Protein AF-0000000080887377 (afdb_homodimer)

InterPro domains:
  IPR000209 Peptidase S8/S53 domain [PF00082] (670-890)
  IPR015500 Peptidase S8, subtilisin-related [PR00723] (668-687)
  IPR015500 Peptidase S8, subtilisin-related [PR00723] (713-726)
  IPR015500 Peptidase S8, subtilisin-related [PR00723] (873-889)
  IPR023827 Peptidase S8, subtilisin, Asp-active site [PS00136] (673-684)
  IPR036770 Ankyrin repeat-containing domain superfamily [G3DSA:1.25.40.20] (44-281)
  IPR036852 Peptidase S8/S53 domain superfamily [G3DSA:3.40.50.200] (640-908)
  IPR036852 Peptidase S8/S53 domain superfamily [SSF52743] (664-892)

Radius of gyration: 54.35 Å; Cα contacts (8 Å, |Δi|>4): 3312; chains: 2; bounding box: 123×146×119 Å

pLDDT: mean 74.95, std 21.51, range [20.33, 96.75]

Sequence (2004 aa):
MAERRRDSLVPMEATALAKAEEMKQWKLDVSQLETGAEEDEDEIGSDKARKAFLKMIKKTPKEEIHNAQEYQEFANEHYAEVKTHRKADKKNQYKHGTLLHSLANQRDETDQWKLWAKLILDVAEIEKIAILTARTRNDGYGSTCLHVAIRADEVDFVKFICHMVEDPRSAIAATNSYMQTCVHVAIEQIQTVGRSSFQLVDYLVEKADSGVLKMQRNKITDGDIGTKNTCLHDLVHIKLCKSLDRQCRVDGCVKCRNEKKEPRNESYLYAADYLRILDTMAKKCPEALITKNDAAQSPFLFHTYTRSQNEKTSAWGRLELSPVDENDLFTSAPPVDIGPKDRTKDEIIDPIIGEDKLSSKSKPKQTHTKPSSEFSQALATHVSRKLMEHCLSLNGYLNVCESLFGKGYPSSELMFKAAPLTERTTDIHQALSLSPILACVELGLNNTASSGHNSTHSSQSDAKRTAERARETRERLVTSFFQWLRERGVKKIIKLVVSDHPQRPCRDASIAQALLGFDIRHLDWDKEDLCMESLARQCITPNLQEVWLSWSGRNSTLLGWSNREHGLSTLQKLETVYISTGTEWENDSTNRTNLSRFKTRLNPEGVTRKIAVETADDDSADLTFDTNFMGHETQGALKQGNNWLEAVHAFRTALTRKVSAKQREEIKGKIVVAIIDDGVDLEDLQAPQYVAGGWHPDKKAPDRRTMNAWYYSEKKHGTEMAKLIQLICPFVSLYVAKLDTRRLVYKSVAESAAKAIREAVAQGASVISMSWTIYQLTDNKKGIGELKDAIQYAGKEMKGANGEICNTLMFCASEDSGFTAYRQPYPATDCDTNVIKRVGAAGIYGERSEYVNPNKIDYLFPGEIVSTRDVCSGSSASTALAAGLSALILWCAALQSAKAGSLSNGVEMKTQPGAPLKRVTSMHSKAALDTNTADTTTSQQRINFQTHRRMYGLFDKLKSSQENPFVNIIGILREAAEDNDPPAKLIELCKLEVPGLFKDPQMAERRRDSLVPMEATALAKAEEMKQWKLDVSQLETGAEEDEDEIGSDKARKAFLKMIKKTPKEEIHNAQEYQEFANEHYAEVKTHRKADKKNQYKHGTLLHSLANQRDETDQWKLWAKLILDVAEIEKIAILTARTRNDGYGSTCLHVAIRADEVDFVKFICHMVEDPRSAIAATNSYMQTCVHVAIEQIQTVGRSSFQLVDYLVEKADSGVLKMQRNKITDGDIGTKNTCLHDLVHIKLCKSLDRQCRVDGCVKCRNEKKEPRNESYLYAADYLRILDTMAKKCPEALITKNDAAQSPFLFHTYTRSQNEKTSAWGRLELSPVDENDLFTSAPPVDIGPKDRTKDEIIDPIIGEDKLSSKSKPKQTHTKPSSEFSQALATHVSRKLMEHCLSLNGYLNVCESLFGKGYPSSELMFKAAPLTERTTDIHQALSLSPILACVELGLNNTASSGHNSTHSSQSDAKRTAERARETRERLVTSFFQWLRERGVKKIIKLVVSDHPQRPCRDASIAQALLGFDIRHLDWDKEDLCMESLARQCITPNLQEVWLSWSGRNSTLLGWSNREHGLSTLQKLETVYISTGTEWENDSTNRTNLSRFKTRLNPEGVTRKIAVETADDDSADLTFDTNFMGHETQGALKQGNNWLEAVHAFRTALTRKVSAKQREEIKGKIVVAIIDDGVDLEDLQAPQYVAGGWHPDKKAPDRRTMNAWYYSEKKHGTEMAKLIQLICPFVSLYVAKLDTRRLVYKSVAESAAKAIREAVAQGASVISMSWTIYQLTDNKKGIGELKDAIQYAGKEMKGANGEICNTLMFCASEDSGFTAYRQPYPATDCDTNVIKRVGAAGIYGERSEYVNPNKIDYLFPGEIVSTRDVCSGSSASTALAAGLSALILWCAALQSAKAGSLSNGVEMKTQPGAPLKRVTSMHSKAALDTNTADTTTSQQRINFQTHRRMYGLFDKLKSSQENPFVNIIGILREAAEDNDPPAKLIELCKLEVPGLFKDPQ

Structure (mmCIF, N/CA/C/O backbone):
data_AF-0000000080887377-model_v1
#
loop_
_entity.id
_entity.type
_entity.pdbx_description
1 polymer 'Peptidase S8/S53 domain-containing protein'
#
loop_
_atom_site.group_PDB
_atom_site.id
_atom_site.type_symbol
_atom_site.label_atom_id
_atom_site.label_alt_id
_atom_site.label_comp_id
_atom_site.label_asym_id
_atom_site.label_entity_id
_atom_site.label_seq_id
_atom_site.pdbx_PDB_ins_code
_atom_site.Cartn_x
_atom_site.Cartn_y
_atom_site.Cartn_z
_atom_site.occupancy
_atom_site.B_iso_or_equiv
_atom_site.auth_seq_id
_atom_site.auth_comp_id
_atom_site.auth_asym_id
_atom_site.auth_atom_id
_atom_site.pdbx_PDB_model_num
ATOM 1 N N . MET A 1 1 ? 32.781 20.484 0.875 1 20.48 1 MET A N 1
ATOM 2 C CA . MET A 1 1 ? 33.312 21.734 0.311 1 20.48 1 MET A CA 1
ATOM 3 C C . MET A 1 1 ? 33.594 22.75 1.408 1 20.48 1 MET A C 1
ATOM 5 O O . MET A 1 1 ? 34.438 23.641 1.233 1 20.48 1 MET A O 1
ATOM 9 N N . ALA A 1 2 ? 32.75 22.609 2.492 1 22.06 2 ALA A N 1
ATOM 10 C CA . ALA A 1 2 ? 32.75 23.641 3.527 1 22.06 2 ALA A CA 1
ATOM 11 C C . ALA A 1 2 ? 34 23.516 4.402 1 22.06 2 ALA A C 1
ATOM 13 O O . ALA A 1 2 ? 34.406 24.484 5.055 1 22.06 2 ALA A O 1
ATOM 14 N N . GLU A 1 3 ? 34.562 22.312 4.414 1 22.3 3 GLU A N 1
ATOM 15 C CA . GLU A 1 3 ? 35.594 22.109 5.441 1 22.3 3 GLU A CA 1
ATOM 16 C C . GLU A 1 3 ? 36.906 22.75 5.043 1 22.3 3 GLU A C 1
ATOM 18 O O . GLU A 1 3 ? 37.75 23.016 5.898 1 22.3 3 GLU A O 1
ATOM 23 N N . ARG A 1 4 ? 37.125 22.922 3.699 1 23.42 4 ARG A N 1
ATOM 24 C CA . ARG A 1 4 ? 38.5 23.281 3.336 1 23.42 4 ARG A CA 1
ATOM 25 C C . ARG A 1 4 ? 38.75 24.766 3.508 1 23.42 4 ARG A C 1
ATOM 27 O O . ARG A 1 4 ? 39.844 25.266 3.213 1 23.42 4 ARG A O 1
ATOM 34 N N . ARG A 1 5 ? 37.531 25.484 3.662 1 23.7 5 ARG A N 1
ATOM 35 C CA . ARG A 1 5 ? 37.625 26.922 3.482 1 23.7 5 ARG A CA 1
ATOM 36 C C . ARG A 1 5 ? 38.281 27.578 4.699 1 23.7 5 ARG A C 1
ATOM 38 O O . ARG A 1 5 ? 38.312 28.812 4.789 1 23.7 5 ARG A O 1
ATOM 45 N N . ARG A 1 6 ? 38.438 26.703 5.68 1 27.41 6 ARG A N 1
ATOM 46 C CA . ARG A 1 6 ? 38.781 27.328 6.945 1 27.41 6 ARG A CA 1
ATOM 47 C C . ARG A 1 6 ? 40.156 28 6.855 1 27.41 6 ARG A C 1
ATOM 49 O O . ARG A 1 6 ? 40.625 28.625 7.812 1 27.41 6 ARG A O 1
ATOM 56 N N . ASP A 1 7 ? 40.875 27.562 5.781 1 25.73 7 ASP A N 1
ATOM 57 C CA . ASP A 1 7 ? 42.312 27.75 5.984 1 25.73 7 ASP A CA 1
ATOM 58 C C . ASP A 1 7 ? 42.719 29.188 5.68 1 25.73 7 ASP A C 1
ATOM 60 O O . ASP A 1 7 ? 43.906 29.547 5.809 1 25.73 7 ASP A O 1
ATOM 64 N N . SER A 1 8 ? 41.875 29.906 4.848 1 27.11 8 SER A N 1
ATOM 65 C CA . SER A 1 8 ? 42.562 31.062 4.27 1 27.11 8 SER A CA 1
ATOM 66 C C . SER A 1 8 ? 42.625 32.219 5.262 1 27.11 8 SER A C 1
ATOM 68 O O . SER A 1 8 ? 42.938 33.344 4.887 1 27.11 8 SER A O 1
ATOM 70 N N . LEU A 1 9 ? 41.969 32.156 6.379 1 28.64 9 LEU A N 1
ATOM 71 C CA . LEU A 1 9 ? 42.031 33.375 7.195 1 28.64 9 LEU A CA 1
ATOM 72 C C . LEU A 1 9 ? 43.469 33.719 7.516 1 28.64 9 LEU A C 1
ATOM 74 O O . LEU A 1 9 ? 44.312 32.812 7.68 1 28.64 9 LEU A O 1
ATOM 78 N N . VAL A 1 10 ? 44 34.938 7.449 1 30.94 10 VAL A N 1
ATOM 79 C CA . VAL A 1 10 ? 45.25 35.688 7.477 1 30.94 10 VAL A CA 1
ATOM 80 C C . VAL A 1 10 ? 46.062 35.25 8.688 1 30.94 10 VAL A C 1
ATOM 82 O O . VAL A 1 10 ? 45.531 35.062 9.781 1 30.94 10 VAL A O 1
ATOM 85 N N . PRO A 1 11 ? 47.375 34.844 8.586 1 35.06 11 PRO A N 1
ATOM 86 C CA . PRO A 1 11 ? 48.406 34.375 9.5 1 35.06 11 PRO A CA 1
ATOM 87 C C . PRO A 1 11 ? 48.625 35.312 10.695 1 35.06 11 PRO A C 1
ATOM 89 O O . PRO A 1 11 ? 49.469 35.031 11.555 1 35.06 11 PRO A O 1
ATOM 92 N N . MET A 1 12 ? 48.281 36.531 10.555 1 33.06 12 MET A N 1
ATOM 93 C CA . MET A 1 12 ? 48.688 37.438 11.641 1 33.06 12 MET A CA 1
ATOM 94 C C . MET A 1 12 ? 48.125 36.969 12.969 1 33.06 12 MET A C 1
ATOM 96 O O . MET A 1 12 ? 48.469 37.5 14.023 1 33.06 12 MET A O 1
ATOM 100 N N . GLU A 1 13 ? 47.062 36.281 12.984 1 42 13 GLU A N 1
ATOM 101 C CA . GLU A 1 13 ? 46.25 35.812 14.086 1 42 13 GLU A CA 1
ATOM 102 C C . GLU A 1 13 ? 47 34.812 14.961 1 42 13 GLU A C 1
ATOM 104 O O . GLU A 1 13 ? 46.656 34.625 16.125 1 42 13 GLU A O 1
ATOM 109 N N . ALA A 1 14 ? 48.125 34.344 14.484 1 46.41 14 ALA A N 1
ATOM 110 C CA . ALA A 1 14 ? 48.906 33.219 14.992 1 46.41 14 ALA A CA 1
ATOM 111 C C . ALA A 1 14 ? 49.844 33.656 16.109 1 46.41 14 ALA A C 1
ATOM 113 O O . ALA A 1 14 ? 50.125 32.906 17.031 1 46.41 14 ALA A O 1
ATOM 114 N N . THR A 1 15 ? 50.062 34.938 16.156 1 55.28 15 THR A N 1
ATOM 115 C CA . THR A 1 15 ? 51.219 35.312 17 1 55.28 15 THR A CA 1
ATOM 116 C C . THR A 1 15 ? 50.812 35.406 18.469 1 55.28 15 THR A C 1
ATOM 118 O O . THR A 1 15 ? 51.5 34.875 19.344 1 55.28 15 THR A O 1
ATOM 121 N N . ALA A 1 16 ? 49.688 36.156 18.719 1 60.66 16 ALA A N 1
ATOM 122 C CA . ALA A 1 16 ? 49.312 36.312 20.125 1 60.66 16 ALA A CA 1
ATOM 123 C C . ALA A 1 16 ? 48.938 34.969 20.75 1 60.66 16 ALA A C 1
ATOM 125 O O . ALA A 1 16 ? 49.312 34.688 21.875 1 60.66 16 ALA A O 1
ATOM 126 N N . LEU A 1 17 ? 48.281 34.188 19.906 1 70 17 LEU A N 1
ATOM 127 C CA . LEU A 1 17 ? 47.812 32.906 20.406 1 70 17 LEU A CA 1
ATOM 128 C C . LEU A 1 17 ? 48.969 31.906 20.531 1 70 17 LEU A C 1
ATOM 130 O O . LEU A 1 17 ? 49 31.109 21.469 1 70 17 LEU A O 1
ATOM 134 N N . ALA A 1 18 ? 49.938 32.125 19.594 1 71.69 18 ALA A N 1
ATOM 135 C CA . ALA A 1 18 ? 51.094 31.234 19.656 1 71.69 18 ALA A CA 1
ATOM 136 C C . ALA A 1 18 ? 51.906 31.516 20.906 1 71.69 18 ALA A C 1
ATOM 138 O O . ALA A 1 18 ? 52.344 30.578 21.594 1 71.69 18 ALA A O 1
ATOM 139 N N . LYS A 1 19 ? 52.031 32.781 21.234 1 73.81 19 LYS A N 1
ATOM 140 C CA . LYS A 1 19 ? 52.781 33.156 22.438 1 73.81 19 LYS A CA 1
ATOM 141 C C . LYS A 1 19 ? 52 32.75 23.703 1 73.81 19 LYS A C 1
ATOM 143 O O . LYS A 1 19 ? 52.594 32.312 24.688 1 73.81 19 LYS A O 1
ATOM 148 N N . ALA A 1 20 ? 50.688 32.906 23.625 1 75.06 20 ALA A N 1
ATOM 149 C CA . ALA A 1 20 ? 49.875 32.531 24.75 1 75.06 20 ALA A CA 1
ATOM 150 C C . ALA A 1 20 ? 49.969 31.047 25.062 1 75.06 20 ALA A C 1
ATOM 152 O O . ALA A 1 20 ? 50.062 30.656 26.219 1 75.06 20 ALA A O 1
ATOM 153 N N . GLU A 1 21 ? 50.156 30.297 24.062 1 79.88 21 GLU A N 1
ATOM 154 C CA . GLU A 1 21 ? 50.281 28.844 24.234 1 79.88 21 GLU A CA 1
ATOM 155 C C . GLU A 1 21 ? 51.625 28.469 24.875 1 79.88 21 GLU A C 1
ATOM 157 O O . GLU A 1 21 ? 51.656 27.578 25.719 1 79.88 21 GLU A O 1
ATOM 162 N N . GLU A 1 22 ? 52.531 29.188 24.484 1 77.06 22 GLU A N 1
ATOM 163 C CA . GLU A 1 22 ? 53.844 28.969 25.062 1 77.06 22 GLU A CA 1
ATOM 164 C C . GLU A 1 22 ? 53.906 29.391 26.531 1 77.06 22 GLU A C 1
ATOM 166 O O . GLU A 1 22 ? 54.375 28.656 27.375 1 77.06 22 GLU A O 1
ATOM 171 N N . MET A 1 23 ? 53.312 30.453 26.828 1 83.31 23 MET A N 1
ATOM 172 C CA . MET A 1 23 ? 53.406 31.031 28.156 1 83.31 23 MET A CA 1
ATOM 173 C C . MET A 1 23 ? 52.5 30.281 29.141 1 83.31 23 MET A C 1
ATOM 175 O O . MET A 1 23 ? 52.781 30.25 30.344 1 83.31 23 MET A O 1
ATOM 179 N N . LYS A 1 24 ? 51.406 29.703 28.609 1 83.06 24 LYS A N 1
ATOM 180 C CA . LYS A 1 24 ? 50.469 28.984 29.438 1 83.06 24 LYS A CA 1
ATOM 181 C C . LYS A 1 24 ? 51.125 27.797 30.141 1 83.06 24 LYS A C 1
ATOM 183 O O . LYS A 1 24 ? 50.688 27.391 31.219 1 83.06 24 LYS A O 1
ATOM 188 N N . GLN A 1 25 ? 52.312 27.453 29.688 1 80.44 25 GLN A N 1
ATOM 189 C CA . GLN A 1 25 ? 53 26.281 30.219 1 80.44 25 GLN A CA 1
ATOM 190 C C . GLN A 1 25 ? 53.969 26.688 31.328 1 80.44 25 GLN A C 1
ATOM 192 O O . GLN A 1 25 ? 54.438 25.828 32.062 1 80.44 25 GLN A O 1
ATOM 197 N N . TRP A 1 26 ? 54.219 27.969 31.469 1 83.25 26 TRP A N 1
ATOM 198 C CA . TRP A 1 26 ? 55.156 28.422 32.469 1 83.25 26 TRP A CA 1
ATOM 199 C C . TRP A 1 26 ? 54.5 28.484 33.844 1 83.25 26 TRP A C 1
ATOM 201 O O . TRP A 1 26 ? 53.75 29.406 34.156 1 83.25 26 TRP A O 1
ATOM 211 N N . LYS A 1 27 ? 54.594 27.422 34.75 1 81.5 27 LYS A N 1
ATOM 212 C CA . LYS A 1 27 ? 54 27.375 36.062 1 81.5 27 LYS A CA 1
ATOM 213 C C . LYS A 1 27 ? 54.906 28.031 37.094 1 81.5 27 LYS A C 1
ATOM 215 O O . LYS A 1 27 ? 56.125 27.891 37.031 1 81.5 27 LYS A O 1
ATOM 220 N N . LEU A 1 28 ? 54.406 28.938 37.844 1 82.06 28 LEU A N 1
ATOM 221 C CA . LEU A 1 28 ? 55.156 29.641 38.875 1 82.06 28 LEU A CA 1
ATOM 222 C C . LEU A 1 28 ? 55.312 28.781 40.156 1 82.06 28 LEU A C 1
ATOM 224 O O . LEU A 1 28 ? 54.312 28.172 40.594 1 82.06 28 LEU A O 1
ATOM 228 N N . ASP A 1 29 ? 56.469 28.578 40.656 1 77.75 29 ASP A N 1
ATOM 229 C CA . ASP A 1 29 ? 56.719 27.938 41.938 1 77.75 29 ASP A CA 1
ATOM 230 C C . ASP A 1 29 ? 56.5 28.906 43.094 1 77.75 29 ASP A C 1
ATOM 232 O O . ASP A 1 29 ? 57.312 29.781 43.344 1 77.75 29 ASP A O 1
ATOM 236 N N . VAL A 1 30 ? 55.312 28.844 43.688 1 81.75 30 VAL A N 1
ATOM 237 C CA . VAL A 1 30 ? 54.844 29.75 44.719 1 81.75 30 VAL A CA 1
ATOM 238 C C . VAL A 1 30 ? 55.812 29.75 45.906 1 81.75 30 VAL A C 1
ATOM 240 O O . VAL A 1 30 ? 55.938 30.75 46.625 1 81.75 30 VAL A O 1
ATOM 243 N N . SER A 1 31 ? 56.531 28.609 46.188 1 77.25 31 SER A N 1
ATOM 244 C CA . SER A 1 31 ? 57.406 28.453 47.344 1 77.25 31 SER A CA 1
ATOM 245 C C . SER A 1 31 ? 58.625 29.375 47.25 1 77.25 31 SER A C 1
ATOM 247 O O . SER A 1 31 ? 59.25 29.719 48.25 1 77.25 31 SER A O 1
ATOM 249 N N . GLN A 1 32 ? 59 29.891 46.094 1 74.06 32 GLN A N 1
ATOM 250 C CA . GLN A 1 32 ? 60.188 30.703 45.875 1 74.06 32 GLN A CA 1
ATOM 251 C C . GLN A 1 32 ? 59.844 32.188 45.906 1 74.06 32 GLN A C 1
ATOM 253 O O . GLN A 1 32 ? 60.75 33.031 45.875 1 74.06 32 GLN A O 1
ATOM 258 N N . LEU A 1 33 ? 58.531 32.375 45.906 1 73.69 33 LEU A N 1
ATOM 259 C CA . LEU A 1 33 ? 58.156 33.781 45.781 1 73.69 33 LEU A CA 1
ATOM 260 C C . LEU A 1 33 ? 58.344 34.5 47.125 1 73.69 33 LEU A C 1
ATOM 262 O O . LEU A 1 33 ? 57.969 33.969 48.188 1 73.69 33 LEU A O 1
ATOM 266 N N . GLU A 1 34 ? 59.344 35.25 47.375 1 63.09 34 GLU A N 1
ATOM 267 C CA . GLU A 1 34 ? 59.688 35.969 48.594 1 63.09 34 GLU A CA 1
ATOM 268 C C . GLU A 1 34 ? 58.594 36.969 48.938 1 63.09 34 GLU A C 1
ATOM 270 O O . GLU A 1 34 ? 58.125 37.719 48.094 1 63.09 34 GLU A O 1
ATOM 275 N N . THR A 1 35 ? 57.812 36.688 50 1 57.34 35 THR A N 1
ATOM 276 C CA . THR A 1 35 ? 56.812 37.625 50.5 1 57.34 35 THR A CA 1
ATOM 277 C C . THR A 1 35 ? 57.469 38.906 51.031 1 57.34 35 THR A C 1
ATOM 279 O O . THR A 1 35 ? 58.219 38.875 52.031 1 57.34 35 THR A O 1
ATOM 282 N N . GLY A 1 36 ? 58.219 39.594 50.344 1 48.12 36 GLY A N 1
ATOM 283 C CA . GLY A 1 36 ? 58.938 40.75 50.875 1 48.12 36 GLY A CA 1
ATOM 284 C C . GLY A 1 36 ? 58.094 41.562 51.844 1 48.12 36 GLY A C 1
ATOM 285 O O . GLY A 1 36 ? 56.875 41.344 51.969 1 48.12 36 GLY A O 1
ATOM 286 N N . ALA A 1 37 ? 58.812 42.469 52.75 1 46 37 ALA A N 1
ATOM 287 C CA . ALA A 1 37 ? 58.344 43.344 53.812 1 46 37 ALA A CA 1
ATOM 288 C C . ALA A 1 37 ? 57.125 44.156 53.344 1 46 37 ALA A C 1
ATOM 290 O O . ALA A 1 37 ? 57.031 44.562 52.188 1 46 37 ALA A O 1
ATOM 291 N N . GLU A 1 38 ? 55.906 44 54 1 45.22 38 GLU A N 1
ATOM 292 C CA . GLU A 1 38 ? 54.688 44.812 53.906 1 45.22 38 GLU A CA 1
ATOM 293 C C . GLU A 1 38 ? 55.031 46.312 53.781 1 45.22 38 GLU A C 1
ATOM 295 O O . GLU A 1 38 ? 55.469 46.938 54.75 1 45.22 38 GLU A O 1
ATOM 300 N N . GLU A 1 39 ? 55.75 46.781 52.844 1 45.06 39 GLU A N 1
ATOM 301 C CA . GLU A 1 39 ? 55.938 48.25 52.781 1 45.06 39 GLU A CA 1
ATOM 302 C C . GLU A 1 39 ? 54.625 48.969 53 1 45.06 39 GLU A C 1
ATOM 304 O O . GLU A 1 39 ? 53.531 48.406 52.844 1 45.06 39 GLU A O 1
ATOM 309 N N . ASP A 1 40 ? 54.594 50.312 53.406 1 44.5 40 ASP A N 1
ATOM 310 C CA . ASP A 1 40 ? 53.531 51.219 53.875 1 44.5 40 ASP A CA 1
ATOM 311 C C . ASP A 1 40 ? 52.375 51.281 52.844 1 44.5 40 ASP A C 1
ATOM 313 O O . ASP A 1 40 ? 52.594 51.688 51.688 1 44.5 40 ASP A O 1
ATOM 317 N N . GLU A 1 41 ? 51.375 50.562 52.906 1 46.91 41 GLU A N 1
ATOM 318 C CA . GLU A 1 41 ? 50.094 50.344 52.219 1 46.91 41 GLU A CA 1
ATOM 319 C C . GLU A 1 41 ? 49.5 51.656 51.719 1 46.91 41 GLU A C 1
ATOM 321 O O . GLU A 1 41 ? 48.719 51.656 50.75 1 46.91 41 GLU A O 1
ATOM 326 N N . ASP A 1 42 ? 49.688 52.75 52.406 1 48.81 42 ASP A N 1
ATOM 327 C CA . ASP A 1 42 ? 48.938 53.969 52.156 1 48.81 42 ASP A CA 1
ATOM 328 C C . ASP A 1 42 ? 49.375 54.625 50.844 1 48.81 42 ASP A C 1
ATOM 330 O O . ASP A 1 42 ? 48.562 55.281 50.188 1 48.81 42 ASP A O 1
ATOM 334 N N . GLU A 1 43 ? 50.625 54.719 50.406 1 51.09 43 GLU A N 1
ATOM 335 C CA . GLU A 1 43 ? 51.125 55.5 49.281 1 51.09 43 GLU A CA 1
ATOM 336 C C . GLU A 1 43 ? 50.906 54.75 47.969 1 51.09 43 GLU A C 1
ATOM 338 O O . GLU A 1 43 ? 50.781 55.406 46.906 1 51.09 43 GLU A O 1
ATOM 343 N N . ILE A 1 44 ? 50.875 53.562 47.844 1 53.03 44 ILE A N 1
ATOM 344 C CA . ILE A 1 44 ? 50.844 52.812 46.594 1 53.03 44 ILE A CA 1
ATOM 345 C C . ILE A 1 44 ? 49.438 52.719 46.031 1 53.03 44 ILE A C 1
ATOM 347 O O . ILE A 1 44 ? 49.219 52.438 44.844 1 53.03 44 ILE A O 1
ATOM 351 N N . GLY A 1 45 ? 48.5 52.906 46.812 1 54.66 45 GLY A N 1
ATOM 352 C CA . GLY A 1 45 ? 47.125 52.906 46.344 1 54.66 45 GLY A CA 1
ATOM 353 C C . GLY A 1 45 ? 46.75 54.188 45.594 1 54.66 45 GLY A C 1
ATOM 354 O O . GLY A 1 45 ? 45.625 54.344 45.156 1 54.66 45 GLY A O 1
ATOM 355 N N . SER A 1 46 ? 47.719 55.031 45.438 1 61.84 46 SER A N 1
ATOM 356 C CA . SER A 1 46 ? 47.438 56.312 44.812 1 61.84 46 SER A CA 1
ATOM 357 C C . SER A 1 46 ? 47.562 56.25 43.312 1 61.84 46 SER A C 1
ATOM 359 O O . SER A 1 46 ? 48.219 55.375 42.781 1 61.84 46 SER A O 1
ATOM 361 N N . ASP A 1 47 ? 46.844 57.062 42.5 1 71.06 47 ASP A N 1
ATOM 362 C CA . ASP A 1 47 ? 46.875 57.25 41.062 1 71.06 47 ASP A CA 1
ATOM 363 C C . ASP A 1 47 ? 48.312 57.469 40.594 1 71.06 47 ASP A C 1
ATOM 365 O O . ASP A 1 47 ? 48.688 57 39.5 1 71.06 47 ASP A O 1
ATOM 369 N N . LYS A 1 48 ? 49.125 58.031 41.5 1 75.25 48 LYS A N 1
ATOM 370 C CA . LYS A 1 48 ? 50.531 58.312 41.125 1 75.25 48 LYS A CA 1
ATOM 371 C C . LYS A 1 48 ? 51.375 57.062 41.094 1 75.25 48 LYS A C 1
ATOM 373 O O . LYS A 1 48 ? 52.156 56.844 40.188 1 75.25 48 LYS A O 1
ATOM 378 N N . ALA A 1 49 ? 51.156 56.188 42.094 1 76.12 49 ALA A N 1
ATOM 379 C CA . ALA A 1 49 ? 51.906 54.938 42.156 1 76.12 49 ALA A CA 1
ATOM 380 C C . ALA A 1 49 ? 51.562 54 41 1 76.12 49 ALA A C 1
ATOM 382 O O . ALA A 1 49 ? 52.438 53.344 40.438 1 76.12 49 ALA A O 1
ATOM 383 N N . ARG A 1 50 ? 50.312 54.031 40.562 1 81.88 50 ARG A N 1
ATOM 384 C CA . ARG A 1 50 ? 49.844 53.219 39.438 1 81.88 50 ARG A CA 1
ATOM 385 C C . ARG A 1 50 ? 50.469 53.719 38.125 1 81.88 50 ARG A C 1
ATOM 387 O O . ARG A 1 50 ? 50.938 52.906 37.312 1 81.88 50 ARG A O 1
ATOM 394 N N . LYS A 1 51 ? 50.562 55 38 1 80.56 51 LYS A N 1
ATOM 395 C CA . LYS A 1 51 ? 51.156 55.594 36.781 1 80.56 51 LYS A CA 1
ATOM 396 C C . LYS A 1 51 ? 52.656 55.281 36.719 1 80.56 51 LYS A C 1
ATOM 398 O O . LYS A 1 51 ? 53.188 55.031 35.656 1 80.56 51 LYS A O 1
ATOM 403 N N . ALA A 1 52 ? 53.219 55.344 37.906 1 78.94 52 ALA A N 1
ATOM 404 C CA . ALA A 1 52 ? 54.625 55.031 37.969 1 78.94 52 ALA A CA 1
ATOM 405 C C . ALA A 1 52 ? 54.906 53.594 37.625 1 78.94 52 ALA A C 1
ATOM 407 O O . ALA A 1 52 ? 55.844 53.281 36.906 1 78.94 52 ALA A O 1
ATOM 408 N N . PHE A 1 53 ? 53.938 52.75 38.062 1 81.88 53 PHE A N 1
ATOM 409 C CA . PHE A 1 53 ? 54.062 51.312 37.781 1 81.88 53 PHE A CA 1
ATOM 410 C C . PHE A 1 53 ? 53.875 51.031 36.312 1 81.88 53 PHE A C 1
ATOM 412 O O . PHE A 1 53 ? 54.625 50.281 35.688 1 81.88 53 PHE A O 1
ATOM 419 N N . LEU A 1 54 ? 52.969 51.688 35.688 1 81.25 54 LEU A N 1
ATOM 420 C CA . LEU A 1 54 ? 52.656 51.5 34.25 1 81.25 54 LEU A CA 1
ATOM 421 C C . LEU A 1 54 ? 53.812 52.031 33.406 1 81.25 54 LEU A C 1
ATOM 423 O O . LEU A 1 54 ? 54.125 51.469 32.344 1 81.25 54 LEU A O 1
ATOM 427 N N . LYS A 1 55 ? 54.406 53.094 33.906 1 78.88 55 LYS A N 1
ATOM 428 C CA . LYS A 1 55 ? 55.594 53.594 33.25 1 78.88 55 LYS A CA 1
ATOM 429 C C . LYS A 1 55 ? 56.75 52.594 33.312 1 78.88 55 LYS A C 1
ATOM 431 O O . LYS A 1 55 ? 57.5 52.438 32.344 1 78.88 55 LYS A O 1
ATOM 436 N N . MET A 1 56 ? 56.812 51.969 34.469 1 77.5 56 MET A N 1
ATOM 437 C CA . MET A 1 56 ? 57.844 50.969 34.656 1 77.5 56 MET A CA 1
ATOM 438 C C . MET A 1 56 ? 57.625 49.781 33.719 1 77.5 56 MET A C 1
ATOM 440 O O . MET A 1 56 ? 58.562 49.25 33.156 1 77.5 56 MET A O 1
ATOM 444 N N . ILE A 1 57 ? 56.312 49.375 33.5 1 77.56 57 ILE A N 1
ATOM 445 C CA . ILE A 1 57 ? 55.969 48.312 32.594 1 77.56 57 ILE A CA 1
ATOM 446 C C . ILE A 1 57 ? 56.438 48.656 31.172 1 77.56 57 ILE A C 1
ATOM 448 O O . ILE A 1 57 ? 57 47.781 30.469 1 77.56 57 ILE A O 1
ATOM 452 N N . LYS A 1 58 ? 56.344 49.875 30.812 1 74.81 58 LYS A N 1
ATOM 453 C CA . LYS A 1 58 ? 56.719 50.344 29.469 1 74.81 58 LYS A CA 1
ATOM 454 C C . LYS A 1 58 ? 58.25 50.344 29.312 1 74.81 58 LYS A C 1
ATOM 456 O O . LYS A 1 58 ? 58.75 50.156 28.203 1 74.81 58 LYS A O 1
ATOM 461 N N . LYS A 1 59 ? 58.906 50.5 30.438 1 69.5 59 LYS A N 1
ATOM 462 C CA . LYS A 1 59 ? 60.344 50.594 30.375 1 69.5 59 LYS A CA 1
ATOM 463 C C . LYS A 1 59 ? 61 49.25 30.547 1 69.5 59 LYS A C 1
ATOM 465 O O . LYS A 1 59 ? 62.219 49.094 30.375 1 69.5 59 LYS A O 1
ATOM 470 N N . THR A 1 60 ? 60.219 48.281 30.969 1 68.25 60 THR A N 1
ATOM 471 C CA . THR A 1 60 ? 60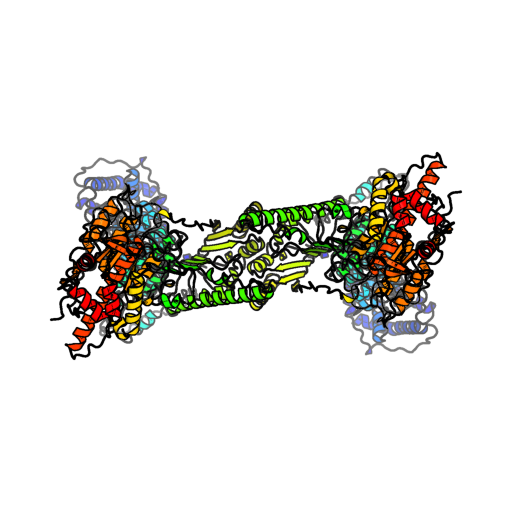.812 46.969 31.156 1 68.25 60 THR A CA 1
ATOM 472 C C . THR A 1 60 ? 61.469 46.469 29.875 1 68.25 60 THR A C 1
ATOM 474 O O . THR A 1 60 ? 60.875 46.531 28.797 1 68.25 60 THR A O 1
ATOM 477 N N . PRO A 1 61 ? 62.844 46.375 29.906 1 60.41 61 PRO A N 1
ATOM 478 C CA . PRO A 1 61 ? 63.625 46 28.719 1 60.41 61 PRO A CA 1
ATOM 479 C C . PRO A 1 61 ? 63.031 44.812 27.984 1 60.41 61 PRO A C 1
ATOM 481 O O . PRO A 1 61 ? 62.438 43.938 28.609 1 60.41 61 PRO A O 1
ATOM 484 N N . LYS A 1 62 ? 62.969 44.906 26.672 1 56.34 62 LYS A N 1
ATOM 485 C CA . LYS A 1 62 ? 62.5 43.906 25.719 1 56.34 62 LYS A CA 1
ATOM 486 C C . LYS A 1 62 ? 63.156 42.531 25.969 1 56.34 62 LYS A C 1
ATOM 488 O O . LYS A 1 62 ? 63.219 41.688 25.078 1 56.34 62 LYS A O 1
ATOM 493 N N . GLU A 1 63 ? 63.812 42.344 27.016 1 55.44 63 GLU A N 1
ATOM 494 C CA . GLU A 1 63 ? 64.5 41.062 27.125 1 55.44 63 GLU A CA 1
ATOM 495 C C . GLU A 1 63 ? 63.469 39.906 27.094 1 55.44 63 GLU A C 1
ATOM 497 O O . GLU A 1 63 ? 62.5 39.938 27.844 1 55.44 63 GLU A O 1
ATOM 502 N N . GLU A 1 64 ? 63.438 39.125 26 1 61.31 64 GLU A N 1
ATOM 503 C CA . GLU A 1 64 ? 62.594 38.031 25.578 1 61.31 64 GLU A CA 1
ATOM 504 C C . GLU A 1 64 ? 62.625 36.875 26.594 1 61.31 64 GLU A C 1
ATOM 506 O O . GLU A 1 64 ? 63.688 36.312 26.859 1 61.31 64 GLU A O 1
ATOM 511 N N . ILE A 1 65 ? 61.781 36.812 27.547 1 74.44 65 ILE A N 1
ATOM 512 C CA . ILE A 1 65 ? 61.594 35.656 28.422 1 74.44 65 ILE A CA 1
ATOM 513 C C . ILE A 1 65 ? 61.062 34.469 27.609 1 74.44 65 ILE A C 1
ATOM 515 O O . ILE A 1 65 ? 60 34.562 26.984 1 74.44 65 ILE A O 1
ATOM 519 N N . HIS A 1 66 ? 62 33.5 27.547 1 73.56 66 HIS A N 1
ATOM 520 C CA . HIS A 1 66 ? 61.688 32.406 26.609 1 73.56 66 HIS A CA 1
ATOM 521 C C . HIS A 1 66 ? 61.375 31.125 27.359 1 73.56 66 HIS A C 1
ATOM 523 O O . HIS A 1 66 ? 60.969 30.141 26.734 1 73.56 66 HIS A O 1
ATOM 529 N N . ASN A 1 67 ? 61.688 31.062 28.719 1 79 67 ASN A N 1
ATOM 530 C CA . ASN A 1 67 ? 61.438 29.812 29.422 1 79 67 ASN A CA 1
ATOM 531 C C . ASN A 1 67 ? 60.906 30.031 30.828 1 79 67 ASN A C 1
ATOM 533 O O . ASN A 1 67 ? 60.812 31.188 31.281 1 79 67 ASN A O 1
ATOM 537 N N . ALA A 1 68 ? 60.5 28.922 31.438 1 85.69 68 ALA A N 1
ATOM 538 C CA . ALA A 1 68 ? 59.812 28.922 32.75 1 85.69 68 ALA A CA 1
ATOM 539 C C . ALA A 1 68 ? 60.75 29.453 33.844 1 85.69 68 ALA A C 1
ATOM 541 O O . ALA A 1 68 ? 60.281 30.156 34.75 1 85.69 68 ALA A O 1
ATOM 542 N N . GLN A 1 69 ? 62.062 29.25 33.625 1 82.81 69 GLN A N 1
ATOM 543 C CA . GLN A 1 69 ? 63 29.688 34.625 1 82.81 69 GLN A CA 1
ATOM 544 C C . GLN A 1 69 ? 63.219 31.188 34.594 1 82.81 69 GLN A C 1
ATOM 546 O O . GLN A 1 69 ? 63.25 31.844 35.656 1 82.81 69 GLN A O 1
ATOM 551 N N . GLU A 1 70 ? 63.219 31.656 33.438 1 85.19 70 GLU A N 1
ATOM 552 C CA . GLU A 1 70 ? 63.375 33.094 33.312 1 85.19 70 GLU A CA 1
ATOM 553 C C . GLU A 1 70 ? 62.094 33.812 33.781 1 85.19 70 GLU A C 1
ATOM 555 O O . GLU A 1 70 ? 62.188 34.906 34.344 1 85.19 70 GLU A O 1
ATOM 560 N N . TYR A 1 71 ? 60.969 33.094 33.531 1 89.62 71 TYR A N 1
ATOM 561 C CA . TYR A 1 71 ? 59.719 33.656 34 1 89.62 71 TYR A CA 1
ATOM 562 C C . TYR A 1 71 ? 59.688 33.656 35.531 1 89.62 71 TYR A C 1
ATOM 564 O O . TYR A 1 71 ? 59.188 34.625 36.125 1 89.62 71 TYR A O 1
ATOM 572 N N . GLN A 1 72 ? 60.281 32.625 36.188 1 88.38 72 GLN A N 1
ATOM 573 C CA . GLN A 1 72 ? 60.344 32.531 37.625 1 88.38 72 GLN A CA 1
ATOM 574 C C . GLN A 1 72 ? 61.188 33.656 38.219 1 88.38 72 GLN A C 1
ATOM 576 O O . GLN A 1 72 ? 60.844 34.25 39.25 1 88.38 72 GLN A O 1
ATOM 581 N N . GLU A 1 73 ? 62.25 33.969 37.531 1 85.56 73 GLU A N 1
ATOM 582 C CA . GLU A 1 73 ? 63.125 35.031 37.969 1 85.56 73 GLU A CA 1
ATOM 583 C C . GLU A 1 73 ? 62.469 36.406 37.844 1 85.56 73 GLU A C 1
ATOM 585 O O . GLU A 1 73 ? 62.562 37.25 38.719 1 85.56 73 GLU A O 1
ATOM 590 N N . PHE A 1 74 ? 61.75 36.438 36.75 1 87.38 74 PHE A N 1
ATOM 591 C CA . PHE A 1 74 ? 61 37.656 36.531 1 87.38 74 PHE A CA 1
ATOM 592 C C . PHE A 1 74 ? 59.906 37.812 37.562 1 87.38 74 PHE A C 1
ATOM 594 O O . PHE A 1 74 ? 59.719 38.906 38.125 1 87.38 74 PHE A O 1
ATOM 601 N N . ALA A 1 75 ? 59.25 36.812 37.906 1 88.75 75 ALA A N 1
ATOM 602 C CA . ALA A 1 75 ? 58.156 36.812 38.875 1 88.75 75 ALA A CA 1
ATOM 603 C C . ALA A 1 75 ? 58.688 37.094 40.281 1 88.75 75 ALA A C 1
ATOM 605 O O . ALA A 1 75 ? 58.031 37.812 41.062 1 88.75 75 ALA A O 1
ATOM 606 N N . ASN A 1 76 ? 59.844 36.625 40.562 1 84.94 76 ASN A N 1
ATOM 607 C CA . ASN A 1 76 ? 60.438 36.844 41.875 1 84.94 76 ASN A CA 1
ATOM 608 C C . ASN A 1 76 ? 60.75 38.312 42.094 1 84.94 76 ASN A C 1
ATOM 610 O O . ASN A 1 76 ? 60.625 38.812 43.219 1 84.94 76 ASN A O 1
ATOM 614 N N . GLU A 1 77 ? 61.094 38.906 41 1 83.75 77 GLU A N 1
ATOM 615 C CA . GLU A 1 77 ? 61.5 40.312 41.094 1 83.75 77 GLU A CA 1
ATOM 616 C C . GLU A 1 77 ? 60.281 41.219 41.219 1 83.75 77 GLU A C 1
ATOM 618 O O . GLU A 1 77 ? 60.344 42.281 41.844 1 83.75 77 GLU A O 1
ATOM 623 N N . HIS A 1 78 ? 59.156 40.781 40.625 1 86.44 78 HIS A N 1
ATOM 624 C CA . HIS A 1 78 ? 58.094 41.75 40.469 1 86.44 78 HIS A CA 1
ATOM 625 C C . HIS A 1 78 ? 56.844 41.312 41.188 1 86.44 78 HIS A C 1
ATOM 627 O O . HIS A 1 78 ? 55.844 42.031 41.219 1 86.44 78 HIS A O 1
ATOM 633 N N . TYR A 1 79 ? 56.781 40.188 41.844 1 88.12 79 TYR A N 1
ATOM 634 C CA . TYR A 1 79 ? 55.625 39.625 42.531 1 88.12 79 TYR A CA 1
ATOM 635 C C . TYR A 1 79 ? 55.125 40.531 43.625 1 88.12 79 TYR A C 1
ATOM 637 O O . TYR A 1 79 ? 53.906 40.781 43.75 1 88.12 79 TYR A O 1
ATOM 645 N N . ALA A 1 80 ? 56.031 41.094 44.375 1 82.38 80 ALA A N 1
ATOM 646 C CA . ALA A 1 80 ? 55.656 41.906 45.531 1 82.38 80 ALA A CA 1
ATOM 647 C C . ALA A 1 80 ? 55 43.188 45.062 1 82.38 80 ALA A C 1
ATOM 649 O O . ALA A 1 80 ? 54.031 43.656 45.719 1 82.38 80 ALA A O 1
ATOM 650 N N . GLU A 1 81 ? 55.469 43.688 44 1 82.88 81 GLU A N 1
ATOM 651 C CA . GLU A 1 81 ? 54.906 44.938 43.5 1 82.88 81 GLU A CA 1
ATOM 652 C C . GLU A 1 81 ? 53.5 44.719 42.938 1 82.88 81 GLU A C 1
ATOM 654 O O . GLU A 1 81 ? 52.594 45.5 43.219 1 82.88 81 GLU A O 1
ATOM 659 N N . VAL A 1 82 ? 53.312 43.656 42.188 1 88.19 82 VAL A N 1
ATOM 660 C CA . VAL A 1 82 ? 52 43.344 41.594 1 88.19 82 VAL A CA 1
ATOM 661 C C . VAL A 1 82 ? 51 43.062 42.719 1 88.19 82 VAL A C 1
ATOM 663 O O . VAL A 1 82 ? 49.875 43.5 42.656 1 88.19 82 VAL A O 1
ATOM 666 N N . LYS A 1 83 ? 51.5 42.406 43.75 1 85.81 83 LYS A N 1
ATOM 667 C CA . LYS A 1 83 ? 50.625 42.062 44.906 1 85.81 83 LYS A CA 1
ATOM 668 C C . LYS A 1 83 ? 50.219 43.312 45.625 1 85.81 83 LYS A C 1
ATOM 670 O O . LYS A 1 83 ? 49.062 43.438 46.094 1 85.81 83 LYS A O 1
ATOM 675 N N . THR A 1 84 ? 51.094 44.25 45.688 1 83.69 84 THR A N 1
ATOM 676 C CA . THR A 1 84 ? 50.812 45.5 46.375 1 83.69 84 THR A CA 1
ATOM 677 C C . THR A 1 84 ? 49.75 46.281 45.625 1 83.69 84 THR A C 1
ATOM 679 O O . THR A 1 84 ? 48.812 46.844 46.25 1 83.69 84 THR A O 1
ATOM 682 N N . HIS A 1 85 ? 49.844 46.344 44.344 1 85.06 85 HIS A N 1
ATOM 683 C CA . HIS A 1 85 ? 48.875 47.031 43.531 1 85.06 85 HIS A CA 1
ATOM 684 C C . HIS A 1 85 ? 47.5 46.344 43.594 1 85.06 85 HIS A C 1
ATOM 686 O O . HIS A 1 85 ? 46.469 47 43.656 1 85.06 85 HIS A O 1
ATOM 692 N N . ARG A 1 86 ? 47.469 45.125 43.625 1 82.06 86 ARG A N 1
ATOM 693 C CA . ARG A 1 86 ? 46.25 44.344 43.719 1 82.06 86 ARG A CA 1
ATOM 694 C C . ARG A 1 86 ? 45.531 44.625 45.031 1 82.06 86 ARG A C 1
ATOM 696 O O . ARG A 1 86 ? 44.312 44.781 45.062 1 82.06 86 ARG A O 1
ATOM 703 N N . LYS A 1 87 ? 46.312 44.625 46.062 1 81.56 87 LYS A N 1
ATOM 704 C CA . LYS A 1 87 ? 45.75 44.906 47.375 1 81.56 87 LYS A CA 1
ATOM 705 C C . LYS A 1 87 ? 45.156 46.312 47.438 1 81.56 87 LYS A C 1
ATOM 707 O O . LYS A 1 87 ? 44.125 46.531 48.031 1 81.56 87 LYS A O 1
ATOM 712 N N . ALA A 1 88 ? 45.844 47.156 46.719 1 80.88 88 ALA A N 1
ATOM 713 C CA . ALA A 1 88 ? 45.375 48.531 46.656 1 80.88 88 ALA A CA 1
ATOM 714 C C . ALA A 1 88 ? 44.062 48.594 45.875 1 80.88 88 ALA A C 1
ATOM 716 O O . ALA A 1 88 ? 43.156 49.375 46.219 1 80.88 88 ALA A O 1
ATOM 717 N N . ASP A 1 89 ? 43.875 47.812 44.812 1 83.19 89 ASP A N 1
ATOM 718 C CA . ASP A 1 89 ? 42.656 47.75 44 1 83.19 89 ASP A CA 1
ATOM 719 C C . ASP A 1 89 ? 41.469 47.312 44.875 1 83.19 89 ASP A C 1
ATOM 721 O O . ASP A 1 89 ? 40.406 47.906 44.781 1 83.19 89 ASP A O 1
ATOM 725 N N . LYS A 1 90 ? 41.656 46.344 45.656 1 81.12 90 LYS A N 1
ATOM 726 C CA . LYS A 1 90 ? 40.594 45.812 46.531 1 81.12 90 LYS A CA 1
ATOM 727 C C . LYS A 1 90 ? 40.219 46.844 47.594 1 81.12 90 LYS A C 1
ATOM 729 O O . LYS A 1 90 ? 39.031 47.031 47.906 1 81.12 90 LYS A O 1
ATOM 734 N N . LYS A 1 91 ? 41.25 47.469 48.094 1 78.31 91 LYS A N 1
ATOM 735 C CA . LYS A 1 91 ? 41.031 48.438 49.125 1 78.31 91 LYS A CA 1
ATOM 736 C C . LYS A 1 91 ? 40.25 49.625 48.625 1 78.31 91 LYS A C 1
ATOM 738 O O . LYS A 1 91 ? 39.375 50.156 49.312 1 78.31 91 LYS A O 1
ATOM 743 N N . ASN A 1 92 ? 40.562 50.031 47.406 1 76.56 92 ASN A N 1
ATOM 744 C CA . ASN A 1 92 ? 39.844 51.188 46.844 1 76.56 92 ASN A CA 1
ATOM 745 C C . ASN A 1 92 ? 38.594 50.75 46.094 1 76.56 92 ASN A C 1
ATOM 747 O O . ASN A 1 92 ? 38.062 51.5 45.312 1 76.56 92 ASN A O 1
ATOM 751 N N . GLN A 1 93 ? 38.188 49.531 46.344 1 74.06 93 GLN A N 1
ATOM 752 C CA . GLN A 1 93 ? 37 48.938 45.781 1 74.06 93 GLN A CA 1
ATOM 753 C C . GLN A 1 93 ? 36.969 49.062 44.25 1 74.06 93 GLN A C 1
ATOM 755 O O . GLN A 1 93 ? 35.938 49.406 43.688 1 74.06 93 GLN A O 1
ATOM 760 N N . TYR A 1 94 ? 38.188 49 43.625 1 77.62 94 TYR A N 1
ATOM 761 C CA . TYR A 1 94 ? 38.375 48.938 42.188 1 77.62 94 TYR A CA 1
ATOM 762 C C . TYR A 1 94 ? 37.969 50.25 41.531 1 77.62 94 TYR A C 1
ATOM 764 O O . TYR A 1 94 ? 37.438 50.25 40.406 1 77.62 94 TYR A O 1
ATOM 772 N N . LYS A 1 95 ? 38.094 51.344 42.188 1 79.56 95 LYS A N 1
ATOM 773 C CA . LYS A 1 95 ? 37.75 52.688 41.656 1 79.56 95 LYS A CA 1
ATOM 774 C C . LYS A 1 95 ? 38.469 52.938 40.312 1 79.56 95 LYS A C 1
ATOM 776 O O . LYS A 1 95 ? 37.844 53.375 39.344 1 79.56 95 LYS A O 1
ATOM 781 N N . HIS A 1 96 ? 39.719 52.594 40.25 1 76.44 96 HIS A N 1
ATOM 782 C CA . HIS A 1 96 ? 40.5 52.812 39.031 1 76.44 96 HIS A CA 1
ATOM 783 C C . HIS A 1 96 ? 40.688 51.531 38.25 1 76.44 96 HIS A C 1
ATOM 785 O O . HIS A 1 96 ? 41.562 51.438 37.375 1 76.44 96 HIS A O 1
ATOM 791 N N . GLY A 1 97 ? 39.875 50.531 38.625 1 85.88 97 GLY A N 1
ATOM 792 C CA . GLY A 1 97 ? 40 49.219 38 1 85.88 97 GLY A CA 1
ATOM 793 C C . GLY A 1 97 ? 41.188 48.406 38.5 1 85.88 97 GLY A C 1
ATOM 794 O O . GLY A 1 97 ? 41.812 48.781 39.469 1 85.88 97 GLY A O 1
ATOM 795 N N . THR A 1 98 ? 41.469 47.344 37.906 1 89.06 98 THR A N 1
ATOM 796 C CA . THR A 1 98 ? 42.594 46.469 38.219 1 89.06 98 THR A CA 1
ATOM 797 C C . THR A 1 98 ? 43.781 46.781 37.344 1 89.06 98 THR A C 1
ATOM 799 O O . THR A 1 98 ? 43.688 47.625 36.438 1 89.06 98 THR A O 1
ATOM 802 N N . LEU A 1 99 ? 44.844 46.125 37.625 1 86.25 99 LEU A N 1
ATOM 803 C CA . LEU A 1 99 ? 46.062 46.312 36.812 1 86.25 99 LEU A CA 1
ATOM 804 C C . LEU A 1 99 ? 45.781 45.875 35.375 1 86.25 99 LEU A C 1
ATOM 806 O O . LEU A 1 99 ? 46.344 46.438 34.438 1 86.25 99 LEU A O 1
ATOM 810 N N . LEU A 1 100 ? 44.844 44.906 35.25 1 89.25 100 LEU A N 1
ATOM 811 C CA . LEU A 1 100 ? 44.5 44.469 33.906 1 89.25 100 LEU A CA 1
ATOM 812 C C . LEU A 1 100 ? 43.688 45.531 33.156 1 89.25 100 LEU A C 1
ATOM 814 O O . LEU A 1 100 ? 43.812 45.656 31.938 1 89.25 100 LEU A O 1
ATOM 818 N N . HIS A 1 101 ? 42.875 46.25 33.812 1 89.69 101 HIS A N 1
ATOM 819 C CA . HIS A 1 101 ? 42.156 47.375 33.219 1 89.69 101 HIS A CA 1
ATOM 820 C C . HIS A 1 101 ? 43.125 48.375 32.625 1 89.69 101 HIS A C 1
ATOM 822 O O . HIS A 1 101 ? 42.938 48.844 31.5 1 89.69 101 HIS A O 1
ATOM 828 N N . SER A 1 102 ? 44.156 48.688 33.406 1 85.69 102 SER A N 1
ATOM 829 C CA . SER A 1 102 ? 45.125 49.656 33 1 85.69 102 SER A CA 1
ATOM 830 C C . SER A 1 102 ? 45.969 49.156 31.812 1 85.69 102 SER A C 1
ATOM 832 O O . SER A 1 102 ? 46.281 49.938 30.906 1 85.69 102 SER A O 1
ATOM 834 N N . LEU A 1 103 ? 46.188 47.875 31.859 1 84.62 103 LEU A N 1
ATOM 835 C CA . LEU A 1 103 ? 46.938 47.281 30.734 1 84.62 103 LEU A CA 1
ATOM 836 C C . LEU A 1 103 ? 46.094 47.281 29.469 1 84.62 103 LEU A C 1
ATOM 838 O O . LEU A 1 103 ? 46.594 47.469 28.375 1 84.62 103 LEU A O 1
ATOM 842 N N . ALA A 1 104 ? 44.844 47.031 29.672 1 86.88 104 ALA A N 1
ATOM 843 C CA . ALA A 1 104 ? 43.906 46.969 28.531 1 86.88 104 ALA A CA 1
ATOM 844 C C . ALA A 1 104 ? 43.781 48.312 27.859 1 86.88 104 ALA A C 1
ATOM 846 O O . ALA A 1 104 ? 43.625 48.406 26.641 1 86.88 104 ALA A O 1
ATOM 847 N N . ASN A 1 105 ? 43.781 49.406 28.609 1 77.62 105 ASN A N 1
ATOM 848 C CA . ASN A 1 105 ? 43.594 50.781 28.109 1 77.62 105 ASN A CA 1
ATOM 849 C C . ASN A 1 105 ? 44.844 51.312 27.469 1 77.62 105 ASN A C 1
ATOM 851 O O . ASN A 1 105 ? 44.812 52.219 26.656 1 77.62 105 ASN A O 1
ATOM 855 N N . GLN A 1 106 ? 46.031 50.906 27.891 1 68.5 106 GLN A N 1
ATOM 856 C CA . GLN A 1 106 ? 47.281 51.562 27.5 1 68.5 106 GLN A CA 1
ATOM 857 C C . GLN A 1 106 ? 47.875 50.906 26.25 1 68.5 106 GLN A C 1
ATOM 859 O O . GLN A 1 106 ? 47.969 49.688 26.156 1 68.5 106 GLN A O 1
ATOM 864 N N . ARG A 1 107 ? 47.594 51.531 24.953 1 57.12 107 ARG A N 1
ATOM 865 C CA . ARG A 1 107 ? 48 51.219 23.578 1 57.12 107 ARG A CA 1
ATOM 866 C C . ARG A 1 107 ? 49.5 51.062 23.469 1 57.12 107 ARG A C 1
ATOM 868 O O . ARG A 1 107 ? 50.25 52.031 23.328 1 57.12 107 ARG A O 1
ATOM 875 N N . ASP A 1 108 ? 50.188 50.5 24.344 1 53.94 108 ASP A N 1
ATOM 876 C CA . ASP A 1 108 ? 51.594 50.562 23.906 1 53.94 108 ASP A CA 1
ATOM 877 C C . ASP A 1 108 ? 51.906 49.438 22.906 1 53.94 108 ASP A C 1
ATOM 879 O O . ASP A 1 108 ? 51.312 48.375 22.969 1 53.94 108 ASP A O 1
ATOM 883 N N . GLU A 1 109 ? 52.406 49.844 21.766 1 54.56 109 GLU A N 1
ATOM 884 C CA . GLU A 1 109 ? 52.906 49.125 20.594 1 54.56 109 GLU A CA 1
ATOM 885 C C . GLU A 1 109 ? 53.875 48 21.016 1 54.56 109 GLU A C 1
ATOM 887 O O . GLU A 1 109 ? 54.281 47.188 20.188 1 54.56 109 GLU A O 1
ATOM 892 N N . THR A 1 110 ? 54.156 47.844 22.297 1 59.53 110 THR A N 1
ATOM 893 C CA . THR A 1 110 ? 55.188 46.844 22.609 1 59.53 110 THR A CA 1
ATOM 894 C C . THR A 1 110 ? 54.594 45.562 23.156 1 59.53 110 THR A C 1
ATOM 896 O O . THR A 1 110 ? 53.5 45.594 23.75 1 59.53 110 THR A O 1
ATOM 899 N N . ASP A 1 111 ? 55.031 44.344 22.844 1 68.69 111 ASP A N 1
ATOM 900 C CA . ASP A 1 111 ? 54.625 43 23.203 1 68.69 111 ASP A CA 1
ATOM 901 C C . ASP A 1 111 ? 54.938 42.688 24.672 1 68.69 111 ASP A C 1
ATOM 903 O O . ASP A 1 111 ? 54.688 41.562 25.141 1 68.69 111 ASP A O 1
ATOM 907 N N . GLN A 1 112 ? 55.312 43.656 25.453 1 75.12 112 GLN A N 1
ATOM 908 C CA . GLN A 1 112 ? 55.75 43.406 26.828 1 75.12 112 GLN A CA 1
ATOM 909 C C . GLN A 1 112 ? 54.531 43.25 27.75 1 75.12 112 GLN A C 1
ATOM 911 O O . GLN A 1 112 ? 54.625 42.656 28.812 1 75.12 112 GLN A O 1
ATOM 916 N N . TRP A 1 113 ? 53.438 43.75 27.25 1 82.44 113 TRP A N 1
ATOM 917 C CA . TRP A 1 113 ? 52.25 43.688 28.094 1 82.44 113 TRP A CA 1
ATOM 918 C C . TRP A 1 113 ? 51.812 42.219 28.312 1 82.44 113 TRP A C 1
ATOM 920 O O . TRP A 1 113 ? 51.219 41.906 29.344 1 82.44 113 TRP A O 1
ATOM 930 N N . LYS A 1 114 ? 52.188 41.281 27.531 1 84.81 114 LYS A N 1
ATOM 931 C CA . LYS A 1 114 ? 51.812 39.875 27.625 1 84.81 114 LYS A CA 1
ATOM 932 C C . LYS A 1 114 ? 52.438 39.219 28.859 1 84.81 114 LYS A C 1
ATOM 934 O O . LYS A 1 114 ? 51.781 38.469 29.578 1 84.81 114 LYS A O 1
ATOM 939 N N . LEU A 1 115 ? 53.688 39.625 29.016 1 83.56 115 LEU A N 1
ATOM 940 C CA . LEU A 1 115 ? 54.406 39.062 30.156 1 83.56 115 LEU A CA 1
ATOM 941 C C . LEU A 1 115 ? 53.812 39.562 31.469 1 83.56 115 LEU A C 1
ATOM 943 O O . LEU A 1 115 ? 53.656 38.781 32.406 1 83.56 115 LEU A O 1
ATOM 947 N N . TRP A 1 116 ? 53.594 40.75 31.469 1 85.81 116 TRP A N 1
ATOM 948 C CA . TRP A 1 116 ? 53 41.375 32.688 1 85.81 116 TRP A CA 1
ATOM 949 C C . TRP A 1 116 ? 51.594 40.844 32.906 1 85.81 116 TRP A C 1
ATOM 951 O O . TRP A 1 116 ? 51.219 40.594 34.062 1 85.81 116 TRP A O 1
ATOM 961 N N . ALA A 1 117 ? 50.781 40.75 31.797 1 88.75 117 ALA A N 1
ATOM 962 C CA . ALA A 1 117 ? 49.438 40.219 31.922 1 88.75 117 ALA A CA 1
ATOM 963 C C . ALA A 1 117 ? 49.469 38.781 32.5 1 88.75 117 ALA A C 1
ATOM 965 O O . ALA A 1 117 ? 48.656 38.438 33.344 1 88.75 117 ALA A O 1
ATOM 966 N N . LYS A 1 118 ? 50.406 38 32.062 1 90.12 118 LYS A N 1
ATOM 967 C CA . LYS A 1 118 ? 50.531 36.656 32.594 1 90.12 118 LYS A CA 1
ATOM 968 C C . LYS A 1 118 ? 50.844 36.688 34.094 1 90.12 118 LYS A C 1
ATOM 970 O O . LYS A 1 118 ? 50.25 35.906 34.875 1 90.12 118 LYS A O 1
ATOM 975 N N . LEU A 1 119 ? 51.781 37.5 34.438 1 87.62 119 LEU A N 1
ATOM 976 C CA . LEU A 1 119 ? 52.156 37.594 35.844 1 87.62 119 LEU A CA 1
ATOM 977 C C . LEU A 1 119 ? 50.969 38.031 36.688 1 87.62 119 LEU A C 1
ATOM 979 O O . LEU A 1 119 ? 50.719 37.469 37.781 1 87.62 119 LEU A O 1
ATOM 983 N N . ILE A 1 120 ? 50.281 39 36.188 1 90 120 ILE A N 1
ATOM 984 C CA . ILE A 1 120 ? 49.125 39.531 36.938 1 90 120 ILE A CA 1
ATOM 985 C C . ILE A 1 120 ? 48.094 38.406 37.094 1 90 120 ILE A C 1
ATOM 987 O O . ILE A 1 120 ? 47.5 38.25 38.188 1 90 120 ILE A O 1
ATOM 991 N N . LEU A 1 121 ? 47.812 37.625 36.094 1 90.56 121 LEU A N 1
ATOM 992 C CA . LEU A 1 121 ? 46.844 36.531 36.094 1 90.56 121 LEU A CA 1
ATOM 993 C C . LEU A 1 121 ? 47.312 35.438 37.062 1 90.56 121 LEU A C 1
ATOM 995 O O . LEU A 1 121 ? 46.5 34.875 37.812 1 90.56 121 LEU A O 1
ATOM 999 N N . ASP A 1 122 ? 48.562 35.219 37.031 1 88.88 122 ASP A N 1
ATOM 1000 C CA . ASP A 1 122 ? 49.125 34.188 37.938 1 88.88 122 ASP A CA 1
ATOM 1001 C C . ASP A 1 122 ? 48.969 34.625 39.406 1 88.88 122 ASP A C 1
ATOM 1003 O O . ASP A 1 122 ? 48.656 33.812 40.25 1 88.88 122 ASP A O 1
ATOM 1007 N N . VAL A 1 123 ? 49.281 35.844 39.594 1 87.06 123 VAL A N 1
ATOM 1008 C CA . VAL A 1 123 ? 49.156 36.375 40.938 1 87.06 123 VAL A CA 1
ATOM 1009 C C . VAL A 1 123 ? 47.688 36.281 41.406 1 87.06 123 VAL A C 1
ATOM 1011 O O . VAL A 1 123 ? 47.406 35.906 42.531 1 87.06 123 VAL A O 1
ATOM 1014 N N . ALA A 1 124 ? 46.812 36.656 40.562 1 88.56 124 ALA A N 1
ATOM 1015 C CA . ALA A 1 124 ? 45.375 36.594 40.875 1 88.56 124 ALA A CA 1
ATOM 1016 C C . ALA A 1 124 ? 44.938 35.188 41.156 1 88.56 124 ALA A C 1
ATOM 1018 O O . ALA A 1 124 ? 44.125 34.938 42.062 1 88.56 124 ALA A O 1
ATOM 1019 N N . GLU A 1 125 ? 45.438 34.25 40.5 1 87.56 125 GLU A N 1
ATOM 1020 C CA . GLU A 1 125 ? 45.125 32.844 40.719 1 87.56 125 GLU A CA 1
ATOM 1021 C C . GLU A 1 125 ? 45.625 32.375 42.062 1 87.56 125 GLU A C 1
ATOM 1023 O O . GLU A 1 125 ? 44.938 31.625 42.781 1 87.56 125 GLU A O 1
ATOM 1028 N N . ILE A 1 126 ? 46.781 32.75 42.344 1 84.5 126 ILE A N 1
ATOM 1029 C CA . ILE A 1 126 ? 47.406 32.344 43.594 1 84.5 126 ILE A CA 1
ATOM 1030 C C . ILE A 1 126 ? 46.594 32.875 44.781 1 84.5 126 ILE A C 1
ATOM 1032 O O . ILE A 1 126 ? 46.375 32.188 45.75 1 84.5 126 ILE A O 1
ATOM 1036 N N . GLU A 1 127 ? 46.156 34.031 44.562 1 85.94 127 GLU A N 1
ATOM 1037 C CA . GLU A 1 127 ? 45.438 34.688 45.656 1 85.94 127 GLU A CA 1
ATOM 1038 C C . GLU A 1 127 ? 43.938 34.406 45.562 1 85.94 127 GLU A C 1
ATOM 1040 O O . GLU A 1 127 ? 43.156 34.875 46.375 1 85.94 127 GLU A O 1
ATOM 1045 N N . LYS A 1 128 ? 43.438 33.75 44.531 1 86.12 128 LYS A N 1
ATOM 1046 C CA . LYS A 1 128 ? 42.062 33.344 44.281 1 86.12 128 LYS A CA 1
ATOM 1047 C C . LYS A 1 128 ? 41.125 34.531 44.125 1 86.12 128 LYS A C 1
ATOM 1049 O O . LYS A 1 128 ? 40.094 34.625 44.75 1 86.12 128 LYS A O 1
ATOM 1054 N N . ILE A 1 129 ? 41.688 35.469 43.344 1 85.5 129 ILE A N 1
ATOM 1055 C CA . ILE A 1 129 ? 40.906 36.656 43.062 1 85.5 129 ILE A CA 1
ATOM 1056 C C . ILE A 1 129 ? 40.312 36.531 41.656 1 85.5 129 ILE A C 1
ATOM 1058 O O . ILE A 1 129 ? 41.031 36.156 40.719 1 85.5 129 ILE A O 1
ATOM 1062 N N . ALA A 1 130 ? 39.031 36.906 41.531 1 86.31 130 ALA A N 1
ATOM 1063 C CA . ALA A 1 130 ? 38.375 36.906 40.219 1 86.31 130 ALA A CA 1
ATOM 1064 C C . ALA A 1 130 ? 38.656 38.219 39.469 1 86.31 130 ALA A C 1
ATOM 1066 O O . ALA A 1 130 ? 37.75 39.031 39.312 1 86.31 130 ALA A O 1
ATOM 1067 N N . ILE A 1 131 ? 39.844 38.375 38.969 1 87.44 131 ILE A N 1
ATOM 1068 C CA . ILE A 1 131 ? 40.344 39.625 38.406 1 87.44 131 ILE A CA 1
ATOM 1069 C C . ILE A 1 131 ? 39.625 39.938 37.094 1 87.44 131 ILE A C 1
ATOM 1071 O O . ILE A 1 131 ? 39.438 41.094 36.75 1 87.44 131 ILE A O 1
ATOM 1075 N N . LEU A 1 132 ? 39.125 38.875 36.406 1 91.12 132 LEU A N 1
ATOM 1076 C CA . LEU A 1 132 ? 38.531 39.062 35.094 1 91.12 132 LEU A CA 1
ATOM 1077 C C . LEU A 1 132 ? 37.094 39.531 35.219 1 91.12 132 LEU A C 1
ATOM 1079 O O . LEU A 1 132 ? 36.5 40.031 34.281 1 91.12 132 LEU A O 1
ATOM 1083 N N . THR A 1 133 ? 36.438 39.375 36.312 1 91 133 THR A N 1
ATOM 1084 C CA . THR A 1 133 ? 35.031 39.781 36.531 1 91 133 THR A CA 1
ATOM 1085 C C . THR A 1 133 ? 34.938 41.062 37.344 1 91 133 THR A C 1
ATOM 1087 O O . THR A 1 133 ? 33.844 41.562 37.594 1 91 133 THR A O 1
ATOM 1090 N N . ALA A 1 134 ? 36.156 41.562 37.719 1 89.31 134 ALA A N 1
ATOM 1091 C CA . ALA A 1 134 ? 36.188 42.812 38.5 1 89.31 134 ALA A CA 1
ATOM 1092 C C . ALA A 1 134 ? 35.812 44 37.656 1 89.31 134 ALA A C 1
ATOM 1094 O O . ALA A 1 134 ? 36.281 44.125 36.5 1 89.31 134 ALA A O 1
ATOM 1095 N N . ARG A 1 135 ? 35 44.938 38.188 1 90.75 135 ARG A N 1
ATOM 1096 C CA . ARG A 1 135 ? 34.469 46.094 37.438 1 90.75 135 ARG A CA 1
ATOM 1097 C C . ARG A 1 135 ? 35.125 47.406 37.938 1 90.75 135 ARG A C 1
ATOM 1099 O O . ARG A 1 135 ? 35.344 47.562 39.125 1 90.75 135 ARG A O 1
ATOM 1106 N N . THR A 1 136 ? 35.375 48.219 36.969 1 89.25 136 THR A N 1
ATOM 1107 C CA . THR A 1 136 ? 35.844 49.531 37.375 1 89.25 136 THR A CA 1
ATOM 1108 C C . THR A 1 136 ? 34.688 50.438 37.719 1 89.25 136 THR A C 1
ATOM 1110 O O . THR A 1 136 ? 33.625 50.344 37.125 1 89.25 136 THR A O 1
ATOM 1113 N N . ARG A 1 137 ? 34.781 51.312 38.625 1 82.88 137 ARG A N 1
ATOM 1114 C CA . ARG A 1 137 ? 33.719 52.188 39.062 1 82.88 137 ARG A CA 1
ATOM 1115 C C . ARG A 1 137 ? 33.875 53.594 38.469 1 82.88 137 ARG A C 1
ATOM 1117 O O . ARG A 1 137 ? 33 54.438 38.625 1 82.88 137 ARG A O 1
ATOM 1124 N N . ASN A 1 138 ? 34.938 53.812 37.719 1 76.56 138 ASN A N 1
ATOM 1125 C CA . ASN A 1 138 ? 35.25 55.156 37.281 1 76.56 138 ASN A CA 1
ATOM 1126 C C . ASN A 1 138 ? 34.781 55.406 35.844 1 76.56 138 ASN A C 1
ATOM 1128 O O . ASN A 1 138 ? 34.812 56.531 35.344 1 76.56 138 ASN A O 1
ATOM 1132 N N . ASP A 1 139 ? 34.469 54.406 35.062 1 77.62 139 ASP A N 1
ATOM 1133 C CA . ASP A 1 139 ? 34.188 54.656 33.656 1 77.62 139 ASP A CA 1
ATOM 1134 C C . ASP A 1 139 ? 32.688 54.812 33.406 1 77.62 139 ASP A C 1
ATOM 1136 O O . ASP A 1 139 ? 32.281 55.031 32.25 1 77.62 139 ASP A O 1
ATOM 1140 N N . GLY A 1 140 ? 31.938 54.844 34.406 1 76.5 140 GLY A N 1
ATOM 1141 C CA . GLY A 1 140 ? 30.5 55.031 34.25 1 76.5 140 GLY A CA 1
ATOM 1142 C C . GLY A 1 140 ? 29.766 53.812 33.781 1 76.5 140 GLY A C 1
ATOM 1143 O O . GLY A 1 140 ? 28.547 53.688 33.969 1 76.5 140 GLY A O 1
ATOM 1144 N N . TYR A 1 141 ? 30.453 52.812 33.188 1 84.5 141 TYR A N 1
ATOM 1145 C CA . TYR A 1 141 ? 29.828 51.625 32.625 1 84.5 141 TYR A CA 1
ATOM 1146 C C . TYR A 1 141 ? 30.016 50.438 33.562 1 84.5 141 TYR A C 1
ATOM 1148 O O . TYR A 1 141 ? 29.281 49.438 33.469 1 84.5 141 TYR A O 1
ATOM 1156 N N . GLY A 1 142 ? 30.953 50.562 34.562 1 88.94 142 GLY A N 1
ATOM 1157 C CA . GLY A 1 142 ? 31.312 49.375 35.344 1 88.94 142 GLY A CA 1
ATOM 1158 C C . GLY A 1 142 ? 31.922 48.281 34.5 1 88.94 142 GLY A C 1
ATOM 1159 O O . GLY A 1 142 ? 31.484 47.125 34.562 1 88.94 142 GLY A O 1
ATOM 1160 N N . SER A 1 143 ? 32.906 48.594 33.719 1 92.12 143 SER A N 1
ATOM 1161 C CA . SER A 1 143 ? 33.469 47.719 32.719 1 92.12 143 SER A CA 1
ATOM 1162 C C . SER A 1 143 ? 34.5 46.75 33.344 1 92.12 143 SER A C 1
ATOM 1164 O O . SER A 1 143 ? 35.188 47.125 34.312 1 92.12 143 SER A O 1
ATOM 1166 N N . THR A 1 144 ? 34.562 45.594 32.844 1 93.38 144 THR A N 1
ATOM 1167 C CA . THR A 1 144 ? 35.656 44.688 33.125 1 93.38 144 THR A CA 1
ATOM 1168 C C . THR A 1 144 ? 36.875 45.031 32.281 1 93.38 144 THR A C 1
ATOM 1170 O O . THR A 1 144 ? 36.812 45.906 31.422 1 93.38 144 THR A O 1
ATOM 1173 N N . CYS A 1 145 ? 37.969 44.344 32.562 1 91.12 145 CYS A N 1
ATOM 1174 C CA . CYS A 1 145 ? 39.156 44.594 31.781 1 91.12 145 CYS A CA 1
ATOM 1175 C C . CYS A 1 145 ? 38.938 44.219 30.328 1 91.12 145 CYS A C 1
ATOM 1177 O O . CYS A 1 145 ? 39.438 44.906 29.422 1 91.12 145 CYS A O 1
ATOM 1179 N N . LEU A 1 146 ? 38.125 43.156 30.094 1 92.75 146 LEU A N 1
ATOM 1180 C CA . LEU A 1 146 ? 37.844 42.75 28.719 1 92.75 146 LEU A CA 1
ATOM 1181 C C . LEU A 1 146 ? 36.938 43.781 28.031 1 92.75 146 LEU A C 1
ATOM 1183 O O . LEU A 1 146 ? 37.094 44.062 26.844 1 92.75 146 LEU A O 1
ATOM 1187 N N . HIS A 1 147 ? 35.938 44.312 28.719 1 93.38 147 HIS A N 1
ATOM 1188 C CA . HIS A 1 147 ? 35.094 45.344 28.156 1 93.38 147 HIS A CA 1
ATOM 1189 C C . HIS A 1 147 ? 35.938 46.531 27.656 1 93.38 147 HIS A C 1
ATOM 1191 O O . HIS A 1 147 ? 35.719 47.031 26.547 1 93.38 147 HIS A O 1
ATOM 1197 N N . VAL A 1 148 ? 36.875 46.938 28.5 1 90.62 148 VAL A N 1
ATOM 1198 C CA . VAL A 1 148 ? 37.719 48.062 28.188 1 90.62 148 VAL A CA 1
ATOM 1199 C C . VAL A 1 148 ? 38.562 47.75 26.953 1 90.62 148 VAL A C 1
ATOM 1201 O O . VAL A 1 148 ? 38.688 48.594 26.047 1 90.62 148 VAL A O 1
ATOM 1204 N N . ALA A 1 149 ? 39.062 46.531 26.984 1 89.69 149 ALA A N 1
ATOM 1205 C CA . ALA A 1 149 ? 39.906 46.125 25.859 1 89.69 149 ALA A CA 1
ATOM 1206 C C . ALA A 1 149 ? 39.094 46.094 24.562 1 89.69 149 ALA A C 1
ATOM 1208 O O . ALA A 1 149 ? 39.594 46.5 23.5 1 89.69 149 ALA A O 1
ATOM 1209 N N . ILE A 1 150 ? 37.875 45.656 24.594 1 91.12 150 ILE A N 1
ATOM 1210 C CA . ILE A 1 150 ? 37.031 45.594 23.422 1 91.12 150 ILE A CA 1
ATOM 1211 C C . ILE A 1 150 ? 36.688 47 22.922 1 91.12 150 ILE A C 1
ATOM 1213 O O . ILE A 1 150 ? 36.781 47.25 21.719 1 91.12 150 ILE A O 1
ATOM 1217 N N . ARG A 1 151 ? 36.375 47.875 23.75 1 86.62 151 ARG A N 1
ATOM 1218 C CA . ARG A 1 151 ? 36.062 49.25 23.359 1 86.62 151 ARG A CA 1
ATOM 1219 C C . ARG A 1 151 ? 37.281 49.938 22.766 1 86.62 151 ARG A C 1
ATOM 1221 O O . ARG A 1 151 ? 37.125 50.812 21.891 1 86.62 151 ARG A O 1
ATOM 1228 N N . ALA A 1 152 ? 38.469 49.5 23.266 1 82.56 152 ALA A N 1
ATOM 1229 C CA . ALA A 1 152 ? 39.719 50.062 22.75 1 82.56 152 ALA A CA 1
ATOM 1230 C C . ALA A 1 152 ? 40.156 49.344 21.484 1 82.56 152 ALA A C 1
ATOM 1232 O O . ALA A 1 152 ? 41.219 49.688 20.906 1 82.56 152 ALA A O 1
ATOM 1233 N N . ASP A 1 153 ? 39.406 48.312 21.031 1 82.12 153 ASP A N 1
ATOM 1234 C CA . ASP A 1 153 ? 39.688 47.531 19.828 1 82.12 153 ASP A CA 1
ATOM 1235 C C . ASP A 1 153 ? 41 46.781 19.953 1 82.12 153 ASP A C 1
ATOM 1237 O O . ASP A 1 153 ? 41.781 46.719 18.984 1 82.12 153 ASP A O 1
ATOM 1241 N N . GLU A 1 154 ? 41.25 46.344 21.156 1 82.31 154 GLU A N 1
ATOM 1242 C CA . GLU A 1 154 ? 42.469 45.562 21.391 1 82.31 154 GLU A CA 1
ATOM 1243 C C . GLU A 1 154 ? 42.188 44.062 21.281 1 82.31 154 GLU A C 1
ATOM 1245 O O . GLU A 1 154 ? 42.156 43.375 22.281 1 82.31 154 GLU A O 1
ATOM 1250 N N . VAL A 1 155 ? 42.125 43.562 20.094 1 84 155 VAL A N 1
ATOM 1251 C CA . VAL A 1 155 ? 41.75 42.188 19.766 1 84 155 VAL A CA 1
ATOM 1252 C C . VAL A 1 155 ? 42.75 41.219 20.328 1 84 155 VAL A C 1
ATOM 1254 O O . VAL A 1 155 ? 42.406 40.156 20.859 1 84 155 VAL A O 1
ATOM 1257 N N . ASP A 1 156 ? 43.969 41.656 20.25 1 82.06 156 ASP A N 1
ATOM 1258 C CA . ASP A 1 156 ? 45.031 40.75 20.688 1 82.06 156 ASP A CA 1
ATOM 1259 C C . ASP A 1 156 ? 45 40.562 22.203 1 82.06 156 ASP A C 1
ATOM 1261 O O . ASP A 1 156 ? 45.25 39.438 22.703 1 82.06 156 ASP A O 1
ATOM 1265 N N . PHE A 1 157 ? 44.75 41.594 22.828 1 85.81 157 PHE A N 1
ATOM 1266 C CA . PHE A 1 157 ? 44.656 41.531 24.281 1 85.81 157 PHE A CA 1
ATOM 1267 C C . PHE A 1 157 ? 43.531 40.594 24.703 1 85.81 157 PHE A C 1
ATOM 1269 O O . PHE A 1 157 ? 43.719 39.75 25.578 1 85.81 157 PHE A O 1
ATOM 1276 N N . VAL A 1 158 ? 42.406 40.719 24.062 1 89.94 158 VAL A N 1
ATOM 1277 C CA . VAL A 1 158 ? 41.219 39.906 24.406 1 89.94 158 VAL A CA 1
ATOM 1278 C C . VAL A 1 158 ? 41.531 38.438 24.125 1 89.94 158 VAL A C 1
ATOM 1280 O O . VAL A 1 158 ? 41.281 37.562 24.984 1 89.94 158 VAL A O 1
ATOM 1283 N N . LYS A 1 159 ? 42.062 38.156 23 1 88.94 159 LYS A N 1
ATOM 1284 C CA . LYS A 1 159 ? 42.375 36.781 22.609 1 88.94 159 LYS A CA 1
ATOM 1285 C C . LYS A 1 159 ? 43.406 36.156 23.547 1 88.94 159 LYS A C 1
ATOM 1287 O O . LYS A 1 159 ? 43.312 35 23.906 1 88.94 159 LYS A O 1
ATOM 1292 N N . PHE A 1 160 ? 44.375 36.969 23.906 1 86.12 160 PHE A N 1
ATOM 1293 C CA . PHE A 1 160 ? 45.438 36.5 24.781 1 86.12 160 PHE A CA 1
ATOM 1294 C C . PHE A 1 160 ? 44.906 36.125 26.156 1 86.12 160 PHE A C 1
ATOM 1296 O O . PHE A 1 160 ? 45.156 35.031 26.656 1 86.12 160 PHE A O 1
ATOM 1303 N N . ILE A 1 161 ? 44.125 37.031 26.672 1 89.81 161 ILE A N 1
ATOM 1304 C CA . ILE A 1 161 ? 43.594 36.812 28.016 1 89.81 161 ILE A CA 1
ATOM 1305 C C . ILE A 1 161 ? 42.656 35.594 28.016 1 89.81 161 ILE A C 1
ATOM 1307 O O . ILE A 1 161 ? 42.75 34.75 28.922 1 89.81 161 ILE A O 1
ATOM 1311 N N . CYS A 1 162 ? 41.812 35.438 27 1 89.44 162 CYS A N 1
ATOM 1312 C CA . CYS A 1 162 ? 40.875 34.344 26.922 1 89.44 162 CYS A CA 1
ATOM 1313 C C . CYS A 1 162 ? 41.594 33 26.781 1 89.44 162 CYS A C 1
ATOM 1315 O O . CYS A 1 162 ? 41.156 31.984 27.297 1 89.44 162 CYS A O 1
ATOM 1317 N N . HIS A 1 163 ? 42.688 33.062 26.156 1 88.19 163 HIS A N 1
ATOM 1318 C CA . HIS A 1 163 ? 43.438 31.844 25.953 1 88.19 163 HIS A CA 1
ATOM 1319 C C . HIS A 1 163 ? 44.219 31.453 27.219 1 88.19 163 HIS A C 1
ATOM 1321 O O . HIS A 1 163 ? 44.5 30.281 27.438 1 88.19 163 HIS A O 1
ATOM 1327 N N . MET A 1 164 ? 44.562 32.344 28.062 1 86.12 164 MET A N 1
ATOM 1328 C CA . MET A 1 164 ? 45.375 32.125 29.25 1 86.12 164 MET A CA 1
ATOM 1329 C C . MET A 1 164 ? 44.562 31.5 30.375 1 86.12 164 MET A C 1
ATOM 1331 O O . MET A 1 164 ? 45.125 30.875 31.281 1 86.12 164 MET A O 1
ATOM 1335 N N . VAL A 1 165 ? 43.344 31.734 30.234 1 85.06 165 VAL A N 1
ATOM 1336 C CA . VAL A 1 165 ? 42.5 31.281 31.344 1 85.06 165 VAL A CA 1
ATOM 1337 C C . VAL A 1 165 ? 41.875 29.922 31 1 85.06 165 VAL A C 1
ATOM 1339 O O . VAL A 1 165 ? 41.688 29.609 29.828 1 85.06 165 VAL A O 1
ATOM 1342 N N . GLU A 1 166 ? 41.531 29.125 32 1 78.62 166 GLU A N 1
ATOM 1343 C CA . GLU A 1 166 ? 40.969 27.781 31.812 1 78.62 166 GLU A CA 1
ATOM 1344 C C . GLU A 1 166 ? 39.531 27.844 31.297 1 78.62 166 GLU A C 1
ATOM 1346 O O . GLU A 1 166 ? 39.156 27.062 30.422 1 78.62 166 GLU A O 1
ATOM 1351 N N . ASP A 1 167 ? 38.75 28.781 31.812 1 84.12 167 ASP A N 1
ATOM 1352 C CA . ASP A 1 167 ? 37.375 28.922 31.391 1 84.12 167 ASP A CA 1
ATOM 1353 C C . ASP A 1 167 ? 37.062 30.344 30.953 1 84.12 167 ASP A C 1
ATOM 1355 O O . ASP A 1 167 ? 36.594 31.156 31.766 1 84.12 167 ASP A O 1
ATOM 1359 N N . PRO A 1 168 ? 37.375 30.609 29.703 1 89 168 PRO A N 1
ATOM 1360 C CA . PRO A 1 168 ? 37.125 31.969 29.234 1 89 168 PRO A CA 1
ATOM 1361 C C . PRO A 1 168 ? 35.656 32.344 29.219 1 89 168 PRO A C 1
ATOM 1363 O O . PRO A 1 168 ? 35.312 33.531 29.125 1 89 168 PRO A O 1
ATOM 1366 N N . ARG A 1 169 ? 34.719 31.406 29.328 1 88.12 169 ARG A N 1
ATOM 1367 C CA . ARG A 1 169 ? 33.281 31.641 29.25 1 88.12 169 ARG A CA 1
ATOM 1368 C C . ARG A 1 169 ? 32.844 32.594 30.344 1 88.12 169 ARG A C 1
ATOM 1370 O O . ARG A 1 169 ? 32 33.469 30.109 1 88.12 169 ARG A O 1
ATOM 1377 N N . SER A 1 170 ? 33.375 32.375 31.516 1 89.69 170 SER A N 1
ATOM 1378 C CA . SER A 1 170 ? 32.969 33.188 32.656 1 89.69 170 SER A CA 1
ATOM 1379 C C . SER A 1 170 ? 33.406 34.656 32.469 1 89.69 170 SER A C 1
ATOM 1381 O O . SER A 1 170 ? 32.656 35.562 32.875 1 89.69 170 SER A O 1
ATOM 1383 N N . ALA A 1 171 ? 34.562 34.812 31.953 1 92.31 171 ALA A N 1
ATOM 1384 C CA . ALA A 1 171 ? 35.062 36.156 31.688 1 92.31 171 ALA A CA 1
ATOM 1385 C C . ALA A 1 171 ? 34.25 36.844 30.609 1 92.31 171 ALA A C 1
ATOM 1387 O O . ALA A 1 171 ? 33.938 38.062 30.703 1 92.31 171 ALA A O 1
ATOM 1388 N N . ILE A 1 172 ? 33.844 36.031 29.641 1 94.25 172 ILE A N 1
ATOM 1389 C CA . ILE A 1 172 ? 33.062 36.531 28.531 1 94.25 172 ILE A CA 1
ATOM 1390 C C . ILE A 1 172 ? 31.641 36.844 29 1 94.25 172 ILE A C 1
ATOM 1392 O O . ILE A 1 172 ? 31.016 37.812 28.531 1 94.25 172 ILE A O 1
ATOM 1396 N N . ALA A 1 173 ? 31.125 36.125 30 1 94.56 173 ALA A N 1
ATOM 1397 C CA . ALA A 1 173 ? 29.766 36.25 30.516 1 94.56 173 ALA A CA 1
ATOM 1398 C C . ALA A 1 173 ? 29.656 37.406 31.516 1 94.56 173 ALA A C 1
ATOM 1400 O O . ALA A 1 173 ? 28.562 37.875 31.828 1 94.56 173 ALA A O 1
ATOM 1401 N N . ALA A 1 174 ? 30.797 37.875 32 1 93.5 174 ALA A N 1
ATOM 1402 C CA . ALA A 1 174 ? 30.781 38.969 32.969 1 93.5 174 ALA A CA 1
ATOM 1403 C C . ALA A 1 174 ? 30.109 40.219 32.375 1 93.5 174 ALA A C 1
ATOM 1405 O O . ALA A 1 174 ? 30.328 40.531 31.219 1 93.5 174 ALA A O 1
ATOM 1406 N N . THR A 1 175 ? 29.266 40.875 33.156 1 93.44 175 THR A N 1
ATOM 1407 C CA . THR A 1 175 ? 28.469 41.969 32.625 1 93.44 175 THR A CA 1
ATOM 1408 C C . THR A 1 175 ? 28.906 43.312 33.281 1 93.44 175 THR A C 1
ATOM 1410 O O . THR A 1 175 ? 29.516 43.312 34.344 1 93.44 175 THR A O 1
ATOM 1413 N N . ASN A 1 176 ? 28.703 44.344 32.625 1 92.44 176 ASN A N 1
ATOM 1414 C CA . ASN A 1 176 ? 28.859 45.688 33.188 1 92.44 176 ASN A CA 1
ATOM 1415 C C . ASN A 1 176 ? 27.609 46.125 33.938 1 92.44 176 ASN A C 1
ATOM 1417 O O . ASN A 1 176 ? 26.734 45.312 34.25 1 92.44 176 ASN A O 1
ATOM 1421 N N . SER A 1 177 ? 27.516 47.438 34.219 1 88.12 177 SER A N 1
ATOM 1422 C CA . SER A 1 177 ? 26.406 47.969 34.969 1 88.12 177 SER A CA 1
ATOM 1423 C C . SER A 1 177 ? 25.094 47.875 34.188 1 88.12 177 SER A C 1
ATOM 1425 O O . SER A 1 177 ? 24.016 47.875 34.781 1 88.12 177 SER A O 1
ATOM 1427 N N . TYR A 1 178 ? 25.172 47.812 32.875 1 90.31 178 TYR A N 1
ATOM 1428 C CA . TYR A 1 178 ? 24 47.688 32 1 90.31 178 TYR A CA 1
ATOM 1429 C C . TYR A 1 178 ? 23.75 46.219 31.625 1 90.31 178 TYR A C 1
ATOM 1431 O O . TYR A 1 178 ? 23.016 45.969 30.672 1 90.31 178 TYR A O 1
ATOM 1439 N N . MET A 1 179 ? 24.469 45.312 32.25 1 92.69 179 MET A N 1
ATOM 1440 C CA . MET A 1 179 ? 24.344 43.875 32.062 1 92.69 179 MET A CA 1
ATOM 1441 C C . MET A 1 179 ? 24.797 43.5 30.672 1 92.69 179 MET A C 1
ATOM 1443 O O . MET A 1 179 ? 24.25 42.531 30.078 1 92.69 179 MET A O 1
ATOM 1447 N N . GLN A 1 180 ? 25.672 44.188 30.062 1 93.5 180 GLN A N 1
ATOM 1448 C CA . GLN A 1 180 ? 26.25 43.812 28.781 1 93.5 180 GLN A CA 1
ATOM 1449 C C . GLN A 1 180 ? 27.359 42.781 28.953 1 93.5 180 GLN A C 1
ATOM 1451 O O . GLN A 1 180 ? 28.266 42.969 29.766 1 93.5 180 GLN A O 1
ATOM 1456 N N . THR A 1 181 ? 27.266 41.812 28.234 1 94.75 181 THR A N 1
ATOM 1457 C CA . THR A 1 181 ? 28.391 40.875 28.172 1 94.75 181 THR A CA 1
ATOM 1458 C C . THR A 1 181 ? 29.469 41.375 27.219 1 94.75 181 THR A C 1
ATOM 1460 O O . THR A 1 181 ? 29.312 42.438 26.609 1 94.75 181 THR A O 1
ATOM 1463 N N . CYS A 1 182 ? 30.594 40.562 27.125 1 94.38 182 CYS A N 1
ATOM 1464 C CA . CYS A 1 182 ? 31.641 40.969 26.203 1 94.38 182 CYS A CA 1
ATOM 1465 C C . CYS A 1 182 ? 31.141 40.938 24.766 1 94.38 182 CYS A C 1
ATOM 1467 O O . CYS A 1 182 ? 31.562 41.75 23.938 1 94.38 182 CYS A O 1
ATOM 1469 N N . VAL A 1 183 ? 30.156 40.031 24.469 1 94.31 183 VAL A N 1
ATOM 1470 C CA . VAL A 1 183 ? 29.625 39.906 23.109 1 94.31 183 VAL A CA 1
ATOM 1471 C C . VAL A 1 183 ? 28.766 41.156 22.797 1 94.31 183 VAL A C 1
ATOM 1473 O O . VAL A 1 183 ? 28.859 41.719 21.703 1 94.31 183 VAL A O 1
ATOM 1476 N N . HIS A 1 184 ? 27.984 41.594 23.75 1 93.25 184 HIS A N 1
ATOM 1477 C CA . HIS A 1 184 ? 27.188 42.781 23.562 1 93.25 184 HIS A CA 1
ATOM 1478 C C . HIS A 1 184 ? 28.062 44 23.203 1 93.25 184 HIS A C 1
ATOM 1480 O O . HIS A 1 184 ? 27.766 44.719 22.25 1 93.25 184 HIS A O 1
ATOM 1486 N N . VAL A 1 185 ? 29.109 44.125 23.984 1 92 185 VAL A N 1
ATOM 1487 C CA . VAL A 1 185 ? 30 45.281 23.812 1 92 185 VAL A CA 1
ATOM 1488 C C . VAL A 1 185 ? 30.719 45.188 22.469 1 92 185 VAL A C 1
ATOM 1490 O O . VAL A 1 185 ? 30.891 46.219 21.797 1 92 185 VAL A O 1
ATOM 1493 N N . ALA A 1 186 ? 31.094 44.031 22.188 1 92.69 186 ALA A N 1
ATOM 1494 C CA . ALA A 1 186 ? 31.766 43.844 20.906 1 92.69 186 ALA A CA 1
ATOM 1495 C C . ALA A 1 186 ? 30.844 44.219 19.734 1 92.69 186 ALA A C 1
ATOM 1497 O O . ALA A 1 186 ? 31.297 44.812 18.75 1 92.69 186 ALA A O 1
ATOM 1498 N N . ILE A 1 187 ? 29.578 43.875 19.766 1 92.5 187 ILE A N 1
ATOM 1499 C CA . ILE A 1 187 ? 28.609 44.188 18.719 1 92.5 187 ILE A CA 1
ATOM 1500 C C . ILE A 1 187 ? 28.391 45.688 18.672 1 92.5 187 ILE A C 1
ATOM 1502 O O . ILE A 1 187 ? 28.266 46.281 17.594 1 92.5 187 ILE A O 1
ATOM 1506 N N . GLU A 1 188 ? 28.344 46.25 19.781 1 88.12 188 GLU A N 1
ATOM 1507 C CA . GLU A 1 188 ? 28.203 47.719 19.844 1 88.12 188 GLU A CA 1
ATOM 1508 C C . GLU A 1 188 ? 29.359 48.406 19.109 1 88.12 188 GLU A C 1
ATOM 1510 O O . GLU A 1 188 ? 29.156 49.438 18.484 1 88.12 188 GLU A O 1
ATOM 1515 N N . GLN A 1 189 ? 30.531 47.781 19.172 1 87.19 189 GLN A N 1
ATOM 1516 C CA . GLN A 1 189 ? 31.734 48.344 18.578 1 87.19 189 GLN A CA 1
ATOM 1517 C C . GLN A 1 189 ? 31.703 48.25 17.047 1 87.19 189 GLN A C 1
ATOM 1519 O O . GLN A 1 189 ? 32.406 48.969 16.359 1 87.19 189 GLN A O 1
ATOM 1524 N N . ILE A 1 190 ? 30.891 47.406 16.531 1 86.5 190 ILE A N 1
ATOM 1525 C CA . ILE A 1 190 ? 30.781 47.281 15.078 1 86.5 190 ILE A CA 1
ATOM 1526 C C . ILE A 1 190 ? 30.312 48.625 14.477 1 86.5 190 ILE A C 1
ATOM 1528 O O . ILE A 1 190 ? 30.75 49 13.383 1 86.5 190 ILE A O 1
ATOM 1532 N N . GLN A 1 191 ? 29.516 49.25 15.195 1 75.38 191 GLN A N 1
ATOM 1533 C CA . GLN A 1 191 ? 29 50.531 14.703 1 75.38 191 GLN A CA 1
ATOM 1534 C C . GLN A 1 191 ? 30.125 51.562 14.555 1 75.38 191 GLN A C 1
ATOM 1536 O O . GLN A 1 191 ? 30.109 52.344 13.617 1 75.38 191 GLN A O 1
ATOM 1541 N N . THR A 1 192 ? 31.094 51.406 15.461 1 70.94 192 THR A N 1
ATOM 1542 C CA . THR A 1 192 ? 32.094 52.469 15.539 1 70.94 192 THR A CA 1
ATOM 1543 C C . THR A 1 192 ? 33.344 52.094 14.719 1 70.94 192 THR A C 1
ATOM 1545 O O . THR A 1 192 ? 33.906 52.938 14.008 1 70.94 192 THR A O 1
ATOM 1548 N N . VAL A 1 193 ? 33.844 50.875 14.812 1 67.06 193 VAL A N 1
ATOM 1549 C CA . VAL A 1 193 ? 35.125 50.5 14.273 1 67.06 193 VAL A CA 1
ATOM 1550 C C . VAL A 1 193 ? 34.969 49.875 12.898 1 67.06 193 VAL A C 1
ATOM 1552 O O . VAL A 1 193 ? 35.781 50.062 12.008 1 67.06 193 VAL A O 1
ATOM 1555 N N . GLY A 1 194 ? 33.875 49.219 12.625 1 67.88 194 GLY A N 1
ATOM 1556 C CA . GLY A 1 194 ? 33.656 48.625 11.312 1 67.88 194 GLY A CA 1
ATOM 1557 C C . GLY A 1 194 ? 33.969 47.156 11.25 1 67.88 194 GLY A C 1
ATOM 1558 O O . GLY A 1 194 ? 33.656 46.406 12.18 1 67.88 194 GLY A O 1
ATOM 1559 N N . ARG A 1 195 ? 34.625 46.625 10.242 1 73.5 195 ARG A N 1
ATOM 1560 C CA . ARG A 1 195 ? 34.75 45.219 9.867 1 73.5 195 ARG A CA 1
ATOM 1561 C C . ARG A 1 195 ? 35.688 44.469 10.836 1 73.5 195 ARG A C 1
ATOM 1563 O O . ARG A 1 195 ? 35.469 43.312 11.109 1 73.5 195 ARG A O 1
ATOM 1570 N N . SER A 1 196 ? 36.688 45.188 11.375 1 72.94 196 SER A N 1
ATOM 1571 C CA . SER A 1 196 ? 37.625 44.531 12.25 1 72.94 196 SER A CA 1
ATOM 1572 C C . SER A 1 196 ? 36.969 43.969 13.508 1 72.94 196 SER A C 1
ATOM 1574 O O . SER A 1 196 ? 37.406 43 14.094 1 72.94 196 SER A O 1
ATOM 1576 N N . SER A 1 197 ? 35.875 44.562 13.805 1 80.19 197 SER A N 1
ATOM 1577 C CA . SER A 1 197 ? 35.156 44.156 15.016 1 80.19 197 SER A CA 1
ATOM 1578 C C . SER A 1 197 ? 34.438 42.844 14.82 1 80.19 197 SER A C 1
ATOM 1580 O O . SER A 1 197 ? 34.188 42.125 15.789 1 80.19 197 SER A O 1
ATOM 1582 N N . PHE A 1 198 ? 34.25 42.438 13.562 1 87.06 198 PHE A N 1
ATOM 1583 C CA . PHE A 1 198 ? 33.562 41.188 13.305 1 87.06 198 PHE A CA 1
ATOM 1584 C C . PHE A 1 198 ? 34.438 40 13.688 1 87.06 198 PHE A C 1
ATOM 1586 O O . PHE A 1 198 ? 33.969 38.969 14.125 1 87.06 198 PHE A O 1
ATOM 1593 N N . GLN A 1 199 ? 35.688 40.25 13.562 1 82.94 199 GLN A N 1
ATOM 1594 C CA . GLN A 1 199 ? 36.625 39.156 13.938 1 82.94 199 GLN A CA 1
ATOM 1595 C C . GLN A 1 199 ? 36.562 38.875 15.43 1 82.94 199 GLN A C 1
ATOM 1597 O O . GLN A 1 199 ? 36.594 37.719 15.852 1 82.94 199 GLN A O 1
ATOM 1602 N N . LEU A 1 200 ? 36.531 39.969 16.062 1 88.75 200 LEU A N 1
ATOM 1603 C CA . LEU A 1 200 ? 36.438 39.844 17.516 1 88.75 200 LEU A CA 1
ATOM 1604 C C . LEU A 1 200 ? 35.125 39.188 17.922 1 88.75 200 LEU A C 1
ATOM 1606 O O . LEU A 1 200 ? 35.125 38.312 18.797 1 88.75 200 LEU A O 1
ATOM 1610 N N . VAL A 1 201 ? 34.031 39.594 17.328 1 92.38 201 VAL A N 1
ATOM 1611 C CA . VAL A 1 201 ? 32.719 39 17.641 1 92.38 201 VAL A CA 1
ATOM 1612 C C . VAL A 1 201 ? 32.75 37.5 17.328 1 92.38 201 VAL A C 1
ATOM 1614 O O . VAL A 1 201 ? 32.25 36.719 18.109 1 92.38 201 VAL A O 1
ATOM 1617 N N . ASP A 1 202 ? 33.281 37.188 16.219 1 90.06 202 ASP A N 1
ATOM 1618 C CA . ASP A 1 202 ? 33.344 35.781 15.805 1 90.06 202 ASP A CA 1
ATOM 1619 C C . ASP A 1 202 ? 34.094 34.938 16.844 1 90.06 202 ASP A C 1
ATOM 1621 O O . ASP A 1 202 ? 33.625 33.844 17.203 1 90.06 202 ASP A O 1
ATOM 1625 N N . TYR A 1 203 ? 35.156 35.469 17.281 1 88.62 203 TYR A N 1
ATOM 1626 C CA . TYR A 1 203 ? 35.969 34.781 18.297 1 88.62 203 TYR A CA 1
ATOM 1627 C C . TYR A 1 203 ? 35.188 34.625 19.594 1 88.62 203 TYR A C 1
ATOM 1629 O O . TYR A 1 203 ? 35.188 33.531 20.188 1 88.62 203 TYR A O 1
ATOM 1637 N N . LEU A 1 204 ? 34.594 35.688 20.031 1 93.25 204 LEU A N 1
ATOM 1638 C CA . LEU A 1 204 ? 33.844 35.656 21.281 1 93.25 204 LEU A CA 1
ATOM 1639 C C . LEU A 1 204 ? 32.688 34.688 21.203 1 93.25 204 LEU A C 1
ATOM 1641 O O . LEU A 1 204 ? 32.375 34 22.172 1 93.25 204 LEU A O 1
ATOM 1645 N N . VAL A 1 205 ? 31.953 34.656 20.078 1 93.12 205 VAL A N 1
ATOM 1646 C CA . VAL A 1 205 ? 30.812 33.75 19.891 1 93.12 205 VAL A CA 1
ATOM 1647 C C . VAL A 1 205 ? 31.297 32.312 19.906 1 93.12 205 VAL A C 1
ATOM 1649 O O . VAL A 1 205 ? 30.609 31.422 20.438 1 93.12 205 VAL A O 1
ATOM 1652 N N . GLU A 1 206 ? 32.375 32.062 19.312 1 90.06 206 GLU A N 1
ATOM 1653 C CA . GLU A 1 206 ? 32.938 30.734 19.297 1 90.06 206 GLU A CA 1
ATOM 1654 C C . GLU A 1 206 ? 33.219 30.234 20.719 1 90.06 206 GLU A C 1
ATOM 1656 O O . GLU A 1 206 ? 32.969 29.062 21.016 1 90.06 206 GLU A O 1
ATOM 1661 N N . LYS A 1 207 ? 33.688 31.125 21.531 1 90.5 207 LYS A N 1
ATOM 1662 C CA . LYS A 1 207 ? 34.062 30.719 22.891 1 90.5 207 LYS A CA 1
ATOM 1663 C C . LYS A 1 207 ? 32.875 30.797 23.844 1 90.5 207 LYS A C 1
ATOM 1665 O O . LYS A 1 207 ? 32.906 30.172 24.906 1 90.5 207 LYS A O 1
ATOM 1670 N N . ALA A 1 208 ? 31.906 31.5 23.453 1 91.44 208 ALA A N 1
ATOM 1671 C CA . ALA A 1 208 ? 30.719 31.641 24.297 1 91.44 208 ALA A CA 1
ATOM 1672 C C . ALA A 1 208 ? 29.828 30.406 24.219 1 91.44 208 ALA A C 1
ATOM 1674 O O . ALA A 1 208 ? 29.891 29.656 23.234 1 91.44 208 ALA A O 1
ATOM 1675 N N . ASP A 1 209 ? 29.078 30.078 25.297 1 89.25 209 ASP A N 1
ATOM 1676 C CA . ASP A 1 209 ? 28.094 29.016 25.234 1 89.25 209 ASP A CA 1
ATOM 1677 C C . ASP A 1 209 ? 26.688 29.578 25.047 1 89.25 209 ASP A C 1
ATOM 1679 O O . ASP A 1 209 ? 26.5 30.781 24.984 1 89.25 209 ASP A O 1
ATOM 1683 N N . SER A 1 210 ? 25.734 28.766 24.891 1 90.75 210 SER A N 1
ATOM 1684 C CA . SER A 1 210 ? 24.344 29.156 24.641 1 90.75 210 SER A CA 1
ATOM 1685 C C . SER A 1 210 ? 23.797 29.984 25.781 1 90.75 210 SER A C 1
ATOM 1687 O O . SER A 1 210 ? 22.969 30.891 25.578 1 90.75 210 SER A O 1
ATOM 1689 N N . GLY A 1 211 ? 24.281 29.703 26.938 1 90.88 211 GLY A N 1
ATOM 1690 C CA . GLY A 1 211 ? 23.844 30.469 28.094 1 90.88 211 GLY A CA 1
ATOM 1691 C C . GLY A 1 211 ? 24.219 31.938 28.016 1 90.88 211 GLY A C 1
ATOM 1692 O O . GLY A 1 211 ? 23.422 32.812 28.359 1 90.88 211 GLY A O 1
ATOM 1693 N N . VAL A 1 212 ? 25.438 32.281 27.516 1 93 212 VAL A N 1
ATOM 1694 C CA . VAL A 1 212 ? 25.938 33.656 27.375 1 93 212 VAL A CA 1
ATOM 1695 C C . VAL A 1 212 ? 25.172 34.375 26.266 1 93 212 VAL A C 1
ATOM 1697 O O . VAL A 1 212 ? 24.812 35.531 26.422 1 93 212 VAL A O 1
ATOM 1700 N N . LEU A 1 213 ? 24.891 33.625 25.25 1 93.56 213 LEU A N 1
ATOM 1701 C CA . LEU A 1 213 ? 24.25 34.219 24.078 1 93.56 213 LEU A CA 1
ATOM 1702 C C . LEU A 1 213 ? 22.781 34.531 24.375 1 93.56 213 LEU A C 1
ATOM 1704 O O . LEU A 1 213 ? 22.172 35.344 23.672 1 93.56 213 LEU A O 1
ATOM 1708 N N . LYS A 1 214 ? 22.234 34.031 25.469 1 93.44 214 LYS A N 1
ATOM 1709 C CA . LYS A 1 214 ? 20.828 34.25 25.828 1 93.44 214 LYS A CA 1
ATOM 1710 C C . LYS A 1 214 ? 20.719 35.375 26.859 1 93.44 214 LYS A C 1
ATOM 1712 O O . LYS A 1 214 ? 19.609 35.812 27.188 1 93.44 214 LYS A O 1
ATOM 1717 N N . MET A 1 215 ? 21.828 35.812 27.312 1 94.25 215 MET A N 1
ATOM 1718 C CA . MET A 1 215 ? 21.781 36.844 28.344 1 94.25 215 MET A CA 1
ATOM 1719 C C . MET A 1 215 ? 21.25 38.156 27.766 1 94.25 215 MET A C 1
ATOM 1721 O O . MET A 1 215 ? 21.531 38.469 26.609 1 94.25 215 MET A O 1
ATOM 1725 N N . GLN A 1 216 ? 20.531 38.875 28.578 1 94.75 216 GLN A N 1
ATOM 1726 C CA . GLN A 1 216 ? 19.844 40.094 28.141 1 94.75 216 GLN A CA 1
ATOM 1727 C C . GLN A 1 216 ? 20.406 41.312 28.844 1 94.75 216 GLN A C 1
ATOM 1729 O O . GLN A 1 216 ? 20.766 41.25 30.016 1 94.75 216 GLN A O 1
ATOM 1734 N N . ARG A 1 217 ? 20.516 42.375 28.156 1 93.12 217 ARG A N 1
ATOM 1735 C CA . ARG A 1 217 ? 21.078 43.594 28.719 1 93.12 217 ARG A CA 1
ATOM 1736 C C . ARG A 1 217 ? 19.984 44.625 28.984 1 93.12 217 ARG A C 1
ATOM 1738 O O . ARG A 1 217 ? 18.891 44.531 28.422 1 93.12 217 ARG A O 1
ATOM 1745 N N . ASN A 1 218 ? 20.422 45.531 29.828 1 89.94 218 ASN A N 1
ATOM 1746 C CA . ASN A 1 218 ? 19.531 46.656 30.125 1 89.94 218 ASN A CA 1
ATOM 1747 C C . ASN A 1 218 ? 19.734 47.812 29.156 1 89.94 218 ASN A C 1
ATOM 1749 O O . ASN A 1 218 ? 20.625 47.75 28.297 1 89.94 218 ASN A O 1
ATOM 1753 N N . LYS A 1 219 ? 18.891 48.812 29.219 1 86.25 219 LYS A N 1
ATOM 1754 C CA . LYS A 1 219 ? 18.984 50 28.375 1 86.25 219 LYS A CA 1
ATOM 1755 C C . LYS A 1 219 ? 20.266 50.781 28.672 1 86.25 219 LYS A C 1
ATOM 1757 O O . LYS A 1 219 ? 20.609 51 29.828 1 86.25 219 LYS A O 1
ATOM 1762 N N . ILE A 1 220 ? 21.125 51.156 27.781 1 75.56 220 ILE A N 1
ATOM 1763 C CA . ILE A 1 220 ? 22.406 51.812 27.953 1 75.56 220 ILE A CA 1
ATOM 1764 C C . ILE A 1 220 ? 22.188 53.344 27.922 1 75.56 220 ILE A C 1
ATOM 1766 O O . ILE A 1 220 ? 22.734 54.062 28.766 1 75.56 220 ILE A O 1
ATOM 1770 N N . THR A 1 221 ? 21.797 53.969 26.844 1 65.19 221 THR A N 1
ATOM 1771 C CA . THR A 1 221 ? 21.594 55.406 26.75 1 65.19 221 THR A CA 1
ATOM 1772 C C . THR A 1 221 ? 20.188 55.719 26.266 1 65.19 221 THR A C 1
ATOM 1774 O O . THR A 1 221 ? 19.484 54.844 25.734 1 65.19 221 THR A O 1
ATOM 1777 N N . ASP A 1 222 ? 19.969 57.031 26.5 1 57.56 222 ASP A N 1
ATOM 1778 C CA . ASP A 1 222 ? 18.688 57.562 26.047 1 57.56 222 ASP A CA 1
ATOM 1779 C C . ASP A 1 222 ? 18.562 57.531 24.531 1 57.56 222 ASP A C 1
ATOM 1781 O O . ASP A 1 222 ? 19.469 57.938 23.812 1 57.56 222 ASP A O 1
ATOM 1785 N N . GLY A 1 223 ? 17.797 56.656 23.906 1 56.34 223 GLY A N 1
ATOM 1786 C CA . GLY A 1 223 ? 17.578 56.5 22.469 1 56.34 223 GLY A CA 1
ATOM 1787 C C . GLY A 1 223 ? 17.797 55.062 21.984 1 56.34 223 GLY A C 1
ATOM 1788 O O . GLY A 1 223 ? 17.484 54.75 20.844 1 56.34 223 GLY A O 1
ATOM 1789 N N . ASP A 1 224 ? 18.594 54.531 22.891 1 62.81 224 ASP A N 1
ATOM 1790 C CA . ASP A 1 224 ? 18.875 53.125 22.5 1 62.81 224 ASP A CA 1
ATOM 1791 C C . ASP A 1 224 ? 17.578 52.312 22.438 1 62.81 224 ASP A C 1
ATOM 1793 O O . ASP A 1 224 ? 16.766 52.375 23.359 1 62.81 224 ASP A O 1
ATOM 1797 N N . ILE A 1 225 ? 17.453 51.75 21.203 1 65.88 225 ILE A N 1
ATOM 1798 C CA . ILE A 1 225 ? 16.203 51.062 20.984 1 65.88 225 ILE A CA 1
ATOM 1799 C C . ILE A 1 225 ? 16.312 49.625 21.531 1 65.88 225 ILE A C 1
ATOM 1801 O O . ILE A 1 225 ? 17.219 48.906 21.156 1 65.88 225 ILE A O 1
ATOM 1805 N N . GLY A 1 226 ? 15.648 49.344 22.641 1 75.25 226 GLY A N 1
ATOM 1806 C CA . GLY A 1 226 ? 15.352 48 23.125 1 75.25 226 GLY A CA 1
ATOM 1807 C C . GLY A 1 226 ? 15.875 47.75 24.531 1 75.25 226 GLY A C 1
ATOM 1808 O O . GLY A 1 226 ? 16.922 48.281 24.906 1 75.25 226 GLY A O 1
ATOM 1809 N N . THR A 1 227 ? 15.195 47.281 25.328 1 87.62 227 THR A N 1
ATOM 1810 C CA . THR A 1 227 ? 15.555 46.812 26.672 1 87.62 227 THR A CA 1
ATOM 1811 C C . THR A 1 227 ? 15.391 45.312 26.781 1 87.62 227 THR A C 1
ATOM 1813 O O . THR A 1 227 ? 14.523 44.719 26.125 1 87.62 227 THR A O 1
ATOM 1816 N N . LYS A 1 228 ? 16.406 44.688 27.469 1 93.69 228 LYS A N 1
ATOM 1817 C CA . LYS A 1 228 ? 16.469 43.25 27.625 1 93.69 228 LYS A CA 1
ATOM 1818 C C . LYS A 1 228 ? 16.766 42.562 26.281 1 93.69 228 LYS A C 1
ATOM 1820 O O . LYS A 1 228 ? 16.125 41.562 25.938 1 93.69 228 LYS A O 1
ATOM 1825 N N . ASN A 1 229 ? 17.578 43.188 25.5 1 94.75 229 ASN A N 1
ATOM 1826 C CA . ASN A 1 229 ? 18.047 42.625 24.25 1 94.75 229 ASN A CA 1
ATOM 1827 C C . ASN A 1 229 ? 19.094 41.531 24.484 1 94.75 229 ASN A C 1
ATOM 1829 O O . ASN A 1 229 ? 19.953 41.656 25.359 1 94.75 229 ASN A O 1
ATOM 1833 N N . THR A 1 230 ? 18.953 40.469 23.812 1 95.44 230 THR A N 1
ATOM 1834 C CA . THR A 1 230 ? 20.094 39.562 23.703 1 95.44 230 THR A CA 1
ATOM 1835 C C . THR A 1 230 ? 21.141 40.094 22.734 1 95.44 230 THR A C 1
ATOM 1837 O O . THR A 1 230 ? 20.922 41.125 22.094 1 95.44 230 THR A O 1
ATOM 1840 N N . CYS A 1 231 ? 22.297 39.375 22.641 1 94.5 231 CYS A N 1
ATOM 1841 C CA . CYS A 1 231 ? 23.312 39.781 21.688 1 94.5 231 CYS A CA 1
ATOM 1842 C C . CYS A 1 231 ? 22.797 39.688 20.266 1 94.5 231 CYS A C 1
ATOM 1844 O O . CYS A 1 231 ? 23.172 40.5 19.406 1 94.5 231 CYS A O 1
ATOM 1846 N N . LEU A 1 232 ? 21.906 38.75 20.047 1 95.81 232 LEU A N 1
ATOM 1847 C CA . LEU A 1 232 ? 21.344 38.625 18.703 1 95.81 232 LEU A CA 1
ATOM 1848 C C . LEU A 1 232 ? 20.422 39.781 18.359 1 95.81 232 LEU A C 1
ATOM 1850 O O . LEU A 1 232 ? 20.422 40.25 17.219 1 95.81 232 LEU A O 1
ATOM 1854 N N . HIS A 1 233 ? 19.641 40.25 19.312 1 95.69 233 HIS A N 1
ATOM 1855 C CA . HIS A 1 233 ? 18.828 41.469 19.109 1 95.69 233 HIS A CA 1
ATOM 1856 C C . HIS A 1 233 ? 19.703 42.625 18.656 1 95.69 233 HIS A C 1
ATOM 1858 O O . HIS A 1 233 ? 19.375 43.312 17.672 1 95.69 233 HIS A O 1
ATOM 1864 N N . ASP A 1 234 ? 20.781 42.75 19.328 1 93.62 234 ASP A N 1
ATOM 1865 C CA . ASP A 1 234 ? 21.656 43.906 19.047 1 93.62 234 ASP A CA 1
ATOM 1866 C C . ASP A 1 234 ? 22.328 43.75 17.688 1 93.62 234 ASP A C 1
ATOM 1868 O O . ASP A 1 234 ? 22.562 44.75 16.984 1 93.62 234 ASP A O 1
ATOM 1872 N N . LEU A 1 235 ? 22.672 42.562 17.422 1 94.25 235 LEU A N 1
ATOM 1873 C CA . LEU A 1 235 ? 23.328 42.312 16.141 1 94.25 235 LEU A CA 1
ATOM 1874 C C . LEU A 1 235 ? 22.422 42.656 14.969 1 94.25 235 LEU A C 1
ATOM 1876 O O . LEU A 1 235 ? 22.875 43.156 13.945 1 94.25 235 LEU A O 1
ATOM 1880 N N . VAL A 1 236 ? 21.125 42.438 15.133 1 95.81 236 VAL A N 1
ATOM 1881 C CA . VAL A 1 236 ? 20.25 42.531 13.969 1 95.81 236 VAL A CA 1
ATOM 1882 C C . VAL A 1 236 ? 19.609 43.938 13.93 1 95.81 236 VAL A C 1
ATOM 1884 O O . VAL A 1 236 ? 18.703 44.188 13.133 1 95.81 236 VAL A O 1
ATOM 1887 N N . HIS A 1 237 ? 19.984 44.781 14.805 1 92.75 237 HIS A N 1
ATOM 1888 C CA . HIS A 1 237 ? 19.516 46.156 14.703 1 92.75 237 HIS A CA 1
ATOM 1889 C C . HIS A 1 237 ? 19.797 46.75 13.32 1 92.75 237 HIS A C 1
ATOM 1891 O O . HIS A 1 237 ? 20.875 46.531 12.766 1 92.75 237 HIS A O 1
ATOM 1897 N N . ILE A 1 238 ? 18.891 47.469 12.742 1 92.81 238 ILE A N 1
ATOM 1898 C CA . ILE A 1 238 ? 18.922 47.906 11.352 1 92.81 238 ILE A CA 1
ATOM 1899 C C . ILE A 1 238 ? 20.109 48.844 11.141 1 92.81 238 ILE A C 1
ATOM 1901 O O . ILE A 1 238 ? 20.625 48.969 10.023 1 92.81 238 ILE A O 1
ATOM 1905 N N . LYS A 1 239 ? 20.641 49.438 12.164 1 88.25 239 LYS A N 1
ATOM 1906 C CA . LYS A 1 239 ? 21.75 50.406 12.078 1 88.25 239 LYS A CA 1
ATOM 1907 C C . LYS A 1 239 ? 23.031 49.688 11.656 1 88.25 239 LYS A C 1
ATOM 1909 O O . LYS A 1 239 ? 23.969 50.344 11.172 1 88.25 239 LYS A O 1
ATOM 1914 N N . LEU A 1 240 ? 23.062 48.375 11.891 1 90.69 240 LEU A N 1
ATOM 1915 C CA . LEU A 1 240 ? 24.266 47.625 11.547 1 90.69 240 LEU A CA 1
ATOM 1916 C C . LEU A 1 240 ? 24.234 47.188 10.086 1 90.69 240 LEU A C 1
ATOM 1918 O O . LEU A 1 240 ? 25.234 46.688 9.562 1 90.69 240 LEU A O 1
ATOM 1922 N N . CYS A 1 241 ? 23.109 47.375 9.438 1 90.94 241 CYS A N 1
ATOM 1923 C CA . CYS A 1 241 ? 23.031 47.062 8.016 1 90.94 241 CYS A CA 1
ATOM 1924 C C . CYS A 1 241 ? 23.5 48.25 7.18 1 90.94 241 CYS A C 1
ATOM 1926 O O . CYS A 1 241 ? 22.672 48.969 6.594 1 90.94 241 CYS A O 1
ATOM 1928 N N . LYS A 1 242 ? 24.797 48.312 7.039 1 85.06 242 LYS A N 1
ATOM 1929 C CA . LYS A 1 242 ? 25.375 49.5 6.379 1 85.06 242 LYS A CA 1
ATOM 1930 C C . LYS A 1 242 ? 26.219 49.094 5.18 1 85.06 242 LYS A C 1
ATOM 1932 O O . LYS A 1 242 ? 26.609 47.938 5.051 1 85.06 242 LYS A O 1
ATOM 1937 N N . SER A 1 243 ? 26.234 50.031 4.266 1 78.38 243 SER A N 1
ATOM 1938 C CA . SER A 1 243 ? 27.172 49.938 3.15 1 78.38 243 SER A CA 1
ATOM 1939 C C . SER A 1 243 ? 28.391 50.812 3.383 1 78.38 243 SER A C 1
ATOM 1941 O O . SER A 1 243 ? 28.281 51.938 3.861 1 78.38 243 SER A O 1
ATOM 1943 N N . LEU A 1 244 ? 29.547 50.219 3.303 1 70.88 244 LEU A N 1
ATOM 1944 C CA . LEU A 1 244 ? 30.781 50.969 3.521 1 70.88 244 LEU A CA 1
ATOM 1945 C C . LEU A 1 244 ? 31.328 51.531 2.207 1 70.88 244 LEU A C 1
ATOM 1947 O O . LEU A 1 244 ? 32.531 51.844 2.096 1 70.88 244 LEU A O 1
ATOM 1951 N N . ASP A 1 245 ? 30.312 51.625 1.253 1 61.28 245 ASP A N 1
ATOM 1952 C CA . ASP A 1 245 ? 30.766 52.156 -0.037 1 61.28 245 ASP A CA 1
ATOM 1953 C C . ASP A 1 245 ? 31.156 53.625 0.062 1 61.28 245 ASP A C 1
ATOM 1955 O O . ASP A 1 245 ? 30.531 54.375 0.805 1 61.28 245 ASP A O 1
ATOM 1959 N N . ARG A 1 246 ? 32.312 53.969 -0.294 1 54.62 246 ARG A N 1
ATOM 1960 C CA . ARG A 1 246 ? 32.781 55.344 -0.317 1 54.62 246 ARG A CA 1
ATOM 1961 C C . ARG A 1 246 ? 32.031 56.156 -1.375 1 54.62 246 ARG A C 1
ATOM 1963 O O . ARG A 1 246 ? 31.797 55.688 -2.482 1 54.62 246 ARG A O 1
ATOM 1970 N N . GLN A 1 247 ? 31.109 57.062 -0.991 1 50.66 247 GLN A N 1
ATOM 1971 C CA . GLN A 1 247 ? 30.453 57.938 -1.954 1 50.66 247 GLN A CA 1
ATOM 1972 C C . GLN A 1 247 ? 31.453 58.906 -2.615 1 50.66 247 GLN A C 1
ATOM 1974 O O . GLN A 1 247 ? 32.219 59.562 -1.93 1 50.66 247 GLN A O 1
ATOM 1979 N N . CYS A 1 248 ? 31.875 58.625 -3.734 1 51.31 248 CYS A N 1
ATOM 1980 C CA . CYS A 1 248 ? 32.719 59.5 -4.5 1 51.31 248 CYS A CA 1
ATOM 1981 C C . CYS A 1 248 ? 31.938 60.688 -5.047 1 51.31 248 CYS A C 1
ATOM 1983 O O . CYS A 1 248 ? 30.891 60.5 -5.668 1 51.31 248 CYS A O 1
ATOM 1985 N N . ARG A 1 249 ? 32 61.781 -4.461 1 46.94 249 ARG A N 1
ATOM 1986 C CA . ARG A 1 249 ? 31.344 63 -4.934 1 46.94 249 ARG A CA 1
ATOM 1987 C C . ARG A 1 249 ? 31.734 63.312 -6.375 1 46.94 249 ARG A C 1
ATOM 1989 O O . ARG A 1 249 ? 31.203 64.25 -6.98 1 46.94 249 ARG A O 1
ATOM 1996 N N . VAL A 1 250 ? 32.969 62.844 -6.855 1 46.5 250 VAL A N 1
ATOM 1997 C CA . VAL A 1 250 ? 33.344 63.25 -8.203 1 46.5 250 VAL A CA 1
ATOM 1998 C C . VAL A 1 250 ? 32.656 62.375 -9.227 1 46.5 250 VAL A C 1
ATOM 2000 O O . VAL A 1 250 ? 32.75 61.125 -9.164 1 46.5 250 VAL A O 1
ATOM 2003 N N . ASP A 1 251 ? 31.719 62.906 -9.883 1 48.84 251 ASP A N 1
ATOM 2004 C CA . ASP A 1 251 ? 31.062 62.281 -11.031 1 48.84 251 ASP A CA 1
ATOM 2005 C C . ASP A 1 251 ? 32.094 61.719 -12.016 1 48.84 251 ASP A C 1
ATOM 2007 O O . ASP A 1 251 ? 33 62.438 -12.461 1 48.84 251 ASP A O 1
ATOM 2011 N N . GLY A 1 252 ? 32.156 60.469 -12.414 1 52.22 252 GLY A N 1
ATOM 2012 C CA . GLY A 1 252 ? 33.062 59.875 -13.359 1 52.22 252 GLY A CA 1
ATOM 2013 C C . GLY A 1 252 ? 34.344 59.344 -12.719 1 52.22 252 GLY A C 1
ATOM 2014 O O . GLY A 1 252 ? 35.375 59.188 -13.391 1 52.22 252 GLY A O 1
ATOM 2015 N N . CYS A 1 253 ? 34.344 59.375 -11.438 1 51.44 253 CYS A N 1
ATOM 2016 C CA . CYS A 1 253 ? 35.625 59 -10.805 1 51.44 253 CYS A CA 1
ATOM 2017 C C . CYS A 1 253 ? 35.969 57.531 -11.102 1 51.44 253 CYS A C 1
ATOM 2019 O O . CYS A 1 253 ? 35.219 56.625 -10.75 1 51.44 253 CYS A O 1
ATOM 2021 N N . VAL A 1 254 ? 36.781 57.219 -11.953 1 53.47 254 VAL A N 1
ATOM 2022 C CA . VAL A 1 254 ? 37.25 55.938 -12.461 1 53.47 254 VAL A CA 1
ATOM 2023 C C . VAL A 1 254 ? 37.688 55.062 -11.297 1 53.47 254 VAL A C 1
ATOM 2025 O O . VAL A 1 254 ? 37.438 53.844 -11.312 1 53.47 254 VAL A O 1
ATOM 2028 N N . LYS A 1 255 ? 38.219 55.625 -10.234 1 50.81 255 LYS A N 1
ATOM 2029 C CA . LYS A 1 255 ? 38.75 54.781 -9.148 1 50.81 255 LYS A CA 1
ATOM 2030 C C . LYS A 1 255 ? 37.594 54.156 -8.352 1 50.81 255 LYS A C 1
ATOM 2032 O O . LYS A 1 255 ? 37.656 52.938 -8.055 1 50.81 255 LYS A O 1
ATOM 2037 N N . CYS A 1 256 ? 36.625 55 -8.102 1 53.03 256 CYS A N 1
ATOM 2038 C CA . CYS A 1 256 ? 35.5 54.469 -7.34 1 53.03 256 CYS A CA 1
ATOM 2039 C C . CYS A 1 256 ? 34.688 53.469 -8.18 1 53.03 256 CYS A C 1
ATOM 2041 O O . CYS A 1 256 ? 34.188 52.469 -7.648 1 53.03 256 CYS A O 1
ATOM 2043 N N . ARG A 1 257 ? 34.562 53.688 -9.406 1 50.53 257 ARG A N 1
ATOM 2044 C CA . ARG A 1 257 ? 33.906 52.75 -10.312 1 50.53 257 ARG A CA 1
ATOM 2045 C C . ARG A 1 257 ? 34.656 51.406 -10.344 1 50.53 257 ARG A C 1
ATOM 2047 O O . ARG A 1 257 ? 34.031 50.344 -10.367 1 50.53 257 ARG A O 1
ATOM 2054 N N . ASN A 1 258 ? 35.938 51.469 -10.492 1 50.88 258 ASN A N 1
ATOM 2055 C CA . ASN A 1 258 ? 36.719 50.25 -10.516 1 50.88 258 ASN A CA 1
ATOM 2056 C C . ASN A 1 258 ? 36.719 49.562 -9.156 1 50.88 258 ASN A C 1
ATOM 2058 O O . ASN A 1 258 ? 36.75 48.344 -9.086 1 50.88 258 ASN A O 1
ATOM 2062 N N . GLU A 1 259 ? 36.688 50.25 -8.086 1 50.47 259 GLU A N 1
ATOM 2063 C CA . GLU A 1 259 ? 36.688 49.625 -6.766 1 50.47 259 GLU A CA 1
ATOM 2064 C C . GLU A 1 259 ? 35.344 49 -6.441 1 50.47 259 GLU A C 1
ATOM 2066 O O . GLU A 1 259 ? 35.281 48 -5.75 1 50.47 259 GLU A O 1
ATOM 2071 N N . LYS A 1 260 ? 34.281 49.562 -6.969 1 48.91 260 LYS A N 1
ATOM 2072 C CA . LYS A 1 260 ? 32.969 49 -6.773 1 48.91 260 LYS A CA 1
ATOM 2073 C C . LYS A 1 260 ? 32.844 47.625 -7.445 1 48.91 260 LYS A C 1
ATOM 2075 O O . LYS A 1 260 ? 32.062 46.781 -7.02 1 48.91 260 LYS A O 1
ATOM 2080 N N . LYS A 1 261 ? 33.375 47.5 -8.594 1 42.69 261 LYS A N 1
ATOM 2081 C CA . LYS A 1 261 ? 33.281 46.219 -9.32 1 42.69 261 LYS A CA 1
ATOM 2082 C C . LYS A 1 261 ? 34.219 45.188 -8.711 1 42.69 261 LYS A C 1
ATOM 2084 O O . LYS A 1 261 ? 34.219 44.031 -9.133 1 42.69 261 LYS A O 1
ATOM 2089 N N . GLU A 1 262 ? 35.25 45.438 -7.996 1 44.53 262 GLU A N 1
ATOM 2090 C CA . GLU A 1 262 ? 36.094 44.375 -7.449 1 44.53 262 GLU A CA 1
ATOM 2091 C C . GLU A 1 262 ? 35.406 43.688 -6.293 1 44.53 262 GLU A C 1
ATOM 2093 O O . GLU A 1 262 ? 34.906 44.312 -5.371 1 44.53 262 GLU A O 1
ATOM 2098 N N . PRO A 1 263 ? 34.906 42.438 -6.414 1 46.12 263 PRO A N 1
ATOM 2099 C CA . PRO A 1 263 ? 34.281 41.562 -5.43 1 46.12 263 PRO A CA 1
ATOM 2100 C C . PRO A 1 263 ? 34.719 41.875 -3.998 1 46.12 263 PRO A C 1
ATOM 2102 O O . PRO A 1 263 ? 34.281 41.188 -3.059 1 46.12 263 PRO A O 1
ATOM 2105 N N . ARG A 1 264 ? 35.969 42.438 -3.693 1 50.19 264 ARG A N 1
ATOM 2106 C CA . ARG A 1 264 ? 36.719 42.656 -2.477 1 50.19 264 ARG A CA 1
ATOM 2107 C C . ARG A 1 264 ? 36.281 43.906 -1.751 1 50.19 264 ARG A C 1
ATOM 2109 O O . ARG A 1 264 ? 37.031 44.469 -0.941 1 50.19 264 ARG A O 1
ATOM 2116 N N . ASN A 1 265 ? 35.281 44.562 -2.188 1 62.12 265 ASN A N 1
ATOM 2117 C CA . ASN A 1 265 ? 34.906 45.844 -1.62 1 62.12 265 ASN A CA 1
ATOM 2118 C C . ASN A 1 265 ? 34.5 45.719 -0.154 1 62.12 265 ASN A C 1
ATOM 2120 O O . ASN A 1 265 ? 34.125 44.625 0.3 1 62.12 265 ASN A O 1
ATOM 2124 N N . GLU A 1 266 ? 34.938 46.594 0.563 1 69.62 266 GLU A N 1
ATOM 2125 C CA . GLU A 1 266 ? 34.75 46.656 2.012 1 69.62 266 GLU A CA 1
ATOM 2126 C C . GLU A 1 266 ? 33.281 46.406 2.395 1 69.62 266 GLU A C 1
ATOM 2128 O O . GLU A 1 266 ? 33 45.781 3.418 1 69.62 266 GLU A O 1
ATOM 2133 N N . SER A 1 267 ? 32.406 46.688 1.379 1 74.94 267 SER A N 1
ATOM 2134 C CA . SER A 1 267 ? 31 46.469 1.658 1 74.94 267 SER A CA 1
ATOM 2135 C C . SER A 1 267 ? 30.641 45 1.545 1 74.94 267 SER A C 1
ATOM 2137 O O . SER A 1 267 ? 29.844 44.5 2.338 1 74.94 267 SER A O 1
ATOM 2139 N N . TYR A 1 268 ? 31.25 44.438 0.542 1 77.38 268 TYR A N 1
ATOM 2140 C CA . TYR A 1 268 ? 30.984 43 0.361 1 77.38 268 TYR A CA 1
ATOM 2141 C C . TYR A 1 268 ? 31.562 42.188 1.517 1 77.38 268 TYR A C 1
ATOM 2143 O O . TYR A 1 268 ? 30.906 41.281 2.033 1 77.38 268 TYR A O 1
ATOM 2151 N N . LEU A 1 269 ? 32.719 42.531 1.91 1 78.38 269 LEU A N 1
ATOM 2152 C CA . LEU A 1 269 ? 33.375 41.781 2.996 1 78.38 269 LEU A CA 1
ATOM 2153 C C . LEU A 1 269 ? 32.625 42 4.309 1 78.38 269 LEU A C 1
ATOM 2155 O O . LEU A 1 269 ? 32.5 41.062 5.113 1 78.38 269 LEU A O 1
ATOM 2159 N N . TYR A 1 270 ? 32.156 43.219 4.5 1 84 270 TYR A N 1
ATOM 2160 C CA . TYR A 1 270 ? 31.359 43.5 5.68 1 84 270 TYR A CA 1
ATOM 2161 C C . TYR A 1 270 ? 30.109 42.656 5.727 1 84 270 TYR A C 1
ATOM 2163 O O . TYR A 1 270 ? 29.797 42.031 6.754 1 84 270 TYR A O 1
ATOM 2171 N N . ALA A 1 271 ? 29.469 42.625 4.582 1 86.38 271 ALA A N 1
ATOM 2172 C CA . ALA A 1 271 ? 28.219 41.875 4.5 1 86.38 271 ALA A CA 1
ATOM 2173 C C . ALA A 1 271 ? 28.469 40.375 4.711 1 86.38 271 ALA A C 1
ATOM 2175 O O . ALA A 1 271 ? 27.688 39.688 5.395 1 86.38 271 ALA A O 1
ATOM 2176 N N . ALA A 1 272 ? 29.453 39.875 4.129 1 85.25 272 ALA A N 1
ATOM 2177 C CA . ALA A 1 272 ? 29.781 38.469 4.246 1 85.25 272 ALA A CA 1
ATOM 2178 C C . ALA A 1 272 ? 30.078 38.062 5.699 1 85.25 272 ALA A C 1
ATOM 2180 O O . ALA A 1 272 ? 29.594 37.062 6.188 1 85.25 272 ALA A O 1
ATOM 2181 N N . ASP A 1 273 ? 30.906 38.938 6.363 1 87.25 273 ASP A N 1
ATOM 2182 C CA . ASP A 1 273 ? 31.219 38.688 7.766 1 87.25 273 ASP A CA 1
ATOM 2183 C C . ASP A 1 273 ? 29.969 38.75 8.633 1 87.25 273 ASP A C 1
ATOM 2185 O O . ASP A 1 273 ? 29.766 37.938 9.531 1 87.25 273 ASP A O 1
ATOM 2189 N N . TYR A 1 274 ? 29.172 39.781 8.312 1 91.25 274 TYR A N 1
ATOM 2190 C CA . TYR A 1 274 ? 27.922 39.969 9.047 1 91.25 274 TYR A CA 1
ATOM 2191 C C . TYR A 1 274 ? 27.031 38.75 8.969 1 91.25 274 TYR A C 1
ATOM 2193 O O . TYR A 1 274 ? 26.578 38.219 9.992 1 91.25 274 TYR A O 1
ATOM 2201 N N . LEU A 1 275 ? 26.828 38.25 7.812 1 92.19 275 LEU A N 1
ATOM 2202 C CA . LEU A 1 275 ? 25.922 37.156 7.59 1 92.19 275 LEU A CA 1
ATOM 2203 C C . LEU A 1 275 ? 26.484 35.844 8.172 1 92.19 275 LEU A C 1
ATOM 2205 O O . LEU A 1 275 ? 25.75 35.031 8.672 1 92.19 275 LEU A O 1
ATOM 2209 N N . ARG A 1 276 ? 27.688 35.688 8.094 1 90.62 276 ARG A N 1
ATOM 2210 C CA . ARG A 1 276 ? 28.328 34.531 8.68 1 90.62 276 ARG A CA 1
ATOM 2211 C C . ARG A 1 276 ? 28.125 34.5 10.188 1 90.62 276 ARG A C 1
ATOM 2213 O O . ARG A 1 276 ? 27.797 33.438 10.758 1 90.62 276 ARG A O 1
ATOM 2220 N N . ILE A 1 277 ? 28.375 35.625 10.812 1 92.44 277 ILE A N 1
ATOM 2221 C CA . ILE A 1 277 ? 28.234 35.719 12.258 1 92.44 277 ILE A CA 1
ATOM 2222 C C . ILE A 1 277 ? 26.781 35.469 12.656 1 92.44 277 ILE A C 1
ATOM 2224 O O . ILE A 1 277 ? 26.5 34.781 13.648 1 92.44 277 ILE A O 1
ATOM 2228 N N . LEU A 1 278 ? 25.906 36.062 11.891 1 94.5 278 LEU A N 1
ATOM 2229 C CA . LEU A 1 278 ? 24.484 35.844 12.141 1 94.5 278 LEU A CA 1
ATOM 2230 C C . LEU A 1 278 ? 24.141 34.375 12.094 1 94.5 278 LEU A C 1
ATOM 2232 O O . LEU A 1 278 ? 23.484 33.844 12.984 1 94.5 278 LEU A O 1
ATOM 2236 N N . ASP A 1 279 ? 24.641 33.75 11.125 1 93.75 279 ASP A N 1
ATOM 2237 C CA . ASP A 1 279 ? 24.406 32.312 10.945 1 93.75 279 ASP A CA 1
ATOM 2238 C C . ASP A 1 279 ? 24.984 31.5 12.102 1 93.75 279 ASP A C 1
ATOM 2240 O O . ASP A 1 279 ? 24.328 30.625 12.641 1 93.75 279 ASP A O 1
ATOM 2244 N N . THR A 1 280 ? 26.125 31.812 12.453 1 93 280 THR A N 1
ATOM 2245 C CA . THR A 1 280 ? 26.812 31.094 13.516 1 93 280 THR A CA 1
ATOM 2246 C C . THR A 1 280 ? 26.094 31.281 14.852 1 93 280 THR A C 1
ATOM 2248 O O . THR A 1 280 ? 25.906 30.312 15.594 1 93 280 THR A O 1
ATOM 2251 N N . MET A 1 281 ? 25.703 32.469 15.133 1 94.06 281 MET A N 1
ATOM 2252 C CA . MET A 1 281 ? 25.031 32.75 16.391 1 94.06 281 MET A CA 1
ATOM 2253 C C . MET A 1 281 ? 23.688 32.031 16.453 1 94.06 281 MET A C 1
ATOM 2255 O O . MET A 1 281 ? 23.344 31.438 17.484 1 94.06 281 MET A O 1
ATOM 2259 N N . ALA A 1 282 ? 22.969 32.094 15.344 1 93.88 282 ALA A N 1
ATOM 2260 C CA . ALA A 1 282 ? 21.641 31.469 15.297 1 93.88 282 ALA A CA 1
ATOM 2261 C C . ALA A 1 282 ? 21.734 29.953 15.43 1 93.88 282 ALA A C 1
ATOM 2263 O O . ALA A 1 282 ? 20.922 29.328 16.094 1 93.88 282 ALA A O 1
ATOM 2264 N N . LYS A 1 283 ? 22.719 29.375 14.805 1 90.75 283 LYS A N 1
ATOM 2265 C CA . LYS A 1 283 ? 22.891 27.922 14.836 1 90.75 283 LYS A CA 1
ATOM 2266 C C . LYS A 1 283 ? 23.375 27.453 16.203 1 90.75 283 LYS A C 1
ATOM 2268 O O . LYS A 1 283 ? 22.953 26.406 16.688 1 90.75 283 LYS A O 1
ATOM 2273 N N . LYS A 1 284 ? 24.219 28.219 16.797 1 91.94 284 LYS A N 1
ATOM 2274 C CA . LYS A 1 284 ? 24.812 27.844 18.094 1 91.94 284 LYS A CA 1
ATOM 2275 C C . LYS A 1 284 ? 23.766 27.938 19.203 1 91.94 284 LYS A C 1
ATOM 2277 O O . LYS A 1 284 ? 23.797 27.156 20.156 1 91.94 284 LYS A O 1
ATOM 2282 N N . CYS A 1 285 ? 22.906 28.938 19.094 1 93.5 285 CYS A N 1
ATOM 2283 C CA . CYS A 1 285 ? 21.891 29.109 20.125 1 93.5 285 CYS A CA 1
ATOM 2284 C C . CYS A 1 285 ? 20.531 29.406 19.5 1 93.5 285 CYS A C 1
ATOM 2286 O O . CYS A 1 285 ? 20.062 30.547 19.562 1 93.5 285 CYS A O 1
ATOM 2288 N N . PRO A 1 286 ? 19.828 28.391 19.094 1 91.81 286 PRO A N 1
ATOM 2289 C CA . PRO A 1 286 ? 18.5 28.594 18.5 1 91.81 286 PRO A CA 1
ATOM 2290 C C . PRO A 1 286 ? 17.5 29.188 19.484 1 91.81 286 PRO A C 1
ATOM 2292 O O . PRO A 1 286 ? 16.562 29.891 19.078 1 91.81 286 PRO A O 1
ATOM 2295 N N . GLU A 1 287 ? 17.719 29 20.734 1 91.81 287 GLU A N 1
ATOM 2296 C CA . GLU A 1 287 ? 16.812 29.516 21.75 1 91.81 287 GLU A CA 1
ATOM 2297 C C . GLU A 1 287 ? 16.812 31.047 21.781 1 91.81 287 GLU A C 1
ATOM 2299 O O . GLU A 1 287 ? 15.844 31.672 22.219 1 91.81 287 GLU A O 1
ATOM 2304 N N . ALA A 1 288 ? 17.922 31.625 21.312 1 94.31 288 ALA A N 1
ATOM 2305 C CA . ALA A 1 288 ? 18.016 33.062 21.266 1 94.31 288 ALA A CA 1
ATOM 2306 C C . ALA A 1 288 ? 17.016 33.656 20.297 1 94.31 288 ALA A C 1
ATOM 2308 O O . ALA A 1 288 ? 16.594 34.812 20.438 1 94.31 288 ALA A O 1
ATOM 2309 N N . LEU A 1 289 ? 16.578 32.875 19.375 1 94.31 289 LEU A N 1
ATOM 2310 C CA . LEU A 1 289 ? 15.633 33.344 18.359 1 94.31 289 LEU A CA 1
ATOM 2311 C C . LEU A 1 289 ? 14.227 33.469 18.953 1 94.31 289 LEU A C 1
ATOM 2313 O O . LEU A 1 289 ? 13.383 34.156 18.391 1 94.31 289 LEU A O 1
ATOM 2317 N N . ILE A 1 290 ? 13.984 32.781 20.094 1 91.94 290 ILE A N 1
ATOM 2318 C CA . ILE A 1 290 ? 12.648 32.812 20.688 1 91.94 290 ILE A CA 1
ATOM 2319 C C . ILE A 1 290 ? 12.68 33.625 21.984 1 91.94 290 ILE A C 1
ATOM 2321 O O . ILE A 1 290 ? 11.648 33.812 22.641 1 91.94 290 ILE A O 1
ATOM 2325 N N . THR A 1 291 ? 13.859 34.062 22.359 1 93.56 291 THR A N 1
ATOM 2326 C CA . THR A 1 291 ? 13.953 34.906 23.547 1 93.56 291 THR A CA 1
ATOM 2327 C C . THR A 1 291 ? 13.43 36.312 23.266 1 93.56 291 THR A C 1
ATOM 2329 O O . THR A 1 291 ? 13.867 36.969 22.328 1 93.56 291 THR A O 1
ATOM 2332 N N . LYS A 1 292 ? 12.508 36.812 24.109 1 92.62 292 LYS A N 1
ATOM 2333 C CA . LYS A 1 292 ? 11.852 38.094 23.875 1 92.62 292 LYS A CA 1
ATOM 2334 C C . LYS A 1 292 ? 12.484 39.219 24.719 1 92.62 292 LYS A C 1
ATOM 2336 O O . LYS A 1 292 ? 12.938 38.969 25.844 1 92.62 292 LYS A O 1
ATOM 2341 N N . ASN A 1 293 ? 12.602 40.312 24.109 1 93.38 293 ASN A N 1
ATOM 2342 C CA . ASN A 1 293 ? 13.047 41.469 24.875 1 93.38 293 ASN A CA 1
ATOM 2343 C C . ASN A 1 293 ? 11.898 42.062 25.688 1 93.38 293 ASN A C 1
ATOM 2345 O O . ASN A 1 293 ? 10.844 41.438 25.844 1 93.38 293 ASN A O 1
ATOM 2349 N N . ASP A 1 294 ? 12.086 43.188 26.188 1 89.62 294 ASP A N 1
ATOM 2350 C CA . ASP A 1 294 ? 11.109 43.812 27.078 1 89.62 294 ASP A CA 1
ATOM 2351 C C . ASP A 1 294 ? 9.828 44.156 26.328 1 89.62 294 ASP A C 1
ATOM 2353 O O . ASP A 1 294 ? 8.742 44.156 26.906 1 89.62 294 ASP A O 1
ATOM 2357 N N . ALA A 1 295 ? 9.961 44.438 25.047 1 87.19 295 ALA A N 1
ATOM 2358 C CA . ALA A 1 295 ? 8.805 44.75 24.203 1 87.19 295 ALA A CA 1
ATOM 2359 C C . ALA A 1 295 ? 8.195 43.5 23.625 1 87.19 295 ALA A C 1
ATOM 2361 O O . ALA A 1 295 ? 7.371 43.562 22.703 1 87.19 295 ALA A O 1
ATOM 2362 N N . ALA A 1 296 ? 8.641 42.312 24.141 1 88.5 296 ALA A N 1
ATOM 2363 C CA . ALA A 1 296 ? 8.156 41 23.719 1 88.5 296 ALA A CA 1
ATOM 2364 C C . ALA A 1 296 ? 8.461 40.75 22.25 1 88.5 296 ALA A C 1
ATOM 2366 O O . ALA A 1 296 ? 7.633 40.188 21.531 1 88.5 296 ALA A O 1
ATOM 2367 N N . GLN A 1 297 ? 9.562 41.25 21.844 1 92.12 297 GLN A N 1
ATOM 2368 C CA . GLN A 1 297 ? 9.992 41.062 20.469 1 92.12 297 GLN A CA 1
ATOM 2369 C C . GLN A 1 297 ? 11.102 40 20.375 1 92.12 297 GLN A C 1
ATOM 2371 O O . GLN A 1 297 ? 12.07 40.062 21.141 1 92.12 297 GLN A O 1
ATOM 2376 N N . SER A 1 298 ? 10.906 39.125 19.453 1 94.5 298 SER A N 1
ATOM 2377 C CA . SER A 1 298 ? 12.023 38.281 19.078 1 94.5 298 SER A CA 1
ATOM 2378 C C . SER A 1 298 ? 13.055 39.031 18.25 1 94.5 298 SER A C 1
ATOM 2380 O O . SER A 1 298 ? 12.789 40.156 17.812 1 94.5 298 SER A O 1
ATOM 2382 N N . PRO A 1 299 ? 14.258 38.406 18.031 1 95.75 299 PRO A N 1
ATOM 2383 C CA . PRO A 1 299 ? 15.234 39.125 17.203 1 95.75 299 PRO A CA 1
ATOM 2384 C C . PRO A 1 299 ? 14.703 39.438 15.805 1 95.75 299 PRO A C 1
ATOM 2386 O O . PRO A 1 299 ? 14.992 40.5 15.258 1 95.75 299 PRO A O 1
ATOM 2389 N N . PHE A 1 300 ? 13.93 38.625 15.242 1 95.75 300 PHE A N 1
ATOM 2390 C CA . PHE A 1 300 ? 13.32 38.875 13.938 1 95.75 300 PHE A CA 1
ATOM 2391 C C . PHE A 1 300 ? 12.359 40.062 14.016 1 95.75 300 PHE A C 1
ATOM 2393 O O . PHE A 1 300 ? 12.422 40.969 13.188 1 95.75 300 PHE A O 1
ATOM 2400 N N . LEU A 1 301 ? 11.461 40 14.984 1 93.44 301 LEU A N 1
ATOM 2401 C CA . LEU A 1 301 ? 10.484 41.062 15.156 1 93.44 301 LEU A CA 1
ATOM 2402 C C . LEU A 1 301 ? 11.172 42.375 15.508 1 93.44 301 LEU A C 1
ATOM 2404 O O . LEU A 1 301 ? 10.734 43.438 15.07 1 93.44 301 LEU A O 1
ATOM 2408 N N . PHE A 1 302 ? 12.258 42.25 16.297 1 94.44 302 PHE A N 1
ATOM 2409 C CA . PHE A 1 302 ? 13.023 43.438 16.656 1 94.44 302 PHE A CA 1
ATOM 2410 C C . PHE A 1 302 ? 13.664 44.062 15.414 1 94.44 302 PHE A C 1
ATOM 2412 O O . PHE A 1 302 ? 13.672 45.281 15.258 1 94.44 302 PHE A O 1
ATOM 2419 N N . HIS A 1 303 ? 14.203 43.25 14.555 1 94.88 303 HIS A N 1
ATOM 2420 C CA . HIS A 1 303 ? 14.797 43.719 13.305 1 94.88 303 HIS A CA 1
ATOM 2421 C C . HIS A 1 303 ? 13.758 44.438 12.445 1 94.88 303 HIS A C 1
ATOM 2423 O O . HIS A 1 303 ? 14.047 45.5 11.891 1 94.88 303 HIS A O 1
ATOM 2429 N N . THR A 1 304 ? 12.594 43.875 12.359 1 92 304 THR A N 1
ATOM 2430 C CA . THR A 1 304 ? 11.516 44.469 11.594 1 92 304 THR A CA 1
ATOM 2431 C C . THR A 1 304 ? 11.078 45.781 12.227 1 92 304 THR A C 1
ATOM 2433 O O . THR A 1 304 ? 10.797 46.75 11.523 1 92 304 THR A O 1
ATOM 2436 N N . TYR A 1 305 ? 11.016 45.719 13.508 1 90.56 305 TYR A N 1
ATOM 2437 C CA . TYR A 1 305 ? 10.609 46.906 14.242 1 90.56 305 TYR A CA 1
ATOM 2438 C C . TYR A 1 305 ? 11.594 48.062 14.039 1 90.56 305 TYR A C 1
ATOM 2440 O O . TYR A 1 305 ? 11.195 49.188 13.75 1 90.56 305 TYR A O 1
ATOM 2448 N N . THR A 1 306 ? 12.922 47.812 14.156 1 92.12 306 THR A N 1
ATOM 2449 C CA . THR A 1 306 ? 13.938 48.844 14.016 1 92.12 306 THR A CA 1
ATOM 2450 C C . THR A 1 306 ? 13.953 49.375 12.594 1 92.12 306 THR A C 1
ATOM 2452 O O . THR A 1 306 ? 14.227 50.562 12.383 1 92.12 306 THR A O 1
ATOM 2455 N N . ARG A 1 307 ? 13.664 48.562 11.711 1 91.19 307 ARG A N 1
ATOM 2456 C CA . ARG A 1 307 ? 13.57 49 10.32 1 91.19 307 ARG A CA 1
ATOM 2457 C C . ARG A 1 307 ? 12.383 49.938 10.125 1 91.19 307 ARG A C 1
ATOM 2459 O O . ARG A 1 307 ? 12.516 50.969 9.461 1 91.19 307 ARG A O 1
ATOM 2466 N N . SER A 1 308 ? 11.281 49.688 10.727 1 88.5 308 SER A N 1
ATOM 2467 C CA . SER A 1 308 ? 10.062 50.469 10.555 1 88.5 308 SER A CA 1
ATOM 2468 C C . SER A 1 308 ? 10.141 51.812 11.312 1 88.5 308 SER A C 1
ATOM 2470 O O . SER A 1 308 ? 9.516 52.781 10.914 1 88.5 308 SER A O 1
ATOM 2472 N N . GLN A 1 309 ? 10.891 51.781 12.352 1 86 309 GLN A N 1
ATOM 2473 C CA . GLN A 1 309 ? 10.953 52.969 13.203 1 86 309 GLN A CA 1
ATOM 2474 C C . GLN A 1 309 ? 11.953 54 12.648 1 86 309 GLN A C 1
ATOM 2476 O O . GLN A 1 309 ? 11.867 55.188 12.969 1 86 309 GLN A O 1
ATOM 2481 N N . ASN A 1 310 ? 12.82 53.469 11.812 1 85.81 310 ASN A N 1
ATOM 2482 C CA . ASN A 1 310 ? 13.812 54.375 11.242 1 85.81 310 ASN A CA 1
ATOM 2483 C C . ASN A 1 310 ? 13.273 55.094 10.008 1 85.81 310 ASN A C 1
ATOM 2485 O O . ASN A 1 310 ? 12.734 54.469 9.102 1 85.81 310 ASN A O 1
ATOM 2489 N N . GLU A 1 311 ? 13.352 56.375 9.906 1 85.44 311 GLU A N 1
ATOM 2490 C CA . GLU A 1 311 ? 12.797 57.219 8.844 1 85.44 311 GLU A CA 1
ATOM 2491 C C . GLU A 1 311 ? 13.391 56.844 7.488 1 85.44 311 GLU A C 1
ATOM 2493 O O . GLU A 1 311 ? 12.703 56.875 6.469 1 85.44 311 GLU A O 1
ATOM 2498 N N . LYS A 1 312 ? 14.609 56.438 7.492 1 85.88 312 LYS A N 1
ATOM 2499 C CA . LYS A 1 312 ? 15.297 56.156 6.234 1 85.88 312 LYS A CA 1
ATOM 2500 C C . LYS A 1 312 ? 14.93 54.75 5.699 1 85.88 312 LYS A C 1
ATOM 2502 O O . LYS A 1 312 ? 15.055 54.5 4.5 1 85.88 312 LYS A O 1
ATOM 2507 N N . THR A 1 313 ? 14.508 53.938 6.633 1 89.12 313 THR A N 1
ATOM 2508 C CA . THR A 1 313 ? 14.305 52.562 6.207 1 89.12 313 THR A CA 1
ATOM 2509 C C . THR A 1 313 ? 12.836 52.156 6.336 1 89.12 313 THR A C 1
ATOM 2511 O O . THR A 1 313 ? 12.445 51.062 5.926 1 89.12 313 THR A O 1
ATOM 2514 N N . SER A 1 314 ? 11.977 52.969 6.809 1 87.38 314 SER A N 1
ATOM 2515 C CA . SER A 1 314 ? 10.578 52.656 7.074 1 87.38 314 SER A CA 1
ATOM 2516 C C . SER A 1 314 ? 9.836 52.312 5.785 1 87.38 314 SER A C 1
ATOM 2518 O O . SER A 1 314 ? 8.891 51.5 5.805 1 87.38 314 SER A O 1
ATOM 2520 N N . ALA A 1 315 ? 10.336 52.75 4.703 1 85.31 315 ALA A N 1
ATOM 2521 C CA . ALA A 1 315 ? 9.633 52.594 3.436 1 85.31 315 ALA A CA 1
ATOM 2522 C C . ALA A 1 315 ? 10 51.281 2.775 1 85.31 315 ALA A C 1
ATOM 2524 O O . ALA A 1 315 ? 9.359 50.844 1.809 1 85.31 315 ALA A O 1
ATOM 2525 N N . TRP A 1 316 ? 11.016 50.562 3.355 1 86.25 316 TRP A N 1
ATOM 2526 C CA . TRP A 1 316 ? 11.523 49.375 2.699 1 86.25 316 TRP A CA 1
ATOM 2527 C C . TRP A 1 316 ? 10.523 48.219 2.805 1 86.25 316 TRP A C 1
ATOM 2529 O O . TRP A 1 316 ? 10.586 47.25 2.033 1 86.25 316 TRP A O 1
ATOM 2539 N N . GLY A 1 317 ? 9.523 48.281 3.719 1 81.31 317 GLY A N 1
ATOM 2540 C CA . GLY A 1 317 ? 8.5 47.25 3.846 1 81.31 317 GLY A CA 1
ATOM 2541 C C . GLY A 1 317 ? 9.062 45.906 4.285 1 81.31 317 GLY A C 1
ATOM 2542 O O . GLY A 1 317 ? 10 45.844 5.078 1 81.31 317 GLY A O 1
ATOM 2543 N N . ARG A 1 318 ? 8.406 44.75 3.814 1 82.25 318 ARG A N 1
ATOM 2544 C CA . ARG A 1 318 ? 8.773 43.375 4.223 1 82.25 318 ARG A CA 1
ATOM 2545 C C . ARG A 1 318 ? 9.859 42.812 3.314 1 82.25 318 ARG A C 1
ATOM 2547 O O . ARG A 1 318 ? 9.555 42.125 2.348 1 82.25 318 ARG A O 1
ATOM 2554 N N . LEU A 1 319 ? 11.039 42.969 3.709 1 84.56 319 LEU A N 1
ATOM 2555 C CA . LEU A 1 319 ? 12.195 42.594 2.895 1 84.56 319 LEU A CA 1
ATOM 2556 C C . LEU A 1 319 ? 12.367 41.062 2.852 1 84.56 319 LEU A C 1
ATOM 2558 O O . LEU A 1 319 ? 12.922 40.531 1.89 1 84.56 319 LEU A O 1
ATOM 2562 N N . GLU A 1 320 ? 11.852 40.406 3.881 1 86 320 GLU A N 1
ATOM 2563 C CA . GLU A 1 320 ? 12.039 38.969 3.973 1 86 320 GLU A CA 1
ATOM 2564 C C . GLU A 1 320 ? 11.258 38.25 2.889 1 86 320 GLU A C 1
ATOM 2566 O O . GLU A 1 320 ? 11.523 37.062 2.6 1 86 320 GLU A O 1
ATOM 2571 N N . LEU A 1 321 ? 10.297 38.906 2.258 1 84.06 321 LEU A N 1
ATOM 2572 C CA . LEU A 1 321 ? 9.453 38.281 1.255 1 84.06 321 LEU A CA 1
ATOM 2573 C C . LEU A 1 321 ? 9.758 38.812 -0.136 1 84.06 321 LEU A C 1
ATOM 2575 O O . LEU A 1 321 ? 9.109 38.438 -1.113 1 84.06 321 LEU A O 1
ATOM 2579 N N . SER A 1 322 ? 10.781 39.688 -0.211 1 79.69 322 SER A N 1
ATOM 2580 C CA . SER A 1 322 ? 11.133 40.25 -1.502 1 79.69 322 SER A CA 1
ATOM 2581 C C . SER A 1 322 ? 11.898 39.25 -2.367 1 79.69 322 SER A C 1
ATOM 2583 O O . SER A 1 322 ? 12.594 38.375 -1.85 1 79.69 322 SER A O 1
ATOM 2585 N N . PRO A 1 323 ? 11.578 39.25 -3.656 1 71 323 PRO A N 1
ATOM 2586 C CA . PRO A 1 323 ? 12.273 38.312 -4.555 1 71 323 PRO A CA 1
ATOM 2587 C C . PRO A 1 323 ? 13.789 38.5 -4.539 1 71 323 PRO A C 1
ATOM 2589 O O . PRO A 1 323 ? 14.281 39.594 -4.258 1 71 323 PRO A O 1
ATOM 2592 N N . VAL A 1 324 ? 14.453 37.375 -4.637 1 58.91 324 VAL A N 1
ATOM 2593 C CA . VAL A 1 324 ? 15.914 37.375 -4.645 1 58.91 324 VAL A CA 1
ATOM 2594 C C . VAL A 1 324 ? 16.422 38.094 -5.902 1 58.91 324 VAL A C 1
ATOM 2596 O O . VAL A 1 324 ? 15.992 37.781 -7.016 1 58.91 324 VAL A O 1
ATOM 2599 N N . ASP A 1 325 ? 16.953 39.156 -5.727 1 56.84 325 ASP A N 1
ATOM 2600 C CA . ASP A 1 325 ? 17.641 39.75 -6.871 1 56.84 325 ASP A CA 1
ATOM 2601 C C . ASP A 1 325 ? 18.875 38.938 -7.242 1 56.84 325 ASP A C 1
ATOM 2603 O O . ASP A 1 325 ? 19.844 38.844 -6.465 1 56.84 325 ASP A O 1
ATOM 2607 N N . GLU A 1 326 ? 18.75 38.031 -8.266 1 53.12 326 GLU A N 1
ATOM 2608 C CA . GLU A 1 326 ? 19.859 37.188 -8.75 1 53.12 326 GLU A CA 1
ATOM 2609 C C . GLU A 1 326 ? 21.125 38.031 -8.898 1 53.12 326 GLU A C 1
ATOM 2611 O O . GLU A 1 326 ? 22.234 37.5 -8.82 1 53.12 326 GLU A O 1
ATOM 2616 N N . ASN A 1 327 ? 20.969 39.25 -9.133 1 50.47 327 ASN A N 1
ATOM 2617 C CA . ASN A 1 327 ? 22.125 40.094 -9.359 1 50.47 327 ASN A CA 1
ATOM 2618 C C . ASN A 1 327 ? 22.703 40.625 -8.047 1 50.47 327 ASN A C 1
ATOM 2620 O O . ASN A 1 327 ? 23.578 41.469 -8.047 1 50.47 327 ASN A O 1
ATOM 2624 N N . ASP A 1 328 ? 22.109 40.125 -7.09 1 54.22 328 ASP A N 1
ATOM 2625 C CA . ASP A 1 328 ? 22.516 40.656 -5.785 1 54.22 328 ASP A CA 1
ATOM 2626 C C . ASP A 1 328 ? 23.859 40.062 -5.371 1 54.22 328 ASP A C 1
ATOM 2628 O O . ASP A 1 328 ? 24.141 38.875 -5.617 1 54.22 328 ASP A O 1
ATOM 2632 N N . LEU A 1 329 ? 24.719 40.844 -5.094 1 52.72 329 LEU A N 1
ATOM 2633 C CA . LEU A 1 329 ? 26.141 40.625 -4.832 1 52.72 329 LEU A CA 1
ATOM 2634 C C . LEU A 1 329 ? 26.328 39.469 -3.855 1 52.72 329 LEU A C 1
ATOM 2636 O O . LEU A 1 329 ? 27.375 38.812 -3.875 1 52.72 329 LEU A O 1
ATOM 2640 N N . PHE A 1 330 ? 25.328 39.281 -3.014 1 54.78 330 PHE A N 1
ATOM 2641 C CA . PHE A 1 330 ? 25.562 38.375 -1.904 1 54.78 330 PHE A CA 1
ATOM 2642 C C . PHE A 1 330 ? 25.188 36.938 -2.285 1 54.78 330 PHE A C 1
ATOM 2644 O O . PHE A 1 330 ? 25.375 36.031 -1.506 1 54.78 330 PHE A O 1
ATOM 2651 N N . THR A 1 331 ? 24.406 36.812 -3.398 1 49 331 THR A N 1
ATOM 2652 C CA . THR A 1 331 ? 24.016 35.469 -3.842 1 49 331 THR A CA 1
ATOM 2653 C C . THR A 1 331 ? 25.188 34.75 -4.488 1 49 331 THR A C 1
ATOM 2655 O O . THR A 1 331 ? 25.109 33.531 -4.742 1 49 331 THR A O 1
ATOM 2658 N N . SER A 1 332 ? 26.062 35.406 -5.203 1 39.06 332 SER A N 1
ATOM 2659 C CA . SER A 1 332 ? 27.078 34.75 -6.016 1 39.06 332 SER A CA 1
ATOM 2660 C C . SER A 1 332 ? 28.172 34.125 -5.145 1 39.06 332 SER A C 1
ATOM 2662 O O . SER A 1 332 ? 28.516 34.688 -4.098 1 39.06 332 SER A O 1
ATOM 2664 N N . ALA A 1 333 ? 28.406 32.844 -5.25 1 40.22 333 ALA A N 1
ATOM 2665 C CA . ALA A 1 333 ? 29.531 32.156 -4.66 1 40.22 333 ALA A CA 1
ATOM 2666 C C . ALA A 1 333 ? 30.797 33 -4.719 1 40.22 333 ALA A C 1
ATOM 2668 O O . ALA A 1 333 ? 31.031 33.719 -5.688 1 40.22 333 ALA A O 1
ATOM 2669 N N . PRO A 1 334 ? 31.328 33.125 -3.607 1 35.88 334 PRO A N 1
ATOM 2670 C CA . PRO A 1 334 ? 32.594 33.844 -3.723 1 35.88 334 PRO A CA 1
ATOM 2671 C C . PRO A 1 334 ? 33.438 33.375 -4.887 1 35.88 334 PRO A C 1
ATOM 2673 O O . PRO A 1 334 ? 33.406 32.188 -5.25 1 35.88 334 PRO A O 1
ATOM 2676 N N . PRO A 1 335 ? 33.719 34.125 -5.922 1 31.22 335 PRO A N 1
ATOM 2677 C CA . PRO A 1 335 ? 34.656 33.594 -6.914 1 31.22 335 PRO A CA 1
ATOM 2678 C C . PRO A 1 335 ? 35.812 32.812 -6.293 1 31.22 335 PRO A C 1
ATOM 2680 O O . PRO A 1 335 ? 36.188 33.031 -5.145 1 31.22 335 PRO A O 1
ATOM 2683 N N . VAL A 1 336 ? 35.875 31.516 -6.699 1 31.25 336 VAL A N 1
ATOM 2684 C CA . VAL A 1 336 ? 37.031 30.656 -6.383 1 31.25 336 VAL A CA 1
ATOM 2685 C C . VAL A 1 336 ? 38.312 31.469 -6.414 1 31.25 336 VAL A C 1
ATOM 2687 O O . VAL A 1 336 ? 38.531 32.25 -7.344 1 31.25 336 VAL A O 1
ATOM 2690 N N . ASP A 1 337 ? 38.875 31.703 -5.309 1 29.64 337 ASP A N 1
ATOM 2691 C CA . ASP A 1 337 ? 40.219 32.25 -5.199 1 29.64 337 ASP A CA 1
ATOM 2692 C C . ASP A 1 337 ? 41.156 31.562 -6.199 1 29.64 337 ASP A C 1
ATOM 2694 O O . ASP A 1 337 ? 41.406 30.359 -6.105 1 29.64 337 ASP A O 1
ATOM 2698 N N . ILE A 1 338 ? 41.125 31.875 -7.559 1 31.45 338 ILE A N 1
ATOM 2699 C CA . ILE A 1 338 ? 42.219 31.5 -8.43 1 31.45 338 ILE A CA 1
ATOM 2700 C C . ILE A 1 338 ? 43.562 31.75 -7.723 1 31.45 338 ILE A C 1
ATOM 2702 O O . ILE A 1 338 ? 43.781 32.844 -7.168 1 31.45 338 ILE A O 1
ATOM 2706 N N . GLY A 1 339 ? 44.156 30.672 -7.23 1 28.28 339 GLY A N 1
ATOM 2707 C CA . GLY A 1 339 ? 45.5 30.688 -6.633 1 28.28 339 GLY A CA 1
ATOM 2708 C C . GLY A 1 339 ? 46.406 31.734 -7.238 1 28.28 339 GLY A C 1
ATOM 2709 O O . GLY A 1 339 ? 46.188 32.188 -8.367 1 28.28 339 GLY A O 1
ATOM 2710 N N . PRO A 1 340 ? 47.062 32.375 -6.449 1 28.59 340 PRO A N 1
ATOM 2711 C CA . PRO A 1 340 ? 48.031 33.344 -6.992 1 28.59 340 PRO A CA 1
ATOM 2712 C C . PRO A 1 340 ? 48.844 32.781 -8.133 1 28.59 340 PRO A C 1
ATOM 2714 O O . PRO A 1 340 ? 49.219 31.609 -8.102 1 28.59 340 PRO A O 1
ATOM 2717 N N . LYS A 1 341 ? 48.594 33.062 -9.328 1 28 341 LYS A N 1
ATOM 2718 C CA . LYS A 1 341 ? 49.594 32.75 -10.328 1 28 341 LYS A CA 1
ATOM 2719 C C . LYS A 1 341 ? 51 33 -9.781 1 28 341 LYS A C 1
ATOM 2721 O O . LYS A 1 341 ? 51.219 33.969 -9.031 1 28 341 LYS A O 1
ATOM 2726 N N . ASP A 1 342 ? 51.844 31.938 -9.734 1 25.72 342 ASP A N 1
ATOM 2727 C CA . ASP A 1 342 ? 53.281 32.031 -9.469 1 25.72 342 ASP A CA 1
ATOM 2728 C C . ASP A 1 342 ? 53.906 33.188 -10.266 1 25.72 342 ASP A C 1
ATOM 2730 O O . ASP A 1 342 ? 54 33.125 -11.492 1 25.72 342 ASP A O 1
ATOM 2734 N N . ARG A 1 343 ? 53.594 34.438 -9.859 1 26.38 343 ARG A N 1
ATOM 2735 C CA . ARG A 1 343 ? 54.375 35.531 -10.43 1 26.38 343 ARG A CA 1
ATOM 2736 C C . ARG A 1 343 ? 55.875 35.219 -10.336 1 26.38 343 ARG A C 1
ATOM 2738 O O . ARG A 1 343 ? 56.375 34.938 -9.258 1 26.38 343 ARG A O 1
ATOM 2745 N N . THR A 1 344 ? 56.469 34.562 -11.344 1 24.5 344 THR A N 1
ATOM 2746 C CA . THR A 1 344 ? 57.906 34.562 -11.562 1 24.5 344 THR A CA 1
ATOM 2747 C C . THR A 1 344 ? 58.531 35.875 -11.172 1 24.5 344 THR A C 1
ATOM 2749 O O . THR A 1 344 ? 57.844 36.906 -11.18 1 24.5 344 THR A O 1
ATOM 2752 N N . LYS A 1 345 ? 59.688 35.844 -10.539 1 23.61 345 LYS A N 1
ATOM 2753 C CA . LYS A 1 345 ? 60.625 36.781 -9.898 1 23.61 345 LYS A CA 1
ATOM 2754 C C . LYS A 1 345 ? 60.781 38.031 -10.719 1 23.61 345 LYS A C 1
ATOM 2756 O O . LYS A 1 345 ? 61.031 39.125 -10.164 1 23.61 345 LYS A O 1
ATOM 2761 N N . ASP A 1 346 ? 60.969 37.875 -12.016 1 22.41 346 ASP A N 1
ATOM 2762 C CA . ASP A 1 346 ? 61.938 38.75 -12.68 1 22.41 346 ASP A CA 1
ATOM 2763 C C . ASP A 1 346 ? 61.406 40.156 -12.805 1 22.41 346 ASP A C 1
ATOM 2765 O O . ASP A 1 346 ? 62.188 41.094 -13 1 22.41 346 ASP A O 1
ATOM 2769 N N . GLU A 1 347 ? 60.188 40.406 -13.203 1 23.28 347 GLU A N 1
ATOM 2770 C CA . GLU A 1 347 ? 60.219 41.719 -13.789 1 23.28 347 GLU A CA 1
ATOM 2771 C C . GLU A 1 347 ? 60.25 42.812 -12.711 1 23.28 347 GLU A C 1
ATOM 2773 O O . GLU A 1 347 ? 59.219 43.094 -12.094 1 23.28 347 GLU A O 1
ATOM 2778 N N . ILE A 1 348 ? 61.438 42.75 -11.875 1 24.67 348 ILE A N 1
ATOM 2779 C CA . ILE A 1 348 ? 61.906 43.844 -11.023 1 24.67 348 ILE A CA 1
ATOM 2780 C C . ILE A 1 348 ? 61.812 45.156 -11.773 1 24.67 348 ILE A C 1
ATOM 2782 O O . ILE A 1 348 ? 62.531 45.375 -12.758 1 24.67 348 ILE A O 1
ATOM 2786 N N . ILE A 1 349 ? 60.562 45.5 -12.211 1 22.61 349 ILE A N 1
ATOM 2787 C CA . ILE A 1 349 ? 60.656 46.812 -12.859 1 22.61 349 ILE A CA 1
ATOM 2788 C C . ILE A 1 349 ? 61.406 47.781 -11.969 1 22.61 349 ILE A C 1
ATOM 2790 O O . ILE A 1 349 ? 61.031 48 -10.805 1 22.61 349 ILE A O 1
ATOM 2794 N N . ASP A 1 350 ? 62.656 47.906 -12.219 1 23.02 350 ASP A N 1
ATOM 2795 C CA . ASP A 1 350 ? 63.625 48.875 -11.711 1 23.02 350 ASP A CA 1
ATOM 2796 C C . ASP A 1 350 ? 63 50.281 -11.602 1 23.02 350 ASP A C 1
ATOM 2798 O O . ASP A 1 350 ? 62.375 50.75 -12.539 1 23.02 350 ASP A O 1
ATOM 2802 N N . PRO A 1 351 ? 62.688 50.594 -10.281 1 24.22 351 PRO A N 1
ATOM 2803 C CA . PRO A 1 351 ? 62.281 52 -10.047 1 24.22 351 PRO A CA 1
ATOM 2804 C C . PRO A 1 351 ? 63.188 52.969 -10.773 1 24.22 351 PRO A C 1
ATOM 2806 O O . PRO A 1 351 ? 64.375 53.031 -10.516 1 24.22 351 PRO A O 1
ATOM 2809 N N . ILE A 1 352 ? 63.219 52.875 -12.117 1 24.3 352 ILE A N 1
ATOM 2810 C CA . ILE A 1 352 ? 64.125 53.906 -12.641 1 24.3 352 ILE A CA 1
ATOM 2811 C C . ILE A 1 352 ? 63.75 55.25 -11.992 1 24.3 352 ILE A C 1
ATOM 2813 O O . ILE A 1 352 ? 62.594 55.719 -12.102 1 24.3 352 ILE A O 1
ATOM 2817 N N . ILE A 1 353 ? 64.438 55.5 -10.898 1 23.39 353 ILE A N 1
ATOM 2818 C CA . ILE A 1 353 ? 64.625 56.688 -10.094 1 23.39 353 ILE A CA 1
ATOM 2819 C C . ILE A 1 353 ? 64.875 57.906 -11 1 23.39 353 ILE A C 1
ATOM 2821 O O . ILE A 1 353 ? 65.5 58.875 -10.594 1 23.39 353 ILE A O 1
ATOM 2825 N N . GLY A 1 354 ? 64.312 57.844 -12.32 1 22.27 354 GLY A N 1
ATOM 2826 C CA . GLY A 1 354 ? 64.938 59.031 -12.914 1 22.27 354 GLY A CA 1
ATOM 2827 C C . GLY A 1 354 ? 64.562 60.281 -12.164 1 22.27 354 GLY A C 1
ATOM 2828 O O . GLY A 1 354 ? 63.562 60.344 -11.438 1 22.27 354 GLY A O 1
ATOM 2829 N N . GLU A 1 355 ? 65.438 61.188 -11.906 1 23.89 355 GLU A N 1
ATOM 2830 C CA . GLU A 1 355 ? 65.75 62.438 -11.242 1 23.89 355 GLU A CA 1
ATOM 2831 C C . GLU A 1 355 ? 64.688 63.5 -11.57 1 23.89 355 GLU A C 1
ATOM 2833 O O . GLU A 1 355 ? 64.812 64.688 -11.148 1 23.89 355 GLU A O 1
ATOM 2838 N N . ASP A 1 356 ? 63.719 63.281 -12.516 1 24.78 356 ASP A N 1
ATOM 2839 C CA . ASP A 1 356 ? 63.344 64.625 -13.031 1 24.78 356 ASP A CA 1
ATOM 2840 C C . ASP A 1 356 ? 62.688 65.438 -11.938 1 24.78 356 ASP A C 1
ATOM 2842 O O . ASP A 1 356 ? 62.062 64.938 -11.016 1 24.78 356 ASP A O 1
ATOM 2846 N N . LYS A 1 357 ? 62.719 66.938 -12.008 1 28.11 357 LYS A N 1
ATOM 2847 C CA . LYS A 1 357 ? 62.656 68.25 -11.43 1 28.11 357 LYS A CA 1
ATOM 2848 C C . LYS A 1 357 ? 61.281 68.5 -10.812 1 28.11 357 LYS A C 1
ATOM 2850 O O . LYS A 1 357 ? 60.281 68 -11.305 1 28.11 357 LYS A O 1
ATOM 2855 N N . LEU A 1 358 ? 61.125 69.25 -9.664 1 24.64 358 LEU A N 1
ATOM 2856 C CA . LEU A 1 358 ? 60.656 69.5 -8.305 1 24.64 358 LEU A CA 1
ATOM 2857 C C . LEU A 1 358 ? 59.281 70.125 -8.312 1 24.64 358 LEU A C 1
ATOM 2859 O O . LEU A 1 358 ? 58.469 69.875 -7.402 1 24.64 358 LEU A O 1
ATOM 2863 N N . SER A 1 359 ? 58.906 71.125 -9.156 1 25.66 359 SER A N 1
ATOM 2864 C CA . SER A 1 359 ? 58.094 72.25 -8.664 1 25.66 359 SER A CA 1
ATOM 2865 C C . SER A 1 359 ? 56.594 71.938 -8.719 1 25.66 359 SER A C 1
ATOM 2867 O O . SER A 1 359 ? 55.781 72.875 -8.633 1 25.66 359 SER A O 1
ATOM 2869 N N . SER A 1 360 ? 56.156 70.812 -9 1 26.91 360 SER A N 1
ATOM 2870 C CA . SER A 1 360 ? 54.812 70.625 -9.539 1 26.91 360 SER A CA 1
ATOM 2871 C C . SER A 1 360 ? 53.75 71.062 -8.5 1 26.91 360 SER A C 1
ATOM 2873 O O . SER A 1 360 ? 53.844 70.625 -7.344 1 26.91 360 SER A O 1
ATOM 2875 N N . LYS A 1 361 ? 52.906 72.125 -8.695 1 31.66 361 LYS A N 1
ATOM 2876 C CA . LYS A 1 361 ? 51.719 72.812 -8.094 1 31.66 361 LYS A CA 1
ATOM 2877 C C . LYS A 1 361 ? 50.656 71.75 -7.719 1 31.66 361 LYS A C 1
ATOM 2879 O O . LYS A 1 361 ? 50.281 70.938 -8.547 1 31.66 361 LYS A O 1
ATOM 2884 N N . SER A 1 362 ? 50.562 71.375 -6.391 1 26.94 362 SER A N 1
ATOM 2885 C CA . SER A 1 362 ? 49.844 70.438 -5.574 1 26.94 362 SER A CA 1
ATOM 2886 C C . SER A 1 362 ? 48.375 70.438 -5.91 1 26.94 362 SER A C 1
ATOM 2888 O O . SER A 1 362 ? 47.656 71.438 -5.727 1 26.94 362 SER A O 1
ATOM 2890 N N . LYS A 1 363 ? 47.906 69.812 -7.059 1 34.34 363 LYS A N 1
ATOM 2891 C CA . LYS A 1 363 ? 46.469 69.75 -7.332 1 34.34 363 LYS A CA 1
ATOM 2892 C C . LYS A 1 363 ? 45.688 69.438 -6.066 1 34.34 363 LYS A C 1
ATOM 2894 O O . LYS A 1 363 ? 46.125 68.625 -5.246 1 34.34 363 LYS A O 1
ATOM 2899 N N . PRO A 1 364 ? 44.75 70.375 -5.711 1 30.75 364 PRO A N 1
ATOM 2900 C CA . PRO A 1 364 ? 44 70.188 -4.473 1 30.75 364 PRO A CA 1
ATOM 2901 C C . PRO A 1 364 ? 43.5 68.812 -4.254 1 30.75 364 PRO A C 1
ATOM 2903 O O . PRO A 1 364 ? 43.094 68.125 -5.211 1 30.75 364 PRO A O 1
ATOM 2906 N N . LYS A 1 365 ? 44.031 68.062 -3.256 1 34.44 365 LYS A N 1
ATOM 2907 C CA . LYS A 1 365 ? 43.656 66.75 -2.725 1 34.44 365 LYS A CA 1
ATOM 2908 C C . LYS A 1 365 ? 42.156 66.625 -2.609 1 34.44 365 LYS A C 1
ATOM 2910 O O . LYS A 1 365 ? 41.5 67.375 -1.863 1 34.44 365 LYS A O 1
ATOM 2915 N N . GLN A 1 366 ? 41.5 66.438 -3.779 1 34.78 366 GLN A N 1
ATOM 2916 C CA . GLN A 1 366 ? 40.062 66.125 -3.703 1 34.78 366 GLN A CA 1
ATOM 2917 C C . GLN A 1 366 ? 39.812 65.062 -2.607 1 34.78 366 GLN A C 1
ATOM 2919 O O . GLN A 1 366 ? 40.344 63.969 -2.645 1 34.78 366 GLN A O 1
ATOM 2924 N N . THR A 1 367 ? 39.781 65.5 -1.3 1 34.75 367 THR A N 1
ATOM 2925 C CA . THR A 1 367 ? 39.5 64.75 -0.083 1 34.75 367 THR A CA 1
ATOM 2926 C C . THR A 1 367 ? 38.281 63.844 -0.268 1 34.75 367 THR A C 1
ATOM 2928 O O . THR A 1 367 ? 37.219 64.312 -0.692 1 34.75 367 THR A O 1
ATOM 2931 N N . HIS A 1 368 ? 38.438 62.625 -0.814 1 40.03 368 HIS A N 1
ATOM 2932 C CA . HIS A 1 368 ? 37.438 61.562 -0.772 1 40.03 368 HIS A CA 1
ATOM 2933 C C . HIS A 1 368 ? 36.781 61.5 0.603 1 40.03 368 HIS A C 1
ATOM 2935 O O . HIS A 1 368 ? 37.469 61.469 1.623 1 40.03 368 HIS A O 1
ATOM 2941 N N . THR A 1 369 ? 35.844 62.344 0.875 1 40.81 369 THR A N 1
ATOM 2942 C CA . THR A 1 369 ? 35.125 62.406 2.146 1 40.81 369 THR A CA 1
ATOM 2943 C C . THR A 1 369 ? 34.844 61.031 2.684 1 40.81 369 THR A C 1
ATOM 2945 O O . THR A 1 369 ? 34.75 60.062 1.914 1 40.81 369 THR A O 1
ATOM 2948 N N . LYS A 1 370 ? 34.906 60.812 4.02 1 45.56 370 LYS A N 1
ATOM 2949 C CA . LYS A 1 370 ? 34.656 59.656 4.875 1 45.56 370 LYS A CA 1
ATOM 2950 C C . LYS A 1 370 ? 33.375 58.938 4.441 1 45.56 370 LYS A C 1
ATOM 2952 O O . LYS A 1 370 ? 32.406 59.531 4 1 45.56 370 LYS A O 1
ATOM 2957 N N . PRO A 1 371 ? 33.375 57.656 4.176 1 45.06 371 PRO A N 1
ATOM 2958 C CA . PRO A 1 371 ? 32.25 56.812 3.791 1 45.06 371 PRO A CA 1
ATOM 2959 C C . PRO A 1 371 ? 31 57.094 4.641 1 45.06 371 PRO A C 1
ATOM 2961 O O . PRO A 1 371 ? 31.109 57.219 5.859 1 45.06 371 PRO A O 1
ATOM 2964 N N . SER A 1 372 ? 30.156 57.906 4.27 1 46.88 372 SER A N 1
ATOM 2965 C CA . SER A 1 372 ? 28.906 58 5.012 1 46.88 372 SER A CA 1
ATOM 2966 C C . SER A 1 372 ? 28.219 56.656 5.133 1 46.88 372 SER A C 1
ATOM 2968 O O . SER A 1 372 ? 28.125 55.906 4.156 1 46.88 372 SER A O 1
ATOM 2970 N N . SER A 1 373 ? 28.219 56.062 6.305 1 58.25 373 SER A N 1
ATOM 2971 C CA . SER A 1 373 ? 27.578 54.812 6.664 1 58.25 373 SER A CA 1
ATOM 2972 C C . SER A 1 373 ? 26.094 54.844 6.293 1 58.25 373 SER A C 1
ATOM 2974 O O . SER A 1 373 ? 25.266 55.375 7.039 1 58.25 373 SER A O 1
ATOM 2976 N N . GLU A 1 374 ? 25.75 54.656 4.969 1 75.81 374 GLU A N 1
ATOM 2977 C CA . GLU A 1 374 ? 24.359 54.562 4.547 1 75.81 374 GLU A CA 1
ATOM 2978 C C . GLU A 1 374 ? 23.812 53.156 4.738 1 75.81 374 GLU A C 1
ATOM 2980 O O . GLU A 1 374 ? 24.562 52.188 4.738 1 75.81 374 GLU A O 1
ATOM 2985 N N . PHE A 1 375 ? 22.562 53.219 5.117 1 87.31 375 PHE A N 1
ATOM 2986 C CA . PHE A 1 375 ? 21.875 51.938 5.273 1 87.31 375 PHE A CA 1
ATOM 2987 C C . PHE A 1 375 ? 21.891 51.156 3.969 1 87.31 375 PHE A C 1
ATOM 2989 O O . PHE A 1 375 ? 21.734 51.719 2.889 1 87.31 375 PHE A O 1
ATOM 2996 N N . SER A 1 376 ? 22.203 49.969 3.957 1 87.31 376 SER A N 1
ATOM 2997 C CA . SER A 1 376 ? 22.172 49.062 2.799 1 87.31 376 SER A CA 1
ATOM 2998 C C . SER A 1 376 ? 20.891 48.25 2.76 1 87.31 376 SER A C 1
ATOM 3000 O O . SER A 1 376 ? 20.719 47.312 3.555 1 87.31 376 SER A O 1
ATOM 3002 N N . GLN A 1 377 ? 20.094 48.531 1.835 1 88.19 377 GLN A N 1
ATOM 3003 C CA . GLN A 1 377 ? 18.859 47.781 1.687 1 88.19 377 GLN A CA 1
ATOM 3004 C C . GLN A 1 377 ? 19.125 46.312 1.29 1 88.19 377 GLN A C 1
ATOM 3006 O O . GLN A 1 377 ? 18.422 45.406 1.707 1 88.19 377 GLN A O 1
ATOM 3011 N N . ALA A 1 378 ? 20.141 46.156 0.493 1 85.06 378 ALA A N 1
ATOM 3012 C CA . ALA A 1 378 ? 20.516 44.812 0.06 1 85.06 378 ALA A CA 1
ATOM 3013 C C . ALA A 1 378 ? 20.938 43.938 1.247 1 85.06 378 ALA A C 1
ATOM 3015 O O . ALA A 1 378 ? 20.5 42.781 1.375 1 85.06 378 ALA A O 1
ATOM 3016 N N . LEU A 1 379 ? 21.781 44.5 2.08 1 88.19 379 LEU A N 1
ATOM 3017 C CA . LEU A 1 379 ? 22.219 43.75 3.248 1 88.19 379 LEU A CA 1
ATOM 3018 C C . LEU A 1 379 ? 21.047 43.469 4.188 1 88.19 379 LEU A C 1
ATOM 3020 O O . LEU A 1 379 ? 20.906 42.344 4.703 1 88.19 379 LEU A O 1
ATOM 3024 N N . ALA A 1 380 ? 20.219 44.531 4.387 1 91.81 380 ALA A N 1
ATOM 3025 C CA . ALA A 1 380 ? 19.047 44.375 5.25 1 91.81 380 ALA A CA 1
ATOM 3026 C C . ALA A 1 380 ? 18.141 43.25 4.734 1 91.81 380 ALA A C 1
ATOM 3028 O O . ALA A 1 380 ? 17.547 42.5 5.523 1 91.81 380 ALA A O 1
ATOM 3029 N N . THR A 1 381 ? 18 43.125 3.424 1 91.12 381 THR A N 1
ATOM 3030 C CA . THR A 1 381 ? 17.188 42.094 2.814 1 91.12 381 THR A CA 1
ATOM 3031 C C . THR A 1 381 ? 17.75 40.719 3.127 1 91.12 381 THR A C 1
ATOM 3033 O O . THR A 1 381 ? 17.016 39.812 3.527 1 91.12 381 THR A O 1
ATOM 3036 N N . HIS A 1 382 ? 19.016 40.562 2.977 1 90.5 382 HIS A N 1
ATOM 3037 C CA . HIS A 1 382 ? 19.656 39.281 3.242 1 90.5 382 HIS A CA 1
ATOM 3038 C C . HIS A 1 382 ? 19.562 38.938 4.723 1 90.5 382 HIS A C 1
ATOM 3040 O O . HIS A 1 382 ? 19.391 37.75 5.074 1 90.5 382 HIS A O 1
ATOM 3046 N N . VAL A 1 383 ? 19.719 39.906 5.559 1 93.12 383 VAL A N 1
ATOM 3047 C CA . VAL A 1 383 ? 19.625 39.688 6.996 1 93.12 383 VAL A CA 1
ATOM 3048 C C . VAL A 1 383 ? 18.203 39.219 7.352 1 93.12 383 VAL A C 1
ATOM 3050 O O . VAL A 1 383 ? 18.031 38.25 8.086 1 93.12 383 VAL A O 1
ATOM 3053 N N . SER A 1 384 ? 17.25 39.938 6.77 1 93.62 384 SER A N 1
ATOM 3054 C CA . SER A 1 384 ? 15.844 39.594 7.031 1 93.62 384 SER A CA 1
ATOM 3055 C C . SER A 1 384 ? 15.516 38.188 6.574 1 93.62 384 SER A C 1
ATOM 3057 O O . SER A 1 384 ? 14.852 37.438 7.293 1 93.62 384 SER A O 1
ATOM 3059 N N . ARG A 1 385 ? 15.992 37.812 5.473 1 92.12 385 ARG A N 1
ATOM 3060 C CA . ARG A 1 385 ? 15.719 36.5 4.918 1 92.12 385 ARG A CA 1
ATOM 3061 C C . ARG A 1 385 ? 16.406 35.406 5.742 1 92.12 385 ARG A C 1
ATOM 3063 O O . ARG A 1 385 ? 15.797 34.375 6.031 1 92.12 385 ARG A O 1
ATOM 3070 N N . LYS A 1 386 ? 17.625 35.656 6.051 1 92.56 386 LYS A N 1
ATOM 3071 C CA . LYS A 1 386 ? 18.375 34.688 6.832 1 92.56 386 LYS A CA 1
ATOM 3072 C C . LYS A 1 386 ? 17.766 34.5 8.219 1 92.56 386 LYS A C 1
ATOM 3074 O O . LYS A 1 386 ? 17.672 33.375 8.711 1 92.56 386 LYS A O 1
ATOM 3079 N N . LEU A 1 387 ? 17.406 35.594 8.773 1 94.38 387 LEU A N 1
ATOM 3080 C CA . LEU A 1 387 ? 16.781 35.531 10.086 1 94.38 387 LEU A CA 1
ATOM 3081 C C . LEU A 1 387 ? 15.461 34.75 10.023 1 94.38 387 LEU A C 1
ATOM 3083 O O . LEU A 1 387 ? 15.188 33.938 10.883 1 94.38 387 LEU A O 1
ATOM 3087 N N . MET A 1 388 ? 14.672 35 9.047 1 94 388 MET A N 1
ATOM 3088 C CA . MET A 1 388 ? 13.406 34.281 8.883 1 94 388 MET A CA 1
ATOM 3089 C C . MET A 1 388 ? 13.648 32.781 8.703 1 94 388 MET A C 1
ATOM 3091 O O . MET A 1 388 ? 12.945 31.969 9.297 1 94 388 MET A O 1
ATOM 3095 N N . GLU A 1 389 ? 14.633 32.5 7.898 1 93 389 GLU A N 1
ATOM 3096 C CA . GLU A 1 389 ? 14.938 31.094 7.656 1 93 389 GLU A CA 1
ATOM 3097 C C . GLU A 1 389 ? 15.328 30.375 8.945 1 93 389 GLU A C 1
ATOM 3099 O O . GLU A 1 389 ? 14.938 29.234 9.18 1 93 389 GLU A O 1
ATOM 3104 N N . HIS A 1 390 ? 16.109 31.047 9.719 1 94.25 390 HIS A N 1
ATOM 3105 C CA . HIS A 1 390 ? 16.469 30.453 10.992 1 94.25 390 HIS A CA 1
ATOM 3106 C C . HIS A 1 390 ? 15.258 30.266 11.898 1 94.25 390 HIS A C 1
ATOM 3108 O O . HIS A 1 390 ? 15.164 29.281 12.625 1 94.25 390 HIS A O 1
ATOM 3114 N N . CYS A 1 391 ? 14.375 31.219 11.844 1 94.69 391 CYS A N 1
ATOM 3115 C CA . CYS A 1 391 ? 13.148 31.094 12.617 1 94.69 391 CYS A CA 1
ATOM 3116 C C . CYS A 1 391 ? 12.305 29.922 12.125 1 94.69 391 CYS A C 1
ATOM 3118 O O . CYS A 1 391 ? 11.805 29.125 12.922 1 94.69 391 CYS A O 1
ATOM 3120 N N . LEU A 1 392 ? 12.195 29.812 10.828 1 93.5 392 LEU A N 1
ATOM 3121 C CA . LEU A 1 392 ? 11.391 28.75 10.219 1 93.5 392 LEU A CA 1
ATOM 3122 C C . LEU A 1 392 ? 12 27.391 10.484 1 93.5 392 LEU A C 1
ATOM 3124 O O . LEU A 1 392 ? 11.312 26.359 10.398 1 93.5 392 LEU A O 1
ATOM 3128 N N . SER A 1 393 ? 13.281 27.375 10.781 1 90.81 393 SER A N 1
ATOM 3129 C CA . SER A 1 393 ? 13.992 26.109 10.953 1 90.81 393 SER A CA 1
ATOM 3130 C C . SER A 1 393 ? 14.023 25.688 12.422 1 90.81 393 SER A C 1
ATOM 3132 O O . SER A 1 393 ? 14.695 24.719 12.773 1 90.81 393 SER A O 1
ATOM 3134 N N . LEU A 1 394 ? 13.359 26.422 13.227 1 90.25 394 LEU A N 1
ATOM 3135 C CA . LEU A 1 394 ? 13.297 26.062 14.633 1 90.25 394 LEU A CA 1
ATOM 3136 C C . LEU A 1 394 ? 12.492 24.781 14.836 1 90.25 394 LEU A C 1
ATOM 3138 O O . LEU A 1 394 ? 11.594 24.469 14.047 1 90.25 394 LEU A O 1
ATOM 3142 N N . ASN A 1 395 ? 12.844 24.078 15.906 1 82.31 395 ASN A N 1
ATOM 3143 C CA . ASN A 1 395 ? 12.094 22.875 16.234 1 82.31 395 ASN A CA 1
ATOM 3144 C C . ASN A 1 395 ? 10.773 23.203 16.922 1 82.31 395 ASN A C 1
ATOM 3146 O O . ASN A 1 395 ? 10.742 23.969 17.891 1 82.31 395 ASN A O 1
ATOM 3150 N N . GLY A 1 396 ? 9.805 22.703 16.297 1 78.06 396 GLY A N 1
ATOM 3151 C CA . GLY A 1 396 ? 8.508 22.875 16.906 1 78.06 396 GLY A CA 1
ATOM 3152 C C . GLY A 1 396 ? 7.691 23.984 16.266 1 78.06 396 GLY A C 1
ATOM 3153 O O . GLY A 1 396 ? 8.195 25.094 16.062 1 78.06 396 GLY A O 1
ATOM 3154 N N . TYR A 1 397 ? 6.523 23.781 16.016 1 84.75 397 TYR A N 1
ATOM 3155 C CA . TYR A 1 397 ? 5.598 24.719 15.359 1 84.75 397 TYR A CA 1
ATOM 3156 C C . TYR A 1 397 ? 5.414 25.969 16.203 1 84.75 397 TYR A C 1
ATOM 3158 O O . TYR A 1 397 ? 5.434 27.094 15.672 1 84.75 397 TYR A O 1
ATOM 3166 N N . LEU A 1 398 ? 5.258 25.859 17.5 1 80.94 398 LEU A N 1
ATOM 3167 C CA . LEU A 1 398 ? 5.004 27 18.391 1 80.94 398 LEU A CA 1
ATOM 3168 C C . LEU A 1 398 ? 6.219 27.922 18.453 1 80.94 398 LEU A C 1
ATOM 3170 O O . LEU A 1 398 ? 6.074 29.141 18.547 1 80.94 398 LEU A O 1
ATOM 3174 N N . ASN A 1 399 ? 7.391 27.266 18.453 1 85.69 399 ASN A N 1
ATOM 3175 C CA . ASN A 1 399 ? 8.617 28.062 18.453 1 85.69 399 ASN A CA 1
ATOM 3176 C C . ASN A 1 399 ? 8.727 28.922 17.203 1 85.69 399 ASN A C 1
ATOM 3178 O O . ASN A 1 399 ? 9.148 30.062 17.266 1 85.69 399 ASN A O 1
ATOM 3182 N N . VAL A 1 400 ? 8.305 28.359 16.109 1 89.94 400 VAL A N 1
ATOM 3183 C CA . VAL A 1 400 ? 8.32 29.094 14.852 1 89.94 400 VAL A CA 1
ATOM 3184 C C . VAL A 1 400 ? 7.344 30.266 14.914 1 89.94 400 VAL A C 1
ATOM 3186 O O . VAL A 1 400 ? 7.691 31.391 14.562 1 89.94 400 VAL A O 1
ATOM 3189 N N . CYS A 1 401 ? 6.137 30.016 15.414 1 86.88 401 CYS A N 1
ATOM 3190 C CA . CYS A 1 401 ? 5.109 31.047 15.484 1 86.88 401 CYS A CA 1
ATOM 3191 C C . CYS A 1 401 ? 5.516 32.156 16.438 1 86.88 401 CYS A C 1
ATOM 3193 O O . CYS A 1 401 ? 5.34 33.344 16.141 1 86.88 401 CYS A O 1
ATOM 3195 N N . GLU A 1 402 ? 6.141 31.75 17.531 1 85.56 402 GLU A N 1
ATOM 3196 C CA . GLU A 1 402 ? 6.57 32.75 18.516 1 85.56 402 GLU A CA 1
ATOM 3197 C C . GLU A 1 402 ? 7.688 33.625 17.969 1 85.56 402 GLU A C 1
ATOM 3199 O O . GLU A 1 402 ? 7.734 34.812 18.266 1 85.56 402 GLU A O 1
ATOM 3204 N N . SER A 1 403 ? 8.531 33.031 17.281 1 92.12 403 SER A N 1
ATOM 3205 C CA . SER A 1 403 ? 9.68 33.781 16.766 1 92.12 403 SER A CA 1
ATOM 3206 C C . SER A 1 403 ? 9.266 34.688 15.625 1 92.12 403 SER A C 1
ATOM 3208 O O . SER A 1 403 ? 9.758 35.844 15.523 1 92.12 403 SER A O 1
ATOM 3210 N N . LEU A 1 404 ? 8.344 34.312 14.82 1 91.06 404 LEU A N 1
ATOM 3211 C CA . LEU A 1 404 ? 8 35.031 13.617 1 91.06 404 LEU A CA 1
ATOM 3212 C C . LEU A 1 404 ? 6.883 36.031 13.891 1 91.06 404 LEU A C 1
ATOM 3214 O O . LEU A 1 404 ? 6.855 37.125 13.305 1 91.06 404 LEU A O 1
ATOM 3218 N N . PHE A 1 405 ? 5.91 35.625 14.758 1 87.19 405 PHE A N 1
ATOM 3219 C CA . PHE A 1 405 ? 4.699 36.406 14.867 1 87.19 405 PHE A CA 1
ATOM 3220 C C . PHE A 1 405 ? 4.594 37.062 16.25 1 87.19 405 PHE A C 1
ATOM 3222 O O . PHE A 1 405 ? 3.895 38.062 16.422 1 87.19 405 PHE A O 1
ATOM 3229 N N . GLY A 1 406 ? 5.184 36.438 17.266 1 79.38 406 GLY A N 1
ATOM 3230 C CA . GLY A 1 406 ? 5.137 37 18.609 1 79.38 406 GLY A CA 1
ATOM 3231 C C . GLY A 1 406 ? 3.725 37.156 19.141 1 79.38 406 GLY A C 1
ATOM 3232 O O . GLY A 1 406 ? 2.92 36.219 19.078 1 79.38 406 GLY A O 1
ATOM 3233 N N . LYS A 1 407 ? 3.361 38.406 19.469 1 69.12 407 LYS A N 1
ATOM 3234 C CA . LYS A 1 407 ? 2.066 38.719 20.078 1 69.12 407 LYS A CA 1
ATOM 3235 C C . LYS A 1 407 ? 0.955 38.688 19.031 1 69.12 407 LYS A C 1
ATOM 3237 O O . LYS A 1 407 ? -0.224 38.562 19.375 1 69.12 407 LYS A O 1
ATOM 3242 N N . GLY A 1 408 ? 1.411 38.719 17.875 1 66.69 408 GLY A N 1
ATOM 3243 C CA . GLY A 1 408 ? 0.422 38.688 16.812 1 66.69 408 GLY A CA 1
ATOM 3244 C C . GLY A 1 408 ? -0.181 37.312 16.594 1 66.69 408 GLY A C 1
ATOM 3245 O O . GLY A 1 408 ? -1.206 37.188 15.922 1 66.69 408 GLY A O 1
ATOM 3246 N N . TYR A 1 409 ? 0.366 36.312 17.234 1 73.44 409 TYR A N 1
ATOM 3247 C CA . TYR A 1 409 ? -0.145 34.938 17.109 1 73.44 409 TYR A CA 1
ATOM 3248 C C . TYR A 1 409 ? -0.792 34.469 18.406 1 73.44 409 TYR A C 1
ATOM 3250 O O . TYR A 1 409 ? -0.258 34.719 19.484 1 73.44 409 TYR A O 1
ATOM 3258 N N . PRO A 1 410 ? -2.061 33.938 18.266 1 69.94 410 PRO A N 1
ATOM 3259 C CA . PRO A 1 410 ? -2.789 33.625 17.031 1 69.94 410 PRO A CA 1
ATOM 3260 C C . PRO A 1 410 ? -3.688 34.75 16.562 1 69.94 410 PRO A C 1
ATOM 3262 O O . PRO A 1 410 ? -4.129 35.594 17.359 1 69.94 410 PRO A O 1
ATOM 3265 N N . SER A 1 411 ? -3.779 34.906 15.273 1 72.88 411 SER A N 1
ATOM 3266 C CA . SER A 1 411 ? -4.688 35.875 14.656 1 72.88 411 SER A CA 1
ATOM 3267 C C . SER A 1 411 ? -5.371 35.281 13.43 1 72.88 411 SER A C 1
ATOM 3269 O O . SER A 1 411 ? -4.879 34.312 12.844 1 72.88 411 SER A O 1
ATOM 3271 N N . SER A 1 412 ? -6.5 35.781 13.047 1 73.06 412 SER A N 1
ATOM 3272 C CA . SER A 1 412 ? -7.258 35.281 11.898 1 73.06 412 SER A CA 1
ATOM 3273 C C . SER A 1 412 ? -6.512 35.562 10.594 1 73.06 412 SER A C 1
ATOM 3275 O O . SER A 1 412 ? -6.801 34.938 9.57 1 73.06 412 SER A O 1
ATOM 3277 N N . GLU A 1 413 ? -5.59 36.5 10.688 1 81.44 413 GLU A N 1
ATOM 3278 C CA . GLU A 1 413 ? -4.801 36.781 9.492 1 81.44 413 GLU A CA 1
ATOM 3279 C C . GLU A 1 413 ? -3.756 35.688 9.234 1 81.44 413 GLU A C 1
ATOM 3281 O O . GLU A 1 413 ? -3.221 35.594 8.133 1 81.44 413 GLU A O 1
ATOM 3286 N N . LEU A 1 414 ? -3.484 34.938 10.289 1 85.75 414 LEU A N 1
ATOM 3287 C CA . LEU A 1 414 ? -2.389 34 10.211 1 85.75 414 LEU A CA 1
ATOM 3288 C C . LEU A 1 414 ? -2.918 32.562 10.094 1 85.75 414 LEU A C 1
ATOM 3290 O O . LEU A 1 414 ? -2.168 31.641 9.766 1 85.75 414 LEU A O 1
ATOM 3294 N N . MET A 1 415 ? -4.172 32.406 10.328 1 84.12 415 MET A N 1
ATOM 3295 C CA . MET A 1 415 ? -4.738 31.062 10.344 1 84.12 415 MET A CA 1
ATOM 3296 C C . MET A 1 415 ? -5.973 30.969 9.453 1 84.12 415 MET A C 1
ATOM 3298 O O . MET A 1 415 ? -6.758 31.922 9.383 1 84.12 415 MET A O 1
ATOM 3302 N N . PHE A 1 416 ? -6.129 29.844 8.812 1 88.19 416 PHE A N 1
ATOM 3303 C CA . PHE A 1 416 ? -7.301 29.609 7.98 1 88.19 416 PHE A CA 1
ATOM 3304 C C . PHE A 1 416 ? -7.812 28.188 8.156 1 88.19 416 PHE A C 1
ATOM 3306 O O . PHE A 1 416 ? -7.047 27.219 8.047 1 88.19 416 PHE A O 1
ATOM 3313 N N . LYS A 1 417 ? -9.094 28.047 8.438 1 86.06 417 LYS A N 1
ATOM 3314 C CA . LYS A 1 417 ? -9.711 26.734 8.586 1 86.06 417 LYS A CA 1
ATOM 3315 C C . LYS A 1 417 ? -10.984 26.625 7.758 1 86.06 417 LYS A C 1
ATOM 3317 O O . LYS A 1 417 ? -11.797 27.547 7.742 1 86.06 417 LYS A O 1
ATOM 3322 N N . ALA A 1 418 ? -11.055 25.641 6.949 1 86.5 418 ALA A N 1
ATOM 3323 C CA . ALA A 1 418 ? -12.273 25.266 6.234 1 86.5 418 ALA A CA 1
ATOM 3324 C C . ALA A 1 418 ? -12.516 23.766 6.297 1 86.5 418 ALA A C 1
ATOM 3326 O O . ALA A 1 418 ? -11.914 23 5.535 1 86.5 418 ALA A O 1
ATOM 3327 N N . ALA A 1 419 ? -13.406 23.359 7.168 1 81.75 419 ALA A N 1
ATOM 3328 C CA . ALA A 1 419 ? -13.719 21.953 7.344 1 81.75 419 ALA A CA 1
ATOM 3329 C C . ALA A 1 419 ? -15.219 21.734 7.516 1 81.75 419 ALA A C 1
ATOM 3331 O O . ALA A 1 419 ? -15.719 21.703 8.641 1 81.75 419 ALA A O 1
ATOM 3332 N N . PRO A 1 420 ? -15.93 21.594 6.422 1 84.5 420 PRO A N 1
ATOM 3333 C CA . PRO A 1 420 ? -15.43 21.125 5.125 1 84.5 420 PRO A CA 1
ATOM 3334 C C . PRO A 1 420 ? -15.133 22.266 4.164 1 84.5 420 PRO A C 1
ATOM 3336 O O . PRO A 1 420 ? -15.656 23.375 4.332 1 84.5 420 PRO A O 1
ATOM 3339 N N . LEU A 1 421 ? -14.289 21.969 3.242 1 89.75 421 LEU A N 1
ATOM 3340 C CA . LEU A 1 421 ? -14.078 22.844 2.102 1 89.75 421 LEU A CA 1
ATOM 3341 C C . LEU A 1 421 ? -15.25 22.766 1.128 1 89.75 421 LEU A C 1
ATOM 3343 O O . LEU A 1 421 ? -15.68 21.656 0.76 1 89.75 421 LEU A O 1
ATOM 3347 N N . THR A 1 422 ? -15.82 23.891 0.806 1 87.75 422 THR A N 1
ATOM 3348 C CA . THR A 1 422 ? -16.984 23.906 -0.068 1 87.75 422 THR A CA 1
ATOM 3349 C C . THR A 1 422 ? -16.781 24.875 -1.229 1 87.75 422 THR A C 1
ATOM 3351 O O . THR A 1 422 ? -15.75 25.562 -1.292 1 87.75 422 THR A O 1
ATOM 3354 N N . GLU A 1 423 ? -17.719 24.938 -2.139 1 85.56 423 GLU A N 1
ATOM 3355 C CA . GLU A 1 423 ? -17.656 25.828 -3.295 1 85.56 423 GLU A CA 1
ATOM 3356 C C . GLU A 1 423 ? -17.797 27.297 -2.873 1 85.56 423 GLU A C 1
ATOM 3358 O O . GLU A 1 423 ? -17.344 28.188 -3.582 1 85.56 423 GLU A O 1
ATOM 3363 N N . ARG A 1 424 ? -18.234 27.531 -1.706 1 85.5 424 ARG A N 1
ATOM 3364 C CA . ARG A 1 424 ? -18.516 28.875 -1.229 1 85.5 424 ARG A CA 1
ATOM 3365 C C . ARG A 1 424 ? -17.344 29.406 -0.402 1 85.5 424 ARG A C 1
ATOM 3367 O O . ARG A 1 424 ? -17.266 30.609 -0.126 1 85.5 424 ARG A O 1
ATOM 3374 N N . THR A 1 425 ? -16.391 28.547 -0.046 1 88.88 425 THR A N 1
ATOM 3375 C CA . THR A 1 425 ? -15.359 28.875 0.926 1 88.88 425 THR A CA 1
ATOM 3376 C C . THR A 1 425 ? -14.57 30.109 0.471 1 88.88 425 THR A C 1
ATOM 3378 O O . THR A 1 425 ? -14.398 31.062 1.231 1 88.88 425 THR A O 1
ATOM 3381 N N . THR A 1 426 ? -14.102 30.188 -0.753 1 89.38 426 THR A N 1
ATOM 3382 C CA . THR A 1 426 ? -13.242 31.266 -1.232 1 89.38 426 THR A CA 1
ATOM 3383 C C . THR A 1 426 ? -14.023 32.562 -1.348 1 89.38 426 THR A C 1
ATOM 3385 O O . THR A 1 426 ? -13.516 33.625 -1.004 1 89.38 426 THR A O 1
ATOM 3388 N N . ASP A 1 427 ? -15.312 32.469 -1.661 1 85.19 427 ASP A N 1
ATOM 3389 C CA . ASP A 1 427 ? -16.141 33.656 -1.822 1 85.19 427 ASP A CA 1
ATOM 3390 C C . ASP A 1 427 ? -16.484 34.25 -0.467 1 85.19 427 ASP A C 1
ATOM 3392 O O . ASP A 1 427 ? -16.453 35.469 -0.3 1 85.19 427 ASP A O 1
ATOM 3396 N N . ILE A 1 428 ? -16.797 33.469 0.42 1 83.5 428 ILE A N 1
ATOM 3397 C CA . ILE A 1 428 ? -17.266 33.906 1.73 1 83.5 428 ILE A CA 1
ATOM 3398 C C . ILE A 1 428 ? -16.094 34.531 2.494 1 83.5 428 ILE A C 1
ATOM 3400 O O . ILE A 1 428 ? -16.297 35.5 3.258 1 83.5 428 ILE A O 1
ATOM 3404 N N . HIS A 1 429 ? -14.891 34.031 2.244 1 85.19 429 HIS A N 1
ATOM 3405 C CA . HIS A 1 429 ? -13.75 34.5 3.029 1 85.19 429 HIS A CA 1
ATOM 3406 C C . HIS A 1 429 ? -12.914 35.5 2.24 1 85.19 429 HIS A C 1
ATOM 3408 O O . HIS A 1 429 ? -11.781 35.812 2.619 1 85.19 429 HIS A O 1
ATOM 3414 N N . GLN A 1 430 ? -13.406 36 1.242 1 82.06 430 GLN A N 1
ATOM 3415 C CA . GLN A 1 430 ? -12.688 36.938 0.385 1 82.06 430 GLN A CA 1
ATOM 3416 C C . GLN A 1 430 ? -12.32 38.219 1.147 1 82.06 430 GLN A C 1
ATOM 3418 O O . GLN A 1 430 ? -11.289 38.844 0.866 1 82.06 430 GLN A O 1
ATOM 3423 N N . ALA A 1 431 ? -13.133 38.562 2.178 1 75.44 431 ALA A N 1
ATOM 3424 C CA . ALA A 1 431 ? -12.922 39.812 2.895 1 75.44 431 ALA A CA 1
ATOM 3425 C C . ALA A 1 431 ? -11.859 39.656 3.977 1 75.44 431 ALA A C 1
ATOM 3427 O O . ALA A 1 431 ? -11.367 40.656 4.523 1 75.44 431 ALA A O 1
ATOM 3428 N N . LEU A 1 432 ? -11.453 38.438 4.23 1 79.44 432 LEU A N 1
ATOM 3429 C CA . LEU A 1 432 ? -10.445 38.219 5.258 1 79.44 432 LEU A CA 1
ATOM 3430 C C . LEU A 1 432 ? -9.062 38.656 4.777 1 79.44 432 LEU A C 1
ATOM 3432 O O . LEU A 1 432 ? -8.703 38.438 3.621 1 79.44 432 LEU A O 1
ATOM 3436 N N . SER A 1 433 ? -8.414 39.375 5.629 1 81.44 433 SER A N 1
ATOM 3437 C CA . SER A 1 433 ? -7.027 39.719 5.328 1 81.44 433 SER A CA 1
ATOM 3438 C C . SER A 1 433 ? -6.09 38.562 5.68 1 81.44 433 SER A C 1
ATOM 3440 O O . SER A 1 433 ? -6.066 38.094 6.82 1 81.44 433 SER A O 1
ATOM 3442 N N . LEU A 1 434 ? -5.379 38.094 4.664 1 87.75 434 LEU A N 1
ATOM 3443 C CA . LEU A 1 434 ? -4.453 37 4.883 1 87.75 434 LEU A CA 1
ATOM 3444 C C . LEU A 1 434 ? -3.008 37.469 4.785 1 87.75 434 LEU A C 1
ATOM 3446 O O . LEU A 1 434 ? -2.668 38.25 3.891 1 87.75 434 LEU A O 1
ATOM 3450 N N . SER A 1 435 ? -2.246 37.031 5.742 1 88.56 435 SER A N 1
ATOM 3451 C CA . SER A 1 435 ? -0.811 37.312 5.699 1 88.56 435 SER A CA 1
ATOM 3452 C C . SER A 1 435 ? -0.131 36.5 4.609 1 88.56 435 SER A C 1
ATOM 3454 O O . SER A 1 435 ? -0.609 35.406 4.25 1 88.56 435 SER A O 1
ATOM 3456 N N . PRO A 1 436 ? 0.965 37 4.051 1 91.94 436 PRO A N 1
ATOM 3457 C CA . PRO A 1 436 ? 1.715 36.219 3.074 1 91.94 436 PRO A CA 1
ATOM 3458 C C . PRO A 1 436 ? 2.314 34.938 3.678 1 91.94 436 PRO A C 1
ATOM 3460 O O . PRO A 1 436 ? 2.684 34.031 2.945 1 91.94 436 PRO A O 1
ATOM 3463 N N . ILE A 1 437 ? 2.502 35 5.008 1 93 437 ILE A N 1
ATOM 3464 C CA . ILE A 1 437 ? 2.92 33.812 5.734 1 93 437 ILE A CA 1
ATOM 3465 C C . ILE A 1 437 ? 1.801 33.375 6.672 1 93 437 ILE A C 1
ATOM 3467 O O . ILE A 1 437 ? 1.461 34.062 7.625 1 93 437 ILE A O 1
ATOM 3471 N N . LEU A 1 438 ? 1.239 32.219 6.367 1 92.19 438 LEU A N 1
ATOM 3472 C CA . LEU A 1 438 ? 0.191 31.672 7.227 1 92.19 438 LEU A CA 1
ATOM 3473 C C . LEU A 1 438 ? 0.768 30.688 8.234 1 92.19 438 LEU A C 1
ATOM 3475 O O . LEU A 1 438 ? 1.604 29.844 7.875 1 92.19 438 LEU A O 1
ATOM 3479 N N . ALA A 1 439 ? 0.365 30.875 9.445 1 89.75 439 ALA A N 1
ATOM 3480 C CA . ALA A 1 439 ? 0.824 29.953 10.5 1 89.75 439 ALA A CA 1
ATOM 3481 C C . ALA A 1 439 ? 0.244 28.562 10.305 1 89.75 439 ALA A C 1
ATOM 3483 O O . ALA A 1 439 ? 0.954 27.562 10.445 1 89.75 439 ALA A O 1
ATOM 3484 N N . CYS A 1 440 ? -1.077 28.516 9.992 1 89.88 440 CYS A N 1
ATOM 3485 C CA . CYS A 1 440 ? -1.714 27.203 9.875 1 89.88 440 CYS A CA 1
ATOM 3486 C C . CYS A 1 440 ? -2.891 27.266 8.906 1 89.88 440 CYS A C 1
ATOM 3488 O O . CYS A 1 440 ? -3.66 28.219 8.914 1 89.88 440 CYS A O 1
ATOM 3490 N N . VAL A 1 441 ? -2.975 26.312 8.062 1 92 441 VAL A N 1
ATOM 3491 C CA . VAL A 1 441 ? -4.133 26.078 7.203 1 92 441 VAL A CA 1
ATOM 3492 C C . VAL A 1 441 ? -4.695 24.672 7.465 1 92 441 VAL A C 1
ATOM 3494 O O . VAL A 1 441 ? -3.965 23.688 7.414 1 92 441 VAL A O 1
ATOM 3497 N N . GLU A 1 442 ? -5.926 24.578 7.828 1 89.94 442 GLU A N 1
ATOM 3498 C CA . GLU A 1 442 ? -6.586 23.297 8.078 1 89.94 442 GLU A CA 1
ATOM 3499 C C . GLU A 1 442 ? -7.793 23.109 7.164 1 89.94 442 GLU A C 1
ATOM 3501 O O . GLU A 1 442 ? -8.719 23.922 7.172 1 89.94 442 GLU A O 1
ATOM 3506 N N . LEU A 1 443 ? -7.773 22.047 6.41 1 91.31 443 LEU A N 1
ATOM 3507 C CA . LEU A 1 443 ? -8.844 21.766 5.457 1 91.31 443 LEU A CA 1
ATOM 3508 C C . LEU A 1 443 ? -9.461 20.391 5.711 1 91.31 443 LEU A C 1
ATOM 3510 O O . LEU A 1 443 ? -8.75 19.438 6.035 1 91.31 443 LEU A O 1
ATOM 3514 N N . GLY A 1 444 ? -10.789 20.297 5.66 1 89.19 444 GLY A N 1
ATOM 3515 C CA . GLY A 1 444 ? -11.531 19.047 5.594 1 89.19 444 GLY A CA 1
ATOM 3516 C C . GLY A 1 444 ? -12.211 18.828 4.258 1 89.19 444 GLY A C 1
ATOM 3517 O O . GLY A 1 444 ? -12.992 19.672 3.812 1 89.19 444 GLY A O 1
ATOM 3518 N N . LEU A 1 445 ? -11.891 17.719 3.586 1 90.25 445 LEU A N 1
ATOM 3519 C CA . LEU A 1 445 ? -12.414 17.5 2.244 1 90.25 445 LEU A CA 1
ATOM 3520 C C . LEU A 1 445 ? -13.641 16.578 2.283 1 90.25 445 LEU A C 1
ATOM 3522 O O . LEU A 1 445 ? -14.312 16.391 1.27 1 90.25 445 LEU A O 1
ATOM 3526 N N . ASN A 1 446 ? -13.938 15.875 3.361 1 76.31 446 ASN A N 1
ATOM 3527 C CA . ASN A 1 446 ? -15.086 14.977 3.451 1 76.31 446 ASN A CA 1
ATOM 3528 C C . ASN A 1 446 ? -16.375 15.742 3.713 1 76.31 446 ASN A C 1
ATOM 3530 O O . ASN A 1 446 ? -16.484 16.469 4.703 1 76.31 446 ASN A O 1
ATOM 3534 N N . ASN A 1 447 ? -17.203 15.969 2.609 1 61.22 447 ASN A N 1
ATOM 3535 C CA . ASN A 1 447 ? -18.5 16.609 2.805 1 61.22 447 ASN A CA 1
ATOM 3536 C C . ASN A 1 447 ? -19.578 15.57 3.145 1 61.22 447 ASN A C 1
ATOM 3538 O O . ASN A 1 447 ? -19.859 14.68 2.346 1 61.22 447 ASN A O 1
ATOM 3542 N N . THR A 1 448 ? -19.781 15.039 4.324 1 49.94 448 THR A N 1
ATOM 3543 C CA . THR A 1 448 ? -20.797 14.055 4.691 1 49.94 448 THR A CA 1
ATOM 3544 C C . THR A 1 448 ? -22.141 14.422 4.098 1 49.94 448 THR A C 1
ATOM 3546 O O . THR A 1 448 ? -23.109 13.656 4.215 1 49.94 448 THR A O 1
ATOM 3549 N N . ALA A 1 449 ? -22.609 15.539 3.711 1 41.31 449 ALA A N 1
ATOM 3550 C CA . ALA A 1 449 ? -24.016 15.82 3.42 1 41.31 449 ALA A CA 1
ATOM 3551 C C . ALA A 1 449 ? -24.5 15.023 2.209 1 41.31 449 ALA A C 1
ATOM 3553 O O . ALA A 1 449 ? -25.703 14.914 1.972 1 41.31 449 ALA A O 1
ATOM 3554 N N . SER A 1 450 ? -23.734 14.727 1.236 1 38.88 450 SER A N 1
ATOM 3555 C CA . SER A 1 450 ? -24.453 14.328 0.033 1 38.88 450 SER A CA 1
ATOM 3556 C C . SER A 1 450 ? -24.938 12.883 0.128 1 38.88 450 SER A C 1
ATOM 3558 O O . SER A 1 450 ? -25.328 12.281 -0.878 1 38.88 450 SER A O 1
ATOM 3560 N N . SER A 1 451 ? -24.625 12.234 1.146 1 37.78 451 SER A N 1
ATOM 3561 C CA . SER A 1 451 ? -25.016 10.828 1.061 1 37.78 451 SER A CA 1
ATOM 3562 C C . SER A 1 451 ? -26.531 10.672 1.021 1 37.78 451 SER A C 1
ATOM 3564 O O . SER A 1 451 ? -27.062 9.57 1.187 1 37.78 451 SER A O 1
ATOM 3566 N N . GLY A 1 452 ? -27.234 11.766 1.131 1 34.72 452 GLY A N 1
ATOM 3567 C CA . GLY A 1 452 ? -28.641 11.484 1.291 1 34.72 452 GLY A CA 1
ATOM 3568 C C . GLY A 1 452 ? -29.25 10.773 0.099 1 34.72 452 GLY A C 1
ATOM 3569 O O . GLY A 1 452 ? -30.469 10.578 0.037 1 34.72 452 GLY A O 1
ATOM 3570 N N . HIS A 1 453 ? -28.672 11.055 -1.079 1 33.97 453 HIS A N 1
ATOM 3571 C CA . HIS A 1 453 ? -29.641 10.461 -1.999 1 33.97 453 HIS A CA 1
ATOM 3572 C C . HIS A 1 453 ? -29.609 8.938 -1.927 1 33.97 453 HIS A C 1
ATOM 3574 O O . HIS A 1 453 ? -28.562 8.32 -2.16 1 33.97 453 HIS A O 1
ATOM 3580 N N . ASN A 1 454 ? -30.391 8.391 -1.072 1 35.78 454 ASN A N 1
ATOM 3581 C CA . ASN A 1 454 ? -30.891 7.016 -0.993 1 35.78 454 ASN A CA 1
ATOM 3582 C C . ASN A 1 454 ? -31 6.383 -2.375 1 35.78 454 ASN A C 1
ATOM 3584 O O . ASN A 1 454 ? -32.094 6.367 -2.963 1 35.78 454 ASN A O 1
ATOM 3588 N N . SER A 1 455 ? -30.359 6.762 -3.393 1 36.19 455 SER A N 1
ATOM 3589 C CA . SER A 1 455 ? -30.828 5.961 -4.52 1 36.19 455 SER A CA 1
ATOM 3590 C C . SER A 1 455 ? -30.625 4.473 -4.266 1 36.19 455 SER A C 1
ATOM 3592 O O . SER A 1 455 ? -29.5 4.035 -3.984 1 36.19 455 SER A O 1
ATOM 3594 N N . THR A 1 456 ? -31.578 3.711 -3.887 1 40.72 456 THR A N 1
ATOM 3595 C CA . THR A 1 456 ? -31.797 2.277 -3.732 1 40.72 456 THR A CA 1
ATOM 3596 C C . THR A 1 456 ? -30.812 1.483 -4.586 1 40.72 456 THR A C 1
ATOM 3598 O O . THR A 1 456 ? -30.156 0.571 -4.09 1 40.72 456 THR A O 1
ATOM 3601 N N . HIS A 1 457 ? -31.359 1.009 -5.883 1 41.31 457 HIS A N 1
ATOM 3602 C CA . HIS A 1 457 ? -31.062 -0.109 -6.773 1 41.31 457 HIS A CA 1
ATOM 3603 C C . HIS A 1 457 ? -29.859 0.193 -7.648 1 41.31 457 HIS A C 1
ATOM 3605 O O . HIS A 1 457 ? -29.797 -0.226 -8.812 1 41.31 457 HIS A O 1
ATOM 3611 N N . SER A 1 458 ? -29.031 1.109 -7.383 1 48.34 458 SER A N 1
ATOM 3612 C CA . SER A 1 458 ? -28.078 1.374 -8.453 1 48.34 458 SER A CA 1
ATOM 3613 C C . SER A 1 458 ? -26.984 0.312 -8.492 1 48.34 458 SER A C 1
ATOM 3615 O O . SER A 1 458 ? -26.594 -0.23 -7.457 1 48.34 458 SER A O 1
ATOM 3617 N N . SER A 1 459 ? -26.656 -0.306 -9.719 1 60.78 459 SER A N 1
ATOM 3618 C CA . SER A 1 459 ? -25.625 -1.281 -10.07 1 60.78 459 SER A CA 1
ATOM 3619 C C . SER A 1 459 ? -24.266 -0.86 -9.547 1 60.78 459 SER A C 1
ATOM 3621 O O . SER A 1 459 ? -24.031 0.318 -9.258 1 60.78 459 SER A O 1
ATOM 3623 N N . GLN A 1 460 ? -23.562 -1.701 -9.008 1 63.78 460 GLN A N 1
ATOM 3624 C CA . GLN A 1 460 ? -22.188 -1.527 -8.547 1 63.78 460 GLN A CA 1
ATOM 3625 C C . GLN A 1 460 ? -21.422 -0.56 -9.445 1 63.78 460 GLN A C 1
ATOM 3627 O O . GLN A 1 460 ? -20.641 0.262 -8.961 1 63.78 460 GLN A O 1
ATOM 3632 N N . SER A 1 461 ? -21.766 -0.531 -10.648 1 68.62 461 SER A N 1
ATOM 3633 C CA . SER A 1 461 ? -21.078 0.337 -11.602 1 68.62 461 SER A CA 1
ATOM 3634 C C . SER A 1 461 ? -21.516 1.791 -11.43 1 68.62 461 SER A C 1
ATOM 3636 O O . SER A 1 461 ? -20.688 2.701 -11.523 1 68.62 461 SER A O 1
ATOM 3638 N N . ASP A 1 462 ? -22.719 1.973 -11.086 1 68.12 462 ASP A N 1
ATOM 3639 C CA . ASP A 1 462 ? -23.219 3.336 -10.914 1 68.12 462 ASP A CA 1
ATOM 3640 C C . ASP A 1 462 ? -22.672 3.959 -9.625 1 68.12 462 ASP A C 1
ATOM 3642 O O . ASP A 1 462 ? -22.344 5.145 -9.602 1 68.12 462 ASP A O 1
ATOM 3646 N N . ALA A 1 463 ? -22.594 3.111 -8.734 1 72 463 ALA A N 1
ATOM 3647 C CA . ALA A 1 463 ? -22.047 3.58 -7.461 1 72 463 ALA A CA 1
ATOM 3648 C C . ALA A 1 463 ? -20.594 4 -7.605 1 72 463 ALA A C 1
ATOM 3650 O O . ALA A 1 463 ? -20.172 5.016 -7.051 1 72 463 ALA A O 1
ATOM 3651 N N . LYS A 1 464 ? -19.938 3.336 -8.461 1 78.62 464 LYS A N 1
ATOM 3652 C CA . LYS A 1 464 ? -18.531 3.65 -8.695 1 78.62 464 LYS A CA 1
ATOM 3653 C C . LYS A 1 464 ? -18.375 4.957 -9.469 1 78.62 464 LYS A C 1
ATOM 3655 O O . LYS A 1 464 ? -17.5 5.77 -9.164 1 78.62 464 LYS A O 1
ATOM 3660 N N . ARG A 1 465 ? -19.219 5.195 -10.312 1 80.19 465 ARG A N 1
ATOM 3661 C CA . ARG A 1 465 ? -19.156 6.418 -11.109 1 80.19 465 ARG A CA 1
ATOM 3662 C C . ARG A 1 465 ? -19.484 7.641 -10.258 1 80.19 465 ARG A C 1
ATOM 3664 O O . ARG A 1 465 ? -18.844 8.688 -10.398 1 80.19 465 ARG A O 1
ATOM 3671 N N . THR A 1 466 ? -20.375 7.473 -9.422 1 80.56 466 THR A N 1
ATOM 3672 C CA . THR A 1 466 ? -20.766 8.57 -8.531 1 80.56 466 THR A CA 1
ATOM 3673 C C . THR A 1 466 ? -19.641 8.898 -7.559 1 80.56 466 THR A C 1
ATOM 3675 O O . THR A 1 466 ? -19.359 10.07 -7.297 1 80.56 466 THR A O 1
ATOM 3678 N N . ALA A 1 467 ? -19.031 7.891 -7.082 1 83.69 467 ALA A N 1
ATOM 3679 C CA . ALA A 1 467 ? -17.922 8.086 -6.152 1 83.69 467 ALA A CA 1
ATOM 3680 C C . ALA A 1 467 ? -16.75 8.781 -6.84 1 83.69 467 ALA A C 1
ATOM 3682 O O . ALA A 1 467 ? -16.094 9.641 -6.242 1 83.69 467 ALA A O 1
ATOM 3683 N N . GLU A 1 468 ? -16.578 8.539 -8.078 1 87.75 468 GLU A N 1
ATOM 3684 C CA . GLU A 1 468 ? -15.484 9.148 -8.82 1 87.75 468 GLU A CA 1
ATOM 3685 C C . GLU A 1 468 ? -15.781 10.617 -9.125 1 87.75 468 GLU A C 1
ATOM 3687 O O . GLU A 1 468 ? -14.875 11.453 -9.102 1 87.75 468 GLU A O 1
ATOM 3692 N N . ARG A 1 469 ? -16.953 10.906 -9.344 1 87.5 469 ARG A N 1
ATOM 3693 C CA . ARG A 1 469 ? -17.344 12.297 -9.578 1 87.5 469 ARG A CA 1
ATOM 3694 C C . ARG A 1 469 ? -17.156 13.133 -8.32 1 87.5 469 ARG A C 1
ATOM 3696 O O . ARG A 1 469 ? -16.719 14.281 -8.383 1 87.5 469 ARG A O 1
ATOM 3703 N N . ALA A 1 470 ? -17.562 12.539 -7.23 1 87.69 470 ALA A N 1
ATOM 3704 C CA . ALA A 1 470 ? -17.375 13.227 -5.953 1 87.69 470 ALA A CA 1
ATOM 3705 C C . ALA A 1 470 ? -15.891 13.492 -5.688 1 87.69 470 ALA A C 1
ATOM 3707 O O . ALA A 1 470 ? -15.531 14.555 -5.172 1 87.69 470 ALA A O 1
ATOM 3708 N N . ARG A 1 471 ? -15.07 12.555 -6.027 1 91.5 471 ARG A N 1
ATOM 3709 C CA . ARG A 1 471 ? -13.625 12.727 -5.879 1 91.5 471 ARG A CA 1
ATOM 3710 C C . ARG A 1 471 ? -13.109 13.859 -6.758 1 91.5 471 ARG A C 1
ATOM 3712 O O . ARG A 1 471 ? -12.328 14.695 -6.309 1 91.5 471 ARG A O 1
ATOM 3719 N N . GLU A 1 472 ? -13.578 13.898 -7.93 1 91.38 472 GLU A N 1
ATOM 3720 C CA . GLU A 1 472 ? -13.164 14.945 -8.859 1 91.38 472 GLU A CA 1
ATOM 3721 C C . GLU A 1 472 ? -13.578 16.328 -8.352 1 91.38 472 GLU A C 1
ATOM 3723 O O . GLU A 1 472 ? -12.836 17.297 -8.516 1 91.38 472 GLU A O 1
ATOM 3728 N N . THR A 1 473 ? -14.688 16.391 -7.77 1 91.06 473 THR A N 1
ATOM 3729 C CA . THR A 1 473 ? -15.156 17.656 -7.207 1 91.06 473 THR A CA 1
ATOM 3730 C C . THR A 1 473 ? -14.258 18.094 -6.059 1 91.06 473 THR A C 1
ATOM 3732 O O . THR A 1 473 ? -13.883 19.266 -5.98 1 91.06 473 THR A O 1
ATOM 3735 N N . ARG A 1 474 ? -13.891 17.203 -5.203 1 93.12 474 ARG A N 1
ATOM 3736 C CA . ARG A 1 474 ? -13.008 17.547 -4.09 1 93.12 474 ARG A CA 1
ATOM 3737 C C . ARG A 1 474 ? -11.648 18.016 -4.598 1 93.12 474 ARG A C 1
ATOM 3739 O O . ARG A 1 474 ? -11.078 18.969 -4.07 1 93.12 474 ARG A O 1
ATOM 3746 N N . GLU A 1 475 ? -11.188 17.359 -5.625 1 94.62 475 GLU A N 1
ATOM 3747 C CA . GLU A 1 475 ? -9.898 17.703 -6.203 1 94.62 475 GLU A CA 1
ATOM 3748 C C . GLU A 1 475 ? -9.938 19.094 -6.84 1 94.62 475 GLU A C 1
ATOM 3750 O O . GLU A 1 475 ? -8.992 19.875 -6.719 1 94.62 475 GLU A O 1
ATOM 3755 N N . ARG A 1 476 ? -10.984 19.375 -7.43 1 93.69 476 ARG A N 1
ATOM 3756 C CA . ARG A 1 476 ? -11.156 20.703 -8.008 1 93.69 476 ARG A CA 1
ATOM 3757 C C . ARG A 1 476 ? -11.227 21.766 -6.914 1 93.69 476 ARG A C 1
ATOM 3759 O O . ARG A 1 476 ? -10.625 22.844 -7.039 1 93.69 476 ARG A O 1
ATOM 3766 N N . LEU A 1 477 ? -11.922 21.484 -5.895 1 93.44 477 LEU A N 1
ATOM 3767 C CA . LEU A 1 477 ? -12.094 22.422 -4.797 1 93.44 477 LEU A CA 1
ATOM 3768 C C . LEU A 1 477 ? -10.758 22.734 -4.133 1 93.44 477 LEU A C 1
ATOM 3770 O O . LEU A 1 477 ? -10.43 23.891 -3.871 1 93.44 477 LEU A O 1
ATOM 3774 N N . VAL A 1 478 ? -9.992 21.688 -3.838 1 95.75 478 VAL A N 1
ATOM 3775 C CA . VAL A 1 478 ? -8.742 21.891 -3.117 1 95.75 478 VAL A CA 1
ATOM 3776 C C . VAL A 1 478 ? -7.746 22.625 -4.008 1 95.75 478 VAL A C 1
ATOM 3778 O O . VAL A 1 478 ? -7.039 23.531 -3.551 1 95.75 478 VAL A O 1
ATOM 3781 N N . THR A 1 479 ? -7.66 22.281 -5.301 1 95.81 479 THR A N 1
ATOM 3782 C CA . THR A 1 479 ? -6.754 22.969 -6.219 1 95.81 479 THR A CA 1
ATOM 3783 C C . THR A 1 479 ? -7.164 24.422 -6.406 1 95.81 479 THR A C 1
ATOM 3785 O O . THR A 1 479 ? -6.312 25.312 -6.457 1 95.81 479 THR A O 1
ATOM 3788 N N . SER A 1 480 ? -8.445 24.625 -6.43 1 94.75 480 SER A N 1
ATOM 3789 C CA . SER A 1 480 ? -8.945 26 -6.559 1 94.75 480 SER A CA 1
ATOM 3790 C C . SER A 1 480 ? -8.68 26.797 -5.293 1 94.75 480 SER A C 1
ATOM 3792 O O . SER A 1 480 ? -8.383 28 -5.367 1 94.75 480 SER A O 1
ATOM 3794 N N . PHE A 1 481 ? -8.812 26.203 -4.223 1 95.5 481 PHE A N 1
ATOM 3795 C CA . PHE A 1 481 ? -8.555 26.875 -2.953 1 95.5 481 PHE A CA 1
ATOM 3796 C C . PHE A 1 481 ? -7.109 27.344 -2.875 1 95.5 481 PHE A C 1
ATOM 3798 O O . PHE A 1 481 ? -6.844 28.5 -2.521 1 95.5 481 PHE A O 1
ATOM 3805 N N . PHE A 1 482 ? -6.195 26.484 -3.176 1 96.75 482 PHE A N 1
ATOM 3806 C CA . PHE A 1 482 ? -4.785 26.844 -3.096 1 96.75 482 PHE A CA 1
ATOM 3807 C C . PHE A 1 482 ? -4.43 27.859 -4.176 1 96.75 482 PHE A C 1
ATOM 3809 O O . PHE A 1 482 ? -3.564 28.719 -3.973 1 96.75 482 PHE A O 1
ATOM 3816 N N . GLN A 1 483 ? -5.094 27.781 -5.281 1 95.25 483 GLN A N 1
ATOM 3817 C CA . GLN A 1 483 ? -4.941 28.844 -6.273 1 95.25 483 GLN A CA 1
ATOM 3818 C C . GLN A 1 483 ? -5.406 30.188 -5.723 1 95.25 483 GLN A C 1
ATOM 3820 O O . GLN A 1 483 ? -4.762 31.219 -5.957 1 95.25 483 GLN A O 1
ATOM 3825 N N . TRP A 1 484 ? -6.551 30.172 -5.035 1 95.31 484 TRP A N 1
ATOM 3826 C CA . TRP A 1 484 ? -7.066 31.375 -4.387 1 95.31 484 TRP A CA 1
ATOM 3827 C C . TRP A 1 484 ? -6.059 31.922 -3.387 1 95.31 484 TRP A C 1
ATOM 3829 O O . TRP A 1 484 ? -5.836 33.125 -3.326 1 95.31 484 TRP A O 1
ATOM 3839 N N . LEU A 1 485 ? -5.387 31.062 -2.604 1 95.25 485 LEU A N 1
ATOM 3840 C CA . LEU A 1 485 ? -4.375 31.5 -1.652 1 95.25 485 LEU A CA 1
ATOM 3841 C C . LEU A 1 485 ? -3.207 32.188 -2.373 1 95.25 485 LEU A C 1
ATOM 3843 O O . LEU A 1 485 ? -2.684 33.188 -1.908 1 95.25 485 LEU A O 1
ATOM 3847 N N . ARG A 1 486 ? -2.799 31.609 -3.516 1 94.5 486 ARG A N 1
ATOM 3848 C CA . ARG A 1 486 ? -1.717 32.188 -4.309 1 94.5 486 ARG A CA 1
ATOM 3849 C C . ARG A 1 486 ? -2.094 33.562 -4.816 1 94.5 486 ARG A C 1
ATOM 3851 O O . ARG A 1 486 ? -1.282 34.5 -4.766 1 94.5 486 ARG A O 1
ATOM 3858 N N . GLU A 1 487 ? -3.289 33.688 -5.223 1 93.12 487 GLU A N 1
ATOM 3859 C CA . GLU A 1 487 ? -3.771 34.969 -5.75 1 93.12 487 GLU A CA 1
ATOM 3860 C C . GLU A 1 487 ? -3.881 36.031 -4.648 1 93.12 487 GLU A C 1
ATOM 3862 O O . GLU A 1 487 ? -3.738 37.219 -4.91 1 93.12 487 GLU A O 1
ATOM 3867 N N . ARG A 1 488 ? -4.09 35.531 -3.5 1 92.75 488 ARG A N 1
ATOM 3868 C CA . ARG A 1 488 ? -4.199 36.438 -2.361 1 92.75 488 ARG A CA 1
ATOM 3869 C C . ARG A 1 488 ? -2.822 36.781 -1.808 1 92.75 488 ARG A C 1
ATOM 3871 O O . ARG A 1 488 ? -2.715 37.5 -0.802 1 92.75 488 ARG A O 1
ATOM 3878 N N . GLY A 1 489 ? -1.733 36.219 -2.41 1 90.5 489 GLY A N 1
ATOM 3879 C CA . GLY A 1 489 ? -0.374 36.625 -2.094 1 90.5 489 GLY A CA 1
ATOM 3880 C C . GLY A 1 489 ? 0.28 35.75 -1.038 1 90.5 489 GLY A C 1
ATOM 3881 O O . GLY A 1 489 ? 1.357 36.062 -0.536 1 90.5 489 GLY A O 1
ATOM 3882 N N . VAL A 1 490 ? -0.333 34.625 -0.634 1 94 490 VAL A N 1
ATOM 3883 C CA . VAL A 1 490 ? 0.263 33.719 0.344 1 94 490 VAL A CA 1
ATOM 3884 C C . VAL A 1 490 ? 1.44 33 -0.288 1 94 490 VAL A C 1
ATOM 3886 O O . VAL A 1 490 ? 1.317 32.438 -1.381 1 94 490 VAL A O 1
ATOM 3889 N N . LYS A 1 491 ? 2.559 32.969 0.416 1 92.12 491 LYS A N 1
ATOM 3890 C CA . LYS A 1 491 ? 3.764 32.344 -0.122 1 92.12 491 LYS A CA 1
ATOM 3891 C C . LYS A 1 491 ? 4.203 31.156 0.74 1 92.12 491 LYS A C 1
ATOM 3893 O O . LYS A 1 491 ? 4.742 30.172 0.228 1 92.12 491 LYS A O 1
ATOM 3898 N N . LYS A 1 492 ? 3.98 31.344 2.045 1 94.19 492 LYS A N 1
ATOM 3899 C CA . LYS A 1 492 ? 4.457 30.328 2.977 1 94.19 492 LYS A CA 1
ATOM 3900 C C . LYS A 1 492 ? 3.334 29.844 3.893 1 94.19 492 LYS A C 1
ATOM 3902 O O . LYS A 1 492 ? 2.496 30.641 4.32 1 94.19 492 LYS A O 1
ATOM 3907 N N . ILE A 1 493 ? 3.279 28.609 4.121 1 94.62 493 ILE A N 1
ATOM 3908 C CA . ILE A 1 493 ? 2.4 27.969 5.098 1 94.62 493 ILE A CA 1
ATOM 3909 C C . ILE A 1 493 ? 3.227 27.141 6.074 1 94.62 493 ILE A C 1
ATOM 3911 O O . ILE A 1 493 ? 3.824 26.125 5.691 1 94.62 493 ILE A O 1
ATOM 3915 N N . ILE A 1 494 ? 3.258 27.562 7.254 1 93.12 494 ILE A N 1
ATOM 3916 C CA . ILE A 1 494 ? 4.121 26.891 8.219 1 93.12 494 ILE A CA 1
ATOM 3917 C C . ILE A 1 494 ? 3.578 25.484 8.492 1 93.12 494 ILE A C 1
ATOM 3919 O O . ILE A 1 494 ? 4.316 24.5 8.414 1 93.12 494 ILE A O 1
ATOM 3923 N N . LYS A 1 495 ? 2.273 25.312 8.734 1 92.5 495 LYS A N 1
ATOM 3924 C CA . LYS A 1 495 ? 1.658 24.016 8.992 1 92.5 495 LYS A CA 1
ATOM 3925 C C . LYS A 1 495 ? 0.404 23.828 8.148 1 92.5 495 LYS A C 1
ATOM 3927 O O . LYS A 1 495 ? -0.512 24.656 8.188 1 92.5 495 LYS A O 1
ATOM 3932 N N . LEU A 1 496 ? 0.38 22.859 7.391 1 93.69 496 LEU A N 1
ATOM 3933 C CA . LEU A 1 496 ? -0.78 22.484 6.582 1 93.69 496 LEU A CA 1
ATOM 3934 C C . LEU A 1 496 ? -1.372 21.156 7.047 1 93.69 496 LEU A C 1
ATOM 3936 O O . LEU A 1 496 ? -0.673 20.141 7.094 1 93.69 496 LEU A O 1
ATOM 3940 N N . VAL A 1 497 ? -2.66 21.172 7.438 1 91.44 497 VAL A N 1
ATOM 3941 C CA . VAL A 1 497 ? -3.375 19.969 7.855 1 91.44 497 VAL A CA 1
ATOM 3942 C C . VAL A 1 497 ? -4.566 19.719 6.934 1 91.44 497 VAL A C 1
ATOM 3944 O O . VAL A 1 497 ? -5.461 20.578 6.828 1 91.44 497 VAL A O 1
ATOM 3947 N N . VAL A 1 498 ? -4.586 18.625 6.266 1 92.88 498 VAL A N 1
ATOM 3948 C CA . VAL A 1 498 ? -5.676 18.297 5.352 1 92.88 498 VAL A CA 1
ATOM 3949 C C . VAL A 1 498 ? -6.266 16.938 5.707 1 92.88 498 VAL A C 1
ATOM 3951 O O . VAL A 1 498 ? -5.566 15.93 5.688 1 92.88 498 VAL A O 1
ATOM 3954 N N . SER A 1 499 ? -7.52 16.891 6.055 1 90.38 499 SER A N 1
ATOM 3955 C CA . SER A 1 499 ? -8.258 15.641 6.219 1 90.38 499 SER A CA 1
ATOM 3956 C C . SER A 1 499 ? -8.914 15.211 4.91 1 90.38 499 SER A C 1
ATOM 3958 O O . SER A 1 499 ? -9.945 15.766 4.52 1 90.38 499 SER A O 1
ATOM 3960 N N . ASP A 1 500 ? -8.352 14.219 4.289 1 91.81 500 ASP A N 1
ATOM 3961 C CA . ASP A 1 500 ? -8.797 13.727 2.99 1 91.81 500 ASP A CA 1
ATOM 3962 C C . ASP A 1 500 ? -9.797 12.586 3.15 1 91.81 500 ASP A C 1
ATOM 3964 O O . ASP A 1 500 ? -10.062 12.141 4.266 1 91.81 500 ASP A O 1
ATOM 3968 N N . HIS A 1 501 ? -10.438 12.258 2.02 1 89.12 501 HIS A N 1
ATOM 3969 C CA . HIS A 1 501 ? -11.383 11.148 2.045 1 89.12 501 HIS A CA 1
ATOM 3970 C C . HIS A 1 501 ? -10.672 9.82 2.301 1 89.12 501 HIS A C 1
ATOM 3972 O O . HIS A 1 501 ? -9.656 9.523 1.669 1 89.12 501 HIS A O 1
ATOM 3978 N N . PRO A 1 502 ? -11.141 9.031 3.129 1 82.56 502 PRO A N 1
ATOM 3979 C CA . PRO A 1 502 ? -10.422 7.824 3.549 1 82.56 502 PRO A CA 1
ATOM 3980 C C . PRO A 1 502 ? -10.359 6.762 2.455 1 82.56 502 PRO A C 1
ATOM 3982 O O . PRO A 1 502 ? -9.352 6.07 2.312 1 82.56 502 PRO A O 1
ATOM 3985 N N . GLN A 1 503 ? -11.359 6.59 1.569 1 81.38 503 GLN A N 1
ATOM 3986 C CA . GLN A 1 503 ? -11.43 5.508 0.591 1 81.38 503 GLN A CA 1
ATOM 3987 C C . GLN A 1 503 ? -10.984 5.984 -0.789 1 81.38 503 GLN A C 1
ATOM 3989 O O . GLN A 1 503 ? -10.5 5.191 -1.598 1 81.38 503 GLN A O 1
ATOM 3994 N N . ARG A 1 504 ? -11.273 7.305 -0.997 1 89 504 ARG A N 1
ATOM 3995 C CA . ARG A 1 504 ? -10.922 7.883 -2.291 1 89 504 ARG A CA 1
ATOM 3996 C C . ARG A 1 504 ? -10.234 9.234 -2.117 1 89 504 ARG A C 1
ATOM 3998 O O . ARG A 1 504 ? -10.789 10.273 -2.475 1 89 504 ARG A O 1
ATOM 4005 N N . PRO A 1 505 ? -9.031 9.203 -1.589 1 92.12 505 PRO A N 1
ATOM 4006 C CA . PRO A 1 505 ? -8.328 10.461 -1.364 1 92.12 505 PRO A CA 1
ATOM 4007 C C . PRO A 1 505 ? -7.945 11.164 -2.666 1 92.12 505 PRO A C 1
ATOM 4009 O O . PRO A 1 505 ? -8.062 10.578 -3.744 1 92.12 505 PRO A O 1
ATOM 4012 N N . CYS A 1 506 ? -7.57 12.43 -2.547 1 94.06 506 CYS A N 1
ATOM 4013 C CA . CYS A 1 506 ? -7.07 13.164 -3.701 1 94.06 506 CYS A CA 1
ATOM 4014 C C . CYS A 1 506 ? -5.883 12.445 -4.336 1 94.06 506 CYS A C 1
ATOM 4016 O O . CYS A 1 506 ? -5.051 11.867 -3.629 1 94.06 506 CYS A O 1
ATOM 4018 N N . ARG A 1 507 ? -5.844 12.5 -5.66 1 93.31 507 ARG A N 1
ATOM 4019 C CA . ARG A 1 507 ? -4.762 11.859 -6.398 1 93.31 507 ARG A CA 1
ATOM 4020 C C . ARG A 1 507 ? -3.455 12.633 -6.242 1 93.31 507 ARG A C 1
ATOM 4022 O O . ARG A 1 507 ? -3.469 13.828 -5.953 1 93.31 507 ARG A O 1
ATOM 4029 N N . ASP A 1 508 ? -2.297 11.93 -6.375 1 89.69 508 ASP A N 1
ATOM 4030 C CA . ASP A 1 508 ? -0.978 12.516 -6.156 1 89.69 508 ASP A CA 1
ATOM 4031 C C . ASP A 1 508 ? -0.774 13.75 -7.023 1 89.69 508 ASP A C 1
ATOM 4033 O O . ASP A 1 508 ? -0.21 14.75 -6.57 1 89.69 508 ASP A O 1
ATOM 4037 N N . ALA A 1 509 ? -1.25 13.664 -8.211 1 88.25 509 ALA A N 1
ATOM 4038 C CA . ALA A 1 509 ? -1.088 14.781 -9.133 1 88.25 509 ALA A CA 1
ATOM 4039 C C . ALA A 1 509 ? -1.83 16.016 -8.625 1 88.25 509 ALA A C 1
ATOM 4041 O O . ALA A 1 509 ? -1.332 17.141 -8.75 1 88.25 509 ALA A O 1
ATOM 4042 N N . SER A 1 510 ? -3.043 15.781 -8.078 1 92.56 510 SER A N 1
ATOM 4043 C CA . SER A 1 510 ? -3.836 16.891 -7.555 1 92.56 510 SER A CA 1
ATOM 4044 C C . SER A 1 510 ? -3.199 17.484 -6.301 1 92.56 510 SER A C 1
ATOM 4046 O O . SER A 1 510 ? -3.215 18.688 -6.102 1 92.56 510 SER A O 1
ATOM 4048 N N . ILE A 1 511 ? -2.65 16.641 -5.441 1 93.69 511 ILE A N 1
ATOM 4049 C CA . ILE A 1 511 ? -1.969 17.109 -4.238 1 93.69 511 ILE A CA 1
ATOM 4050 C C . ILE A 1 511 ? -0.751 17.938 -4.617 1 93.69 511 ILE A C 1
ATOM 4052 O O . ILE A 1 511 ? -0.542 19.031 -4.074 1 93.69 511 ILE A O 1
ATOM 4056 N N . ALA A 1 512 ? -0.011 17.453 -5.566 1 91.12 512 ALA A N 1
ATOM 4057 C CA . ALA A 1 512 ? 1.17 18.172 -6.039 1 91.12 512 ALA A CA 1
ATOM 4058 C C . ALA A 1 512 ? 0.788 19.531 -6.621 1 91.12 512 ALA A C 1
ATOM 4060 O O . ALA A 1 512 ? 1.438 20.531 -6.34 1 91.12 512 ALA A O 1
ATOM 4061 N N . GLN A 1 513 ? -0.245 19.5 -7.371 1 92 513 GLN A N 1
ATOM 4062 C CA . GLN A 1 513 ? -0.705 20.75 -7.977 1 92 513 GLN A CA 1
ATOM 4063 C C . GLN A 1 513 ? -1.155 21.734 -6.914 1 92 513 GLN A C 1
ATOM 4065 O O . GLN A 1 513 ? -0.877 22.938 -7.02 1 92 513 GLN A O 1
ATOM 4070 N N . ALA A 1 514 ? -1.869 21.25 -5.957 1 95.12 514 ALA A N 1
ATOM 4071 C CA . ALA A 1 514 ? -2.352 22.109 -4.883 1 95.12 514 ALA A CA 1
ATOM 4072 C C . ALA A 1 514 ? -1.19 22.75 -4.125 1 95.12 514 ALA A C 1
ATOM 4074 O O . ALA A 1 514 ? -1.223 23.938 -3.812 1 95.12 514 ALA A O 1
ATOM 4075 N N . LEU A 1 515 ? -0.09 22.031 -3.902 1 94.75 515 LEU A N 1
ATOM 4076 C CA . LEU A 1 515 ? 0.972 22.484 -3.01 1 94.75 515 LEU A CA 1
ATOM 4077 C C . LEU A 1 515 ? 2.068 23.203 -3.791 1 94.75 515 LEU A C 1
ATOM 4079 O O . LEU A 1 515 ? 2.963 23.812 -3.197 1 94.75 515 LEU A O 1
ATOM 4083 N N . LEU A 1 516 ? 1.945 23.172 -5.109 1 92.19 516 LEU A N 1
ATOM 4084 C CA . LEU A 1 516 ? 2.969 23.781 -5.957 1 92.19 516 LEU A CA 1
ATOM 4085 C C . LEU A 1 516 ? 3.119 25.266 -5.656 1 92.19 516 LEU A C 1
ATOM 4087 O O . LEU A 1 516 ? 2.125 25.984 -5.586 1 92.19 516 LEU A O 1
ATOM 4091 N N . GLY A 1 517 ? 4.371 25.688 -5.367 1 88.94 517 GLY A N 1
ATOM 4092 C CA . GLY A 1 517 ? 4.66 27.109 -5.199 1 88.94 517 GLY A CA 1
ATOM 4093 C C . GLY A 1 517 ? 4.668 27.547 -3.75 1 88.94 517 GLY A C 1
ATOM 4094 O O . GLY A 1 517 ? 5.043 28.688 -3.441 1 88.94 517 GLY A O 1
ATOM 4095 N N . PHE A 1 518 ? 4.215 26.734 -2.824 1 93.44 518 PHE A N 1
ATOM 4096 C CA . PHE A 1 518 ? 4.191 27.109 -1.413 1 93.44 518 PHE A CA 1
ATOM 4097 C C . PHE A 1 518 ? 5.398 26.531 -0.681 1 93.44 518 PHE A C 1
ATOM 4099 O O . PHE A 1 518 ? 5.84 25.422 -0.982 1 93.44 518 PHE A O 1
ATOM 4106 N N . ASP A 1 519 ? 5.914 27.297 0.227 1 92.94 519 ASP A N 1
ATOM 4107 C CA . ASP A 1 519 ? 6.906 26.797 1.176 1 92.94 519 ASP A CA 1
ATOM 4108 C C . ASP A 1 519 ? 6.234 26.266 2.438 1 92.94 519 ASP A C 1
ATOM 4110 O O . ASP A 1 519 ? 5.77 27.031 3.279 1 92.94 519 ASP A O 1
ATOM 4114 N N . ILE A 1 520 ? 6.172 24.953 2.539 1 94.06 520 ILE A N 1
ATOM 4115 C CA . ILE A 1 520 ? 5.512 24.297 3.658 1 94.06 520 ILE A CA 1
ATOM 4116 C C . ILE A 1 520 ? 6.555 23.641 4.562 1 94.06 520 ILE A C 1
ATOM 4118 O O . ILE A 1 520 ? 7.434 22.922 4.086 1 94.06 520 ILE A O 1
ATOM 4122 N N . ARG A 1 521 ? 6.445 23.906 5.832 1 94.06 521 ARG A N 1
ATOM 4123 C CA . ARG A 1 521 ? 7.441 23.391 6.762 1 94.06 521 ARG A CA 1
ATOM 4124 C C . ARG A 1 521 ? 6.926 22.156 7.492 1 94.06 521 ARG A C 1
ATOM 4126 O O . ARG A 1 521 ? 7.695 21.25 7.82 1 94.06 521 ARG A O 1
ATOM 4133 N N . HIS A 1 522 ? 5.641 22.125 7.824 1 92.75 522 HIS A N 1
ATOM 4134 C CA . HIS A 1 522 ? 4.953 21.016 8.492 1 92.75 522 HIS A CA 1
ATOM 4135 C C . HIS A 1 522 ? 3.754 20.547 7.672 1 92.75 522 HIS A C 1
ATOM 4137 O O . HIS A 1 522 ? 2.803 21.312 7.465 1 92.75 522 HIS A O 1
ATOM 4143 N N . LEU A 1 523 ? 3.758 19.344 7.23 1 93.5 523 LEU A N 1
ATOM 4144 C CA . LEU A 1 523 ? 2.703 18.828 6.359 1 93.5 523 LEU A CA 1
ATOM 4145 C C . LEU A 1 523 ? 1.99 17.656 7 1 93.5 523 LEU A C 1
ATOM 4147 O O . LEU A 1 523 ? 2.629 16.656 7.363 1 93.5 523 LEU A O 1
ATOM 4151 N N . ASP A 1 524 ? 0.673 17.719 7.195 1 91.94 524 ASP A N 1
ATOM 4152 C CA . ASP A 1 524 ? -0.193 16.625 7.625 1 91.94 524 ASP A CA 1
ATOM 4153 C C . ASP A 1 524 ? -1.335 16.406 6.633 1 91.94 524 ASP A C 1
ATOM 4155 O O . ASP A 1 524 ? -2.426 16.953 6.809 1 91.94 524 ASP A O 1
ATOM 4159 N N . TRP A 1 525 ? -1.075 15.734 5.621 1 93.31 525 TRP A N 1
ATOM 4160 C CA . TRP A 1 525 ? -2.098 15.297 4.676 1 93.31 525 TRP A CA 1
ATOM 4161 C C . TRP A 1 525 ? -2.445 13.828 4.902 1 93.31 525 TRP A C 1
ATOM 4163 O O . TRP A 1 525 ? -1.64 12.938 4.613 1 93.31 525 TRP A O 1
ATOM 4173 N N . ASP A 1 526 ? -3.596 13.445 5.344 1 90.44 526 ASP A N 1
ATOM 4174 C CA . ASP A 1 526 ? -3.857 12.125 5.91 1 90.44 526 ASP A CA 1
ATOM 4175 C C . ASP A 1 526 ? -4.234 11.125 4.82 1 90.44 526 ASP A C 1
ATOM 4177 O O . ASP A 1 526 ? -5.008 10.195 5.066 1 90.44 526 ASP A O 1
ATOM 4181 N N . LYS A 1 527 ? -3.785 11.328 3.562 1 92.5 527 LYS A N 1
ATOM 4182 C CA . LYS A 1 527 ? -3.898 10.266 2.568 1 92.5 527 LYS A CA 1
ATOM 4183 C C . LYS A 1 527 ? -3.1 9.031 2.988 1 92.5 527 LYS A C 1
ATOM 4185 O O . LYS A 1 527 ? -1.896 9.125 3.236 1 92.5 527 LYS A O 1
ATOM 4190 N N . GLU A 1 528 ? -3.801 7.941 3.027 1 91.88 528 GLU A N 1
ATOM 4191 C CA . GLU A 1 528 ? -3.162 6.703 3.469 1 91.88 528 GLU A CA 1
ATOM 4192 C C . GLU A 1 528 ? -2.025 6.309 2.531 1 91.88 528 GLU A C 1
ATOM 4194 O O . GLU A 1 528 ? -2.188 6.316 1.309 1 91.88 528 GLU A O 1
ATOM 4199 N N . ASP A 1 529 ? -0.794 6.062 3.154 1 93.06 529 ASP A N 1
ATOM 4200 C CA . ASP A 1 529 ? 0.378 5.57 2.438 1 93.06 529 ASP A CA 1
ATOM 4201 C C . ASP A 1 529 ? 0.838 6.574 1.382 1 93.06 529 ASP A C 1
ATOM 4203 O O . ASP A 1 529 ? 1.248 6.184 0.286 1 93.06 529 ASP A O 1
ATOM 4207 N N . LEU A 1 530 ? 0.739 7.832 1.708 1 92.56 530 LEU A N 1
ATOM 4208 C CA . LEU A 1 530 ? 1.142 8.914 0.817 1 92.56 530 LEU A CA 1
ATOM 4209 C C . LEU A 1 530 ? 2.59 8.742 0.371 1 92.56 530 LEU A C 1
ATOM 4211 O O . LEU A 1 530 ? 3.467 8.469 1.191 1 92.56 530 LEU A O 1
ATOM 4215 N N . CYS A 1 531 ? 2.791 8.812 -0.971 1 89.56 531 CYS A N 1
ATOM 4216 C CA . CYS A 1 531 ? 4.137 8.711 -1.522 1 89.56 531 CYS A CA 1
ATOM 4217 C C . CYS A 1 531 ? 4.793 10.086 -1.612 1 89.56 531 CYS A C 1
ATOM 4219 O O . CYS A 1 531 ? 4.348 10.938 -2.379 1 89.56 531 CYS A O 1
ATOM 4221 N N . MET A 1 532 ? 5.852 10.242 -0.895 1 86.44 532 MET A N 1
ATOM 4222 C CA . MET A 1 532 ? 6.508 11.547 -0.818 1 86.44 532 MET A CA 1
ATOM 4223 C C . MET A 1 532 ? 7.379 11.789 -2.045 1 86.44 532 MET A C 1
ATOM 4225 O O . MET A 1 532 ? 7.766 12.93 -2.322 1 86.44 532 MET A O 1
ATOM 4229 N N . GLU A 1 533 ? 7.707 10.703 -2.771 1 84.56 533 GLU A N 1
ATOM 4230 C CA . GLU A 1 533 ? 8.531 10.836 -3.971 1 84.56 533 GLU A CA 1
ATOM 4231 C C . GLU A 1 533 ? 7.852 11.727 -5.008 1 84.56 533 GLU A C 1
ATOM 4233 O O . GLU A 1 533 ? 8.516 12.5 -5.703 1 84.56 533 GLU A O 1
ATOM 4238 N N . SER A 1 534 ? 6.586 11.578 -5.086 1 80.25 534 SER A N 1
ATOM 4239 C CA . SER A 1 534 ? 5.828 12.359 -6.055 1 80.25 534 SER A CA 1
ATOM 4240 C C . SER A 1 534 ? 5.934 13.852 -5.762 1 80.25 534 SER A C 1
ATOM 4242 O O . SER A 1 534 ? 5.945 14.68 -6.68 1 80.25 534 SER A O 1
ATOM 4244 N N . LEU A 1 535 ? 6.062 14.25 -4.527 1 82.19 535 LEU A N 1
ATOM 4245 C CA . LEU A 1 535 ? 6.199 15.641 -4.117 1 82.19 535 LEU A CA 1
ATOM 4246 C C . LEU A 1 535 ? 7.652 16.094 -4.211 1 82.19 535 LEU A C 1
ATOM 4248 O O . LEU A 1 535 ? 7.938 17.172 -4.742 1 82.19 535 LEU A O 1
ATOM 4252 N N . ALA A 1 536 ? 8.578 15.242 -3.82 1 82.88 536 ALA A N 1
ATOM 4253 C CA . ALA A 1 536 ? 10 15.57 -3.805 1 82.88 536 ALA A CA 1
ATOM 4254 C C . ALA A 1 536 ? 10.531 15.766 -5.223 1 82.88 536 ALA A C 1
ATOM 4256 O O . ALA A 1 536 ? 11.328 16.672 -5.477 1 82.88 536 ALA A O 1
ATOM 4257 N N . ARG A 1 537 ? 10.109 14.961 -6.113 1 77.94 537 ARG A N 1
ATOM 4258 C CA . ARG A 1 537 ? 10.586 15 -7.488 1 77.94 537 ARG A CA 1
ATOM 4259 C C . ARG A 1 537 ? 10.219 16.312 -8.164 1 77.94 537 ARG A C 1
ATOM 4261 O O . ARG A 1 537 ? 10.961 16.812 -9.008 1 77.94 537 ARG A O 1
ATOM 4268 N N . GLN A 1 538 ? 9.164 16.859 -7.777 1 77.75 538 GLN A N 1
ATOM 4269 C CA . GLN A 1 538 ? 8.703 18.109 -8.367 1 77.75 538 GLN A CA 1
ATOM 4270 C C . GLN A 1 538 ? 9.148 19.312 -7.531 1 77.75 538 GLN A C 1
ATOM 4272 O O . GLN A 1 538 ? 8.672 20.422 -7.738 1 77.75 538 GLN A O 1
ATOM 4277 N N . CYS A 1 539 ? 9.961 19.062 -6.559 1 78.25 539 CYS A N 1
ATOM 4278 C CA . CYS A 1 539 ? 10.5 20.094 -5.672 1 78.25 539 CYS A CA 1
ATOM 4279 C C . CYS A 1 539 ? 9.375 20.797 -4.922 1 78.25 539 CYS A C 1
ATOM 4281 O O . CYS A 1 539 ? 9.391 22.016 -4.789 1 78.25 539 CYS A O 1
ATOM 4283 N N . ILE A 1 540 ? 8.367 19.906 -4.738 1 82.06 540 ILE A N 1
ATOM 4284 C CA . ILE A 1 540 ? 7.281 20.422 -3.912 1 82.06 540 ILE A CA 1
ATOM 4285 C C . ILE A 1 540 ? 7.641 20.266 -2.436 1 82.06 540 ILE A C 1
ATOM 4287 O O . ILE A 1 540 ? 8.023 19.172 -1.994 1 82.06 540 ILE A O 1
ATOM 4291 N N . THR A 1 541 ? 7.773 21.234 -1.699 1 77.5 541 THR A N 1
ATOM 4292 C CA . THR A 1 541 ? 8.055 21.297 -0.268 1 77.5 541 THR A CA 1
ATOM 4293 C C . THR A 1 541 ? 9.508 20.922 0.017 1 77.5 541 THR A C 1
ATOM 4295 O O . THR A 1 541 ? 9.773 20.078 0.865 1 77.5 541 THR A O 1
ATOM 4298 N N . PRO A 1 542 ? 10.414 21.453 -0.659 1 84.31 542 PRO A N 1
ATOM 4299 C CA . PRO A 1 542 ? 11.82 21.109 -0.43 1 84.31 542 PRO A CA 1
ATOM 4300 C C . PRO A 1 542 ? 12.281 21.422 0.991 1 84.31 542 PRO A C 1
ATOM 4302 O O . PRO A 1 542 ? 13.273 20.859 1.462 1 84.31 542 PRO A O 1
ATOM 4305 N N . ASN A 1 543 ? 11.555 22.266 1.72 1 90.56 543 ASN A N 1
ATOM 4306 C CA . ASN A 1 543 ? 11.984 22.719 3.043 1 90.56 543 ASN A CA 1
ATOM 4307 C C . ASN A 1 543 ? 11.172 22.031 4.148 1 90.56 543 ASN A C 1
ATOM 4309 O O . ASN A 1 543 ? 11.156 22.5 5.289 1 90.56 543 ASN A O 1
ATOM 4313 N N . LEU A 1 544 ? 10.555 20.953 3.787 1 92.69 544 LEU A N 1
ATOM 4314 C CA . LEU A 1 544 ? 9.727 20.234 4.754 1 92.69 544 LEU A CA 1
ATOM 4315 C C . LEU A 1 544 ? 10.555 19.766 5.941 1 92.69 544 LEU A C 1
ATOM 4317 O O . LEU A 1 544 ? 11.609 19.141 5.766 1 92.69 544 LEU A O 1
ATOM 4321 N N . GLN A 1 545 ? 10.125 20.047 7.148 1 92.56 545 GLN A N 1
ATOM 4322 C CA . GLN A 1 545 ? 10.859 19.703 8.359 1 92.56 545 GLN A CA 1
ATOM 4323 C C . GLN A 1 545 ? 10.18 18.578 9.117 1 92.56 545 GLN A C 1
ATOM 4325 O O . GLN A 1 545 ? 10.844 17.719 9.703 1 92.56 545 GLN A O 1
ATOM 4330 N N . GLU A 1 546 ? 8.852 18.641 9.133 1 92.5 546 GLU A N 1
ATOM 4331 C CA . GLU A 1 546 ? 8.062 17.594 9.789 1 92.5 546 GLU A CA 1
ATOM 4332 C C . GLU A 1 546 ? 6.93 17.125 8.883 1 92.5 546 GLU A C 1
ATOM 4334 O O . GLU A 1 546 ? 6.34 17.906 8.148 1 92.5 546 GLU A O 1
ATOM 4339 N N . VAL A 1 547 ? 6.676 15.828 8.953 1 93 547 VAL A N 1
ATOM 4340 C CA . VAL A 1 547 ? 5.605 15.289 8.133 1 93 547 VAL A CA 1
ATOM 4341 C C . VAL A 1 547 ? 4.824 14.234 8.922 1 93 547 VAL A C 1
ATOM 4343 O O . VAL A 1 547 ? 5.41 13.469 9.688 1 93 547 VAL A O 1
ATOM 4346 N N . TRP A 1 548 ? 3.508 14.328 8.883 1 91.62 548 TRP A N 1
ATOM 4347 C CA . TRP A 1 548 ? 2.615 13.305 9.43 1 91.62 548 TRP A CA 1
ATOM 4348 C C . TRP A 1 548 ? 2.131 12.367 8.328 1 91.62 548 TRP A C 1
ATOM 4350 O O . TRP A 1 548 ? 1.519 12.805 7.355 1 91.62 548 TRP A O 1
ATOM 4360 N N . LEU A 1 549 ? 2.395 11.109 8.5 1 93.44 549 LEU A N 1
ATOM 4361 C CA . LEU A 1 549 ? 2.025 10.117 7.5 1 93.44 549 LEU A CA 1
ATOM 4362 C C . LEU A 1 549 ? 1.088 9.07 8.094 1 93.44 549 LEU A C 1
ATOM 4364 O O . LEU A 1 549 ? 1.316 8.586 9.203 1 93.44 549 LEU A O 1
ATOM 4368 N N . SER A 1 550 ? 0.003 8.797 7.332 1 92 550 SER A N 1
ATOM 4369 C CA . SER A 1 550 ? -0.9 7.707 7.688 1 92 550 SER A CA 1
ATOM 4370 C C . SER A 1 550 ? -0.476 6.402 7.023 1 92 550 SER A C 1
ATOM 4372 O O . SER A 1 550 ? -0.428 6.312 5.793 1 92 550 SER A O 1
ATOM 4374 N N . TRP A 1 551 ? -0.23 5.402 7.824 1 93.69 551 TRP A N 1
ATOM 4375 C CA . TRP A 1 551 ? 0.238 4.105 7.348 1 93.69 551 TRP A CA 1
ATOM 4376 C C . TRP A 1 551 ? -0.864 3.055 7.449 1 93.69 551 TRP A C 1
ATOM 4378 O O . TRP A 1 551 ? -1.437 2.85 8.523 1 93.69 551 TRP A O 1
ATOM 4388 N N . SER A 1 552 ? -1.177 2.41 6.34 1 89.56 552 SER A N 1
ATOM 4389 C CA . SER A 1 552 ? -2.248 1.42 6.285 1 89.56 552 SER A CA 1
ATOM 4390 C C . SER A 1 552 ? -1.853 0.138 7.012 1 89.56 552 SER A C 1
ATOM 4392 O O . SER A 1 552 ? -2.713 -0.67 7.367 1 89.56 552 SER A O 1
ATOM 4394 N N . GLY A 1 553 ? -0.608 -0.13 7.191 1 89.94 553 GLY A N 1
ATOM 4395 C CA . GLY A 1 553 ? -0.104 -1.386 7.723 1 89.94 553 GLY A CA 1
ATOM 4396 C C . GLY A 1 553 ? 0.649 -2.209 6.695 1 89.94 553 GLY A C 1
ATOM 4397 O O . GLY A 1 553 ? 1.254 -3.23 7.035 1 89.94 553 GLY A O 1
ATOM 4398 N N . ARG A 1 554 ? 0.642 -1.805 5.445 1 91.31 554 ARG A N 1
ATOM 4399 C CA . ARG A 1 554 ? 1.348 -2.504 4.375 1 91.31 554 ARG A CA 1
ATOM 4400 C C . ARG A 1 554 ? 2.855 -2.297 4.488 1 91.31 554 ARG A C 1
ATOM 4402 O O . ARG A 1 554 ? 3.35 -1.185 4.297 1 91.31 554 ARG A O 1
ATOM 4409 N N . ASN A 1 555 ? 3.553 -3.32 4.742 1 91.81 555 ASN A N 1
ATOM 4410 C CA . ASN A 1 555 ? 4.996 -3.209 4.938 1 91.81 555 ASN A CA 1
ATOM 4411 C C . ASN A 1 555 ? 5.695 -2.721 3.672 1 91.81 555 ASN A C 1
ATOM 4413 O O . ASN A 1 555 ? 6.793 -2.164 3.74 1 91.81 555 ASN A O 1
ATOM 4417 N N . SER A 1 556 ? 5.145 -2.914 2.547 1 91.06 556 SER A N 1
ATOM 4418 C CA . SER A 1 556 ? 5.707 -2.426 1.293 1 91.06 556 SER A CA 1
ATOM 4419 C C . SER A 1 556 ? 5.84 -0.906 1.302 1 91.06 556 SER A C 1
ATOM 4421 O O . SER A 1 556 ? 6.785 -0.356 0.732 1 91.06 556 SER A O 1
ATOM 4423 N N . THR A 1 557 ? 4.898 -0.25 1.988 1 93 557 THR A N 1
ATOM 4424 C CA . THR A 1 557 ? 4.934 1.204 2.098 1 93 557 THR A CA 1
ATOM 4425 C C . THR A 1 557 ? 6.129 1.655 2.93 1 93 557 THR A C 1
ATOM 4427 O O . THR A 1 557 ? 6.84 2.586 2.551 1 93 557 THR A O 1
ATOM 4430 N N . LEU A 1 558 ? 6.316 0.952 4.035 1 93.19 558 LEU A N 1
ATOM 4431 C CA . LEU A 1 558 ? 7.461 1.289 4.875 1 93.19 558 LEU A CA 1
ATOM 4432 C C . LEU A 1 558 ? 8.773 1.104 4.113 1 93.19 558 LEU A C 1
ATOM 4434 O O . LEU A 1 558 ? 9.703 1.891 4.277 1 93.19 558 LEU A O 1
ATOM 4438 N N . LEU A 1 559 ? 8.852 0.079 3.281 1 92.94 559 LEU A N 1
ATOM 4439 C CA . LEU A 1 559 ? 10.031 -0.144 2.445 1 92.94 559 LEU A CA 1
ATOM 4440 C C . LEU A 1 559 ? 10.211 0.997 1.45 1 92.94 559 LEU A C 1
ATOM 4442 O O . LEU A 1 559 ? 11.344 1.397 1.16 1 92.94 559 LEU A O 1
ATOM 4446 N N . GLY A 1 560 ? 9.086 1.438 0.955 1 92.88 560 GLY A N 1
ATOM 4447 C CA . GLY A 1 560 ? 9.148 2.561 0.032 1 92.88 560 GLY A CA 1
ATOM 4448 C C . GLY A 1 560 ? 9.617 3.848 0.687 1 92.88 560 GLY A C 1
ATOM 4449 O O . GLY A 1 560 ? 10.469 4.551 0.146 1 92.88 560 GLY A O 1
ATOM 4450 N N . TRP A 1 561 ? 9.031 4.172 1.901 1 93.94 561 TRP A N 1
ATOM 4451 C CA . TRP A 1 561 ? 9.383 5.383 2.631 1 93.94 561 TRP A CA 1
ATOM 4452 C C . TRP A 1 561 ? 10.859 5.367 3.027 1 93.94 561 TRP A C 1
ATOM 4454 O O . TRP A 1 561 ? 11.484 6.422 3.146 1 93.94 561 TRP A O 1
ATOM 4464 N N . SER A 1 562 ? 11.414 4.156 3.205 1 92.88 562 SER A N 1
ATOM 4465 C CA . SER A 1 562 ? 12.797 4.055 3.662 1 92.88 562 SER A CA 1
ATOM 4466 C C . SER A 1 562 ? 13.742 3.816 2.494 1 92.88 562 SER A C 1
ATOM 4468 O O . SER A 1 562 ? 14.898 3.432 2.693 1 92.88 562 SER A O 1
ATOM 4470 N N . ASN A 1 563 ? 13.227 3.885 1.28 1 91 563 ASN A N 1
ATOM 4471 C CA . ASN A 1 563 ? 14.102 3.814 0.115 1 91 563 ASN A CA 1
ATOM 4472 C C . ASN A 1 563 ? 15.156 4.914 0.14 1 91 563 ASN A C 1
ATOM 4474 O O . ASN A 1 563 ? 14.82 6.102 0.163 1 91 563 ASN A O 1
ATOM 4478 N N . ARG A 1 564 ? 16.375 4.672 0.106 1 87.06 564 ARG A N 1
ATOM 4479 C CA . ARG A 1 564 ? 17.453 5.621 0.325 1 87.06 564 ARG A CA 1
ATOM 4480 C C . ARG A 1 564 ? 17.578 6.586 -0.849 1 87.06 564 ARG A C 1
ATOM 4482 O O . ARG A 1 564 ? 17.969 7.738 -0.67 1 87.06 564 ARG A O 1
ATOM 4489 N N . GLU A 1 565 ? 17.219 6.164 -1.939 1 86.75 565 GLU A N 1
ATOM 4490 C CA . GLU A 1 565 ? 17.438 6.969 -3.141 1 86.75 565 GLU A CA 1
ATOM 4491 C C . GLU A 1 565 ? 16.203 7.789 -3.488 1 86.75 565 GLU A C 1
ATOM 4493 O O . GLU A 1 565 ? 16.297 8.82 -4.148 1 86.75 565 GLU A O 1
ATOM 4498 N N . HIS A 1 566 ? 15.039 7.336 -3.004 1 88.62 566 HIS A N 1
ATOM 4499 C CA . HIS A 1 566 ? 13.828 7.988 -3.484 1 88.62 566 HIS A CA 1
ATOM 4500 C C . HIS A 1 566 ? 12.828 8.203 -2.35 1 88.62 566 HIS A C 1
ATOM 4502 O O . HIS A 1 566 ? 11.758 8.773 -2.559 1 88.62 566 HIS A O 1
ATOM 4508 N N . GLY A 1 567 ? 13.148 7.754 -1.133 1 90.12 567 GLY A N 1
ATOM 4509 C CA . GLY A 1 567 ? 12.227 7.824 -0.013 1 90.12 567 GLY A CA 1
ATOM 4510 C C . GLY A 1 567 ? 12.383 9.094 0.809 1 90.12 567 GLY A C 1
ATOM 4511 O O . GLY A 1 567 ? 12.688 10.156 0.268 1 90.12 567 GLY A O 1
ATOM 4512 N N . LEU A 1 568 ? 12.109 9.078 2.09 1 91.75 568 LEU A N 1
ATOM 4513 C CA . LEU A 1 568 ? 12.062 10.211 3.01 1 91.75 568 LEU A CA 1
ATOM 4514 C C . LEU A 1 568 ? 13.453 10.797 3.217 1 91.75 568 LEU A C 1
ATOM 4516 O O . LEU A 1 568 ? 13.594 11.992 3.506 1 91.75 568 LEU A O 1
ATOM 4520 N N . SER A 1 569 ? 14.492 9.961 2.982 1 88.88 569 SER A N 1
ATOM 4521 C CA . SER A 1 569 ? 15.859 10.414 3.209 1 88.88 569 SER A CA 1
ATOM 4522 C C . SER A 1 569 ? 16.281 11.453 2.178 1 88.88 569 SER A C 1
ATOM 4524 O O . SER A 1 569 ? 17.266 12.18 2.377 1 88.88 569 SER A O 1
ATOM 4526 N N . THR A 1 570 ? 15.539 11.555 1.11 1 88.5 570 THR A N 1
ATOM 4527 C CA . THR A 1 570 ? 15.875 12.508 0.058 1 88.5 570 THR A CA 1
ATOM 4528 C C . THR A 1 570 ? 15.422 13.914 0.443 1 88.5 570 THR A C 1
ATOM 4530 O O . THR A 1 570 ? 15.852 14.898 -0.17 1 88.5 570 THR A O 1
ATOM 4533 N N . LEU A 1 571 ? 14.508 14.078 1.439 1 89.69 571 LEU A N 1
ATOM 4534 C CA . LEU A 1 571 ? 14.078 15.375 1.953 1 89.69 571 LEU A CA 1
ATOM 4535 C C . LEU A 1 571 ? 15.125 15.961 2.896 1 89.69 571 LEU A C 1
ATOM 4537 O O . LEU A 1 571 ? 15.18 15.602 4.074 1 89.69 571 LEU A O 1
ATOM 4541 N N . GLN A 1 572 ? 15.852 16.875 2.451 1 86.31 572 GLN A N 1
ATOM 4542 C CA . GLN A 1 572 ? 17.109 17.312 3.051 1 86.31 572 GLN A CA 1
ATOM 4543 C C . GLN A 1 572 ? 16.859 17.984 4.398 1 86.31 572 GLN A C 1
ATOM 4545 O O . GLN A 1 572 ? 17.719 17.938 5.285 1 86.31 572 GLN A O 1
ATOM 4550 N N . LYS A 1 573 ? 15.719 18.625 4.625 1 90.12 573 LYS A N 1
ATOM 4551 C CA . LYS A 1 573 ? 15.492 19.375 5.855 1 90.12 573 LYS A CA 1
ATOM 4552 C C . LYS A 1 573 ? 14.547 18.625 6.793 1 90.12 573 LYS A C 1
ATOM 4554 O O . LYS A 1 573 ? 14.156 19.141 7.84 1 90.12 573 LYS A O 1
ATOM 4559 N N . LEU A 1 574 ? 14.141 17.375 6.367 1 91.94 574 LEU A N 1
ATOM 4560 C CA . LEU A 1 574 ? 13.203 16.609 7.188 1 91.94 574 LEU A CA 1
ATOM 4561 C C . LEU A 1 574 ? 13.859 16.172 8.5 1 91.94 574 LEU A C 1
ATOM 4563 O O . LEU A 1 574 ? 14.945 15.586 8.492 1 91.94 574 LEU A O 1
ATOM 4567 N N . GLU A 1 575 ? 13.219 16.469 9.602 1 91.31 575 GLU A N 1
ATOM 4568 C CA . GLU A 1 575 ? 13.773 16.156 10.914 1 91.31 575 GLU A CA 1
ATOM 4569 C C . GLU A 1 575 ? 12.953 15.078 11.625 1 91.31 575 GLU A C 1
ATOM 4571 O O . GLU A 1 575 ? 13.508 14.227 12.32 1 91.31 575 GLU A O 1
ATOM 4576 N N . THR A 1 576 ? 11.672 15.164 11.438 1 92.69 576 THR A N 1
ATOM 4577 C CA . THR A 1 576 ? 10.812 14.242 12.172 1 92.69 576 THR A CA 1
ATOM 4578 C C . THR A 1 576 ? 9.672 13.742 11.289 1 92.69 576 THR A C 1
ATOM 4580 O O . THR A 1 576 ? 9.094 14.508 10.516 1 92.69 576 THR A O 1
ATOM 4583 N N . VAL A 1 577 ? 9.414 12.477 11.383 1 94.12 577 VAL A N 1
ATOM 4584 C CA . VAL A 1 577 ? 8.273 11.844 10.727 1 94.12 577 VAL A CA 1
ATOM 4585 C C . VAL A 1 577 ? 7.336 11.25 11.781 1 94.12 577 VAL A C 1
ATOM 4587 O O . VAL A 1 577 ? 7.773 10.5 12.656 1 94.12 577 VAL A O 1
ATOM 4590 N N . TYR A 1 578 ? 6.066 11.68 11.719 1 91.69 578 TYR A N 1
ATOM 4591 C CA . TYR A 1 578 ? 5.035 11.117 12.578 1 91.69 578 TYR A CA 1
ATOM 4592 C C . TYR A 1 578 ? 4.199 10.086 11.82 1 91.69 578 TYR A C 1
ATOM 4594 O O . TYR A 1 578 ? 3.672 10.383 10.742 1 91.69 578 TYR A O 1
ATOM 4602 N N . ILE A 1 579 ? 4.074 8.898 12.383 1 93.5 579 ILE A N 1
ATOM 4603 C CA . ILE A 1 579 ? 3.363 7.84 11.672 1 93.5 579 ILE A CA 1
ATOM 4604 C C . ILE A 1 579 ? 2.129 7.426 12.469 1 93.5 579 ILE A C 1
ATOM 4606 O O . ILE A 1 579 ? 2.232 7.07 13.648 1 93.5 579 ILE A O 1
ATOM 4610 N N . SER A 1 580 ? 0.949 7.582 11.836 1 90.06 580 SER A N 1
ATOM 4611 C CA . SER A 1 580 ? -0.279 6.98 12.352 1 90.06 580 SER A CA 1
ATOM 4612 C C . SER A 1 580 ? -0.503 5.594 11.758 1 90.06 580 SER A C 1
ATOM 4614 O O . SER A 1 580 ? -0.535 5.43 10.539 1 90.06 580 SER A O 1
ATOM 4616 N N . THR A 1 581 ? -0.762 4.527 12.547 1 89.56 581 THR A N 1
ATOM 4617 C CA . THR A 1 581 ? -0.799 3.141 12.102 1 89.56 581 THR A CA 1
ATOM 4618 C C . THR A 1 581 ? -2.238 2.65 11.977 1 89.56 581 THR A C 1
ATOM 4620 O O . THR A 1 581 ? -3.018 2.744 12.93 1 89.56 581 THR A O 1
ATOM 4623 N N . GLY A 1 582 ? -2.494 2.186 10.758 1 83 582 GLY A N 1
ATOM 4624 C CA . GLY A 1 582 ? -3.746 1.462 10.609 1 83 582 GLY A CA 1
ATOM 4625 C C . GLY A 1 582 ? -3.717 0.079 11.234 1 83 582 GLY A C 1
ATOM 4626 O O . GLY A 1 582 ? -2.674 -0.579 11.25 1 83 582 GLY A O 1
ATOM 4627 N N . THR A 1 583 ? -4.852 -0.428 11.711 1 76.25 583 THR A N 1
ATOM 4628 C CA . THR A 1 583 ? -4.844 -1.67 12.477 1 76.25 583 THR A CA 1
ATOM 4629 C C . THR A 1 583 ? -5.543 -2.785 11.703 1 76.25 583 THR A C 1
ATOM 4631 O O . THR A 1 583 ? -5.66 -3.91 12.195 1 76.25 583 THR A O 1
ATOM 4634 N N . GLU A 1 584 ? -5.875 -2.615 10.5 1 80.69 584 GLU A N 1
ATOM 4635 C CA . GLU A 1 584 ? -6.723 -3.598 9.836 1 80.69 584 GLU A CA 1
ATOM 4636 C C . GLU A 1 584 ? -5.906 -4.512 8.93 1 80.69 584 GLU A C 1
ATOM 4638 O O . GLU A 1 584 ? -6.305 -5.648 8.656 1 80.69 584 GLU A O 1
ATOM 4643 N N . TRP A 1 585 ? -4.789 -4.102 8.438 1 88.19 585 TRP A N 1
ATOM 4644 C CA . TRP A 1 585 ? -4.059 -4.844 7.418 1 88.19 585 TRP A CA 1
ATOM 4645 C C . TRP A 1 585 ? -3.182 -5.918 8.047 1 88.19 585 TRP A C 1
ATOM 4647 O O . TRP A 1 585 ? -3.086 -7.035 7.531 1 88.19 585 TRP A O 1
ATOM 4657 N N . GLU A 1 586 ? -2.479 -5.641 9.133 1 90.38 586 GLU A N 1
ATOM 4658 C CA . GLU A 1 586 ? -1.636 -6.539 9.922 1 90.38 586 GLU A CA 1
ATOM 4659 C C . GLU A 1 586 ? -1.955 -6.438 11.406 1 90.38 586 GLU A C 1
ATOM 4661 O O . GLU A 1 586 ? -2.67 -5.527 11.836 1 90.38 586 GLU A O 1
ATOM 4666 N N . ASN A 1 587 ? -1.446 -7.402 12.219 1 87.69 587 ASN A N 1
ATOM 4667 C CA . ASN A 1 587 ? -1.646 -7.312 13.656 1 87.69 587 ASN A CA 1
ATOM 4668 C C . ASN A 1 587 ? -0.688 -6.312 14.297 1 87.69 587 ASN A C 1
ATOM 4670 O O . ASN A 1 587 ? 0.277 -5.883 13.664 1 87.69 587 ASN A O 1
ATOM 4674 N N . ASP A 1 588 ? -1.003 -5.914 15.523 1 88.06 588 ASP A N 1
ATOM 4675 C CA . ASP A 1 588 ? -0.244 -4.887 16.234 1 88.06 588 ASP A CA 1
ATOM 4676 C C . ASP A 1 588 ? 1.207 -5.316 16.438 1 88.06 588 ASP A C 1
ATOM 4678 O O . ASP A 1 588 ? 2.125 -4.508 16.297 1 88.06 588 ASP A O 1
ATOM 4682 N N . SER A 1 589 ? 1.4 -6.543 16.672 1 88.31 589 SER A N 1
ATOM 4683 C CA . SER A 1 589 ? 2.756 -7.027 16.906 1 88.31 589 SER A CA 1
ATOM 4684 C C . SER A 1 589 ? 3.602 -6.949 15.648 1 88.31 589 SER A C 1
ATOM 4686 O O . SER A 1 589 ? 4.754 -6.512 15.688 1 88.31 589 SER A O 1
ATOM 4688 N N . THR A 1 590 ? 3.025 -7.391 14.555 1 89.75 590 THR A N 1
ATOM 4689 C CA . THR A 1 590 ? 3.723 -7.316 13.273 1 89.75 590 THR A CA 1
ATOM 4690 C C . THR A 1 590 ? 4.004 -5.867 12.891 1 89.75 590 THR A C 1
ATOM 4692 O O . THR A 1 590 ? 5.09 -5.547 12.406 1 89.75 590 THR A O 1
ATOM 4695 N N . ASN A 1 591 ? 3.088 -5.016 13.156 1 91.56 591 ASN A N 1
ATOM 4696 C CA . ASN A 1 591 ? 3.262 -3.6 12.844 1 91.56 591 ASN A CA 1
ATOM 4697 C C . ASN A 1 591 ? 4.398 -2.982 13.656 1 91.56 591 ASN A C 1
ATOM 4699 O O . ASN A 1 591 ? 5.191 -2.203 13.125 1 91.56 591 ASN A O 1
ATOM 4703 N N . ARG A 1 592 ? 4.441 -3.297 14.906 1 90.69 592 ARG A N 1
ATOM 4704 C CA . ARG A 1 592 ? 5.516 -2.785 15.75 1 90.69 592 ARG A CA 1
ATOM 4705 C C . ARG A 1 592 ? 6.879 -3.238 15.242 1 90.69 592 ARG A C 1
ATOM 4707 O O . ARG A 1 592 ? 7.82 -2.445 15.188 1 90.69 592 ARG A O 1
ATOM 4714 N N . THR A 1 593 ? 6.914 -4.488 14.828 1 91.5 593 THR A N 1
ATOM 4715 C CA . THR A 1 593 ? 8.156 -5.031 14.297 1 91.5 593 THR A CA 1
ATOM 4716 C C . THR A 1 593 ? 8.539 -4.34 12.992 1 91.5 593 THR A C 1
ATOM 4718 O O . THR A 1 593 ? 9.695 -3.965 12.797 1 91.5 593 THR A O 1
ATOM 4721 N N . ASN A 1 594 ? 7.605 -4.227 12.141 1 92.5 594 ASN A N 1
ATOM 4722 C CA . ASN A 1 594 ? 7.852 -3.574 10.859 1 92.5 594 ASN A CA 1
ATOM 4723 C C . ASN A 1 594 ? 8.297 -2.127 11.047 1 92.5 594 ASN A C 1
ATOM 4725 O O . ASN A 1 594 ? 9.203 -1.657 10.352 1 92.5 594 ASN A O 1
ATOM 4729 N N . LEU A 1 595 ? 7.676 -1.392 12.023 1 93.19 595 LEU A N 1
ATOM 4730 C CA . LEU A 1 595 ? 8.039 -0.006 12.297 1 93.19 595 LEU A CA 1
ATOM 4731 C C . LEU A 1 595 ? 9.461 0.083 12.844 1 93.19 595 LEU A C 1
ATOM 4733 O O . LEU A 1 595 ? 10.211 1.002 12.5 1 93.19 595 LEU A O 1
ATOM 4737 N N . SER A 1 596 ? 9.789 -0.857 13.688 1 93.56 596 SER A N 1
ATOM 4738 C CA . SER A 1 596 ? 11.148 -0.89 14.219 1 93.56 596 SER A CA 1
ATOM 4739 C C . SER A 1 596 ? 12.164 -1.079 13.102 1 93.56 596 SER A C 1
ATOM 4741 O O . SER A 1 596 ? 13.195 -0.401 13.07 1 93.56 596 SER A O 1
ATOM 4743 N N . ARG A 1 597 ? 11.922 -1.935 12.211 1 92.25 597 ARG A N 1
ATOM 4744 C CA . ARG A 1 597 ? 12.805 -2.168 11.078 1 92.25 597 ARG A CA 1
ATOM 4745 C C . ARG A 1 597 ? 12.875 -0.941 10.172 1 92.25 597 ARG A C 1
ATOM 4747 O O . ARG A 1 597 ? 13.938 -0.617 9.641 1 92.25 597 ARG A O 1
ATOM 4754 N N . PHE A 1 598 ? 11.828 -0.34 10.039 1 93.69 598 PHE A N 1
ATOM 4755 C CA . PHE A 1 598 ? 11.75 0.891 9.266 1 93.69 598 PHE A CA 1
ATOM 4756 C C . PHE A 1 598 ? 12.672 1.957 9.852 1 93.69 598 PHE A C 1
ATOM 4758 O O . PHE A 1 598 ? 13.438 2.594 9.117 1 93.69 598 PHE A O 1
ATOM 4765 N N . LYS A 1 599 ? 12.516 2.098 11.148 1 93.5 599 LYS A N 1
ATOM 4766 C CA . LYS A 1 599 ? 13.359 3.076 11.836 1 93.5 599 LYS A CA 1
ATOM 4767 C C . LYS A 1 599 ? 14.836 2.789 11.609 1 93.5 599 LYS A C 1
ATOM 4769 O O . LYS A 1 599 ? 15.625 3.707 11.352 1 93.5 599 LYS A O 1
ATOM 4774 N N . THR A 1 600 ? 15.188 1.532 11.555 1 92.62 600 THR A N 1
ATOM 4775 C CA . THR A 1 600 ? 16.578 1.123 11.352 1 92.62 600 THR A CA 1
ATOM 4776 C C . THR A 1 600 ? 17.016 1.383 9.914 1 92.62 600 THR A C 1
ATOM 4778 O O . THR A 1 600 ? 18.141 1.807 9.672 1 92.62 600 THR A O 1
ATOM 4781 N N . ARG A 1 601 ? 16.172 1.164 8.984 1 91.81 601 ARG A N 1
ATOM 4782 C CA . ARG A 1 601 ? 16.5 1.368 7.582 1 91.81 601 ARG A CA 1
ATOM 4783 C C . ARG A 1 601 ? 16.625 2.854 7.254 1 91.81 601 ARG A C 1
ATOM 4785 O O . ARG A 1 601 ? 17.453 3.252 6.434 1 91.81 601 ARG A O 1
ATOM 4792 N N . LEU A 1 602 ? 15.719 3.604 7.898 1 92.94 602 LEU A N 1
ATOM 4793 C CA . LEU A 1 602 ? 15.711 5.043 7.645 1 92.94 602 LEU A CA 1
ATOM 4794 C C . LEU A 1 602 ? 16.969 5.699 8.195 1 92.94 602 LEU A C 1
ATOM 4796 O O . LEU A 1 602 ? 17.469 6.668 7.617 1 92.94 602 LEU A O 1
ATOM 4800 N N . ASN A 1 603 ? 17.422 5.141 9.344 1 92.81 603 ASN A N 1
ATOM 4801 C CA . ASN A 1 603 ? 18.609 5.68 9.992 1 92.81 603 ASN A CA 1
ATOM 4802 C C . ASN A 1 603 ? 19.688 4.613 10.164 1 92.81 603 ASN A C 1
ATOM 4804 O O . ASN A 1 603 ? 19.953 4.18 11.289 1 92.81 603 ASN A O 1
ATOM 4808 N N . PRO A 1 604 ? 20.188 4.172 8.969 1 87.44 604 PRO A N 1
ATOM 4809 C CA . PRO A 1 604 ? 21.234 3.15 9.102 1 87.44 604 PRO A CA 1
ATOM 4810 C C . PRO A 1 604 ? 22.438 3.635 9.914 1 87.44 604 PRO A C 1
ATOM 4812 O O . PRO A 1 604 ? 22.578 4.84 10.148 1 87.44 604 PRO A O 1
ATOM 4815 N N . GLU A 1 605 ? 23.25 2.758 10.281 1 83.38 605 GLU A N 1
ATOM 4816 C CA . GLU A 1 605 ? 24.422 3.092 11.086 1 83.38 605 GLU A CA 1
ATOM 4817 C C . GLU A 1 605 ? 25.391 3.977 10.305 1 83.38 605 GLU A C 1
ATOM 4819 O O . GLU A 1 605 ? 25.625 3.744 9.117 1 83.38 605 GLU A O 1
ATOM 4824 N N . GLY A 1 606 ? 25.797 5.043 10.844 1 79.5 606 GLY A N 1
ATOM 4825 C CA . GLY A 1 606 ? 26.812 5.895 10.25 1 79.5 606 GLY A CA 1
ATOM 4826 C C . GLY A 1 606 ? 26.234 7.148 9.609 1 79.5 606 GLY A C 1
ATOM 4827 O O . GLY A 1 606 ? 26.984 8.008 9.148 1 79.5 606 GLY A O 1
ATOM 4828 N N . VAL A 1 607 ? 24.969 7.191 9.594 1 80.31 607 VAL A N 1
ATOM 4829 C CA . VAL A 1 607 ? 24.391 8.375 8.977 1 80.31 607 VAL A CA 1
ATOM 4830 C C . VAL A 1 607 ? 24.516 9.57 9.922 1 80.31 607 VAL A C 1
ATOM 4832 O O . VAL A 1 607 ? 24.344 9.422 11.133 1 80.31 607 VAL A O 1
ATOM 4835 N N . THR A 1 608 ? 24.859 10.711 9.383 1 79.56 608 THR A N 1
ATOM 4836 C CA . THR A 1 608 ? 25.094 11.922 10.172 1 79.56 608 THR A CA 1
ATOM 4837 C C . THR A 1 608 ? 23.781 12.594 10.531 1 79.56 608 THR A C 1
ATOM 4839 O O . THR A 1 608 ? 23.594 13.055 11.664 1 79.56 608 THR A O 1
ATOM 4842 N N . ARG A 1 609 ? 22.906 12.633 9.57 1 86 609 ARG A N 1
ATOM 4843 C CA . ARG A 1 609 ? 21.609 13.258 9.805 1 86 609 ARG A CA 1
ATOM 4844 C C . ARG A 1 609 ? 20.531 12.211 10.062 1 86 609 ARG A C 1
ATOM 4846 O O . ARG A 1 609 ? 20.172 11.461 9.156 1 86 609 ARG A O 1
ATOM 4853 N N . LYS A 1 610 ? 20.047 12.219 11.281 1 89 610 LYS A N 1
ATOM 4854 C CA . LYS A 1 610 ? 19.016 11.25 11.641 1 89 610 LYS A CA 1
ATOM 4855 C C . LYS A 1 610 ? 17.625 11.867 11.562 1 89 610 LYS A C 1
ATOM 4857 O O . LYS A 1 610 ? 17.453 13.047 11.883 1 89 610 LYS A O 1
ATOM 4862 N N . ILE A 1 611 ? 16.734 11.18 11.07 1 92.25 611 ILE A N 1
ATOM 4863 C CA . ILE A 1 611 ? 15.32 11.555 11.039 1 92.25 611 ILE A CA 1
ATOM 4864 C C . ILE A 1 611 ? 14.578 10.875 12.188 1 92.25 611 ILE A C 1
ATOM 4866 O O . ILE A 1 611 ? 14.586 9.641 12.289 1 92.25 611 ILE A O 1
ATOM 4870 N N . ALA A 1 612 ? 14 11.602 13.031 1 91.12 612 ALA A N 1
ATOM 4871 C CA . ALA A 1 612 ? 13.25 11.031 14.148 1 91.12 612 ALA A CA 1
ATOM 4872 C C . ALA A 1 612 ? 11.914 10.461 13.68 1 91.12 612 ALA A C 1
ATOM 4874 O O . ALA A 1 612 ? 11.25 11.047 12.828 1 91.12 612 ALA A O 1
ATOM 4875 N N . VAL A 1 613 ? 11.594 9.258 14.117 1 92.38 613 VAL A N 1
ATOM 4876 C CA . VAL A 1 613 ? 10.312 8.633 13.805 1 92.38 613 VAL A CA 1
ATOM 4877 C C . VAL A 1 613 ? 9.477 8.508 15.078 1 92.38 613 VAL A C 1
ATOM 4879 O O . VAL A 1 613 ? 9.875 7.836 16.031 1 92.38 613 VAL A O 1
ATOM 4882 N N . GLU A 1 614 ? 8.305 9.18 15.078 1 88 614 GLU A N 1
ATOM 4883 C CA . GLU A 1 614 ? 7.418 9.156 16.234 1 88 614 GLU A CA 1
ATOM 4884 C C . GLU A 1 614 ? 6.039 8.617 15.867 1 88 614 GLU A C 1
ATOM 4886 O O . GLU A 1 614 ? 5.656 8.625 14.695 1 88 614 GLU A O 1
ATOM 4891 N N . THR A 1 615 ? 5.348 7.965 16.797 1 84 615 THR A N 1
ATOM 4892 C CA . THR A 1 615 ? 3.982 7.492 16.578 1 84 615 THR A CA 1
ATOM 4893 C C . THR A 1 615 ? 2.98 8.625 16.781 1 84 615 THR A C 1
ATOM 4895 O O . THR A 1 615 ? 3.104 9.414 17.719 1 84 615 THR A O 1
ATOM 4898 N N . ALA A 1 616 ? 2.279 8.852 15.727 1 74.69 616 ALA A N 1
ATOM 4899 C CA . ALA A 1 616 ? 1.271 9.906 15.812 1 74.69 616 ALA A CA 1
ATOM 4900 C C . ALA A 1 616 ? 0.051 9.438 16.594 1 74.69 616 ALA A C 1
ATOM 4902 O O . ALA A 1 616 ? -0.416 8.312 16.406 1 74.69 616 ALA A O 1
ATOM 4903 N N . ASP A 1 617 ? -0.281 9.805 17.844 1 55.59 617 ASP A N 1
ATOM 4904 C CA . ASP A 1 617 ? -1.502 9.5 18.594 1 55.59 617 ASP A CA 1
ATOM 4905 C C . ASP A 1 617 ? -2.736 10.016 17.844 1 55.59 617 ASP A C 1
ATOM 4907 O O . ASP A 1 617 ? -2.676 11.039 17.172 1 55.59 617 ASP A O 1
ATOM 4911 N N . ASP A 1 618 ? -3.598 9.094 17.344 1 47.62 618 ASP A N 1
ATOM 4912 C CA . ASP A 1 618 ? -4.848 9.586 16.781 1 47.62 618 ASP A CA 1
ATOM 4913 C C . ASP A 1 618 ? -5.48 10.648 17.672 1 47.62 618 ASP A C 1
ATOM 4915 O O . ASP A 1 618 ? -6.145 10.32 18.656 1 47.62 618 ASP A O 1
ATOM 4919 N N . ASP A 1 619 ? -4.895 11.547 18.062 1 39.59 619 ASP A N 1
ATOM 4920 C CA . ASP A 1 619 ? -5.586 12.523 18.891 1 39.59 619 ASP A CA 1
ATOM 4921 C C . ASP A 1 619 ? -6.879 13 18.234 1 39.59 619 ASP A C 1
ATOM 4923 O O . ASP A 1 619 ? -7.004 14.164 17.859 1 39.59 619 ASP A O 1
ATOM 4927 N N . SER A 1 620 ? -7.316 12.328 17.266 1 37.34 620 SER A N 1
ATOM 4928 C CA . SER A 1 620 ? -8.672 12.852 17.109 1 37.34 620 SER A CA 1
ATOM 4929 C C . SER A 1 620 ? -9.367 12.984 18.453 1 37.34 620 SER A C 1
ATOM 4931 O O . SER A 1 620 ? -10.039 12.055 18.906 1 37.34 620 SER A O 1
ATOM 4933 N N . ALA A 1 621 ? -8.711 13.078 19.5 1 32.47 621 ALA A N 1
ATOM 4934 C CA . ALA A 1 621 ? -9.484 13.438 20.672 1 32.47 621 ALA A CA 1
ATOM 4935 C C . ALA A 1 621 ? -10.68 14.312 20.312 1 32.47 621 ALA A C 1
ATOM 4937 O O . ALA A 1 621 ? -10.516 15.352 19.656 1 32.47 621 ALA A O 1
ATOM 4938 N N . ASP A 1 622 ? -11.641 13.695 20.031 1 32.62 622 ASP A N 1
ATOM 4939 C CA . ASP A 1 622 ? -12.898 14.422 20.141 1 32.62 622 ASP A CA 1
ATOM 4940 C C . ASP A 1 622 ? -12.82 15.5 21.219 1 32.62 622 ASP A C 1
ATOM 4942 O O . ASP A 1 622 ? -12.641 15.195 22.406 1 32.62 622 ASP A O 1
ATOM 4946 N N . LEU A 1 623 ? -12.039 16.453 21.031 1 29.69 623 LEU A N 1
ATOM 4947 C CA . LEU A 1 623 ? -12.359 17.531 21.953 1 29.69 623 LEU A CA 1
ATOM 4948 C C . LEU A 1 623 ? -13.812 17.438 22.406 1 29.69 623 LEU A C 1
ATOM 4950 O O . LEU A 1 623 ? -14.727 17.703 21.625 1 29.69 623 LEU A O 1
ATOM 4954 N N . THR A 1 624 ? -14.094 16.328 23.062 1 27.97 624 THR A N 1
ATOM 4955 C CA . THR A 1 624 ? -15.383 16.312 23.75 1 27.97 624 THR A CA 1
ATOM 4956 C C . THR A 1 624 ? -15.633 17.641 24.453 1 27.97 624 THR A C 1
ATOM 4958 O O . THR A 1 624 ? -14.883 18.031 25.359 1 27.97 624 THR A O 1
ATOM 4961 N N . PHE A 1 625 ? -15.883 18.5 23.719 1 27.58 625 PHE A N 1
ATOM 4962 C CA . PHE A 1 625 ? -16.469 19.703 24.312 1 27.58 625 PHE A CA 1
ATOM 4963 C C . PHE A 1 625 ? -17.531 19.328 25.344 1 27.58 625 PHE A C 1
ATOM 4965 O O . PHE A 1 625 ? -18.297 18.391 25.125 1 27.58 625 PHE A O 1
ATOM 4972 N N . ASP A 1 626 ? -17.203 19.375 26.5 1 27.34 626 ASP A N 1
ATOM 4973 C CA . ASP A 1 626 ? -18.266 19.266 27.484 1 27.34 626 ASP A CA 1
ATOM 4974 C C . ASP A 1 626 ? -19.531 19.984 27.031 1 27.34 626 ASP A C 1
ATOM 4976 O O . ASP A 1 626 ? -19.516 21.188 26.766 1 27.34 626 ASP A O 1
ATOM 4980 N N . THR A 1 627 ? -20.359 19.328 26.484 1 30.67 627 THR A N 1
ATOM 4981 C CA . THR A 1 627 ? -21.688 19.766 26.062 1 30.67 627 THR A CA 1
ATOM 4982 C C . THR A 1 627 ? -22.375 20.531 27.188 1 30.67 627 THR A C 1
ATOM 4984 O O . THR A 1 627 ? -23.547 20.906 27.062 1 30.67 627 THR A O 1
ATOM 4987 N N . ASN A 1 628 ? -21.734 20.484 28.359 1 31.38 628 ASN A N 1
ATOM 4988 C CA . ASN A 1 628 ? -22.594 21.031 29.422 1 31.38 628 ASN A CA 1
ATOM 4989 C C . ASN A 1 628 ? -22.797 22.531 29.266 1 31.38 628 ASN A C 1
ATOM 4991 O O . ASN A 1 628 ? -23.438 23.172 30.094 1 31.38 628 ASN A O 1
ATOM 4995 N N . PHE A 1 629 ? -21.859 23.125 28.703 1 30.55 629 PHE A N 1
ATOM 4996 C CA . PHE A 1 629 ? -22.109 24.547 28.672 1 30.55 629 PHE A CA 1
ATOM 4997 C C . PHE A 1 629 ? -23.453 24.844 27.984 1 30.55 629 PHE A C 1
ATOM 4999 O O . PHE A 1 629 ? -24.047 25.906 28.219 1 30.55 629 PHE A O 1
ATOM 5006 N N . MET A 1 630 ? -23.656 24.094 26.766 1 34.25 630 MET A N 1
ATOM 5007 C CA . MET A 1 630 ? -24.734 24.484 25.844 1 34.25 630 MET A CA 1
ATOM 5008 C C . MET A 1 630 ? -26.031 23.766 26.188 1 34.25 630 MET A C 1
ATOM 5010 O O . MET A 1 630 ? -26.016 22.594 26.562 1 34.25 630 MET A O 1
ATOM 5014 N N . GLY A 1 631 ? -26.891 24.422 26.672 1 31.48 631 GLY A N 1
ATOM 5015 C CA . GLY A 1 631 ? -28.203 23.891 26.938 1 31.48 631 GLY A CA 1
ATOM 5016 C C . GLY A 1 631 ? -28.609 22.781 25.969 1 31.48 631 GLY A C 1
ATOM 5017 O O . GLY A 1 631 ? -28.016 22.641 24.906 1 31.48 631 GLY A O 1
ATOM 5018 N N . HIS A 1 632 ? -29.062 21.688 26.594 1 29.59 632 HIS A N 1
ATOM 5019 C CA . HIS A 1 632 ? -29.641 20.531 25.922 1 29.59 632 HIS A CA 1
ATOM 5020 C C . HIS A 1 632 ? -30.5 20.953 24.734 1 29.59 632 HIS A C 1
ATOM 5022 O O . HIS A 1 632 ? -31.469 21.703 24.891 1 29.59 632 HIS A O 1
ATOM 5028 N N . GLU A 1 633 ? -29.875 21.078 23.688 1 31.77 633 GLU A N 1
ATOM 5029 C CA . GLU A 1 633 ? -30.719 21.344 22.516 1 31.77 633 GLU A CA 1
ATOM 5030 C C . GLU A 1 633 ? -31.5 20.094 22.125 1 31.77 633 GLU A C 1
ATOM 5032 O O . GLU A 1 633 ? -30.906 19.031 21.891 1 31.77 633 GLU A O 1
ATOM 5037 N N . THR A 1 634 ? -32.562 19.859 22.812 1 28.78 634 THR A N 1
ATOM 5038 C CA . THR A 1 634 ? -33.438 18.781 22.328 1 28.78 634 THR A CA 1
ATOM 5039 C C . THR A 1 634 ? -33.938 19.094 20.922 1 28.78 634 THR A C 1
ATOM 5041 O O . THR A 1 634 ? -34.281 20.234 20.625 1 28.78 634 THR A O 1
ATOM 5044 N N . GLN A 1 635 ? -33.625 18.344 20.047 1 30.27 635 GLN A N 1
ATOM 5045 C CA . GLN A 1 635 ? -34.031 18.344 18.641 1 30.27 635 GLN A CA 1
ATOM 5046 C C . GLN A 1 635 ? -35.562 18.281 18.547 1 30.27 635 GLN A C 1
ATOM 5048 O O . GLN A 1 635 ? -36.156 17.219 18.719 1 30.27 635 GLN A O 1
ATOM 5053 N N . GLY A 1 636 ? -36.25 19.188 19.078 1 29.94 636 GLY A N 1
ATOM 5054 C CA . GLY A 1 636 ? -37.688 19.062 18.875 1 29.94 636 GLY A CA 1
ATOM 5055 C C . GLY A 1 636 ? -38.156 19.594 17.531 1 29.94 636 GLY A C 1
ATOM 5056 O O . GLY A 1 636 ? -37.438 20.359 16.875 1 29.94 636 GLY A O 1
ATOM 5057 N N . ALA A 1 637 ? -39.094 19.125 16.797 1 30.48 637 ALA A N 1
ATOM 5058 C CA . ALA A 1 637 ? -39.781 19.438 15.547 1 30.48 637 ALA A CA 1
ATOM 5059 C C . ALA A 1 637 ? -40.344 20.844 15.555 1 30.48 637 ALA A C 1
ATOM 5061 O O . ALA A 1 637 ? -40.812 21.328 16.594 1 30.48 637 ALA A O 1
ATOM 5062 N N . LEU A 1 638 ? -39.969 21.797 14.656 1 35.88 638 LEU A N 1
ATOM 5063 C CA . LEU A 1 638 ? -40.594 23.078 14.406 1 35.88 638 LEU A CA 1
ATOM 5064 C C . LEU A 1 638 ? -42.125 22.938 14.438 1 35.88 638 LEU A C 1
ATOM 5066 O O . LEU A 1 638 ? -42.688 22.188 13.641 1 35.88 638 LEU A O 1
ATOM 5070 N N . LYS A 1 639 ? -42.719 23.344 15.422 1 41.47 639 LYS A N 1
ATOM 5071 C CA . LYS A 1 639 ? -44.156 23.266 15.398 1 41.47 639 LYS A CA 1
ATOM 5072 C C . LYS A 1 639 ? -44.75 24.375 14.547 1 41.47 639 LYS A C 1
ATOM 5074 O O . LYS A 1 639 ? -44.406 25.547 14.695 1 41.47 639 LYS A O 1
ATOM 5079 N N . GLN A 1 640 ? -45.406 24.297 13.406 1 47.03 640 GLN A N 1
ATOM 5080 C CA . GLN A 1 640 ? -46.344 25.109 12.633 1 47.03 640 GLN A CA 1
ATOM 5081 C C . GLN A 1 640 ? -47.25 25.938 13.539 1 47.03 640 GLN A C 1
ATOM 5083 O O . GLN A 1 640 ? -47.656 25.469 14.609 1 47.03 640 GLN A O 1
ATOM 5088 N N . GLY A 1 641 ? -47.094 27.578 13.562 1 55.97 641 GLY A N 1
ATOM 5089 C CA . GLY A 1 641 ? -48.156 28.359 14.203 1 55.97 641 GLY A CA 1
ATOM 5090 C C . GLY A 1 641 ? -47.594 29.469 15.078 1 55.97 641 GLY A C 1
ATOM 5091 O O . GLY A 1 641 ? -48.344 30.078 15.859 1 55.97 641 GLY A O 1
ATOM 5092 N N . ASN A 1 642 ? -46.188 29.969 14.961 1 72.19 642 ASN A N 1
ATOM 5093 C CA . ASN A 1 642 ? -45.719 31.062 15.812 1 72.19 642 ASN A CA 1
ATOM 5094 C C . ASN A 1 642 ? -46 32.406 15.164 1 72.19 642 ASN A C 1
ATOM 5096 O O . ASN A 1 642 ? -45.312 32.812 14.219 1 72.19 642 ASN A O 1
ATOM 5100 N N . ASN A 1 643 ? -46.969 33.219 15.656 1 77.94 643 ASN A N 1
ATOM 5101 C CA . ASN A 1 643 ? -47.406 34.469 15.086 1 77.94 643 ASN A CA 1
ATOM 5102 C C . ASN A 1 643 ? -46.281 35.531 15.117 1 77.94 643 ASN A C 1
ATOM 5104 O O . ASN A 1 643 ? -46.219 36.375 14.242 1 77.94 643 ASN A O 1
ATOM 5108 N N . TRP A 1 644 ? -45.469 35.438 16.172 1 86.88 644 TRP A N 1
ATOM 5109 C CA . TRP A 1 644 ? -44.375 36.375 16.297 1 86.88 644 TRP A CA 1
ATOM 5110 C C . TRP A 1 644 ? -43.406 36.25 15.148 1 86.88 644 TRP A C 1
ATOM 5112 O O . TRP A 1 644 ? -43.031 37.219 14.5 1 86.88 644 TRP A O 1
ATOM 5122 N N . LEU A 1 645 ? -42.969 35.062 14.82 1 85.5 645 LEU A N 1
ATOM 5123 C CA . LEU A 1 645 ? -42.031 34.781 13.75 1 85.5 645 LEU A CA 1
ATOM 5124 C C . LEU A 1 645 ? -42.656 35.031 12.383 1 85.5 645 LEU A C 1
ATOM 5126 O O . LEU A 1 645 ? -41.969 35.469 11.453 1 85.5 645 LEU A O 1
ATOM 5130 N N . GLU A 1 646 ? -43.875 34.812 12.281 1 80.81 646 GLU A N 1
ATOM 5131 C CA . GLU A 1 646 ? -44.562 35.125 11.039 1 80.81 646 GLU A CA 1
ATOM 5132 C C . GLU A 1 646 ? -44.562 36.625 10.742 1 80.81 646 GLU A C 1
ATOM 5134 O O . GLU A 1 646 ? -44.438 37.031 9.594 1 80.81 646 GLU A O 1
ATOM 5139 N N . ALA A 1 647 ? -44.812 37.375 11.805 1 85.31 647 ALA A N 1
ATOM 5140 C CA . ALA A 1 647 ? -44.75 38.812 11.633 1 85.31 647 ALA A CA 1
ATOM 5141 C C . ALA A 1 647 ? -43.344 39.25 11.195 1 85.31 647 ALA A C 1
ATOM 5143 O O . ALA A 1 647 ? -43.219 40.156 10.344 1 85.31 647 ALA A O 1
ATOM 5144 N N . VAL A 1 648 ? -42.344 38.625 11.781 1 89.44 648 VAL A N 1
ATOM 5145 C CA . VAL A 1 648 ? -40.969 38.906 11.414 1 89.44 648 VAL A CA 1
ATOM 5146 C C . VAL A 1 648 ? -40.719 38.562 9.938 1 89.44 648 VAL A C 1
ATOM 5148 O O . VAL A 1 648 ? -40.125 39.344 9.203 1 89.44 648 VAL A O 1
ATOM 5151 N N . HIS A 1 649 ? -41.219 37.469 9.547 1 86.88 649 HIS A N 1
ATOM 5152 C CA . HIS A 1 649 ? -41.062 37.031 8.172 1 86.88 649 HIS A CA 1
ATOM 5153 C C . HIS A 1 649 ? -41.75 38 7.199 1 86.88 649 HIS A C 1
ATOM 5155 O O . HIS A 1 649 ? -41.188 38.281 6.133 1 86.88 649 HIS A O 1
ATOM 5161 N N . ALA A 1 650 ? -42.875 38.375 7.605 1 82.38 650 ALA A N 1
ATOM 5162 C CA . ALA A 1 650 ? -43.625 39.312 6.762 1 82.38 650 ALA A CA 1
ATOM 5163 C C . ALA A 1 650 ? -42.844 40.625 6.59 1 82.38 650 ALA A C 1
ATOM 5165 O O . ALA A 1 650 ? -42.75 41.125 5.477 1 82.38 650 ALA A O 1
ATOM 5166 N N . PHE A 1 651 ? -42.438 41.094 7.621 1 92.12 651 PHE A N 1
ATOM 5167 C CA . PHE A 1 651 ? -41.688 42.344 7.555 1 92.12 651 PHE A CA 1
ATOM 5168 C C . PHE A 1 651 ? -40.375 42.188 6.777 1 92.12 651 PHE A C 1
ATOM 5170 O O . PHE A 1 651 ? -40.031 43.031 5.977 1 92.12 651 PHE A O 1
ATOM 5177 N N . ARG A 1 652 ? -39.719 41.125 7.074 1 89.62 652 ARG A N 1
ATOM 5178 C CA . ARG A 1 652 ? -38.438 40.844 6.398 1 89.62 652 ARG A CA 1
ATOM 5179 C C . ARG A 1 652 ? -38.625 40.781 4.887 1 89.62 652 ARG A C 1
ATOM 5181 O O . ARG A 1 652 ? -37.812 41.312 4.137 1 89.62 652 ARG A O 1
ATOM 5188 N N . THR A 1 653 ? -39.594 40.156 4.508 1 87.69 653 THR A N 1
ATOM 5189 C CA . THR A 1 653 ? -39.906 40.062 3.084 1 87.69 653 THR A CA 1
ATOM 5190 C C . THR A 1 653 ? -40.156 41.438 2.482 1 87.69 653 THR A C 1
ATOM 5192 O O . THR A 1 653 ? -39.656 41.75 1.397 1 87.69 653 THR A O 1
ATOM 5195 N N . ALA A 1 654 ? -40.906 42.219 3.172 1 88.25 654 ALA A N 1
ATOM 5196 C CA . ALA A 1 654 ? -41.156 43.562 2.719 1 88.25 654 ALA A CA 1
ATOM 5197 C C . ALA A 1 654 ? -39.875 44.406 2.66 1 88.25 654 ALA A C 1
ATOM 5199 O O . ALA A 1 654 ? -39.688 45.156 1.718 1 88.25 654 ALA A O 1
ATOM 5200 N N . LEU A 1 655 ? -39.156 44.219 3.648 1 90.81 655 LEU A N 1
ATOM 5201 C CA . LEU A 1 655 ? -37.875 44.938 3.732 1 90.81 655 LEU A CA 1
ATOM 5202 C C . LEU A 1 655 ? -36.969 44.562 2.562 1 90.81 655 LEU A C 1
ATOM 5204 O O . LEU A 1 655 ? -36.406 45.469 1.927 1 90.81 655 LEU A O 1
ATOM 5208 N N . THR A 1 656 ? -36.781 43.281 2.283 1 88.06 656 THR A N 1
ATOM 5209 C CA . THR A 1 656 ? -35.906 42.781 1.231 1 88.06 656 THR A CA 1
ATOM 5210 C C . THR A 1 656 ? -36.406 43.25 -0.141 1 88.06 656 THR A C 1
ATOM 5212 O O . THR A 1 656 ? -35.594 43.531 -1.034 1 88.06 656 THR A O 1
ATOM 5215 N N . ARG A 1 657 ? -37.656 43.406 -0.255 1 85.31 657 ARG A N 1
ATOM 5216 C CA . ARG A 1 657 ? -38.25 43.781 -1.534 1 85.31 657 ARG A CA 1
ATOM 5217 C C . ARG A 1 657 ? -38.156 45.312 -1.761 1 85.31 657 ARG A C 1
ATOM 5219 O O . ARG A 1 657 ? -37.938 45.75 -2.889 1 85.31 657 ARG A O 1
ATOM 5226 N N . LYS A 1 658 ? -38.25 46.031 -0.755 1 88.38 658 LYS A N 1
ATOM 5227 C CA . LYS A 1 658 ? -38.5 47.469 -0.933 1 88.38 658 LYS A CA 1
ATOM 5228 C C . LYS A 1 658 ? -37.188 48.281 -0.704 1 88.38 658 LYS A C 1
ATOM 5230 O O . LYS A 1 658 ? -37.094 49.438 -1.113 1 88.38 658 LYS A O 1
ATOM 5235 N N . VAL A 1 659 ? -36.281 47.719 -0.033 1 90.19 659 VAL A N 1
ATOM 5236 C CA . VAL A 1 659 ? -35.031 48.406 0.208 1 90.19 659 VAL A CA 1
ATOM 5237 C C . VAL A 1 659 ? -34.031 48.094 -0.9 1 90.19 659 VAL A C 1
ATOM 5239 O O . VAL A 1 659 ? -33.781 46.906 -1.188 1 90.19 659 VAL A O 1
ATOM 5242 N N . SER A 1 660 ? -33.406 49.062 -1.52 1 87.19 660 SER A N 1
ATOM 5243 C CA . SER A 1 660 ? -32.5 48.875 -2.648 1 87.19 660 SER A CA 1
ATOM 5244 C C . SER A 1 660 ? -31.125 48.438 -2.182 1 87.19 660 SER A C 1
ATOM 5246 O O . SER A 1 660 ? -30.781 48.594 -1.011 1 87.19 660 SER A O 1
ATOM 5248 N N . ALA A 1 661 ? -30.406 47.938 -3.084 1 86.44 661 ALA A N 1
ATOM 5249 C CA . ALA A 1 661 ? -29.047 47.5 -2.818 1 86.44 661 ALA A CA 1
ATOM 5250 C C . ALA A 1 661 ? -28.156 48.656 -2.414 1 86.44 661 ALA A C 1
ATOM 5252 O O . ALA A 1 661 ? -27.281 48.531 -1.562 1 86.44 661 ALA A O 1
ATOM 5253 N N . LYS A 1 662 ? -28.422 49.719 -3.051 1 85.94 662 LYS A N 1
ATOM 5254 C CA . LYS A 1 662 ? -27.656 50.938 -2.748 1 85.94 662 LYS A CA 1
ATOM 5255 C C . LYS A 1 662 ? -27.875 51.375 -1.305 1 85.94 662 LYS A C 1
ATOM 5257 O O . LYS A 1 662 ? -26.938 51.75 -0.615 1 85.94 662 LYS A O 1
ATOM 5262 N N . GLN A 1 663 ? -29.172 51.375 -0.876 1 86.75 663 GLN A N 1
ATOM 5263 C CA . GLN A 1 663 ? -29.5 51.719 0.496 1 86.75 663 GLN A CA 1
ATOM 5264 C C . GLN A 1 663 ? -28.859 50.781 1.493 1 86.75 663 GLN A C 1
ATOM 5266 O O . GLN A 1 663 ? -28.375 51.188 2.541 1 86.75 663 GLN A O 1
ATOM 5271 N N . ARG A 1 664 ? -28.859 49.531 1.15 1 87.75 664 ARG A N 1
ATOM 5272 C CA . ARG A 1 664 ? -28.25 48.531 2.008 1 87.75 664 ARG A CA 1
ATOM 5273 C C . ARG A 1 664 ? -26.75 48.75 2.18 1 87.75 664 ARG A C 1
ATOM 5275 O O . ARG A 1 664 ? -26.219 48.656 3.285 1 87.75 664 ARG A O 1
ATOM 5282 N N . GLU A 1 665 ? -26.156 49.125 1.118 1 86.44 665 GLU A N 1
ATOM 5283 C CA . GLU A 1 665 ? -24.703 49.344 1.142 1 86.44 665 GLU A CA 1
ATOM 5284 C C . GLU A 1 665 ? -24.375 50.594 1.952 1 86.44 665 GLU A C 1
ATOM 5286 O O . GLU A 1 665 ? -23.344 50.656 2.627 1 86.44 665 GLU A O 1
ATOM 5291 N N . GLU A 1 666 ? -25.234 51.469 1.834 1 81.81 666 GLU A N 1
ATOM 5292 C CA . GLU A 1 666 ? -25.031 52.75 2.547 1 81.81 666 GLU A CA 1
ATOM 5293 C C . GLU A 1 666 ? -25.094 52.531 4.059 1 81.81 666 GLU A C 1
ATOM 5295 O O . GLU A 1 666 ? -24.422 53.25 4.812 1 81.81 666 GLU A O 1
ATOM 5300 N N . ILE A 1 667 ? -25.891 51.625 4.457 1 85.81 667 ILE A N 1
ATOM 5301 C CA . ILE A 1 667 ? -26.109 51.438 5.883 1 85.81 667 ILE A CA 1
ATOM 5302 C C . ILE A 1 667 ? -25.172 50.344 6.41 1 85.81 667 ILE A C 1
ATOM 5304 O O . ILE A 1 667 ? -24.953 50.25 7.617 1 85.81 667 ILE A O 1
ATOM 5308 N N . LYS A 1 668 ? -24.5 49.75 5.527 1 86.5 668 LYS A N 1
ATOM 5309 C CA . LYS A 1 668 ? -23.625 48.656 5.922 1 86.5 668 LYS A CA 1
ATOM 5310 C C . LYS A 1 668 ? -22.562 49.125 6.906 1 86.5 668 LYS A C 1
ATOM 5312 O O . LYS A 1 668 ? -21.906 50.156 6.676 1 86.5 668 LYS A O 1
ATOM 5317 N N . GLY A 1 669 ? -22.469 48.438 8.031 1 82.44 669 GLY A N 1
ATOM 5318 C CA . GLY A 1 669 ? -21.438 48.75 9.016 1 82.44 669 GLY A CA 1
ATOM 5319 C C . GLY A 1 669 ? -21.875 49.781 10.031 1 82.44 669 GLY A C 1
ATOM 5320 O O . GLY A 1 669 ? -21.203 49.969 11.055 1 82.44 669 GLY A O 1
ATOM 5321 N N . LYS A 1 670 ? -22.984 50.406 9.797 1 82.75 670 LYS A N 1
ATOM 5322 C CA . LYS A 1 670 ? -23.438 51.469 10.711 1 82.75 670 LYS A CA 1
ATOM 5323 C C . LYS A 1 670 ? -24.047 50.875 11.977 1 82.75 670 LYS A C 1
ATOM 5325 O O . LYS A 1 670 ? -23.984 51.469 13.047 1 82.75 670 LYS A O 1
ATOM 5330 N N . ILE A 1 671 ? -24.734 49.812 11.734 1 88.25 671 ILE A N 1
ATOM 5331 C CA . ILE A 1 671 ? -25.266 49.062 12.867 1 88.25 671 ILE A CA 1
ATOM 5332 C C . ILE A 1 671 ? -24.594 47.688 12.969 1 88.25 671 ILE A C 1
ATOM 5334 O O . ILE A 1 671 ? -24.703 46.875 12.07 1 88.25 671 ILE A O 1
ATOM 5338 N N . VAL A 1 672 ? -23.875 47.531 14.078 1 90.81 672 VAL A N 1
ATOM 5339 C CA . VAL A 1 672 ? -23.109 46.312 14.258 1 90.81 672 VAL A CA 1
ATOM 5340 C C . VAL A 1 672 ? -23.641 45.531 15.461 1 90.81 672 VAL A C 1
ATOM 5342 O O . VAL A 1 672 ? -23.828 46.094 16.547 1 90.81 672 VAL A O 1
ATOM 5345 N N . VAL A 1 673 ? -23.984 44.312 15.227 1 93.81 673 VAL A N 1
ATOM 5346 C CA . VAL A 1 673 ? -24.328 43.406 16.312 1 93.81 673 VAL A CA 1
ATOM 5347 C C . VAL A 1 673 ? -23.156 42.5 16.625 1 93.81 673 VAL A C 1
ATOM 5349 O O . VAL A 1 673 ? -22.688 41.781 15.758 1 93.81 673 VAL A O 1
ATOM 5352 N N . ALA A 1 674 ? -22.641 42.625 17.812 1 94.5 674 ALA A N 1
ATOM 5353 C CA . ALA A 1 674 ? -21.562 41.719 18.25 1 94.5 674 ALA A CA 1
ATOM 5354 C C . ALA A 1 674 ? -22.125 40.438 18.859 1 94.5 674 ALA A C 1
ATOM 5356 O O . ALA A 1 674 ? -22.953 40.5 19.781 1 94.5 674 ALA A O 1
ATOM 5357 N N . ILE A 1 675 ? -21.719 39.344 18.344 1 94.06 675 ILE A N 1
ATOM 5358 C CA . ILE A 1 675 ? -22.062 38.062 18.891 1 94.06 675 ILE A CA 1
ATOM 5359 C C . ILE A 1 675 ? -20.891 37.5 19.703 1 94.06 675 ILE A C 1
ATOM 5361 O O . ILE A 1 675 ? -19.828 37.219 19.141 1 94.06 675 ILE A O 1
ATOM 5365 N N . ILE A 1 676 ? -21.047 37.438 20.938 1 92.69 676 ILE A N 1
ATOM 5366 C CA . ILE A 1 676 ? -20.031 36.844 21.812 1 92.69 676 ILE A CA 1
ATOM 5367 C C . ILE A 1 676 ? -20.406 35.406 22.109 1 92.69 676 ILE A C 1
ATOM 5369 O O . ILE A 1 676 ? -21.297 35.156 22.922 1 92.69 676 ILE A O 1
ATOM 5373 N N . ASP A 1 677 ? -19.719 34.531 21.469 1 90.25 677 ASP A N 1
ATOM 5374 C CA . ASP A 1 677 ? -20.047 33.125 21.5 1 90.25 677 ASP A CA 1
ATOM 5375 C C . ASP A 1 677 ? -18.844 32.25 21.094 1 90.25 677 ASP A C 1
ATOM 5377 O O . ASP A 1 677 ? -17.703 32.688 21.266 1 90.25 677 ASP A O 1
ATOM 5381 N N . ASP A 1 678 ? -19.109 31 20.75 1 82.88 678 ASP A N 1
ATOM 5382 C CA . ASP A 1 678 ? -18.016 30.062 20.484 1 82.88 678 ASP A CA 1
ATOM 5383 C C . ASP A 1 678 ? -17.5 30.203 19.047 1 82.88 678 ASP A C 1
ATOM 5385 O O . ASP A 1 678 ? -16.828 29.312 18.547 1 82.88 678 ASP A O 1
ATOM 5389 N N . GLY A 1 679 ? -17.766 31.281 18.406 1 85.81 679 GLY A N 1
ATOM 5390 C CA . GLY A 1 679 ? -17.422 31.484 17 1 85.81 679 GLY A CA 1
ATOM 5391 C C . GLY A 1 679 ? -18.609 31.281 16.062 1 85.81 679 GLY A C 1
ATOM 5392 O O . GLY A 1 679 ? -19.688 30.875 16.5 1 85.81 679 GLY A O 1
ATOM 5393 N N . VAL A 1 680 ? -18.438 31.734 14.789 1 88.19 680 VAL A N 1
ATOM 5394 C CA . VAL A 1 680 ? -19.5 31.594 13.805 1 88.19 680 VAL A CA 1
ATOM 5395 C C . VAL A 1 680 ? -18.938 30.984 12.523 1 88.19 680 VAL A C 1
ATOM 5397 O O . VAL A 1 680 ? -17.953 31.484 11.969 1 88.19 680 VAL A O 1
ATOM 5400 N N . ASP A 1 681 ? -19.594 29.938 12.125 1 86.75 681 ASP A N 1
ATOM 5401 C CA . ASP A 1 681 ? -19.25 29.375 10.82 1 86.75 681 ASP A CA 1
ATOM 5402 C C . ASP A 1 681 ? -19.828 30.234 9.688 1 86.75 681 ASP A C 1
ATOM 5404 O O . ASP A 1 681 ? -21.016 30.125 9.375 1 86.75 681 ASP A O 1
ATOM 5408 N N . LEU A 1 682 ? -19.031 30.922 9.062 1 86.12 682 LEU A N 1
ATOM 5409 C CA . LEU A 1 682 ? -19.484 31.875 8.055 1 86.12 682 LEU A CA 1
ATOM 5410 C C . LEU A 1 682 ? -20.188 31.156 6.91 1 86.12 682 LEU A C 1
ATOM 5412 O O . LEU A 1 682 ? -21.141 31.688 6.328 1 86.12 682 LEU A O 1
ATOM 5416 N N . GLU A 1 683 ? -19.75 30.016 6.582 1 82.19 683 GLU A N 1
ATOM 5417 C CA . GLU A 1 683 ? -20.281 29.281 5.43 1 82.19 683 GLU A CA 1
ATOM 5418 C C . GLU A 1 683 ? -21.719 28.844 5.668 1 82.19 683 GLU A C 1
ATOM 5420 O O . GLU A 1 683 ? -22.469 28.594 4.715 1 82.19 683 GLU A O 1
ATOM 5425 N N . ASP A 1 684 ? -22.094 28.75 6.844 1 81.19 684 ASP A N 1
ATOM 5426 C CA . ASP A 1 684 ? -23.438 28.312 7.184 1 81.19 684 ASP A CA 1
ATOM 5427 C C . ASP A 1 684 ? -24.406 29.484 7.223 1 81.19 684 ASP A C 1
ATOM 5429 O O . ASP A 1 684 ? -25.625 29.281 7.355 1 81.19 684 ASP A O 1
ATOM 5433 N N . LEU A 1 685 ? -23.875 30.672 7.152 1 85.06 685 LEU A N 1
ATOM 5434 C CA . LEU A 1 685 ? -24.75 31.844 7.23 1 85.06 685 LEU A CA 1
ATOM 5435 C C . LEU A 1 685 ? -25.391 32.125 5.883 1 85.06 685 LEU A C 1
ATOM 5437 O O . LEU A 1 685 ? -24.812 31.844 4.836 1 85.06 685 LEU A O 1
ATOM 5441 N N . GLN A 1 686 ? -26.547 32.688 5.949 1 77.12 686 GLN A N 1
ATOM 5442 C CA . GLN A 1 686 ? -27.25 33.062 4.738 1 77.12 686 GLN A CA 1
ATOM 5443 C C . GLN A 1 686 ? -26.656 34.344 4.129 1 77.12 686 GLN A C 1
ATOM 5445 O O . GLN A 1 686 ? -26.609 34.469 2.908 1 77.12 686 GLN A O 1
ATOM 5450 N N . ALA A 1 687 ? -26.172 35.25 4.977 1 81.44 687 ALA A N 1
ATOM 5451 C CA . ALA A 1 687 ? -25.609 36.5 4.531 1 81.44 687 ALA A CA 1
ATOM 5452 C C . ALA A 1 687 ? -24.234 36.719 5.148 1 81.44 687 ALA A C 1
ATOM 5454 O O . ALA A 1 687 ? -24.031 37.688 5.906 1 81.44 687 ALA A O 1
ATOM 5455 N N . PRO A 1 688 ? -23.312 35.938 4.711 1 78.06 688 PRO A N 1
ATOM 5456 C CA . PRO A 1 688 ? -21.984 36.031 5.297 1 78.06 688 PRO A CA 1
ATOM 5457 C C . PRO A 1 688 ? -21.281 37.344 4.926 1 78.06 688 PRO A C 1
ATOM 5459 O O . PRO A 1 688 ? -20.328 37.75 5.605 1 78.06 688 PRO A O 1
ATOM 5462 N N . GLN A 1 689 ? -21.766 38.062 3.936 1 76.31 689 GLN A N 1
ATOM 5463 C CA . GLN A 1 689 ? -21.109 39.281 3.463 1 76.31 689 GLN A CA 1
ATOM 5464 C C . GLN A 1 689 ? -21.266 40.406 4.477 1 76.31 689 GLN A C 1
ATOM 5466 O O . GLN A 1 689 ? -20.531 41.406 4.422 1 76.31 689 GLN A O 1
ATOM 5471 N N . TYR A 1 690 ? -22.172 40.219 5.379 1 78 690 TYR A N 1
ATOM 5472 C CA . TYR A 1 690 ? -22.422 41.281 6.344 1 78 690 TYR A CA 1
ATOM 5473 C C . TYR A 1 690 ? -21.641 41.031 7.637 1 78 690 TYR A C 1
ATOM 5475 O O . TYR A 1 690 ? -21.766 41.812 8.594 1 78 690 TYR A O 1
ATOM 5483 N N . VAL A 1 691 ? -20.828 40.031 7.648 1 77.88 691 VAL A N 1
ATOM 5484 C CA . VAL A 1 691 ? -19.953 39.844 8.797 1 77.88 691 VAL A CA 1
ATOM 5485 C C . VAL A 1 691 ? -18.734 40.75 8.664 1 77.88 691 VAL A C 1
ATOM 5487 O O . VAL A 1 691 ? -17.969 40.656 7.703 1 77.88 691 VAL A O 1
ATOM 5490 N N . ALA A 1 692 ? -18.609 41.656 9.547 1 72.88 692 ALA A N 1
ATOM 5491 C CA . ALA A 1 692 ? -17.609 42.719 9.477 1 72.88 692 ALA A CA 1
ATOM 5492 C C . ALA A 1 692 ? -16.25 42.219 9.969 1 72.88 692 ALA A C 1
ATOM 5494 O O . ALA A 1 692 ? -15.211 42.781 9.609 1 72.88 692 ALA A O 1
ATOM 5495 N N . GLY A 1 693 ? -16.219 41.406 10.844 1 78.5 693 GLY A N 1
ATOM 5496 C CA . GLY A 1 693 ? -14.969 40.938 11.406 1 78.5 693 GLY A CA 1
ATOM 5497 C C . GLY A 1 693 ? -15.156 40.156 12.695 1 78.5 693 GLY A C 1
ATOM 5498 O O . GLY A 1 693 ? -16.281 39.812 13.062 1 78.5 693 GLY A O 1
ATOM 5499 N N . GLY A 1 694 ? -14.023 39.875 13.266 1 81.75 694 GLY A N 1
ATOM 5500 C CA . GLY A 1 694 ? -14.117 39.156 14.516 1 81.75 694 GLY A CA 1
ATOM 5501 C C . GLY A 1 694 ? -12.812 39.125 15.297 1 81.75 694 GLY A C 1
ATOM 5502 O O . GLY A 1 694 ? -11.82 39.719 14.875 1 81.75 694 GLY A O 1
ATOM 5503 N N . TRP A 1 695 ? -13.008 38.625 16.5 1 77.19 695 TRP A N 1
ATOM 5504 C CA . TRP A 1 695 ? -11.898 38.531 17.453 1 77.19 695 TRP A CA 1
ATOM 5505 C C . TRP A 1 695 ? -11.898 37.188 18.156 1 77.19 695 TRP A C 1
ATOM 5507 O O . TRP A 1 695 ? -12.953 36.594 18.391 1 77.19 695 TRP A O 1
ATOM 5517 N N . HIS A 1 696 ? -10.688 36.594 18.375 1 76.25 696 HIS A N 1
ATOM 5518 C CA . HIS A 1 696 ? -10.555 35.406 19.203 1 76.25 696 HIS A CA 1
ATOM 5519 C C . HIS A 1 696 ? -9.445 35.562 20.219 1 76.25 696 HIS A C 1
ATOM 5521 O O . HIS A 1 696 ? -8.477 36.281 20 1 76.25 696 HIS A O 1
ATOM 5527 N N . PRO A 1 697 ? -9.812 34.906 21.422 1 65.25 697 PRO A N 1
ATOM 5528 C CA . PRO A 1 697 ? -8.82 35.062 22.484 1 65.25 697 PRO A CA 1
ATOM 5529 C C . PRO A 1 697 ? -7.488 34.406 22.172 1 65.25 697 PRO A C 1
ATOM 5531 O O . PRO A 1 697 ? -7.441 33.438 21.391 1 65.25 697 PRO A O 1
ATOM 5534 N N . ASP A 1 698 ? -6.266 35.031 22.391 1 55.41 698 ASP A N 1
ATOM 5535 C CA . ASP A 1 698 ? -4.863 34.75 22.094 1 55.41 698 ASP A CA 1
ATOM 5536 C C . ASP A 1 698 ? -4.441 33.406 22.688 1 55.41 698 ASP A C 1
ATOM 5538 O O . ASP A 1 698 ? -3.346 33.281 23.234 1 55.41 698 ASP A O 1
ATOM 5542 N N . LYS A 1 699 ? -5.285 32.5 22.812 1 54.56 699 LYS A N 1
ATOM 5543 C CA . LYS A 1 699 ? -4.586 31.469 23.578 1 54.56 699 LYS A CA 1
ATOM 5544 C C . LYS A 1 699 ? -3.814 30.531 22.656 1 54.56 699 LYS A C 1
ATOM 5546 O O . LYS A 1 699 ? -4.102 30.453 21.453 1 54.56 699 LYS A O 1
ATOM 5551 N N . LYS A 1 700 ? -2.715 29.922 23.375 1 50.19 700 LYS A N 1
ATOM 5552 C CA . LYS A 1 700 ? -1.71 29 22.844 1 50.19 700 LYS A CA 1
ATOM 5553 C C . LYS A 1 700 ? -2.363 27.844 22.094 1 50.19 700 LYS A C 1
ATOM 5555 O O . LYS A 1 700 ? -3.295 27.219 22.594 1 50.19 700 LYS A O 1
ATOM 5560 N N . ALA A 1 701 ? -2.229 28 20.766 1 50.97 701 ALA A N 1
ATOM 5561 C CA . ALA A 1 701 ? -2.654 26.938 19.859 1 50.97 701 ALA A CA 1
ATOM 5562 C C . ALA A 1 701 ? -2.139 25.578 20.328 1 50.97 701 ALA A C 1
ATOM 5564 O O . ALA A 1 701 ? -1.035 25.484 20.875 1 50.97 701 ALA A O 1
ATOM 5565 N N . PRO A 1 702 ? -3.02 24.609 20.547 1 47.12 702 PRO A N 1
ATOM 5566 C CA . PRO A 1 702 ? -2.434 23.281 20.781 1 47.12 702 PRO A CA 1
ATOM 5567 C C . PRO A 1 702 ? -1.391 22.906 19.734 1 47.12 702 PRO A C 1
ATOM 5569 O O . PRO A 1 702 ? -1.351 23.516 18.656 1 47.12 702 PRO A O 1
ATOM 5572 N N . ASP A 1 703 ? -0.418 22.109 20.172 1 43.91 703 ASP A N 1
ATOM 5573 C CA . ASP A 1 703 ? 0.704 21.688 19.344 1 43.91 703 ASP A CA 1
ATOM 5574 C C . ASP A 1 703 ? 0.22 21.172 17.984 1 43.91 703 ASP A C 1
ATOM 5576 O O . ASP A 1 703 ? 0.876 21.391 16.969 1 43.91 703 ASP A O 1
ATOM 5580 N N . ARG A 1 704 ? -0.843 20.281 17.969 1 45.34 704 ARG A N 1
ATOM 5581 C CA . ARG A 1 704 ? -1.106 19.656 16.688 1 45.34 704 ARG A CA 1
ATOM 5582 C C . ARG A 1 704 ? -2.248 20.344 15.961 1 45.34 704 ARG A C 1
ATOM 5584 O O . ARG A 1 704 ? -2.26 20.422 14.727 1 45.34 704 ARG A O 1
ATOM 5591 N N . ARG A 1 705 ? -3.354 20.672 16.641 1 52.03 705 ARG A N 1
ATOM 5592 C CA . ARG A 1 705 ? -4.512 21.172 15.906 1 52.03 705 ARG A CA 1
ATOM 5593 C C . ARG A 1 705 ? -4.602 22.688 16 1 52.03 705 ARG A C 1
ATOM 5595 O O . ARG A 1 705 ? -3.92 23.312 16.828 1 52.03 705 ARG A O 1
ATOM 5602 N N . THR A 1 706 ? -5.086 23.328 14.859 1 57.5 706 THR A N 1
ATOM 5603 C CA . THR A 1 706 ? -5.234 24.766 14.648 1 57.5 706 THR A CA 1
ATOM 5604 C C . THR A 1 706 ? -6.32 25.344 15.562 1 57.5 706 THR A C 1
ATOM 5606 O O . THR A 1 706 ? -7.27 24.641 15.914 1 57.5 706 THR A O 1
ATOM 5609 N N . MET A 1 707 ? -5.93 26.266 16.266 1 63.69 707 MET A N 1
ATOM 5610 C CA . MET A 1 707 ? -6.949 27.078 16.922 1 63.69 707 MET A CA 1
ATOM 5611 C C . MET A 1 707 ? -7.969 27.594 15.914 1 63.69 707 MET A C 1
ATOM 5613 O O . MET A 1 707 ? -7.617 27.891 14.773 1 63.69 707 MET A O 1
ATOM 5617 N N . ASN A 1 708 ? -9.273 27.391 16.297 1 71.56 708 ASN A N 1
ATOM 5618 C CA . ASN A 1 708 ? -10.328 27.922 15.445 1 71.56 708 ASN A CA 1
ATOM 5619 C C . ASN A 1 708 ? -10.438 29.438 15.562 1 71.56 708 ASN A C 1
ATOM 5621 O O . ASN A 1 708 ? -10.523 29.969 16.672 1 71.56 708 ASN A O 1
ATOM 5625 N N . ALA A 1 709 ? -10.242 30.047 14.484 1 75.19 709 ALA A N 1
ATOM 5626 C CA . ALA A 1 709 ? -10.492 31.484 14.469 1 75.19 709 ALA A CA 1
ATOM 5627 C C . ALA A 1 709 ? -11.969 31.781 14.719 1 75.19 709 ALA A C 1
ATOM 5629 O O . ALA A 1 709 ? -12.781 30.875 14.836 1 75.19 709 ALA A O 1
ATOM 5630 N N . TRP A 1 710 ? -12.242 33.062 14.836 1 82.25 710 TRP A N 1
ATOM 5631 C CA . TRP A 1 710 ? -13.602 33.5 15.164 1 82.25 710 TRP A CA 1
ATOM 5632 C C . TRP A 1 710 ? -14.586 33.062 14.094 1 82.25 710 TRP A C 1
ATOM 5634 O O . TRP A 1 710 ? -15.781 32.906 14.367 1 82.25 710 TRP A O 1
ATOM 5644 N N . TYR A 1 711 ? -14.164 32.844 12.883 1 82 711 TYR A N 1
ATOM 5645 C CA . TYR A 1 711 ? -15.07 32.531 11.789 1 82 711 TYR A CA 1
ATOM 5646 C C . TYR A 1 711 ? -15.297 31.016 11.688 1 82 711 TYR A C 1
ATOM 5648 O O . TYR A 1 711 ? -15.766 30.516 10.656 1 82 711 TYR A O 1
ATOM 5656 N N . TYR A 1 712 ? -14.828 30.391 12.703 1 81.81 712 TYR A N 1
ATOM 5657 C CA . TYR A 1 712 ? -15.07 28.953 12.82 1 81.81 712 TYR A CA 1
ATOM 5658 C C . TYR A 1 712 ? -15.562 28.594 14.219 1 81.81 712 TYR A C 1
ATOM 5660 O O . TYR A 1 712 ? -14.859 28.812 15.211 1 81.81 712 TYR A O 1
ATOM 5668 N N . SER A 1 713 ? -16.844 28.094 14.273 1 81.31 713 SER A N 1
ATOM 5669 C CA . SER A 1 713 ? -17.5 27.797 15.547 1 81.31 713 SER A CA 1
ATOM 5670 C C . SER A 1 713 ? -17.016 26.453 16.109 1 81.31 713 SER A C 1
ATOM 5672 O O . SER A 1 713 ? -16.75 25.516 15.352 1 81.31 713 SER A O 1
ATOM 5674 N N . GLU A 1 714 ? -16.828 26.406 17.312 1 73.81 714 GLU A N 1
ATOM 5675 C CA . GLU A 1 714 ? -16.406 25.156 17.953 1 73.81 714 GLU A CA 1
ATOM 5676 C C . GLU A 1 714 ? -17.562 24.156 18.031 1 73.81 714 GLU A C 1
ATOM 5678 O O . GLU A 1 714 ? -17.375 22.969 17.781 1 73.81 714 GLU A O 1
ATOM 5683 N N . LYS A 1 715 ? -18.797 24.578 18.375 1 72.25 715 LYS A N 1
ATOM 5684 C CA . LYS A 1 715 ? -19.938 23.688 18.562 1 72.25 715 LYS A CA 1
ATOM 5685 C C . LYS A 1 715 ? -21.156 24.172 17.766 1 72.25 715 LYS A C 1
ATOM 5687 O O . LYS A 1 715 ? -22.297 23.859 18.109 1 72.25 715 LYS A O 1
ATOM 5692 N N . LYS A 1 716 ? -20.984 25.094 16.875 1 80.12 716 LYS A N 1
ATOM 5693 C CA . LYS A 1 716 ? -22 25.609 15.969 1 80.12 716 LYS A CA 1
ATOM 5694 C C . LYS A 1 716 ? -23.047 26.422 16.719 1 80.12 716 LYS A C 1
ATOM 5696 O O . LYS A 1 716 ? -24.047 26.828 16.156 1 80.12 716 LYS A O 1
ATOM 5701 N N . HIS A 1 717 ? -22.875 26.594 18 1 82.69 717 HIS A N 1
ATOM 5702 C CA . HIS A 1 717 ? -23.844 27.375 18.766 1 82.69 717 HIS A CA 1
ATOM 5703 C C . HIS A 1 717 ? -23.891 28.812 18.281 1 82.69 717 HIS A C 1
ATOM 5705 O O . HIS A 1 717 ? -24.969 29.344 18.016 1 82.69 717 HIS A O 1
ATOM 5711 N N . GLY A 1 718 ? -22.703 29.516 18.203 1 87.44 718 GLY A N 1
ATOM 5712 C CA . GLY A 1 718 ? -22.656 30.891 17.703 1 87.44 718 GLY A CA 1
ATOM 5713 C C . GLY A 1 718 ? -23.219 31.031 16.312 1 87.44 718 GLY A C 1
ATOM 5714 O O . GLY A 1 718 ? -23.797 32.062 15.969 1 87.44 718 GLY A O 1
ATOM 5715 N N . THR A 1 719 ? -22.984 30.031 15.555 1 87.75 719 THR A N 1
ATOM 5716 C CA . THR A 1 719 ? -23.531 30.031 14.203 1 87.75 719 THR A CA 1
ATOM 5717 C C . THR A 1 719 ? -25.047 30.094 14.227 1 87.75 719 THR A C 1
ATOM 5719 O O . THR A 1 719 ? -25.656 30.859 13.469 1 87.75 719 THR A O 1
ATOM 5722 N N . GLU A 1 720 ? -25.672 29.312 15.023 1 86.88 720 GLU A N 1
ATOM 5723 C CA . GLU A 1 720 ? -27.125 29.297 15.133 1 86.88 720 GLU A CA 1
ATOM 5724 C C . GLU A 1 720 ? -27.656 30.641 15.625 1 86.88 720 GLU A C 1
ATOM 5726 O O . GLU A 1 720 ? -28.703 31.109 15.172 1 86.88 720 GLU A O 1
ATOM 5731 N N . MET A 1 721 ? -26.938 31.203 16.578 1 90.44 721 MET A N 1
ATOM 5732 C CA . MET A 1 721 ? -27.344 32.531 17.062 1 90.44 721 MET A CA 1
ATOM 5733 C C . MET A 1 721 ? -27.25 33.562 15.961 1 90.44 721 MET A C 1
ATOM 5735 O O . MET A 1 721 ? -28.125 34.406 15.836 1 90.44 721 MET A O 1
ATOM 5739 N N . ALA A 1 722 ? -26.172 33.469 15.289 1 91.06 722 ALA A N 1
ATOM 5740 C CA . ALA A 1 722 ? -25.984 34.438 14.188 1 91.06 722 ALA A CA 1
ATOM 5741 C C . ALA A 1 722 ? -27.109 34.281 13.164 1 91.06 722 ALA A C 1
ATOM 5743 O O . ALA A 1 722 ? -27.609 35.312 12.648 1 91.06 722 ALA A O 1
ATOM 5744 N N . LYS A 1 723 ? -27.547 33.156 12.867 1 88.81 723 LYS A N 1
ATOM 5745 C CA . LYS A 1 723 ? -28.641 32.906 11.93 1 88.81 723 LYS A CA 1
ATOM 5746 C C . LYS A 1 723 ? -29.938 33.531 12.414 1 88.81 723 LYS A C 1
ATOM 5748 O O . LYS A 1 723 ? -30.688 34.125 11.625 1 88.81 723 LYS A O 1
ATOM 5753 N N . LEU A 1 724 ? -30.203 33.406 13.648 1 89.06 724 LEU A N 1
ATOM 5754 C CA . LEU A 1 724 ? -31.422 33.969 14.227 1 89.06 724 LEU A CA 1
ATOM 5755 C C . LEU A 1 724 ? -31.391 35.469 14.18 1 89.06 724 LEU A C 1
ATOM 5757 O O . LEU A 1 724 ? -32.406 36.094 13.93 1 89.06 724 LEU A O 1
ATOM 5761 N N . ILE A 1 725 ? -30.281 36.094 14.469 1 91.81 725 ILE A N 1
ATOM 5762 C CA . ILE A 1 725 ? -30.156 37.531 14.383 1 91.81 725 ILE A CA 1
ATOM 5763 C C . ILE A 1 725 ? -30.406 38 12.953 1 91.81 725 ILE A C 1
ATOM 5765 O O . ILE A 1 725 ? -31.156 38.938 12.719 1 91.81 725 ILE A O 1
ATOM 5769 N N . GLN A 1 726 ? -29.828 37.281 12.039 1 90.31 726 GLN A N 1
ATOM 5770 C CA . GLN A 1 726 ? -29.984 37.625 10.633 1 90.31 726 GLN A CA 1
ATOM 5771 C C . GLN A 1 726 ? -31.391 37.312 10.141 1 90.31 726 GLN A C 1
ATOM 5773 O O . GLN A 1 726 ? -31.859 37.906 9.156 1 90.31 726 GLN A O 1
ATOM 5778 N N . LEU A 1 727 ? -31.984 36.406 10.75 1 87.69 727 LEU A N 1
ATOM 5779 C CA . LEU A 1 727 ? -33.375 36.125 10.422 1 87.69 727 LEU A CA 1
ATOM 5780 C C . LEU A 1 727 ? -34.25 37.375 10.617 1 87.69 727 LEU A C 1
ATOM 5782 O O . LEU A 1 727 ? -35.125 37.656 9.812 1 87.69 727 LEU A O 1
ATOM 5786 N N . ILE A 1 728 ? -33.969 38.125 11.68 1 90.25 728 ILE A N 1
ATOM 5787 C CA . ILE A 1 728 ? -34.75 39.312 12.016 1 90.25 728 ILE A CA 1
ATOM 5788 C C . ILE A 1 728 ? -34.25 40.5 11.203 1 90.25 728 ILE A C 1
ATOM 5790 O O . ILE A 1 728 ? -35.031 41.219 10.609 1 90.25 728 ILE A O 1
ATOM 5794 N N . CYS A 1 729 ? -32.969 40.656 11.203 1 91.75 729 CYS A N 1
ATOM 5795 C CA . CYS A 1 729 ? -32.344 41.75 10.5 1 91.75 729 CYS A CA 1
ATOM 5796 C C . CYS A 1 729 ? -31.344 41.25 9.461 1 91.75 729 CYS A C 1
ATOM 5798 O O . CYS A 1 729 ? -30.141 41.188 9.719 1 91.75 729 CYS A O 1
ATOM 5800 N N . PRO A 1 730 ? -31.781 41 8.266 1 88.94 730 PRO A N 1
ATOM 5801 C CA . PRO A 1 730 ? -30.953 40.312 7.273 1 88.94 730 PRO A CA 1
ATOM 5802 C C . PRO A 1 730 ? -29.75 41.125 6.812 1 88.94 730 PRO A C 1
ATOM 5804 O O . PRO A 1 730 ? -28.75 40.562 6.359 1 88.94 730 PRO A O 1
ATOM 5807 N N . PHE A 1 731 ? -29.75 42.469 6.953 1 89.62 731 PHE A N 1
ATOM 5808 C CA . PHE A 1 731 ? -28.688 43.281 6.379 1 89.62 731 PHE A CA 1
ATOM 5809 C C . PHE A 1 731 ? -27.781 43.844 7.473 1 89.62 731 PHE A C 1
ATOM 5811 O O . PHE A 1 731 ? -26.969 44.75 7.215 1 89.62 731 PHE A O 1
ATOM 5818 N N . VAL A 1 732 ? -27.875 43.281 8.617 1 90.62 732 VAL A N 1
ATOM 5819 C CA . VAL A 1 732 ? -27.109 43.812 9.734 1 90.62 732 VAL A CA 1
ATOM 5820 C C . VAL A 1 732 ? -25.656 43.312 9.664 1 90.62 732 VAL A C 1
ATOM 5822 O O . VAL A 1 732 ? -25.406 42.188 9.258 1 90.62 732 VAL A O 1
ATOM 5825 N N . SER A 1 733 ? -24.781 44.219 10.039 1 90.38 733 SER A N 1
ATOM 5826 C CA . SER A 1 733 ? -23.375 43.812 10.156 1 90.38 733 SER A CA 1
ATOM 5827 C C . SER A 1 733 ? -23.125 43.062 11.469 1 90.38 733 SER A C 1
ATOM 5829 O O . SER A 1 733 ? -23.531 43.531 12.531 1 90.38 733 SER A O 1
ATOM 5831 N N . LEU A 1 734 ? -22.469 41.938 11.32 1 91.88 734 LEU A N 1
ATOM 5832 C CA . LEU A 1 734 ? -22.172 41.125 12.5 1 91.88 734 LEU A CA 1
ATOM 5833 C C . LEU A 1 734 ? -20.688 41.219 12.859 1 91.88 734 LEU A C 1
ATOM 5835 O O . LEU A 1 734 ? -19.828 41.281 11.969 1 91.88 734 LEU A O 1
ATOM 5839 N N . TYR A 1 735 ? -20.375 41.375 14.078 1 90.62 735 TYR A N 1
ATOM 5840 C CA . TYR A 1 735 ? -19.031 41.219 14.641 1 90.62 735 TYR A CA 1
ATOM 5841 C C . TYR A 1 735 ? -18.953 40.031 15.57 1 90.62 735 TYR A C 1
ATOM 5843 O O . TYR A 1 735 ? -19.688 39.938 16.562 1 90.62 735 TYR A O 1
ATOM 5851 N N . VAL A 1 736 ? -18.062 39.125 15.266 1 90.81 736 VAL A N 1
ATOM 5852 C CA . VAL A 1 736 ? -18 37.875 16.016 1 90.81 736 VAL A CA 1
ATOM 5853 C C . VAL A 1 736 ? -16.828 37.906 16.984 1 90.81 736 VAL A C 1
ATOM 5855 O O . VAL A 1 736 ? -15.672 37.969 16.578 1 90.81 736 VAL A O 1
ATOM 5858 N N . ALA A 1 737 ? -17.141 37.875 18.234 1 89.19 737 ALA A N 1
ATOM 5859 C CA . ALA A 1 737 ? -16.109 37.781 19.266 1 89.19 737 ALA A CA 1
ATOM 5860 C C . ALA A 1 737 ? -16.156 36.406 19.938 1 89.19 737 ALA A C 1
ATOM 5862 O O . ALA A 1 737 ? -17.078 36.125 20.703 1 89.19 737 ALA A O 1
ATOM 5863 N N . LYS A 1 738 ? -15.172 35.719 19.734 1 86.25 738 LYS A N 1
ATOM 5864 C CA . LYS A 1 738 ? -15.172 34.344 20.156 1 86.25 738 LYS A CA 1
ATOM 5865 C C . LYS A 1 738 ? -14.688 34.188 21.594 1 86.25 738 LYS A C 1
ATOM 5867 O O . LYS A 1 738 ? -13.734 34.875 22 1 86.25 738 LYS A O 1
ATOM 5872 N N . LEU A 1 739 ? -15.406 33.25 22.328 1 81.62 739 LEU A N 1
ATOM 5873 C CA . LEU A 1 739 ? -15.047 32.906 23.703 1 81.62 739 LEU A CA 1
ATOM 5874 C C . LEU A 1 739 ? -14.008 31.797 23.734 1 81.62 739 LEU A C 1
ATOM 5876 O O . LEU A 1 739 ? -13.914 31 22.797 1 81.62 739 LEU A O 1
ATOM 5880 N N . ASP A 1 740 ? -13.148 31.734 24.719 1 73.81 740 ASP A N 1
ATOM 5881 C CA . ASP A 1 740 ? -12.25 30.609 24.969 1 73.81 740 ASP A CA 1
ATOM 5882 C C . ASP A 1 740 ? -13.016 29.422 25.547 1 73.81 740 ASP A C 1
ATOM 5884 O O . ASP A 1 740 ? -13.18 29.328 26.766 1 73.81 740 ASP A O 1
ATOM 5888 N N . THR A 1 741 ? -13.492 28.531 24.719 1 62.53 741 THR A N 1
ATOM 5889 C CA . THR A 1 741 ? -14.328 27.438 25.188 1 62.53 741 THR A CA 1
ATOM 5890 C C . THR A 1 741 ? -13.508 26.156 25.359 1 62.53 741 THR A C 1
ATOM 5892 O O . THR A 1 741 ? -14.07 25.062 25.484 1 62.53 741 THR A O 1
ATOM 5895 N N . ARG A 1 742 ? -12.219 26 25.109 1 53.25 742 ARG A N 1
ATOM 5896 C CA . ARG A 1 742 ? -11.414 24.781 25.141 1 53.25 742 ARG A CA 1
ATOM 5897 C C . ARG A 1 742 ? -11.539 24.078 26.484 1 53.25 742 ARG A C 1
ATOM 5899 O O . ARG A 1 742 ? -11.453 22.844 26.562 1 53.25 742 ARG A O 1
ATOM 5906 N N . ARG A 1 743 ? -10.695 24.406 27.578 1 42.31 743 ARG A N 1
ATOM 5907 C CA . ARG A 1 743 ? -10.641 23.625 28.812 1 42.31 743 ARG A CA 1
ATOM 5908 C C . ARG A 1 743 ? -12 23.625 29.516 1 42.31 743 ARG A C 1
ATOM 5910 O O . ARG A 1 743 ? -12.773 24.578 29.375 1 42.31 743 ARG A O 1
ATOM 5917 N N . LEU A 1 744 ? -12.227 22.422 29.953 1 38.38 744 LEU A N 1
ATOM 5918 C CA . LEU A 1 744 ? -13.297 22.25 30.922 1 38.38 744 LEU A CA 1
ATOM 5919 C C . LEU A 1 744 ? -13.453 23.484 31.797 1 38.38 744 LEU A C 1
ATOM 5921 O O . LEU A 1 744 ? -14.414 23.609 32.562 1 38.38 744 LEU A O 1
ATOM 5925 N N . VAL A 1 745 ? -12.328 24.141 32 1 40.16 745 VAL A N 1
ATOM 5926 C CA . VAL A 1 745 ? -12.336 24.953 33.219 1 40.16 745 VAL A CA 1
ATOM 5927 C C . VAL A 1 745 ? -12.93 26.328 32.906 1 40.16 745 VAL A C 1
ATOM 5929 O O . VAL A 1 745 ? -12.492 27 31.984 1 40.16 745 VAL A O 1
ATOM 5932 N N . TYR A 1 746 ? -14.047 26.641 33.438 1 52.31 746 TYR A N 1
ATOM 5933 C CA . TYR A 1 746 ? -14.914 27.797 33.719 1 52.31 746 TYR A CA 1
ATOM 5934 C C . TYR A 1 746 ? -14.086 29 34.125 1 52.31 746 TYR A C 1
ATOM 5936 O O . TYR A 1 746 ? -14.586 30.141 34.094 1 52.31 746 TYR A O 1
ATOM 5944 N N . LYS A 1 747 ? -12.664 28.688 34.094 1 56.16 747 LYS A N 1
ATOM 5945 C CA . LYS A 1 747 ? -11.938 29.812 34.656 1 56.16 747 LYS A CA 1
ATOM 5946 C C . LYS A 1 747 ? -11.695 30.906 33.625 1 56.16 747 LYS A C 1
ATOM 5948 O O . LYS A 1 747 ? -11.789 32.094 33.938 1 56.16 747 LYS A O 1
ATOM 5953 N N . SER A 1 748 ? -11.531 30.516 32.281 1 68.44 748 SER A N 1
ATOM 5954 C CA . SER A 1 748 ? -11.078 31.531 31.328 1 68.44 748 SER A CA 1
ATOM 5955 C C . SER A 1 748 ? -12.242 32.094 30.516 1 68.44 748 SER A C 1
ATOM 5957 O O . SER A 1 748 ? -12.094 33.125 29.844 1 68.44 748 SER A O 1
ATOM 5959 N N . VAL A 1 749 ? -13.336 31.5 30.672 1 77.25 749 VAL A N 1
ATOM 5960 C CA . VAL A 1 749 ? -14.461 31.938 29.859 1 77.25 749 VAL A CA 1
ATOM 5961 C C . VAL A 1 749 ? -14.891 33.344 30.266 1 77.25 749 VAL A C 1
ATOM 5963 O O . VAL A 1 749 ? -15.141 34.188 29.422 1 77.25 749 VAL A O 1
ATOM 5966 N N . ALA A 1 750 ? -14.852 33.594 31.562 1 80.88 750 ALA A N 1
ATOM 5967 C CA . ALA A 1 750 ? -15.281 34.906 32.031 1 80.88 750 ALA A CA 1
ATOM 5968 C C . ALA A 1 750 ? -14.305 36 31.609 1 80.88 750 ALA A C 1
ATOM 5970 O O . ALA A 1 750 ? -14.727 37.062 31.203 1 80.88 750 ALA A O 1
ATOM 5971 N N . GLU A 1 751 ? -13.055 35.625 31.703 1 81.25 751 GLU A N 1
ATOM 5972 C CA . GLU A 1 751 ? -12.047 36.594 31.266 1 81.25 751 GLU A CA 1
ATOM 5973 C C . GLU A 1 751 ? -12.125 36.844 29.766 1 81.25 751 GLU A C 1
ATOM 5975 O O . GLU A 1 751 ? -11.969 38 29.312 1 81.25 751 GLU A O 1
ATOM 5980 N N . SER A 1 752 ? -12.266 35.844 29.047 1 84.94 752 SER A N 1
ATOM 5981 C CA . SER A 1 752 ? -12.375 36 27.609 1 84.94 752 SER A CA 1
ATOM 5982 C C . SER A 1 752 ? -13.625 36.812 27.219 1 84.94 752 SER A C 1
ATOM 5984 O O . SER A 1 752 ? -13.617 37.562 26.266 1 84.94 752 SER A O 1
ATOM 5986 N N . ALA A 1 753 ? -14.672 36.562 27.984 1 87.69 753 ALA A N 1
ATOM 5987 C CA . ALA A 1 753 ? -15.906 37.312 27.734 1 87.69 753 ALA A CA 1
ATOM 5988 C C . ALA A 1 753 ? -15.711 38.781 27.984 1 87.69 753 ALA A C 1
ATOM 5990 O O . ALA A 1 753 ? -16.203 39.625 27.234 1 87.69 753 ALA A O 1
ATOM 5991 N N . ALA A 1 754 ? -14.984 39.062 29.031 1 87.81 754 ALA A N 1
ATOM 5992 C CA . ALA A 1 754 ? -14.68 40.469 29.328 1 87.81 754 ALA A CA 1
ATOM 5993 C C . ALA A 1 754 ? -13.914 41.125 28.172 1 87.81 754 ALA A C 1
ATOM 5995 O O . ALA A 1 754 ? -14.25 42.219 27.734 1 87.81 754 ALA A O 1
ATOM 5996 N N . LYS A 1 755 ? -12.938 40.406 27.734 1 85.19 755 LYS A N 1
ATOM 5997 C CA . LYS A 1 755 ? -12.141 40.938 26.609 1 85.19 755 LYS A CA 1
ATOM 5998 C C . LYS A 1 755 ? -12.984 41.062 25.344 1 85.19 755 LYS A C 1
ATOM 6000 O O . LYS A 1 755 ? -12.836 42 24.578 1 85.19 755 LYS A O 1
ATOM 6005 N N . ALA A 1 756 ? -13.781 40.125 25.156 1 89.56 756 ALA A N 1
ATOM 6006 C CA . ALA A 1 756 ? -14.656 40.125 23.984 1 89.56 756 ALA A CA 1
ATOM 6007 C C . ALA A 1 756 ? -15.586 41.312 23.984 1 89.56 756 ALA A C 1
ATOM 6009 O O . ALA A 1 756 ? -15.82 41.938 22.938 1 89.56 756 ALA A O 1
ATOM 6010 N N . ILE A 1 757 ? -16.141 41.625 25.125 1 89.94 757 ILE A N 1
ATOM 6011 C CA . ILE A 1 757 ? -17.047 42.781 25.234 1 89.94 757 ILE A CA 1
ATOM 6012 C C . ILE A 1 757 ? -16.281 44.062 24.922 1 89.94 757 ILE A C 1
ATOM 6014 O O . ILE A 1 757 ? -16.766 44.906 24.172 1 89.94 757 ILE A O 1
ATOM 6018 N N . ARG A 1 758 ? -15.133 44.156 25.422 1 86.19 758 ARG A N 1
ATOM 6019 C CA . ARG A 1 758 ? -14.336 45.344 25.172 1 86.19 758 ARG A CA 1
ATOM 6020 C C . ARG A 1 758 ? -13.984 45.469 23.688 1 86.19 758 ARG A C 1
ATOM 6022 O O . ARG A 1 758 ? -14.008 46.562 23.125 1 86.19 758 ARG A O 1
ATOM 6029 N N . GLU A 1 759 ? -13.641 44.375 23.156 1 84.5 759 GLU A N 1
ATOM 6030 C CA . GLU A 1 759 ? -13.328 44.375 21.734 1 84.5 759 GLU A CA 1
ATOM 6031 C C . GLU A 1 759 ? -14.555 44.75 20.906 1 84.5 759 GLU A C 1
ATOM 6033 O O . GLU A 1 759 ? -14.438 45.438 19.891 1 84.5 759 GLU A O 1
ATOM 6038 N N . ALA A 1 760 ? -15.656 44.219 21.234 1 88.94 760 ALA A N 1
ATOM 6039 C CA . ALA A 1 760 ? -16.891 44.531 20.547 1 88.94 760 ALA A CA 1
ATOM 6040 C C . ALA A 1 760 ? -17.203 46 20.594 1 88.94 760 ALA A C 1
ATOM 6042 O O . ALA A 1 760 ? -17.578 46.625 19.578 1 88.94 760 ALA A O 1
ATOM 6043 N N . VAL A 1 761 ? -17.031 46.594 21.734 1 84.75 761 VAL A N 1
ATOM 6044 C CA . VAL A 1 761 ? -17.281 48.031 21.922 1 84.75 761 VAL A CA 1
ATOM 6045 C C . VAL A 1 761 ? -16.281 48.844 21.094 1 84.75 761 VAL A C 1
ATOM 6047 O O . VAL A 1 761 ? -16.656 49.812 20.438 1 84.75 761 VAL A O 1
ATOM 6050 N N . ALA A 1 762 ? -15.086 48.375 21.125 1 76.62 762 ALA A N 1
ATOM 6051 C CA . ALA A 1 762 ? -14.039 49.062 20.359 1 76.62 762 ALA A CA 1
ATOM 6052 C C . ALA A 1 762 ? -14.352 49.031 18.875 1 76.62 762 ALA A C 1
ATOM 6054 O O . ALA A 1 762 ? -13.992 49.938 18.141 1 76.62 762 ALA A O 1
ATOM 6055 N N . GLN A 1 763 ? -15.062 48.031 18.484 1 80.06 763 GLN A N 1
ATOM 6056 C CA . GLN A 1 763 ? -15.375 47.906 17.062 1 80.06 763 GLN A CA 1
ATOM 6057 C C . GLN A 1 763 ? -16.703 48.562 16.719 1 80.06 763 GLN A C 1
ATOM 6059 O O . GLN A 1 763 ? -17.203 48.438 15.609 1 80.06 763 GLN A O 1
ATOM 6064 N N . GLY A 1 764 ? -17.281 49.125 17.672 1 78.56 764 GLY A N 1
ATOM 6065 C CA . GLY A 1 764 ? -18.469 49.938 17.422 1 78.56 764 GLY A CA 1
ATOM 6066 C C . GLY A 1 764 ? -19.766 49.156 17.484 1 78.56 764 GLY A C 1
ATOM 6067 O O . GLY A 1 764 ? -20.734 49.5 16.812 1 78.56 764 GLY A O 1
ATOM 6068 N N . ALA A 1 765 ? -19.844 48.156 18.25 1 88.81 765 ALA A N 1
ATOM 6069 C CA . ALA A 1 765 ? -21.062 47.375 18.375 1 88.81 765 ALA A CA 1
ATOM 6070 C C . ALA A 1 765 ? -22.203 48.188 18.953 1 88.81 765 ALA A C 1
ATOM 6072 O O . ALA A 1 765 ? -22.047 48.844 20 1 88.81 765 ALA A O 1
ATOM 6073 N N . SER A 1 766 ? -23.328 48.156 18.203 1 87.69 766 SER A N 1
ATOM 6074 C CA . SER A 1 766 ? -24.531 48.781 18.703 1 87.69 766 SER A CA 1
ATOM 6075 C C . SER A 1 766 ? -25.281 47.875 19.656 1 87.69 766 SER A C 1
ATOM 6077 O O . SER A 1 766 ? -25.969 48.344 20.578 1 87.69 766 SER A O 1
ATOM 6079 N N . VAL A 1 767 ? -25.203 46.656 19.391 1 91.88 767 VAL A N 1
ATOM 6080 C CA . VAL A 1 767 ? -25.859 45.625 20.172 1 91.88 767 VAL A CA 1
ATOM 6081 C C . VAL A 1 767 ? -24.875 44.469 20.469 1 91.88 767 VAL A C 1
ATOM 6083 O O . VAL A 1 767 ? -24.062 44.125 19.625 1 91.88 767 VAL A O 1
ATOM 6086 N N . ILE A 1 768 ? -24.875 43.969 21.719 1 93.88 768 ILE A N 1
ATOM 6087 C CA . ILE A 1 768 ? -24.094 42.812 22.078 1 93.88 768 ILE A CA 1
ATOM 6088 C C . ILE A 1 768 ? -25.016 41.688 22.531 1 93.88 768 ILE A C 1
ATOM 6090 O O . ILE A 1 768 ? -25.844 41.875 23.422 1 93.88 768 ILE A O 1
ATOM 6094 N N . SER A 1 769 ? -24.906 40.562 21.859 1 94.94 769 SER A N 1
ATOM 6095 C CA . SER A 1 769 ? -25.688 39.406 22.188 1 94.94 769 SER A CA 1
ATOM 6096 C C . SER A 1 769 ? -24.859 38.344 22.906 1 94.94 769 SER A C 1
ATOM 6098 O O . SER A 1 769 ? -23.844 37.875 22.375 1 94.94 769 SER A O 1
ATOM 6100 N N . MET A 1 770 ? -25.234 37.969 24.094 1 92.56 770 MET A N 1
ATOM 6101 C CA . MET A 1 770 ? -24.562 36.938 24.891 1 92.56 770 MET A CA 1
ATOM 6102 C C . MET A 1 770 ? -25.516 35.812 25.25 1 92.56 770 MET A C 1
ATOM 6104 O O . MET A 1 770 ? -26.094 35.812 26.328 1 92.56 770 MET A O 1
ATOM 6108 N N . SER A 1 771 ? -25.578 34.781 24.359 1 90.12 771 SER A N 1
ATOM 6109 C CA . SER A 1 771 ? -26.547 33.719 24.484 1 90.12 771 SER A CA 1
ATOM 6110 C C . SER A 1 771 ? -25.984 32.562 25.297 1 90.12 771 SER A C 1
ATOM 6112 O O . SER A 1 771 ? -26.031 31.406 24.875 1 90.12 771 SER A O 1
ATOM 6114 N N . TRP A 1 772 ? -25.453 32.812 26.453 1 84.19 772 TRP A N 1
ATOM 6115 C CA . TRP A 1 772 ? -24.859 31.812 27.328 1 84.19 772 TRP A CA 1
ATOM 6116 C C . TRP A 1 772 ? -24.828 32.312 28.781 1 84.19 772 TRP A C 1
ATOM 6118 O O . TRP A 1 772 ? -25.078 33.469 29.047 1 84.19 772 TRP A O 1
ATOM 6128 N N . THR A 1 773 ? -24.656 31.391 29.672 1 78.69 773 THR A N 1
ATOM 6129 C CA . THR A 1 773 ? -24.5 31.688 31.094 1 78.69 773 THR A CA 1
ATOM 6130 C C . THR A 1 773 ? -23.25 31.016 31.656 1 78.69 773 THR A C 1
ATOM 6132 O O . THR A 1 773 ? -22.859 29.938 31.188 1 78.69 773 THR A O 1
ATOM 6135 N N . ILE A 1 774 ? -22.609 31.734 32.531 1 77.88 774 ILE A N 1
ATOM 6136 C CA . ILE A 1 774 ? -21.453 31.188 33.219 1 77.88 774 ILE A CA 1
ATOM 6137 C C . ILE A 1 774 ? -21.688 31.234 34.719 1 77.88 774 ILE A C 1
ATOM 6139 O O . ILE A 1 774 ? -22.469 32.062 35.219 1 77.88 774 ILE A O 1
ATOM 6143 N N . TYR A 1 775 ? -21.078 30.375 35.375 1 75 775 TYR A N 1
ATOM 6144 C CA . TYR A 1 775 ? -21.25 30.297 36.812 1 75 775 TYR A CA 1
ATOM 6145 C C . TYR A 1 775 ? -19.953 30.656 37.531 1 75 775 TYR A C 1
ATOM 6147 O O . TYR A 1 775 ? -18.859 30.422 37.031 1 75 775 TYR A O 1
ATOM 6155 N N . GLN A 1 776 ? -20.172 31.297 38.625 1 74.94 776 GLN A N 1
ATOM 6156 C CA . GLN A 1 776 ? -19 31.641 39.438 1 74.94 776 GLN A CA 1
ATOM 6157 C C . GLN A 1 776 ? -18.438 30.406 40.156 1 74.94 776 GLN A C 1
ATOM 6159 O O . GLN A 1 776 ? -19.203 29.656 40.75 1 74.94 776 GLN A O 1
ATOM 6164 N N . LEU A 1 777 ? -17.25 30.234 39.938 1 73 777 LEU A N 1
ATOM 6165 C CA . LEU A 1 777 ? -16.484 29.203 40.625 1 73 777 LEU A CA 1
ATOM 6166 C C . LEU A 1 777 ? -15.375 29.828 41.469 1 73 777 LEU A C 1
ATOM 6168 O O . LEU A 1 777 ? -15.156 31.047 41.406 1 73 777 LEU A O 1
ATOM 6172 N N . THR A 1 778 ? -14.742 29.016 42.312 1 67.94 778 THR A N 1
ATOM 6173 C CA . THR A 1 778 ? -13.68 29.516 43.188 1 67.94 778 THR A CA 1
ATOM 6174 C C . THR A 1 778 ? -12.531 30.078 42.344 1 67.94 778 THR A C 1
ATOM 6176 O O . THR A 1 778 ? -11.93 31.078 42.719 1 67.94 778 THR A O 1
ATOM 6179 N N . ASP A 1 779 ? -12.383 29.5 41.188 1 71.69 779 ASP A N 1
ATOM 6180 C CA . ASP A 1 779 ? -11.172 29.828 40.438 1 71.69 779 ASP A CA 1
ATOM 6181 C C . ASP A 1 779 ? -11.453 30.891 39.375 1 71.69 779 ASP A C 1
ATOM 6183 O O . ASP A 1 779 ? -10.539 31.344 38.688 1 71.69 779 ASP A O 1
ATOM 6187 N N . ASN A 1 780 ? -12.711 31.406 39.219 1 79 780 ASN A N 1
ATOM 6188 C CA . ASN A 1 780 ? -12.977 32.375 38.156 1 79 780 ASN A CA 1
ATOM 6189 C C . ASN A 1 780 ? -13.523 33.688 38.719 1 79 780 ASN A C 1
ATOM 6191 O O . ASN A 1 780 ? -14.172 34.438 38 1 79 780 ASN A O 1
ATOM 6195 N N . LYS A 1 781 ? -13.297 33.938 40 1 81.44 781 LYS A N 1
ATOM 6196 C CA . LYS A 1 781 ? -13.82 35.125 40.625 1 81.44 781 LYS A CA 1
ATOM 6197 C C . LYS A 1 781 ? -13.258 36.375 39.969 1 81.44 781 LYS A C 1
ATOM 6199 O O . LYS A 1 781 ? -13.992 37.344 39.75 1 81.44 781 LYS A O 1
ATOM 6204 N N . LYS A 1 782 ? -11.984 36.281 39.75 1 82.31 782 LYS A N 1
ATOM 6205 C CA . LYS A 1 782 ? -11.367 37.438 39.094 1 82.31 782 LYS A CA 1
ATOM 6206 C C . LYS A 1 782 ? -11.977 37.656 37.688 1 82.31 782 LYS A C 1
ATOM 6208 O O . LYS A 1 782 ? -12.234 38.812 37.312 1 82.31 782 LYS A O 1
ATOM 6213 N N . GLY A 1 783 ? -12.172 36.656 37 1 85.38 783 GLY A N 1
ATOM 6214 C CA . GLY A 1 783 ? -12.773 36.75 35.688 1 85.38 783 GLY A CA 1
ATOM 6215 C C . GLY A 1 783 ? -14.188 37.312 35.719 1 85.38 783 GLY A C 1
ATOM 6216 O O . GLY A 1 783 ? -14.555 38.094 34.844 1 85.38 783 GLY A O 1
ATOM 6217 N N . ILE A 1 784 ? -14.914 36.906 36.688 1 87.25 784 ILE A N 1
ATOM 6218 C CA . ILE A 1 784 ? -16.281 37.375 36.844 1 87.25 784 ILE A CA 1
ATOM 6219 C C . ILE A 1 784 ? -16.281 38.875 37.156 1 87.25 784 ILE A C 1
ATOM 6221 O O . ILE A 1 784 ? -17.109 39.625 36.625 1 87.25 784 ILE A O 1
ATOM 6225 N N . GLY A 1 785 ? -15.328 39.25 37.938 1 86.5 785 GLY A N 1
ATOM 6226 C CA . GLY A 1 785 ? -15.172 40.656 38.188 1 86.5 785 GLY A CA 1
ATOM 6227 C C . GLY A 1 785 ? -14.859 41.438 36.938 1 86.5 785 GLY A C 1
ATOM 6228 O O . GLY A 1 785 ? -15.438 42.531 36.719 1 86.5 785 GLY A O 1
ATOM 6229 N N . GLU A 1 786 ? -14.008 40.938 36.156 1 88.31 786 GLU A N 1
ATOM 6230 C CA . GLU A 1 786 ? -13.656 41.594 34.906 1 88.31 786 GLU A CA 1
ATOM 6231 C C . GLU A 1 786 ? -14.852 41.656 33.969 1 88.31 786 GLU A C 1
ATOM 6233 O O . GLU A 1 786 ? -15.023 42.625 33.219 1 88.31 786 GLU A O 1
ATOM 6238 N N . LEU A 1 787 ? -15.586 40.625 34 1 89.88 787 LEU A N 1
ATOM 6239 C CA . LEU A 1 787 ? -16.781 40.594 33.156 1 89.88 787 LEU A CA 1
ATOM 6240 C C . LEU A 1 787 ? -17.766 41.688 33.562 1 89.88 787 LEU A C 1
ATOM 6242 O O . LEU A 1 787 ? -18.297 42.406 32.719 1 89.88 787 LEU A O 1
ATOM 6246 N N . LYS A 1 788 ? -17.984 41.875 34.812 1 88.12 788 LYS A N 1
ATOM 6247 C CA . LYS A 1 788 ? -18.875 42.906 35.344 1 88.12 788 LYS A CA 1
ATOM 6248 C C . LYS A 1 788 ? -18.375 44.312 34.969 1 88.12 788 LYS A C 1
ATOM 6250 O O . LYS A 1 788 ? -19.156 45.156 34.562 1 88.12 788 LYS A O 1
ATOM 6255 N N . ASP A 1 789 ? -17.094 44.406 35.062 1 87.56 789 ASP A N 1
ATOM 6256 C CA . ASP A 1 789 ? -16.5 45.688 34.719 1 87.56 789 ASP A CA 1
ATOM 6257 C C . ASP A 1 789 ? -16.672 45.969 33.219 1 87.56 789 ASP A C 1
ATOM 6259 O O . ASP A 1 789 ? -16.938 47.125 32.844 1 87.56 789 ASP A O 1
ATOM 6263 N N . ALA A 1 790 ? -16.438 44.969 32.438 1 89.69 790 ALA A N 1
ATOM 6264 C CA . ALA A 1 790 ? -16.578 45.125 31 1 89.69 790 ALA A CA 1
ATOM 6265 C C . ALA A 1 790 ? -18.016 45.5 30.625 1 89.69 790 ALA A C 1
ATOM 6267 O O . ALA A 1 790 ? -18.234 46.312 29.734 1 89.69 790 ALA A O 1
ATOM 6268 N N . ILE A 1 791 ? -18.984 44.875 31.297 1 89.31 791 ILE A N 1
ATOM 6269 C CA . ILE A 1 791 ? -20.391 45.188 31.047 1 89.31 791 ILE A CA 1
ATOM 6270 C C . ILE A 1 791 ? -20.703 46.625 31.438 1 89.31 791 ILE A C 1
ATOM 6272 O O . ILE A 1 791 ? -21.359 47.344 30.688 1 89.31 791 ILE A O 1
ATOM 6276 N N . GLN A 1 792 ? -20.203 47 32.5 1 84.62 792 GLN A N 1
ATOM 6277 C CA . GLN A 1 792 ? -20.406 48.375 32.938 1 84.62 792 GLN A CA 1
ATOM 6278 C C . GLN A 1 792 ? -19.75 49.375 31.969 1 84.62 792 GLN A C 1
ATOM 6280 O O . GLN A 1 792 ? -20.328 50.438 31.672 1 84.62 792 GLN A O 1
ATOM 6285 N N . TYR A 1 793 ? -18.594 48.938 31.625 1 83.19 793 TYR A N 1
ATOM 6286 C CA . TYR A 1 793 ? -17.875 49.781 30.656 1 83.19 793 TYR A CA 1
ATOM 6287 C C . TYR A 1 793 ? -18.688 49.938 29.375 1 83.19 793 TYR A C 1
ATOM 6289 O O . TYR A 1 793 ? -18.797 51.031 28.844 1 83.19 793 TYR A O 1
ATOM 6297 N N . ALA A 1 794 ? -19.281 48.906 28.906 1 84.88 794 ALA A N 1
ATOM 6298 C CA . ALA A 1 794 ? -20.062 48.906 27.672 1 84.88 794 ALA A CA 1
ATOM 6299 C C . ALA A 1 794 ? -21.328 49.75 27.828 1 84.88 794 ALA A C 1
ATOM 6301 O O . ALA A 1 794 ? -21.812 50.344 26.859 1 84.88 794 ALA A O 1
ATOM 6302 N N . GLY A 1 795 ? -21.906 49.688 29.078 1 77 795 GLY A N 1
ATOM 6303 C CA . GLY A 1 795 ? -23.141 50.406 29.359 1 77 795 GLY A CA 1
ATOM 6304 C C . GLY A 1 795 ? -22.922 51.906 29.578 1 77 795 GLY A C 1
ATOM 6305 O O . GLY A 1 795 ? -23.875 52.688 29.516 1 77 795 GLY A O 1
ATOM 6306 N N . LYS A 1 796 ? -21.812 52.188 30.094 1 69.25 796 LYS A N 1
ATOM 6307 C CA . LYS A 1 796 ? -21.547 53.594 30.391 1 69.25 796 LYS A CA 1
ATOM 6308 C C . LYS A 1 796 ? -21.531 54.406 29.109 1 69.25 796 LYS A C 1
ATOM 6310 O O . LYS A 1 796 ? -21.156 53.938 28.047 1 69.25 796 LYS A O 1
ATOM 6315 N N . GLU A 1 797 ? -22.25 55.438 29.328 1 55.06 797 GLU A N 1
ATOM 6316 C CA . GLU A 1 797 ? -22.391 56.406 28.25 1 55.06 797 GLU A CA 1
ATOM 6317 C C . GLU A 1 797 ? -21.031 56.781 27.656 1 55.06 797 GLU A C 1
ATOM 6319 O O . GLU A 1 797 ? -20.172 57.344 28.344 1 55.06 797 GLU A O 1
ATOM 6324 N N . MET A 1 798 ? -20.531 55.844 26.906 1 48.94 798 MET A N 1
ATOM 6325 C CA . MET A 1 798 ? -19.266 56.188 26.25 1 48.94 798 MET A CA 1
ATOM 6326 C C . MET A 1 798 ? -19.484 57.25 25.172 1 48.94 798 MET A C 1
ATOM 6328 O O . MET A 1 798 ? -20.516 57.219 24.469 1 48.94 798 MET A O 1
ATOM 6332 N N . LYS A 1 799 ? -18.828 58.312 25.391 1 44.19 799 LYS A N 1
ATOM 6333 C CA . LYS A 1 799 ? -18.828 59.344 24.359 1 44.19 799 LYS A CA 1
ATOM 6334 C C . LYS A 1 799 ? -18.25 58.812 23.047 1 44.19 799 LYS A C 1
ATOM 6336 O O . LYS A 1 799 ? -17.156 58.25 23.031 1 44.19 799 LYS A O 1
ATOM 6341 N N . GLY A 1 800 ? -19.031 58.375 22.156 1 41 800 GLY A N 1
ATOM 6342 C CA . GLY A 1 800 ? -18.531 57.938 20.859 1 41 800 GLY A CA 1
ATOM 6343 C C . GLY A 1 800 ? -17.531 58.906 20.266 1 41 800 GLY A C 1
ATOM 6344 O O . GLY A 1 800 ? -17.25 59.969 20.844 1 41 800 GLY A O 1
ATOM 6345 N N . ALA A 1 801 ? -16.688 58.531 19.312 1 38.69 801 ALA A N 1
ATOM 6346 C CA . ALA A 1 801 ? -15.633 59.344 18.688 1 38.69 801 ALA A CA 1
ATOM 6347 C C . ALA A 1 801 ? -16.094 60.75 18.453 1 38.69 801 ALA A C 1
ATOM 6349 O O . ALA A 1 801 ? -15.281 61.688 18.453 1 38.69 801 ALA A O 1
ATOM 6350 N N . ASN A 1 802 ? -17.438 61.094 18.234 1 37.31 802 ASN A N 1
ATOM 6351 C CA . ASN A 1 802 ? -17.938 62.438 17.953 1 37.31 802 ASN A CA 1
ATOM 6352 C C . ASN A 1 802 ? -18.625 63.062 19.156 1 37.31 802 ASN A C 1
ATOM 6354 O O . ASN A 1 802 ? -19.438 63.969 19.031 1 37.31 802 ASN A O 1
ATOM 6358 N N . GLY A 1 803 ? -18.453 62.594 20.266 1 41.53 803 GLY A N 1
ATOM 6359 C CA . GLY A 1 803 ? -19.031 63.188 21.453 1 41.53 803 GLY A CA 1
ATOM 6360 C C . GLY A 1 803 ? -20.391 62.594 21.812 1 41.53 803 GLY A C 1
ATOM 6361 O O . GLY A 1 803 ? -21.047 63.062 22.75 1 41.53 803 GLY A O 1
ATOM 6362 N N . GLU A 1 804 ? -20.969 61.875 20.828 1 41.22 804 GLU A N 1
ATOM 6363 C CA . GLU A 1 804 ? -22.281 61.312 21.078 1 41.22 804 GLU A CA 1
ATOM 6364 C C . GLU A 1 804 ? -22.188 60.188 22.141 1 41.22 804 GLU A C 1
ATOM 6366 O O . GLU A 1 804 ? -21.156 59.531 22.266 1 41.22 804 GLU A O 1
ATOM 6371 N N . ILE A 1 805 ? -23.016 60.312 23.062 1 46.38 805 ILE A N 1
ATOM 6372 C CA . ILE A 1 805 ? -23.094 59.344 24.156 1 46.38 805 ILE A CA 1
ATOM 6373 C C . ILE A 1 805 ? -23.594 58 23.609 1 46.38 805 ILE A C 1
ATOM 6375 O O . ILE A 1 805 ? -24.703 57.906 23.094 1 46.38 805 ILE A O 1
ATOM 6379 N N . CYS A 1 806 ? -22.766 57.094 23.125 1 51.09 806 CYS A N 1
ATOM 6380 C CA . CYS A 1 806 ? -23.188 55.844 22.531 1 51.09 806 CYS A CA 1
ATOM 6381 C C . CYS A 1 806 ? -23.172 54.719 23.578 1 51.09 806 CYS A C 1
ATOM 6383 O O . CYS A 1 806 ? -22.172 54.5 24.25 1 51.09 806 CYS A O 1
ATOM 6385 N N . ASN A 1 807 ? -24.469 54.312 23.906 1 68 807 ASN A N 1
ATOM 6386 C CA . ASN A 1 807 ? -24.578 53.156 24.781 1 68 807 ASN A CA 1
ATOM 6387 C C . ASN A 1 807 ? -24.875 51.875 24 1 68 807 ASN A C 1
ATOM 6389 O O . ASN A 1 807 ? -25.688 51.875 23.078 1 68 807 ASN A O 1
ATOM 6393 N N . THR A 1 808 ? -24.016 50.812 24.172 1 84.31 808 THR A N 1
ATOM 6394 C CA . THR A 1 808 ? -24.234 49.5 23.547 1 84.31 808 THR A CA 1
ATOM 6395 C C . THR A 1 808 ? -25.344 48.75 24.266 1 84.31 808 THR A C 1
ATOM 6397 O O . THR A 1 808 ? -25.375 48.688 25.5 1 84.31 808 THR A O 1
ATOM 6400 N N . LEU A 1 809 ? -26.375 48.375 23.516 1 89.44 809 LEU A N 1
ATOM 6401 C CA . LEU A 1 809 ? -27.422 47.531 24.062 1 89.44 809 LEU A CA 1
ATOM 6402 C C . LEU A 1 809 ? -26.891 46.125 24.312 1 89.44 809 LEU A C 1
ATOM 6404 O O . LEU A 1 809 ? -26.141 45.562 23.5 1 89.44 809 LEU A O 1
ATOM 6408 N N . MET A 1 810 ? -27.188 45.594 25.484 1 92.31 810 MET A N 1
ATOM 6409 C CA . MET A 1 810 ? -26.672 44.25 25.812 1 92.31 810 MET A CA 1
ATOM 6410 C C . MET A 1 810 ? -27.797 43.344 26.281 1 92.31 810 MET A C 1
ATOM 6412 O O . MET A 1 810 ? -28.641 43.75 27.078 1 92.31 810 MET A O 1
ATOM 6416 N N . PHE A 1 811 ? -27.812 42.188 25.703 1 93.12 811 PHE A N 1
ATOM 6417 C CA . PHE A 1 811 ? -28.766 41.156 26.109 1 93.12 811 PHE A CA 1
ATOM 6418 C C . PHE A 1 811 ? -28.047 39.875 26.531 1 93.12 811 PHE A C 1
ATOM 6420 O O . PHE A 1 811 ? -27.047 39.5 25.922 1 93.12 811 PHE A O 1
ATOM 6427 N N . CYS A 1 812 ? -28.453 39.219 27.547 1 91.69 812 CYS A N 1
ATOM 6428 C CA . CYS A 1 812 ? -27.906 37.938 27.969 1 91.69 812 CYS A CA 1
ATOM 6429 C C . CYS A 1 812 ? -29.031 36.938 28.266 1 91.69 812 CYS A C 1
ATOM 6431 O O . CYS A 1 812 ? -30.156 37.344 28.578 1 91.69 812 CYS A O 1
ATOM 6433 N N . ALA A 1 813 ? -28.688 35.688 28.109 1 88.31 813 ALA A N 1
ATOM 6434 C CA . ALA A 1 813 ? -29.688 34.625 28.312 1 88.31 813 ALA A CA 1
ATOM 6435 C C . ALA A 1 813 ? -29.906 34.375 29.812 1 88.31 813 ALA A C 1
ATOM 6437 O O . ALA A 1 813 ? -28.953 34.406 30.594 1 88.31 813 ALA A O 1
ATOM 6438 N N . SER A 1 814 ? -31.125 34.094 30.094 1 81.62 814 SER A N 1
ATOM 6439 C CA . SER A 1 814 ? -31.453 33.594 31.438 1 81.62 814 SER A CA 1
ATOM 6440 C C . SER A 1 814 ? -31.109 32.125 31.609 1 81.62 814 SER A C 1
ATOM 6442 O O . SER A 1 814 ? -30.922 31.422 30.609 1 81.62 814 SER A O 1
ATOM 6444 N N . GLU A 1 815 ? -31 31.672 32.812 1 76.94 815 GLU A N 1
ATOM 6445 C CA . GLU A 1 815 ? -30.75 30.266 33.062 1 76.94 815 GLU A CA 1
ATOM 6446 C C . GLU A 1 815 ? -32 29.422 32.812 1 76.94 815 GLU A C 1
ATOM 6448 O O . GLU A 1 815 ? -33.094 29.781 33.281 1 76.94 815 GLU A O 1
ATOM 6453 N N . ASP A 1 816 ? -31.844 28.359 31.984 1 72.06 816 ASP A N 1
ATOM 6454 C CA . ASP A 1 816 ? -32.969 27.5 31.656 1 72.06 816 ASP A CA 1
ATOM 6455 C C . ASP A 1 816 ? -33.094 26.344 32.656 1 72.06 816 ASP A C 1
ATOM 6457 O O . ASP A 1 816 ? -33.031 25.172 32.281 1 72.06 816 ASP A O 1
ATOM 6461 N N . SER A 1 817 ? -33 26.594 33.812 1 65.25 817 SER A N 1
ATOM 6462 C CA . SER A 1 817 ? -33.156 25.562 34.844 1 65.25 817 SER A CA 1
ATOM 6463 C C . SER A 1 817 ? -34.438 25.75 35.656 1 65.25 817 SER A C 1
ATOM 6465 O O . SER A 1 817 ? -34.656 25.031 36.625 1 65.25 817 SER A O 1
ATOM 6467 N N . GLY A 1 818 ? -35.188 26.578 35.125 1 60.47 818 GLY A N 1
ATOM 6468 C CA . GLY A 1 818 ? -36.469 26.797 35.781 1 60.47 818 GLY A CA 1
ATOM 6469 C C . GLY A 1 818 ? -36.312 27.297 37.219 1 60.47 818 GLY A C 1
ATOM 6470 O O . GLY A 1 818 ? -35.594 28.266 37.469 1 60.47 818 GLY A O 1
ATOM 6471 N N . PHE A 1 819 ? -37.031 26.656 38.125 1 56 819 PHE A N 1
ATOM 6472 C CA . PHE A 1 819 ? -37.031 27.078 39.5 1 56 819 PHE A CA 1
ATOM 6473 C C . PHE A 1 819 ? -35.969 26.328 40.281 1 56 819 PHE A C 1
ATOM 6475 O O . PHE A 1 819 ? -35.75 26.562 41.5 1 56 819 PHE A O 1
ATOM 6482 N N . THR A 1 820 ? -35.25 25.453 39.562 1 56.91 820 THR A N 1
ATOM 6483 C CA . THR A 1 820 ? -34.281 24.609 40.25 1 56.91 820 THR A CA 1
ATOM 6484 C C . THR A 1 820 ? -32.906 25.219 40.156 1 56.91 820 THR A C 1
ATOM 6486 O O . THR A 1 820 ? -31.906 24.547 40.469 1 56.91 820 THR A O 1
ATOM 6489 N N . ALA A 1 821 ? -32.844 26.406 39.781 1 55.75 821 ALA A N 1
ATOM 6490 C CA . ALA A 1 821 ? -31.531 27.031 39.625 1 55.75 821 ALA A CA 1
ATOM 6491 C C . ALA A 1 821 ? -30.859 27.234 40.969 1 55.75 821 ALA A C 1
ATOM 6493 O O . ALA A 1 821 ? -31.469 27.797 41.906 1 55.75 821 ALA A O 1
ATOM 6494 N N . TYR A 1 822 ? -29.812 26.531 41.312 1 59.53 822 TYR A N 1
ATOM 6495 C CA . TYR A 1 822 ? -29.125 26.688 42.594 1 59.53 822 TYR A CA 1
ATOM 6496 C C . TYR A 1 822 ? -27.844 27.5 42.469 1 59.53 822 TYR A C 1
ATOM 6498 O O . TYR A 1 822 ? -27.25 27.922 43.469 1 59.53 822 TYR A O 1
ATOM 6506 N N . ARG A 1 823 ? -27.453 27.812 41.25 1 64.31 823 ARG A N 1
ATOM 6507 C CA . ARG A 1 823 ? -26.266 28.641 41.031 1 64.31 823 ARG A CA 1
ATOM 6508 C C . ARG A 1 823 ? -26.625 29.969 40.406 1 64.31 823 ARG A C 1
ATOM 6510 O O . ARG A 1 823 ? -27.672 30.094 39.75 1 64.31 823 ARG A O 1
ATOM 6517 N N . GLN A 1 824 ? -25.812 30.969 40.75 1 72.06 824 GLN A N 1
ATOM 6518 C CA . GLN A 1 824 ? -26.016 32.281 40.188 1 72.06 824 GLN A CA 1
ATOM 6519 C C . GLN A 1 824 ? -25.438 32.375 38.781 1 72.06 824 GLN A C 1
ATOM 6521 O O . GLN A 1 824 ? -24.234 32.281 38.594 1 72.06 824 GLN A O 1
ATOM 6526 N N . PRO A 1 825 ? -26.297 32.406 37.75 1 79 825 PRO A N 1
ATOM 6527 C CA . PRO A 1 825 ? -25.812 32.531 36.375 1 79 825 PRO A CA 1
ATOM 6528 C C . PRO A 1 825 ? -25.297 33.906 36.031 1 79 825 PRO A C 1
ATOM 6530 O O . PRO A 1 825 ? -25.906 34.906 36.375 1 79 825 PRO A O 1
ATOM 6533 N N . TYR A 1 826 ? -24.125 34.062 35.5 1 79 826 TYR A N 1
ATOM 6534 C CA . TYR A 1 826 ? -23.578 35.312 34.969 1 79 826 TYR A CA 1
ATOM 6535 C C . TYR A 1 826 ? -23.625 35.312 33.438 1 79 826 TYR A C 1
ATOM 6537 O O . TYR A 1 826 ? -23.484 34.281 32.812 1 79 826 TYR A O 1
ATOM 6545 N N . PRO A 1 827 ? -23.859 36.438 32.812 1 80.38 827 PRO A N 1
ATOM 6546 C CA . PRO A 1 827 ? -23.875 37.781 33.438 1 80.38 827 PRO A CA 1
ATOM 6547 C C . PRO A 1 827 ? -25.266 38.156 33.938 1 80.38 827 PRO A C 1
ATOM 6549 O O . PRO A 1 827 ? -25.469 39.312 34.375 1 80.38 827 PRO A O 1
ATOM 6552 N N . ALA A 1 828 ? -26.156 37.312 34 1 74.25 828 ALA A N 1
ATOM 6553 C CA . ALA A 1 828 ? -27.531 37.656 34.375 1 74.25 828 ALA A CA 1
ATOM 6554 C C . ALA A 1 828 ? -27.609 38.094 35.844 1 74.25 828 ALA A C 1
ATOM 6556 O O . ALA A 1 828 ? -28.5 38.844 36.219 1 74.25 828 ALA A O 1
ATOM 6557 N N . THR A 1 829 ? -26.672 37.594 36.625 1 75.44 829 THR A N 1
ATOM 6558 C CA . THR A 1 829 ? -26.703 37.875 38.031 1 75.44 829 THR A CA 1
ATOM 6559 C C . THR A 1 829 ? -25.891 39.125 38.344 1 75.44 829 THR A C 1
ATOM 6561 O O . THR A 1 829 ? -24.797 39.312 37.812 1 75.44 829 THR A O 1
ATOM 6564 N N . ASP A 1 830 ? -26.406 39.969 39.25 1 65.25 830 ASP A N 1
ATOM 6565 C CA . ASP A 1 830 ? -25.734 41.125 39.844 1 65.25 830 ASP A CA 1
ATOM 6566 C C . ASP A 1 830 ? -25.391 42.188 38.781 1 65.25 830 ASP A C 1
ATOM 6568 O O . ASP A 1 830 ? -24.375 42.875 38.906 1 65.25 830 ASP A O 1
ATOM 6572 N N . CYS A 1 831 ? -26 42.062 37.688 1 67.19 831 CYS A N 1
ATOM 6573 C CA . CYS A 1 831 ? -25.719 43.125 36.719 1 67.19 831 CYS A CA 1
ATOM 6574 C C . CYS A 1 831 ? -26.844 44.156 36.688 1 67.19 831 CYS A C 1
ATOM 6576 O O . CYS A 1 831 ? -27.984 43.844 37.062 1 67.19 831 CYS A O 1
ATOM 6578 N N . ASP A 1 832 ? -26.344 45.375 36.531 1 74 832 ASP A N 1
ATOM 6579 C CA . ASP A 1 832 ? -27.281 46.5 36.406 1 74 832 ASP A CA 1
ATOM 6580 C C . ASP A 1 832 ? -28.25 46.281 35.25 1 74 832 ASP A C 1
ATOM 6582 O O . ASP A 1 832 ? -27.828 46.281 34.094 1 74 832 ASP A O 1
ATOM 6586 N N . THR A 1 833 ? -29.531 46 35.594 1 77.12 833 THR A N 1
ATOM 6587 C CA . THR A 1 833 ? -30.531 45.719 34.562 1 77.12 833 THR A CA 1
ATOM 6588 C C . THR A 1 833 ? -30.734 46.906 33.656 1 77.12 833 THR A C 1
ATOM 6590 O O . THR A 1 833 ? -31.422 46.812 32.625 1 77.12 833 THR A O 1
ATOM 6593 N N . ASN A 1 834 ? -30.109 47.969 34.031 1 75.44 834 ASN A N 1
ATOM 6594 C CA . ASN A 1 834 ? -30.156 49.094 33.125 1 75.44 834 ASN A CA 1
ATOM 6595 C C . ASN A 1 834 ? -29.109 49 32.031 1 75.44 834 ASN A C 1
ATOM 6597 O O . ASN A 1 834 ? -29.203 49.688 31 1 75.44 834 ASN A O 1
ATOM 6601 N N . VAL A 1 835 ? -28.172 48.219 32.344 1 80.94 835 VAL A N 1
ATOM 6602 C CA . VAL A 1 835 ? -27.062 48.125 31.422 1 80.94 835 VAL A CA 1
ATOM 6603 C C . VAL A 1 835 ? -27.203 46.875 30.562 1 80.94 835 VAL A C 1
ATOM 6605 O O . VAL A 1 835 ? -26.812 46.844 29.391 1 80.94 835 VAL A O 1
ATOM 6608 N N . ILE A 1 836 ? -27.703 45.844 31.156 1 88.75 836 ILE A N 1
ATOM 6609 C CA . ILE A 1 836 ? -27.875 44.562 30.453 1 88.75 836 ILE A CA 1
ATOM 6610 C C . ILE A 1 836 ? -29.234 43.969 30.812 1 88.75 836 ILE A C 1
ATOM 6612 O O . ILE A 1 836 ? -29.688 44.062 31.953 1 88.75 836 ILE A O 1
ATOM 6616 N N . LYS A 1 837 ? -29.891 43.438 29.812 1 90.81 837 LYS A N 1
ATOM 6617 C CA . LYS A 1 837 ? -31.219 42.844 30.031 1 90.81 837 LYS A CA 1
ATOM 6618 C C . LYS A 1 837 ? -31.172 41.344 29.891 1 90.81 837 LYS A C 1
ATOM 6620 O O . LYS A 1 837 ? -30.531 40.812 29 1 90.81 837 LYS A O 1
ATOM 6625 N N . ARG A 1 838 ? -31.875 40.594 30.828 1 91.5 838 ARG A N 1
ATOM 6626 C CA . ARG A 1 838 ? -32 39.156 30.844 1 91.5 838 ARG A CA 1
ATOM 6627 C C . ARG A 1 838 ? -33.188 38.688 30.031 1 91.5 838 ARG A C 1
ATOM 6629 O O . ARG A 1 838 ? -34.344 39.094 30.297 1 91.5 838 ARG A O 1
ATOM 6636 N N . VAL A 1 839 ? -32.906 37.812 29.078 1 92.44 839 VAL A N 1
ATOM 6637 C CA . VAL A 1 839 ? -33.969 37.375 28.172 1 92.44 839 VAL A CA 1
ATOM 6638 C C . VAL A 1 839 ? -34.281 35.906 28.406 1 92.44 839 VAL A C 1
ATOM 6640 O O . VAL A 1 839 ? -33.344 35.094 28.5 1 92.44 839 VAL A O 1
ATOM 6643 N N . GLY A 1 840 ? -35.5 35.562 28.609 1 89.62 840 GLY A N 1
ATOM 6644 C CA . GLY A 1 840 ? -35.969 34.188 28.734 1 89.62 840 GLY A CA 1
ATOM 6645 C C . GLY A 1 840 ? -36.781 33.719 27.562 1 89.62 840 GLY A C 1
ATOM 6646 O O . GLY A 1 840 ? -37.188 34.5 26.719 1 89.62 840 GLY A O 1
ATOM 6647 N N . ALA A 1 841 ? -37.062 32.406 27.516 1 88.31 841 ALA A N 1
ATOM 6648 C CA . ALA A 1 841 ? -37.781 31.781 26.391 1 88.31 841 ALA A CA 1
ATOM 6649 C C . ALA A 1 841 ? -39.281 31.797 26.625 1 88.31 841 ALA A C 1
ATOM 6651 O O . ALA A 1 841 ? -39.75 31.594 27.734 1 88.31 841 ALA A O 1
ATOM 6652 N N . ALA A 1 842 ? -39.938 32.125 25.531 1 86 842 ALA A N 1
ATOM 6653 C CA . ALA A 1 842 ? -41.375 32 25.5 1 86 842 ALA A CA 1
ATOM 6654 C C . ALA A 1 842 ? -41.812 30.906 24.531 1 86 842 ALA A C 1
ATOM 6656 O O . ALA A 1 842 ? -41.125 30.625 23.547 1 86 842 ALA A O 1
ATOM 6657 N N . GLY A 1 843 ? -42.938 30.328 24.844 1 79.69 843 GLY A N 1
ATOM 6658 C CA . GLY A 1 843 ? -43.531 29.344 23.953 1 79.69 843 GLY A CA 1
ATOM 6659 C C . GLY A 1 843 ? -44.094 29.938 22.672 1 79.69 843 GLY A C 1
ATOM 6660 O O . GLY A 1 843 ? -43.938 31.125 22.422 1 79.69 843 GLY A O 1
ATOM 6661 N N . ILE A 1 844 ? -44.844 29.156 21.906 1 77.25 844 ILE A N 1
ATOM 6662 C CA . ILE A 1 844 ? -45.312 29.516 20.578 1 77.25 844 ILE A CA 1
ATOM 6663 C C . ILE A 1 844 ? -46.406 30.594 20.688 1 77.25 844 ILE A C 1
ATOM 6665 O O . ILE A 1 844 ? -46.625 31.375 19.766 1 77.25 844 ILE A O 1
ATOM 6669 N N . TYR A 1 845 ? -47 30.641 21.875 1 76.62 845 TYR A N 1
ATOM 6670 C CA . TYR A 1 845 ? -48.094 31.594 22.047 1 76.62 845 TYR A CA 1
ATOM 6671 C C . TYR A 1 845 ? -47.656 32.781 22.922 1 76.62 845 TYR A C 1
ATOM 6673 O O . TYR A 1 845 ? -48.469 33.594 23.328 1 76.62 845 TYR A O 1
ATOM 6681 N N . GLY A 1 846 ? -46.406 32.781 23.25 1 82.06 846 GLY A N 1
ATOM 6682 C CA . GLY A 1 846 ? -45.844 33.906 24 1 82.06 846 GLY A CA 1
ATOM 6683 C C . GLY A 1 846 ? -45.812 33.688 25.5 1 82.06 846 GLY A C 1
ATOM 6684 O O . GLY A 1 846 ? -45.375 34.531 26.266 1 82.06 846 GLY A O 1
ATOM 6685 N N . GLU A 1 847 ? -46.281 32.531 25.875 1 80.38 847 GLU A N 1
ATOM 6686 C CA . GLU A 1 847 ? -46.188 32.188 27.297 1 80.38 847 GLU A CA 1
ATOM 6687 C C . GLU A 1 847 ? -44.781 31.797 27.703 1 80.38 847 GLU A C 1
ATOM 6689 O O . GLU A 1 847 ? -44 31.281 26.891 1 80.38 847 GLU A O 1
ATOM 6694 N N . ARG A 1 848 ? -44.469 32.156 28.906 1 84.38 848 ARG A N 1
ATOM 6695 C CA . ARG A 1 848 ? -43.156 31.812 29.438 1 84.38 848 ARG A CA 1
ATOM 6696 C C . ARG A 1 848 ? -42.938 30.312 29.375 1 84.38 848 ARG A C 1
ATOM 6698 O O . ARG A 1 848 ? -43.812 29.531 29.75 1 84.38 848 ARG A O 1
ATOM 6705 N N . SER A 1 849 ? -41.812 29.875 28.875 1 81.75 849 SER A N 1
ATOM 6706 C CA . SER A 1 849 ? -41.469 28.453 28.875 1 81.75 849 SER A CA 1
ATOM 6707 C C . SER A 1 849 ? -41.25 27.938 30.297 1 81.75 849 SER A C 1
ATOM 6709 O O . SER A 1 849 ? -40.812 28.688 31.172 1 81.75 849 SER A O 1
ATOM 6711 N N . GLU A 1 850 ? -41.469 26.75 30.469 1 72.12 850 GLU A N 1
ATOM 6712 C CA . GLU A 1 850 ? -41.469 26.156 31.812 1 72.12 850 GLU A CA 1
ATOM 6713 C C . GLU A 1 850 ? -40.094 26.203 32.438 1 72.12 850 GLU A C 1
ATOM 6715 O O . GLU A 1 850 ? -39.938 26.297 33.656 1 72.12 850 GLU A O 1
ATOM 6720 N N . TYR A 1 851 ? -39.094 26.203 31.719 1 78.38 851 TYR A N 1
ATOM 6721 C CA . TYR A 1 851 ? -37.75 26.109 32.25 1 78.38 851 TYR A CA 1
ATOM 6722 C C . TYR A 1 851 ? -37.188 27.5 32.531 1 78.38 851 TYR A C 1
ATOM 6724 O O . TYR A 1 851 ? -36.062 27.625 33 1 78.38 851 TYR A O 1
ATOM 6732 N N . VAL A 1 852 ? -37.906 28.516 32.25 1 84.56 852 VAL A N 1
ATOM 6733 C CA . VAL A 1 852 ? -37.469 29.891 32.5 1 84.56 852 VAL A CA 1
ATOM 6734 C C . VAL A 1 852 ? -37.938 30.344 33.875 1 84.56 852 VAL A C 1
ATOM 6736 O O . VAL A 1 852 ? -39.094 30.156 34.25 1 84.56 852 VAL A O 1
ATOM 6739 N N . ASN A 1 853 ? -37.031 30.844 34.688 1 79.19 853 ASN A N 1
ATOM 6740 C CA . ASN A 1 853 ? -37.375 31.422 35.969 1 79.19 853 ASN A CA 1
ATOM 6741 C C . ASN A 1 853 ? -37.938 32.844 35.844 1 79.19 853 ASN A C 1
ATOM 6743 O O . ASN A 1 853 ? -37.219 33.75 35.406 1 79.19 853 ASN A O 1
ATOM 6747 N N . PRO A 1 854 ? -39.156 33.062 36.25 1 77.88 854 PRO A N 1
ATOM 6748 C CA . PRO A 1 854 ? -39.781 34.375 36.031 1 77.88 854 PRO A CA 1
ATOM 6749 C C . PRO A 1 854 ? -39.094 35.5 36.844 1 77.88 854 PRO A C 1
ATOM 6751 O O . PRO A 1 854 ? -39.219 36.656 36.5 1 77.88 854 PRO A O 1
ATOM 6754 N N . ASN A 1 855 ? -38.406 35.156 37.906 1 75.5 855 ASN A N 1
ATOM 6755 C CA . ASN A 1 855 ? -37.812 36.188 38.781 1 75.5 855 ASN A CA 1
ATOM 6756 C C . ASN A 1 855 ? -36.438 36.594 38.25 1 75.5 855 ASN A C 1
ATOM 6758 O O . ASN A 1 855 ? -35.812 37.531 38.781 1 75.5 855 ASN A O 1
ATOM 6762 N N . LYS A 1 856 ? -36.094 36.031 37.188 1 79.88 856 LYS A N 1
ATOM 6763 C CA . LYS A 1 856 ? -34.719 36.281 36.75 1 79.88 856 LYS A CA 1
ATOM 6764 C C . LYS A 1 856 ? -34.688 36.719 35.281 1 79.88 856 LYS A C 1
ATOM 6766 O O . LYS A 1 856 ? -33.688 36.5 34.594 1 79.88 856 LYS A O 1
ATOM 6771 N N . ILE A 1 857 ? -35.812 37.25 34.844 1 88.38 857 ILE A N 1
ATOM 6772 C CA . ILE A 1 857 ? -35.844 37.688 33.438 1 88.38 857 ILE A CA 1
ATOM 6773 C C . ILE A 1 857 ? -36.406 39.125 33.344 1 88.38 857 ILE A C 1
ATOM 6775 O O . ILE A 1 857 ? -37.156 39.531 34.219 1 88.38 857 ILE A O 1
ATOM 6779 N N . ASP A 1 858 ? -35.969 39.812 32.375 1 89.5 858 ASP A N 1
ATOM 6780 C CA . ASP A 1 858 ? -36.5 41.156 32.031 1 89.5 858 ASP A CA 1
ATOM 6781 C C . ASP A 1 858 ? -37.438 41.094 30.844 1 89.5 858 ASP A C 1
ATOM 6783 O O . ASP A 1 858 ? -38.406 41.844 30.781 1 89.5 858 ASP A O 1
ATOM 6787 N N . TYR A 1 859 ? -37.156 40.219 29.922 1 93.12 859 TYR A N 1
ATOM 6788 C CA . TYR A 1 859 ? -37.969 40.062 28.719 1 93.12 859 TYR A CA 1
ATOM 6789 C C . TYR A 1 859 ? -38.188 38.594 28.375 1 93.12 859 TYR A C 1
ATOM 6791 O O . TYR A 1 859 ? -37.375 37.75 28.734 1 93.12 859 TYR A O 1
ATOM 6799 N N . LEU A 1 860 ? -39.281 38.344 27.719 1 92.62 860 LEU A N 1
ATOM 6800 C CA . LEU A 1 860 ? -39.531 37.062 27.078 1 92.62 860 LEU A CA 1
ATOM 6801 C C . LEU A 1 860 ? -39.594 37.25 25.562 1 92.62 860 LEU A C 1
ATOM 6803 O O . LEU A 1 860 ? -40.188 38.188 25.062 1 92.62 860 LEU A O 1
ATOM 6807 N N . PHE A 1 861 ? -38.906 36.469 24.875 1 92.75 861 PHE A N 1
ATOM 6808 C CA . PHE A 1 861 ? -38.938 36.344 23.422 1 92.75 861 PHE A CA 1
ATOM 6809 C C . PHE A 1 861 ? -39.188 34.906 23 1 92.75 861 PHE A C 1
ATOM 6811 O O . PHE A 1 861 ? -39 33.969 23.797 1 92.75 861 PHE A O 1
ATOM 6818 N N . PRO A 1 862 ? -39.594 34.719 21.734 1 87.94 862 PRO A N 1
ATOM 6819 C CA . PRO A 1 862 ? -39.812 33.312 21.312 1 87.94 862 PRO A CA 1
ATOM 6820 C C . PRO A 1 862 ? -38.562 32.469 21.5 1 87.94 862 PRO A C 1
ATOM 6822 O O . PRO A 1 862 ? -37.469 32.875 21.109 1 87.94 862 PRO A O 1
ATOM 6825 N N . GLY A 1 863 ? -38.719 31.391 22.141 1 84.88 863 GLY A N 1
ATOM 6826 C CA . GLY A 1 863 ? -37.594 30.5 22.375 1 84.88 863 GLY A CA 1
ATOM 6827 C C . GLY A 1 863 ? -37.781 29.109 21.812 1 84.88 863 GLY A C 1
ATOM 6828 O O . GLY A 1 863 ? -36.844 28.312 21.75 1 84.88 863 GLY A O 1
ATOM 6829 N N . GLU A 1 864 ? -38.875 28.812 21.484 1 75.25 864 GLU A N 1
ATOM 6830 C CA . GLU A 1 864 ? -39.188 27.516 20.875 1 75.25 864 GLU A CA 1
ATOM 6831 C C . GLU A 1 864 ? -39.375 27.641 19.359 1 75.25 864 GLU A C 1
ATOM 6833 O O . GLU A 1 864 ? -40.5 27.656 18.875 1 75.25 864 GLU A O 1
ATOM 6838 N N . ILE A 1 865 ? -38.094 27.891 18.656 1 66.06 865 ILE A N 1
ATOM 6839 C CA . ILE A 1 865 ? -38.062 28.156 17.219 1 66.06 865 ILE A CA 1
ATOM 6840 C C . ILE A 1 865 ? -37.656 26.891 16.469 1 66.06 865 ILE A C 1
ATOM 6842 O O . ILE A 1 865 ? -36.625 26.281 16.781 1 66.06 865 ILE A O 1
ATOM 6846 N N . VAL A 1 866 ? -38.531 26.109 15.773 1 47.34 866 VAL A N 1
ATOM 6847 C CA . VAL A 1 866 ? -38.219 24.891 15.039 1 47.34 866 VAL A CA 1
ATOM 6848 C C . VAL A 1 866 ? -37.844 25.234 13.602 1 47.34 866 VAL A C 1
ATOM 6850 O O . VAL A 1 866 ? -38.594 25.922 12.898 1 47.34 866 VAL A O 1
ATOM 6853 N N . SER A 1 867 ? -36.625 25.391 13.312 1 48.62 867 SER A N 1
ATOM 6854 C CA . SER A 1 867 ? -36.375 25.453 11.875 1 48.62 867 SER A CA 1
ATOM 6855 C C . SER A 1 867 ? -36.125 24.078 11.297 1 48.62 867 SER A C 1
ATOM 6857 O O . SER A 1 867 ? -35.75 23.141 12.023 1 48.62 867 SER A O 1
ATOM 6859 N N . THR A 1 868 ? -36.562 23.75 10.078 1 42.97 868 THR A N 1
ATOM 6860 C CA . THR A 1 868 ? -36.531 22.469 9.383 1 42.97 868 THR A CA 1
ATOM 6861 C C . THR A 1 868 ? -35.344 21.625 9.812 1 42.97 868 THR A C 1
ATOM 6863 O O . THR A 1 868 ? -35.438 20.406 9.914 1 42.97 868 THR A O 1
ATOM 6866 N N . ARG A 1 869 ? -34.188 22.203 9.695 1 46.69 869 ARG A N 1
ATOM 6867 C CA . ARG A 1 869 ? -33.062 21.297 9.797 1 46.69 869 ARG A CA 1
ATOM 6868 C C . ARG A 1 869 ? -32.375 21.438 11.156 1 46.69 869 ARG A C 1
ATOM 6870 O O . ARG A 1 869 ? -31.625 20.547 11.578 1 46.69 869 ARG A O 1
ATOM 6877 N N . ASP A 1 870 ? -32.375 22.578 11.805 1 47.19 870 ASP A N 1
ATOM 6878 C CA . ASP A 1 870 ? -31.609 22.781 13.023 1 47.19 870 ASP A CA 1
ATOM 6879 C C . ASP A 1 870 ? -32.438 23.438 14.117 1 47.19 870 ASP A C 1
ATOM 6881 O O . ASP A 1 870 ? -33.094 24.453 13.883 1 47.19 870 ASP A O 1
ATOM 6885 N N . VAL A 1 871 ? -32.969 22.641 15.062 1 46.44 871 VAL A N 1
ATOM 6886 C CA . VAL A 1 871 ? -33.844 23.078 16.141 1 46.44 871 VAL A CA 1
ATOM 6887 C C . VAL A 1 871 ? -33.062 23.875 17.172 1 46.44 871 VAL A C 1
ATOM 6889 O O . VAL A 1 871 ? -32.094 23.359 17.75 1 46.44 871 VAL A O 1
ATOM 6892 N N . CYS A 1 872 ? -33.125 25.266 17.141 1 60.25 872 CYS A N 1
ATOM 6893 C CA . CYS A 1 872 ? -32.5 26.031 18.219 1 60.25 872 CYS A CA 1
ATOM 6894 C C . CYS A 1 872 ? -33.531 26.438 19.266 1 60.25 872 CYS A C 1
ATOM 6896 O O . CYS A 1 872 ? -34.562 27.047 18.953 1 60.25 872 CYS A O 1
ATOM 6898 N N . SER A 1 873 ? -33.625 25.75 20.5 1 63.19 873 SER A N 1
ATOM 6899 C CA . SER A 1 873 ? -34.594 26.094 21.531 1 63.19 873 SER A CA 1
ATOM 6900 C C . SER A 1 873 ? -33.875 26.578 22.797 1 63.19 873 SER A C 1
ATOM 6902 O O . SER A 1 873 ? -32.688 26.281 23 1 63.19 873 SER A O 1
ATOM 6904 N N . GLY A 1 874 ? -34.562 27.594 23.531 1 78.81 874 GLY A N 1
ATOM 6905 C CA . GLY A 1 874 ? -34.094 28.047 24.828 1 78.81 874 GLY A CA 1
ATOM 6906 C C . GLY A 1 874 ? -33.906 29.547 24.906 1 78.81 874 GLY A C 1
ATOM 6907 O O . GLY A 1 874 ? -34.219 30.266 23.953 1 78.81 874 GLY A O 1
ATOM 6908 N N . SER A 1 875 ? -33.5 30.016 26.062 1 83.06 875 SER A N 1
ATOM 6909 C CA . SER A 1 875 ? -33.25 31.438 26.297 1 83.06 875 SER A CA 1
ATOM 6910 C C . SER A 1 875 ? -32.125 31.969 25.422 1 83.06 875 SER A C 1
ATOM 6912 O O . SER A 1 875 ? -32.062 33.156 25.141 1 83.06 875 SER A O 1
ATOM 6914 N N . SER A 1 876 ? -31.109 31.391 25.125 1 87.75 876 SER A N 1
ATOM 6915 C CA . SER A 1 876 ? -30.031 31.766 24.203 1 87.75 876 SER A CA 1
ATOM 6916 C C . SER A 1 876 ? -30.594 32.344 22.906 1 87.75 876 SER A C 1
ATOM 6918 O O . SER A 1 876 ? -30.172 33.406 22.453 1 87.75 876 SER A O 1
ATOM 6920 N N . ALA A 1 877 ? -31.703 31.281 22.219 1 88.12 877 ALA A N 1
ATOM 6921 C CA . ALA A 1 877 ? -32.344 31.703 20.984 1 88.12 877 ALA A CA 1
ATOM 6922 C C . ALA A 1 877 ? -33.094 33.031 21.188 1 88.12 877 ALA A C 1
ATOM 6924 O O . ALA A 1 877 ? -33.062 33.906 20.328 1 88.12 877 ALA A O 1
ATOM 6925 N N . SER A 1 878 ? -33.781 33.062 22.312 1 90.44 878 SER A N 1
ATOM 6926 C CA . SER A 1 878 ? -34.562 34.281 22.641 1 90.44 878 SER A CA 1
ATOM 6927 C C . SER A 1 878 ? -33.656 35.5 22.719 1 90.44 878 SER A C 1
ATOM 6929 O O . SER A 1 878 ? -34.031 36.562 22.25 1 90.44 878 SER A O 1
ATOM 6931 N N . THR A 1 879 ? -32.531 35.281 23.281 1 91.81 879 THR A N 1
ATOM 6932 C CA . THR A 1 879 ? -31.578 36.375 23.406 1 91.81 879 THR A CA 1
ATOM 6933 C C . THR A 1 879 ? -31.125 36.844 22.016 1 91.81 879 THR A C 1
ATOM 6935 O O . THR A 1 879 ? -31.031 38.062 21.781 1 91.81 879 THR A O 1
ATOM 6938 N N . ALA A 1 880 ? -30.844 35.938 21.156 1 93.5 880 ALA A N 1
ATOM 6939 C CA . ALA A 1 880 ? -30.453 36.281 19.797 1 93.5 880 ALA A CA 1
ATOM 6940 C C . ALA A 1 880 ? -31.578 37.031 19.078 1 93.5 880 ALA A C 1
ATOM 6942 O O . ALA A 1 880 ? -31.312 38 18.344 1 93.5 880 ALA A O 1
ATOM 6943 N N . LEU A 1 881 ? -32.812 36.625 19.297 1 93 881 LEU A N 1
ATOM 6944 C CA . LEU A 1 881 ? -33.938 37.312 18.672 1 93 881 LEU A CA 1
ATOM 6945 C C . LEU A 1 881 ? -34.094 38.719 19.219 1 93 881 LEU A C 1
ATOM 6947 O O . LEU A 1 881 ? -34.438 39.656 18.469 1 93 881 LEU A O 1
ATOM 6951 N N . ALA A 1 882 ? -33.906 38.906 20.484 1 94 882 ALA A N 1
ATOM 6952 C CA . ALA A 1 882 ? -33.938 40.219 21.078 1 94 882 ALA A CA 1
ATOM 6953 C C . ALA A 1 882 ? -32.875 41.125 20.469 1 94 882 ALA A C 1
ATOM 6955 O O . ALA A 1 882 ? -33.156 42.281 20.141 1 94 882 ALA A O 1
ATOM 6956 N N . ALA A 1 883 ? -31.703 40.562 20.391 1 94.44 883 ALA A N 1
ATOM 6957 C CA . ALA A 1 883 ? -30.641 41.312 19.75 1 94.44 883 ALA A CA 1
ATOM 6958 C C . ALA A 1 883 ? -30.969 41.656 18.297 1 94.44 883 ALA A C 1
ATOM 6960 O O . ALA A 1 883 ? -30.75 42.781 17.844 1 94.44 883 ALA A O 1
ATOM 6961 N N . GLY A 1 884 ? -31.516 40.719 17.609 1 94.75 884 GLY A N 1
ATOM 6962 C CA . GLY A 1 884 ? -31.906 40.906 16.219 1 94.75 884 GLY A CA 1
ATOM 6963 C C . GLY A 1 884 ? -32.969 41.969 16.047 1 94.75 884 GLY A C 1
ATOM 6964 O O . GLY A 1 884 ? -32.906 42.812 15.125 1 94.75 884 GLY A O 1
ATOM 6965 N N . LEU A 1 885 ? -33.938 41.906 16.875 1 93.94 885 LEU A N 1
ATOM 6966 C CA . LEU A 1 885 ? -35.031 42.906 16.781 1 93.94 885 LEU A CA 1
ATOM 6967 C C . LEU A 1 885 ? -34.5 44.312 17.062 1 93.94 885 LEU A C 1
ATOM 6969 O O . LEU A 1 885 ? -34.875 45.25 16.375 1 93.94 885 LEU A O 1
ATOM 6973 N N . SER A 1 886 ? -33.656 44.406 18.078 1 93.19 886 SER A N 1
ATOM 6974 C CA . SER A 1 886 ? -33.031 45.719 18.359 1 93.19 886 SER A CA 1
ATOM 6975 C C . SER A 1 886 ? -32.25 46.219 17.156 1 93.19 886 SER A C 1
ATOM 6977 O O . SER A 1 886 ? -32.344 47.406 16.812 1 93.19 886 SER A O 1
ATOM 6979 N N . ALA A 1 887 ? -31.547 45.312 16.609 1 93.31 887 ALA A N 1
ATOM 6980 C CA . ALA A 1 887 ? -30.734 45.656 15.445 1 93.31 887 ALA A CA 1
ATOM 6981 C C . ALA A 1 887 ? -31.609 46.125 14.273 1 93.31 887 ALA A C 1
ATOM 6983 O O . ALA A 1 887 ? -31.266 47.062 13.555 1 93.31 887 ALA A O 1
ATOM 6984 N N . LEU A 1 888 ? -32.719 45.438 14.094 1 93.81 888 LEU A N 1
ATOM 6985 C CA . LEU A 1 888 ? -33.656 45.781 13.016 1 93.81 888 LEU A CA 1
ATOM 6986 C C . LEU A 1 888 ? -34.156 47.188 13.172 1 93.81 888 LEU A C 1
ATOM 6988 O O . LEU A 1 888 ? -34.188 47.969 12.211 1 93.81 888 LEU A O 1
ATOM 6992 N N . ILE A 1 889 ? -34.594 47.531 14.336 1 91.5 889 ILE A N 1
ATOM 6993 C CA . ILE A 1 889 ? -35.156 48.844 14.609 1 91.5 889 ILE A CA 1
ATOM 6994 C C . ILE A 1 889 ? -34.062 49.906 14.422 1 91.5 889 ILE A C 1
ATOM 6996 O O . ILE A 1 889 ? -34.312 50.938 13.789 1 91.5 889 ILE A O 1
ATOM 7000 N N . LEU A 1 890 ? -32.906 49.594 14.914 1 89.12 890 LEU A N 1
ATOM 7001 C CA . LEU A 1 890 ? -31.797 50.531 14.758 1 89.12 890 LEU A CA 1
ATOM 7002 C C . LEU A 1 890 ? -31.422 50.688 13.289 1 89.12 890 LEU A C 1
ATOM 7004 O O . LEU A 1 890 ? -31.109 51.812 12.844 1 89.12 890 LEU A O 1
ATOM 7008 N N . TRP A 1 891 ? -31.391 49.656 12.641 1 91.12 891 TRP A N 1
ATOM 7009 C CA . TRP A 1 891 ? -31.062 49.656 11.219 1 91.12 891 TRP A CA 1
ATOM 7010 C C . TRP A 1 891 ? -32.031 50.531 10.43 1 91.12 891 TRP A C 1
ATOM 7012 O O . TRP A 1 891 ? -31.625 51.344 9.602 1 91.12 891 TRP A O 1
ATOM 7022 N N . CYS A 1 892 ? -33.312 50.344 10.68 1 90.94 892 CYS A N 1
ATOM 7023 C CA . CYS A 1 892 ? -34.344 51.125 10.008 1 90.94 892 CYS A CA 1
ATOM 7024 C C . CYS A 1 892 ? -34.219 52.594 10.367 1 90.94 892 CYS A C 1
ATOM 7026 O O . CYS A 1 892 ? -34.469 53.469 9.523 1 90.94 892 CYS A O 1
ATOM 7028 N N . ALA A 1 893 ? -33.875 52.844 11.57 1 86.06 893 ALA A N 1
ATOM 7029 C CA . ALA A 1 893 ? -33.688 54.219 11.992 1 86.06 893 ALA A CA 1
ATOM 7030 C C . ALA A 1 893 ? -32.5 54.844 11.266 1 86.06 893 ALA A C 1
ATOM 7032 O O . ALA A 1 893 ? -32.594 56 10.852 1 86.06 893 ALA A O 1
ATOM 7033 N N . ALA A 1 894 ? -31.5 54.094 11.211 1 84.5 894 ALA A N 1
ATOM 7034 C CA . ALA A 1 894 ? -30.312 54.562 10.508 1 84.5 894 ALA A CA 1
ATOM 7035 C C . ALA A 1 894 ? -30.641 54.844 9.039 1 84.5 894 ALA A C 1
ATOM 7037 O O . ALA A 1 894 ? -30.125 55.812 8.461 1 84.5 894 ALA A O 1
ATOM 7038 N N . LEU A 1 895 ? -31.422 54.062 8.445 1 88.44 895 LEU A N 1
ATOM 7039 C CA . LEU A 1 895 ? -31.828 54.25 7.055 1 88.44 895 LEU A CA 1
ATOM 7040 C C . LEU A 1 895 ? -32.625 55.531 6.883 1 88.44 895 LEU A C 1
ATOM 7042 O O . LEU A 1 895 ? -32.438 56.281 5.914 1 88.44 895 LEU A O 1
ATOM 7046 N N . GLN A 1 896 ? -33.5 55.812 7.793 1 84.5 896 GLN A N 1
ATOM 7047 C CA . GLN A 1 896 ? -34.312 57 7.734 1 84.5 896 GLN A CA 1
ATOM 7048 C C . GLN A 1 896 ? -33.469 58.25 7.914 1 84.5 896 GLN A C 1
ATOM 7050 O O . GLN A 1 896 ? -33.688 59.281 7.262 1 84.5 896 GLN A O 1
ATOM 7055 N N . SER A 1 897 ? -32.562 58.094 8.805 1 79.62 897 SER A N 1
ATOM 7056 C CA . SER A 1 897 ? -31.641 59.219 9.016 1 79.62 897 SER A CA 1
ATOM 7057 C C . SER A 1 897 ? -30.812 59.5 7.766 1 79.62 897 SER A C 1
ATOM 7059 O O . SER A 1 897 ? -30.516 60.656 7.445 1 79.62 897 SER A O 1
ATOM 7061 N N . ALA A 1 898 ? -30.391 58.469 7.137 1 79.94 898 ALA A N 1
ATOM 7062 C CA . ALA A 1 898 ? -29.594 58.594 5.918 1 79.94 898 ALA A CA 1
ATOM 7063 C C . ALA A 1 898 ? -30.422 59.219 4.785 1 79.94 898 ALA A C 1
ATOM 7065 O O . ALA A 1 898 ? -29.906 60 3.98 1 79.94 898 ALA A O 1
ATOM 7066 N N . LYS A 1 899 ? -31.656 58.906 4.703 1 78.25 899 LYS A N 1
ATOM 7067 C CA . LYS A 1 899 ? -32.562 59.469 3.697 1 78.25 899 LYS A CA 1
ATOM 7068 C C . LYS A 1 899 ? -32.781 60.938 3.93 1 78.25 899 LYS A C 1
ATOM 7070 O O . LYS A 1 899 ? -32.844 61.719 2.977 1 78.25 899 LYS A O 1
ATOM 7075 N N . ALA A 1 900 ? -32.969 61.375 5.184 1 66.06 900 ALA A N 1
ATOM 7076 C CA . ALA A 1 900 ? -33.219 62.781 5.523 1 66.06 900 ALA A CA 1
ATOM 7077 C C . ALA A 1 900 ? -31.984 63.625 5.25 1 66.06 900 ALA A C 1
ATOM 7079 O O . ALA A 1 900 ? -32.125 64.812 4.816 1 66.06 900 ALA A O 1
ATOM 7080 N N . GLY A 1 901 ? -30.828 63.156 5.602 1 56.59 901 GLY A N 1
ATOM 7081 C CA . GLY A 1 901 ? -29.625 63.906 5.297 1 56.59 901 GLY A CA 1
ATOM 7082 C C . GLY A 1 901 ? -29.391 64.125 3.809 1 56.59 901 GLY A C 1
ATOM 7083 O O . GLY A 1 901 ? -28.906 65.125 3.371 1 56.59 901 GLY A O 1
ATOM 7084 N N . SER A 1 902 ? -29.703 63.094 3.047 1 51.38 902 SER A N 1
ATOM 7085 C CA . SER A 1 902 ? -29.578 63.25 1.603 1 51.38 902 SER A CA 1
ATOM 7086 C C . SER A 1 902 ? -30.562 64.25 1.067 1 51.38 902 SER A C 1
ATOM 7088 O O . SER A 1 902 ? -30.312 64.938 0.043 1 51.38 902 SER A O 1
ATOM 7090 N N . LEU A 1 903 ? -31.812 64.5 1.585 1 42.84 903 LEU A N 1
ATOM 7091 C CA . LEU A 1 903 ? -32.781 65.5 1.11 1 42.84 903 LEU A CA 1
ATOM 7092 C C . LEU A 1 903 ? -32.344 66.875 1.499 1 42.84 903 LEU A C 1
ATOM 7094 O O . LEU A 1 903 ? -32.688 67.875 0.801 1 42.84 903 LEU A O 1
ATOM 7098 N N . SER A 1 904 ? -31.875 67.125 2.65 1 37.59 904 SER A N 1
ATOM 7099 C CA . SER A 1 904 ? -31.5 68.5 2.934 1 37.59 904 SER A CA 1
ATOM 7100 C C . SER A 1 904 ? -30.281 68.938 2.104 1 37.59 904 SER A C 1
ATOM 7102 O O . SER A 1 904 ? -30.172 70.062 1.708 1 37.59 904 SER A O 1
ATOM 7104 N N . ASN A 1 905 ? -29.078 68.25 2.229 1 37.97 905 ASN A N 1
ATOM 7105 C CA . ASN A 1 905 ? -27.922 68.812 1.506 1 37.97 905 ASN A CA 1
ATOM 7106 C C . ASN A 1 905 ? -27.953 68.438 0.033 1 37.97 905 ASN A C 1
ATOM 7108 O O . ASN A 1 905 ? -28.125 67.25 -0.294 1 37.97 905 ASN A O 1
ATOM 7112 N N . GLY A 1 906 ? -28.547 69.062 -0.981 1 33.47 906 GLY A N 1
ATOM 7113 C CA . GLY A 1 906 ? -28.25 69.062 -2.408 1 33.47 906 GLY A CA 1
ATOM 7114 C C . GLY A 1 906 ? -26.922 68.438 -2.736 1 33.47 906 GLY A C 1
ATOM 7115 O O . GLY A 1 906 ? -26.438 68.5 -3.873 1 33.47 906 GLY A O 1
ATOM 7116 N N . VAL A 1 907 ? -25.891 68.75 -1.913 1 30.22 907 VAL A N 1
ATOM 7117 C CA . VAL A 1 907 ? -24.531 68.375 -2.307 1 30.22 907 VAL A CA 1
ATOM 7118 C C . VAL A 1 907 ? -24.422 66.875 -2.451 1 30.22 907 VAL A C 1
ATOM 7120 O O . VAL A 1 907 ? -24.922 66.125 -1.609 1 30.22 907 VAL A O 1
ATOM 7123 N N . GLU A 1 908 ? -24.219 66.5 -3.715 1 31.28 908 GLU A N 1
ATOM 7124 C CA . GLU A 1 908 ? -23.812 65.125 -4.172 1 31.28 908 GLU A CA 1
ATOM 7125 C C . GLU A 1 908 ? -22.781 64.562 -3.227 1 31.28 908 GLU A C 1
ATOM 7127 O O . GLU A 1 908 ? -21.656 65.062 -3.102 1 31.28 908 GLU A O 1
ATOM 7132 N N . MET A 1 909 ? -23.125 64.25 -2.096 1 25.22 909 MET A N 1
ATOM 7133 C CA . MET A 1 909 ? -22.109 63.531 -1.35 1 25.22 909 MET A CA 1
ATOM 7134 C C . MET A 1 909 ? -21.531 62.406 -2.186 1 25.22 909 MET A C 1
ATOM 7136 O O . MET A 1 909 ? -22.25 61.5 -2.631 1 25.22 909 MET A O 1
ATOM 7140 N N . LYS A 1 910 ? -20.516 62.688 -2.969 1 29.11 910 LYS A N 1
ATOM 7141 C CA . LYS A 1 910 ? -19.703 61.594 -3.504 1 29.11 910 LYS A CA 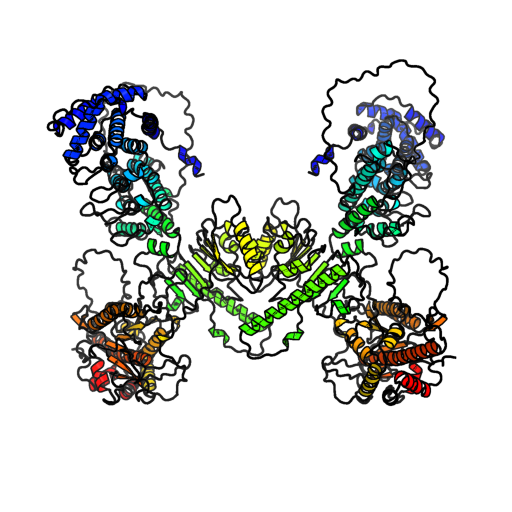1
ATOM 7142 C C . LYS A 1 910 ? -19.5 60.5 -2.463 1 29.11 910 LYS A C 1
ATOM 7144 O O . LYS A 1 910 ? -19 60.75 -1.369 1 29.11 910 LYS A O 1
ATOM 7149 N N . THR A 1 911 ? -20.438 59.531 -2.469 1 27.08 911 THR A N 1
ATOM 7150 C CA . THR A 1 911 ? -20.406 58.281 -1.719 1 27.08 911 THR A CA 1
ATOM 7151 C C . THR A 1 911 ? -18.984 57.719 -1.69 1 27.08 911 THR A C 1
ATOM 7153 O O . THR A 1 911 ? -18.484 57.25 -2.713 1 27.08 911 THR A O 1
ATOM 7156 N N . GLN A 1 912 ? -17.984 58.469 -1.194 1 25.44 912 GLN A N 1
ATOM 7157 C CA . GLN A 1 912 ? -16.797 57.656 -1.159 1 25.44 912 GLN A CA 1
ATOM 7158 C C . GLN A 1 912 ? -17.047 56.312 -0.445 1 25.44 912 GLN A C 1
ATOM 7160 O O . GLN A 1 912 ? -17.734 56.281 0.586 1 25.44 912 GLN A O 1
ATOM 7165 N N . PRO A 1 913 ? -17.047 55.281 -1.176 1 28.88 913 PRO A N 1
ATOM 7166 C CA . PRO A 1 913 ? -17.172 53.906 -0.605 1 28.88 913 PRO A CA 1
ATOM 7167 C C . PRO A 1 913 ? -16.469 53.781 0.75 1 28.88 913 PRO A C 1
ATOM 7169 O O . PRO A 1 913 ? -15.43 54.406 0.973 1 28.88 913 PRO A O 1
ATOM 7172 N N . GLY A 1 914 ? -17.266 53.812 1.854 1 26.45 914 GLY A N 1
ATOM 7173 C CA . GLY A 1 914 ? -16.781 53.531 3.199 1 26.45 914 GLY A CA 1
ATOM 7174 C C . GLY A 1 914 ? -15.578 52.594 3.225 1 26.45 914 GLY A C 1
ATOM 7175 O O . GLY A 1 914 ? -15.516 51.656 2.453 1 26.45 914 GLY A O 1
ATOM 7176 N N . ALA A 1 915 ? -14.391 53.219 3.432 1 27.03 915 ALA A N 1
ATOM 7177 C CA . ALA A 1 915 ? -13.172 52.438 3.588 1 27.03 915 ALA A CA 1
ATOM 7178 C C . ALA A 1 915 ? -13.414 51.188 4.453 1 27.03 915 ALA A C 1
ATOM 7180 O O . ALA A 1 915 ? -14.188 51.25 5.406 1 27.03 915 ALA A O 1
ATOM 7181 N N . PRO A 1 916 ? -13.281 50.094 3.896 1 28.55 916 PRO A N 1
ATOM 7182 C CA . PRO A 1 916 ? -13.359 48.875 4.723 1 28.55 916 PRO A CA 1
ATOM 7183 C C . PRO A 1 916 ? -12.742 49.062 6.105 1 28.55 916 PRO A C 1
ATOM 7185 O O . PRO A 1 916 ? -11.867 49.906 6.285 1 28.55 916 PRO A O 1
ATOM 7188 N N . LEU A 1 917 ? -13.469 48.656 7.168 1 26.05 917 LEU A N 1
ATOM 7189 C CA . LEU A 1 917 ? -12.945 48.594 8.531 1 26.05 917 LEU A CA 1
ATOM 7190 C C . LEU A 1 917 ? -11.445 48.344 8.523 1 26.05 917 LEU A C 1
ATOM 7192 O O . LEU A 1 917 ? -10.969 47.406 7.902 1 26.05 917 LEU A O 1
ATOM 7196 N N . LYS A 1 918 ? -10.648 49.375 8.602 1 27.31 918 LYS A N 1
ATOM 7197 C CA . LYS A 1 918 ? -9.195 49.312 8.75 1 27.31 918 LYS A CA 1
ATOM 7198 C C . LYS A 1 918 ? -8.789 48.25 9.758 1 27.31 918 LYS A C 1
ATOM 7200 O O . LYS A 1 918 ? -9.406 48.094 10.82 1 27.31 918 LYS A O 1
ATOM 7205 N N . ARG A 1 919 ? -7.898 47.469 9.281 1 27.66 919 ARG A N 1
ATOM 7206 C CA . ARG A 1 919 ? -7.094 46.438 9.953 1 27.66 919 ARG A CA 1
ATOM 7207 C C . ARG A 1 919 ? -6.387 47.031 11.172 1 27.66 919 ARG A C 1
ATOM 7209 O O . ARG A 1 919 ? -5.578 47.969 11.047 1 27.66 919 ARG A O 1
ATOM 7216 N N . VAL A 1 920 ? -7.031 47.344 12.328 1 22.56 920 VAL A N 1
ATOM 7217 C CA . VAL A 1 920 ? -6.16 47.688 13.445 1 22.56 920 VAL A CA 1
ATOM 7218 C C . VAL A 1 920 ? -4.98 46.719 13.5 1 22.56 920 VAL A C 1
ATOM 7220 O O . VAL A 1 920 ? -5.164 45.531 13.695 1 22.56 920 VAL A O 1
ATOM 7223 N N . THR A 1 921 ? -3.934 46.969 12.695 1 23.16 921 THR A N 1
ATOM 7224 C CA . THR A 1 921 ? -2.658 46.281 12.914 1 23.16 921 THR A CA 1
ATOM 7225 C C . THR A 1 921 ? -2.211 46.438 14.359 1 23.16 921 THR A C 1
ATOM 7227 O O . THR A 1 921 ? -2.193 47.531 14.906 1 23.16 921 THR A O 1
ATOM 7230 N N . SER A 1 922 ? -2.465 45.5 15.156 1 24.06 922 SER A N 1
ATOM 7231 C CA . SER A 1 922 ? -1.95 45.469 16.516 1 24.06 922 SER A CA 1
ATOM 7232 C C . SER A 1 922 ? -0.458 45.781 16.562 1 24.06 922 SER A C 1
ATOM 7234 O O . SER A 1 922 ? 0.365 44.875 16.719 1 24.06 922 SER A O 1
ATOM 7236 N N . MET A 1 923 ? 0.24 46.562 15.586 1 21.16 923 MET A N 1
ATOM 7237 C CA . MET A 1 923 ? 1.62 46.844 15.969 1 21.16 923 MET A CA 1
ATOM 7238 C C . MET A 1 923 ? 1.67 47.625 17.281 1 21.16 923 MET A C 1
ATOM 7240 O O . MET A 1 923 ? 1.031 48.688 17.422 1 21.16 923 MET A O 1
ATOM 7244 N N . HIS A 1 924 ? 2.066 47 18.391 1 22.73 924 HIS A N 1
ATOM 7245 C CA . HIS A 1 924 ? 2.402 47.531 19.703 1 22.73 924 HIS A CA 1
ATOM 7246 C C . HIS A 1 924 ? 3.359 48.719 19.578 1 22.73 924 HIS A C 1
ATOM 7248 O O . HIS A 1 924 ? 3.912 49.188 20.578 1 22.73 924 HIS A O 1
ATOM 7254 N N . SER A 1 925 ? 4.027 49.094 18.5 1 22.19 925 SER A N 1
ATOM 7255 C CA . SER A 1 925 ? 4.996 50.062 18.984 1 22.19 925 SER A CA 1
ATOM 7256 C C . SER A 1 925 ? 4.305 51.281 19.609 1 22.19 925 SER A C 1
ATOM 7258 O O . SER A 1 925 ? 3.232 51.688 19.156 1 22.19 925 SER A O 1
ATOM 7260 N N . LYS A 1 926 ? 4.727 51.656 20.875 1 24.97 926 LYS A N 1
ATOM 7261 C CA . LYS A 1 926 ? 4.512 52.781 21.781 1 24.97 926 LYS A CA 1
ATOM 7262 C C . LYS A 1 926 ? 4.637 54.125 21.062 1 24.97 926 LYS A C 1
ATOM 7264 O O . LYS A 1 926 ? 4.598 55.188 21.688 1 24.97 926 LYS A O 1
ATOM 7269 N N . ALA A 1 927 ? 5.152 54.25 19.859 1 23.19 927 ALA A N 1
ATOM 7270 C CA . ALA A 1 927 ? 5.488 55.656 19.797 1 23.19 927 ALA A CA 1
ATOM 7271 C C . ALA A 1 927 ? 4.266 56.531 20.078 1 23.19 927 ALA A C 1
ATOM 7273 O O . ALA A 1 927 ? 3.129 56.094 19.938 1 23.19 927 ALA A O 1
ATOM 7274 N N . ALA A 1 928 ? 4.578 57.875 20.422 1 21.58 928 ALA A N 1
ATOM 7275 C CA . ALA A 1 928 ? 3.857 59.062 20.844 1 21.58 928 ALA A CA 1
ATOM 7276 C C . ALA A 1 928 ? 2.773 59.438 19.828 1 21.58 928 ALA A C 1
ATOM 7278 O O . ALA A 1 928 ? 3.059 59.594 18.641 1 21.58 928 ALA A O 1
ATOM 7279 N N . LEU A 1 929 ? 1.612 58.875 19.859 1 21.56 929 LEU A N 1
ATOM 7280 C CA . LEU A 1 929 ? 0.496 59.562 19.188 1 21.56 929 LEU A CA 1
ATOM 7281 C C . LEU A 1 929 ? 0.593 61.062 19.344 1 21.56 929 LEU A C 1
ATOM 7283 O O . LEU A 1 929 ? 0.346 61.594 20.422 1 21.56 929 LEU A O 1
ATOM 7287 N N . ASP A 1 930 ? 1.729 61.625 18.781 1 20.33 930 ASP A N 1
ATOM 7288 C CA . ASP A 1 930 ? 1.435 63.031 18.594 1 20.33 930 ASP A CA 1
ATOM 7289 C C . ASP A 1 930 ? 0.125 63.219 17.828 1 20.33 930 ASP A C 1
ATOM 7291 O O . ASP A 1 930 ? -0.067 62.656 16.766 1 20.33 930 ASP A O 1
ATOM 7295 N N . THR A 1 931 ? -0.918 63.594 18.5 1 23.11 931 THR A N 1
ATOM 7296 C CA . THR A 1 931 ? -2.332 63.938 18.422 1 23.11 931 THR A CA 1
ATOM 7297 C C . THR A 1 931 ? -2.578 64.938 17.266 1 23.11 931 THR A C 1
ATOM 7299 O O . THR A 1 931 ? -3.691 65.438 17.109 1 23.11 931 THR A O 1
ATOM 7302 N N . ASN A 1 932 ? -1.5 65.438 16.531 1 22.47 932 ASN A N 1
ATOM 7303 C CA . ASN A 1 932 ? -2.068 66.5 15.781 1 22.47 932 ASN A CA 1
ATOM 7304 C C . ASN A 1 932 ? -2.865 66.062 14.578 1 22.47 932 ASN A C 1
ATOM 7306 O O . ASN A 1 932 ? -2.451 66.25 13.438 1 22.47 932 ASN A O 1
ATOM 7310 N N . THR A 1 933 ? -2.992 64.812 14.414 1 22.95 933 THR A N 1
ATOM 7311 C CA . THR A 1 933 ? -3.781 64.625 13.203 1 22.95 933 THR A CA 1
ATOM 7312 C C . THR A 1 933 ? -5 65.5 13.195 1 22.95 933 THR A C 1
ATOM 7314 O O . THR A 1 933 ? -5.711 65.625 14.203 1 22.95 933 THR A O 1
ATOM 7317 N N . ALA A 1 934 ? -4.922 66.5 12.398 1 23.42 934 ALA A N 1
ATOM 7318 C CA . ALA A 1 934 ? -6.035 67.375 12.016 1 23.42 934 ALA A CA 1
ATOM 7319 C C . ALA A 1 934 ? -7.32 66.562 11.836 1 23.42 934 ALA A C 1
ATOM 7321 O O . ALA A 1 934 ? -7.293 65.438 11.312 1 23.42 934 ALA A O 1
ATOM 7322 N N . ASP A 1 935 ? -8.281 66.875 12.641 1 23 935 ASP A N 1
ATOM 7323 C CA . ASP A 1 935 ? -9.672 66.625 12.992 1 23 935 ASP A CA 1
ATOM 7324 C C . ASP A 1 935 ? -10.531 66.438 11.742 1 23 935 ASP A C 1
ATOM 7326 O O . ASP A 1 935 ? -11.547 67.125 11.586 1 23 935 ASP A O 1
ATOM 7330 N N . THR A 1 936 ? -9.891 66.312 10.555 1 23.31 936 THR A N 1
ATOM 7331 C CA . THR A 1 936 ? -10.914 66.312 9.523 1 23.31 936 THR A CA 1
ATOM 7332 C C . THR A 1 936 ? -11.859 65.125 9.648 1 23.31 936 THR A C 1
ATOM 7334 O O . THR A 1 936 ? -11.547 64.062 9.188 1 23.31 936 THR A O 1
ATOM 7337 N N . THR A 1 937 ? -12.352 64.875 10.867 1 24.41 937 THR A N 1
ATOM 7338 C CA . THR A 1 937 ? -13.492 64.125 11.359 1 24.41 937 THR A CA 1
ATOM 7339 C C . THR A 1 937 ? -14.656 64.188 10.367 1 24.41 937 THR A C 1
ATOM 7341 O O . THR A 1 937 ? -15.328 65.25 10.273 1 24.41 937 THR A O 1
ATOM 7344 N N . THR A 1 938 ? -14.312 63.844 9.117 1 24.75 938 THR A N 1
ATOM 7345 C CA . THR A 1 938 ? -15.547 63.812 8.344 1 24.75 938 THR A CA 1
ATOM 7346 C C . THR A 1 938 ? -16.656 63.094 9.133 1 24.75 938 THR A C 1
ATOM 7348 O O . THR A 1 938 ? -16.484 61.969 9.562 1 24.75 938 THR A O 1
ATOM 7351 N N . SER A 1 939 ? -17.359 63.844 9.891 1 25.53 939 SER A N 1
ATOM 7352 C CA . SER A 1 939 ? -18.516 63.625 10.758 1 25.53 939 SER A CA 1
ATOM 7353 C C . SER A 1 939 ? -19.5 62.656 10.117 1 25.53 939 SER A C 1
ATOM 7355 O O . SER A 1 939 ? -20.234 63.031 9.203 1 25.53 939 SER A O 1
ATOM 7357 N N . GLN A 1 940 ? -18.922 61.594 9.578 1 28.78 940 GLN A N 1
ATOM 7358 C CA . GLN A 1 940 ? -20.031 60.719 9.219 1 28.78 940 GLN A CA 1
ATOM 7359 C C . GLN A 1 940 ? -21.078 60.688 10.336 1 28.78 940 GLN A C 1
ATOM 7361 O O . GLN A 1 940 ? -20.75 60.344 11.484 1 28.78 940 GLN A O 1
ATOM 7366 N N . GLN A 1 941 ? -21.969 61.531 10.25 1 28.69 941 GLN A N 1
ATOM 7367 C CA . GLN A 1 941 ? -23.094 61.75 11.164 1 28.69 941 GLN A CA 1
ATOM 7368 C C . GLN A 1 941 ? -23.719 60.438 11.586 1 28.69 941 GLN A C 1
ATOM 7370 O O . GLN A 1 941 ? -24.359 59.75 10.781 1 28.69 941 GLN A O 1
ATOM 7375 N N . ARG A 1 942 ? -22.828 59.625 12.266 1 34.31 942 ARG A N 1
ATOM 7376 C CA . ARG A 1 942 ? -23.5 58.469 12.898 1 34.31 942 ARG A CA 1
ATOM 7377 C C . ARG A 1 942 ? -24.781 58.938 13.594 1 34.31 942 ARG A C 1
ATOM 7379 O O . ARG A 1 942 ? -24.875 60.031 14.094 1 34.31 942 ARG A O 1
ATOM 7386 N N . ILE A 1 943 ? -25.891 58.594 13.086 1 34.75 943 ILE A N 1
ATOM 7387 C CA . ILE A 1 943 ? -27.156 58.969 13.719 1 34.75 943 ILE A CA 1
ATOM 7388 C C . ILE A 1 943 ? -27.031 58.812 15.234 1 34.75 943 ILE A C 1
ATOM 7390 O O . ILE A 1 943 ? -26.562 57.781 15.727 1 34.75 943 ILE A O 1
ATOM 7394 N N . ASN A 1 944 ? -26.797 60 15.914 1 34.78 944 ASN A N 1
ATOM 7395 C CA . ASN A 1 944 ? -26.812 60.125 17.375 1 34.78 944 ASN A CA 1
ATOM 7396 C C . ASN A 1 944 ? -28.016 59.406 17.969 1 34.78 944 ASN A C 1
ATOM 7398 O O . ASN A 1 944 ? -29.141 59.906 17.922 1 34.78 944 ASN A O 1
ATOM 7402 N N . PHE A 1 945 ? -28 58.25 17.906 1 35.16 945 PHE A N 1
ATOM 7403 C CA . PHE A 1 945 ? -29.062 57.531 18.578 1 35.16 945 PHE A CA 1
ATOM 7404 C C . PHE A 1 945 ? -29.031 57.781 20.094 1 35.16 945 PHE A C 1
ATOM 7406 O O . PHE A 1 945 ? -29.641 57.031 20.859 1 35.16 945 PHE A O 1
ATOM 7413 N N . GLN A 1 946 ? -28.266 58.656 20.625 1 35.31 946 GLN A N 1
ATOM 7414 C CA . GLN A 1 946 ? -27.953 58.906 22.031 1 35.31 946 GLN A CA 1
ATOM 7415 C C . GLN A 1 946 ? -29.219 59.031 22.875 1 35.31 946 GLN A C 1
ATOM 7417 O O . GLN A 1 946 ? -29.266 58.562 24.016 1 35.31 946 GLN A O 1
ATOM 7422 N N . THR A 1 947 ? -29.922 60.25 22.625 1 36.25 947 THR A N 1
ATOM 7423 C CA . THR A 1 947 ? -31.016 60.406 23.578 1 36.25 947 THR A CA 1
ATOM 7424 C C . THR A 1 947 ? -32 59.281 23.453 1 36.25 947 THR A C 1
ATOM 7426 O O . THR A 1 947 ? -33.219 59.5 23.453 1 36.25 947 THR A O 1
ATOM 7429 N N . HIS A 1 948 ? -31.828 58.406 22.703 1 39.69 948 HIS A N 1
ATOM 7430 C CA . HIS A 1 948 ? -32.719 57.281 22.453 1 39.69 948 HIS A CA 1
ATOM 7431 C C . HIS A 1 948 ? -33.312 56.75 23.766 1 39.69 948 HIS A C 1
ATOM 7433 O O . HIS A 1 948 ? -32.625 56.156 24.578 1 39.69 948 HIS A O 1
ATOM 7439 N N . ARG A 1 949 ? -33.906 57.406 24.406 1 43.34 949 ARG A N 1
ATOM 7440 C CA . ARG A 1 949 ? -34.969 57.031 25.328 1 43.34 949 ARG A CA 1
ATOM 7441 C C . ARG A 1 949 ? -35.5 55.625 25.031 1 43.34 949 ARG A C 1
ATOM 7443 O O . ARG A 1 949 ? -36.031 55.375 23.969 1 43.34 949 ARG A O 1
ATOM 7450 N N . ARG A 1 950 ? -34.625 54.312 25.406 1 56.5 950 ARG A N 1
ATOM 7451 C CA . ARG A 1 950 ? -33.781 53.125 25.188 1 56.5 950 ARG A CA 1
ATOM 7452 C C . ARG A 1 950 ? -34.656 51.969 24.703 1 56.5 950 ARG A C 1
ATOM 7454 O O . ARG A 1 950 ? -35.875 51.969 24.875 1 56.5 950 ARG A O 1
ATOM 7461 N N . MET A 1 951 ? -34.062 51.25 23.594 1 77.06 951 MET A N 1
ATOM 7462 C CA . MET A 1 951 ? -34.656 50 23.141 1 77.06 951 MET A CA 1
ATOM 7463 C C . MET A 1 951 ? -35.281 49.25 24.297 1 77.06 951 MET A C 1
ATOM 7465 O O . MET A 1 951 ? -36.344 48.656 24.156 1 77.06 951 MET A O 1
ATOM 7469 N N . TYR A 1 952 ? -34.688 49.594 25.391 1 84.25 952 TYR A N 1
ATOM 7470 C CA . TYR A 1 952 ? -35.25 48.906 26.562 1 84.25 952 TYR A CA 1
ATOM 7471 C C . TYR A 1 952 ? -36.594 49.5 26.969 1 84.25 952 TYR A C 1
ATOM 7473 O O . TYR A 1 952 ? -37.5 48.781 27.359 1 84.25 952 TYR A O 1
ATOM 7481 N N . GLY A 1 953 ? -36.656 50.844 26.844 1 81 953 GLY A N 1
ATOM 7482 C CA . GLY A 1 953 ? -37.938 51.5 27.094 1 81 953 GLY A CA 1
ATOM 7483 C C . GLY A 1 953 ? -39.031 51.031 26.156 1 81 953 GLY A C 1
ATOM 7484 O O . GLY A 1 953 ? -40.188 50.812 26.562 1 81 953 GLY A O 1
ATOM 7485 N N . LEU A 1 954 ? -38.688 50.938 24.906 1 86.69 954 LEU A N 1
ATOM 7486 C CA . LEU A 1 954 ? -39.656 50.438 23.922 1 86.69 954 LEU A CA 1
ATOM 7487 C C . LEU A 1 954 ? -40.094 49 24.266 1 86.69 954 LEU A C 1
ATOM 7489 O O . LEU A 1 954 ? -41.281 48.688 24.25 1 86.69 954 LEU A O 1
ATOM 7493 N N . PHE A 1 955 ? -39.125 48.094 24.578 1 91.12 955 PHE A N 1
ATOM 7494 C CA . PHE A 1 955 ? -39.469 46.719 24.922 1 91.12 955 PHE A CA 1
ATOM 7495 C C . PHE A 1 955 ? -40.281 46.656 26.188 1 91.12 955 PHE A C 1
ATOM 7497 O O . PHE A 1 955 ? -41.188 45.812 26.328 1 91.12 955 PHE A O 1
ATOM 7504 N N . ASP A 1 956 ? -39.938 47.594 27.109 1 87.31 956 ASP A N 1
ATOM 7505 C CA . ASP A 1 956 ? -40.75 47.656 28.344 1 87.31 956 ASP A CA 1
ATOM 7506 C C . ASP A 1 956 ? -42.188 48 28.047 1 87.31 956 ASP A C 1
ATOM 7508 O O . ASP A 1 956 ? -43.094 47.469 28.688 1 87.31 956 ASP A O 1
ATOM 7512 N N . LYS A 1 957 ? -42.406 48.844 27.078 1 85.62 957 LYS A N 1
ATOM 7513 C CA . LYS A 1 957 ? -43.75 49.25 26.703 1 85.62 957 LYS A CA 1
ATOM 7514 C C . LYS A 1 957 ? -44.469 48.156 25.938 1 85.62 957 LYS A C 1
ATOM 7516 O O . LYS A 1 957 ? -45.688 48.094 25.938 1 85.62 957 LYS A O 1
ATOM 7521 N N . LEU A 1 958 ? -43.75 47.312 25.297 1 89.38 958 LEU A N 1
ATOM 7522 C CA . LEU A 1 958 ? -44.312 46.312 24.422 1 89.38 958 LEU A CA 1
ATOM 7523 C C . LEU A 1 958 ? -44.562 45 25.188 1 89.38 958 LEU A C 1
ATOM 7525 O O . LEU A 1 958 ? -45.031 44.031 24.625 1 89.38 958 LEU A O 1
ATOM 7529 N N . LYS A 1 959 ? -44.25 45.062 26.453 1 89.5 959 LYS A N 1
ATOM 7530 C CA . LYS A 1 959 ? -44.5 43.875 27.266 1 89.5 959 LYS A CA 1
ATOM 7531 C C . LYS A 1 959 ? -46 43.531 27.297 1 89.5 959 LYS A C 1
ATOM 7533 O O . LYS A 1 959 ? -46.812 44.438 27.406 1 89.5 959 LYS A O 1
ATOM 7538 N N . SER A 1 960 ? -46.281 42.312 27.219 1 84.5 960 SER A N 1
ATOM 7539 C CA . SER A 1 960 ? -47.656 41.906 27.312 1 84.5 960 SER A CA 1
ATOM 7540 C C . SER A 1 960 ? -48.25 42.156 28.703 1 84.5 960 SER A C 1
ATOM 7542 O O . SER A 1 960 ? -49.406 42.562 28.844 1 84.5 960 SER A O 1
ATOM 7544 N N . SER A 1 961 ? -47.406 41.719 29.75 1 81 961 SER A N 1
ATOM 7545 C CA . SER A 1 961 ? -47.75 42.031 31.141 1 81 961 SER A CA 1
ATOM 7546 C C . SER A 1 961 ? -46.531 42.031 32.031 1 81 961 SER A C 1
ATOM 7548 O O . SER A 1 961 ? -45.438 41.656 31.594 1 81 961 SER A O 1
ATOM 7550 N N . GLN A 1 962 ? -46.781 42.5 33.156 1 78.88 962 GLN A N 1
ATOM 7551 C CA . GLN A 1 962 ? -45.656 42.5 34.094 1 78.88 962 GLN A CA 1
ATOM 7552 C C . GLN A 1 962 ? -45.312 41.062 34.5 1 78.88 962 GLN A C 1
ATOM 7554 O O . GLN A 1 962 ? -44.125 40.75 34.719 1 78.88 962 GLN A O 1
ATOM 7559 N N . GLU A 1 963 ? -46.312 40.156 34.5 1 77.06 963 GLU A N 1
ATOM 7560 C CA . GLU A 1 963 ? -46.094 38.75 34.906 1 77.06 963 GLU A CA 1
ATOM 7561 C C . GLU A 1 963 ? -45.562 37.938 33.719 1 77.06 963 GLU A C 1
ATOM 7563 O O . GLU A 1 963 ? -44.844 36.938 33.938 1 77.06 963 GLU A O 1
ATOM 7568 N N . ASN A 1 964 ? -45.906 38.406 32.625 1 86.19 964 ASN A N 1
ATOM 7569 C CA . ASN A 1 964 ? -45.438 37.781 31.391 1 86.19 964 ASN A CA 1
ATOM 7570 C C . ASN A 1 964 ? -44.812 38.812 30.453 1 86.19 964 ASN A C 1
ATOM 7572 O O . ASN A 1 964 ? -45.406 39.219 29.469 1 86.19 964 ASN A O 1
ATOM 7576 N N . PRO A 1 965 ? -43.531 39.094 30.719 1 90.69 965 PRO A N 1
ATOM 7577 C CA . PRO A 1 965 ? -42.906 40.188 29.953 1 90.69 965 PRO A CA 1
ATOM 7578 C C . PRO A 1 965 ? -42.531 39.781 28.531 1 90.69 965 PRO A C 1
ATOM 7580 O O . PRO A 1 965 ? -41.375 40 28.109 1 90.69 965 PRO A O 1
ATOM 7583 N N . PHE A 1 966 ? -43.469 39.219 27.812 1 91.69 966 PHE A N 1
ATOM 7584 C CA . PHE A 1 966 ? -43.344 38.875 26.406 1 91.69 966 PHE A CA 1
ATOM 7585 C C . PHE A 1 966 ? -43.375 40.156 25.547 1 91.69 966 PHE A C 1
ATOM 7587 O O . PHE A 1 966 ? -44.344 40.906 25.625 1 91.69 966 PHE A O 1
ATOM 7594 N N . VAL A 1 967 ? -42.312 40.406 24.844 1 92.44 967 VAL A N 1
ATOM 7595 C CA . VAL A 1 967 ? -42.281 41.594 23.984 1 92.44 967 VAL A CA 1
ATOM 7596 C C . VAL A 1 967 ? -43.094 41.344 22.719 1 92.44 967 VAL A C 1
ATOM 7598 O O . VAL A 1 967 ? -42.656 40.625 21.812 1 92.44 967 VAL A O 1
ATOM 7601 N N . ASN A 1 968 ? -44.281 41.906 22.688 1 90.12 968 ASN A N 1
ATOM 7602 C CA . ASN A 1 968 ? -45.219 41.688 21.609 1 90.12 968 ASN A CA 1
ATOM 7603 C C . ASN A 1 968 ? -45.094 42.781 20.547 1 90.12 968 ASN A C 1
ATOM 7605 O O . ASN A 1 968 ? -45.781 43.812 20.625 1 90.12 968 ASN A O 1
ATOM 7609 N N . ILE A 1 969 ? -44.375 42.5 19.516 1 91.06 969 ILE A N 1
ATOM 7610 C CA . ILE A 1 969 ? -44.125 43.469 18.453 1 91.06 969 ILE A CA 1
ATOM 7611 C C . ILE A 1 969 ? -44.906 43.062 17.203 1 91.06 969 ILE A C 1
ATOM 7613 O O . ILE A 1 969 ? -44.75 43.688 16.141 1 91.06 969 ILE A O 1
ATOM 7617 N N . ILE A 1 970 ? -45.812 42.125 17.25 1 86.31 970 ILE A N 1
ATOM 7618 C CA . ILE A 1 970 ? -46.5 41.5 16.141 1 86.31 970 ILE A CA 1
ATOM 7619 C C . ILE A 1 970 ? -47.312 42.562 15.367 1 86.31 970 ILE A C 1
ATOM 7621 O O . ILE A 1 970 ? -47.156 42.688 14.156 1 86.31 970 ILE A O 1
ATOM 7625 N N . GLY A 1 971 ? -48.094 43.344 16.047 1 83.25 971 GLY A N 1
ATOM 7626 C CA . GLY A 1 971 ? -48.938 44.344 15.414 1 83.25 971 GLY A CA 1
ATOM 7627 C C . GLY A 1 971 ? -48.125 45.406 14.672 1 83.25 971 GLY A C 1
ATOM 7628 O O . GLY A 1 971 ? -48.469 45.781 13.547 1 83.25 971 GLY A O 1
ATOM 7629 N N . ILE A 1 972 ? -47.031 45.844 15.266 1 88.69 972 ILE A N 1
ATOM 7630 C CA . ILE A 1 972 ? -46.219 46.906 14.695 1 88.69 972 ILE A CA 1
ATOM 7631 C C . ILE A 1 972 ? -45.531 46.375 13.414 1 88.69 972 ILE A C 1
ATOM 7633 O O . ILE A 1 972 ? -45.562 47.062 12.391 1 88.69 972 ILE A O 1
ATOM 7637 N N . LEU A 1 973 ? -45 45.156 13.453 1 91.62 973 LEU A N 1
ATOM 7638 C CA . LEU A 1 973 ? -44.312 44.594 12.312 1 91.62 973 LEU A CA 1
ATOM 7639 C C . LEU A 1 973 ? -45.25 44.312 11.156 1 91.62 973 LEU A C 1
ATOM 7641 O O . LEU A 1 973 ? -44.906 44.562 10 1 91.62 973 LEU A O 1
ATOM 7645 N N . ARG A 1 974 ? -46.438 43.875 11.461 1 85.12 974 ARG A N 1
ATOM 7646 C CA . ARG A 1 974 ? -47.406 43.562 10.414 1 85.12 974 ARG A CA 1
ATOM 7647 C C . ARG A 1 974 ? -47.906 44.844 9.742 1 85.12 974 ARG A C 1
ATOM 7649 O O . ARG A 1 974 ? -48.062 44.906 8.516 1 85.12 974 ARG A O 1
ATOM 7656 N N . GLU A 1 975 ? -48.188 45.812 10.57 1 85.62 975 GLU A N 1
ATOM 7657 C CA . GLU A 1 975 ? -48.594 47.094 10.016 1 85.62 975 GLU A CA 1
ATOM 7658 C C . GLU A 1 975 ? -47.5 47.719 9.188 1 85.62 975 GLU A C 1
ATOM 7660 O O . GLU A 1 975 ? -47.75 48.281 8.109 1 85.62 975 GLU A O 1
ATOM 7665 N N . ALA A 1 976 ? -46.375 47.688 9.664 1 92 976 ALA A N 1
ATOM 7666 C CA . ALA A 1 976 ? -45.25 48.281 8.945 1 92 976 ALA A CA 1
ATOM 7667 C C . ALA A 1 976 ? -44.969 47.562 7.641 1 92 976 ALA A C 1
ATOM 7669 O O . ALA A 1 976 ? -44.594 48.188 6.641 1 92 976 ALA A O 1
ATOM 7670 N N . ALA A 1 977 ? -45.156 46.281 7.59 1 90.19 977 ALA A N 1
ATOM 7671 C CA . ALA A 1 977 ? -44.906 45.438 6.418 1 90.19 977 ALA A CA 1
ATOM 7672 C C . ALA A 1 977 ? -45.844 45.812 5.266 1 90.19 977 ALA A C 1
ATOM 7674 O O . ALA A 1 977 ? -45.469 45.656 4.098 1 90.19 977 ALA A O 1
ATOM 7675 N N . GLU A 1 978 ? -46.938 46.312 5.555 1 85.38 978 GLU A N 1
ATOM 7676 C CA . GLU A 1 978 ? -47.938 46.625 4.551 1 85.38 978 GLU A CA 1
ATOM 7677 C C . GLU A 1 978 ? -47.75 48.031 3.98 1 85.38 978 GLU A C 1
ATOM 7679 O O . GLU A 1 978 ? -48.375 48.375 2.967 1 85.38 978 GLU A O 1
ATOM 7684 N N . ASP A 1 979 ? -46.938 48.75 4.523 1 87.31 979 ASP A N 1
ATOM 7685 C CA . ASP A 1 979 ? -46.719 50.125 4.109 1 87.31 979 ASP A CA 1
ATOM 7686 C C . ASP A 1 979 ? -45.812 50.188 2.873 1 87.31 979 ASP A C 1
ATOM 7688 O O . ASP A 1 979 ? -45.125 49.219 2.543 1 87.31 979 ASP A O 1
ATOM 7692 N N . ASN A 1 980 ? -45.844 51.312 2.146 1 85.88 980 ASN A N 1
ATOM 7693 C CA . ASN A 1 980 ? -45.031 51.531 0.968 1 85.88 980 ASN A CA 1
ATOM 7694 C C . ASN A 1 980 ? -43.562 51.719 1.343 1 85.88 980 ASN A C 1
ATOM 7696 O O . ASN A 1 980 ? -42.656 51.469 0.522 1 85.88 980 ASN A O 1
ATOM 7700 N N . ASP A 1 981 ? -43.375 52.188 2.486 1 91.12 981 ASP A N 1
ATOM 7701 C CA . ASP A 1 981 ? -42.062 52.281 3.061 1 91.12 981 ASP A CA 1
ATOM 7702 C C . ASP A 1 981 ? -42 51.656 4.441 1 91.12 981 ASP A C 1
ATOM 7704 O O . ASP A 1 981 ? -42 52.344 5.461 1 91.12 981 ASP A O 1
ATOM 7708 N N . PRO A 1 982 ? -41.719 50.375 4.445 1 91.88 982 PRO A N 1
ATOM 7709 C CA . PRO A 1 982 ? -41.812 49.625 5.691 1 91.88 982 PRO A CA 1
ATOM 7710 C C . PRO A 1 982 ? -40.844 50.125 6.766 1 91.88 982 PRO A C 1
ATOM 7712 O O . PRO A 1 982 ? -41.25 50.281 7.922 1 91.88 982 PRO A O 1
ATOM 7715 N N . PRO A 1 983 ? -39.594 50.406 6.469 1 93.06 983 PRO A N 1
ATOM 7716 C CA . PRO A 1 983 ? -38.719 50.875 7.523 1 93.06 983 PRO A CA 1
ATOM 7717 C C . PRO A 1 983 ? -39.188 52.188 8.148 1 93.06 983 PRO A C 1
ATOM 7719 O O . PRO A 1 983 ? -39.125 52.344 9.375 1 93.06 983 PRO A O 1
ATOM 7722 N N . ALA A 1 984 ? -39.656 53.094 7.344 1 90.69 984 ALA A N 1
ATOM 7723 C CA . ALA A 1 984 ? -40.156 54.344 7.867 1 90.69 984 ALA A CA 1
ATOM 7724 C C . ALA A 1 984 ? -41.375 54.156 8.766 1 90.69 984 ALA A C 1
ATOM 7726 O O . ALA A 1 984 ? -41.5 54.781 9.812 1 90.69 984 ALA A O 1
ATOM 7727 N N . LYS A 1 985 ? -42.281 53.312 8.273 1 90.69 985 LYS A N 1
ATOM 7728 C CA . LYS A 1 985 ? -43.5 53.031 9.039 1 90.69 985 LYS A CA 1
ATOM 7729 C C . LYS A 1 985 ? -43.156 52.344 10.367 1 90.69 985 LYS A C 1
ATOM 7731 O O . LYS A 1 985 ? -43.812 52.625 11.383 1 90.69 985 LYS A O 1
ATOM 7736 N N . LEU A 1 986 ? -42.219 51.438 10.367 1 93.81 986 LEU A N 1
ATOM 7737 C CA . LEU A 1 986 ? -41.781 50.781 11.602 1 93.81 986 LEU A CA 1
ATOM 7738 C C . LEU A 1 986 ? -41.312 51.781 12.641 1 93.81 986 LEU A C 1
ATOM 7740 O O . LEU A 1 986 ? -41.719 51.719 13.805 1 93.81 986 LEU A O 1
ATOM 7744 N N . ILE A 1 987 ? -40.5 52.75 12.188 1 90.25 987 ILE A N 1
ATOM 7745 C CA . ILE A 1 987 ? -39.969 53.75 13.102 1 90.25 987 ILE A CA 1
ATOM 7746 C C . ILE A 1 987 ? -41.094 54.656 13.594 1 90.25 987 ILE A C 1
ATOM 7748 O O . ILE A 1 987 ? -41.125 55.031 14.766 1 90.25 987 ILE A O 1
ATOM 7752 N N . GLU A 1 988 ? -41.938 54.969 12.688 1 88.56 988 GLU A N 1
ATOM 7753 C CA . GLU A 1 988 ? -43.094 55.781 13.062 1 88.56 988 GLU A CA 1
ATOM 7754 C C . GLU A 1 988 ? -43.938 55.094 14.156 1 88.56 988 GLU A C 1
ATOM 7756 O O . GLU A 1 988 ? -44.281 55.75 15.148 1 88.56 988 GLU A O 1
ATOM 7761 N N . LEU A 1 989 ? -44.219 53.875 13.969 1 89 989 LEU A N 1
ATOM 7762 C CA . LEU A 1 989 ? -45.031 53.125 14.922 1 89 989 LEU A CA 1
ATOM 7763 C C . LEU A 1 989 ? -44.281 52.969 16.25 1 89 989 LEU A C 1
ATOM 7765 O O . LEU A 1 989 ? -44.906 53 17.312 1 89 989 LEU A O 1
ATOM 7769 N N . CYS A 1 990 ? -43 52.75 16.234 1 89.25 990 CYS A N 1
ATOM 7770 C CA . CYS A 1 990 ? -42.219 52.625 17.453 1 89.25 990 CYS A CA 1
ATOM 7771 C C . CYS A 1 990 ? -42.188 53.969 18.219 1 89.25 990 CYS A C 1
ATOM 7773 O O . CYS A 1 990 ? -42.281 53.969 19.438 1 89.25 990 CYS A O 1
ATOM 7775 N N . LYS A 1 991 ? -42.156 55.062 17.484 1 85.19 991 LYS A N 1
ATOM 7776 C CA . LYS A 1 991 ? -42.188 56.375 18.109 1 85.19 991 LYS A CA 1
ATOM 7777 C C . LYS A 1 991 ? -43.531 56.656 18.766 1 85.19 991 LYS A C 1
ATOM 7779 O O . LYS A 1 991 ? -43.625 57.375 19.75 1 85.19 991 LYS A O 1
ATOM 7784 N N . LEU A 1 992 ? -44.531 56.125 18.203 1 82.5 992 LEU A N 1
ATOM 7785 C CA . LEU A 1 992 ? -45.875 56.312 18.781 1 82.5 992 LEU A CA 1
ATOM 7786 C C . LEU A 1 992 ? -45.969 55.594 20.141 1 82.5 992 LEU A C 1
ATOM 7788 O O . LEU A 1 992 ? -46.656 56.062 21.031 1 82.5 992 LEU A O 1
ATOM 7792 N N . GLU A 1 993 ? -45.312 54.5 20.25 1 81.75 993 GLU A N 1
ATOM 7793 C CA . GLU A 1 993 ? -45.281 53.75 21.516 1 81.75 993 GLU A CA 1
ATOM 7794 C C . GLU A 1 993 ? -44.406 54.469 22.547 1 81.75 993 GLU A C 1
ATOM 7796 O O . GLU A 1 993 ? -44.75 54.5 23.734 1 81.75 993 GLU A O 1
ATOM 7801 N N . VAL A 1 994 ? -43.25 54.906 22.141 1 82.38 994 VAL A N 1
ATOM 7802 C CA . VAL A 1 994 ? -42.344 55.656 23 1 82.38 994 VAL A CA 1
ATOM 7803 C C . VAL A 1 994 ? -41.938 56.969 22.312 1 82.38 994 VAL A C 1
ATOM 7805 O O . VAL A 1 994 ? -40.969 57 21.547 1 82.38 994 VAL A O 1
ATOM 7808 N N . PRO A 1 995 ? -42.719 58.031 22.781 1 74.56 995 PRO A N 1
ATOM 7809 C CA . PRO A 1 995 ? -42.406 59.312 22.172 1 74.56 995 PRO A CA 1
ATOM 7810 C C . PRO A 1 995 ? -40.969 59.781 22.438 1 74.56 995 PRO A C 1
ATOM 7812 O O . PRO A 1 995 ? -40.438 59.594 23.547 1 74.56 995 PRO A O 1
ATOM 7815 N N . GLY A 1 996 ? -40.219 60.25 21.531 1 64.25 996 GLY A N 1
ATOM 7816 C CA . GLY A 1 996 ? -38.875 60.719 21.688 1 64.25 996 GLY A CA 1
ATOM 7817 C C . GLY A 1 996 ? -37.812 59.656 21.5 1 64.25 996 GLY A C 1
ATOM 7818 O O . GLY A 1 996 ? -36.656 59.844 21.859 1 64.25 996 GLY A O 1
ATOM 7819 N N . LEU A 1 997 ? -38.312 58.438 21.078 1 71.19 997 LEU A N 1
ATOM 7820 C CA . LEU A 1 997 ? -37.406 57.281 20.891 1 71.19 997 LEU A CA 1
ATOM 7821 C C . LEU A 1 997 ? -36.25 57.656 20 1 71.19 997 LEU A C 1
ATOM 7823 O O . LEU A 1 997 ? -35.094 57.281 20.266 1 71.19 997 LEU A O 1
ATOM 7827 N N . PHE A 1 998 ? -36.469 58.375 18.875 1 69.44 998 PHE A N 1
ATOM 7828 C CA . PHE A 1 998 ? -35.406 58.812 17.984 1 69.44 998 PHE A CA 1
ATOM 7829 C C . PHE A 1 998 ? -35.5 60.312 17.719 1 69.44 998 PHE A C 1
ATOM 7831 O O . PHE A 1 998 ? -36.625 60.875 17.688 1 69.44 998 PHE A O 1
ATOM 7838 N N . LYS A 1 999 ? -34.469 61.125 17.953 1 56.03 999 LYS A N 1
ATOM 7839 C CA . LYS A 1 999 ? -34.5 62.562 17.688 1 56.03 999 LYS A CA 1
ATOM 7840 C C . LYS A 1 999 ? -34.812 62.844 16.219 1 56.03 999 LYS A C 1
ATOM 7842 O O . LYS A 1 999 ? -34.344 62.125 15.328 1 56.03 999 LYS A O 1
ATOM 7847 N N . ASP A 1 1000 ? -35.906 63.5 15.945 1 46.31 1000 ASP A N 1
ATOM 7848 C CA . ASP A 1 1000 ? -36.219 63.969 14.594 1 46.31 1000 ASP A CA 1
ATOM 7849 C C . ASP A 1 1000 ? -35.094 64.75 14.008 1 46.31 1000 ASP A C 1
ATOM 7851 O O . ASP A 1 1000 ? -34.375 65.5 14.734 1 46.31 1000 ASP A O 1
ATOM 7855 N N . PRO A 1 1001 ? -34.5 64.375 12.867 1 39.94 1001 PRO A N 1
ATOM 7856 C CA . PRO A 1 1001 ? -33.531 65.312 12.32 1 39.94 1001 PRO A CA 1
ATOM 7857 C C . PRO A 1 1001 ? -34 66.75 12.383 1 39.94 1001 PRO A C 1
ATOM 7859 O O . PRO A 1 1001 ? -35.156 67 12.078 1 39.94 1001 PRO A O 1
ATOM 7862 N N . GLN A 1 1002 ? -33.562 67.688 13.328 1 31.52 1002 GLN A N 1
ATOM 7863 C CA . GLN A 1 1002 ? -33.844 69.062 13.109 1 31.52 1002 GLN A CA 1
ATOM 7864 C C . GLN A 1 1002 ? -33.375 69.5 11.727 1 31.52 1002 GLN A C 1
ATOM 7866 O O . GLN A 1 1002 ? -32.281 69.188 11.297 1 31.52 1002 GLN A O 1
ATOM 7871 N N . MET B 1 1 ? 34.25 -14.75 -8.078 1 20.72 1 MET B N 1
ATOM 7872 C CA . MET B 1 1 ? 35.031 -15.922 -7.676 1 20.72 1 MET B CA 1
ATOM 7873 C C . MET B 1 1 ? 35.219 -16.875 -8.852 1 20.72 1 MET B C 1
ATOM 7875 O O . MET B 1 1 ? 36.188 -17.641 -8.875 1 20.72 1 MET B O 1
ATOM 7879 N N . ALA B 1 2 ? 34.156 -16.828 -9.766 1 22.88 2 ALA B N 1
ATOM 7880 C CA . ALA B 1 2 ? 34.125 -17.812 -10.836 1 22.88 2 ALA B CA 1
ATOM 7881 C C . ALA B 1 2 ? 35.156 -17.5 -11.906 1 22.88 2 ALA B C 1
ATOM 7883 O O . ALA B 1 2 ? 35.625 -18.406 -12.625 1 22.88 2 ALA B O 1
ATOM 7884 N N . GLU B 1 3 ? 35.5 -16.219 -11.969 1 22.72 3 GLU B N 1
ATOM 7885 C CA . GLU B 1 3 ? 36.281 -15.859 -13.156 1 22.72 3 GLU B CA 1
ATOM 7886 C C . GLU B 1 3 ? 37.75 -16.281 -13.008 1 22.72 3 GLU B C 1
ATOM 7888 O O . GLU B 1 3 ? 38.469 -16.422 -14 1 22.72 3 GLU B O 1
ATOM 7893 N N . ARG B 1 4 ? 38.219 -16.422 -11.727 1 23.39 4 ARG B N 1
ATOM 7894 C CA . ARG B 1 4 ? 39.656 -16.547 -11.617 1 23.39 4 ARG B CA 1
ATOM 7895 C C . ARG B 1 4 ? 40.094 -17.984 -11.859 1 23.39 4 ARG B C 1
ATOM 7897 O O . ARG B 1 4 ? 41.281 -18.297 -11.789 1 23.39 4 ARG B O 1
ATOM 7904 N N . ARG B 1 5 ? 39.031 -18.859 -11.789 1 23.48 5 ARG B N 1
ATOM 7905 C CA . ARG B 1 5 ? 39.375 -20.266 -11.656 1 23.48 5 ARG B CA 1
ATOM 7906 C C . ARG B 1 5 ? 39.844 -20.844 -12.984 1 23.48 5 ARG B C 1
ATOM 7908 O O . ARG B 1 5 ? 40.062 -22.047 -13.102 1 23.48 5 ARG B O 1
ATOM 7915 N N . ARG B 1 6 ? 39.688 -19.953 -13.953 1 27.67 6 ARG B N 1
ATOM 7916 C CA . ARG B 1 6 ? 39.875 -20.531 -15.281 1 27.67 6 ARG B CA 1
ATOM 7917 C C . ARG B 1 6 ? 41.312 -20.984 -15.469 1 27.67 6 ARG B C 1
ATOM 7919 O O . ARG B 1 6 ? 41.656 -21.562 -16.5 1 27.67 6 ARG B O 1
ATOM 7926 N N . ASP B 1 7 ? 42.156 -20.406 -14.562 1 25.92 7 ASP B N 1
ATOM 7927 C CA . ASP B 1 7 ? 43.531 -20.375 -15.039 1 25.92 7 ASP B CA 1
ATOM 7928 C C . ASP B 1 7 ? 44.219 -21.734 -14.844 1 25.92 7 ASP B C 1
ATOM 7930 O O . ASP B 1 7 ? 45.375 -21.922 -15.227 1 25.92 7 ASP B O 1
ATOM 7934 N N . SER B 1 8 ? 43.688 -22.547 -13.875 1 27.38 8 SER B N 1
ATOM 7935 C CA . SER B 1 8 ? 44.625 -23.594 -13.469 1 27.38 8 SER B CA 1
ATOM 7936 C C . SER B 1 8 ? 44.625 -24.734 -14.484 1 27.38 8 SER B C 1
ATOM 7938 O O . SER B 1 8 ? 45.156 -25.812 -14.195 1 27.38 8 SER B O 1
ATOM 7940 N N . LEU B 1 9 ? 43.781 -24.766 -15.469 1 29.52 9 LEU B N 1
ATOM 7941 C CA . LEU B 1 9 ? 43.844 -25.953 -16.312 1 29.52 9 LEU B CA 1
ATOM 7942 C C . LEU B 1 9 ? 45.25 -26.125 -16.891 1 29.52 9 LEU B C 1
ATOM 7944 O O . LEU B 1 9 ? 45.906 -25.141 -17.203 1 29.52 9 LEU B O 1
ATOM 7948 N N . VAL B 1 10 ? 45.906 -27.281 -16.922 1 31.16 10 VAL B N 1
ATOM 7949 C CA . VAL B 1 10 ? 47.188 -27.859 -17.188 1 31.16 10 VAL B CA 1
ATOM 7950 C C . VAL B 1 10 ? 47.719 -27.359 -18.531 1 31.16 10 VAL B C 1
ATOM 7952 O O . VAL B 1 10 ? 46.969 -27.297 -19.516 1 31.16 10 VAL B O 1
ATOM 7955 N N . PRO B 1 11 ? 48.969 -26.797 -18.703 1 34.88 11 PRO B N 1
ATOM 7956 C CA . PRO B 1 11 ? 49.719 -26.203 -19.812 1 34.88 11 PRO B CA 1
ATOM 7957 C C . PRO B 1 11 ? 49.781 -27.125 -21.031 1 34.88 11 PRO B C 1
ATOM 7959 O O . PRO B 1 11 ? 50.375 -26.75 -22.047 1 34.88 11 PRO B O 1
ATOM 7962 N N . MET B 1 12 ? 49.688 -28.359 -20.828 1 32.97 12 MET B N 1
ATOM 7963 C CA . MET B 1 12 ? 49.969 -29.219 -21.984 1 32.97 12 MET B CA 1
ATOM 7964 C C . MET B 1 12 ? 49.062 -28.844 -23.156 1 32.97 12 MET B C 1
ATOM 7966 O O . MET B 1 12 ? 49.25 -29.328 -24.281 1 32.97 12 MET B O 1
ATOM 7970 N N . GLU B 1 13 ? 47.969 -28.312 -22.953 1 41.59 13 GLU B N 1
ATOM 7971 C CA . GLU B 1 13 ? 46.875 -27.969 -23.844 1 41.59 13 GLU B CA 1
ATOM 7972 C C . GLU B 1 13 ? 47.281 -26.891 -24.844 1 41.59 13 GLU B C 1
ATOM 7974 O O . GLU B 1 13 ? 46.688 -26.781 -25.922 1 41.59 13 GLU B O 1
ATOM 7979 N N . ALA B 1 14 ? 48.406 -26.266 -24.609 1 46.78 14 ALA B N 1
ATOM 7980 C CA . ALA B 1 14 ? 48.906 -25.047 -25.234 1 46.78 14 ALA B CA 1
ATOM 7981 C C . ALA B 1 14 ? 49.656 -25.375 -26.516 1 46.78 14 ALA B C 1
ATOM 7983 O O . ALA B 1 14 ? 49.656 -24.594 -27.484 1 46.78 14 ALA B O 1
ATOM 7984 N N . THR B 1 15 ? 50.062 -26.594 -26.625 1 56.25 15 THR B N 1
ATOM 7985 C CA . THR B 1 15 ? 51.062 -26.797 -27.688 1 56.25 15 THR B CA 1
ATOM 7986 C C . THR B 1 15 ? 50.375 -26.984 -29.031 1 56.25 15 THR B C 1
ATOM 7988 O O . THR B 1 15 ? 50.812 -26.406 -30.031 1 56.25 15 THR B O 1
ATOM 7991 N N . ALA B 1 16 ? 49.344 -27.906 -29.062 1 61.19 16 ALA B N 1
ATOM 7992 C CA . ALA B 1 16 ? 48.75 -28.141 -30.375 1 61.19 16 ALA B CA 1
ATOM 7993 C C . ALA B 1 16 ? 48.031 -26.875 -30.875 1 61.19 16 ALA B C 1
ATOM 7995 O O . ALA B 1 16 ? 48.125 -26.547 -32.062 1 61.19 16 ALA B O 1
ATOM 7996 N N . LEU B 1 17 ? 47.469 -26.172 -29.906 1 71 17 LEU B N 1
ATOM 7997 C CA . LEU B 1 17 ? 46.719 -24.969 -30.281 1 71 17 LEU B CA 1
ATOM 7998 C C . LEU B 1 17 ? 47.688 -23.844 -30.641 1 71 17 LEU B C 1
ATOM 8000 O O . LEU B 1 17 ? 47.406 -23.062 -31.562 1 71 17 LEU B O 1
ATOM 8004 N N . ALA B 1 18 ? 48.812 -23.875 -29.906 1 72 18 ALA B N 1
ATOM 8005 C CA . ALA B 1 18 ? 49.812 -22.844 -30.203 1 72 18 ALA B CA 1
ATOM 8006 C C . ALA B 1 18 ? 50.375 -23.016 -31.609 1 72 18 ALA B C 1
ATOM 8008 O O . ALA B 1 18 ? 50.531 -22.031 -32.344 1 72 18 ALA B O 1
ATOM 8009 N N . LYS B 1 19 ? 50.594 -24.281 -31.953 1 74.06 19 LYS B N 1
ATOM 8010 C CA . LYS B 1 19 ? 51.125 -24.531 -33.281 1 74.06 19 LYS B CA 1
ATOM 8011 C C . LYS B 1 19 ? 50.094 -24.281 -34.375 1 74.06 19 LYS B C 1
ATOM 8013 O O . LYS B 1 19 ? 50.406 -23.781 -35.438 1 74.06 19 LYS B O 1
ATOM 8018 N N . ALA B 1 20 ? 48.844 -24.641 -34 1 75.12 20 ALA B N 1
ATOM 8019 C CA . ALA B 1 20 ? 47.75 -24.406 -34.938 1 75.12 20 ALA B CA 1
ATOM 8020 C C . ALA B 1 20 ? 47.594 -22.922 -35.25 1 75.12 20 ALA B C 1
ATOM 8022 O O . ALA B 1 20 ? 47.344 -22.547 -36.406 1 75.12 20 ALA B O 1
ATOM 8023 N N . GLU B 1 21 ? 47.844 -22.141 -34.312 1 80.44 21 GLU B N 1
ATOM 8024 C CA . GLU B 1 21 ? 47.719 -20.688 -34.469 1 80.44 21 GLU B CA 1
ATOM 8025 C C . GLU B 1 21 ? 48.812 -20.141 -35.375 1 80.44 21 GLU B C 1
ATOM 8027 O O . GLU B 1 21 ? 48.562 -19.266 -36.219 1 80.44 21 GLU B O 1
ATOM 8032 N N . GLU B 1 22 ? 49.875 -20.703 -35.219 1 77.62 22 GLU B N 1
ATOM 8033 C CA . GLU B 1 22 ? 51 -20.297 -36.062 1 77.62 22 GLU B CA 1
ATOM 8034 C C . GLU B 1 22 ? 50.812 -20.75 -37.5 1 77.62 22 GLU B C 1
ATOM 8036 O O . GLU B 1 22 ? 51 -19.953 -38.438 1 77.62 22 GLU B O 1
ATOM 8041 N N . MET B 1 23 ? 50.344 -21.875 -37.688 1 83.69 23 MET B N 1
ATOM 8042 C CA . MET B 1 23 ? 50.25 -22.469 -39 1 83.69 23 MET B CA 1
ATOM 8043 C C . MET B 1 23 ? 49.062 -21.891 -39.781 1 83.69 23 MET B C 1
ATOM 8045 O O . MET B 1 23 ? 49.062 -21.844 -41 1 83.69 23 MET B O 1
ATOM 8049 N N . LYS B 1 24 ? 48.031 -21.469 -39.031 1 83.88 24 LYS B N 1
ATOM 8050 C CA . LYS B 1 24 ? 46.812 -20.922 -39.625 1 83.88 24 LYS B CA 1
ATOM 8051 C C . LYS B 1 24 ? 47.125 -19.656 -40.438 1 83.88 24 LYS B C 1
ATOM 8053 O O . LYS B 1 24 ? 46.438 -19.359 -41.406 1 83.88 24 LYS B O 1
ATOM 8058 N N . GLN B 1 25 ? 48.312 -19.109 -40.219 1 80.81 25 GLN B N 1
ATOM 8059 C CA . GLN B 1 25 ? 48.719 -17.859 -40.875 1 80.81 25 GLN B CA 1
ATOM 8060 C C . GLN B 1 25 ? 49.469 -18.141 -42.156 1 80.81 25 GLN B C 1
ATOM 8062 O O . GLN B 1 25 ? 49.656 -17.234 -43 1 80.81 25 GLN B O 1
ATOM 8067 N N . TRP B 1 26 ? 49.875 -19.391 -42.375 1 83.56 26 TRP B N 1
ATOM 8068 C CA . TRP B 1 26 ? 50.656 -19.719 -43.562 1 83.56 26 TRP B CA 1
ATOM 8069 C C . TRP B 1 26 ? 49.75 -19.891 -44.781 1 83.56 26 TRP B C 1
ATOM 8071 O O . TRP B 1 26 ? 49.062 -20.922 -44.938 1 83.56 26 TRP B O 1
ATOM 8081 N N . LYS B 1 27 ? 49.469 -18.844 -45.625 1 81.19 27 LYS B N 1
ATOM 8082 C CA . LYS B 1 27 ? 48.625 -18.922 -46.812 1 81.19 27 LYS B CA 1
ATOM 8083 C C . LYS B 1 27 ? 49.406 -19.453 -48.031 1 81.19 27 LYS B C 1
ATOM 8085 O O . LYS B 1 27 ? 50.594 -19.109 -48.219 1 81.19 27 LYS B O 1
ATOM 8090 N N . LEU B 1 28 ? 48.906 -20.438 -48.656 1 82 28 LEU B N 1
ATOM 8091 C CA . LEU B 1 28 ? 49.5 -21.047 -49.844 1 82 28 LEU B CA 1
ATOM 8092 C C . LEU B 1 28 ? 49.25 -20.203 -51.094 1 82 28 LEU B C 1
ATOM 8094 O O . LEU B 1 28 ? 48.125 -19.766 -51.312 1 82 28 LEU B O 1
ATOM 8098 N N . ASP B 1 29 ? 50.25 -19.859 -51.812 1 77.75 29 ASP B N 1
ATOM 8099 C CA . ASP B 1 29 ? 50.125 -19.203 -53.125 1 77.75 29 ASP B CA 1
ATOM 8100 C C . ASP B 1 29 ? 49.812 -20.219 -54.219 1 77.75 29 ASP B C 1
ATOM 8102 O O . ASP B 1 29 ? 50.688 -20.969 -54.656 1 77.75 29 ASP B O 1
ATOM 8106 N N . VAL B 1 30 ? 48.562 -20.344 -54.594 1 81.81 30 VAL B N 1
ATOM 8107 C CA . VAL B 1 30 ? 48.031 -21.344 -55.5 1 81.81 30 VAL B CA 1
ATOM 8108 C C . VAL B 1 30 ? 48.719 -21.203 -56.875 1 81.81 30 VAL B C 1
ATOM 8110 O O . VAL B 1 30 ? 48.844 -22.188 -57.594 1 81.81 30 VAL B O 1
ATOM 8113 N N . SER B 1 31 ? 49.188 -19.984 -57.281 1 76.81 31 SER B N 1
ATOM 8114 C CA . SER B 1 31 ? 49.75 -19.703 -58.594 1 76.81 31 SER B CA 1
ATOM 8115 C C . SER B 1 31 ? 51.094 -20.438 -58.75 1 76.81 31 SER B C 1
ATOM 8117 O O . SER B 1 31 ? 51.5 -20.703 -59.875 1 76.81 31 SER B O 1
ATOM 8119 N N . GLN B 1 32 ? 51.781 -20.875 -57.719 1 73.88 32 GLN B N 1
ATOM 8120 C CA . GLN B 1 32 ? 53.094 -21.5 -57.781 1 73.88 32 GLN B CA 1
ATOM 8121 C C . GLN B 1 32 ? 53 -23.016 -57.75 1 73.88 32 GLN B C 1
ATOM 8123 O O . GLN B 1 32 ? 54 -23.719 -57.906 1 73.88 32 GLN B O 1
ATOM 8128 N N . LEU B 1 33 ? 51.75 -23.406 -57.438 1 73.75 33 LEU B N 1
ATOM 8129 C CA . LEU B 1 33 ? 51.594 -24.844 -57.281 1 73.75 33 LEU B CA 1
ATOM 8130 C C . LEU B 1 33 ? 51.625 -25.547 -58.625 1 73.75 33 LEU B C 1
ATOM 8132 O O . LEU B 1 33 ? 50.969 -25.109 -59.562 1 73.75 33 LEU B O 1
ATOM 8136 N N . GLU B 1 34 ? 52.656 -26.141 -59.094 1 62.78 34 GLU B N 1
ATOM 8137 C CA . GLU B 1 34 ? 52.844 -26.828 -60.375 1 62.78 34 GLU B CA 1
ATOM 8138 C C . GLU B 1 34 ? 51.844 -28 -60.5 1 62.78 34 GLU B C 1
ATOM 8140 O O . GLU B 1 34 ? 51.719 -28.781 -59.562 1 62.78 34 GLU B O 1
ATOM 8145 N N . THR B 1 35 ? 50.875 -27.859 -61.344 1 57.34 35 THR B N 1
ATOM 8146 C CA . THR B 1 35 ? 49.938 -28.922 -61.656 1 57.34 35 THR B CA 1
ATOM 8147 C C . THR B 1 35 ? 50.625 -30.109 -62.312 1 57.34 35 THR B C 1
ATOM 8149 O O . THR B 1 35 ? 51.094 -30 -63.438 1 57.34 35 THR B O 1
ATOM 8152 N N . GLY B 1 36 ? 51.625 -30.641 -61.781 1 48.38 36 GLY B N 1
ATOM 8153 C CA . GLY B 1 36 ? 52.344 -31.688 -62.469 1 48.38 36 GLY B CA 1
ATOM 8154 C C . GLY B 1 36 ? 51.469 -32.656 -63.25 1 48.38 36 GLY B C 1
ATOM 8155 O O . GLY B 1 36 ? 50.25 -32.594 -63.125 1 48.38 36 GLY B O 1
ATOM 8156 N N . ALA B 1 37 ? 52.125 -33.469 -64.312 1 46.09 37 ALA B N 1
ATOM 8157 C CA . ALA B 1 37 ? 51.562 -34.438 -65.25 1 46.09 37 ALA B CA 1
ATOM 8158 C C . ALA B 1 37 ? 50.594 -35.406 -64.562 1 46.09 37 ALA B C 1
ATOM 8160 O O . ALA B 1 37 ? 50.812 -35.781 -63.406 1 46.09 37 ALA B O 1
ATOM 8161 N N . GLU B 1 38 ? 49.25 -35.438 -64.875 1 45.38 38 GLU B N 1
ATOM 8162 C CA . GLU B 1 38 ? 48.219 -36.406 -64.562 1 45.38 38 GLU B CA 1
ATOM 8163 C C . GLU B 1 38 ? 48.812 -37.812 -64.562 1 45.38 38 GLU B C 1
ATOM 8165 O O . GLU B 1 38 ? 49.094 -38.406 -65.562 1 45.38 38 GLU B O 1
ATOM 8170 N N . GLU B 1 39 ? 49.75 -38.156 -63.781 1 45.06 39 GLU B N 1
ATOM 8171 C CA . GLU B 1 39 ? 50.188 -39.562 -63.781 1 45.06 39 GLU B CA 1
ATOM 8172 C C . GLU B 1 39 ? 48.969 -40.5 -63.75 1 45.06 39 GLU B C 1
ATOM 8174 O O . GLU B 1 39 ? 47.875 -40.094 -63.344 1 45.06 39 GLU B O 1
ATOM 8179 N N . ASP B 1 40 ? 49.062 -41.844 -64.188 1 45.09 40 ASP B N 1
ATOM 8180 C CA . ASP B 1 40 ? 48.094 -42.906 -64.375 1 45.09 40 ASP B CA 1
ATOM 8181 C C . ASP B 1 40 ? 47.188 -43.094 -63.156 1 45.09 40 ASP B C 1
ATOM 8183 O O . ASP B 1 40 ? 47.688 -43.438 -62.094 1 45.09 40 ASP B O 1
ATOM 8187 N N . GLU B 1 41 ? 46.094 -42.562 -63 1 47.28 41 GLU B N 1
ATOM 8188 C CA . GLU B 1 41 ? 44.969 -42.531 -62.031 1 47.28 41 GLU B CA 1
ATOM 8189 C C . GLU B 1 41 ? 44.719 -43.906 -61.438 1 47.28 41 GLU B C 1
ATOM 8191 O O . GLU B 1 41 ? 44.188 -44 -60.344 1 47.28 41 GLU B O 1
ATOM 8196 N N . ASP B 1 42 ? 44.906 -44.969 -62.188 1 49.03 42 ASP B N 1
ATOM 8197 C CA . ASP B 1 42 ? 44.406 -46.281 -61.812 1 49.03 42 ASP B CA 1
ATOM 8198 C C . ASP B 1 42 ? 45.188 -46.844 -60.625 1 49.03 42 ASP B C 1
ATOM 8200 O O . ASP B 1 42 ? 44.656 -47.594 -59.812 1 49.03 42 ASP B O 1
ATOM 8204 N N . GLU B 1 43 ? 46.531 -46.719 -60.438 1 51.25 43 GLU B N 1
ATOM 8205 C CA . GLU B 1 43 ? 47.344 -47.406 -59.438 1 51.25 43 GLU B CA 1
ATOM 8206 C C . GLU B 1 43 ? 47.312 -46.688 -58.094 1 51.25 43 GLU B C 1
ATOM 8208 O O . GLU B 1 43 ? 47.469 -47.312 -57.062 1 51.25 43 GLU B O 1
ATOM 8213 N N . ILE B 1 44 ? 47.094 -45.5 -57.969 1 53.69 44 ILE B N 1
ATOM 8214 C CA . ILE B 1 44 ? 47.25 -44.75 -56.719 1 53.69 44 ILE B CA 1
ATOM 8215 C C . ILE B 1 44 ? 45.969 -44.875 -55.906 1 53.69 44 ILE B C 1
ATOM 8217 O O . ILE B 1 44 ? 45.969 -44.594 -54.688 1 53.69 44 ILE B O 1
ATOM 8221 N N . GLY B 1 45 ? 44.938 -45.188 -56.469 1 55.03 45 GLY B N 1
ATOM 8222 C CA . GLY B 1 45 ? 43.719 -45.406 -55.719 1 55.03 45 GLY B CA 1
ATOM 8223 C C . GLY B 1 45 ? 43.719 -46.688 -54.938 1 55.03 45 GLY B C 1
ATOM 8224 O O . GLY B 1 45 ? 42.719 -47 -54.281 1 55.03 45 GLY B O 1
ATOM 8225 N N . SER B 1 46 ? 44.812 -47.375 -54.969 1 62.19 46 SER B N 1
ATOM 8226 C CA . SER B 1 46 ? 44.844 -48.688 -54.312 1 62.19 46 SER B CA 1
ATOM 8227 C C . SER B 1 46 ? 45.281 -48.562 -52.875 1 62.19 46 SER B C 1
ATOM 8229 O O . SER B 1 46 ? 45.875 -47.594 -52.469 1 62.19 46 SER B O 1
ATOM 8231 N N . ASP B 1 47 ? 44.875 -49.469 -51.969 1 71.62 47 ASP B N 1
ATOM 8232 C CA . ASP B 1 47 ? 45.219 -49.625 -50.562 1 71.62 47 ASP B CA 1
ATOM 8233 C C . ASP B 1 47 ? 46.75 -49.625 -50.375 1 71.62 47 ASP B C 1
ATOM 8235 O O . ASP B 1 47 ? 47.25 -49.062 -49.406 1 71.62 47 ASP B O 1
ATOM 8239 N N . LYS B 1 48 ? 47.438 -50.062 -51.406 1 76 48 LYS B N 1
ATOM 8240 C CA . LYS B 1 48 ? 48.906 -50.156 -51.344 1 76 48 LYS B CA 1
ATOM 8241 C C . LYS B 1 48 ? 49.531 -48.75 -51.5 1 76 48 LYS B C 1
ATOM 8243 O O . LYS B 1 48 ? 50.438 -48.406 -50.781 1 76 48 LYS B O 1
ATOM 8248 N N . ALA B 1 49 ? 48.969 -47.969 -52.406 1 76.38 49 ALA B N 1
ATOM 8249 C CA . ALA B 1 49 ? 49.5 -46.625 -52.625 1 76.38 49 ALA B CA 1
ATOM 8250 C C . ALA B 1 49 ? 49.281 -45.75 -51.406 1 76.38 49 ALA B C 1
ATOM 8252 O O . ALA B 1 49 ? 50.125 -44.938 -51.062 1 76.38 49 ALA B O 1
ATOM 8253 N N . ARG B 1 50 ? 48.125 -45.938 -50.75 1 82.12 50 ARG B N 1
ATOM 8254 C CA . ARG B 1 50 ? 47.812 -45.156 -49.531 1 82.12 50 ARG B CA 1
ATOM 8255 C C . ARG B 1 50 ? 48.75 -45.531 -48.406 1 82.12 50 ARG B C 1
ATOM 8257 O O . ARG B 1 50 ? 49.25 -44.656 -47.719 1 82.12 50 ARG B O 1
ATOM 8264 N N . LYS B 1 51 ? 49.062 -46.781 -48.281 1 81 51 LYS B N 1
ATOM 8265 C CA . LYS B 1 51 ? 49.969 -47.25 -47.219 1 81 51 LYS B CA 1
ATOM 8266 C C . LYS B 1 51 ? 51.375 -46.719 -47.469 1 81 51 LYS B C 1
ATOM 8268 O O . LYS B 1 51 ? 52.094 -46.344 -46.531 1 81 51 LYS B O 1
ATOM 8273 N N . ALA B 1 52 ? 51.688 -46.75 -48.75 1 79.44 52 ALA B N 1
ATOM 8274 C CA . ALA B 1 52 ? 53.031 -46.219 -49.094 1 79.44 52 ALA B CA 1
ATOM 8275 C C . ALA B 1 52 ? 53.125 -44.75 -48.812 1 79.44 52 ALA B C 1
ATOM 8277 O O . ALA B 1 52 ? 54.156 -44.281 -48.281 1 79.44 52 ALA B O 1
ATOM 8278 N N . PHE B 1 53 ? 52 -44.062 -49.062 1 82.12 53 PHE B N 1
ATOM 8279 C CA . PHE B 1 53 ? 51.969 -42.625 -48.781 1 82.12 53 PHE B CA 1
ATOM 8280 C C . PHE B 1 53 ? 52.031 -42.344 -47.281 1 82.12 53 PHE B C 1
ATOM 8282 O O . PHE B 1 53 ? 52.75 -41.469 -46.844 1 82.12 53 PHE B O 1
ATOM 8289 N N . LEU B 1 54 ? 51.344 -43.094 -46.5 1 81.69 54 LEU B N 1
ATOM 8290 C CA . LEU B 1 54 ? 51.344 -42.938 -45.062 1 81.69 54 LEU B CA 1
ATOM 8291 C C . LEU B 1 54 ? 52.688 -43.25 -44.438 1 81.69 54 LEU B C 1
ATOM 8293 O O . LEU B 1 54 ? 53.125 -42.625 -43.469 1 81.69 54 LEU B O 1
ATOM 8297 N N . LYS B 1 55 ? 53.344 -44.219 -45.062 1 79.38 55 LYS B N 1
ATOM 8298 C CA . LYS B 1 55 ? 54.688 -44.531 -44.656 1 79.38 55 LYS B CA 1
ATOM 8299 C C . LYS B 1 55 ? 55.656 -43.375 -44.969 1 79.38 55 LYS B C 1
ATOM 8301 O O . LYS B 1 55 ? 56.562 -43.094 -44.156 1 79.38 55 LYS B O 1
ATOM 8306 N N . MET B 1 56 ? 55.375 -42.781 -46.094 1 77.88 56 MET B N 1
ATOM 8307 C CA . MET B 1 56 ? 56.188 -41.625 -46.469 1 77.88 56 MET B CA 1
ATOM 8308 C C . MET B 1 56 ? 55.969 -40.469 -45.5 1 77.88 56 MET B C 1
ATOM 8310 O O . MET B 1 56 ? 56.938 -39.781 -45.156 1 77.88 56 MET B O 1
ATOM 8314 N N . ILE B 1 57 ? 54.688 -40.281 -45.031 1 78.38 57 ILE B N 1
ATOM 8315 C CA . ILE B 1 57 ? 54.375 -39.219 -44.062 1 78.38 57 ILE B CA 1
ATOM 8316 C C . ILE B 1 57 ? 55.156 -39.469 -42.75 1 78.38 57 ILE B C 1
ATOM 8318 O O . ILE B 1 57 ? 55.719 -38.531 -42.188 1 78.38 57 ILE B O 1
ATOM 8322 N N . LYS B 1 58 ? 55.344 -40.688 -42.406 1 75.56 58 LYS B N 1
ATOM 8323 C CA . LYS B 1 58 ? 56.031 -41.062 -41.188 1 75.56 58 LYS B CA 1
ATOM 8324 C C . LYS B 1 58 ? 57.562 -40.812 -41.312 1 75.56 58 LYS B C 1
ATOM 8326 O O . LYS B 1 58 ? 58.219 -40.562 -40.312 1 75.56 58 LYS B O 1
ATOM 8331 N N . LYS B 1 59 ? 57.969 -40.906 -42.562 1 70.44 59 LYS B N 1
ATOM 8332 C CA . LYS B 1 59 ? 59.438 -40.812 -42.781 1 70.44 59 LYS B CA 1
ATOM 8333 C C . LYS B 1 59 ? 59.812 -39.375 -43.062 1 70.44 59 LYS B C 1
ATOM 8335 O O . LYS B 1 59 ? 61 -39.062 -43.156 1 70.44 59 LYS B O 1
ATOM 8340 N N . THR B 1 60 ? 58.844 -38.562 -43.344 1 69.25 60 THR B N 1
ATOM 8341 C CA . THR B 1 60 ? 59.156 -37.156 -43.625 1 69.25 60 THR B CA 1
ATOM 8342 C C . THR B 1 60 ? 60 -36.562 -42.5 1 69.25 60 THR B C 1
ATOM 8344 O O . THR B 1 60 ? 59.656 -36.656 -41.344 1 69.25 60 THR B O 1
ATOM 8347 N N . PRO B 1 61 ? 61.281 -36.25 -42.812 1 60.69 61 PRO B N 1
ATOM 8348 C CA . PRO B 1 61 ? 62.219 -35.75 -41.781 1 60.69 61 PRO B CA 1
ATOM 8349 C C . PRO B 1 61 ? 61.625 -34.625 -40.938 1 60.69 61 PRO B C 1
ATOM 8351 O O . PRO B 1 61 ? 60.781 -33.875 -41.438 1 60.69 61 PRO B O 1
ATOM 8354 N N . LYS B 1 62 ? 61.875 -34.688 -39.656 1 56.84 62 LYS B N 1
ATOM 8355 C CA . LYS B 1 62 ? 61.438 -33.75 -38.625 1 56.84 62 LYS B CA 1
ATOM 8356 C C . LYS B 1 62 ? 61.844 -32.312 -39 1 56.84 62 LYS B C 1
ATOM 8358 O O . LYS B 1 62 ? 61.906 -31.438 -38.125 1 56.84 62 LYS B O 1
ATOM 8363 N N . GLU B 1 63 ? 62.25 -32.062 -40.156 1 55.59 63 GLU B N 1
ATOM 8364 C CA . GLU B 1 63 ? 62.688 -30.703 -40.375 1 55.59 63 GLU B CA 1
ATOM 8365 C C . GLU B 1 63 ? 61.562 -29.703 -40.156 1 55.59 63 GLU B C 1
ATOM 8367 O O . GLU B 1 63 ? 60.438 -29.875 -40.656 1 55.59 63 GLU B O 1
ATOM 8372 N N . GLU B 1 64 ? 61.625 -28.891 -39.094 1 61.62 64 GLU B N 1
ATOM 8373 C CA . GLU B 1 64 ? 60.75 -27.906 -38.469 1 61.62 64 GLU B CA 1
ATOM 8374 C C . GLU B 1 64 ? 60.375 -26.797 -39.469 1 61.62 64 GLU B C 1
ATOM 8376 O O . GLU B 1 64 ? 61.281 -26.094 -39.969 1 61.62 64 GLU B O 1
ATOM 8381 N N . ILE B 1 65 ? 59.344 -26.891 -40.219 1 74.75 65 ILE B N 1
ATOM 8382 C CA . ILE B 1 65 ? 58.781 -25.797 -41 1 74.75 65 ILE B CA 1
ATOM 8383 C C . ILE B 1 65 ? 58.281 -24.688 -40.094 1 74.75 65 ILE B C 1
ATOM 8385 O O . ILE B 1 65 ? 57.406 -24.922 -39.25 1 74.75 65 ILE B O 1
ATOM 8389 N N . HIS B 1 66 ? 59.031 -23.594 -40.219 1 73.88 66 HIS B N 1
ATOM 8390 C CA . HIS B 1 66 ? 58.781 -22.547 -39.25 1 73.88 66 HIS B CA 1
ATOM 8391 C C . HIS B 1 66 ? 58.125 -21.328 -39.875 1 73.88 66 HIS B C 1
ATOM 8393 O O . HIS B 1 66 ? 57.719 -20.406 -39.188 1 73.88 66 HIS B O 1
ATOM 8399 N N . ASN B 1 67 ? 58.156 -21.25 -41.281 1 79.25 67 ASN B N 1
ATOM 8400 C CA . ASN B 1 67 ? 57.562 -20.047 -41.906 1 79.25 67 ASN B CA 1
ATOM 8401 C C . ASN B 1 67 ? 56.781 -20.391 -43.188 1 79.25 67 ASN B C 1
ATOM 8403 O O . ASN B 1 67 ? 56.781 -21.547 -43.625 1 79.25 67 ASN B O 1
ATOM 8407 N N . ALA B 1 68 ? 56.094 -19.375 -43.688 1 85.62 68 ALA B N 1
ATOM 8408 C CA . ALA B 1 68 ? 55.188 -19.5 -44.812 1 85.62 68 ALA B CA 1
ATOM 8409 C C . ALA B 1 68 ? 55.938 -19.922 -46.062 1 85.62 68 ALA B C 1
ATOM 8411 O O . ALA B 1 68 ? 55.406 -20.688 -46.875 1 85.62 68 ALA B O 1
ATOM 8412 N N . GLN B 1 69 ? 57.25 -19.5 -46.156 1 83 69 GLN B N 1
ATOM 8413 C CA . GLN B 1 69 ? 58 -19.812 -47.344 1 83 69 GLN B CA 1
ATOM 8414 C C . GLN B 1 69 ? 58.438 -21.281 -47.375 1 83 69 GLN B C 1
ATOM 8416 O O . GLN B 1 69 ? 58.344 -21.938 -48.406 1 83 69 GLN B O 1
ATOM 8421 N N . GLU B 1 70 ? 58.75 -21.719 -46.219 1 85.38 70 GLU B N 1
ATOM 8422 C CA . GLU B 1 70 ? 59.125 -23.141 -46.125 1 85.38 70 GLU B CA 1
ATOM 8423 C C . GLU B 1 70 ? 57.906 -24.047 -46.344 1 85.38 70 GLU B C 1
ATOM 8425 O O . GLU B 1 70 ? 58.031 -25.109 -46.938 1 85.38 70 GLU B O 1
ATOM 8430 N N . TYR B 1 71 ? 56.781 -23.484 -45.875 1 89.62 71 TYR B N 1
ATOM 8431 C CA . TYR B 1 71 ? 55.562 -24.25 -46.062 1 89.62 71 TYR B CA 1
ATOM 8432 C C . TYR B 1 71 ? 55.188 -24.281 -47.562 1 89.62 71 TYR B C 1
ATOM 8434 O O . TYR B 1 71 ? 54.719 -25.312 -48.062 1 89.62 71 TYR B O 1
ATOM 8442 N N . GLN B 1 72 ? 55.469 -23.172 -48.312 1 88.44 72 GLN B N 1
ATOM 8443 C CA . GLN B 1 72 ? 55.219 -23.109 -49.75 1 88.44 72 GLN B CA 1
ATOM 8444 C C . GLN B 1 72 ? 56.094 -24.094 -50.5 1 88.44 72 GLN B C 1
ATOM 8446 O O . GLN B 1 72 ? 55.594 -24.766 -51.438 1 88.44 72 GLN B O 1
ATOM 8451 N N . GLU B 1 73 ? 57.312 -24.234 -50.031 1 85.62 73 GLU B N 1
ATOM 8452 C CA . GLU B 1 73 ? 58.219 -25.188 -50.688 1 85.62 73 GLU B CA 1
ATOM 8453 C C . GLU B 1 73 ? 57.812 -26.625 -50.406 1 85.62 73 GLU B C 1
ATOM 8455 O O . GLU B 1 73 ? 57.844 -27.453 -51.312 1 85.62 73 GLU B O 1
ATOM 8460 N N . PHE B 1 74 ? 57.344 -26.734 -49.219 1 87.5 74 PHE B N 1
ATOM 8461 C CA . PHE B 1 74 ? 56.844 -28.047 -48.844 1 87.5 74 PHE B CA 1
ATOM 8462 C C . PHE B 1 74 ? 55.594 -28.391 -49.625 1 87.5 74 PHE B C 1
ATOM 8464 O O . PHE B 1 74 ? 55.469 -29.5 -50.156 1 87.5 74 PHE B O 1
ATOM 8471 N N . ALA B 1 75 ? 54.719 -27.516 -49.812 1 88.88 75 ALA B N 1
ATOM 8472 C CA . ALA B 1 75 ? 53.469 -27.703 -50.531 1 88.88 75 ALA B CA 1
ATOM 8473 C C . ALA B 1 75 ? 53.719 -27.938 -52.031 1 88.88 75 ALA B C 1
ATOM 8475 O O . ALA B 1 75 ? 53.062 -28.766 -52.656 1 88.88 75 ALA B O 1
ATOM 8476 N N . ASN B 1 76 ? 54.75 -27.297 -52.531 1 85.31 76 ASN B N 1
ATOM 8477 C CA . ASN B 1 76 ? 55.094 -27.453 -53.938 1 85.31 76 ASN B CA 1
ATOM 8478 C C . ASN B 1 76 ? 55.562 -28.875 -54.25 1 85.31 76 ASN B C 1
ATOM 8480 O O . ASN B 1 76 ? 55.25 -29.422 -55.312 1 85.31 76 ASN B O 1
ATOM 8484 N N . GLU B 1 77 ? 56.188 -29.359 -53.25 1 84 77 GLU B N 1
ATOM 8485 C CA . GLU B 1 77 ? 56.781 -30.688 -53.438 1 84 77 GLU B CA 1
ATOM 8486 C C . GLU B 1 77 ? 55.719 -31.781 -53.312 1 84 77 GLU B C 1
ATOM 8488 O O . GLU B 1 77 ? 55.812 -32.812 -54 1 84 77 GLU B O 1
ATOM 8493 N N . HIS B 1 78 ? 54.688 -31.5 -52.531 1 86.62 78 HIS B N 1
ATOM 8494 C CA . HIS B 1 78 ? 53.844 -32.625 -52.156 1 86.62 78 HIS B CA 1
ATOM 8495 C C . HIS B 1 78 ? 52.406 -32.375 -52.594 1 86.62 78 HIS B C 1
ATOM 8497 O O . HIS B 1 78 ? 51.531 -33.25 -52.438 1 86.62 78 HIS B O 1
ATOM 8503 N N . TYR B 1 79 ? 52.062 -31.312 -53.219 1 88.25 79 TYR B N 1
ATOM 8504 C CA . TYR B 1 79 ? 50.719 -30.938 -53.625 1 88.25 79 TYR B CA 1
ATOM 8505 C C . TYR B 1 79 ? 50.125 -31.938 -54.594 1 88.25 79 TYR B C 1
ATOM 8507 O O . TYR B 1 79 ? 48.969 -32.375 -54.438 1 88.25 79 TYR B O 1
ATOM 8515 N N . ALA B 1 80 ? 50.938 -32.344 -55.531 1 82.44 80 ALA B N 1
ATOM 8516 C CA . ALA B 1 80 ? 50.469 -33.25 -56.562 1 82.44 80 ALA B CA 1
ATOM 8517 C C . ALA B 1 80 ? 50.094 -34.594 -56 1 82.44 80 ALA B C 1
ATOM 8519 O O . ALA B 1 80 ? 49.125 -35.219 -56.406 1 82.44 80 ALA B O 1
ATOM 8520 N N . GLU B 1 81 ? 50.875 -35 -55.094 1 82.94 81 GLU B N 1
ATOM 8521 C CA . GLU B 1 81 ? 50.625 -36.312 -54.469 1 82.94 81 GLU B CA 1
ATOM 8522 C C . GLU B 1 81 ? 49.344 -36.281 -53.656 1 82.94 81 GLU B C 1
ATOM 8524 O O . GLU B 1 81 ? 48.531 -37.188 -53.75 1 82.94 81 GLU B O 1
ATOM 8529 N N . VAL B 1 82 ? 49.156 -35.281 -52.844 1 88.31 82 VAL B N 1
ATOM 8530 C CA . VAL B 1 82 ? 47.969 -35.125 -52 1 88.31 82 VAL B CA 1
ATOM 8531 C C . VAL B 1 82 ? 46.719 -35.031 -52.875 1 88.31 82 VAL B C 1
ATOM 8533 O O . VAL B 1 82 ? 45.688 -35.625 -52.594 1 88.31 82 VAL B O 1
ATOM 8536 N N . LYS B 1 83 ? 46.875 -34.312 -53.969 1 86.19 83 LYS B N 1
ATOM 8537 C CA . LYS B 1 83 ? 45.75 -34.156 -54.906 1 86.19 83 LYS B CA 1
ATOM 8538 C C . LYS B 1 83 ? 45.375 -35.469 -55.562 1 86.19 83 LYS B C 1
ATOM 8540 O O . LYS B 1 83 ? 44.188 -35.75 -55.75 1 86.19 83 LYS B O 1
ATOM 8545 N N . THR B 1 84 ? 46.375 -36.25 -55.812 1 83.94 84 THR B N 1
ATOM 8546 C CA . THR B 1 84 ? 46.125 -37.531 -56.438 1 83.94 84 THR B CA 1
ATOM 8547 C C . THR B 1 84 ? 45.375 -38.469 -55.5 1 83.94 84 THR B C 1
ATOM 8549 O O . THR B 1 84 ? 44.438 -39.156 -55.906 1 83.94 84 THR B O 1
ATOM 8552 N N . HIS B 1 85 ? 45.75 -38.469 -54.25 1 85.25 85 HIS B N 1
ATOM 8553 C CA . HIS B 1 85 ? 45.062 -39.312 -53.281 1 85.25 85 HIS B CA 1
ATOM 8554 C C . HIS B 1 85 ? 43.656 -38.812 -53.062 1 85.25 85 HIS B C 1
ATOM 8556 O O . HIS B 1 85 ? 42.719 -39.625 -52.875 1 85.25 85 HIS B O 1
ATOM 8562 N N . ARG B 1 86 ? 43.438 -37.594 -53.031 1 82.25 86 ARG B N 1
ATOM 8563 C CA . ARG B 1 86 ? 42.094 -37.031 -52.875 1 82.25 86 ARG B CA 1
ATOM 8564 C C . ARG B 1 86 ? 41.188 -37.438 -54.031 1 82.25 86 ARG B C 1
ATOM 8566 O O . ARG B 1 86 ? 40.031 -37.781 -53.781 1 82.25 86 ARG B O 1
ATOM 8573 N N . LYS B 1 87 ? 41.719 -37.344 -55.188 1 81.81 87 LYS B N 1
ATOM 8574 C CA . LYS B 1 87 ? 40.938 -37.75 -56.344 1 81.81 87 LYS B CA 1
ATOM 8575 C C . LYS B 1 87 ? 40.562 -39.219 -56.281 1 81.81 87 LYS B C 1
ATOM 8577 O O . LYS B 1 87 ? 39.469 -39.594 -56.656 1 81.81 87 LYS B O 1
ATOM 8582 N N . ALA B 1 88 ? 41.531 -39.906 -55.781 1 80.94 88 ALA B N 1
ATOM 8583 C CA . ALA B 1 88 ? 41.281 -41.344 -55.625 1 80.94 88 ALA B CA 1
ATOM 8584 C C . ALA B 1 88 ? 40.188 -41.594 -54.594 1 80.94 88 ALA B C 1
ATOM 8586 O O . ALA B 1 88 ? 39.344 -42.5 -54.75 1 80.94 88 ALA B O 1
ATOM 8587 N N . ASP B 1 89 ? 40.125 -40.812 -53.5 1 83.25 89 ASP B N 1
ATOM 8588 C CA . ASP B 1 89 ? 39.094 -40.938 -52.469 1 83.25 89 ASP B CA 1
ATOM 8589 C C . ASP B 1 89 ? 37.688 -40.719 -53.031 1 83.25 89 ASP B C 1
ATOM 8591 O O . ASP B 1 89 ? 36.75 -41.469 -52.75 1 83.25 89 ASP B O 1
ATOM 8595 N N . LYS B 1 90 ? 37.562 -39.719 -53.844 1 81.19 90 LYS B N 1
ATOM 8596 C CA . LYS B 1 90 ? 36.281 -39.406 -54.469 1 81.19 90 LYS B CA 1
ATOM 8597 C C . LYS B 1 90 ? 35.844 -40.5 -55.438 1 81.19 90 LYS B C 1
ATOM 8599 O O . LYS B 1 90 ? 34.656 -40.875 -55.469 1 81.19 90 LYS B O 1
ATOM 8604 N N . LYS B 1 91 ? 36.844 -40.938 -56.125 1 78.12 91 LYS B N 1
ATOM 8605 C CA . LYS B 1 91 ? 36.562 -41.969 -57.125 1 78.12 91 LYS B CA 1
ATOM 8606 C C . LYS B 1 91 ? 36.094 -43.281 -56.469 1 78.12 91 LYS B C 1
ATOM 8608 O O . LYS B 1 91 ? 35.188 -43.938 -56.969 1 78.12 91 LYS B O 1
ATOM 8613 N N . ASN B 1 92 ? 36.688 -43.594 -55.344 1 76.69 92 ASN B N 1
ATOM 8614 C CA . ASN B 1 92 ? 36.312 -44.812 -54.656 1 76.69 92 ASN B CA 1
ATOM 8615 C C . ASN B 1 92 ? 35.156 -44.562 -53.688 1 76.69 92 ASN B C 1
ATOM 8617 O O . ASN B 1 92 ? 34.938 -45.375 -52.781 1 76.69 92 ASN B O 1
ATOM 8621 N N . GLN B 1 93 ? 34.562 -43.438 -53.812 1 74.75 93 GLN B N 1
ATOM 8622 C CA . GLN B 1 93 ? 33.406 -43.031 -53 1 74.75 93 GLN B CA 1
ATOM 8623 C C . GLN B 1 93 ? 33.719 -43.094 -51.531 1 74.75 93 GLN B C 1
ATOM 8625 O O . GLN B 1 93 ? 32.906 -43.562 -50.75 1 74.75 93 GLN B O 1
ATOM 8630 N N . TYR B 1 94 ? 35 -42.844 -51.156 1 77.69 94 TYR B N 1
ATOM 8631 C CA . TYR B 1 94 ? 35.5 -42.719 -49.781 1 77.69 94 TYR B CA 1
ATOM 8632 C C . TYR B 1 94 ? 35.438 -44.062 -49.062 1 77.69 94 TYR B C 1
ATOM 8634 O O . TYR B 1 94 ? 35.188 -44.125 -47.875 1 77.69 94 TYR B O 1
ATOM 8642 N N . LYS B 1 95 ? 35.594 -45.156 -49.75 1 79.75 95 LYS B N 1
ATOM 8643 C CA . LYS B 1 95 ? 35.594 -46.5 -49.156 1 79.75 95 LYS B CA 1
ATOM 8644 C C . LYS B 1 95 ? 36.562 -46.594 -48 1 79.75 95 LYS B C 1
ATOM 8646 O O . LYS B 1 95 ? 36.219 -47.094 -46.938 1 79.75 95 LYS B O 1
ATOM 8651 N N . HIS B 1 96 ? 37.75 -46.062 -48.188 1 76.5 96 HIS B N 1
ATOM 8652 C CA . HIS B 1 96 ? 38.781 -46.156 -47.156 1 76.5 96 HIS B CA 1
ATOM 8653 C C . HIS B 1 96 ? 38.938 -44.812 -46.438 1 76.5 96 HIS B C 1
ATOM 8655 O O . HIS B 1 96 ? 39.906 -44.594 -45.719 1 76.5 96 HIS B O 1
ATOM 8661 N N . GLY B 1 97 ? 37.906 -43.969 -46.625 1 86.12 97 GLY B N 1
ATOM 8662 C CA . GLY B 1 97 ? 37.969 -42.656 -46.031 1 86.12 97 GLY B CA 1
ATOM 8663 C C . GLY B 1 97 ? 38.875 -41.688 -46.75 1 86.12 97 GLY B C 1
ATOM 8664 O O . GLY B 1 97 ? 39.344 -41.969 -47.844 1 86.12 97 GLY B O 1
ATOM 8665 N N . THR B 1 98 ? 39.094 -40.531 -46.25 1 89.06 98 THR B N 1
ATOM 8666 C CA . THR B 1 98 ? 40 -39.531 -46.781 1 89.06 98 THR B CA 1
ATOM 8667 C C . THR B 1 98 ? 41.375 -39.656 -46.156 1 89.06 98 THR B C 1
ATOM 8669 O O . THR B 1 98 ? 41.594 -40.469 -45.281 1 89.06 98 THR B O 1
ATOM 8672 N N . LEU B 1 99 ? 42.281 -38.844 -46.656 1 86.38 99 LEU B N 1
ATOM 8673 C CA . LEU B 1 99 ? 43.625 -38.812 -46.094 1 86.38 99 LEU B CA 1
ATOM 8674 C C . LEU B 1 99 ? 43.594 -38.406 -44.625 1 86.38 99 LEU B C 1
ATOM 8676 O O . LEU B 1 99 ? 44.406 -38.875 -43.844 1 86.38 99 LEU B O 1
ATOM 8680 N N . LEU B 1 100 ? 42.594 -37.594 -44.312 1 89.38 100 LEU B N 1
ATOM 8681 C CA . LEU B 1 100 ? 42.469 -37.188 -42.906 1 89.38 100 LEU B CA 1
ATOM 8682 C C . LEU B 1 100 ? 42 -38.312 -42.031 1 89.38 100 LEU B C 1
ATOM 8684 O O . LEU B 1 100 ? 42.406 -38.406 -40.875 1 89.38 100 LEU B O 1
ATOM 8688 N N . HIS B 1 101 ? 41.125 -39.188 -42.5 1 89.75 101 HIS B N 1
ATOM 8689 C CA . HIS B 1 101 ? 40.75 -40.375 -41.781 1 89.75 101 HIS B CA 1
ATOM 8690 C C . HIS B 1 101 ? 41.969 -41.219 -41.406 1 89.75 101 HIS B C 1
ATOM 8692 O O . HIS B 1 101 ? 42.094 -41.688 -40.281 1 89.75 101 HIS B O 1
ATOM 8698 N N . SER B 1 102 ? 42.844 -41.406 -42.406 1 85.81 102 SER B N 1
ATOM 8699 C CA . SER B 1 102 ? 44.031 -42.219 -42.219 1 85.81 102 SER B CA 1
ATOM 8700 C C . SER B 1 102 ? 45 -41.562 -41.219 1 85.81 102 SER B C 1
ATOM 8702 O O . SER B 1 102 ? 45.625 -42.281 -40.406 1 85.81 102 SER B O 1
ATOM 8704 N N . LEU B 1 103 ? 45.031 -40.25 -41.312 1 84.56 103 LEU B N 1
ATOM 8705 C CA . LEU B 1 103 ? 45.906 -39.562 -40.375 1 84.56 103 LEU B CA 1
ATOM 8706 C C . LEU B 1 103 ? 45.344 -39.625 -38.938 1 84.56 103 LEU B C 1
ATOM 8708 O O . LEU B 1 103 ? 46.094 -39.719 -37.969 1 84.56 103 LEU B O 1
ATOM 8712 N N . ALA B 1 104 ? 44.031 -39.562 -38.875 1 87 104 ALA B N 1
ATOM 8713 C CA . ALA B 1 104 ? 43.375 -39.625 -37.562 1 87 104 ALA B CA 1
ATOM 8714 C C . ALA B 1 104 ? 43.594 -40.969 -36.906 1 87 104 ALA B C 1
ATOM 8716 O O . ALA B 1 104 ? 43.688 -41.062 -35.656 1 87 104 ALA B O 1
ATOM 8717 N N . ASN B 1 105 ? 43.594 -42.062 -37.625 1 77.75 105 ASN B N 1
ATOM 8718 C CA . ASN B 1 105 ? 43.719 -43.438 -37.094 1 77.75 105 ASN B CA 1
ATOM 8719 C C . ASN B 1 105 ? 45.188 -43.75 -36.75 1 77.75 105 ASN B C 1
ATOM 8721 O O . ASN B 1 105 ? 45.438 -44.688 -35.969 1 77.75 105 ASN B O 1
ATOM 8725 N N . GLN B 1 106 ? 46.156 -43.156 -37.344 1 68.56 106 GLN B N 1
ATOM 8726 C CA . GLN B 1 106 ? 47.531 -43.562 -37.219 1 68.56 106 GLN B CA 1
ATOM 8727 C C . GLN B 1 106 ? 48.219 -42.875 -36.031 1 68.56 106 GLN B C 1
ATOM 8729 O O . GLN B 1 106 ? 48.094 -41.656 -35.875 1 68.56 106 GLN B O 1
ATOM 8734 N N . ARG B 1 107 ? 48.375 -43.625 -34.781 1 57.31 107 ARG B N 1
ATOM 8735 C CA . ARG B 1 107 ? 49 -43.312 -33.5 1 57.31 107 ARG B CA 1
ATOM 8736 C C . ARG B 1 107 ? 50.406 -42.781 -33.688 1 57.31 107 ARG B C 1
ATOM 8738 O O . ARG B 1 107 ? 51.375 -43.531 -33.75 1 57.31 107 ARG B O 1
ATOM 8745 N N . ASP B 1 108 ? 50.719 -42.094 -34.625 1 54.12 108 ASP B N 1
ATOM 8746 C CA . ASP B 1 108 ? 52.188 -41.875 -34.562 1 54.12 108 ASP B CA 1
ATOM 8747 C C . ASP B 1 108 ? 52.531 -40.719 -33.625 1 54.12 108 ASP B C 1
ATOM 8749 O O . ASP B 1 108 ? 51.781 -39.75 -33.562 1 54.12 108 ASP B O 1
ATOM 8753 N N . GLU B 1 109 ? 53.312 -41 -32.656 1 54.81 109 GLU B N 1
ATOM 8754 C CA . GLU B 1 109 ? 53.969 -40.188 -31.641 1 54.81 109 GLU B CA 1
ATOM 8755 C C . GLU B 1 109 ? 54.656 -38.969 -32.25 1 54.81 109 GLU B C 1
ATOM 8757 O O . GLU B 1 109 ? 55.125 -38.094 -31.516 1 54.81 109 GLU B O 1
ATOM 8762 N N . THR B 1 110 ? 54.656 -38.812 -33.562 1 59.56 110 THR B N 1
ATOM 8763 C CA . THR B 1 110 ? 55.469 -37.688 -34.094 1 59.56 110 THR B CA 1
ATOM 8764 C C . THR B 1 110 ? 54.594 -36.531 -34.469 1 59.56 110 THR B C 1
ATOM 8766 O O . THR B 1 110 ? 53.406 -36.688 -34.812 1 59.56 110 THR B O 1
ATOM 8769 N N . ASP B 1 111 ? 54.906 -35.25 -34.281 1 68.5 111 ASP B N 1
ATOM 8770 C CA . ASP B 1 111 ? 54.219 -33.969 -34.531 1 68.5 111 ASP B CA 1
ATOM 8771 C C . ASP B 1 111 ? 54.188 -33.656 -36 1 68.5 111 ASP B C 1
ATOM 8773 O O . ASP B 1 111 ? 53.688 -32.594 -36.406 1 68.5 111 ASP B O 1
ATOM 8777 N N . GLN B 1 112 ? 54.562 -34.594 -36.875 1 75.19 112 GLN B N 1
ATOM 8778 C CA . GLN B 1 112 ? 54.625 -34.312 -38.312 1 75.19 112 GLN B CA 1
ATOM 8779 C C . GLN B 1 112 ? 53.25 -34.344 -38.969 1 75.19 112 GLN B C 1
ATOM 8781 O O . GLN B 1 112 ? 53.031 -33.75 -40.031 1 75.19 112 GLN B O 1
ATOM 8786 N N . TRP B 1 113 ? 52.375 -35.031 -38.281 1 82.38 113 TRP B N 1
ATOM 8787 C CA . TRP B 1 113 ? 51.031 -35.125 -38.812 1 82.38 113 TRP B CA 1
ATOM 8788 C C . TRP B 1 113 ? 50.344 -33.781 -38.938 1 82.38 113 TRP B C 1
ATOM 8790 O O . TRP B 1 113 ? 49.531 -33.562 -39.812 1 82.38 113 TRP B O 1
ATOM 8800 N N . LYS B 1 114 ? 50.719 -32.781 -38.25 1 84.94 114 LYS B N 1
ATOM 8801 C CA . LYS B 1 114 ? 50.125 -31.438 -38.25 1 84.94 114 LYS B CA 1
ATOM 8802 C C . LYS B 1 114 ? 50.375 -30.719 -39.562 1 84.94 114 LYS B C 1
ATOM 8804 O O . LYS B 1 114 ? 49.5 -30.094 -40.125 1 84.94 114 LYS B O 1
ATOM 8809 N N . LEU B 1 115 ? 51.625 -30.922 -39.969 1 83.56 115 LEU B N 1
ATOM 8810 C CA . LEU B 1 115 ? 52.031 -30.297 -41.25 1 83.56 115 LEU B CA 1
ATOM 8811 C C . LEU B 1 115 ? 51.25 -30.906 -42.406 1 83.56 115 LEU B C 1
ATOM 8813 O O . LEU B 1 115 ? 50.75 -30.188 -43.281 1 83.56 115 LEU B O 1
ATOM 8817 N N . TRP B 1 116 ? 51.188 -32.125 -42.375 1 85.88 116 TRP B N 1
ATOM 8818 C CA . TRP B 1 116 ? 50.469 -32.812 -43.438 1 85.88 116 TRP B CA 1
ATOM 8819 C C . TRP B 1 116 ? 48.969 -32.531 -43.375 1 85.88 116 TRP B C 1
ATOM 8821 O O . TRP B 1 116 ? 48.344 -32.344 -44.406 1 85.88 116 TRP B O 1
ATOM 8831 N N . ALA B 1 117 ? 48.406 -32.531 -42.125 1 88.81 117 ALA B N 1
ATOM 8832 C CA . ALA B 1 117 ? 47 -32.188 -41.969 1 88.81 117 ALA B CA 1
ATOM 8833 C C . ALA B 1 117 ? 46.688 -30.812 -42.531 1 88.81 117 ALA B C 1
ATOM 8835 O O . ALA B 1 117 ? 45.688 -30.609 -43.188 1 88.81 117 ALA B O 1
ATOM 8836 N N . LYS B 1 118 ? 47.562 -29.891 -42.281 1 90.25 118 LYS B N 1
ATOM 8837 C CA . LYS B 1 118 ? 47.406 -28.531 -42.812 1 90.25 118 LYS B CA 1
ATOM 8838 C C . LYS B 1 118 ? 47.406 -28.531 -44.344 1 90.25 118 LYS B C 1
ATOM 8840 O O . LYS B 1 118 ? 46.562 -27.891 -44.969 1 90.25 118 LYS B O 1
ATOM 8845 N N . LEU B 1 119 ? 48.344 -29.25 -44.875 1 87.75 119 LEU B N 1
ATOM 8846 C CA . LEU B 1 119 ? 48.438 -29.297 -46.344 1 87.75 119 LEU B CA 1
ATOM 8847 C C . LEU B 1 119 ? 47.156 -29.922 -46.938 1 87.75 119 LEU B C 1
ATOM 8849 O O . LEU B 1 119 ? 46.625 -29.422 -47.938 1 87.75 119 LEU B O 1
ATOM 8853 N N . ILE B 1 120 ? 46.75 -30.984 -46.312 1 90.12 120 ILE B N 1
ATOM 8854 C CA . ILE B 1 120 ? 45.562 -31.672 -46.781 1 90.12 120 ILE B CA 1
ATOM 8855 C C . ILE B 1 120 ? 44.344 -30.75 -46.719 1 90.12 120 ILE B C 1
ATOM 8857 O O . ILE B 1 120 ? 43.531 -30.688 -47.656 1 90.12 120 ILE B O 1
ATOM 8861 N N . LEU B 1 121 ? 44.188 -30 -45.656 1 90.62 121 LEU B N 1
ATOM 8862 C CA . LEU B 1 121 ? 43.062 -29.047 -45.469 1 90.62 121 LEU B CA 1
ATOM 8863 C C . LEU B 1 121 ? 43.156 -27.922 -46.5 1 90.62 121 LEU B C 1
ATOM 8865 O O . LEU B 1 121 ? 42.125 -27.516 -47.031 1 90.62 121 LEU B O 1
ATOM 8869 N N . ASP B 1 122 ? 44.344 -27.5 -46.75 1 89 122 ASP B N 1
ATOM 8870 C CA . ASP B 1 122 ? 44.531 -26.422 -47.719 1 89 122 ASP B CA 1
ATOM 8871 C C . ASP B 1 122 ? 44.188 -26.906 -49.125 1 89 122 ASP B C 1
ATOM 8873 O O . ASP B 1 122 ? 43.531 -26.172 -49.875 1 89 122 ASP B O 1
ATOM 8877 N N . VAL B 1 123 ? 44.594 -28.078 -49.375 1 87.31 123 VAL B N 1
ATOM 8878 C CA . VAL B 1 123 ? 44.281 -28.641 -50.688 1 87.31 123 VAL B CA 1
ATOM 8879 C C . VAL B 1 123 ? 42.75 -28.797 -50.844 1 87.31 123 VAL B C 1
ATOM 8881 O O . VAL B 1 123 ? 42.188 -28.484 -51.875 1 87.31 123 VAL B O 1
ATOM 8884 N N . ALA B 1 124 ? 42.125 -29.281 -49.844 1 88.75 124 ALA B N 1
ATOM 8885 C CA . ALA B 1 124 ? 40.688 -29.438 -49.844 1 88.75 124 ALA B CA 1
ATOM 8886 C C . ALA B 1 124 ? 39.969 -28.094 -50.031 1 88.75 124 ALA B C 1
ATOM 8888 O O . ALA B 1 124 ? 38.969 -28.016 -50.719 1 88.75 124 ALA B O 1
ATOM 8889 N N . GLU B 1 125 ? 40.469 -27.109 -49.469 1 87.56 125 GLU B N 1
ATOM 8890 C CA . GLU B 1 125 ? 39.875 -25.766 -49.594 1 87.56 125 GLU B CA 1
ATOM 8891 C C . GLU B 1 125 ? 40.031 -25.234 -51 1 87.56 125 GLU B C 1
ATOM 8893 O O . GLU B 1 125 ? 39.094 -24.641 -51.531 1 87.56 125 GLU B O 1
ATOM 8898 N N . ILE B 1 126 ? 41.156 -25.438 -51.531 1 84.69 126 ILE B N 1
ATOM 8899 C CA . ILE B 1 126 ? 41.438 -24.969 -52.875 1 84.69 126 ILE B CA 1
ATOM 8900 C C . ILE B 1 126 ? 40.5 -25.672 -53.875 1 84.69 126 ILE B C 1
ATOM 8902 O O . ILE B 1 126 ? 39.969 -25.031 -54.781 1 84.69 126 ILE B O 1
ATOM 8906 N N . GLU B 1 127 ? 40.281 -26.875 -53.594 1 86.19 127 GLU B N 1
ATOM 8907 C CA . GLU B 1 127 ? 39.438 -27.656 -54.5 1 86.19 127 GLU B CA 1
ATOM 8908 C C . GLU B 1 127 ? 37.969 -27.578 -54.094 1 86.19 127 GLU B C 1
ATOM 8910 O O . GLU B 1 127 ? 37.125 -28.188 -54.75 1 86.19 127 GLU B O 1
ATOM 8915 N N . LYS B 1 128 ? 37.594 -26.984 -52.969 1 86.38 128 LYS B N 1
ATOM 8916 C CA . LYS B 1 128 ? 36.25 -26.781 -52.438 1 86.38 128 LYS B CA 1
ATOM 8917 C C . LYS B 1 128 ? 35.594 -28.109 -52.094 1 86.38 128 LYS B C 1
ATOM 8919 O O . LYS B 1 128 ? 34.438 -28.344 -52.5 1 86.38 128 LYS B O 1
ATOM 8924 N N . ILE B 1 129 ? 36.406 -28.922 -51.469 1 85.62 129 ILE B N 1
ATOM 8925 C CA . ILE B 1 129 ? 35.906 -30.219 -51.031 1 85.62 129 ILE B CA 1
ATOM 8926 C C . ILE B 1 129 ? 35.625 -30.172 -49.531 1 85.62 129 ILE B C 1
ATOM 8928 O O . ILE B 1 129 ? 36.438 -29.656 -48.75 1 85.62 129 ILE B O 1
ATOM 8932 N N . ALA B 1 130 ? 34.438 -30.703 -49.156 1 86.38 130 ALA B N 1
ATOM 8933 C CA . ALA B 1 130 ? 34.094 -30.766 -47.719 1 86.38 130 ALA B CA 1
ATOM 8934 C C . ALA B 1 130 ? 34.688 -32 -47.062 1 86.38 130 ALA B C 1
ATOM 8936 O O . ALA B 1 130 ? 33.969 -32.938 -46.719 1 86.38 130 ALA B O 1
ATOM 8937 N N . ILE B 1 131 ? 35.969 -31.969 -46.812 1 87.62 131 ILE B N 1
ATOM 8938 C CA . ILE B 1 131 ? 36.75 -33.125 -46.406 1 87.62 131 ILE B CA 1
ATOM 8939 C C . ILE B 1 131 ? 36.375 -33.5 -44.969 1 87.62 131 ILE B C 1
ATOM 8941 O O . ILE B 1 131 ? 36.469 -34.688 -44.594 1 87.62 131 ILE B O 1
ATOM 8945 N N . LEU B 1 132 ? 35.906 -32.531 -44.188 1 91.25 132 LEU B N 1
ATOM 8946 C CA . LEU B 1 132 ? 35.625 -32.781 -42.781 1 91.25 132 LEU B CA 1
ATOM 8947 C C . LEU B 1 132 ? 34.25 -33.438 -42.594 1 91.25 132 LEU B C 1
ATOM 8949 O O . LEU B 1 132 ? 33.969 -34.031 -41.562 1 91.25 132 LEU B O 1
ATOM 8953 N N . THR B 1 133 ? 33.375 -33.438 -43.531 1 91.06 133 THR B N 1
ATOM 8954 C CA . THR B 1 133 ? 32.031 -34.031 -43.438 1 91.06 133 THR B CA 1
ATOM 8955 C C . THR B 1 133 ? 31.984 -35.312 -44.25 1 91.06 133 THR B C 1
ATOM 8957 O O . THR B 1 133 ? 30.938 -36 -44.281 1 91.06 133 THR B O 1
ATOM 8960 N N . ALA B 1 134 ? 33.125 -35.656 -44.875 1 89.44 134 ALA B N 1
ATOM 8961 C CA . ALA B 1 134 ? 33.188 -36.906 -45.656 1 89.44 134 ALA B CA 1
ATOM 8962 C C . ALA B 1 134 ? 33.188 -38.125 -44.75 1 89.44 134 ALA B C 1
ATOM 8964 O O . ALA B 1 134 ? 33.875 -38.156 -43.75 1 89.44 134 ALA B O 1
ATOM 8965 N N . ARG B 1 135 ? 32.438 -39.188 -45.125 1 90.94 135 ARG B N 1
ATOM 8966 C CA . ARG B 1 135 ? 32.25 -40.375 -44.281 1 90.94 135 ARG B CA 1
ATOM 8967 C C . ARG B 1 135 ? 32.969 -41.594 -44.906 1 90.94 135 ARG B C 1
ATOM 8969 O O . ARG B 1 135 ? 32.938 -41.75 -46.156 1 90.94 135 ARG B O 1
ATOM 8976 N N . THR B 1 136 ? 33.531 -42.312 -44.062 1 89.69 136 THR B N 1
ATOM 8977 C CA . THR B 1 136 ? 34.125 -43.562 -44.531 1 89.69 136 THR B CA 1
ATOM 8978 C C . THR B 1 136 ? 33.062 -44.656 -44.656 1 89.69 136 THR B C 1
ATOM 8980 O O . THR B 1 136 ? 32.125 -44.719 -43.875 1 89.69 136 THR B O 1
ATOM 8983 N N . ARG B 1 137 ? 33.125 -45.531 -45.594 1 83.06 137 ARG B N 1
ATOM 8984 C CA . ARG B 1 137 ? 32.125 -46.562 -45.812 1 83.06 137 ARG B CA 1
ATOM 8985 C C . ARG B 1 137 ? 32.625 -47.906 -45.281 1 83.06 137 ARG B C 1
ATOM 8987 O O . ARG B 1 137 ? 31.859 -48.875 -45.25 1 83.06 137 ARG B O 1
ATOM 8994 N N . ASN B 1 138 ? 33.812 -47.938 -44.75 1 76.81 138 ASN B N 1
ATOM 8995 C CA . ASN B 1 138 ? 34.406 -49.219 -44.375 1 76.81 138 ASN B CA 1
ATOM 8996 C C . ASN B 1 138 ? 34.312 -49.5 -42.875 1 76.81 138 ASN B C 1
ATOM 8998 O O . ASN B 1 138 ? 34.562 -50.594 -42.438 1 76.81 138 ASN B O 1
ATOM 9002 N N . ASP B 1 139 ? 33.969 -48.562 -42.062 1 77.81 139 ASP B N 1
ATOM 9003 C CA . ASP B 1 139 ? 34.062 -48.812 -40.625 1 77.81 139 ASP B CA 1
ATOM 9004 C C . ASP B 1 139 ? 32.688 -49.188 -40.062 1 77.81 139 ASP B C 1
ATOM 9006 O O . ASP B 1 139 ? 32.531 -49.406 -38.844 1 77.81 139 ASP B O 1
ATOM 9010 N N . GLY B 1 140 ? 31.734 -49.312 -40.875 1 76.69 140 GLY B N 1
ATOM 9011 C CA . GLY B 1 140 ? 30.422 -49.75 -40.438 1 76.69 140 GLY B CA 1
ATOM 9012 C C . GLY B 1 140 ? 29.609 -48.625 -39.812 1 76.69 140 GLY B C 1
ATOM 9013 O O . GLY B 1 140 ? 28.391 -48.688 -39.75 1 76.69 140 GLY B O 1
ATOM 9014 N N . TYR B 1 141 ? 30.25 -47.531 -39.375 1 84.88 141 TYR B N 1
ATOM 9015 C CA . TYR B 1 141 ? 29.594 -46.438 -38.688 1 84.88 141 TYR B CA 1
ATOM 9016 C C . TYR B 1 141 ? 29.391 -45.25 -39.625 1 84.88 141 TYR B C 1
ATOM 9018 O O . TYR B 1 141 ? 28.562 -44.375 -39.375 1 84.88 141 TYR B O 1
ATOM 9026 N N . GLY B 1 142 ? 30.125 -45.25 -40.812 1 89.06 142 GLY B N 1
ATOM 9027 C CA . GLY B 1 142 ? 30.141 -44.031 -41.625 1 89.06 142 GLY B CA 1
ATOM 9028 C C . GLY B 1 142 ? 30.734 -42.844 -40.906 1 89.06 142 GLY B C 1
ATOM 9029 O O . GLY B 1 142 ? 30.125 -41.75 -40.875 1 89.06 142 GLY B O 1
ATOM 9030 N N . SER B 1 143 ? 31.875 -43 -40.344 1 92.31 143 SER B N 1
ATOM 9031 C CA . SER B 1 143 ? 32.531 -42 -39.5 1 92.31 143 SER B CA 1
ATOM 9032 C C . SER B 1 143 ? 33.219 -40.938 -40.312 1 92.31 143 SER B C 1
ATOM 9034 O O . SER B 1 143 ? 33.75 -41.219 -41.406 1 92.31 143 SER B O 1
ATOM 9036 N N . THR B 1 144 ? 33.219 -39.75 -39.812 1 93.5 144 THR B N 1
ATOM 9037 C CA . THR B 1 144 ? 34.094 -38.719 -40.344 1 93.5 144 THR B CA 1
ATOM 9038 C C . THR B 1 144 ? 35.5 -38.844 -39.75 1 93.5 144 THR B C 1
ATOM 9040 O O . THR B 1 144 ? 35.719 -39.688 -38.906 1 93.5 144 THR B O 1
ATOM 9043 N N . CYS B 1 145 ? 36.375 -38 -40.25 1 91.31 145 CYS B N 1
ATOM 9044 C CA . CYS B 1 145 ? 37.719 -38.094 -39.75 1 91.31 145 CYS B CA 1
ATOM 9045 C C . CYS B 1 145 ? 37.781 -37.719 -38.25 1 91.31 145 CYS B C 1
ATOM 9047 O O . CYS B 1 145 ? 38.531 -38.312 -37.5 1 91.31 145 CYS B O 1
ATOM 9049 N N . LEU B 1 146 ? 36.875 -36.781 -37.844 1 92.88 146 LEU B N 1
ATOM 9050 C CA . LEU B 1 146 ? 36.812 -36.406 -36.438 1 92.88 146 LEU B CA 1
ATOM 9051 C C . LEU B 1 146 ? 36.25 -37.531 -35.594 1 92.88 146 LEU B C 1
ATOM 9053 O O . LEU B 1 146 ? 36.688 -37.75 -34.469 1 92.88 146 LEU B O 1
ATOM 9057 N N . HIS B 1 147 ? 35.219 -38.188 -36.062 1 93.5 147 HIS B N 1
ATOM 9058 C CA . HIS B 1 147 ? 34.688 -39.344 -35.344 1 93.5 147 HIS B CA 1
ATOM 9059 C C . HIS B 1 147 ? 35.781 -40.375 -35.031 1 93.5 147 HIS B C 1
ATOM 9061 O O . HIS B 1 147 ? 35.875 -40.875 -33.906 1 93.5 147 HIS B O 1
ATOM 9067 N N . VAL B 1 148 ? 36.562 -40.656 -36.062 1 90.69 148 VAL B N 1
ATOM 9068 C CA . VAL B 1 148 ? 37.625 -41.656 -35.969 1 90.69 148 VAL B CA 1
ATOM 9069 C C . VAL B 1 148 ? 38.656 -41.188 -34.938 1 90.69 148 VAL B C 1
ATOM 9071 O O . VAL B 1 148 ? 39.062 -41.969 -34.062 1 90.69 148 VAL B O 1
ATOM 9074 N N . ALA B 1 149 ? 38.969 -39.906 -35.062 1 89.81 149 ALA B N 1
ATOM 9075 C CA . ALA B 1 149 ? 39.938 -39.375 -34.125 1 89.81 149 ALA B CA 1
ATOM 9076 C C . ALA B 1 149 ? 39.438 -39.438 -32.688 1 89.81 149 ALA B C 1
ATOM 9078 O O . ALA B 1 149 ? 40.188 -39.719 -31.766 1 89.81 149 ALA B O 1
ATOM 9079 N N . ILE B 1 150 ? 38.156 -39.156 -32.438 1 91.25 150 ILE B N 1
ATOM 9080 C CA . ILE B 1 150 ? 37.562 -39.188 -31.125 1 91.25 150 ILE B CA 1
ATOM 9081 C C . ILE B 1 150 ? 37.562 -40.625 -30.578 1 91.25 150 ILE B C 1
ATOM 9083 O O . ILE B 1 150 ? 37.938 -40.844 -29.422 1 91.25 150 ILE B O 1
ATOM 9087 N N . ARG B 1 151 ? 37.219 -41.562 -31.344 1 86.62 151 ARG B N 1
ATOM 9088 C CA . ARG B 1 151 ? 37.188 -42.938 -30.906 1 86.62 151 ARG B CA 1
ATOM 9089 C C . ARG B 1 151 ? 38.594 -43.469 -30.578 1 86.62 151 ARG B C 1
ATOM 9091 O O . ARG B 1 151 ? 38.781 -44.312 -29.719 1 86.62 151 ARG B O 1
ATOM 9098 N N . ALA B 1 152 ? 39.594 -42.844 -31.312 1 82.69 152 ALA B N 1
ATOM 9099 C CA . ALA B 1 152 ? 40.969 -43.219 -31.078 1 82.69 152 ALA B CA 1
ATOM 9100 C C . ALA B 1 152 ? 41.562 -42.406 -29.922 1 82.69 152 ALA B C 1
ATOM 9102 O O . ALA B 1 152 ? 42.75 -42.594 -29.594 1 82.69 152 ALA B O 1
ATOM 9103 N N . ASP B 1 153 ? 40.781 -41.5 -29.328 1 82.19 153 ASP B N 1
ATOM 9104 C CA . ASP B 1 153 ? 41.188 -40.656 -28.203 1 82.19 153 ASP B CA 1
ATOM 9105 C C . ASP B 1 153 ? 42.312 -39.719 -28.578 1 82.19 153 ASP B C 1
ATOM 9107 O O . ASP B 1 153 ? 43.25 -39.5 -27.797 1 82.19 153 ASP B O 1
ATOM 9111 N N . GLU B 1 154 ? 42.25 -39.281 -29.812 1 82.44 154 GLU B N 1
ATOM 9112 C CA . GLU B 1 154 ? 43.25 -38.344 -30.281 1 82.44 154 GLU B CA 1
ATOM 9113 C C . GLU B 1 154 ? 42.781 -36.906 -30.094 1 82.44 154 GLU B C 1
ATOM 9115 O O . GLU B 1 154 ? 42.406 -36.219 -31.047 1 82.44 154 GLU B O 1
ATOM 9120 N N . VAL B 1 155 ? 42.906 -36.375 -28.922 1 84.19 155 VAL B N 1
ATOM 9121 C CA . VAL B 1 155 ? 42.375 -35.094 -28.5 1 84.19 155 VAL B CA 1
ATOM 9122 C C . VAL B 1 155 ? 43.125 -33.969 -29.25 1 84.19 155 VAL B C 1
ATOM 9124 O O . VAL B 1 155 ? 42.5 -33 -29.703 1 84.19 155 VAL B O 1
ATOM 9127 N N . ASP B 1 156 ? 44.375 -34.219 -29.438 1 82.06 156 ASP B N 1
ATOM 9128 C CA . ASP B 1 156 ? 45.156 -33.156 -30.078 1 82.06 156 ASP B CA 1
ATOM 9129 C C . ASP B 1 156 ? 44.781 -33 -31.547 1 82.06 156 ASP B C 1
ATOM 9131 O O . ASP B 1 156 ? 44.75 -31.891 -32.062 1 82.06 156 ASP B O 1
ATOM 9135 N N . PHE B 1 157 ? 44.562 -34.125 -32.125 1 85.94 157 PHE B N 1
ATOM 9136 C CA . PHE B 1 157 ? 44.156 -34.094 -33.5 1 85.94 157 PHE B CA 1
ATOM 9137 C C . PHE B 1 157 ? 42.844 -33.312 -33.688 1 85.94 157 PHE B C 1
ATOM 9139 O O . PHE B 1 157 ? 42.719 -32.469 -34.562 1 85.94 157 PHE B O 1
ATOM 9146 N N . VAL B 1 158 ? 41.906 -33.594 -32.812 1 90 158 VAL B N 1
ATOM 9147 C CA . VAL B 1 158 ? 40.594 -32.969 -32.906 1 90 158 VAL B CA 1
ATOM 9148 C C . VAL B 1 158 ? 40.719 -31.469 -32.656 1 90 158 VAL B C 1
ATOM 9150 O O . VAL B 1 158 ? 40.188 -30.688 -33.438 1 90 158 VAL B O 1
ATOM 9153 N N . LYS B 1 159 ? 41.406 -31.094 -31.672 1 89 159 LYS B N 1
ATOM 9154 C CA . LYS B 1 159 ? 41.594 -29.688 -31.344 1 89 159 LYS B CA 1
ATOM 9155 C C . LYS B 1 159 ? 42.312 -28.938 -32.469 1 89 159 LYS B C 1
ATOM 9157 O O . LYS B 1 159 ? 41.938 -27.812 -32.812 1 89 159 LYS B O 1
ATOM 9162 N N . PHE B 1 160 ? 43.281 -29.609 -33.031 1 86.19 160 PHE B N 1
ATOM 9163 C CA . PHE B 1 160 ? 44.062 -29 -34.125 1 86.19 160 PHE B CA 1
ATOM 9164 C C . PHE B 1 160 ? 43.188 -28.75 -35.344 1 86.19 160 PHE B C 1
ATOM 9166 O O . PHE B 1 160 ? 43.188 -27.641 -35.875 1 86.19 160 PHE B O 1
ATOM 9173 N N . ILE B 1 161 ? 42.469 -29.781 -35.688 1 90 161 ILE B N 1
ATOM 9174 C CA . ILE B 1 161 ? 41.625 -29.672 -36.906 1 90 161 ILE B CA 1
ATOM 9175 C C . ILE B 1 161 ? 40.562 -28.594 -36.688 1 90 161 ILE B C 1
ATOM 9177 O O . ILE B 1 161 ? 40.312 -27.781 -37.594 1 90 161 ILE B O 1
ATOM 9181 N N . CYS B 1 162 ? 39.906 -28.562 -35.5 1 89.56 162 CYS B N 1
ATOM 9182 C CA . CYS B 1 162 ? 38.844 -27.594 -35.219 1 89.56 162 CYS B CA 1
ATOM 9183 C C . CYS B 1 162 ? 39.406 -26.172 -35.219 1 89.56 162 CYS B C 1
ATOM 9185 O O . CYS B 1 162 ? 38.719 -25.234 -35.625 1 89.56 162 CYS B O 1
ATOM 9187 N N . HIS B 1 163 ? 40.594 -26.062 -34.844 1 88.31 163 HIS B N 1
ATOM 9188 C CA . HIS B 1 163 ? 41.188 -24.734 -34.781 1 88.31 163 HIS B CA 1
ATOM 9189 C C . HIS B 1 163 ? 41.594 -24.25 -36.156 1 88.31 163 HIS B C 1
ATOM 9191 O O . HIS B 1 163 ? 41.625 -23.047 -36.438 1 88.31 163 HIS B O 1
ATOM 9197 N N . MET B 1 164 ? 41.906 -25.109 -37.094 1 86.38 164 MET B N 1
ATOM 9198 C CA . MET B 1 164 ? 42.406 -24.781 -38.406 1 86.38 164 MET B CA 1
ATOM 9199 C C . MET B 1 164 ? 41.281 -24.312 -39.344 1 86.38 164 MET B C 1
ATOM 9201 O O . MET B 1 164 ? 41.531 -23.625 -40.344 1 86.38 164 MET B O 1
ATOM 9205 N N . VAL B 1 165 ? 40.156 -24.719 -38.938 1 85.19 165 VAL B N 1
ATOM 9206 C CA . VAL B 1 165 ? 39.062 -24.406 -39.844 1 85.19 165 VAL B CA 1
ATOM 9207 C C . VAL B 1 165 ? 38.344 -23.156 -39.375 1 85.19 165 VAL B C 1
ATOM 9209 O O . VAL B 1 165 ? 38.344 -22.844 -38.156 1 85.19 165 VAL B O 1
ATOM 9212 N N . GLU B 1 166 ? 37.656 -22.453 -40.281 1 78.69 166 GLU B N 1
ATOM 9213 C CA . GLU B 1 166 ? 36.969 -21.203 -39.969 1 78.69 166 GLU B CA 1
ATOM 9214 C C . GLU B 1 166 ? 35.688 -21.469 -39.156 1 78.69 166 GLU B C 1
ATOM 9216 O O . GLU B 1 166 ? 35.375 -20.75 -38.219 1 78.69 166 GLU B O 1
ATOM 9221 N N . ASP B 1 167 ? 34.969 -22.531 -39.531 1 84 167 ASP B N 1
ATOM 9222 C CA . ASP B 1 167 ? 33.719 -22.875 -38.844 1 84 167 ASP B CA 1
ATOM 9223 C C . ASP B 1 167 ? 33.75 -24.312 -38.344 1 84 167 ASP B C 1
ATOM 9225 O O . ASP B 1 167 ? 33.25 -25.219 -39.031 1 84 167 ASP B O 1
ATOM 9229 N N . PRO B 1 168 ? 34.312 -24.469 -37.188 1 89.44 168 PRO B N 1
ATOM 9230 C CA . PRO B 1 168 ? 34.406 -25.828 -36.656 1 89.44 168 PRO B CA 1
ATOM 9231 C C . PRO B 1 168 ? 33.031 -26.422 -36.344 1 89.44 168 PRO B C 1
ATOM 9233 O O . PRO B 1 168 ? 32.906 -27.641 -36.188 1 89.44 168 PRO B O 1
ATOM 9236 N N . ARG B 1 169 ? 31.969 -25.625 -36.25 1 88.81 169 ARG B N 1
ATOM 9237 C CA . ARG B 1 169 ? 30.625 -26.078 -35.844 1 88.81 169 ARG B CA 1
ATOM 9238 C C . ARG B 1 169 ? 30.094 -27.094 -36.844 1 88.81 169 ARG B C 1
ATOM 9240 O O . ARG B 1 169 ? 29.484 -28.094 -36.469 1 88.81 169 ARG B O 1
ATOM 9247 N N . SER B 1 170 ? 30.359 -26.828 -38.094 1 90 170 SER B N 1
ATOM 9248 C CA . SER B 1 170 ? 29.859 -27.719 -39.156 1 90 170 SER B CA 1
ATOM 9249 C C . SER B 1 170 ? 30.516 -29.094 -39.062 1 90 170 SER B C 1
ATOM 9251 O O . SER B 1 170 ? 29.859 -30.109 -39.312 1 90 170 SER B O 1
ATOM 9253 N N . ALA B 1 171 ? 31.797 -29.078 -38.812 1 92.38 171 ALA B N 1
ATOM 9254 C CA . ALA B 1 171 ? 32.531 -30.328 -38.688 1 92.38 171 ALA B CA 1
ATOM 9255 C C . ALA B 1 171 ? 32.062 -31.109 -37.469 1 92.38 171 ALA B C 1
ATOM 9257 O O . ALA B 1 171 ? 31.922 -32.344 -37.5 1 92.38 171 ALA B O 1
ATOM 9258 N N . ILE B 1 172 ? 31.75 -30.344 -36.406 1 94.38 172 ILE B N 1
ATOM 9259 C CA . ILE B 1 172 ? 31.312 -30.969 -35.188 1 94.38 172 ILE B CA 1
ATOM 9260 C C . ILE B 1 172 ? 29.891 -31.484 -35.344 1 94.38 172 ILE B C 1
ATOM 9262 O O . ILE B 1 172 ? 29.531 -32.531 -34.75 1 94.38 172 ILE B O 1
ATOM 9266 N N . ALA B 1 173 ? 29.078 -30.859 -36.188 1 94.69 173 ALA B N 1
ATOM 9267 C CA . ALA B 1 173 ? 27.672 -31.203 -36.406 1 94.69 173 ALA B CA 1
ATOM 9268 C C . ALA B 1 173 ? 27.531 -32.375 -37.375 1 94.69 173 ALA B C 1
ATOM 9270 O O . ALA B 1 173 ? 26.453 -33 -37.469 1 94.69 173 ALA B O 1
ATOM 9271 N N . ALA B 1 174 ? 28.609 -32.656 -38.094 1 93.62 174 ALA B N 1
ATOM 9272 C CA . ALA B 1 174 ? 28.531 -33.781 -39.062 1 93.62 174 ALA B CA 1
ATOM 9273 C C . ALA B 1 174 ? 28.203 -35.094 -38.375 1 93.62 174 ALA B C 1
ATOM 9275 O O . ALA B 1 174 ? 28.703 -35.375 -37.281 1 93.62 174 ALA B O 1
ATOM 9276 N N . THR B 1 175 ? 27.312 -35.875 -38.938 1 93.62 175 THR B N 1
ATOM 9277 C CA . THR B 1 175 ? 26.812 -37.094 -38.281 1 93.62 175 THR B CA 1
ATOM 9278 C C . THR B 1 175 ? 27.297 -38.344 -39.031 1 93.62 175 THR B C 1
ATOM 9280 O O . THR B 1 175 ? 27.641 -38.281 -40.219 1 93.62 175 THR B O 1
ATOM 9283 N N . ASN B 1 176 ? 27.406 -39.406 -38.344 1 92.69 176 ASN B N 1
ATOM 9284 C CA . ASN B 1 176 ? 27.641 -40.688 -38.969 1 92.69 176 ASN B CA 1
ATOM 9285 C C . ASN B 1 176 ? 26.344 -41.344 -39.406 1 92.69 176 ASN B C 1
ATOM 9287 O O . ASN B 1 176 ? 25.312 -40.688 -39.531 1 92.69 176 ASN B O 1
ATOM 9291 N N . SER B 1 177 ? 26.406 -42.656 -39.688 1 88.25 177 SER B N 1
ATOM 9292 C CA . SER B 1 177 ? 25.234 -43.375 -40.219 1 88.25 177 SER B CA 1
ATOM 9293 C C . SER B 1 177 ? 24.125 -43.469 -39.156 1 88.25 177 SER B C 1
ATOM 9295 O O . SER B 1 177 ? 22.953 -43.625 -39.5 1 88.25 177 SER B O 1
ATOM 9297 N N . TYR B 1 178 ? 24.453 -43.344 -37.906 1 90.31 178 TYR B N 1
ATOM 9298 C CA . TYR B 1 178 ? 23.5 -43.375 -36.781 1 90.31 178 TYR B CA 1
ATOM 9299 C C . TYR B 1 178 ? 23.125 -41.969 -36.344 1 90.31 178 TYR B C 1
ATOM 9301 O O . TYR B 1 178 ? 22.578 -41.781 -35.25 1 90.31 178 TYR B O 1
ATOM 9309 N N . MET B 1 179 ? 23.547 -40.969 -37.125 1 92.81 179 MET B N 1
ATOM 9310 C CA . MET B 1 179 ? 23.25 -39.562 -36.875 1 92.81 179 MET B CA 1
ATOM 9311 C C . MET B 1 179 ? 23.922 -39.062 -35.594 1 92.81 179 MET B C 1
ATOM 9313 O O . MET B 1 179 ? 23.375 -38.219 -34.906 1 92.81 179 MET B O 1
ATOM 9317 N N . GLN B 1 180 ? 24.984 -39.625 -35.188 1 93.56 180 GLN B N 1
ATOM 9318 C CA . GLN B 1 180 ? 25.766 -39.156 -34.062 1 93.56 180 GLN B CA 1
ATOM 9319 C C . GLN B 1 180 ? 26.641 -37.969 -34.469 1 93.56 180 GLN B C 1
ATOM 9321 O O . GLN B 1 180 ? 27.375 -38.031 -35.438 1 93.56 180 GLN B O 1
ATOM 9326 N N . THR B 1 181 ? 26.562 -37 -33.719 1 95 181 THR B N 1
ATOM 9327 C CA . THR B 1 181 ? 27.516 -35.906 -33.875 1 95 181 THR B CA 1
ATOM 9328 C C . THR B 1 181 ? 28.828 -36.219 -33.188 1 95 181 THR B C 1
ATOM 9330 O O . THR B 1 181 ? 28.969 -37.281 -32.562 1 95 181 THR B O 1
ATOM 9333 N N . CYS B 1 182 ? 29.812 -35.281 -33.312 1 94.5 182 CYS B N 1
ATOM 9334 C CA . CYS B 1 182 ? 31.094 -35.469 -32.656 1 94.5 182 CYS B CA 1
ATOM 9335 C C . CYS B 1 182 ? 30.906 -35.5 -31.141 1 94.5 182 CYS B C 1
ATOM 9337 O O . CYS B 1 182 ? 31.609 -36.25 -30.438 1 94.5 182 CYS B O 1
ATOM 9339 N N . VAL B 1 183 ? 29.875 -34.75 -30.625 1 94.44 183 VAL B N 1
ATOM 9340 C CA . VAL B 1 183 ? 29.625 -34.688 -29.188 1 94.44 183 VAL B CA 1
ATOM 9341 C C . VAL B 1 183 ? 29.047 -36.031 -28.719 1 94.44 183 VAL B C 1
ATOM 9343 O O . VAL B 1 183 ? 29.453 -36.531 -27.672 1 94.44 183 VAL B O 1
ATOM 9346 N N . HIS B 1 184 ? 28.156 -36.594 -29.484 1 93.31 184 HIS B N 1
ATOM 9347 C CA . HIS B 1 184 ? 27.609 -37.906 -29.156 1 93.31 184 HIS B CA 1
ATOM 9348 C C . HIS B 1 184 ? 28.703 -38.938 -29 1 93.31 184 HIS B C 1
ATOM 9350 O O . HIS B 1 184 ? 28.734 -39.688 -28.016 1 93.31 184 HIS B O 1
ATOM 9356 N N . VAL B 1 185 ? 29.578 -38.938 -29.984 1 92.19 185 VAL B N 1
ATOM 9357 C CA . VAL B 1 185 ? 30.641 -39.938 -30.016 1 92.19 185 VAL B CA 1
ATOM 9358 C C . VAL B 1 185 ? 31.609 -39.75 -28.859 1 92.19 185 VAL B C 1
ATOM 9360 O O . VAL B 1 185 ? 32.062 -40.688 -28.234 1 92.19 185 VAL B O 1
ATOM 9363 N N . ALA B 1 186 ? 31.859 -38.5 -28.641 1 92.75 186 ALA B N 1
ATOM 9364 C CA . ALA B 1 186 ? 32.75 -38.219 -27.531 1 92.75 186 ALA B CA 1
ATOM 9365 C C . ALA B 1 186 ? 32.156 -38.688 -26.203 1 92.75 186 ALA B C 1
ATOM 9367 O O . ALA B 1 186 ? 32.906 -39.188 -25.344 1 92.75 186 ALA B O 1
ATOM 9368 N N . ILE B 1 187 ? 30.891 -38.531 -25.953 1 92.5 187 ILE B N 1
ATOM 9369 C CA . ILE B 1 187 ? 30.219 -38.969 -24.734 1 92.5 187 ILE B CA 1
ATOM 9370 C C . ILE B 1 187 ? 30.25 -40.5 -24.656 1 92.5 187 ILE B C 1
ATOM 9372 O O . ILE B 1 187 ? 30.438 -41.062 -23.594 1 92.5 187 ILE B O 1
ATOM 9376 N N . GLU B 1 188 ? 30.047 -41.062 -25.734 1 88.12 188 GLU B N 1
ATOM 9377 C CA . GLU B 1 188 ? 30.125 -42.531 -25.797 1 88.12 188 GLU B CA 1
ATOM 9378 C C . GLU B 1 188 ? 31.484 -43.031 -25.328 1 88.12 188 GLU B C 1
ATOM 9380 O O . GLU B 1 188 ? 31.594 -44.062 -24.688 1 88.12 188 GLU B O 1
ATOM 9385 N N . GLN B 1 189 ? 32.5 -42.219 -25.625 1 87.12 189 GLN B N 1
ATOM 9386 C CA . GLN B 1 189 ? 33.875 -42.625 -25.312 1 87.12 189 GLN B CA 1
ATOM 9387 C C . GLN B 1 189 ? 34.156 -42.5 -23.812 1 87.12 189 GLN B C 1
ATOM 9389 O O . GLN B 1 189 ? 35.094 -43.094 -23.297 1 87.12 189 GLN B O 1
ATOM 9394 N N . ILE B 1 190 ? 33.375 -41.781 -23.109 1 86.69 190 ILE B N 1
ATOM 9395 C CA . ILE B 1 190 ? 33.562 -41.656 -21.672 1 86.69 190 ILE B CA 1
ATOM 9396 C C . ILE B 1 190 ? 33.438 -43 -21 1 86.69 190 ILE B C 1
ATOM 9398 O O . ILE B 1 190 ? 34.125 -43.281 -20.031 1 86.69 190 ILE B O 1
ATOM 9402 N N . GLN B 1 191 ? 32.562 -43.781 -21.531 1 75.56 191 GLN B N 1
ATOM 9403 C CA . GLN B 1 191 ? 32.375 -45.094 -20.969 1 75.56 191 GLN B CA 1
ATOM 9404 C C . GLN B 1 191 ? 33.625 -45.938 -21.062 1 75.56 191 GLN B C 1
ATOM 9406 O O . GLN B 1 191 ? 33.969 -46.719 -20.156 1 75.56 191 GLN B O 1
ATOM 9411 N N . THR B 1 192 ? 34.375 -45.688 -22.156 1 71.75 192 THR B N 1
ATOM 9412 C CA . THR B 1 192 ? 35.5 -46.594 -22.453 1 71.75 192 THR B CA 1
ATOM 9413 C C . THR B 1 192 ? 36.812 -46 -21.922 1 71.75 192 THR B C 1
ATOM 9415 O O . THR B 1 192 ? 37.625 -46.75 -21.344 1 71.75 192 THR B O 1
ATOM 9418 N N . VAL B 1 193 ? 37.094 -44.75 -22.109 1 67.38 193 VAL B N 1
ATOM 9419 C CA . VAL B 1 193 ? 38.375 -44.156 -21.859 1 67.38 193 VAL B CA 1
ATOM 9420 C C . VAL B 1 193 ? 38.406 -43.531 -20.469 1 67.38 193 VAL B C 1
ATOM 9422 O O . VAL B 1 193 ? 39.438 -43.562 -19.766 1 67.38 193 VAL B O 1
ATOM 9425 N N . GLY B 1 194 ? 37.344 -43.031 -19.969 1 68.31 194 GLY B N 1
ATOM 9426 C CA . GLY B 1 194 ? 37.312 -42.469 -18.625 1 68.31 194 GLY B CA 1
ATOM 9427 C C . GLY B 1 194 ? 37.406 -40.969 -18.609 1 68.31 194 GLY B C 1
ATOM 9428 O O . GLY B 1 194 ? 36.812 -40.281 -19.453 1 68.31 194 GLY B O 1
ATOM 9429 N N . ARG B 1 195 ? 38.156 -40.312 -17.766 1 73.81 195 ARG B N 1
ATOM 9430 C CA . ARG B 1 195 ? 38.188 -38.906 -17.406 1 73.81 195 ARG B CA 1
ATOM 9431 C C . ARG B 1 195 ? 38.75 -38.062 -18.531 1 73.81 195 ARG B C 1
ATOM 9433 O O . ARG B 1 195 ? 38.312 -36.906 -18.734 1 73.81 195 ARG B O 1
ATOM 9440 N N . SER B 1 196 ? 39.719 -38.625 -19.281 1 73.38 196 SER B N 1
ATOM 9441 C CA . SER B 1 196 ? 40.344 -37.812 -20.328 1 73.38 196 SER B CA 1
ATOM 9442 C C . SER B 1 196 ? 39.344 -37.406 -21.406 1 73.38 196 SER B C 1
ATOM 9444 O O . SER B 1 196 ? 39.531 -36.375 -22.047 1 73.38 196 SER B O 1
ATOM 9446 N N . SER B 1 197 ? 38.312 -38.188 -21.484 1 80.31 197 SER B N 1
ATOM 9447 C CA . SER B 1 197 ? 37.312 -37.906 -22.5 1 80.31 197 SER B CA 1
ATOM 9448 C C . SER B 1 197 ? 36.469 -36.688 -22.141 1 80.31 197 SER B C 1
ATOM 9450 O O . SER B 1 197 ? 35.906 -36.031 -23.031 1 80.31 197 SER B O 1
ATOM 9452 N N . PHE B 1 198 ? 36.5 -36.281 -20.875 1 87.25 198 PHE B N 1
ATOM 9453 C CA . PHE B 1 198 ? 35.719 -35.125 -20.469 1 87.25 198 PHE B CA 1
ATOM 9454 C C . PHE B 1 198 ? 36.312 -33.844 -21.016 1 87.25 198 PHE B C 1
ATOM 9456 O O . PHE B 1 198 ? 35.562 -32.906 -21.328 1 87.25 198 PHE B O 1
ATOM 9463 N N . GLN B 1 199 ? 37.562 -33.906 -21.156 1 83.06 199 GLN B N 1
ATOM 9464 C CA . GLN B 1 199 ? 38.219 -32.719 -21.703 1 83.06 199 GLN B CA 1
ATOM 9465 C C . GLN B 1 199 ? 37.812 -32.469 -23.156 1 83.06 199 GLN B C 1
ATOM 9467 O O . GLN B 1 199 ? 37.562 -31.344 -23.547 1 83.06 199 GLN B O 1
ATOM 9472 N N . LEU B 1 200 ? 37.812 -33.562 -23.781 1 88.81 200 LEU B N 1
ATOM 9473 C CA . LEU B 1 200 ? 37.406 -33.469 -25.172 1 88.81 200 LEU B CA 1
ATOM 9474 C C . LEU B 1 200 ? 35.938 -33.031 -25.281 1 88.81 200 LEU B C 1
ATOM 9476 O O . LEU B 1 200 ? 35.594 -32.188 -26.109 1 88.81 200 LEU B O 1
ATOM 9480 N N . VAL B 1 201 ? 35.062 -33.594 -24.469 1 92.56 201 VAL B N 1
ATOM 9481 C CA . VAL B 1 201 ? 33.656 -33.219 -24.484 1 92.56 201 VAL B CA 1
ATOM 9482 C C . VAL B 1 201 ? 33.5 -31.734 -24.172 1 92.56 201 VAL B C 1
ATOM 9484 O O . VAL B 1 201 ? 32.75 -31.016 -24.828 1 92.56 201 VAL B O 1
ATOM 9487 N N . ASP B 1 202 ? 34.188 -31.297 -23.203 1 90.25 202 ASP B N 1
ATOM 9488 C CA . ASP B 1 202 ? 34.156 -29.891 -22.797 1 90.25 202 ASP B CA 1
ATOM 9489 C C . ASP B 1 202 ? 34.531 -28.969 -23.969 1 90.25 202 ASP B C 1
ATOM 9491 O O . ASP B 1 202 ? 33.844 -27.984 -24.219 1 90.25 202 ASP B O 1
ATOM 9495 N N . TYR B 1 203 ? 35.562 -29.344 -24.625 1 88.75 203 TYR B N 1
ATOM 9496 C CA . TYR B 1 203 ? 36 -28.562 -25.766 1 88.75 203 TYR B CA 1
ATOM 9497 C C . TYR B 1 203 ? 34.938 -28.547 -26.875 1 88.75 203 TYR B C 1
ATOM 9499 O O . TYR B 1 203 ? 34.656 -27.5 -27.453 1 88.75 203 TYR B O 1
ATOM 9507 N N . LEU B 1 204 ? 34.469 -29.703 -27.188 1 93.38 204 LEU B N 1
ATOM 9508 C CA . LEU B 1 204 ? 33.469 -29.828 -28.266 1 93.38 204 LEU B CA 1
ATOM 9509 C C . LEU B 1 204 ? 32.219 -29.047 -27.922 1 93.38 204 LEU B C 1
ATOM 9511 O O . LEU B 1 204 ? 31.609 -28.406 -28.797 1 93.38 204 LEU B O 1
ATOM 9515 N N . VAL B 1 205 ? 31.734 -29.062 -26.672 1 93.19 205 VAL B N 1
ATOM 9516 C CA . VAL B 1 205 ? 30.531 -28.344 -26.234 1 93.19 205 VAL B CA 1
ATOM 9517 C C . VAL B 1 205 ? 30.766 -26.844 -26.328 1 93.19 205 VAL B C 1
ATOM 9519 O O . VAL B 1 205 ? 29.875 -26.094 -26.703 1 93.19 205 VAL B O 1
ATOM 9522 N N . GLU B 1 206 ? 31.906 -26.453 -25.984 1 90.25 206 GLU B N 1
ATOM 9523 C CA . GLU B 1 206 ? 32.25 -25.031 -26.062 1 90.25 206 GLU B CA 1
ATOM 9524 C C . GLU B 1 206 ? 32.156 -24.531 -27.5 1 90.25 206 GLU B C 1
ATOM 9526 O O . GLU B 1 206 ? 31.688 -23.406 -27.734 1 90.25 206 GLU B O 1
ATOM 9531 N N . LYS B 1 207 ? 32.562 -25.359 -28.406 1 90.75 207 LYS B N 1
ATOM 9532 C CA . LYS B 1 207 ? 32.594 -24.938 -29.812 1 90.75 207 LYS B CA 1
ATOM 9533 C C . LYS B 1 207 ? 31.234 -25.203 -30.5 1 90.75 207 LYS B C 1
ATOM 9535 O O . LYS B 1 207 ? 30.953 -24.625 -31.531 1 90.75 207 LYS B O 1
ATOM 9540 N N . ALA B 1 208 ? 30.484 -26.031 -29.906 1 91.69 208 ALA B N 1
ATOM 9541 C CA . ALA B 1 208 ? 29.188 -26.375 -30.484 1 91.69 208 ALA B CA 1
ATOM 9542 C C . ALA B 1 208 ? 28.156 -25.281 -30.203 1 91.69 208 ALA B C 1
ATOM 9544 O O . ALA B 1 208 ? 28.297 -24.531 -29.234 1 91.69 208 ALA B O 1
ATOM 9545 N N . ASP B 1 209 ? 27.172 -25.094 -31.078 1 89.38 209 ASP B N 1
ATOM 9546 C CA . ASP B 1 209 ? 26.062 -24.172 -30.812 1 89.38 209 ASP B CA 1
ATOM 9547 C C . ASP B 1 209 ? 24.828 -24.938 -30.344 1 89.38 209 ASP B C 1
ATOM 9549 O O . ASP B 1 209 ? 24.844 -26.172 -30.25 1 89.38 209 ASP B O 1
ATOM 9553 N N . SER B 1 210 ? 23.812 -24.297 -29.969 1 90.75 210 SER B N 1
ATOM 9554 C CA . SER B 1 210 ? 22.578 -24.875 -29.438 1 90.75 210 SER B CA 1
ATOM 9555 C C . SER B 1 210 ? 21.938 -25.812 -30.469 1 90.75 210 SER B C 1
ATOM 9557 O O . SER B 1 210 ? 21.328 -26.812 -30.094 1 90.75 210 SER B O 1
ATOM 9559 N N . GLY B 1 211 ? 22.125 -25.453 -31.688 1 90.88 211 GLY B N 1
ATOM 9560 C CA . GLY B 1 211 ? 21.578 -26.312 -32.719 1 90.88 211 GLY B CA 1
ATOM 9561 C C . GLY B 1 211 ? 22.188 -27.703 -32.75 1 90.88 211 GLY B C 1
ATOM 9562 O O . GLY B 1 211 ? 21.469 -28.688 -32.938 1 90.88 211 GLY B O 1
ATOM 9563 N N . VAL B 1 212 ? 23.516 -27.844 -32.531 1 93.12 212 VAL B N 1
ATOM 9564 C CA . VAL B 1 212 ? 24.234 -29.125 -32.5 1 93.12 212 VAL B CA 1
ATOM 9565 C C . VAL B 1 212 ? 23.828 -29.922 -31.266 1 93.12 212 VAL B C 1
ATOM 9567 O O . VAL B 1 212 ? 23.625 -31.141 -31.344 1 93.12 212 VAL B O 1
ATOM 9570 N N . LEU B 1 213 ? 23.656 -29.219 -30.203 1 93.81 213 LEU B N 1
ATOM 9571 C CA . LEU B 1 213 ? 23.375 -29.875 -28.938 1 93.81 213 LEU B CA 1
ATOM 9572 C C . LEU B 1 213 ? 21.953 -30.422 -28.906 1 93.81 213 LEU B C 1
ATOM 9574 O O . LEU B 1 213 ? 21.641 -31.297 -28.094 1 93.81 213 LEU B O 1
ATOM 9578 N N . LYS B 1 214 ? 21.109 -30.016 -29.844 1 93.62 214 LYS B N 1
ATOM 9579 C CA . LYS B 1 214 ? 19.719 -30.453 -29.906 1 93.62 214 LYS B CA 1
ATOM 9580 C C . LYS B 1 214 ? 19.547 -31.594 -30.906 1 93.62 214 LYS B C 1
ATOM 9582 O O . LYS B 1 214 ? 18.469 -32.188 -31 1 93.62 214 LYS B O 1
ATOM 9587 N N . MET B 1 215 ? 20.594 -31.859 -31.594 1 94.5 215 MET B N 1
ATOM 9588 C CA . MET B 1 215 ? 20.484 -32.906 -32.594 1 94.5 215 MET B CA 1
ATOM 9589 C C . MET B 1 215 ? 20.297 -34.281 -31.938 1 94.5 215 MET B C 1
ATOM 9591 O O . MET B 1 215 ? 20.859 -34.562 -30.875 1 94.5 215 MET B O 1
ATOM 9595 N N . GLN B 1 216 ? 19.516 -35.125 -32.594 1 94.75 216 GLN B N 1
ATOM 9596 C CA . GLN B 1 216 ? 19.141 -36.406 -32.031 1 94.75 216 GLN B CA 1
ATOM 9597 C C . GLN B 1 216 ? 19.719 -37.562 -32.875 1 94.75 216 GLN B C 1
ATOM 9599 O O . GLN B 1 216 ? 19.797 -37.469 -34.094 1 94.75 216 GLN B O 1
ATOM 9604 N N . ARG B 1 217 ? 20.141 -38.562 -32.25 1 93.12 217 ARG B N 1
ATOM 9605 C CA . ARG B 1 217 ? 20.75 -39.688 -32.938 1 93.12 217 ARG B CA 1
ATOM 9606 C C . ARG B 1 217 ? 19.781 -40.875 -33 1 93.12 217 ARG B C 1
ATOM 9608 O O . ARG B 1 217 ? 18.828 -40.938 -32.219 1 93.12 217 ARG B O 1
ATOM 9615 N N . ASN B 1 218 ? 20.156 -41.719 -33.906 1 89.88 218 ASN B N 1
ATOM 9616 C CA . ASN B 1 218 ? 19.406 -42.969 -34.031 1 89.88 218 ASN B CA 1
ATOM 9617 C C . ASN B 1 218 ? 19.953 -44.062 -33.156 1 89.88 218 ASN B C 1
ATOM 9619 O O . ASN B 1 218 ? 20.953 -43.844 -32.438 1 89.88 218 ASN B O 1
ATOM 9623 N N . LYS B 1 219 ? 19.281 -45.188 -33.094 1 85.88 219 LYS B N 1
ATOM 9624 C CA . LYS B 1 219 ? 19.703 -46.312 -32.281 1 85.88 219 LYS B CA 1
ATOM 9625 C C . LYS B 1 219 ? 21 -46.906 -32.812 1 85.88 219 LYS B C 1
ATOM 9627 O O . LYS B 1 219 ? 21.172 -47.094 -34.031 1 85.88 219 LYS B O 1
ATOM 9632 N N . ILE B 1 220 ? 22.062 -47.125 -32.125 1 74.69 220 ILE B N 1
ATOM 9633 C CA . ILE B 1 220 ? 23.375 -47.625 -32.562 1 74.69 220 ILE B CA 1
ATOM 9634 C C . ILE B 1 220 ? 23.406 -49.125 -32.438 1 74.69 220 ILE B C 1
ATOM 9636 O O . ILE B 1 220 ? 23.859 -49.844 -33.344 1 74.69 220 ILE B O 1
ATOM 9640 N N . THR B 1 221 ? 23.391 -49.781 -31.266 1 63.56 221 THR B N 1
ATOM 9641 C CA . THR B 1 221 ? 23.453 -51.25 -31.109 1 63.56 221 THR B CA 1
ATOM 9642 C C . THR B 1 221 ? 22.234 -51.75 -30.344 1 63.56 221 THR B C 1
ATOM 9644 O O . THR B 1 221 ? 21.531 -51 -29.688 1 63.56 221 THR B O 1
ATOM 9647 N N . ASP B 1 222 ? 22.156 -53.094 -30.562 1 55.22 222 ASP B N 1
ATOM 9648 C CA . ASP B 1 222 ? 21.125 -53.844 -29.844 1 55.22 222 ASP B CA 1
ATOM 9649 C C . ASP B 1 222 ? 21.312 -53.75 -28.344 1 55.22 222 ASP B C 1
ATOM 9651 O O . ASP B 1 222 ? 22.406 -54 -27.828 1 55.22 222 ASP B O 1
ATOM 9655 N N . GLY B 1 223 ? 20.641 -52.875 -27.594 1 55.03 223 GLY B N 1
ATOM 9656 C CA . GLY B 1 223 ? 20.672 -52.719 -26.141 1 55.03 223 GLY B CA 1
ATOM 9657 C C . GLY B 1 223 ? 20.75 -51.281 -25.703 1 55.03 223 GLY B C 1
ATOM 9658 O O . GLY B 1 223 ? 20.688 -51 -24.5 1 55.03 223 GLY B O 1
ATOM 9659 N N . ASP B 1 224 ? 21.141 -50.594 -26.75 1 61.16 224 ASP B N 1
ATOM 9660 C CA . ASP B 1 224 ? 21.266 -49.188 -26.391 1 61.16 224 ASP B CA 1
ATOM 9661 C C . ASP B 1 224 ? 19.906 -48.594 -26.016 1 61.16 224 ASP B C 1
ATOM 9663 O O . ASP B 1 224 ? 18.938 -48.781 -26.75 1 61.16 224 ASP B O 1
ATOM 9667 N N . ILE B 1 225 ? 19.953 -48.094 -24.766 1 67.19 225 ILE B N 1
ATOM 9668 C CA . ILE B 1 225 ? 18.672 -47.625 -24.234 1 67.19 225 ILE B CA 1
ATOM 9669 C C . ILE B 1 225 ? 18.391 -46.219 -24.75 1 67.19 225 ILE B C 1
ATOM 9671 O O . ILE B 1 225 ? 19.141 -45.281 -24.438 1 67.19 225 ILE B O 1
ATOM 9675 N N . GLY B 1 226 ? 17.672 -46.094 -25.906 1 75.69 226 GLY B N 1
ATOM 9676 C CA . GLY B 1 226 ? 17.031 -44.844 -26.297 1 75.69 226 GLY B CA 1
ATOM 9677 C C . GLY B 1 226 ? 17.219 -44.531 -27.766 1 75.69 226 GLY B C 1
ATOM 9678 O O . GLY B 1 226 ? 18.234 -44.875 -28.359 1 75.69 226 GLY B O 1
ATOM 9679 N N . THR B 1 227 ? 16.344 -44.156 -28.406 1 87.62 227 THR B N 1
ATOM 9680 C CA . THR B 1 227 ? 16.344 -43.688 -29.781 1 87.62 227 THR B CA 1
ATOM 9681 C C . THR B 1 227 ? 15.938 -42.219 -29.828 1 87.62 227 THR B C 1
ATOM 9683 O O . THR B 1 227 ? 15.164 -41.75 -28.984 1 87.62 227 THR B O 1
ATOM 9686 N N . LYS B 1 228 ? 16.672 -41.469 -30.703 1 93.62 228 LYS B N 1
ATOM 9687 C CA . LYS B 1 228 ? 16.469 -40.031 -30.859 1 93.62 228 LYS B CA 1
ATOM 9688 C C . LYS B 1 228 ? 16.922 -39.281 -29.609 1 93.62 228 LYS B C 1
ATOM 9690 O O . LYS B 1 228 ? 16.234 -38.406 -29.125 1 93.62 228 LYS B O 1
ATOM 9695 N N . ASN B 1 229 ? 17.984 -39.75 -29.016 1 94.69 229 ASN B N 1
ATOM 9696 C CA . ASN B 1 229 ? 18.625 -39.094 -27.891 1 94.69 229 ASN B CA 1
ATOM 9697 C C . ASN B 1 229 ? 19.422 -37.875 -28.328 1 94.69 229 ASN B C 1
ATOM 9699 O O . ASN B 1 229 ? 20.094 -37.906 -29.359 1 94.69 229 ASN B O 1
ATOM 9703 N N . THR B 1 230 ? 19.25 -36.812 -27.625 1 95.5 230 THR B N 1
ATOM 9704 C CA . THR B 1 230 ? 20.234 -35.75 -27.75 1 95.5 230 THR B CA 1
ATOM 9705 C C . THR B 1 230 ? 21.531 -36.125 -27.031 1 95.5 230 THR B C 1
ATOM 9707 O O . THR B 1 230 ? 21.609 -37.156 -26.359 1 95.5 230 THR B O 1
ATOM 9710 N N . CYS B 1 231 ? 22.562 -35.219 -27.188 1 94.5 231 CYS B N 1
ATOM 9711 C CA . CYS B 1 231 ? 23.812 -35.469 -26.484 1 94.5 231 CYS B CA 1
ATOM 9712 C C . CYS B 1 231 ? 23.609 -35.406 -24.969 1 94.5 231 CYS B C 1
ATOM 9714 O O . CYS B 1 231 ? 24.266 -36.156 -24.234 1 94.5 231 CYS B O 1
ATOM 9716 N N . LEU B 1 232 ? 22.641 -34.625 -24.531 1 95.81 232 LEU B N 1
ATOM 9717 C CA . LEU B 1 232 ? 22.359 -34.531 -23.109 1 95.81 232 LEU B CA 1
ATOM 9718 C C . LEU B 1 232 ? 21.719 -35.812 -22.594 1 95.81 232 LEU B C 1
ATOM 9720 O O . LEU B 1 232 ? 22.047 -36.281 -21.5 1 95.81 232 LEU B O 1
ATOM 9724 N N . HIS B 1 233 ? 20.844 -36.406 -23.359 1 95.69 233 HIS B N 1
ATOM 9725 C CA . HIS B 1 233 ? 20.281 -37.719 -23.016 1 95.69 233 HIS B CA 1
ATOM 9726 C C . HIS B 1 233 ? 21.391 -38.75 -22.781 1 95.69 233 HIS B C 1
ATOM 9728 O O . HIS B 1 233 ? 21.391 -39.438 -21.766 1 95.69 233 HIS B O 1
ATOM 9734 N N . ASP B 1 234 ? 22.312 -38.75 -23.656 1 93.5 234 ASP B N 1
ATOM 9735 C CA . ASP B 1 234 ? 23.375 -39.719 -23.594 1 93.5 234 ASP B CA 1
ATOM 9736 C C . ASP B 1 234 ? 24.297 -39.469 -22.406 1 93.5 234 ASP B C 1
ATOM 9738 O O . ASP B 1 234 ? 24.797 -40.375 -21.766 1 93.5 234 ASP B O 1
ATOM 9742 N N . LEU B 1 235 ? 24.5 -38.219 -22.188 1 94.31 235 LEU B N 1
ATOM 9743 C CA . LEU B 1 235 ? 25.391 -37.844 -21.078 1 94.31 235 LEU B CA 1
ATOM 9744 C C . LEU B 1 235 ? 24.797 -38.312 -19.75 1 94.31 235 LEU B C 1
ATOM 9746 O O . LEU B 1 235 ? 25.531 -38.75 -18.859 1 94.31 235 LEU B O 1
ATOM 9750 N N . VAL B 1 236 ? 23.484 -38.281 -19.625 1 95.81 236 VAL B N 1
ATOM 9751 C CA . VAL B 1 236 ? 22.906 -38.5 -18.297 1 95.81 236 VAL B CA 1
ATOM 9752 C C . VAL B 1 236 ? 22.5 -39.969 -18.156 1 95.81 236 VAL B C 1
ATOM 9754 O O . VAL B 1 236 ? 21.828 -40.344 -17.172 1 95.81 236 VAL B O 1
ATOM 9757 N N . HIS B 1 237 ? 22.797 -40.781 -19.094 1 92.69 237 HIS B N 1
ATOM 9758 C CA . HIS B 1 237 ? 22.578 -42.219 -18.906 1 92.69 237 HIS B CA 1
ATOM 9759 C C . HIS B 1 237 ? 23.234 -42.719 -17.625 1 92.69 237 HIS B C 1
ATOM 9761 O O . HIS B 1 237 ? 24.375 -42.344 -17.312 1 92.69 237 HIS B O 1
ATOM 9767 N N . ILE B 1 238 ? 22.562 -43.562 -16.875 1 92.69 238 ILE B N 1
ATOM 9768 C CA . ILE B 1 238 ? 22.969 -43.969 -15.531 1 92.69 238 ILE B CA 1
ATOM 9769 C C . ILE B 1 238 ? 24.297 -44.688 -15.594 1 92.69 238 ILE B C 1
ATOM 9771 O O . ILE B 1 238 ? 25.047 -44.719 -14.617 1 92.69 238 ILE B O 1
ATOM 9775 N N . LYS B 1 239 ? 24.688 -45.25 -16.719 1 88.25 239 LYS B N 1
ATOM 9776 C CA . LYS B 1 239 ? 25.922 -46 -16.875 1 88.25 239 LYS B CA 1
ATOM 9777 C C . LYS B 1 239 ? 27.156 -45.125 -16.719 1 88.25 239 LYS B C 1
ATOM 9779 O O . LYS B 1 239 ? 28.25 -45.594 -16.469 1 88.25 239 LYS B O 1
ATOM 9784 N N . LEU B 1 240 ? 26.922 -43.812 -16.938 1 90.69 240 LEU B N 1
ATOM 9785 C CA . LEU B 1 240 ? 28.062 -42.875 -16.859 1 90.69 240 LEU B CA 1
ATOM 9786 C C . LEU B 1 240 ? 28.266 -42.406 -15.414 1 90.69 240 LEU B C 1
ATOM 9788 O O . LEU B 1 240 ? 29.266 -41.781 -15.109 1 90.69 240 LEU B O 1
ATOM 9792 N N . CYS B 1 241 ? 27.328 -42.75 -14.547 1 91 241 CYS B N 1
ATOM 9793 C CA . CYS B 1 241 ? 27.5 -42.438 -13.125 1 91 241 CYS B CA 1
ATOM 9794 C C . CYS B 1 241 ? 28.312 -43.531 -12.422 1 91 241 CYS B C 1
ATOM 9796 O O . CYS B 1 241 ? 27.75 -44.344 -11.695 1 91 241 CYS B O 1
ATOM 9798 N N . LYS B 1 242 ? 29.594 -43.406 -12.562 1 85.12 242 LYS B N 1
ATOM 9799 C CA . LYS B 1 242 ? 30.453 -44.469 -12.047 1 85.12 242 LYS B CA 1
ATOM 9800 C C . LYS B 1 242 ? 31.484 -43.906 -11.055 1 85.12 242 LYS B C 1
ATOM 9802 O O . LYS B 1 242 ? 31.719 -42.719 -11.008 1 85.12 242 LYS B O 1
ATOM 9807 N N . SER B 1 243 ? 31.828 -44.812 -10.172 1 78.75 243 SER B N 1
ATOM 9808 C CA . SER B 1 243 ? 32.969 -44.562 -9.289 1 78.75 243 SER B CA 1
ATOM 9809 C C . SER B 1 243 ? 34.219 -45.25 -9.789 1 78.75 243 SER B C 1
ATOM 9811 O O . SER B 1 243 ? 34.188 -46.406 -10.242 1 78.75 243 SER B O 1
ATOM 9813 N N . LEU B 1 244 ? 35.25 -44.5 -9.938 1 71.5 244 LEU B N 1
ATOM 9814 C CA . LEU B 1 244 ? 36.531 -45.062 -10.422 1 71.5 244 LEU B CA 1
ATOM 9815 C C . LEU B 1 244 ? 37.406 -45.5 -9.258 1 71.5 244 LEU B C 1
ATOM 9817 O O . LEU B 1 244 ? 38.625 -45.625 -9.398 1 71.5 244 LEU B O 1
ATOM 9821 N N . ASP B 1 245 ? 36.656 -45.719 -8.094 1 61.88 245 ASP B N 1
ATOM 9822 C CA . ASP B 1 245 ? 37.406 -46.125 -6.934 1 61.88 245 ASP B CA 1
ATOM 9823 C C . ASP B 1 245 ? 38 -47.531 -7.121 1 61.88 245 ASP B C 1
ATOM 9825 O O . ASP B 1 245 ? 37.344 -48.375 -7.723 1 61.88 245 ASP B O 1
ATOM 9829 N N . ARG B 1 246 ? 39.219 -47.688 -6.996 1 56.19 246 ARG B N 1
ATOM 9830 C CA . ARG B 1 246 ? 39.906 -49 -7.074 1 56.19 246 ARG B CA 1
ATOM 9831 C C . ARG B 1 246 ? 39.531 -49.875 -5.895 1 56.19 246 ARG B C 1
ATOM 9833 O O . ARG B 1 246 ? 39.406 -49.406 -4.762 1 56.19 246 ARG B O 1
ATOM 9840 N N . GLN B 1 247 ? 38.688 -50.938 -6.102 1 51.44 247 GLN B N 1
ATOM 9841 C CA . GLN B 1 247 ? 38.375 -51.875 -5.027 1 51.44 247 GLN B CA 1
ATOM 9842 C C . GLN B 1 247 ? 39.625 -52.625 -4.562 1 51.44 247 GLN B C 1
ATOM 9844 O O . GLN B 1 247 ? 40.375 -53.156 -5.379 1 51.44 247 GLN B O 1
ATOM 9849 N N . CYS B 1 248 ? 40.188 -52.219 -3.541 1 52.03 248 CYS B N 1
ATOM 9850 C CA . CYS B 1 248 ? 41.312 -52.906 -2.941 1 52.03 248 CYS B CA 1
ATOM 9851 C C . CYS B 1 248 ? 40.844 -54.219 -2.285 1 52.03 248 CYS B C 1
ATOM 9853 O O . CYS B 1 248 ? 39.906 -54.219 -1.488 1 52.03 248 CYS B O 1
ATOM 9855 N N . ARG B 1 249 ? 41 -55.281 -2.881 1 47.81 249 ARG B N 1
ATOM 9856 C CA . ARG B 1 249 ? 40.656 -56.562 -2.309 1 47.81 249 ARG B CA 1
ATOM 9857 C C . ARG B 1 249 ? 41.375 -56.781 -0.98 1 47.81 249 ARG B C 1
ATOM 9859 O O . ARG B 1 249 ? 41.125 -57.781 -0.302 1 47.81 249 ARG B O 1
ATOM 9866 N N . VAL B 1 250 ? 42.531 -56.094 -0.735 1 47.75 250 VAL B N 1
ATOM 9867 C CA . VAL B 1 250 ? 43.25 -56.406 0.509 1 47.75 250 VAL B CA 1
ATOM 9868 C C . VAL B 1 250 ? 42.594 -55.625 1.659 1 47.75 250 VAL B C 1
ATOM 9870 O O . VAL B 1 250 ? 42.469 -54.406 1.59 1 47.75 250 VAL B O 1
ATOM 9873 N N . ASP B 1 251 ? 41.906 -56.281 2.488 1 49.81 251 ASP B N 1
ATOM 9874 C CA . ASP B 1 251 ? 41.375 -55.75 3.742 1 49.81 251 ASP B CA 1
ATOM 9875 C C . ASP B 1 251 ? 42.469 -55 4.52 1 49.81 251 ASP B C 1
ATOM 9877 O O . ASP B 1 251 ? 43.531 -55.531 4.773 1 49.81 251 ASP B O 1
ATOM 9881 N N . GLY B 1 252 ? 42.375 -53.719 4.895 1 53.19 252 GLY B N 1
ATOM 9882 C CA . GLY B 1 252 ? 43.344 -52.938 5.656 1 53.19 252 GLY B CA 1
ATOM 9883 C C . GLY B 1 252 ? 44.375 -52.25 4.789 1 53.19 252 GLY B C 1
ATOM 9884 O O . GLY B 1 252 ? 45.438 -51.875 5.262 1 53.19 252 GLY B O 1
ATOM 9885 N N . CYS B 1 253 ? 44.125 -52.281 3.525 1 52.44 253 CYS B N 1
ATOM 9886 C CA . CYS B 1 253 ? 45.156 -51.719 2.67 1 52.44 253 CYS B CA 1
ATOM 9887 C C . CYS B 1 253 ? 45.312 -50.219 2.914 1 52.44 253 CYS B C 1
ATOM 9889 O O . CYS B 1 253 ? 44.375 -49.438 2.705 1 52.44 253 CYS B O 1
ATOM 9891 N N . VAL B 1 254 ? 46.219 -49.75 3.623 1 54.72 254 VAL B N 1
ATOM 9892 C CA . VAL B 1 254 ? 46.531 -48.406 4.047 1 54.72 254 VAL B CA 1
ATOM 9893 C C . VAL B 1 254 ? 46.594 -47.5 2.828 1 54.72 254 VAL B C 1
ATOM 9895 O O . VAL B 1 254 ? 46.156 -46.344 2.891 1 54.72 254 VAL B O 1
ATOM 9898 N N . LYS B 1 255 ? 47 -47.969 1.674 1 51.62 255 LYS B N 1
ATOM 9899 C CA . LYS B 1 255 ? 47.188 -47.094 0.516 1 51.62 255 LYS B CA 1
ATOM 9900 C C . LYS B 1 255 ? 45.844 -46.688 -0.06 1 51.62 255 LYS B C 1
ATOM 9902 O O . LYS B 1 255 ? 45.625 -45.5 -0.357 1 51.62 255 LYS B O 1
ATOM 9907 N N . CYS B 1 256 ? 45 -47.688 -0.135 1 53.69 256 CYS B N 1
ATOM 9908 C CA . CYS B 1 256 ? 43.688 -47.344 -0.685 1 53.69 256 CYS B CA 1
ATOM 9909 C C . CYS B 1 256 ? 42.906 -46.469 0.272 1 53.69 256 CYS B C 1
ATOM 9911 O O . CYS B 1 256 ? 42.156 -45.594 -0.161 1 53.69 256 CYS B O 1
ATOM 9913 N N . ARG B 1 257 ? 43 -46.688 1.506 1 51.88 257 ARG B N 1
ATOM 9914 C CA . ARG B 1 257 ? 42.344 -45.844 2.508 1 51.88 257 ARG B CA 1
ATOM 9915 C C . ARG B 1 257 ? 42.844 -44.406 2.4 1 51.88 257 ARG B C 1
ATOM 9917 O O . ARG B 1 257 ? 42.062 -43.438 2.527 1 51.88 257 ARG B O 1
ATOM 9924 N N . ASN B 1 258 ? 44.125 -44.25 2.309 1 51.94 258 ASN B N 1
ATOM 9925 C CA . ASN B 1 258 ? 44.688 -42.906 2.189 1 51.94 258 ASN B CA 1
ATOM 9926 C C . ASN B 1 258 ? 44.312 -42.25 0.856 1 51.94 258 ASN B C 1
ATOM 9928 O O . ASN B 1 258 ? 44.094 -41.031 0.79 1 51.94 258 ASN B O 1
ATOM 9932 N N . GLU B 1 259 ? 44.188 -42.969 -0.209 1 51.59 259 GLU B N 1
ATOM 9933 C CA . GLU B 1 259 ? 43.875 -42.406 -1.519 1 51.59 259 GLU B CA 1
ATOM 9934 C C . GLU B 1 259 ? 42.406 -42.031 -1.611 1 51.59 259 GLU B C 1
ATOM 9936 O O . GLU B 1 259 ? 42.062 -41.062 -2.283 1 51.59 259 GLU B O 1
ATOM 9941 N N . LYS B 1 260 ? 41.562 -42.75 -0.925 1 50.09 260 LYS B N 1
ATOM 9942 C CA . LYS B 1 260 ? 40.125 -42.406 -0.914 1 50.09 260 LYS B CA 1
ATOM 9943 C C . LYS B 1 260 ? 39.906 -41.062 -0.248 1 50.09 260 LYS B C 1
ATOM 9945 O O . LYS B 1 260 ? 38.938 -40.375 -0.572 1 50.09 260 LYS B O 1
ATOM 9950 N N . LYS B 1 261 ? 40.562 -40.781 0.771 1 44.16 261 LYS B N 1
ATOM 9951 C CA . LYS B 1 261 ? 40.375 -39.531 1.5 1 44.16 261 LYS B CA 1
ATOM 9952 C C . LYS B 1 261 ? 40.969 -38.344 0.747 1 44.16 261 LYS B C 1
ATOM 9954 O O . LYS B 1 261 ? 40.781 -37.188 1.143 1 44.16 261 LYS B O 1
ATOM 9959 N N . GLU B 1 262 ? 41.875 -38.469 -0.171 1 45.84 262 GLU B N 1
ATOM 9960 C CA . GLU B 1 262 ? 42.469 -37.312 -0.823 1 45.84 262 GLU B CA 1
ATOM 9961 C C . GLU B 1 262 ? 41.5 -36.75 -1.871 1 45.84 262 GLU B C 1
ATOM 9963 O O . GLU B 1 262 ? 41 -37.469 -2.73 1 45.84 262 GLU B O 1
ATOM 9968 N N . PRO B 1 263 ? 40.844 -35.562 -1.714 1 47.84 263 PRO B N 1
ATOM 9969 C CA . PRO B 1 263 ? 40 -34.812 -2.654 1 47.84 263 PRO B CA 1
ATOM 9970 C C . PRO B 1 263 ? 40.406 -35.062 -4.109 1 47.84 263 PRO B C 1
ATOM 9972 O O . PRO B 1 263 ? 39.75 -34.531 -5.02 1 47.84 263 PRO B O 1
ATOM 9975 N N . ARG B 1 264 ? 41.594 -35.594 -4.441 1 51.16 264 ARG B N 1
ATOM 9976 C CA . ARG B 1 264 ? 42.344 -35.844 -5.66 1 51.16 264 ARG B CA 1
ATOM 9977 C C . ARG B 1 264 ? 42.031 -37.188 -6.27 1 51.16 264 ARG B C 1
ATOM 9979 O O . ARG B 1 264 ? 42.719 -37.656 -7.18 1 51.16 264 ARG B O 1
ATOM 9986 N N . ASN B 1 265 ? 41.156 -37.906 -5.676 1 63.59 265 ASN B N 1
ATOM 9987 C CA . ASN B 1 265 ? 40.906 -39.25 -6.188 1 63.59 265 ASN B CA 1
ATOM 9988 C C . ASN B 1 265 ? 40.188 -39.219 -7.527 1 63.59 265 ASN B C 1
ATOM 9990 O O . ASN B 1 265 ? 39.531 -38.219 -7.859 1 63.59 265 ASN B O 1
ATOM 9994 N N . GLU B 1 266 ? 40.531 -40.062 -8.328 1 70.19 266 GLU B N 1
ATOM 9995 C CA . GLU B 1 266 ? 40.062 -40.188 -9.711 1 70.19 266 GLU B CA 1
ATOM 9996 C C . GLU B 1 266 ? 38.531 -40.156 -9.773 1 70.19 266 GLU B C 1
ATOM 9998 O O . GLU B 1 266 ? 37.969 -39.594 -10.711 1 70.19 266 GLU B O 1
ATOM 10003 N N . SER B 1 267 ? 37.938 -40.562 -8.617 1 75 267 SER B N 1
ATOM 10004 C CA . SER B 1 267 ? 36.5 -40.562 -8.586 1 75 267 SER B CA 1
ATOM 10005 C C . SER B 1 267 ? 35.938 -39.156 -8.383 1 75 267 SER B C 1
ATOM 10007 O O . SER B 1 267 ? 34.938 -38.781 -8.984 1 75 267 SER B O 1
ATOM 10009 N N . TYR B 1 268 ? 36.625 -38.469 -7.535 1 77.5 268 TYR B N 1
ATOM 10010 C CA . TYR B 1 268 ? 36.219 -37.094 -7.285 1 77.5 268 TYR B CA 1
ATOM 10011 C C . TYR B 1 268 ? 36.406 -36.25 -8.523 1 77.5 268 TYR B C 1
ATOM 10013 O O . TYR B 1 268 ? 35.531 -35.469 -8.891 1 77.5 268 TYR B O 1
ATOM 10021 N N . LEU B 1 269 ? 37.5 -36.406 -9.156 1 78.5 269 LEU B N 1
ATOM 10022 C CA . LEU B 1 269 ? 37.781 -35.594 -10.344 1 78.5 269 LEU B CA 1
ATOM 10023 C C . LEU B 1 269 ? 36.812 -35.938 -11.469 1 78.5 269 LEU B C 1
ATOM 10025 O O . LEU B 1 269 ? 36.375 -35.062 -12.211 1 78.5 269 LEU B O 1
ATOM 10029 N N . TYR B 1 270 ? 36.5 -37.219 -11.578 1 84.12 270 TYR B N 1
ATOM 10030 C CA . TYR B 1 270 ? 35.531 -37.656 -12.57 1 84.12 270 TYR B CA 1
ATOM 10031 C C . TYR B 1 270 ? 34.188 -36.969 -12.336 1 84.12 270 TYR B C 1
ATOM 10033 O O . TYR B 1 270 ? 33.594 -36.438 -13.266 1 84.12 270 TYR B O 1
ATOM 10041 N N . ALA B 1 271 ? 33.781 -37.031 -11.078 1 86.56 271 ALA B N 1
ATOM 10042 C CA . ALA B 1 271 ? 32.5 -36.469 -10.727 1 86.56 271 ALA B CA 1
ATOM 10043 C C . ALA B 1 271 ? 32.469 -34.969 -10.969 1 86.56 271 ALA B C 1
ATOM 10045 O O . ALA B 1 271 ? 31.469 -34.406 -11.477 1 86.56 271 ALA B O 1
ATOM 10046 N N . ALA B 1 272 ? 33.469 -34.312 -10.609 1 85.38 272 ALA B N 1
ATOM 10047 C CA . ALA B 1 272 ? 33.562 -32.844 -10.773 1 85.38 272 ALA B CA 1
ATOM 10048 C C . ALA B 1 272 ? 33.469 -32.469 -12.242 1 85.38 272 ALA B C 1
ATOM 10050 O O . ALA B 1 272 ? 32.75 -31.547 -12.609 1 85.38 272 ALA B O 1
ATOM 10051 N N . ASP B 1 273 ? 34.25 -33.188 -13.078 1 87.44 273 ASP B N 1
ATOM 10052 C CA . ASP B 1 273 ? 34.219 -32.938 -14.516 1 87.44 273 ASP B CA 1
ATOM 10053 C C . ASP B 1 273 ? 32.844 -33.219 -15.102 1 87.44 273 ASP B C 1
ATOM 10055 O O . ASP B 1 273 ? 32.344 -32.438 -15.914 1 87.44 273 ASP B O 1
ATOM 10059 N N . TYR B 1 274 ? 32.281 -34.312 -14.633 1 91.38 274 TYR B N 1
ATOM 10060 C CA . TYR B 1 274 ? 30.969 -34.719 -15.086 1 91.38 274 TYR B CA 1
ATOM 10061 C C . TYR B 1 274 ? 29.938 -33.625 -14.805 1 91.38 274 TYR B C 1
ATOM 10063 O O . TYR B 1 274 ? 29.219 -33.219 -15.711 1 91.38 274 TYR B O 1
ATOM 10071 N N . LEU B 1 275 ? 29.906 -33.188 -13.633 1 92.38 275 LEU B N 1
ATOM 10072 C CA . LEU B 1 275 ? 28.906 -32.219 -13.203 1 92.38 275 LEU B CA 1
ATOM 10073 C C . LEU B 1 275 ? 29.141 -30.859 -13.875 1 92.38 275 LEU B C 1
ATOM 10075 O O . LEU B 1 275 ? 28.188 -30.156 -14.203 1 92.38 275 LEU B O 1
ATOM 10079 N N . ARG B 1 276 ? 30.297 -30.5 -14.039 1 90.75 276 ARG B N 1
ATOM 10080 C CA . ARG B 1 276 ? 30.609 -29.266 -14.734 1 90.75 276 ARG B CA 1
ATOM 10081 C C . ARG B 1 276 ? 30.094 -29.297 -16.172 1 90.75 276 ARG B C 1
ATOM 10083 O O . ARG B 1 276 ? 29.5 -28.312 -16.641 1 90.75 276 ARG B O 1
ATOM 10090 N N . ILE B 1 277 ? 30.375 -30.391 -16.859 1 92.62 277 ILE B N 1
ATOM 10091 C CA . ILE B 1 277 ? 29.938 -30.516 -18.25 1 92.62 277 ILE B CA 1
ATOM 10092 C C . ILE B 1 277 ? 28.422 -30.5 -18.312 1 92.62 277 ILE B C 1
ATOM 10094 O O . ILE B 1 277 ? 27.844 -29.891 -19.219 1 92.62 277 ILE B O 1
ATOM 10098 N N . LEU B 1 278 ? 27.828 -31.219 -17.391 1 94.5 278 LEU B N 1
ATOM 10099 C CA . LEU B 1 278 ? 26.359 -31.219 -17.328 1 94.5 278 LEU B CA 1
ATOM 10100 C C . LEU B 1 278 ? 25.828 -29.797 -17.188 1 94.5 278 LEU B C 1
ATOM 10102 O O . LEU B 1 278 ? 24.922 -29.406 -17.922 1 94.5 278 LEU B O 1
ATOM 10106 N N . ASP B 1 279 ? 26.422 -29.078 -16.359 1 93.75 279 ASP B N 1
ATOM 10107 C CA . ASP B 1 279 ? 26 -27.703 -16.109 1 93.75 279 ASP B CA 1
ATOM 10108 C C . ASP B 1 279 ? 26.203 -26.844 -17.359 1 93.75 279 ASP B C 1
ATOM 10110 O O . ASP B 1 279 ? 25.312 -26.094 -17.75 1 93.75 279 ASP B O 1
ATOM 10114 N N . THR B 1 280 ? 27.281 -27 -17.938 1 93.06 280 THR B N 1
ATOM 10115 C CA . THR B 1 280 ? 27.625 -26.203 -19.109 1 93.06 280 THR B CA 1
ATOM 10116 C C . THR B 1 280 ? 26.672 -26.516 -20.266 1 93.06 280 THR B C 1
ATOM 10118 O O . THR B 1 280 ? 26.172 -25.609 -20.938 1 93.06 280 THR B O 1
ATOM 10121 N N . MET B 1 281 ? 26.406 -27.75 -20.469 1 94.12 281 MET B N 1
ATOM 10122 C CA . MET B 1 281 ? 25.531 -28.156 -21.562 1 94.12 281 MET B CA 1
ATOM 10123 C C . MET B 1 281 ? 24.109 -27.656 -21.328 1 94.12 281 MET B C 1
ATOM 10125 O O . MET B 1 281 ? 23.469 -27.141 -22.25 1 94.12 281 MET B O 1
ATOM 10129 N N . ALA B 1 282 ? 23.656 -27.797 -20.094 1 93.94 282 ALA B N 1
ATOM 10130 C CA . ALA B 1 282 ? 22.297 -27.391 -19.766 1 93.94 282 ALA B CA 1
ATOM 10131 C C . ALA B 1 282 ? 22.125 -25.875 -19.891 1 93.94 282 ALA B C 1
ATOM 10133 O O . ALA B 1 282 ? 21.109 -25.391 -20.375 1 93.94 282 ALA B O 1
ATOM 10134 N N . LYS B 1 283 ? 23.125 -25.141 -19.469 1 90.94 283 LYS B N 1
ATOM 10135 C CA . LYS B 1 283 ? 23.062 -23.672 -19.516 1 90.94 283 LYS B CA 1
ATOM 10136 C C . LYS B 1 283 ? 23.172 -23.172 -20.953 1 90.94 283 LYS B C 1
ATOM 10138 O O . LYS B 1 283 ? 22.5 -22.203 -21.328 1 90.94 283 LYS B O 1
ATOM 10143 N N . LYS B 1 284 ? 23.984 -23.797 -21.734 1 92.06 284 LYS B N 1
ATOM 10144 C CA . LYS B 1 284 ? 24.219 -23.375 -23.109 1 92.06 284 LYS B CA 1
ATOM 10145 C C . LYS B 1 284 ? 23 -23.641 -23.984 1 92.06 284 LYS B C 1
ATOM 10147 O O . LYS B 1 284 ? 22.703 -22.875 -24.906 1 92.06 284 LYS B O 1
ATOM 10152 N N . CYS B 1 285 ? 22.344 -24.75 -23.703 1 93.62 285 CYS B N 1
ATOM 10153 C CA . CYS B 1 285 ? 21.172 -25.094 -24.5 1 93.62 285 CYS B CA 1
ATOM 10154 C C . CYS B 1 285 ? 20.031 -25.578 -23.609 1 93.62 285 CYS B C 1
ATOM 10156 O O . CYS B 1 285 ? 19.734 -26.781 -23.578 1 93.62 285 CYS B O 1
ATOM 10158 N N . PRO B 1 286 ? 19.281 -24.672 -23.047 1 92 286 PRO B N 1
ATOM 10159 C CA . PRO B 1 286 ? 18.172 -25.062 -22.188 1 92 286 PRO B CA 1
ATOM 10160 C C . PRO B 1 286 ? 17.078 -25.812 -22.938 1 92 286 PRO B C 1
ATOM 10162 O O . PRO B 1 286 ? 16.359 -26.625 -22.359 1 92 286 PRO B O 1
ATOM 10165 N N . GLU B 1 287 ? 17 -25.625 -24.203 1 92 287 GLU B N 1
ATOM 10166 C CA . GLU B 1 287 ? 15.984 -26.281 -25.016 1 92 287 GLU B CA 1
ATOM 10167 C C . GLU B 1 287 ? 16.203 -27.797 -25.062 1 92 287 GLU B C 1
ATOM 10169 O O . GLU B 1 287 ? 15.273 -28.562 -25.297 1 92 287 GLU B O 1
ATOM 10174 N N . ALA B 1 288 ? 17.469 -28.188 -24.859 1 94.44 288 ALA B N 1
ATOM 10175 C CA . ALA B 1 288 ? 17.781 -29.609 -24.844 1 94.44 288 ALA B CA 1
ATOM 10176 C C . ALA B 1 288 ? 17.094 -30.328 -23.688 1 94.44 288 ALA B C 1
ATOM 10178 O O . ALA B 1 288 ? 16.844 -31.531 -23.75 1 94.44 288 ALA B O 1
ATOM 10179 N N . LEU B 1 289 ? 16.766 -29.609 -22.688 1 94.44 289 LEU B N 1
ATOM 10180 C CA . LEU B 1 289 ? 16.125 -30.172 -21.5 1 94.44 289 LEU B CA 1
ATOM 10181 C C . LEU B 1 289 ? 14.664 -30.516 -21.781 1 94.44 289 LEU B C 1
ATOM 10183 O O . LEU B 1 289 ? 14.062 -31.312 -21.062 1 94.44 289 LEU B O 1
ATOM 10187 N N . ILE B 1 290 ? 14.078 -29.906 -22.844 1 92.19 290 ILE B N 1
ATOM 10188 C CA . ILE B 1 290 ? 12.672 -30.141 -23.156 1 92.19 290 ILE B CA 1
ATOM 10189 C C . ILE B 1 290 ? 12.547 -30.969 -24.438 1 92.19 290 ILE B C 1
ATOM 10191 O O . ILE B 1 290 ? 11.438 -31.281 -24.859 1 92.19 290 ILE B O 1
ATOM 10195 N N . THR B 1 291 ? 13.672 -31.234 -25.047 1 93.69 291 THR B N 1
ATOM 10196 C CA . THR B 1 291 ? 13.648 -32.062 -26.25 1 93.69 291 THR B CA 1
ATOM 10197 C C . THR B 1 291 ? 13.414 -33.531 -25.875 1 93.69 291 THR B C 1
ATOM 10199 O O . THR B 1 291 ? 14.133 -34.094 -25.047 1 93.69 291 THR B O 1
ATOM 10202 N N . LYS B 1 292 ? 12.414 -34.188 -26.5 1 92.69 292 LYS B N 1
ATOM 10203 C CA . LYS B 1 292 ? 12.023 -35.531 -26.141 1 92.69 292 LYS B CA 1
ATOM 10204 C C . LYS B 1 292 ? 12.617 -36.562 -27.125 1 92.69 292 LYS B C 1
ATOM 10206 O O . LYS B 1 292 ? 12.781 -36.281 -28.312 1 92.69 292 LYS B O 1
ATOM 10211 N N . ASN B 1 293 ? 13.039 -37.594 -26.562 1 93.44 293 ASN B N 1
ATOM 10212 C CA . ASN B 1 293 ? 13.477 -38.688 -27.422 1 93.44 293 ASN B CA 1
ATOM 10213 C C . ASN B 1 293 ? 12.289 -39.5 -27.969 1 93.44 293 ASN B C 1
ATOM 10215 O O . ASN B 1 293 ? 11.148 -39.031 -27.891 1 93.44 293 ASN B O 1
ATOM 10219 N N . ASP B 1 294 ? 12.531 -40.594 -28.5 1 89.56 294 ASP B N 1
ATOM 10220 C CA . ASP B 1 294 ? 11.492 -41.375 -29.172 1 89.56 294 ASP B CA 1
ATOM 10221 C C . ASP B 1 294 ? 10.461 -41.906 -28.188 1 89.56 294 ASP B C 1
ATOM 10223 O O . ASP B 1 294 ? 9.289 -42.062 -28.516 1 89.56 294 ASP B O 1
ATOM 10227 N N . ALA B 1 295 ? 10.914 -42.125 -26.969 1 87.19 295 ALA B N 1
ATOM 10228 C CA . ALA B 1 295 ? 10.023 -42.594 -25.906 1 87.19 295 ALA B CA 1
ATOM 10229 C C . ALA B 1 295 ? 9.367 -41.406 -25.203 1 87.19 295 ALA B C 1
ATOM 10231 O O . ALA B 1 295 ? 8.781 -41.562 -24.125 1 87.19 295 ALA B O 1
ATOM 10232 N N . ALA B 1 296 ? 9.508 -40.188 -25.781 1 88.62 296 ALA B N 1
ATOM 10233 C CA . ALA B 1 296 ? 8.93 -38.969 -25.25 1 88.62 296 ALA B CA 1
ATOM 10234 C C . ALA B 1 296 ? 9.492 -38.625 -23.875 1 88.62 296 ALA B C 1
ATOM 10236 O O . ALA B 1 296 ? 8.766 -38.188 -22.984 1 88.62 296 ALA B O 1
ATOM 10237 N N . GLN B 1 297 ? 10.727 -38.969 -23.719 1 92.19 297 GLN B N 1
ATOM 10238 C CA . GLN B 1 297 ? 11.398 -38.688 -22.453 1 92.19 297 GLN B CA 1
ATOM 10239 C C . GLN B 1 297 ? 12.336 -37.5 -22.594 1 92.19 297 GLN B C 1
ATOM 10241 O O . GLN B 1 297 ? 13.125 -37.406 -23.531 1 92.19 297 GLN B O 1
ATOM 10246 N N . SER B 1 298 ? 12.195 -36.594 -21.641 1 94.56 298 SER B N 1
ATOM 10247 C CA . SER B 1 298 ? 13.227 -35.594 -21.5 1 94.56 298 SER B CA 1
ATOM 10248 C C . SER B 1 298 ? 14.508 -36.188 -20.922 1 94.56 298 SER B C 1
ATOM 10250 O O . SER B 1 298 ? 14.516 -37.312 -20.453 1 94.56 298 SER B O 1
ATOM 10252 N N . PRO B 1 299 ? 15.633 -35.375 -20.953 1 95.75 299 PRO B N 1
ATOM 10253 C CA . PRO B 1 299 ? 16.859 -35.906 -20.344 1 95.75 299 PRO B CA 1
ATOM 10254 C C . PRO B 1 299 ? 16.688 -36.281 -18.875 1 95.75 299 PRO B C 1
ATOM 10256 O O . PRO B 1 299 ? 17.234 -37.281 -18.422 1 95.75 299 PRO B O 1
ATOM 10259 N N . PHE B 1 300 ? 15.938 -35.562 -18.156 1 95.75 300 PHE B N 1
ATOM 10260 C CA . PHE B 1 300 ? 15.664 -35.906 -16.766 1 95.75 300 PHE B CA 1
ATOM 10261 C C . PHE B 1 300 ? 14.898 -37.219 -16.641 1 95.75 300 PHE B C 1
ATOM 10263 O O . PHE B 1 300 ? 15.266 -38.094 -15.859 1 95.75 300 PHE B O 1
ATOM 10270 N N . LEU B 1 301 ? 13.812 -37.281 -17.406 1 93.25 301 LEU B N 1
ATOM 10271 C CA . LEU B 1 301 ? 12.992 -38.5 -17.375 1 93.25 301 LEU B CA 1
ATOM 10272 C C . LEU B 1 301 ? 13.773 -39.719 -17.875 1 93.25 301 LEU B C 1
ATOM 10274 O O . LEU B 1 301 ? 13.602 -40.812 -17.375 1 93.25 301 LEU B O 1
ATOM 10278 N N . PHE B 1 302 ? 14.641 -39.438 -18.875 1 94.44 302 PHE B N 1
ATOM 10279 C CA . PHE B 1 302 ? 15.484 -40.5 -19.406 1 94.44 302 PHE B CA 1
ATOM 10280 C C . PHE B 1 302 ? 16.453 -41 -18.344 1 94.44 302 PHE B C 1
ATOM 10282 O O . PHE B 1 302 ? 16.688 -42.219 -18.203 1 94.44 302 PHE B O 1
ATOM 10289 N N . HIS B 1 303 ? 17.047 -40.094 -17.609 1 94.81 303 HIS B N 1
ATOM 10290 C CA . HIS B 1 303 ? 17.938 -40.438 -16.516 1 94.81 303 HIS B CA 1
ATOM 10291 C C . HIS B 1 303 ? 17.234 -41.312 -15.469 1 94.81 303 HIS B C 1
ATOM 10293 O O . HIS B 1 303 ? 17.781 -42.312 -15 1 94.81 303 HIS B O 1
ATOM 10299 N N . THR B 1 304 ? 16.031 -40.906 -15.125 1 92 304 THR B N 1
ATOM 10300 C CA . THR B 1 304 ? 15.242 -41.656 -14.156 1 92 304 THR B CA 1
ATOM 10301 C C . THR B 1 304 ? 14.883 -43.031 -14.695 1 92 304 THR B C 1
ATOM 10303 O O . THR B 1 304 ? 14.922 -44.031 -13.961 1 92 304 THR B O 1
ATOM 10306 N N . TYR B 1 305 ? 14.547 -43 -15.93 1 90.44 305 TYR B N 1
ATOM 10307 C CA . TYR B 1 305 ? 14.172 -44.25 -16.578 1 90.44 305 TYR B CA 1
ATOM 10308 C C . TYR B 1 305 ? 15.336 -45.25 -16.594 1 90.44 305 TYR B C 1
ATOM 10310 O O . TYR B 1 305 ? 15.18 -46.406 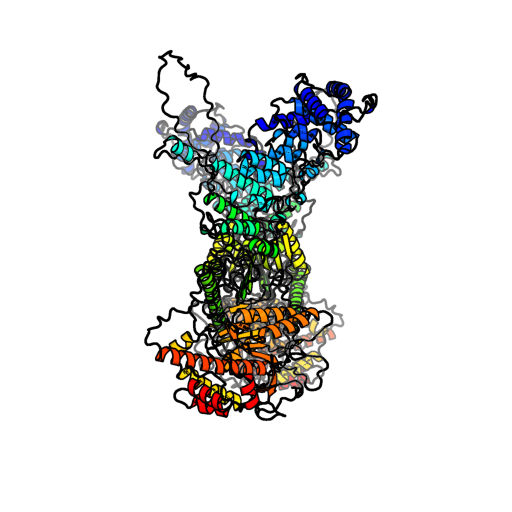-16.25 1 90.44 305 TYR B O 1
ATOM 10318 N N . THR B 1 306 ? 16.562 -44.781 -17 1 91.88 306 THR B N 1
ATOM 10319 C CA . THR B 1 306 ? 17.719 -45.656 -17.078 1 91.88 306 THR B CA 1
ATOM 10320 C C . THR B 1 306 ? 18.125 -46.156 -15.703 1 91.88 306 THR B C 1
ATOM 10322 O O . THR B 1 306 ? 18.594 -47.312 -15.57 1 91.88 306 THR B O 1
ATOM 10325 N N . ARG B 1 307 ? 17.906 -45.375 -14.766 1 91 307 ARG B N 1
ATOM 10326 C CA . ARG B 1 307 ? 18.172 -45.812 -13.398 1 91 307 ARG B CA 1
ATOM 10327 C C . ARG B 1 307 ? 17.203 -46.906 -12.969 1 91 307 ARG B C 1
ATOM 10329 O O . ARG B 1 307 ? 17.609 -47.906 -12.359 1 91 307 ARG B O 1
ATOM 10336 N N . SER B 1 308 ? 15.969 -46.844 -13.312 1 88.31 308 SER B N 1
ATOM 10337 C CA . SER B 1 308 ? 14.945 -47.781 -12.891 1 88.31 308 SER B CA 1
ATOM 10338 C C . SER B 1 308 ? 15.055 -49.094 -13.664 1 88.31 308 SER B C 1
ATOM 10340 O O . SER B 1 308 ? 14.68 -50.156 -13.164 1 88.31 308 SER B O 1
ATOM 10342 N N . GLN B 1 309 ? 15.555 -49 -14.844 1 86 309 GLN B N 1
ATOM 10343 C CA . GLN B 1 309 ? 15.609 -50.188 -15.711 1 86 309 GLN B CA 1
ATOM 10344 C C . GLN B 1 309 ? 16.844 -51.031 -15.398 1 86 309 GLN B C 1
ATOM 10346 O O . GLN B 1 309 ? 16.859 -52.219 -15.703 1 86 309 GLN B O 1
ATOM 10351 N N . ASN B 1 310 ? 17.781 -50.375 -14.75 1 85.62 310 ASN B N 1
ATOM 10352 C CA . ASN B 1 310 ? 18.984 -51.094 -14.422 1 85.62 310 ASN B CA 1
ATOM 10353 C C . ASN B 1 310 ? 18.844 -51.875 -13.109 1 85.62 310 ASN B C 1
ATOM 10355 O O . ASN B 1 310 ? 18.422 -51.312 -12.102 1 85.62 310 ASN B O 1
ATOM 10359 N N . GLU B 1 311 ? 19.125 -53.125 -13.031 1 85.19 311 GLU B N 1
ATOM 10360 C CA . GLU B 1 311 ? 18.953 -54 -11.883 1 85.19 311 GLU B CA 1
ATOM 10361 C C . GLU B 1 311 ? 19.75 -53.5 -10.68 1 85.19 311 GLU B C 1
ATOM 10363 O O . GLU B 1 311 ? 19.312 -53.625 -9.539 1 85.19 311 GLU B O 1
ATOM 10368 N N . LYS B 1 312 ? 20.859 -52.938 -10.945 1 85.75 312 LYS B N 1
ATOM 10369 C CA . LYS B 1 312 ? 21.766 -52.531 -9.867 1 85.75 312 LYS B CA 1
ATOM 10370 C C . LYS B 1 312 ? 21.312 -51.188 -9.25 1 85.75 312 LYS B C 1
ATOM 10372 O O . LYS B 1 312 ? 21.641 -50.906 -8.094 1 85.75 312 LYS B O 1
ATOM 10377 N N . THR B 1 313 ? 20.578 -50.469 -10.062 1 89.06 313 THR B N 1
ATOM 10378 C CA . THR B 1 313 ? 20.281 -49.125 -9.586 1 89.06 313 THR B CA 1
ATOM 10379 C C . THR B 1 313 ? 18.781 -48.969 -9.391 1 89.06 313 THR B C 1
ATOM 10381 O O . THR B 1 313 ? 18.328 -47.938 -8.891 1 89.06 313 THR B O 1
ATOM 10384 N N . SER B 1 314 ? 17.953 -49.906 -9.68 1 87.12 314 SER B N 1
ATOM 10385 C CA . SER B 1 314 ? 16.5 -49.781 -9.633 1 87.12 314 SER B CA 1
ATOM 10386 C C . SER B 1 314 ? 16 -49.531 -8.211 1 87.12 314 SER B C 1
ATOM 10388 O O . SER B 1 314 ? 14.984 -48.875 -8.008 1 87.12 314 SER B O 1
ATOM 10390 N N . ALA B 1 315 ? 16.797 -49.906 -7.27 1 85.19 315 ALA B N 1
ATOM 10391 C CA . ALA B 1 315 ? 16.359 -49.812 -5.875 1 85.19 315 ALA B CA 1
ATOM 10392 C C . ALA B 1 315 ? 16.656 -48.438 -5.293 1 85.19 315 ALA B C 1
ATOM 10394 O O . ALA B 1 315 ? 16.203 -48.125 -4.195 1 85.19 315 ALA B O 1
ATOM 10395 N N . TRP B 1 316 ? 17.422 -47.594 -6.062 1 86.06 316 TRP B N 1
ATOM 10396 C CA . TRP B 1 316 ? 17.859 -46.344 -5.512 1 86.06 316 TRP B CA 1
ATOM 10397 C C . TRP B 1 316 ? 16.703 -45.344 -5.391 1 86.06 316 TRP B C 1
ATOM 10399 O O . TRP B 1 316 ? 16.781 -44.375 -4.645 1 86.06 316 TRP B O 1
ATOM 10409 N N . GLY B 1 317 ? 15.547 -45.594 -6.07 1 81.19 317 GLY B N 1
ATOM 10410 C CA . GLY B 1 317 ? 14.383 -44.719 -5.969 1 81.19 317 GLY B CA 1
ATOM 10411 C C . GLY B 1 317 ? 14.633 -43.312 -6.504 1 81.19 317 GLY B C 1
ATOM 10412 O O . GLY B 1 317 ? 15.367 -43.156 -7.477 1 81.19 317 GLY B O 1
ATOM 10413 N N . ARG B 1 318 ? 13.922 -42.25 -5.891 1 82.38 318 ARG B N 1
ATOM 10414 C CA . ARG B 1 318 ? 13.992 -40.875 -6.352 1 82.38 318 ARG B CA 1
ATOM 10415 C C . ARG B 1 318 ? 15.148 -40.125 -5.688 1 82.38 318 ARG B C 1
ATOM 10417 O O . ARG B 1 318 ? 14.969 -39.469 -4.648 1 82.38 318 ARG B O 1
ATOM 10424 N N . LEU B 1 319 ? 16.219 -40.094 -6.332 1 84.75 319 LEU B N 1
ATOM 10425 C CA . LEU B 1 319 ? 17.453 -39.531 -5.777 1 84.75 319 LEU B CA 1
ATOM 10426 C C . LEU B 1 319 ? 17.406 -38 -5.75 1 84.75 319 LEU B C 1
ATOM 10428 O O . LEU B 1 319 ? 18.062 -37.375 -4.922 1 84.75 319 LEU B O 1
ATOM 10432 N N . GLU B 1 320 ? 16.578 -37.438 -6.645 1 86.12 320 GLU B N 1
ATOM 10433 C CA . GLU B 1 320 ? 16.531 -36 -6.758 1 86.12 320 GLU B CA 1
ATOM 10434 C C . GLU B 1 320 ? 15.898 -35.375 -5.523 1 86.12 320 GLU B C 1
ATOM 10436 O O . GLU B 1 320 ? 16.047 -34.156 -5.285 1 86.12 320 GLU B O 1
ATOM 10441 N N . LEU B 1 321 ? 15.211 -36.156 -4.715 1 84.12 321 LEU B N 1
ATOM 10442 C CA . LEU B 1 321 ? 14.516 -35.625 -3.545 1 84.12 321 LEU B CA 1
ATOM 10443 C C . LEU B 1 321 ? 15.18 -36.094 -2.258 1 84.12 321 LEU B C 1
ATOM 10445 O O . LEU B 1 321 ? 14.703 -35.812 -1.161 1 84.12 321 LEU B O 1
ATOM 10449 N N . SER B 1 322 ? 16.312 -36.781 -2.422 1 79.62 322 SER B N 1
ATOM 10450 C CA . SER B 1 322 ? 17.016 -37.281 -1.243 1 79.62 322 SER B CA 1
ATOM 10451 C C . SER B 1 322 ? 17.781 -36.188 -0.532 1 79.62 322 SER B C 1
ATOM 10453 O O . SER B 1 322 ? 18.203 -35.219 -1.163 1 79.62 322 SER B O 1
ATOM 10455 N N . PRO B 1 323 ? 17.734 -36.188 0.795 1 70.94 323 PRO B N 1
ATOM 10456 C CA . PRO B 1 323 ? 18.438 -35.156 1.55 1 70.94 323 PRO B CA 1
ATOM 10457 C C . PRO B 1 323 ? 19.938 -35.094 1.215 1 70.94 323 PRO B C 1
ATOM 10459 O O . PRO B 1 323 ? 20.516 -36.125 0.809 1 70.94 323 PRO B O 1
ATOM 10462 N N . VAL B 1 324 ? 20.438 -33.906 1.18 1 59.31 324 VAL B N 1
ATOM 10463 C CA . VAL B 1 324 ? 21.844 -33.688 0.885 1 59.31 324 VAL B CA 1
ATOM 10464 C C . VAL B 1 324 ? 22.703 -34.281 1.991 1 59.31 324 VAL B C 1
ATOM 10466 O O . VAL B 1 324 ? 22.469 -34.031 3.176 1 59.31 324 VAL B O 1
ATOM 10469 N N . ASP B 1 325 ? 23.344 -35.219 1.678 1 57.47 325 ASP B N 1
ATOM 10470 C CA . ASP B 1 325 ? 24.344 -35.688 2.635 1 57.47 325 ASP B CA 1
ATOM 10471 C C . ASP B 1 325 ? 25.5 -34.719 2.75 1 57.47 325 ASP B C 1
ATOM 10473 O O . ASP B 1 325 ? 26.25 -34.5 1.79 1 57.47 325 ASP B O 1
ATOM 10477 N N . GLU B 1 326 ? 25.453 -33.812 3.797 1 53.44 326 GLU B N 1
ATOM 10478 C CA . GLU B 1 326 ? 26.5 -32.812 4.051 1 53.44 326 GLU B CA 1
ATOM 10479 C C . GLU B 1 326 ? 27.891 -33.438 3.91 1 53.44 326 GLU B C 1
ATOM 10481 O O . GLU B 1 326 ? 28.859 -32.75 3.607 1 53.44 326 GLU B O 1
ATOM 10486 N N . ASN B 1 327 ? 27.969 -34.656 4.156 1 51.03 327 ASN B N 1
ATOM 10487 C CA . ASN B 1 327 ? 29.266 -35.344 4.113 1 51.03 327 ASN B CA 1
ATOM 10488 C C . ASN B 1 327 ? 29.609 -35.781 2.697 1 51.03 327 ASN B C 1
ATOM 10490 O O . ASN B 1 327 ? 30.594 -36.5 2.496 1 51.03 327 ASN B O 1
ATOM 10494 N N . ASP B 1 328 ? 28.75 -35.406 1.872 1 54.94 328 ASP B N 1
ATOM 10495 C CA . ASP B 1 328 ? 28.953 -35.875 0.5 1 54.94 328 ASP B CA 1
ATOM 10496 C C . ASP B 1 328 ? 30.078 -35.094 -0.18 1 54.94 328 ASP B C 1
ATOM 10498 O O . ASP B 1 328 ? 30.219 -33.875 0.018 1 54.94 328 ASP B O 1
ATOM 10502 N N . LEU B 1 329 ? 30.969 -35.75 -0.639 1 53.25 329 LEU B N 1
ATOM 10503 C CA . LEU B 1 329 ? 32.25 -35.344 -1.197 1 53.25 329 LEU B CA 1
ATOM 10504 C C . LEU B 1 329 ? 32.062 -34.188 -2.18 1 53.25 329 LEU B C 1
ATOM 10506 O O . LEU B 1 329 ? 32.938 -33.344 -2.357 1 53.25 329 LEU B O 1
ATOM 10510 N N . PHE B 1 330 ? 30.875 -34.156 -2.795 1 55.38 330 PHE B N 1
ATOM 10511 C CA . PHE B 1 330 ? 30.719 -33.25 -3.918 1 55.38 330 PHE B CA 1
ATOM 10512 C C . PHE B 1 330 ? 30.219 -31.891 -3.447 1 55.38 330 PHE B C 1
ATOM 10514 O O . PHE B 1 330 ? 30.109 -30.953 -4.238 1 55.38 330 PHE B O 1
ATOM 10521 N N . THR B 1 331 ? 29.656 -31.812 -2.211 1 49.5 331 THR B N 1
ATOM 10522 C CA . THR B 1 331 ? 29.156 -30.547 -1.685 1 49.5 331 THR B CA 1
ATOM 10523 C C . THR B 1 331 ? 30.312 -29.625 -1.298 1 49.5 331 THR B C 1
ATOM 10525 O O . THR B 1 331 ? 30.109 -28.438 -1.05 1 49.5 331 THR B O 1
ATOM 10528 N N . SER B 1 332 ? 31.422 -30.125 -0.81 1 39.5 332 SER B N 1
ATOM 10529 C CA . SER B 1 332 ? 32.469 -29.297 -0.236 1 39.5 332 SER B CA 1
ATOM 10530 C C . SER B 1 332 ? 33.219 -28.531 -1.319 1 39.5 332 SER B C 1
ATOM 10532 O O . SER B 1 332 ? 33.438 -29.047 -2.424 1 39.5 332 SER B O 1
ATOM 10534 N N . ALA B 1 333 ? 33.219 -27.203 -1.302 1 40.41 333 ALA B N 1
ATOM 10535 C CA . ALA B 1 333 ? 34.062 -26.344 -2.137 1 40.41 333 ALA B CA 1
ATOM 10536 C C . ALA B 1 333 ? 35.438 -26.969 -2.379 1 40.41 333 ALA B C 1
ATOM 10538 O O . ALA B 1 333 ? 36 -27.625 -1.49 1 40.41 333 ALA B O 1
ATOM 10539 N N . PRO B 1 334 ? 35.688 -27.094 -3.588 1 36.5 334 PRO B N 1
ATOM 10540 C CA . PRO B 1 334 ? 37.062 -27.625 -3.773 1 36.5 334 PRO B CA 1
ATOM 10541 C C . PRO B 1 334 ? 38.062 -26.953 -2.861 1 36.5 334 PRO B C 1
ATOM 10543 O O . PRO B 1 334 ? 37.906 -25.781 -2.506 1 36.5 334 PRO B O 1
ATOM 10546 N N . PRO B 1 335 ? 38.688 -27.609 -1.929 1 31.48 335 PRO B N 1
ATOM 10547 C CA . PRO B 1 335 ? 39.75 -26.906 -1.193 1 31.48 335 PRO B CA 1
ATOM 10548 C C . PRO B 1 335 ? 40.594 -25.969 -2.08 1 31.48 335 PRO B C 1
ATOM 10550 O O . PRO B 1 335 ? 40.719 -26.219 -3.281 1 31.48 335 PRO B O 1
ATOM 10553 N N . VAL B 1 336 ? 40.594 -24.688 -1.722 1 31.45 336 VAL B N 1
ATOM 10554 C CA . VAL B 1 336 ? 41.469 -23.688 -2.307 1 31.45 336 VAL B CA 1
ATOM 10555 C C . VAL B 1 336 ? 42.844 -24.312 -2.607 1 31.45 336 VAL B C 1
ATOM 10557 O O . VAL B 1 336 ? 43.406 -25.031 -1.776 1 31.45 336 VAL B O 1
ATOM 10560 N N . ASP B 1 337 ? 43.125 -24.484 -3.818 1 29.86 337 ASP B N 1
ATOM 10561 C CA . ASP B 1 337 ? 44.469 -24.812 -4.277 1 29.86 337 ASP B CA 1
ATOM 10562 C C . ASP B 1 337 ? 45.5 -24 -3.531 1 29.86 337 ASP B C 1
ATOM 10564 O O . ASP B 1 337 ? 45.562 -22.766 -3.668 1 29.86 337 ASP B O 1
ATOM 10568 N N . ILE B 1 338 ? 45.844 -24.297 -2.213 1 31.53 338 ILE B N 1
ATOM 10569 C CA . ILE 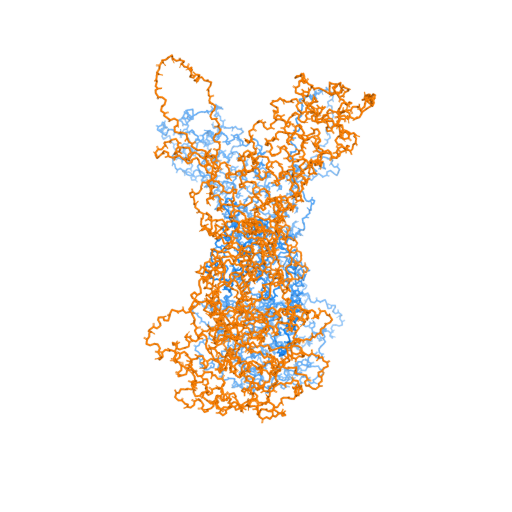B 1 338 ? 47.062 -23.75 -1.646 1 31.53 338 ILE B CA 1
ATOM 10570 C C . ILE B 1 338 ? 48.188 -23.844 -2.672 1 31.53 338 ILE B C 1
ATOM 10572 O O . ILE B 1 338 ? 48.438 -24.906 -3.254 1 31.53 338 ILE B O 1
ATOM 10576 N N . GLY B 1 339 ? 48.469 -22.719 -3.33 1 27.7 339 GLY B N 1
ATOM 10577 C CA . GLY B 1 339 ? 49.594 -22.547 -4.227 1 27.7 339 GLY B CA 1
ATOM 10578 C C . GLY B 1 339 ? 50.781 -23.391 -3.832 1 27.7 339 GLY B C 1
ATOM 10579 O O . GLY B 1 339 ? 50.906 -23.797 -2.676 1 27.7 339 GLY B O 1
ATOM 10580 N N . PRO B 1 340 ? 51.312 -24.078 -4.695 1 25.77 340 PRO B N 1
ATOM 10581 C CA . PRO B 1 340 ? 52.531 -24.828 -4.324 1 25.77 340 PRO B CA 1
ATOM 10582 C C . PRO B 1 340 ? 53.469 -24.016 -3.449 1 25.77 340 PRO B C 1
ATOM 10584 O O . PRO B 1 340 ? 53.594 -22.797 -3.639 1 25.77 340 PRO B O 1
ATOM 10587 N N . LYS B 1 341 ? 53.531 -24.234 -2.217 1 27.52 341 LYS B N 1
ATOM 10588 C CA . LYS B 1 341 ? 54.688 -23.688 -1.529 1 27.52 341 LYS B CA 1
ATOM 10589 C C . LYS B 1 341 ? 55.938 -23.734 -2.418 1 27.52 341 LYS B C 1
ATOM 10591 O O . LYS B 1 341 ? 56.094 -24.672 -3.201 1 27.52 341 LYS B O 1
ATOM 10596 N N . ASP B 1 342 ? 56.562 -22.5 -2.684 1 24.88 342 ASP B N 1
ATOM 10597 C CA . ASP B 1 342 ? 57.906 -22.406 -3.289 1 24.88 342 ASP B CA 1
ATOM 10598 C C . ASP B 1 342 ? 58.844 -23.484 -2.738 1 24.88 342 ASP B C 1
ATOM 10600 O O . ASP B 1 342 ? 59.188 -23.453 -1.557 1 24.88 342 ASP B O 1
ATOM 10604 N N . ARG B 1 343 ? 58.625 -24.703 -3.139 1 27.08 343 ARG B N 1
ATOM 10605 C CA . ARG B 1 343 ? 59.688 -25.672 -2.834 1 27.08 343 ARG B CA 1
ATOM 10606 C C . ARG B 1 343 ? 61.062 -25.094 -3.178 1 27.08 343 ARG B C 1
ATOM 10608 O O . ARG B 1 343 ? 61.281 -24.688 -4.316 1 27.08 343 ARG B O 1
ATOM 10615 N N . THR B 1 344 ? 61.656 -24.312 -2.25 1 24.52 344 THR B N 1
ATOM 10616 C CA . THR B 1 344 ? 63.094 -24.094 -2.328 1 24.52 344 THR B CA 1
ATOM 10617 C C . THR B 1 344 ? 63.812 -25.312 -2.895 1 24.52 344 THR B C 1
ATOM 10619 O O . THR B 1 344 ? 63.312 -26.438 -2.795 1 24.52 344 THR B O 1
ATOM 10622 N N . LYS B 1 345 ? 64.75 -25.047 -3.756 1 24.19 345 LYS B N 1
ATOM 10623 C CA . LYS B 1 345 ? 65.75 -25.797 -4.574 1 24.19 345 LYS B CA 1
ATOM 10624 C C . LYS B 1 345 ? 66.25 -27.016 -3.83 1 24.19 345 LYS B C 1
ATOM 10626 O O . LYS B 1 345 ? 66.625 -28 -4.449 1 24.19 345 LYS B O 1
ATOM 10631 N N . ASP B 1 346 ? 66.688 -26.812 -2.553 1 23.02 346 ASP B N 1
ATOM 10632 C CA . ASP B 1 346 ? 67.875 -27.531 -2.119 1 23.02 346 ASP B CA 1
ATOM 10633 C C . ASP B 1 346 ? 67.562 -29.031 -1.953 1 23.02 346 ASP B C 1
ATOM 10635 O O . ASP B 1 346 ? 68.5 -29.844 -1.97 1 23.02 346 ASP B O 1
ATOM 10639 N N . GLU B 1 347 ? 66.5 -29.422 -1.328 1 23.73 347 GLU B N 1
ATOM 10640 C CA . GLU B 1 347 ? 66.812 -30.75 -0.811 1 23.73 347 GLU B CA 1
ATOM 10641 C C . GLU B 1 347 ? 66.75 -31.797 -1.917 1 23.73 347 GLU B C 1
ATOM 10643 O O . GLU B 1 347 ? 65.688 -32.219 -2.326 1 23.73 347 GLU B O 1
ATOM 10648 N N . ILE B 1 348 ? 67.688 -31.562 -2.965 1 25.44 348 ILE B N 1
ATOM 10649 C CA . ILE B 1 348 ? 68.062 -32.594 -3.92 1 25.44 348 ILE B CA 1
ATOM 10650 C C . ILE B 1 348 ? 68.312 -33.906 -3.186 1 25.44 348 ILE B C 1
ATOM 10652 O O . ILE B 1 348 ? 69.312 -34.031 -2.42 1 25.44 348 ILE B O 1
ATOM 10656 N N . ILE B 1 349 ? 67.312 -34.406 -2.467 1 23.39 349 ILE B N 1
ATOM 10657 C CA . ILE B 1 349 ? 67.688 -35.688 -1.862 1 23.39 349 ILE B CA 1
ATOM 10658 C C . ILE B 1 349 ? 68.25 -36.594 -2.92 1 23.39 349 ILE B C 1
ATOM 10660 O O . ILE B 1 349 ? 67.625 -36.844 -3.959 1 23.39 349 ILE B O 1
ATOM 10664 N N . ASP B 1 350 ? 69.562 -36.562 -2.99 1 23.52 350 ASP B N 1
ATOM 10665 C CA . ASP B 1 350 ? 70.438 -37.438 -3.709 1 23.52 350 ASP B CA 1
ATOM 10666 C C . ASP B 1 350 ? 70 -38.875 -3.607 1 23.52 350 ASP B C 1
ATOM 10668 O O . ASP B 1 350 ? 69.688 -39.375 -2.514 1 23.52 350 ASP B O 1
ATOM 10672 N N . PRO B 1 351 ? 69.375 -39.312 -4.75 1 24.81 351 PRO B N 1
ATOM 10673 C CA . PRO B 1 351 ? 69 -40.75 -4.805 1 24.81 351 PRO B CA 1
ATOM 10674 C C . PRO B 1 351 ? 70.188 -41.625 -4.363 1 24.81 351 PRO B C 1
ATOM 10676 O O . PRO B 1 351 ? 71.25 -41.594 -4.965 1 24.81 351 PRO B O 1
ATOM 10679 N N . ILE B 1 352 ? 70.625 -41.438 -3.092 1 24.94 352 ILE B N 1
ATOM 10680 C CA . ILE B 1 352 ? 71.688 -42.406 -2.766 1 24.94 352 ILE B CA 1
ATOM 10681 C C . ILE B 1 352 ? 71.312 -43.781 -3.244 1 24.94 352 ILE B C 1
ATOM 10683 O O . ILE B 1 352 ? 70.25 -44.312 -2.848 1 24.94 352 ILE B O 1
ATOM 10687 N N . ILE B 1 353 ? 71.812 -44.094 -4.422 1 24.08 353 ILE B N 1
ATOM 10688 C CA . ILE B 1 353 ? 71.875 -45.312 -5.227 1 24.08 353 ILE B CA 1
ATOM 10689 C C . ILE B 1 353 ? 72.375 -46.469 -4.379 1 24.08 353 ILE B C 1
ATOM 10691 O O . ILE B 1 353 ? 72.875 -47.469 -4.91 1 24.08 353 ILE B O 1
ATOM 10695 N N . GLY B 1 354 ? 72.312 -46.375 -2.984 1 22.47 354 GLY B N 1
ATOM 10696 C CA . GLY B 1 354 ? 73.125 -47.469 -2.436 1 22.47 354 GLY B CA 1
ATOM 10697 C C . GLY B 1 354 ? 72.625 -48.812 -2.934 1 22.47 354 GLY B C 1
ATOM 10698 O O . GLY B 1 354 ? 71.5 -48.969 -3.359 1 22.47 354 GLY B O 1
ATOM 10699 N N . GLU B 1 355 ? 73.562 -49.625 -3.393 1 24.45 355 GLU B N 1
ATOM 10700 C CA . GLU B 1 355 ? 73.75 -50.938 -4 1 24.45 355 GLU B CA 1
ATOM 10701 C C . GLU B 1 355 ? 73.062 -52.031 -3.207 1 24.45 355 GLU B C 1
ATOM 10703 O O . GLU B 1 355 ? 73.125 -53.219 -3.566 1 24.45 355 GLU B O 1
ATOM 10708 N N . ASP B 1 356 ? 72.562 -51.812 -1.998 1 24.08 356 ASP B N 1
ATOM 10709 C CA . ASP B 1 356 ? 72.438 -53.094 -1.326 1 24.08 356 ASP B CA 1
ATOM 10710 C C . ASP B 1 356 ? 71.5 -54.031 -2.082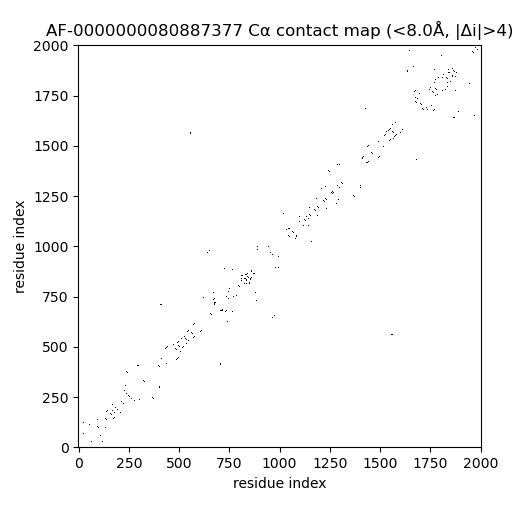 1 24.08 356 ASP B C 1
ATOM 10712 O O . ASP B 1 356 ? 70.5 -53.594 -2.572 1 24.08 356 ASP B O 1
ATOM 10716 N N . LYS B 1 357 ? 71.938 -55.25 -2.459 1 26.53 357 LYS B N 1
ATOM 10717 C CA . LYS B 1 357 ? 71.625 -56.531 -3.049 1 26.53 357 LYS B CA 1
ATOM 10718 C C . LYS B 1 357 ? 70.375 -57.156 -2.359 1 26.53 357 LYS B C 1
ATOM 10720 O O . LYS B 1 357 ? 70.5 -58.156 -1.674 1 26.53 357 LYS B O 1
ATOM 10725 N N . LEU B 1 358 ? 69.438 -56.344 -1.627 1 20.84 358 LEU B N 1
ATOM 10726 C CA . LEU B 1 358 ? 68.375 -57.031 -0.989 1 20.84 358 LEU B CA 1
ATOM 10727 C C . LEU B 1 358 ? 67.625 -57.906 -2.002 1 20.84 358 LEU B C 1
ATOM 10729 O O . LEU B 1 358 ? 67.188 -57.406 -3.043 1 20.84 358 LEU B O 1
ATOM 10733 N N . SER B 1 359 ? 67.938 -59.25 -2.195 1 26.91 359 SER B N 1
ATOM 10734 C CA . SER B 1 359 ? 67.25 -60.469 -2.678 1 26.91 359 SER B CA 1
ATOM 10735 C C . SER B 1 359 ? 65.812 -60.5 -2.279 1 26.91 359 SER B C 1
ATOM 10737 O O . SER B 1 359 ? 65.25 -61.594 -2.16 1 26.91 359 SER B O 1
ATOM 10739 N N . SER B 1 360 ? 65.188 -59.406 -1.775 1 26.56 360 SER B N 1
ATOM 10740 C CA . SER B 1 360 ? 63.875 -59.5 -1.185 1 26.56 360 SER B CA 1
ATOM 10741 C C . SER B 1 360 ? 62.875 -60.094 -2.166 1 26.56 360 SER B C 1
ATOM 10743 O O . SER B 1 360 ? 62.844 -59.688 -3.332 1 26.56 360 SER B O 1
ATOM 10745 N N . LYS B 1 361 ? 62.438 -61.375 -1.942 1 31.3 361 LYS B N 1
ATOM 10746 C CA . LYS B 1 361 ? 61.344 -62.25 -2.387 1 31.3 361 LYS B CA 1
ATOM 10747 C C . LYS B 1 361 ? 60.094 -61.406 -2.65 1 31.3 361 LYS B C 1
ATOM 10749 O O . LYS B 1 361 ? 59.688 -60.594 -1.821 1 31.3 361 LYS B O 1
ATOM 10754 N N . SER B 1 362 ? 59.812 -61.219 -3.924 1 27.19 362 SER B N 1
ATOM 10755 C CA . SER B 1 362 ? 58.812 -60.438 -4.66 1 27.19 362 SER B CA 1
ATOM 10756 C C . SER B 1 362 ? 57.438 -60.656 -4.082 1 27.19 362 SER B C 1
ATOM 10758 O O . SER B 1 362 ? 56.906 -61.75 -4.113 1 27.19 362 SER B O 1
ATOM 10760 N N . LYS B 1 363 ? 57.125 -60.156 -2.814 1 33.84 363 LYS B N 1
ATOM 10761 C CA . LYS B 1 363 ? 55.75 -60.312 -2.369 1 33.84 363 LYS B CA 1
ATOM 10762 C C . LYS B 1 363 ? 54.781 -60.156 -3.529 1 33.84 363 LYS B C 1
ATOM 10764 O O . LYS B 1 363 ? 55 -59.344 -4.418 1 33.84 363 LYS B O 1
ATOM 10769 N N . PRO B 1 364 ? 54 -61.281 -3.711 1 30.88 364 PRO B N 1
ATOM 10770 C CA . PRO B 1 364 ? 53.062 -61.281 -4.836 1 30.88 364 PRO B CA 1
ATOM 10771 C C . PRO B 1 364 ? 52.375 -59.906 -5.035 1 30.88 364 PRO B C 1
ATOM 10773 O O . PRO B 1 364 ? 52.062 -59.219 -4.059 1 30.88 364 PRO B O 1
ATOM 10776 N N . LYS B 1 365 ? 52.719 -59.219 -6.133 1 34.75 365 LYS B N 1
ATOM 10777 C CA . LYS B 1 365 ? 52.062 -58 -6.633 1 34.75 365 LYS B CA 1
ATOM 10778 C C . LYS B 1 365 ? 50.562 -58.094 -6.477 1 34.75 365 LYS B C 1
ATOM 10780 O O . LYS B 1 365 ? 49.906 -58.938 -7.086 1 34.75 365 LYS B O 1
ATOM 10785 N N . GLN B 1 366 ? 50.156 -58 -5.188 1 35.06 366 GLN B N 1
ATOM 10786 C CA . GLN B 1 366 ? 48.688 -57.875 -5.039 1 35.06 366 GLN B CA 1
ATOM 10787 C C . GLN B 1 366 ? 48.125 -56.938 -6.094 1 35.06 366 GLN B C 1
ATOM 10789 O O . GLN B 1 366 ? 48.5 -55.75 -6.152 1 35.06 366 GLN B O 1
ATOM 10794 N N . THR B 1 367 ? 48.062 -57.406 -7.383 1 35.09 367 THR B N 1
ATOM 10795 C CA . THR B 1 367 ? 47.469 -56.719 -8.531 1 35.09 367 THR B CA 1
ATOM 10796 C C . THR B 1 367 ? 46.188 -56.031 -8.141 1 35.09 367 THR B C 1
ATOM 10798 O O . THR B 1 367 ? 45.281 -56.656 -7.551 1 35.09 367 THR B O 1
ATOM 10801 N N . HIS B 1 368 ? 46.281 -54.812 -7.602 1 40.78 368 HIS B N 1
ATOM 10802 C CA . HIS B 1 368 ? 45.125 -53.938 -7.48 1 40.78 368 HIS B CA 1
ATOM 10803 C C . HIS B 1 368 ? 44.25 -54 -8.727 1 40.78 368 HIS B C 1
ATOM 10805 O O . HIS B 1 368 ? 44.75 -53.906 -9.852 1 40.78 368 HIS B O 1
ATOM 10811 N N . THR B 1 369 ? 43.5 -55.094 -8.836 1 41.25 369 THR B N 1
ATOM 10812 C CA . THR B 1 369 ? 42.625 -55.312 -9.977 1 41.25 369 THR B CA 1
ATOM 10813 C C . THR B 1 369 ? 42 -53.969 -10.445 1 41.25 369 THR B C 1
ATOM 10815 O O . THR B 1 369 ? 41.906 -53.031 -9.672 1 41.25 369 THR B O 1
ATOM 10818 N N . LYS B 1 370 ? 41.844 -53.844 -11.781 1 46.41 370 LYS B N 1
ATOM 10819 C CA . LYS B 1 370 ? 41.25 -52.75 -12.562 1 46.41 370 LYS B CA 1
ATOM 10820 C C . LYS B 1 370 ? 39.969 -52.25 -11.891 1 46.41 370 LYS B C 1
ATOM 10822 O O . LYS B 1 370 ? 39.219 -53 -11.273 1 46.41 370 LYS B O 1
ATOM 10827 N N . PRO B 1 371 ? 39.844 -50.969 -11.617 1 45.56 371 PRO B N 1
ATOM 10828 C CA . PRO B 1 371 ? 38.688 -50.312 -11.016 1 45.56 371 PRO B CA 1
ATOM 10829 C C . PRO B 1 371 ? 37.375 -50.844 -11.594 1 45.56 371 PRO B C 1
ATOM 10831 O O . PRO B 1 371 ? 37.25 -51.031 -12.805 1 45.56 371 PRO B O 1
ATOM 10834 N N . SER B 1 372 ? 36.812 -51.844 -11.055 1 47 372 SER B N 1
ATOM 10835 C CA . SER B 1 372 ? 35.469 -52.188 -11.508 1 47 372 SER B CA 1
ATOM 10836 C C . SER B 1 372 ? 34.531 -50.969 -11.492 1 47 372 SER B C 1
ATOM 10838 O O . SER B 1 372 ? 34.531 -50.219 -10.516 1 47 372 SER B O 1
ATOM 10840 N N . SER B 1 373 ? 34.219 -50.438 -12.664 1 58.22 373 SER B N 1
ATOM 10841 C CA . SER B 1 373 ? 33.312 -49.312 -12.883 1 58.22 373 SER B CA 1
ATOM 10842 C C . SER B 1 373 ? 31.969 -49.562 -12.211 1 58.22 373 SER B C 1
ATOM 10844 O O . SER B 1 373 ? 31.109 -50.25 -12.773 1 58.22 373 SER B O 1
ATOM 10846 N N . GLU B 1 374 ? 31.906 -49.438 -10.844 1 76.19 374 GLU B N 1
ATOM 10847 C CA . GLU B 1 374 ? 30.641 -49.562 -10.141 1 76.19 374 GLU B CA 1
ATOM 10848 C C . GLU B 1 374 ? 29.859 -48.281 -10.188 1 76.19 374 GLU B C 1
ATOM 10850 O O . GLU B 1 374 ? 30.438 -47.188 -10.32 1 76.19 374 GLU B O 1
ATOM 10855 N N . PHE B 1 375 ? 28.578 -48.531 -10.305 1 87.38 375 PHE B N 1
ATOM 10856 C CA . PHE B 1 375 ? 27.688 -47.375 -10.289 1 87.38 375 PHE B CA 1
ATOM 10857 C C . PHE B 1 375 ? 27.859 -46.562 -9.008 1 87.38 375 PHE B C 1
ATOM 10859 O O . PHE B 1 375 ? 28.031 -47.156 -7.926 1 87.38 375 PHE B O 1
ATOM 10866 N N . SER B 1 376 ? 28 -45.344 -9.039 1 87.44 376 SER B N 1
ATOM 10867 C CA . SER B 1 376 ? 28.094 -44.438 -7.891 1 87.44 376 SER B CA 1
ATOM 10868 C C . SER B 1 376 ? 26.734 -43.812 -7.566 1 87.44 376 SER B C 1
ATOM 10870 O O . SER B 1 376 ? 26.25 -42.969 -8.297 1 87.44 376 SER B O 1
ATOM 10872 N N . GLN B 1 377 ? 26.203 -44.188 -6.5 1 88.19 377 GLN B N 1
ATOM 10873 C CA . GLN B 1 377 ? 24.922 -43.625 -6.082 1 88.19 377 GLN B CA 1
ATOM 10874 C C . GLN B 1 377 ? 25.062 -42.156 -5.734 1 88.19 377 GLN B C 1
ATOM 10876 O O . GLN B 1 377 ? 24.156 -41.375 -5.984 1 88.19 377 GLN B O 1
ATOM 10881 N N . ALA B 1 378 ? 26.188 -41.812 -5.164 1 85.06 378 ALA B N 1
ATOM 10882 C CA . ALA B 1 378 ? 26.438 -40.438 -4.801 1 85.06 378 ALA B CA 1
ATOM 10883 C C . ALA B 1 378 ? 26.469 -39.531 -6.035 1 85.06 378 ALA B C 1
ATOM 10885 O O . ALA B 1 378 ? 25.828 -38.469 -6.055 1 85.06 378 ALA B O 1
ATOM 10886 N N . LEU B 1 379 ? 27.172 -40 -7.031 1 88.31 379 LEU B N 1
ATOM 10887 C CA . LEU B 1 379 ? 27.234 -39.188 -8.258 1 88.31 379 LEU B CA 1
ATOM 10888 C C . LEU B 1 379 ? 25.875 -39.125 -8.922 1 88.31 379 LEU B C 1
ATOM 10890 O O . LEU B 1 379 ? 25.453 -38.031 -9.367 1 88.31 379 LEU B O 1
ATOM 10894 N N . ALA B 1 380 ? 25.188 -40.281 -8.961 1 91.81 380 ALA B N 1
ATOM 10895 C CA . ALA B 1 380 ? 23.844 -40.312 -9.555 1 91.81 380 ALA B CA 1
ATOM 10896 C C . ALA B 1 380 ? 22.906 -39.344 -8.844 1 91.81 380 ALA B C 1
ATOM 10898 O O . ALA B 1 380 ? 22.078 -38.688 -9.477 1 91.81 380 ALA B O 1
ATOM 10899 N N . THR B 1 381 ? 23.047 -39.219 -7.535 1 91.19 381 THR B N 1
ATOM 10900 C CA . THR B 1 381 ? 22.234 -38.281 -6.754 1 91.19 381 THR B CA 1
ATOM 10901 C C . THR B 1 381 ? 22.5 -36.844 -7.16 1 91.19 381 THR B C 1
ATOM 10903 O O . THR B 1 381 ? 21.562 -36.094 -7.395 1 91.19 381 THR B O 1
ATOM 10906 N N . HIS B 1 382 ? 23.719 -36.5 -7.277 1 90.62 382 HIS B N 1
ATOM 10907 C CA . HIS B 1 382 ? 24.094 -35.156 -7.656 1 90.62 382 HIS B CA 1
ATOM 10908 C C . HIS B 1 382 ? 23.641 -34.844 -9.078 1 90.62 382 HIS B C 1
ATOM 10910 O O . HIS B 1 382 ? 23.219 -33.719 -9.375 1 90.62 382 HIS B O 1
ATOM 10916 N N . VAL B 1 383 ? 23.766 -35.812 -9.945 1 93.25 383 VAL B N 1
ATOM 10917 C CA . VAL B 1 383 ? 23.328 -35.625 -11.328 1 93.25 383 VAL B CA 1
ATOM 10918 C C . VAL B 1 383 ? 21.828 -35.406 -11.367 1 93.25 383 VAL B C 1
ATOM 10920 O O . VAL B 1 383 ? 21.344 -34.469 -12.031 1 93.25 383 VAL B O 1
ATOM 10923 N N . SER B 1 384 ? 21.109 -36.219 -10.602 1 93.75 384 SER B N 1
ATOM 10924 C CA . SER B 1 384 ? 19.656 -36.125 -10.555 1 93.75 384 SER B CA 1
ATOM 10925 C C . SER B 1 384 ? 19.219 -34.75 -10.023 1 93.75 384 SER B C 1
ATOM 10927 O O . SER B 1 384 ? 18.328 -34.125 -10.586 1 93.75 384 SER B O 1
ATOM 10929 N N . ARG B 1 385 ? 19.859 -34.281 -9.039 1 92.25 385 ARG B N 1
ATOM 10930 C CA . ARG B 1 385 ? 19.516 -33.031 -8.43 1 92.25 385 ARG B CA 1
ATOM 10931 C C . ARG B 1 385 ? 19.844 -31.859 -9.359 1 92.25 385 ARG B C 1
ATOM 10933 O O . ARG B 1 385 ? 19.031 -30.938 -9.516 1 92.25 385 ARG B O 1
ATOM 10940 N N . LYS B 1 386 ? 20.984 -31.922 -9.922 1 92.56 386 LYS B N 1
ATOM 10941 C CA . LYS B 1 386 ? 21.406 -30.859 -10.828 1 92.56 386 LYS B CA 1
ATOM 10942 C C . LYS B 1 386 ? 20.484 -30.797 -12.047 1 92.56 386 LYS B C 1
ATOM 10944 O O . LYS B 1 386 ? 20.109 -29.703 -12.492 1 92.56 386 LYS B O 1
ATOM 10949 N N . LEU B 1 387 ? 20.203 -31.953 -12.539 1 94.5 387 LEU B N 1
ATOM 10950 C CA . LEU B 1 387 ? 19.297 -32 -13.688 1 94.5 387 LEU B CA 1
ATOM 10951 C C . LEU B 1 387 ? 17.922 -31.438 -13.336 1 94.5 387 LEU B C 1
ATOM 10953 O O . LEU B 1 387 ? 17.359 -30.656 -14.102 1 94.5 387 LEU B O 1
ATOM 10957 N N . MET B 1 388 ? 17.406 -31.781 -12.219 1 94.12 388 MET B N 1
ATOM 10958 C CA . MET B 1 388 ? 16.109 -31.266 -11.773 1 94.12 388 MET B CA 1
ATOM 10959 C C . MET B 1 388 ? 16.156 -29.75 -11.633 1 94.12 388 MET B C 1
ATOM 10961 O O . MET B 1 388 ? 15.234 -29.047 -12.07 1 94.12 388 MET B O 1
ATOM 10965 N N . GLU B 1 389 ? 17.25 -29.281 -11.062 1 93.06 389 GLU B N 1
ATOM 10966 C CA . GLU B 1 389 ? 17.375 -27.844 -10.867 1 93.06 389 GLU B CA 1
ATOM 10967 C C . GLU B 1 389 ? 17.375 -27.109 -12.203 1 93.06 389 GLU B C 1
ATOM 10969 O O . GLU B 1 389 ? 16.766 -26.047 -12.336 1 93.06 389 GLU B O 1
ATOM 10974 N N . HIS B 1 390 ? 18.062 -27.672 -13.125 1 94.31 390 HIS B N 1
ATOM 10975 C CA . HIS B 1 390 ? 18.062 -27.047 -14.445 1 94.31 390 HIS B CA 1
ATOM 10976 C C . HIS B 1 390 ? 16.672 -27.078 -15.07 1 94.31 390 HIS B C 1
ATOM 10978 O O . HIS B 1 390 ? 16.266 -26.125 -15.742 1 94.31 390 HIS B O 1
ATOM 10984 N N . CYS B 1 391 ? 15.961 -28.125 -14.852 1 94.81 391 CYS B N 1
ATOM 10985 C CA . CYS B 1 391 ? 14.594 -28.203 -15.344 1 94.81 391 CYS B CA 1
ATOM 10986 C C . CYS B 1 391 ? 13.711 -27.156 -14.664 1 94.81 391 CYS B C 1
ATOM 10988 O O . CYS B 1 391 ? 12.938 -26.469 -15.328 1 94.81 391 CYS B O 1
ATOM 10990 N N . LEU B 1 392 ? 13.867 -27.047 -13.375 1 93.56 392 LEU B N 1
ATOM 10991 C CA . LEU B 1 392 ? 13.062 -26.125 -12.594 1 93.56 392 LEU B CA 1
ATOM 10992 C C . LEU B 1 392 ? 13.398 -24.672 -12.953 1 93.56 392 LEU B C 1
ATOM 10994 O O . LEU B 1 392 ? 12.602 -23.766 -12.703 1 93.56 392 LEU B O 1
ATOM 10998 N N . SER B 1 393 ? 14.57 -24.484 -13.516 1 91.06 393 SER B N 1
ATOM 10999 C CA . SER B 1 393 ? 15.031 -23.125 -13.82 1 91.06 393 SER B CA 1
ATOM 11000 C C . SER B 1 393 ? 14.695 -22.734 -15.25 1 91.06 393 SER B C 1
ATOM 11002 O O . SER B 1 393 ? 15.133 -21.688 -15.727 1 91.06 393 SER B O 1
ATOM 11004 N N . LEU B 1 394 ? 13.984 -23.562 -15.898 1 90.44 394 LEU B N 1
ATOM 11005 C CA . LEU B 1 394 ? 13.578 -23.25 -17.266 1 90.44 394 LEU B CA 1
ATOM 11006 C C . LEU B 1 394 ? 12.578 -22.094 -17.281 1 90.44 394 LEU B C 1
ATOM 11008 O O . LEU B 1 394 ? 11.82 -21.906 -16.312 1 90.44 394 LEU B O 1
ATOM 11012 N N . ASN B 1 395 ? 12.594 -21.391 -18.391 1 82.31 395 ASN B N 1
ATOM 11013 C CA . ASN B 1 395 ? 11.625 -20.312 -18.547 1 82.31 395 ASN B CA 1
ATOM 11014 C C . ASN B 1 395 ? 10.25 -20.859 -18.938 1 82.31 395 ASN B C 1
ATOM 11016 O O . ASN B 1 395 ? 10.133 -21.625 -19.891 1 82.31 395 ASN B O 1
ATOM 11020 N N . GLY B 1 396 ? 9.367 -20.484 -18.125 1 78.06 396 GLY B N 1
ATOM 11021 C CA . GLY B 1 396 ? 8.008 -20.875 -18.453 1 78.06 396 GLY B CA 1
ATOM 11022 C C . GLY B 1 396 ? 7.52 -22.078 -17.672 1 78.06 396 GLY B C 1
ATOM 11023 O O . GLY B 1 396 ? 8.211 -23.094 -17.594 1 78.06 396 GLY B O 1
ATOM 11024 N N . TYR B 1 397 ? 6.406 -22.031 -17.156 1 84.75 397 TYR B N 1
ATOM 11025 C CA . TYR B 1 397 ? 5.785 -23.062 -16.328 1 84.75 397 TYR B CA 1
ATOM 11026 C C . TYR B 1 397 ? 5.613 -24.359 -17.125 1 84.75 397 TYR B C 1
ATOM 11028 O O . TYR B 1 397 ? 5.906 -25.438 -16.625 1 84.75 397 TYR B O 1
ATOM 11036 N N . LEU B 1 398 ? 5.18 -24.297 -18.375 1 81.12 398 LEU B N 1
ATOM 11037 C CA . LEU B 1 398 ? 4.91 -25.469 -19.188 1 81.12 398 LEU B CA 1
ATOM 11038 C C . LEU B 1 398 ? 6.207 -26.203 -19.531 1 81.12 398 LEU B C 1
ATOM 11040 O O . LEU B 1 398 ? 6.23 -27.438 -19.578 1 81.12 398 LEU B O 1
ATOM 11044 N N . ASN B 1 399 ? 7.25 -25.375 -19.781 1 85.94 399 ASN B N 1
ATOM 11045 C CA . ASN B 1 399 ? 8.547 -25.984 -20.047 1 85.94 399 ASN B CA 1
ATOM 11046 C C . ASN B 1 399 ? 9.047 -26.797 -18.844 1 85.94 399 ASN B C 1
ATOM 11048 O O . ASN B 1 399 ? 9.609 -27.875 -19.016 1 85.94 399 ASN B O 1
ATOM 11052 N N . VAL B 1 400 ? 8.789 -26.297 -17.688 1 89.94 400 VAL B N 1
ATOM 11053 C CA . VAL B 1 400 ? 9.188 -26.984 -16.469 1 89.94 400 VAL B CA 1
ATOM 11054 C C . VAL B 1 400 ? 8.398 -28.297 -16.344 1 89.94 400 VAL B C 1
ATOM 11056 O O . VAL B 1 400 ? 8.984 -29.359 -16.094 1 89.94 400 VAL B O 1
ATOM 11059 N N . CYS B 1 401 ? 7.09 -28.234 -16.562 1 87.06 401 CYS B N 1
ATOM 11060 C CA . CYS B 1 401 ? 6.238 -29.406 -16.422 1 87.06 401 CYS B CA 1
ATOM 11061 C C . CYS B 1 401 ? 6.59 -30.469 -17.469 1 87.06 401 CYS B C 1
ATOM 11063 O O . CYS B 1 401 ? 6.664 -31.656 -17.156 1 87.06 401 CYS B O 1
ATOM 11065 N N . GLU B 1 402 ? 6.898 -30 -18.656 1 85.56 402 GLU B N 1
ATOM 11066 C CA . GLU B 1 402 ? 7.246 -30.922 -19.719 1 85.56 402 GLU B CA 1
ATOM 11067 C C . GLU B 1 402 ? 8.57 -31.625 -19.438 1 85.56 402 GLU B C 1
ATOM 11069 O O . GLU B 1 402 ? 8.734 -32.812 -19.75 1 85.56 402 GLU B O 1
ATOM 11074 N N . SER B 1 403 ? 9.453 -30.906 -18.953 1 92.25 403 SER B N 1
ATOM 11075 C CA . SER B 1 403 ? 10.781 -31.453 -18.703 1 92.25 403 SER B CA 1
ATOM 11076 C C . SER B 1 403 ? 10.758 -32.406 -17.516 1 92.25 403 SER B C 1
ATOM 11078 O O . SER B 1 403 ? 11.414 -33.469 -17.531 1 92.25 403 SER B O 1
ATOM 11080 N N . LEU B 1 404 ? 9.977 -32.125 -16.516 1 91.06 404 LEU B N 1
ATOM 11081 C CA . LEU B 1 404 ? 10.008 -32.906 -15.273 1 91.06 404 LEU B CA 1
ATOM 11082 C C . LEU B 1 404 ? 9.023 -34.062 -15.32 1 91.06 404 LEU B C 1
ATOM 11084 O O . LEU B 1 404 ? 9.297 -35.125 -14.773 1 91.06 404 LEU B O 1
ATOM 11088 N N . PHE B 1 405 ? 7.836 -33.812 -15.961 1 87.12 405 PHE B N 1
ATOM 11089 C CA . PHE B 1 405 ? 6.762 -34.781 -15.82 1 87.12 405 PHE B CA 1
ATOM 11090 C C . PHE B 1 405 ? 6.469 -35.438 -17.156 1 87.12 405 PHE B C 1
ATOM 11092 O O . PHE B 1 405 ? 5.887 -36.531 -17.203 1 87.12 405 PHE B O 1
ATOM 11099 N N . GLY B 1 406 ? 6.754 -34.781 -18.266 1 79.5 406 GLY B N 1
ATOM 11100 C CA . GLY B 1 406 ? 6.508 -35.344 -19.578 1 79.5 406 GLY B CA 1
ATOM 11101 C C . GLY B 1 406 ? 5.059 -35.719 -19.797 1 79.5 406 GLY B C 1
ATOM 11102 O O . GLY B 1 406 ? 4.156 -34.906 -19.578 1 79.5 406 GLY B O 1
ATOM 11103 N N . LYS B 1 407 ? 4.809 -37.031 -20.078 1 69.38 407 LYS B N 1
ATOM 11104 C CA . LYS B 1 407 ? 3.475 -37.531 -20.406 1 69.38 407 LYS B CA 1
ATOM 11105 C C . LYS B 1 407 ? 2.607 -37.625 -19.156 1 69.38 407 LYS B C 1
ATOM 11107 O O . LYS B 1 407 ? 1.381 -37.719 -19.25 1 69.38 407 LYS B O 1
ATOM 11112 N N . GLY B 1 408 ? 3.299 -37.625 -18.125 1 66.69 408 GLY B N 1
ATOM 11113 C CA . GLY B 1 408 ? 2.555 -37.719 -16.875 1 66.69 408 GLY B CA 1
ATOM 11114 C C . GLY B 1 408 ? 1.82 -36.438 -16.516 1 66.69 408 GLY B C 1
ATOM 11115 O O . GLY B 1 408 ? 0.942 -36.438 -15.648 1 66.69 408 GLY B O 1
ATOM 11116 N N . TYR B 1 409 ? 2.07 -35.344 -17.25 1 73.38 409 TYR B N 1
ATOM 11117 C CA . TYR B 1 409 ? 1.409 -34.062 -16.984 1 73.38 409 TYR B CA 1
ATOM 11118 C C . TYR B 1 409 ? 0.439 -33.719 -18.109 1 73.38 409 TYR B C 1
ATOM 11120 O O . TYR B 1 409 ? 0.759 -33.906 -19.297 1 73.38 409 TYR B O 1
ATOM 11128 N N . PRO B 1 410 ? -0.851 -33.375 -17.703 1 69.5 410 PRO B N 1
ATOM 11129 C CA . PRO B 1 410 ? -1.332 -33.125 -16.328 1 69.5 410 PRO B CA 1
ATOM 11130 C C . PRO B 1 410 ? -1.938 -34.375 -15.695 1 69.5 410 PRO B C 1
ATOM 11132 O O . PRO B 1 410 ? -2.424 -35.281 -16.406 1 69.5 410 PRO B O 1
ATOM 11135 N N . SER B 1 411 ? -1.722 -34.531 -14.438 1 72.81 411 SER B N 1
ATOM 11136 C CA . SER B 1 411 ? -2.334 -35.625 -13.664 1 72.81 411 SER B CA 1
ATOM 11137 C C . SER B 1 411 ? -2.826 -35.125 -12.312 1 72.81 411 SER B C 1
ATOM 11139 O O . SER B 1 411 ? -2.381 -34.062 -11.828 1 72.81 411 SER B O 1
ATOM 11141 N N . SER B 1 412 ? -3.771 -35.75 -11.703 1 72.69 412 SER B N 1
ATOM 11142 C CA . SER B 1 412 ? -4.336 -35.375 -10.414 1 72.69 412 SER B CA 1
ATOM 11143 C C . SER B 1 412 ? -3.303 -35.5 -9.305 1 72.69 412 SER B C 1
ATOM 11145 O O . SER B 1 412 ? -3.465 -34.938 -8.227 1 72.69 412 SER B O 1
ATOM 11147 N N . GLU B 1 413 ? -2.289 -36.281 -9.602 1 81.31 413 GLU B N 1
ATOM 11148 C CA . GLU B 1 413 ? -1.238 -36.438 -8.602 1 81.31 413 GLU B CA 1
ATOM 11149 C C . GLU B 1 413 ? -0.336 -35.219 -8.547 1 81.31 413 GLU B C 1
ATOM 11151 O O . GLU B 1 413 ? 0.4 -35.031 -7.582 1 81.31 413 GLU B O 1
ATOM 11156 N N . LEU B 1 414 ? -0.404 -34.438 -9.617 1 85.62 414 LEU B N 1
ATOM 11157 C CA . LEU B 1 414 ? 0.532 -33.344 -9.758 1 85.62 414 LEU B CA 1
ATOM 11158 C C . LEU B 1 414 ? -0.167 -32 -9.516 1 85.62 414 LEU B C 1
ATOM 11160 O O . LEU B 1 414 ? 0.491 -30.984 -9.328 1 85.62 414 LEU B O 1
ATOM 11164 N N . MET B 1 415 ? -1.456 -32.031 -9.469 1 84.12 415 MET B N 1
ATOM 11165 C CA . MET B 1 415 ? -2.203 -30.781 -9.352 1 84.12 415 MET B CA 1
ATOM 11166 C C . MET B 1 415 ? -3.223 -30.859 -8.219 1 84.12 415 MET B C 1
ATOM 11168 O O . MET B 1 415 ? -3.828 -31.906 -8 1 84.12 415 MET B O 1
ATOM 11172 N N . PHE B 1 416 ? -3.404 -29.75 -7.547 1 88.25 416 PHE B N 1
ATOM 11173 C CA . PHE B 1 416 ? -4.395 -29.688 -6.48 1 88.25 416 PHE B CA 1
ATOM 11174 C C . PHE B 1 416 ? -5.137 -28.344 -6.527 1 88.25 416 PHE B C 1
ATOM 11176 O O . PHE B 1 416 ? -4.516 -27.281 -6.57 1 88.25 416 PHE B O 1
ATOM 11183 N N . LYS B 1 417 ? -6.449 -28.406 -6.539 1 86 417 LYS B N 1
ATOM 11184 C CA . LYS B 1 417 ? -7.27 -27.188 -6.531 1 86 417 LYS B CA 1
ATOM 11185 C C . LYS B 1 417 ? -8.352 -27.266 -5.457 1 86 417 LYS B C 1
ATOM 11187 O O . LYS B 1 417 ? -9.008 -28.297 -5.301 1 86 417 LYS B O 1
ATOM 11192 N N . ALA B 1 418 ? -8.391 -26.297 -4.625 1 86.56 418 ALA B N 1
ATOM 11193 C CA . ALA B 1 418 ? -9.469 -26.109 -3.664 1 86.56 418 ALA B CA 1
ATOM 11194 C C . ALA B 1 418 ? -9.938 -24.656 -3.646 1 86.56 418 ALA B C 1
ATOM 11196 O O . ALA B 1 418 ? -9.297 -23.797 -3.035 1 86.56 418 ALA B O 1
ATOM 11197 N N . ALA B 1 419 ? -11.047 -24.406 -4.305 1 81.81 419 ALA B N 1
ATOM 11198 C CA . ALA B 1 419 ? -11.594 -23.047 -4.387 1 81.81 419 ALA B CA 1
ATOM 11199 C C . ALA B 1 419 ? -13.109 -23.062 -4.234 1 81.81 419 ALA B C 1
ATOM 11201 O O . ALA B 1 419 ? -13.844 -23.125 -5.227 1 81.81 419 ALA B O 1
ATOM 11202 N N . PRO B 1 420 ? -13.586 -23 -3.018 1 84.56 420 PRO B N 1
ATOM 11203 C CA . PRO B 1 420 ? -12.906 -22.453 -1.843 1 84.56 420 PRO B CA 1
ATOM 11204 C C . PRO B 1 420 ? -12.242 -23.531 -0.989 1 84.56 420 PRO B C 1
ATOM 11206 O O . PRO B 1 420 ? -12.617 -24.703 -1.063 1 84.56 420 PRO B O 1
ATOM 11209 N N . LEU B 1 421 ? -11.281 -23.094 -0.259 1 89.81 421 LEU B N 1
ATOM 11210 C CA . LEU B 1 421 ? -10.711 -23.922 0.798 1 89.81 421 LEU B CA 1
ATOM 11211 C C . LEU B 1 421 ? -11.648 -23.984 1.998 1 89.81 421 LEU B C 1
ATOM 11213 O O . LEU B 1 421 ? -12.148 -22.969 2.465 1 89.81 421 LEU B O 1
ATOM 11217 N N . THR B 1 422 ? -11.953 -25.172 2.416 1 87.75 422 THR B N 1
ATOM 11218 C CA . THR B 1 422 ? -12.898 -25.359 3.516 1 87.75 422 THR B CA 1
ATOM 11219 C C . THR B 1 422 ? -12.305 -26.266 4.59 1 87.75 422 THR B C 1
ATOM 11221 O O . THR B 1 422 ? -11.203 -26.797 4.43 1 87.75 422 THR B O 1
ATOM 11224 N N . GLU B 1 423 ? -13.008 -26.453 5.68 1 85.5 423 GLU B N 1
ATOM 11225 C CA . GLU B 1 423 ? -12.57 -27.312 6.781 1 85.5 423 GLU B CA 1
ATOM 11226 C C . GLU B 1 423 ? -12.578 -28.781 6.383 1 85.5 423 GLU B C 1
ATOM 11228 O O . GLU B 1 423 ? -11.867 -29.594 6.973 1 85.5 423 GLU B O 1
ATOM 11233 N N . ARG B 1 424 ? -13.227 -29.094 5.332 1 85.62 424 ARG B N 1
ATOM 11234 C CA . ARG B 1 424 ? -13.383 -30.484 4.902 1 85.62 424 ARG B CA 1
ATOM 11235 C C . ARG B 1 424 ? -12.352 -30.844 3.84 1 85.62 424 ARG B C 1
ATOM 11237 O O . ARG B 1 424 ? -12.172 -32.031 3.521 1 85.62 424 ARG B O 1
ATOM 11244 N N . THR B 1 425 ? -11.648 -29.844 3.301 1 89 425 THR B N 1
ATOM 11245 C CA . THR B 1 425 ? -10.797 -30.047 2.129 1 89 425 THR B CA 1
ATOM 11246 C C . THR B 1 425 ? -9.758 -31.125 2.389 1 89 425 THR B C 1
ATOM 11248 O O . THR B 1 425 ? -9.625 -32.062 1.603 1 89 425 THR B O 1
ATOM 11251 N N . THR B 1 426 ? -9.039 -31.125 3.498 1 89.31 426 THR B N 1
ATOM 11252 C CA . THR B 1 426 ? -7.949 -32.062 3.77 1 89.31 426 THR B CA 1
ATOM 11253 C C . THR B 1 426 ? -8.484 -33.469 4.023 1 89.31 426 THR B C 1
ATOM 11255 O O . THR B 1 426 ? -7.91 -34.438 3.562 1 89.31 426 THR B O 1
ATOM 11258 N N . ASP B 1 427 ? -9.68 -33.531 4.605 1 85.25 427 ASP B N 1
ATOM 11259 C CA . ASP B 1 427 ? -10.266 -34.812 4.914 1 85.25 427 ASP B CA 1
ATOM 11260 C C . ASP B 1 427 ? -10.805 -35.5 3.652 1 85.25 427 ASP B C 1
ATOM 11262 O O . ASP B 1 427 ? -10.617 -36.719 3.459 1 85.25 427 ASP B O 1
ATOM 11266 N N . ILE B 1 428 ? -11.414 -34.781 2.867 1 83.5 428 ILE B N 1
ATOM 11267 C CA . ILE B 1 428 ? -12.062 -35.281 1.676 1 83.5 428 ILE B CA 1
ATOM 11268 C C . ILE B 1 428 ? -11.008 -35.75 0.674 1 83.5 428 ILE B C 1
ATOM 11270 O O . ILE B 1 428 ? -11.219 -36.75 -0.04 1 83.5 428 ILE B O 1
ATOM 11274 N N . HIS B 1 429 ? -9.852 -35.094 0.656 1 85.19 429 HIS B N 1
ATOM 11275 C CA . HIS B 1 429 ? -8.852 -35.406 -0.36 1 85.19 429 HIS B CA 1
ATOM 11276 C C . HIS B 1 429 ? -7.727 -36.25 0.216 1 85.19 429 HIS B C 1
ATOM 11278 O O . HIS B 1 429 ? -6.668 -36.375 -0.399 1 85.19 429 HIS B O 1
ATOM 11284 N N . GLN B 1 430 ? -7.922 -36.812 1.293 1 82.06 430 GLN B N 1
ATOM 11285 C CA . GLN B 1 430 ? -6.91 -37.625 1.963 1 82.06 430 GLN B CA 1
ATOM 11286 C C . GLN B 1 430 ? -6.523 -38.812 1.118 1 82.06 430 GLN B C 1
ATOM 11288 O O . GLN B 1 430 ? -5.383 -39.281 1.166 1 82.06 430 GLN B O 1
ATOM 11293 N N . ALA B 1 431 ? -7.488 -39.312 0.271 1 75.62 431 ALA B N 1
ATOM 11294 C CA . ALA B 1 431 ? -7.25 -40.531 -0.493 1 75.62 431 ALA B CA 1
ATOM 11295 C C . ALA B 1 431 ? -6.477 -40.25 -1.772 1 75.62 431 ALA B C 1
ATOM 11297 O O . ALA B 1 431 ? -5.992 -41.156 -2.439 1 75.62 431 ALA B O 1
ATOM 11298 N N . LEU B 1 432 ? -6.324 -38.969 -2.082 1 79.56 432 LEU B N 1
ATOM 11299 C CA . LEU B 1 432 ? -5.602 -38.625 -3.295 1 79.56 432 LEU B CA 1
ATOM 11300 C C . LEU B 1 432 ? -4.102 -38.844 -3.127 1 79.56 432 LEU B C 1
ATOM 11302 O O . LEU B 1 432 ? -3.539 -38.531 -2.072 1 79.56 432 LEU B O 1
ATOM 11306 N N . SER B 1 433 ? -3.539 -39.469 -4.102 1 81.38 433 SER B N 1
ATOM 11307 C CA . SER B 1 433 ? -2.086 -39.594 -4.105 1 81.38 433 SER B CA 1
ATOM 11308 C C . SER B 1 433 ? -1.422 -38.312 -4.621 1 81.38 433 SER B C 1
ATOM 11310 O O . SER B 1 433 ? -1.715 -37.875 -5.73 1 81.38 433 SER B O 1
ATOM 11312 N N . LEU B 1 434 ? -0.599 -37.719 -3.785 1 87.75 434 LEU B N 1
ATOM 11313 C CA . LEU B 1 434 ? 0.091 -36.5 -4.176 1 87.75 434 LEU B CA 1
ATOM 11314 C C . LEU B 1 434 ? 1.579 -36.75 -4.387 1 87.75 434 LEU B C 1
ATOM 11316 O O . LEU B 1 434 ? 2.211 -37.469 -3.594 1 87.75 434 LEU B O 1
ATOM 11320 N N . SER B 1 435 ? 2.049 -36.25 -5.484 1 88.62 435 SER B N 1
ATOM 11321 C CA . SER B 1 435 ? 3.484 -36.312 -5.746 1 88.62 435 SER B CA 1
ATOM 11322 C C . SER B 1 435 ? 4.246 -35.375 -4.805 1 88.62 435 SER B C 1
ATOM 11324 O O . SER B 1 435 ? 3.711 -34.344 -4.355 1 88.62 435 SER B O 1
ATOM 11326 N N . PRO B 1 436 ? 5.504 -35.719 -4.5 1 92 436 PRO B N 1
ATOM 11327 C CA . PRO B 1 436 ? 6.316 -34.812 -3.691 1 92 436 PRO B CA 1
ATOM 11328 C C . PRO B 1 436 ? 6.586 -33.5 -4.383 1 92 436 PRO B C 1
ATOM 11330 O O . PRO B 1 436 ? 6.973 -32.531 -3.732 1 92 436 PRO B O 1
ATOM 11333 N N . ILE B 1 437 ? 6.5 -33.531 -5.723 1 93 437 ILE B N 1
ATOM 11334 C CA . ILE B 1 437 ? 6.574 -32.312 -6.5 1 93 437 ILE B CA 1
ATOM 11335 C C . ILE B 1 437 ? 5.23 -32.031 -7.176 1 93 437 ILE B C 1
ATOM 11337 O O . ILE B 1 437 ? 4.805 -32.812 -8.047 1 93 437 ILE B O 1
ATOM 11341 N N . LEU B 1 438 ? 4.578 -30.984 -6.738 1 92.25 438 LEU B N 1
ATOM 11342 C CA . LEU B 1 438 ? 3.305 -30.625 -7.352 1 92.25 438 LEU B CA 1
ATOM 11343 C C . LEU B 1 438 ? 3.506 -29.562 -8.438 1 92.25 438 LEU B C 1
ATOM 11345 O O . LEU B 1 438 ? 4.262 -28.609 -8.25 1 92.25 438 LEU B O 1
ATOM 11349 N N . ALA B 1 439 ? 2.895 -29.828 -9.539 1 89.81 439 ALA B N 1
ATOM 11350 C CA . ALA B 1 439 ? 2.984 -28.875 -10.648 1 89.81 439 ALA B CA 1
ATOM 11351 C C . ALA B 1 439 ? 2.26 -27.578 -10.312 1 89.81 439 ALA B C 1
ATOM 11353 O O . ALA B 1 439 ? 2.771 -26.484 -10.578 1 89.81 439 ALA B O 1
ATOM 11354 N N . CYS B 1 440 ? 1.041 -27.719 -9.734 1 89.88 440 CYS B N 1
ATOM 11355 C CA . CYS B 1 440 ? 0.258 -26.516 -9.461 1 89.88 440 CYS B CA 1
ATOM 11356 C C . CYS B 1 440 ? -0.67 -26.734 -8.273 1 89.88 440 CYS B C 1
ATOM 11358 O O . CYS B 1 440 ? -1.276 -27.797 -8.133 1 89.88 440 CYS B O 1
ATOM 11360 N N . VAL B 1 441 ? -0.71 -25.781 -7.402 1 92.06 441 VAL B N 1
ATOM 11361 C CA . VAL B 1 441 ? -1.682 -25.703 -6.316 1 92.06 441 VAL B CA 1
ATOM 11362 C C . VAL B 1 441 ? -2.488 -24.422 -6.43 1 92.06 441 VAL B C 1
ATOM 11364 O O . VAL B 1 441 ? -1.917 -23.328 -6.52 1 92.06 441 VAL B O 1
ATOM 11367 N N . GLU B 1 442 ? -3.771 -24.5 -6.539 1 89.94 442 GLU B N 1
ATOM 11368 C CA . GLU B 1 442 ? -4.652 -23.344 -6.629 1 89.94 442 GLU B CA 1
ATOM 11369 C C . GLU B 1 442 ? -5.656 -23.312 -5.477 1 89.94 442 GLU B C 1
ATOM 11371 O O . GLU B 1 442 ? -6.434 -24.25 -5.309 1 89.94 442 GLU B O 1
ATOM 11376 N N . LEU B 1 443 ? -5.633 -22.25 -4.719 1 91.38 443 LEU B N 1
ATOM 11377 C CA . LEU B 1 443 ? -6.508 -22.125 -3.559 1 91.38 443 LEU B CA 1
ATOM 11378 C C . LEU B 1 443 ? -7.363 -20.859 -3.654 1 91.38 443 LEU B C 1
ATOM 11380 O O . LEU B 1 443 ? -6.883 -19.812 -4.102 1 91.38 443 LEU B O 1
ATOM 11384 N N . GLY B 1 444 ? -8.641 -20.953 -3.322 1 89.19 444 GLY B N 1
ATOM 11385 C CA . GLY B 1 444 ? -9.531 -19.828 -3.082 1 89.19 444 GLY B CA 1
ATOM 11386 C C . GLY B 1 444 ? -9.945 -19.688 -1.628 1 89.19 444 GLY B C 1
ATOM 11387 O O . GLY B 1 444 ? -10.484 -20.625 -1.04 1 89.19 444 GLY B O 1
ATOM 11388 N N . LEU B 1 445 ? -9.648 -18.547 -1.018 1 90.12 445 LEU B N 1
ATOM 11389 C CA . LEU B 1 445 ? -9.914 -18.391 0.408 1 90.12 445 LEU B CA 1
ATOM 11390 C C . LEU B 1 445 ? -11.234 -17.672 0.642 1 90.12 445 LEU B C 1
ATOM 11392 O O . LEU B 1 445 ? -11.703 -17.578 1.779 1 90.12 445 LEU B O 1
ATOM 11396 N N . ASN B 1 446 ? -11.852 -17.047 -0.353 1 76.19 446 ASN B N 1
ATOM 11397 C CA . ASN B 1 446 ? -13.117 -16.344 -0.185 1 76.19 446 ASN B CA 1
ATOM 11398 C C . ASN B 1 446 ? -14.297 -17.297 -0.189 1 76.19 446 ASN B C 1
ATOM 11400 O O . ASN B 1 446 ? -14.492 -18.062 -1.146 1 76.19 446 ASN B O 1
ATOM 11404 N N . ASN B 1 447 ? -14.828 -17.641 1.064 1 60.88 447 ASN B N 1
ATOM 11405 C CA . ASN B 1 447 ? -16.031 -18.469 1.12 1 60.88 447 ASN B CA 1
ATOM 11406 C C . ASN B 1 447 ? -17.297 -17.609 1.014 1 60.88 447 ASN B C 1
ATOM 11408 O O . ASN B 1 447 ? -17.547 -16.75 1.855 1 60.88 447 ASN B O 1
ATOM 11412 N N . THR B 1 448 ? -17.781 -17.141 -0.091 1 50.84 448 THR B N 1
ATOM 11413 C CA . THR B 1 448 ? -18.984 -16.328 -0.219 1 50.84 448 THR B CA 1
ATOM 11414 C C . THR B 1 448 ? -20.109 -16.875 0.648 1 50.84 448 THR B C 1
ATOM 11416 O O . THR B 1 448 ? -21.156 -16.234 0.804 1 50.84 448 THR B O 1
ATOM 11419 N N . ALA B 1 449 ? -20.312 -18.078 1.062 1 42.66 449 ALA B N 1
ATOM 11420 C CA . ALA B 1 449 ? -21.562 -18.594 1.626 1 42.66 449 ALA B CA 1
ATOM 11421 C C . ALA B 1 449 ? -21.906 -17.875 2.932 1 42.66 449 ALA B C 1
ATOM 11423 O O . ALA B 1 449 ? -23.047 -17.938 3.398 1 42.66 449 ALA B O 1
ATOM 11424 N N . SER B 1 450 ? -20.984 -17.484 3.773 1 38.44 450 SER B N 1
ATOM 11425 C CA . SER B 1 450 ? -21.484 -17.156 5.102 1 38.44 450 SER B CA 1
ATOM 11426 C C . SER B 1 450 ? -22.172 -15.789 5.109 1 38.44 450 SER B C 1
ATOM 11428 O O . SER B 1 450 ? -22.438 -15.227 6.176 1 38.44 450 SER B O 1
ATOM 11430 N N . SER B 1 451 ? -22.125 -15.094 4.074 1 38.22 451 SER B N 1
ATOM 11431 C CA . SER B 1 451 ? -22.688 -13.758 4.262 1 38.22 451 SER B CA 1
ATOM 11432 C C . SER B 1 451 ? -24.172 -13.828 4.602 1 38.22 451 SER B C 1
ATOM 11434 O O . SER B 1 451 ? -24.875 -12.812 4.562 1 38.22 451 SER B O 1
ATOM 11436 N N . GLY B 1 452 ? -24.703 -15.023 4.648 1 34.97 452 GLY B N 1
ATOM 11437 C CA . GLY B 1 452 ? -26.141 -14.984 4.793 1 34.97 452 GLY B CA 1
ATOM 11438 C C . GLY B 1 452 ? -26.594 -14.336 6.086 1 34.97 452 GLY B C 1
ATOM 11439 O O . GLY B 1 452 ? -27.797 -14.312 6.395 1 34.97 452 GLY B O 1
ATOM 11440 N N . HIS B 1 453 ? -25.75 -14.508 7.117 1 34.25 453 HIS B N 1
ATOM 11441 C CA . HIS B 1 453 ? -26.594 -14.047 8.219 1 34.25 453 HIS B CA 1
ATOM 11442 C C . HIS B 1 453 ? -26.797 -12.539 8.164 1 34.25 453 HIS B C 1
ATOM 11444 O O . HIS B 1 453 ? -25.828 -11.773 8.211 1 34.25 453 HIS B O 1
ATOM 11450 N N . ASN B 1 454 ? -27.781 -12.094 7.488 1 35.91 454 ASN B N 1
ATOM 11451 C CA . ASN B 1 454 ? -28.469 -10.805 7.523 1 35.91 454 ASN B CA 1
ATOM 11452 C C . ASN B 1 454 ? -28.438 -10.188 8.914 1 35.91 454 ASN B C 1
ATOM 11454 O O . ASN B 1 454 ? -29.375 -10.336 9.695 1 35.91 454 ASN B O 1
ATOM 11458 N N . SER B 1 455 ? -27.562 -10.438 9.789 1 36.19 455 SER B N 1
ATOM 11459 C CA . SER B 1 455 ? -27.922 -9.703 10.992 1 36.19 455 SER B CA 1
ATOM 11460 C C . SER B 1 455 ? -27.984 -8.203 10.734 1 36.19 455 SER B C 1
ATOM 11462 O O . SER B 1 455 ? -27.031 -7.609 10.25 1 36.19 455 SER B O 1
ATOM 11464 N N . THR B 1 456 ? -29.109 -7.598 10.562 1 40.94 456 THR B N 1
ATOM 11465 C CA . THR B 1 456 ? -29.578 -6.219 10.477 1 40.94 456 THR B CA 1
ATOM 11466 C C . THR B 1 456 ? -28.578 -5.266 11.141 1 40.94 456 THR B C 1
ATOM 11468 O O . THR B 1 456 ? -28.172 -4.266 10.539 1 40.94 456 THR B O 1
ATOM 11471 N N . HIS B 1 457 ? -28.922 -4.891 12.539 1 41.44 457 HIS B N 1
ATOM 11472 C CA . HIS B 1 457 ? -28.641 -3.729 13.375 1 41.44 457 HIS B CA 1
ATOM 11473 C C . HIS B 1 457 ? -27.25 -3.803 13.977 1 41.44 457 HIS B C 1
ATOM 11475 O O . HIS B 1 457 ? -27.031 -3.342 15.102 1 41.44 457 HIS B O 1
ATOM 11481 N N . SER B 1 458 ? -26.344 -4.574 13.547 1 48.75 458 SER B N 1
ATOM 11482 C CA . SER B 1 458 ? -25.172 -4.652 14.398 1 48.75 458 SER B CA 1
ATOM 11483 C C . SER B 1 458 ? -24.266 -3.432 14.211 1 48.75 458 SER B C 1
ATOM 11485 O O . SER B 1 458 ? -24.203 -2.867 13.125 1 48.75 458 SER B O 1
ATOM 11487 N N . SER B 1 459 ? -23.797 -2.734 15.336 1 61.03 459 SER B N 1
ATOM 11488 C CA . SER B 1 459 ? -22.891 -1.605 15.477 1 61.03 459 SER B CA 1
ATOM 11489 C C . SER B 1 459 ? -21.609 -1.822 14.672 1 61.03 459 SER B C 1
ATOM 11491 O O . SER B 1 459 ? -21.266 -2.957 14.328 1 61.03 459 SER B O 1
ATOM 11493 N N . GLN B 1 460 ? -21.172 -0.888 14.023 1 63.84 460 GLN B N 1
ATOM 11494 C CA . GLN B 1 460 ? -19.922 -0.861 13.281 1 63.84 460 GLN B CA 1
ATOM 11495 C C . GLN B 1 460 ? -18.844 -1.681 13.992 1 63.84 460 GLN B C 1
ATOM 11497 O O . GLN B 1 460 ? -18.062 -2.383 13.344 1 63.84 460 GLN B O 1
ATOM 11502 N N . SER B 1 461 ? -18.922 -1.73 15.234 1 68.88 461 SER B N 1
ATOM 11503 C CA . SER B 1 461 ? -17.938 -2.469 16.016 1 68.88 461 SER B CA 1
ATOM 11504 C C . SER B 1 461 ? -18.156 -3.973 15.906 1 68.88 461 SER B C 1
ATOM 11506 O O . SER B 1 461 ? -17.203 -4.746 15.82 1 68.88 461 SER B O 1
ATOM 11508 N N . ASP B 1 462 ? -19.375 -4.34 15.828 1 68.19 462 ASP B N 1
ATOM 11509 C CA . ASP B 1 462 ? -19.688 -5.766 15.742 1 68.19 462 ASP B CA 1
ATOM 11510 C C . ASP B 1 462 ? -19.344 -6.32 14.359 1 68.19 462 ASP B C 1
ATOM 11512 O O . ASP B 1 462 ? -18.844 -7.445 14.242 1 68.19 462 ASP B O 1
ATOM 11516 N N . ALA B 1 463 ? -19.562 -5.48 13.492 1 71.94 463 ALA B N 1
ATOM 11517 C CA . ALA B 1 463 ? -19.234 -5.887 12.125 1 71.94 463 ALA B CA 1
ATOM 11518 C C . ALA B 1 463 ? -17.734 -6.082 11.961 1 71.94 463 ALA B C 1
ATOM 11520 O O . ALA B 1 463 ? -17.297 -7.035 11.312 1 71.94 463 ALA B O 1
ATOM 11521 N N . LYS B 1 464 ? -17.016 -5.32 12.656 1 78.5 464 LYS B N 1
ATOM 11522 C CA . LYS B 1 464 ? -15.562 -5.422 12.586 1 78.5 464 LYS B CA 1
ATOM 11523 C C . LYS B 1 464 ? -15.07 -6.676 13.297 1 78.5 464 LYS B C 1
ATOM 11525 O O . LYS B 1 464 ? -14.164 -7.359 12.805 1 78.5 464 LYS B O 1
ATOM 11530 N N . ARG B 1 465 ? -15.664 -7.012 14.289 1 80.06 465 ARG B N 1
ATOM 11531 C CA . ARG B 1 465 ? -15.25 -8.195 15.039 1 80.06 465 ARG B CA 1
ATOM 11532 C C . ARG B 1 465 ? -15.562 -9.469 14.258 1 80.06 465 ARG B C 1
ATOM 11534 O O . ARG B 1 465 ? -14.766 -10.406 14.242 1 80.06 465 ARG B O 1
ATOM 11541 N N . THR B 1 466 ? -16.641 -9.461 13.633 1 80.88 466 THR B N 1
ATOM 11542 C CA . THR B 1 466 ? -17.031 -10.609 12.836 1 80.88 466 THR B CA 1
ATOM 11543 C C . THR B 1 466 ? -16.109 -10.789 11.641 1 80.88 466 THR B C 1
ATOM 11545 O O . THR B 1 466 ? -15.719 -11.914 11.305 1 80.88 466 THR B O 1
ATOM 11548 N N . ALA B 1 467 ? -15.766 -9.711 11.062 1 83.81 467 ALA B N 1
ATOM 11549 C CA . ALA B 1 467 ? -14.859 -9.75 9.922 1 83.81 467 ALA B CA 1
ATOM 11550 C C . ALA B 1 467 ? -13.477 -10.258 10.336 1 83.81 467 ALA B C 1
ATOM 11552 O O . ALA B 1 467 ? -12.844 -11.023 9.602 1 83.81 467 ALA B O 1
ATOM 11553 N N . GLU B 1 468 ? -13.086 -9.969 11.5 1 87.75 468 GLU B N 1
ATOM 11554 C CA . GLU B 1 468 ? -11.781 -10.406 11.992 1 87.75 468 GLU B CA 1
ATOM 11555 C C . GLU B 1 468 ? -11.789 -11.891 12.328 1 87.75 468 GLU B C 1
ATOM 11557 O O . GLU B 1 468 ? -10.797 -12.586 12.102 1 87.75 468 GLU B O 1
ATOM 11562 N N . ARG B 1 469 ? -12.836 -12.344 12.789 1 87.62 469 ARG B N 1
ATOM 11563 C CA . ARG B 1 469 ? -12.953 -13.766 13.078 1 87.62 469 ARG B CA 1
ATOM 11564 C C . ARG B 1 469 ? -12.922 -14.594 11.797 1 87.62 469 ARG B C 1
ATOM 11566 O O . ARG B 1 469 ? -12.305 -15.656 11.75 1 87.62 469 ARG B O 1
ATOM 11573 N N . ALA B 1 470 ? -13.625 -14.086 10.828 1 87.88 470 ALA B N 1
ATOM 11574 C CA . ALA B 1 470 ? -13.609 -14.758 9.531 1 87.88 470 ALA B CA 1
ATOM 11575 C C . ALA B 1 470 ? -12.195 -14.812 8.953 1 87.88 470 ALA B C 1
ATOM 11577 O O . ALA B 1 470 ? -11.797 -15.82 8.367 1 87.88 470 ALA B O 1
ATOM 11578 N N . ARG B 1 471 ? -11.469 -13.758 9.125 1 91.62 471 ARG B N 1
ATOM 11579 C CA . ARG B 1 471 ? -10.078 -13.711 8.672 1 91.62 471 ARG B CA 1
ATOM 11580 C C . ARG B 1 471 ? -9.227 -14.742 9.406 1 91.62 471 ARG B C 1
ATOM 11582 O O . ARG B 1 471 ? -8.453 -15.469 8.789 1 91.62 471 ARG B O 1
ATOM 11589 N N . GLU B 1 472 ? -9.422 -14.828 10.648 1 91.38 472 GLU B N 1
ATOM 11590 C CA . GLU B 1 472 ? -8.672 -15.789 11.453 1 91.38 472 GLU B CA 1
ATOM 11591 C C . GLU B 1 472 ? -8.977 -17.219 11.031 1 91.38 472 GLU B C 1
ATOM 11593 O O . GLU B 1 472 ? -8.078 -18.078 11.008 1 91.38 472 GLU B O 1
ATOM 11598 N N . THR B 1 473 ? -10.164 -17.453 10.695 1 91.06 473 THR B N 1
ATOM 11599 C CA . THR B 1 473 ? -10.555 -18.781 10.227 1 91.06 473 THR B CA 1
ATOM 11600 C C . THR B 1 473 ? -9.859 -19.109 8.914 1 91.06 473 THR B C 1
ATOM 11602 O O . THR B 1 473 ? -9.344 -20.219 8.734 1 91.06 473 THR B O 1
ATOM 11605 N N . ARG B 1 474 ? -9.828 -18.188 8 1 93.12 474 ARG B N 1
ATOM 11606 C CA . ARG B 1 474 ? -9.156 -18.406 6.727 1 93.12 474 ARG B CA 1
ATOM 11607 C C . ARG B 1 474 ? -7.664 -18.672 6.93 1 93.12 474 ARG B C 1
ATOM 11609 O O . ARG B 1 474 ? -7.086 -19.547 6.281 1 93.12 474 ARG B O 1
ATOM 11616 N N . GLU B 1 475 ? -7.098 -17.922 7.844 1 94.62 475 GLU B N 1
ATOM 11617 C CA . GLU B 1 475 ? -5.676 -18.078 8.133 1 94.62 475 GLU B CA 1
ATOM 11618 C C . GLU B 1 475 ? -5.379 -19.453 8.742 1 94.62 475 GLU B C 1
ATOM 11620 O O . GLU B 1 475 ? -4.371 -20.078 8.414 1 94.62 475 GLU B O 1
ATOM 11625 N N . ARG B 1 476 ? -6.219 -19.875 9.539 1 93.75 476 ARG B N 1
ATOM 11626 C CA . ARG B 1 476 ? -6.066 -21.203 10.109 1 93.75 476 ARG B CA 1
ATOM 11627 C C . ARG B 1 476 ? -6.211 -22.281 9.047 1 93.75 476 ARG B C 1
ATOM 11629 O O . ARG B 1 476 ? -5.445 -23.25 9.023 1 93.75 476 ARG B O 1
ATOM 11636 N N . LEU B 1 477 ? -7.145 -22.109 8.203 1 93.44 477 LEU B N 1
ATOM 11637 C CA . LEU B 1 477 ? -7.398 -23.094 7.148 1 93.44 477 LEU B CA 1
ATOM 11638 C C . LEU B 1 477 ? -6.199 -23.203 6.211 1 93.44 477 LEU B C 1
ATOM 11640 O O . LEU B 1 477 ? -5.766 -24.312 5.887 1 93.44 477 LEU B O 1
ATOM 11644 N N . VAL B 1 478 ? -5.684 -22.078 5.777 1 95.75 478 VAL B N 1
ATOM 11645 C CA . VAL B 1 478 ? -4.594 -22.094 4.805 1 95.75 478 VAL B CA 1
ATOM 11646 C C . VAL B 1 478 ? -3.334 -22.672 5.457 1 95.75 478 VAL B C 1
ATOM 11648 O O . VAL B 1 478 ? -2.615 -23.453 4.844 1 95.75 478 VAL B O 1
ATOM 11651 N N . THR B 1 479 ? -3.027 -22.297 6.703 1 95.75 479 THR B N 1
ATOM 11652 C CA . THR B 1 479 ? -1.857 -22.828 7.398 1 95.75 479 THR B CA 1
ATOM 11653 C C . THR B 1 479 ? -1.999 -24.328 7.645 1 95.75 479 THR B C 1
ATOM 11655 O O . THR B 1 479 ? -1.033 -25.078 7.5 1 95.75 479 THR B O 1
ATOM 11658 N N . SER B 1 480 ? -3.201 -24.703 7.938 1 94.75 480 SER B N 1
ATOM 11659 C CA . SER B 1 480 ? -3.461 -26.125 8.141 1 94.75 480 SER B CA 1
ATOM 11660 C C . SER B 1 480 ? -3.344 -26.906 6.84 1 94.75 480 SER B C 1
ATOM 11662 O O . SER B 1 480 ? -2.861 -28.047 6.828 1 94.75 480 SER B O 1
ATOM 11664 N N . PHE B 1 481 ? -3.795 -26.344 5.828 1 95.62 481 PHE B N 1
ATOM 11665 C CA . PHE B 1 481 ? -3.715 -27 4.527 1 95.62 481 PHE B CA 1
ATOM 11666 C C . PHE B 1 481 ? -2.262 -27.25 4.137 1 95.62 481 PHE B C 1
ATOM 11668 O O . PHE B 1 481 ? -1.91 -28.344 3.717 1 95.62 481 PHE B O 1
ATOM 11675 N N . PHE B 1 482 ? -1.442 -26.25 4.246 1 96.75 482 PHE B N 1
ATOM 11676 C CA . PHE B 1 482 ? -0.044 -26.422 3.863 1 96.75 482 PHE B CA 1
ATOM 11677 C C . PHE B 1 482 ? 0.676 -27.359 4.828 1 96.75 482 PHE B C 1
ATOM 11679 O O . PHE B 1 482 ? 1.596 -28.078 4.434 1 96.75 482 PHE B O 1
ATOM 11686 N N . GLN B 1 483 ? 0.257 -27.344 6.059 1 95.19 483 GLN B N 1
ATOM 11687 C CA . GLN B 1 483 ? 0.773 -28.359 6.977 1 95.19 483 GLN B CA 1
ATOM 11688 C C . GLN B 1 483 ? 0.405 -29.766 6.516 1 95.19 483 GLN B C 1
ATOM 11690 O O . GLN B 1 483 ? 1.226 -30.672 6.586 1 95.19 483 GLN B O 1
ATOM 11695 N N . TRP B 1 484 ? -0.846 -29.922 6.09 1 95.25 484 TRP B N 1
ATOM 11696 C CA . TRP B 1 484 ? -1.306 -31.203 5.547 1 95.25 484 TRP B CA 1
ATOM 11697 C C . TRP B 1 484 ? -0.46 -31.609 4.348 1 95.25 484 TRP B C 1
ATOM 11699 O O . TRP B 1 484 ? -0.072 -32.781 4.227 1 95.25 484 TRP B O 1
ATOM 11709 N N . LEU B 1 485 ? -0.11 -30.672 3.449 1 95.25 485 LEU B N 1
ATOM 11710 C CA . LEU B 1 485 ? 0.734 -30.984 2.301 1 95.25 485 LEU B CA 1
ATOM 11711 C C . LEU B 1 485 ? 2.111 -31.453 2.748 1 95.25 485 LEU B C 1
ATOM 11713 O O . LEU B 1 485 ? 2.664 -32.406 2.172 1 95.25 485 LEU B O 1
ATOM 11717 N N . ARG B 1 486 ? 2.67 -30.812 3.785 1 94.44 486 ARG B N 1
ATOM 11718 C CA . ARG B 1 486 ? 3.967 -31.219 4.324 1 94.44 486 ARG B CA 1
ATOM 11719 C C . ARG B 1 486 ? 3.914 -32.625 4.875 1 94.44 486 ARG B C 1
ATOM 11721 O O . ARG B 1 486 ? 4.82 -33.438 4.633 1 94.44 486 ARG B O 1
ATOM 11728 N N . GLU B 1 487 ? 2.857 -32.938 5.523 1 93.06 487 GLU B N 1
ATOM 11729 C CA . GLU B 1 487 ? 2.689 -34.25 6.117 1 93.06 487 GLU B CA 1
ATOM 11730 C C . GLU B 1 487 ? 2.508 -35.344 5.047 1 93.06 487 GLU B C 1
ATOM 11732 O O . GLU B 1 487 ? 2.873 -36.5 5.25 1 93.06 487 GLU B O 1
ATOM 11737 N N . ARG B 1 488 ? 1.991 -34.906 3.973 1 92.75 488 ARG B N 1
ATOM 11738 C CA . ARG B 1 488 ? 1.777 -35.812 2.865 1 92.75 488 ARG B CA 1
ATOM 11739 C C . ARG B 1 488 ? 3.043 -35.969 2.029 1 92.75 488 ARG B C 1
ATOM 11741 O O . ARG B 1 488 ? 3.039 -36.656 1.01 1 92.75 488 ARG B O 1
ATOM 11748 N N . GLY B 1 489 ? 4.137 -35.25 2.395 1 90.56 489 GLY B N 1
ATOM 11749 C CA . GLY B 1 489 ? 5.445 -35.438 1.793 1 90.56 489 GLY B CA 1
ATOM 11750 C C . GLY B 1 489 ? 5.727 -34.5 0.639 1 90.56 489 GLY B C 1
ATOM 11751 O O . GLY B 1 489 ? 6.711 -34.688 -0.086 1 90.56 489 GLY B O 1
ATOM 11752 N N . VAL B 1 490 ? 4.887 -33.5 0.389 1 94.06 490 VAL B N 1
ATOM 11753 C CA . VAL B 1 490 ? 5.125 -32.531 -0.675 1 94.06 490 VAL B CA 1
ATOM 11754 C C . VAL B 1 490 ? 6.285 -31.625 -0.293 1 94.06 490 VAL B C 1
ATOM 11756 O O . VAL B 1 490 ? 6.32 -31.078 0.812 1 94.06 490 VAL B O 1
ATOM 11759 N N . LYS B 1 491 ? 7.207 -31.438 -1.216 1 92.25 491 LYS B N 1
ATOM 11760 C CA . LYS B 1 491 ? 8.398 -30.641 -0.935 1 92.25 491 LYS B CA 1
ATOM 11761 C C . LYS B 1 491 ? 8.461 -29.422 -1.85 1 92.25 491 LYS B C 1
ATOM 11763 O O . LYS B 1 491 ? 8.938 -28.359 -1.439 1 92.25 491 LYS B O 1
ATOM 11768 N N . LYS B 1 492 ? 8.008 -29.656 -3.082 1 94.19 492 LYS B N 1
ATOM 11769 C CA . LYS B 1 492 ? 8.125 -28.594 -4.074 1 94.19 492 LYS B CA 1
ATOM 11770 C C . LYS B 1 492 ? 6.773 -28.297 -4.723 1 94.19 492 LYS B C 1
ATOM 11772 O O . LYS B 1 492 ? 5.988 -29.219 -4.977 1 94.19 492 LYS B O 1
ATOM 11777 N N . ILE B 1 493 ? 6.488 -27.078 -4.914 1 94.62 493 ILE B N 1
ATOM 11778 C CA . ILE B 1 493 ? 5.34 -26.594 -5.676 1 94.62 493 ILE B CA 1
ATOM 11779 C C . ILE B 1 493 ? 5.812 -25.672 -6.789 1 94.62 493 ILE B C 1
ATOM 11781 O O . ILE B 1 493 ? 6.328 -24.578 -6.52 1 94.62 493 ILE B O 1
ATOM 11785 N N . ILE B 1 494 ? 5.66 -26.094 -7.953 1 93.19 494 ILE B N 1
ATOM 11786 C CA . ILE B 1 494 ? 6.191 -25.312 -9.062 1 93.19 494 ILE B CA 1
ATOM 11787 C C . ILE B 1 494 ? 5.402 -24.016 -9.195 1 93.19 494 ILE B C 1
ATOM 11789 O O . ILE B 1 494 ? 5.988 -22.922 -9.25 1 93.19 494 ILE B O 1
ATOM 11793 N N . LYS B 1 495 ? 4.066 -24.031 -9.156 1 92.75 495 LYS B N 1
ATOM 11794 C CA . LYS B 1 495 ? 3.225 -22.844 -9.258 1 92.75 495 LYS B CA 1
ATOM 11795 C C . LYS B 1 495 ? 2.16 -22.828 -8.164 1 92.75 495 LYS B C 1
ATOM 11797 O O . LYS B 1 495 ? 1.392 -23.781 -8.023 1 92.75 495 LYS B O 1
ATOM 11802 N N . LEU B 1 496 ? 2.162 -21.859 -7.395 1 93.69 496 LEU B N 1
ATOM 11803 C CA . LEU B 1 496 ? 1.159 -21.672 -6.352 1 93.69 496 LEU B CA 1
ATOM 11804 C C . LEU B 1 496 ? 0.292 -20.453 -6.656 1 93.69 496 LEU B C 1
ATOM 11806 O O . LEU B 1 496 ? 0.806 -19.344 -6.828 1 93.69 496 LEU B O 1
ATOM 11810 N N . VAL B 1 497 ? -1.034 -20.656 -6.766 1 91.5 497 VAL B N 1
ATOM 11811 C CA . VAL B 1 497 ? -1.99 -19.578 -7.008 1 91.5 497 VAL B CA 1
ATOM 11812 C C . VAL B 1 497 ? -2.986 -19.5 -5.855 1 91.5 497 VAL B C 1
ATOM 11814 O O . VAL B 1 497 ? -3.701 -20.469 -5.578 1 91.5 497 VAL B O 1
ATOM 11817 N N . VAL B 1 498 ? -3.025 -18.406 -5.18 1 92.88 498 VAL B N 1
ATOM 11818 C CA . VAL B 1 498 ? -3.936 -18.234 -4.055 1 92.88 498 VAL B CA 1
ATOM 11819 C C . VAL B 1 498 ? -4.781 -16.984 -4.254 1 92.88 498 VAL B C 1
ATOM 11821 O O . VAL B 1 498 ? -4.25 -15.875 -4.359 1 92.88 498 VAL B O 1
ATOM 11824 N N . SER B 1 499 ? -6.074 -17.125 -4.34 1 90.25 499 SER B N 1
ATOM 11825 C CA . SER B 1 499 ? -7.008 -16 -4.324 1 90.25 499 SER B CA 1
ATOM 11826 C C . SER B 1 499 ? -7.43 -15.648 -2.902 1 90.25 499 SER B C 1
ATOM 11828 O O . SER B 1 499 ? -8.25 -16.344 -2.303 1 90.25 499 SER B O 1
ATOM 11830 N N . ASP B 1 500 ? -6.891 -14.57 -2.402 1 91.62 500 ASP B N 1
ATOM 11831 C CA . ASP B 1 500 ? -7.121 -14.133 -1.03 1 91.62 500 ASP B CA 1
ATOM 11832 C C . ASP B 1 500 ? -8.289 -13.148 -0.958 1 91.62 500 ASP B C 1
ATOM 11834 O O . ASP B 1 500 ? -8.836 -12.75 -1.989 1 91.62 500 ASP B O 1
ATOM 11838 N N . HIS B 1 501 ? -8.727 -12.891 0.281 1 89 501 HIS B N 1
ATOM 11839 C CA . HIS B 1 501 ? -9.812 -11.945 0.474 1 89 501 HIS B CA 1
ATOM 11840 C C . HIS B 1 501 ? -9.383 -10.531 0.099 1 89 501 HIS B C 1
ATOM 11842 O O . HIS B 1 501 ? -8.312 -10.07 0.505 1 89 501 HIS B O 1
ATOM 11848 N N . PRO B 1 502 ? -10.125 -9.836 -0.606 1 82.5 502 PRO B N 1
ATOM 11849 C CA . PRO B 1 502 ? -9.695 -8.539 -1.146 1 82.5 502 PRO B CA 1
ATOM 11850 C C . PRO B 1 502 ? -9.57 -7.465 -0.071 1 82.5 502 PRO B C 1
ATOM 11852 O O . PRO B 1 502 ? -8.672 -6.625 -0.136 1 82.5 502 PRO B O 1
ATOM 11855 N N . GLN B 1 503 ? -10.359 -7.422 1.011 1 81.38 503 GLN B N 1
ATOM 11856 C CA . GLN B 1 503 ? -10.391 -6.352 2 1 81.38 503 GLN B CA 1
ATOM 11857 C C . GLN B 1 503 ? -9.602 -6.734 3.248 1 81.38 503 GLN B C 1
ATOM 11859 O O . GLN B 1 503 ? -9.062 -5.863 3.941 1 81.38 503 GLN B O 1
ATOM 11864 N N . ARG B 1 504 ? -9.641 -8.078 3.49 1 88.94 504 ARG B N 1
ATOM 11865 C CA . ARG B 1 504 ? -8.945 -8.578 4.672 1 88.94 504 ARG B CA 1
ATOM 11866 C C . ARG B 1 504 ? -8.117 -9.812 4.34 1 88.94 504 ARG B C 1
ATOM 11868 O O . ARG B 1 504 ? -8.414 -10.914 4.797 1 88.94 504 ARG B O 1
ATOM 11875 N N . PRO B 1 505 ? -7.066 -9.617 3.572 1 92.12 505 PRO B N 1
ATOM 11876 C CA . PRO B 1 505 ? -6.242 -10.766 3.184 1 92.12 505 PRO B CA 1
ATOM 11877 C C . PRO B 1 505 ? -5.496 -11.383 4.363 1 92.12 505 PRO B C 1
ATOM 11879 O O . PRO B 1 505 ? -5.465 -10.797 5.453 1 92.12 505 PRO B O 1
ATOM 11882 N N . CYS B 1 506 ? -4.973 -12.562 4.152 1 94.06 506 CYS B N 1
ATOM 11883 C CA . CYS B 1 506 ? -4.137 -13.203 5.164 1 94.06 506 CYS B CA 1
ATOM 11884 C C . CYS B 1 506 ? -2.963 -12.305 5.543 1 94.06 506 CYS B C 1
ATOM 11886 O O . CYS B 1 506 ? -2.395 -11.625 4.688 1 94.06 506 CYS B O 1
ATOM 11888 N N . ARG B 1 507 ? -2.633 -12.328 6.832 1 93.25 507 ARG B N 1
ATOM 11889 C CA . ARG B 1 507 ? -1.527 -11.523 7.336 1 93.25 507 ARG B CA 1
ATOM 11890 C C . ARG B 1 507 ? -0.185 -12.102 6.898 1 93.25 507 ARG B C 1
ATOM 11892 O O . ARG B 1 507 ? -0.082 -13.289 6.594 1 93.25 507 ARG B O 1
ATOM 11899 N N . ASP B 1 508 ? 0.855 -11.234 6.793 1 89.62 508 ASP B N 1
ATOM 11900 C CA . ASP B 1 508 ? 2.172 -11.617 6.293 1 89.62 508 ASP B CA 1
ATOM 11901 C C . ASP B 1 508 ? 2.73 -12.805 7.082 1 89.62 508 ASP B C 1
ATOM 11903 O O . ASP B 1 508 ? 3.318 -13.719 6.504 1 89.62 508 ASP B O 1
ATOM 11907 N N . ALA B 1 509 ? 2.516 -12.758 8.352 1 88.38 509 ALA B N 1
ATOM 11908 C CA . ALA B 1 509 ? 3.027 -13.836 9.195 1 88.38 509 ALA B CA 1
ATOM 11909 C C . ALA B 1 509 ? 2.385 -15.172 8.836 1 88.38 509 ALA B C 1
ATOM 11911 O O . ALA B 1 509 ? 3.055 -16.203 8.828 1 88.38 509 ALA B O 1
ATOM 11912 N N . SER B 1 510 ? 1.064 -15.133 8.562 1 92.62 510 SER B N 1
ATOM 11913 C CA . SER B 1 510 ? 0.35 -16.344 8.195 1 92.62 510 SER B CA 1
ATOM 11914 C C . SER B 1 510 ? 0.79 -16.859 6.828 1 92.62 510 SER B C 1
ATOM 11916 O O . SER B 1 510 ? 0.915 -18.062 6.621 1 92.62 510 SER B O 1
ATOM 11918 N N . ILE B 1 511 ? 1.015 -15.969 5.883 1 93.75 511 ILE B N 1
ATOM 11919 C CA . ILE B 1 511 ? 1.487 -16.344 4.555 1 93.75 511 ILE B CA 1
ATOM 11920 C C . ILE B 1 511 ? 2.867 -16.984 4.66 1 93.75 511 ILE B C 1
ATOM 11922 O O . ILE B 1 511 ? 3.113 -18.047 4.07 1 93.75 511 ILE B O 1
ATOM 11926 N N . ALA B 1 512 ? 3.715 -16.375 5.441 1 91.19 512 ALA B N 1
ATOM 11927 C CA . ALA B 1 512 ? 5.062 -16.906 5.641 1 91.19 512 ALA B CA 1
ATOM 11928 C C . ALA B 1 512 ? 5.016 -18.297 6.273 1 91.19 512 ALA B C 1
ATOM 11930 O O . ALA B 1 512 ? 5.727 -19.203 5.84 1 91.19 512 ALA B O 1
ATOM 11931 N N . GLN B 1 513 ? 4.168 -18.406 7.227 1 92.06 513 GLN B N 1
ATOM 11932 C CA . GLN B 1 513 ? 4.035 -19.703 7.895 1 92.06 513 GLN B CA 1
ATOM 11933 C C . GLN B 1 513 ? 3.523 -20.766 6.934 1 92.06 513 GLN B C 1
ATOM 11935 O O . GLN B 1 513 ? 3.992 -21.906 6.961 1 92.06 513 GLN B O 1
ATOM 11940 N N . ALA B 1 514 ? 2.559 -20.406 6.156 1 95.19 514 ALA B N 1
ATOM 11941 C CA . ALA B 1 514 ? 1.993 -21.359 5.195 1 95.19 514 ALA B CA 1
ATOM 11942 C C . ALA B 1 514 ? 3.049 -21.828 4.199 1 95.19 514 ALA B C 1
ATOM 11944 O O . ALA B 1 514 ? 3.131 -23.016 3.887 1 95.19 514 ALA B O 1
ATOM 11945 N N . LEU B 1 515 ? 3.953 -20.953 3.76 1 94.81 515 LEU B N 1
ATOM 11946 C CA . LEU B 1 515 ? 4.855 -21.25 2.656 1 94.81 515 LEU B CA 1
ATOM 11947 C C . LEU B 1 515 ? 6.184 -21.797 3.176 1 94.81 515 LEU B C 1
ATOM 11949 O O . LEU B 1 515 ? 7.016 -22.266 2.395 1 94.81 515 LEU B O 1
ATOM 11953 N N . LEU B 1 516 ? 6.348 -21.75 4.488 1 92.25 516 LEU B N 1
ATOM 11954 C CA . LEU B 1 516 ? 7.605 -22.188 5.09 1 92.25 516 LEU B CA 1
ATOM 11955 C C . LEU B 1 516 ? 7.902 -23.641 4.742 1 92.25 516 LEU B C 1
ATOM 11957 O O . LEU B 1 516 ? 7.031 -24.5 4.875 1 92.25 516 LEU B O 1
ATOM 11961 N N . GLY B 1 517 ? 9.117 -23.891 4.195 1 88.94 517 GLY B N 1
ATOM 11962 C CA . GLY B 1 517 ? 9.57 -25.25 3.949 1 88.94 517 GLY B CA 1
ATOM 11963 C C . GLY B 1 517 ? 9.336 -25.703 2.521 1 88.94 517 GLY B C 1
ATOM 11964 O O . GLY B 1 517 ? 9.789 -26.781 2.127 1 88.94 517 GLY B O 1
ATOM 11965 N N . PHE B 1 518 ? 8.586 -24.984 1.727 1 93.5 518 PHE B N 1
ATOM 11966 C CA . PHE B 1 518 ? 8.32 -25.375 0.347 1 93.5 518 PHE B CA 1
ATOM 11967 C C . PHE B 1 518 ? 9.25 -24.641 -0.612 1 93.5 518 PHE B C 1
ATOM 11969 O O . PHE B 1 518 ? 9.586 -23.484 -0.39 1 93.5 518 PHE B O 1
ATOM 11976 N N . ASP B 1 519 ? 9.664 -25.344 -1.632 1 93 519 ASP B N 1
ATOM 11977 C CA . ASP B 1 519 ? 10.352 -24.719 -2.76 1 93 519 ASP B CA 1
ATOM 11978 C C . ASP B 1 519 ? 9.352 -24.297 -3.84 1 93 519 ASP B C 1
ATOM 11980 O O . ASP B 1 519 ? 8.844 -25.141 -4.582 1 93 519 ASP B O 1
ATOM 11984 N N . ILE B 1 520 ? 9.078 -23.031 -3.898 1 94.06 520 ILE B N 1
ATOM 11985 C CA . ILE B 1 520 ? 8.102 -22.484 -4.84 1 94.06 520 ILE B CA 1
ATOM 11986 C C . ILE B 1 520 ? 8.828 -21.703 -5.934 1 94.06 520 ILE B C 1
ATOM 11988 O O . ILE B 1 520 ? 9.664 -20.844 -5.645 1 94.06 520 ILE B O 1
ATOM 11992 N N . ARG B 1 521 ? 8.492 -21.984 -7.156 1 94.12 521 ARG B N 1
ATOM 11993 C CA . ARG B 1 521 ? 9.188 -21.344 -8.266 1 94.12 521 ARG B CA 1
ATOM 11994 C C . ARG B 1 521 ? 8.352 -20.219 -8.852 1 94.12 521 ARG B C 1
ATOM 11996 O O . ARG B 1 521 ? 8.891 -19.203 -9.305 1 94.12 521 ARG B O 1
ATOM 12003 N N . HIS B 1 522 ? 7.043 -20.375 -8.906 1 92.81 522 HIS B N 1
ATOM 12004 C CA . HIS B 1 522 ? 6.078 -19.391 -9.391 1 92.81 522 HIS B CA 1
ATOM 12005 C C . HIS B 1 522 ? 5.023 -19.094 -8.336 1 92.81 522 HIS B C 1
ATOM 12007 O O . HIS B 1 522 ? 4.266 -19.984 -7.934 1 92.81 522 HIS B O 1
ATOM 12013 N N . LEU B 1 523 ? 4.938 -17.891 -7.883 1 93.5 523 LEU B N 1
ATOM 12014 C CA . LEU B 1 523 ? 4.031 -17.531 -6.801 1 93.5 523 LEU B CA 1
ATOM 12015 C C . LEU B 1 523 ? 3.031 -16.469 -7.254 1 93.5 523 LEU B C 1
ATOM 12017 O O . LEU B 1 523 ? 3.424 -15.406 -7.734 1 93.5 523 LEU B O 1
ATOM 12021 N N . ASP B 1 524 ? 1.727 -16.734 -7.176 1 91.94 524 ASP B N 1
ATOM 12022 C CA . ASP B 1 524 ? 0.639 -15.789 -7.391 1 91.94 524 ASP B CA 1
ATOM 12023 C C . ASP B 1 524 ? -0.289 -15.734 -6.18 1 91.94 524 ASP B C 1
ATOM 12025 O O . ASP B 1 524 ? -1.282 -16.469 -6.117 1 91.94 524 ASP B O 1
ATOM 12029 N N . TRP B 1 525 ? 0.076 -15.008 -5.23 1 93.31 525 TRP B N 1
ATOM 12030 C CA . TRP B 1 525 ? -0.778 -14.719 -4.082 1 93.31 525 TRP B CA 1
ATOM 12031 C C . TRP B 1 525 ? -1.397 -13.336 -4.195 1 93.31 525 TRP B C 1
ATOM 12033 O O . TRP B 1 525 ? -0.701 -12.32 -4.062 1 93.31 525 TRP B O 1
ATOM 12043 N N . ASP B 1 526 ? -2.658 -13.148 -4.391 1 90.25 526 ASP B N 1
ATOM 12044 C CA . ASP B 1 526 ? -3.248 -11.898 -4.852 1 90.25 526 ASP B CA 1
ATOM 12045 C C . ASP B 1 526 ? -3.537 -10.961 -3.68 1 90.25 526 ASP B C 1
ATOM 12047 O O . ASP B 1 526 ? -4.527 -10.227 -3.695 1 90.25 526 ASP B O 1
ATOM 12051 N N . LYS B 1 527 ? -2.75 -11.031 -2.588 1 92.44 527 LYS B N 1
ATOM 12052 C CA . LYS B 1 527 ? -2.807 -9.977 -1.577 1 92.44 527 LYS B CA 1
ATOM 12053 C C . LYS B 1 527 ? -2.312 -8.648 -2.139 1 92.44 527 LYS B C 1
ATOM 12055 O O . LYS B 1 527 ? -1.188 -8.555 -2.635 1 92.44 527 LYS B O 1
ATOM 12060 N N . GLU B 1 528 ? -3.168 -7.672 -2.014 1 91.88 528 GLU B N 1
ATOM 12061 C CA . GLU B 1 528 ? -2.828 -6.363 -2.559 1 91.88 528 GLU B CA 1
ATOM 12062 C C . GLU B 1 528 ? -1.593 -5.785 -1.876 1 91.88 528 GLU B C 1
ATOM 12064 O O . GLU B 1 528 ? -1.491 -5.801 -0.647 1 91.88 528 GLU B O 1
ATOM 12069 N N . ASP B 1 529 ? -0.572 -5.371 -2.744 1 93.06 529 ASP B N 1
ATOM 12070 C CA . ASP B 1 529 ? 0.639 -4.695 -2.285 1 93.06 529 ASP B CA 1
ATOM 12071 C C . ASP B 1 529 ? 1.453 -5.602 -1.363 1 93.06 529 ASP B C 1
ATOM 12073 O O . ASP B 1 529 ? 2.021 -5.137 -0.373 1 93.06 529 ASP B O 1
ATOM 12077 N N . LEU B 1 530 ? 1.483 -6.863 -1.679 1 92.56 530 LEU B N 1
ATOM 12078 C CA . LEU B 1 530 ? 2.221 -7.863 -0.912 1 92.56 530 LEU B CA 1
ATOM 12079 C C . LEU B 1 530 ? 3.688 -7.469 -0.773 1 92.56 530 LEU B C 1
ATOM 12081 O O . LEU B 1 530 ? 4.324 -7.074 -1.754 1 92.56 530 LEU B O 1
ATOM 12085 N N . CYS B 1 531 ? 4.168 -7.477 0.496 1 89.62 531 CYS B N 1
ATOM 12086 C CA . CYS B 1 531 ? 5.57 -7.172 0.756 1 89.62 531 CYS B CA 1
ATOM 12087 C C . CYS B 1 531 ? 6.426 -8.43 0.679 1 89.62 531 CYS B C 1
ATOM 12089 O O . CYS B 1 531 ? 6.277 -9.336 1.5 1 89.62 531 CYS B O 1
ATOM 12091 N N . MET B 1 532 ? 7.32 -8.445 -0.252 1 86.5 532 MET B N 1
ATOM 12092 C CA . MET B 1 532 ? 8.133 -9.633 -0.49 1 86.5 532 MET B CA 1
ATOM 12093 C C . MET B 1 532 ? 9.266 -9.727 0.521 1 86.5 532 MET B C 1
ATOM 12095 O O . MET B 1 532 ? 9.867 -10.789 0.689 1 86.5 532 MET B O 1
ATOM 12099 N N . GLU B 1 533 ? 9.586 -8.594 1.179 1 84.62 533 GLU B N 1
ATOM 12100 C CA . GLU B 1 533 ? 10.656 -8.594 2.174 1 84.62 533 GLU B CA 1
ATOM 12101 C C . GLU B 1 533 ? 10.344 -9.555 3.316 1 84.62 533 GLU B C 1
ATOM 12103 O O . GLU B 1 533 ? 11.25 -10.211 3.842 1 84.62 533 GLU B O 1
ATOM 12108 N N . SER B 1 534 ? 9.117 -9.594 3.668 1 80.44 534 SER B N 1
ATOM 12109 C CA . SER B 1 534 ? 8.711 -10.469 4.762 1 80.44 534 SER B CA 1
ATOM 12110 C C . SER B 1 534 ? 8.969 -11.93 4.422 1 80.44 534 SER B C 1
ATOM 12112 O O . SER B 1 534 ? 9.305 -12.727 5.305 1 80.44 534 SER B O 1
ATOM 12114 N N . LEU B 1 535 ? 8.883 -12.328 3.18 1 82.25 535 LEU B N 1
ATOM 12115 C CA . LEU B 1 535 ? 9.141 -13.695 2.727 1 82.25 535 LEU B CA 1
ATOM 12116 C C . LEU B 1 535 ? 10.633 -13.922 2.51 1 82.25 535 LEU B C 1
ATOM 12118 O O . LEU B 1 535 ? 11.18 -14.945 2.938 1 82.25 535 LEU B O 1
ATOM 12122 N N . ALA B 1 536 ? 11.312 -12.938 1.949 1 82.88 536 ALA B N 1
ATOM 12123 C CA . ALA B 1 536 ? 12.734 -13.047 1.632 1 82.88 536 ALA B CA 1
ATOM 12124 C C . ALA B 1 536 ? 13.578 -13.141 2.902 1 82.88 536 ALA B C 1
ATOM 12126 O O . ALA B 1 536 ? 14.531 -13.922 2.967 1 82.88 536 ALA B O 1
ATOM 12127 N N . ARG B 1 537 ? 13.234 -12.398 3.877 1 78.19 537 ARG B N 1
ATOM 12128 C CA . ARG B 1 537 ? 14 -12.344 5.121 1 78.19 537 ARG B CA 1
ATOM 12129 C C . ARG B 1 537 ? 13.977 -13.688 5.84 1 78.19 537 ARG B C 1
ATOM 12131 O O . ARG B 1 537 ? 14.945 -14.062 6.496 1 78.19 537 ARG B O 1
ATOM 12138 N N . GLN B 1 538 ? 12.961 -14.383 5.676 1 77.88 538 GLN B N 1
ATOM 12139 C CA . GLN B 1 538 ? 12.82 -15.68 6.328 1 77.88 538 GLN B CA 1
ATOM 12140 C C . GLN B 1 538 ? 13.25 -16.812 5.398 1 77.88 538 GLN B C 1
ATOM 12142 O O . GLN B 1 538 ? 13 -17.984 5.68 1 77.88 538 GLN B O 1
ATOM 12147 N N . CYS B 1 539 ? 13.789 -16.453 4.281 1 78.25 539 CYS B N 1
ATOM 12148 C CA . CYS B 1 539 ? 14.273 -17.406 3.285 1 78.25 539 CYS B CA 1
ATOM 12149 C C . CYS B 1 539 ? 13.141 -18.297 2.773 1 78.25 539 CYS B C 1
ATOM 12151 O O . CYS B 1 539 ? 13.312 -19.5 2.623 1 78.25 539 CYS B O 1
ATOM 12153 N N . ILE B 1 540 ? 12 -17.531 2.826 1 81.94 540 ILE B N 1
ATOM 12154 C CA . ILE B 1 540 ? 10.844 -18.203 2.24 1 81.94 540 ILE B CA 1
ATOM 12155 C C . ILE B 1 540 ? 10.859 -18.031 0.723 1 81.94 540 ILE B C 1
ATOM 12157 O O . ILE B 1 540 ? 10.984 -16.906 0.22 1 81.94 540 ILE B O 1
ATOM 12161 N N . THR B 1 541 ? 10.984 -19 -0.041 1 77.56 541 THR B N 1
ATOM 12162 C CA . THR B 1 541 ? 10.961 -19.047 -1.499 1 77.56 541 THR B CA 1
ATOM 12163 C C . THR B 1 541 ? 12.258 -18.484 -2.076 1 77.56 541 THR B C 1
ATOM 12165 O O . THR B 1 541 ? 12.227 -17.609 -2.947 1 77.56 541 THR B O 1
ATOM 12168 N N . PRO B 1 542 ? 13.367 -18.859 -1.627 1 84.19 542 PRO B N 1
ATOM 12169 C CA . PRO B 1 542 ? 14.641 -18.344 -2.143 1 84.19 542 PRO B CA 1
ATOM 12170 C C . PRO B 1 542 ? 14.82 -18.609 -3.635 1 84.19 542 PRO B C 1
ATOM 12172 O O . PRO B 1 542 ? 15.609 -17.922 -4.297 1 84.19 542 PRO B O 1
ATOM 12175 N N . ASN B 1 543 ? 14.07 -19.562 -4.195 1 90.62 543 ASN B N 1
ATOM 12176 C CA . ASN B 1 543 ? 14.266 -19.969 -5.586 1 90.62 543 ASN B CA 1
ATOM 12177 C C . ASN B 1 543 ? 13.148 -19.438 -6.484 1 90.62 543 ASN B C 1
ATOM 12179 O O . ASN B 1 543 ? 12.969 -19.906 -7.605 1 90.62 543 ASN B O 1
ATOM 12183 N N . LEU B 1 544 ? 12.461 -18.438 -5.98 1 92.75 544 LEU B N 1
ATOM 12184 C CA . LEU B 1 544 ? 11.352 -17.875 -6.738 1 92.75 544 LEU B CA 1
ATOM 12185 C C . LEU B 1 544 ? 11.836 -17.312 -8.07 1 92.75 544 LEU B C 1
ATOM 12187 O O . LEU B 1 544 ? 12.797 -16.531 -8.102 1 92.75 544 LEU B O 1
ATOM 12191 N N . GLN B 1 545 ? 11.211 -17.656 -9.164 1 92.56 545 GLN B N 1
ATOM 12192 C CA . GLN B 1 545 ? 11.617 -17.234 -10.492 1 92.56 545 GLN B CA 1
ATOM 12193 C C . GLN B 1 545 ? 10.625 -16.219 -11.078 1 92.56 545 GLN B C 1
ATOM 12195 O O . GLN B 1 545 ? 11.023 -15.289 -11.773 1 92.56 545 GLN B O 1
ATOM 12200 N N . GLU B 1 546 ? 9.352 -16.484 -10.812 1 92.62 546 GLU B N 1
ATOM 12201 C CA . GLU B 1 546 ? 8.297 -15.578 -11.266 1 92.62 546 GLU B CA 1
ATOM 12202 C C . GLU B 1 546 ? 7.32 -15.25 -10.141 1 92.62 546 GLU B C 1
ATOM 12204 O O . GLU B 1 546 ? 7.023 -16.109 -9.305 1 92.62 546 GLU B O 1
ATOM 12209 N N . VAL B 1 547 ? 6.871 -14.016 -10.133 1 93.06 547 VAL B N 1
ATOM 12210 C CA . VAL B 1 547 ? 5.93 -13.617 -9.094 1 93.06 547 VAL B CA 1
ATOM 12211 C C . VAL B 1 547 ? 4.855 -12.711 -9.688 1 93.06 547 VAL B C 1
ATOM 12213 O O . VAL B 1 547 ? 5.148 -11.867 -10.547 1 93.06 547 VAL B O 1
ATOM 12216 N N . TRP B 1 548 ? 3.609 -12.984 -9.375 1 91.62 548 TRP B N 1
ATOM 12217 C CA . TRP B 1 548 ? 2.482 -12.117 -9.703 1 91.62 548 TRP B CA 1
ATOM 12218 C C . TRP B 1 548 ? 2.105 -11.242 -8.516 1 91.62 548 TRP B C 1
ATOM 12220 O O . TRP B 1 548 ? 1.787 -11.75 -7.438 1 91.62 548 TRP B O 1
ATOM 12230 N N . LEU B 1 549 ? 2.139 -9.969 -8.719 1 93.38 549 LEU B N 1
ATOM 12231 C CA . LEU B 1 549 ? 1.847 -9.023 -7.645 1 93.38 549 LEU B CA 1
ATOM 12232 C C . LEU B 1 549 ? 0.662 -8.133 -8.008 1 93.38 549 LEU B C 1
ATOM 12234 O O . LEU B 1 549 ? 0.584 -7.625 -9.133 1 93.38 549 LEU B O 1
ATOM 12238 N N . SER B 1 550 ? -0.281 -8.016 -7.039 1 91.94 550 SER B N 1
ATOM 12239 C CA . SER B 1 550 ? -1.389 -7.074 -7.18 1 91.94 550 SER B CA 1
ATOM 12240 C C . SER B 1 550 ? -1.031 -5.711 -6.602 1 91.94 550 SER B C 1
ATOM 12242 O O . SER B 1 550 ? -0.731 -5.594 -5.41 1 91.94 550 SER B O 1
ATOM 12244 N N . TRP B 1 551 ? -1.113 -4.699 -7.414 1 93.62 551 TRP B N 1
ATOM 12245 C CA . TRP B 1 551 ? -0.752 -3.338 -7.027 1 93.62 551 TRP B CA 1
ATOM 12246 C C . TRP B 1 551 ? -1.994 -2.467 -6.875 1 93.62 551 TRP B C 1
ATOM 12248 O O . TRP B 1 551 ? -2.805 -2.365 -7.797 1 93.62 551 TRP B O 1
ATOM 12258 N N . SER B 1 552 ? -2.154 -1.858 -5.711 1 89.5 552 SER B N 1
ATOM 12259 C CA . SER B 1 552 ? -3.324 -1.035 -5.418 1 89.5 552 SER B CA 1
ATOM 12260 C C . SER B 1 552 ? -3.283 0.278 -6.191 1 89.5 552 SER B C 1
ATOM 12262 O O . SER B 1 552 ? -4.312 0.94 -6.355 1 89.5 552 SER B O 1
ATOM 12264 N N . GLY B 1 553 ? -2.164 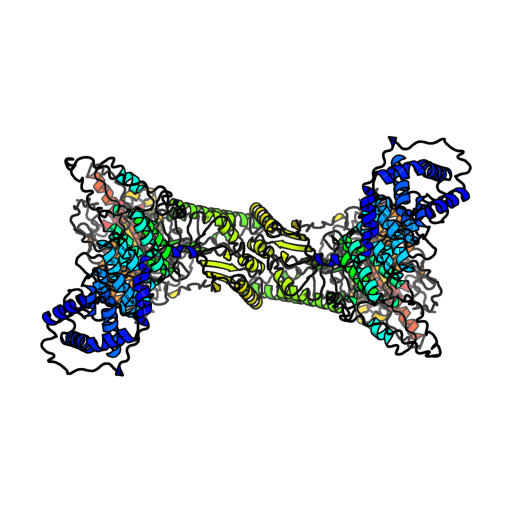0.722 -6.629 1 89.94 553 GLY B N 1
ATOM 12265 C CA . GLY B 1 553 ? -1.971 2.029 -7.234 1 89.94 553 GLY B CA 1
ATOM 12266 C C . GLY B 1 553 ? -1.147 2.971 -6.379 1 89.94 553 GLY B C 1
ATOM 12267 O O . GLY B 1 553 ? -0.786 4.062 -6.816 1 89.94 553 GLY B O 1
ATOM 12268 N N . ARG B 1 554 ? -0.817 2.592 -5.16 1 91.25 554 ARG B N 1
ATOM 12269 C CA . ARG B 1 554 ? -0.015 3.404 -4.254 1 91.25 554 ARG B CA 1
ATOM 12270 C C . ARG B 1 554 ? 1.448 3.422 -4.68 1 91.25 554 ARG B C 1
ATOM 12272 O O . ARG B 1 554 ? 2.133 2.398 -4.613 1 91.25 554 ARG B O 1
ATOM 12279 N N . ASN B 1 555 ? 1.908 4.531 -5.07 1 91.81 555 ASN B N 1
ATOM 12280 C CA . ASN B 1 555 ? 3.277 4.633 -5.566 1 91.81 555 ASN B CA 1
ATOM 12281 C C . ASN B 1 555 ? 4.293 4.273 -4.488 1 91.81 555 ASN B C 1
ATOM 12283 O O . ASN B 1 555 ? 5.422 3.885 -4.793 1 91.81 555 ASN B O 1
ATOM 12287 N N . SER B 1 556 ? 3.967 4.41 -3.26 1 91.12 556 SER B N 1
ATOM 12288 C CA . SER B 1 556 ? 4.848 4.027 -2.162 1 91.12 556 SER B CA 1
ATOM 12289 C C . SER B 1 556 ? 5.195 2.543 -2.223 1 91.12 556 SER B C 1
ATOM 12291 O O . SER B 1 556 ? 6.312 2.146 -1.877 1 91.12 556 SER B O 1
ATOM 12293 N N . THR B 1 557 ? 4.238 1.739 -2.699 1 93.06 557 THR B N 1
ATOM 12294 C CA . THR B 1 557 ? 4.465 0.305 -2.834 1 93.06 557 THR B CA 1
ATOM 12295 C C . THR B 1 557 ? 5.512 0.021 -3.906 1 93.06 557 THR B C 1
ATOM 12297 O O . THR B 1 557 ? 6.418 -0.789 -3.699 1 93.06 557 THR B O 1
ATOM 12300 N N . LEU B 1 558 ? 5.355 0.727 -5.023 1 93.31 558 LEU B N 1
ATOM 12301 C CA . LEU B 1 558 ? 6.336 0.546 -6.09 1 93.31 558 LEU B CA 1
ATOM 12302 C C . LEU B 1 558 ? 7.73 0.932 -5.617 1 93.31 558 LEU B C 1
ATOM 12304 O O . LEU B 1 558 ? 8.719 0.283 -5.98 1 93.31 558 LEU B O 1
ATOM 12308 N N . LEU B 1 559 ? 7.84 1.974 -4.809 1 92.88 559 LEU B N 1
ATOM 12309 C CA . LEU B 1 559 ? 9.117 2.381 -4.238 1 92.88 559 LEU B CA 1
ATOM 12310 C C . LEU B 1 559 ? 9.672 1.298 -3.318 1 92.88 559 LEU B C 1
ATOM 12312 O O . LEU B 1 559 ? 10.883 1.069 -3.283 1 92.88 559 LEU B O 1
ATOM 12316 N N . GLY B 1 560 ? 8.766 0.706 -2.598 1 92.88 560 GLY B N 1
ATOM 12317 C CA . GLY B 1 560 ? 9.18 -0.38 -1.725 1 92.88 560 GLY B CA 1
ATOM 12318 C C . GLY B 1 560 ? 9.688 -1.595 -2.48 1 92.88 560 GLY B C 1
ATOM 12319 O O . GLY B 1 560 ? 10.727 -2.156 -2.143 1 92.88 560 GLY B O 1
ATOM 12320 N N . TRP B 1 561 ? 8.914 -2.018 -3.551 1 94.06 561 TRP B N 1
ATOM 12321 C CA . TRP B 1 561 ? 9.281 -3.176 -4.359 1 94.06 561 TRP B CA 1
ATOM 12322 C C . TRP B 1 561 ? 10.617 -2.949 -5.055 1 94.06 561 TRP B C 1
ATOM 12324 O O . TRP B 1 561 ? 11.359 -3.902 -5.32 1 94.06 561 TRP B O 1
ATOM 12334 N N . SER B 1 562 ? 10.938 -1.673 -5.332 1 93 562 SER B N 1
ATOM 12335 C CA . SER B 1 562 ? 12.156 -1.377 -6.07 1 93 562 SER B CA 1
ATOM 12336 C C . SER B 1 562 ? 13.289 -0.983 -5.125 1 93 562 SER B C 1
ATOM 12338 O O . SER B 1 562 ? 14.305 -0.433 -5.555 1 93 562 SER B O 1
ATOM 12340 N N . ASN B 1 563 ? 13.055 -1.104 -3.832 1 91.06 563 ASN B N 1
ATOM 12341 C CA . ASN B 1 563 ? 14.141 -0.887 -2.877 1 91.06 563 ASN B CA 1
ATOM 12342 C C . ASN B 1 563 ? 15.32 -1.821 -3.141 1 91.06 563 ASN B C 1
ATOM 12344 O O . ASN B 1 563 ? 15.164 -3.043 -3.111 1 91.06 563 ASN B O 1
ATOM 12348 N N . ARG B 1 564 ? 16.453 -1.396 -3.365 1 87.06 564 ARG B N 1
ATOM 12349 C CA . ARG B 1 564 ? 17.609 -2.18 -3.822 1 87.06 564 ARG B CA 1
ATOM 12350 C C . ARG B 1 564 ? 18.109 -3.096 -2.717 1 87.06 564 ARG B C 1
ATOM 12352 O O . ARG B 1 564 ? 18.625 -4.188 -2.992 1 87.06 564 ARG B O 1
ATOM 12359 N N . GLU B 1 565 ? 17.938 -2.721 -1.566 1 86.75 565 GLU B N 1
ATOM 12360 C CA . GLU B 1 565 ? 18.516 -3.461 -0.452 1 86.75 565 GLU B CA 1
ATOM 12361 C C . GLU B 1 565 ? 17.516 -4.453 0.135 1 86.75 565 GLU B C 1
ATOM 12363 O O . GLU B 1 565 ? 17.906 -5.465 0.716 1 86.75 565 GLU B O 1
ATOM 12368 N N . HIS B 1 566 ? 16.219 -4.184 -0.087 1 88.75 566 HIS B N 1
ATOM 12369 C CA . HIS B 1 566 ? 15.25 -4.996 0.628 1 88.75 566 HIS B CA 1
ATOM 12370 C C . HIS B 1 566 ? 14.086 -5.379 -0.277 1 88.75 566 HIS B C 1
ATOM 12372 O O . HIS B 1 566 ? 13.18 -6.102 0.145 1 88.75 566 HIS B O 1
ATOM 12378 N N . GLY B 1 567 ? 14.062 -4.914 -1.52 1 90.31 567 GLY B N 1
ATOM 12379 C CA . GLY B 1 567 ? 12.945 -5.141 -2.42 1 90.31 567 GLY B CA 1
ATOM 12380 C C . GLY B 1 567 ? 13.109 -6.379 -3.275 1 90.31 567 GLY B C 1
ATOM 12381 O O . GLY B 1 567 ? 13.672 -7.379 -2.83 1 90.31 567 GLY B O 1
ATOM 12382 N N . LEU B 1 568 ? 12.578 -6.426 -4.469 1 91.81 568 LEU B N 1
ATOM 12383 C CA . LEU B 1 568 ? 12.508 -7.566 -5.375 1 91.81 568 LEU B CA 1
ATOM 12384 C C . LEU B 1 568 ? 13.891 -7.945 -5.883 1 91.81 568 LEU B C 1
ATOM 12386 O O . LEU B 1 568 ? 14.141 -9.102 -6.215 1 91.81 568 LEU B O 1
ATOM 12390 N N . SER B 1 569 ? 14.828 -6.957 -5.867 1 88.94 569 SER B N 1
ATOM 12391 C CA . SER B 1 569 ? 16.172 -7.203 -6.383 1 88.94 569 SER B CA 1
ATOM 12392 C C . SER B 1 569 ? 16.953 -8.156 -5.48 1 88.94 569 SER B C 1
ATOM 12394 O O . SER B 1 569 ? 17.953 -8.719 -5.895 1 88.94 569 SER B O 1
ATOM 12396 N N . THR B 1 570 ? 16.469 -8.352 -4.289 1 88.44 570 THR B N 1
ATOM 12397 C CA . THR B 1 570 ? 17.156 -9.234 -3.346 1 88.44 570 THR B CA 1
ATOM 12398 C C . THR B 1 570 ? 16.844 -10.695 -3.654 1 88.44 570 THR B C 1
ATOM 12400 O O . THR B 1 570 ? 17.531 -11.594 -3.164 1 88.44 570 THR B O 1
ATOM 12403 N N . LEU B 1 571 ? 15.773 -11.016 -4.422 1 89.75 571 LEU B N 1
ATOM 12404 C CA . LEU B 1 571 ? 15.445 -12.367 -4.855 1 89.75 571 LEU B CA 1
ATOM 12405 C C . LEU B 1 571 ? 16.344 -12.805 -6.008 1 89.75 571 LEU B C 1
ATOM 12407 O O . LEU B 1 571 ? 16.094 -12.453 -7.16 1 89.75 571 LEU B O 1
ATOM 12411 N N . GLN B 1 572 ? 17.281 -13.594 -5.75 1 86.44 572 GLN B N 1
ATOM 12412 C CA . GLN B 1 572 ? 18.422 -13.852 -6.609 1 86.44 572 GLN B CA 1
ATOM 12413 C C . GLN B 1 572 ? 18 -14.578 -7.883 1 86.44 572 GLN B C 1
ATOM 12415 O O . GLN B 1 572 ? 18.641 -14.422 -8.93 1 86.44 572 GLN B O 1
ATOM 12420 N N . LYS B 1 573 ? 16.938 -15.367 -7.863 1 90.19 573 LYS B N 1
ATOM 12421 C CA . LYS B 1 573 ? 16.562 -16.172 -9.031 1 90.19 573 LYS B CA 1
ATOM 12422 C C . LYS B 1 573 ? 15.352 -15.578 -9.734 1 90.19 573 LYS B C 1
ATOM 12424 O O . LYS B 1 573 ? 14.828 -16.172 -10.68 1 90.19 573 LYS B O 1
ATOM 12429 N N . LEU B 1 574 ? 14.859 -14.398 -9.219 1 92.06 574 LEU B N 1
ATOM 12430 C CA . LEU B 1 574 ? 13.672 -13.789 -9.812 1 92.06 574 LEU B CA 1
ATOM 12431 C C . LEU B 1 574 ? 13.953 -13.297 -11.219 1 92.06 574 LEU B C 1
ATOM 12433 O O . LEU B 1 574 ? 14.914 -12.547 -11.438 1 92.06 574 LEU B O 1
ATOM 12437 N N . GLU B 1 575 ? 13.148 -13.695 -12.164 1 91.38 575 GLU B N 1
ATOM 12438 C CA . GLU B 1 575 ? 13.359 -13.32 -13.562 1 91.38 575 GLU B CA 1
ATOM 12439 C C . GLU B 1 575 ? 12.258 -12.398 -14.062 1 91.38 575 GLU B C 1
ATOM 12441 O O . GLU B 1 575 ? 12.523 -11.477 -14.844 1 91.38 575 GLU B O 1
ATOM 12446 N N . THR B 1 576 ? 11.07 -12.664 -13.609 1 93 576 THR B N 1
ATOM 12447 C CA . THR B 1 576 ? 9.953 -11.898 -14.133 1 93 576 THR B CA 1
ATOM 12448 C C . THR B 1 576 ? 8.961 -11.555 -13.023 1 93 576 THR B C 1
ATOM 12450 O O . THR B 1 576 ? 8.672 -12.383 -12.164 1 93 576 THR B O 1
ATOM 12453 N N . VAL B 1 577 ? 8.508 -10.336 -13.039 1 94.19 577 VAL B N 1
ATOM 12454 C CA . VAL B 1 577 ? 7.449 -9.867 -12.148 1 94.19 577 VAL B CA 1
ATOM 12455 C C . VAL B 1 577 ? 6.234 -9.438 -12.969 1 94.19 577 VAL B C 1
ATOM 12457 O O . VAL B 1 577 ? 6.363 -8.648 -13.906 1 94.19 577 VAL B O 1
ATOM 12460 N N . TYR B 1 578 ? 5.086 -10.047 -12.641 1 91.75 578 TYR B N 1
ATOM 12461 C CA . TYR B 1 578 ? 3.822 -9.648 -13.258 1 91.75 578 TYR B CA 1
ATOM 12462 C C . TYR B 1 578 ? 3.021 -8.742 -12.328 1 91.75 578 TYR B C 1
ATOM 12464 O O . TYR B 1 578 ? 2.783 -9.094 -11.172 1 91.75 578 TYR B O 1
ATOM 12472 N N . ILE B 1 579 ? 2.609 -7.598 -12.828 1 93.5 579 ILE B N 1
ATOM 12473 C CA . ILE B 1 579 ? 1.914 -6.645 -11.969 1 93.5 579 ILE B CA 1
ATOM 12474 C C . ILE B 1 579 ? 0.491 -6.434 -12.484 1 93.5 579 ILE B C 1
ATOM 12476 O O . ILE B 1 579 ? 0.289 -6.086 -13.648 1 93.5 579 ILE B O 1
ATOM 12480 N N . SER B 1 580 ? -0.496 -6.742 -11.617 1 90.06 580 SER B N 1
ATOM 12481 C CA . SER B 1 580 ? -1.88 -6.34 -11.852 1 90.06 580 SER B CA 1
ATOM 12482 C C . SER B 1 580 ? -2.178 -4.988 -11.211 1 90.06 580 SER B C 1
ATOM 12484 O O . SER B 1 580 ? -1.986 -4.816 -10 1 90.06 580 SER B O 1
ATOM 12486 N N . THR B 1 581 ? -2.742 -3.988 -11.906 1 89.62 581 THR B N 1
ATOM 12487 C CA . THR B 1 581 ? -2.891 -2.613 -11.445 1 89.62 581 THR B CA 1
ATOM 12488 C C . THR B 1 581 ? -4.328 -2.34 -11.016 1 89.62 581 THR B C 1
ATOM 12490 O O . THR B 1 581 ? -5.266 -2.568 -11.781 1 89.62 581 THR B O 1
ATOM 12493 N N . GLY B 1 582 ? -4.398 -1.896 -9.766 1 83.12 582 GLY B N 1
ATOM 12494 C CA . GLY B 1 582 ? -5.684 -1.363 -9.344 1 83.12 582 GLY B CA 1
ATOM 12495 C C . GLY B 1 582 ? -5.992 -0.001 -9.938 1 83.12 582 GLY B C 1
ATOM 12496 O O . GLY B 1 582 ? -5.082 0.802 -10.164 1 83.12 582 GLY B O 1
ATOM 12497 N N . THR B 1 583 ? -7.258 0.333 -10.148 1 76.19 583 THR B N 1
ATOM 12498 C CA . THR B 1 583 ? -7.594 1.552 -10.875 1 76.19 583 THR B CA 1
ATOM 12499 C C . THR B 1 583 ? -8.273 2.561 -9.953 1 76.19 583 THR B C 1
ATOM 12501 O O . THR B 1 583 ? -8.656 3.648 -10.391 1 76.19 583 THR B O 1
ATOM 12504 N N . GLU B 1 584 ? -8.312 2.359 -8.711 1 80.75 584 GLU B N 1
ATOM 12505 C CA . GLU B 1 584 ? -9.133 3.213 -7.863 1 80.75 584 GLU B CA 1
ATOM 12506 C C . GLU B 1 584 ? -8.289 4.246 -7.129 1 80.75 584 GLU B C 1
ATOM 12508 O O . GLU B 1 584 ? -8.781 5.316 -6.762 1 80.75 584 GLU B O 1
ATOM 12513 N N . TRP B 1 585 ? -7.035 4.012 -6.91 1 88.31 585 TRP B N 1
ATOM 12514 C CA . TRP B 1 585 ? -6.219 4.871 -6.055 1 88.31 585 TRP B CA 1
ATOM 12515 C C . TRP B 1 585 ? -5.664 6.055 -6.84 1 88.31 585 TRP B C 1
ATOM 12517 O O . TRP B 1 585 ? -5.625 7.18 -6.336 1 88.31 585 TRP B O 1
ATOM 12527 N N . GLU B 1 586 ? -5.176 5.867 -8.055 1 90.31 586 GLU B N 1
ATOM 12528 C CA . GLU B 1 586 ? -4.66 6.867 -8.984 1 90.31 586 GLU B CA 1
ATOM 12529 C C . GLU B 1 586 ? -5.27 6.695 -10.367 1 90.31 586 GLU B C 1
ATOM 12531 O O . GLU B 1 586 ? -5.91 5.68 -10.648 1 90.31 586 GLU B O 1
ATOM 12536 N N . ASN B 1 587 ? -5.098 7.723 -11.242 1 87.69 587 ASN B N 1
ATOM 12537 C CA . ASN B 1 587 ? -5.586 7.582 -12.617 1 87.69 587 ASN B CA 1
ATOM 12538 C C . ASN B 1 587 ? -4.645 6.727 -13.461 1 87.69 587 ASN B C 1
ATOM 12540 O O . ASN B 1 587 ? -3.518 6.445 -13.047 1 87.69 587 ASN B O 1
ATOM 12544 N N . ASP B 1 588 ? -5.152 6.262 -14.602 1 88.12 588 ASP B N 1
ATOM 12545 C CA . ASP B 1 588 ? -4.418 5.348 -15.469 1 88.12 588 ASP B CA 1
ATOM 12546 C C . ASP B 1 588 ? -3.121 5.984 -15.969 1 88.12 588 ASP B C 1
ATOM 12548 O O . ASP B 1 588 ? -2.084 5.324 -16.031 1 88.12 588 ASP B O 1
ATOM 12552 N N . SER B 1 589 ? -3.17 7.227 -16.219 1 88.38 589 SER B N 1
ATOM 12553 C CA . SER B 1 589 ? -1.98 7.898 -16.734 1 88.38 589 SER B CA 1
ATOM 12554 C C . SER B 1 589 ? -0.885 7.965 -15.672 1 88.38 589 SER B C 1
ATOM 12556 O O . SER B 1 589 ? 0.283 7.703 -15.961 1 88.38 589 SER B O 1
ATOM 12558 N N . THR B 1 590 ? -1.271 8.336 -14.477 1 89.69 590 THR B N 1
ATOM 12559 C CA . THR B 1 590 ? -0.317 8.391 -13.375 1 89.69 590 THR B CA 1
ATOM 12560 C C . THR B 1 590 ? 0.248 7 -13.086 1 89.69 590 THR B C 1
ATOM 12562 O O . THR B 1 590 ? 1.447 6.852 -12.836 1 89.69 590 THR B O 1
ATOM 12565 N N . ASN B 1 591 ? -0.57 6.012 -13.156 1 91.75 591 ASN B N 1
ATOM 12566 C CA . ASN B 1 591 ? -0.128 4.645 -12.914 1 91.75 591 ASN B CA 1
ATOM 12567 C C . ASN B 1 591 ? 0.892 4.188 -13.953 1 91.75 591 ASN B C 1
ATOM 12569 O O . ASN B 1 591 ? 1.886 3.545 -13.617 1 91.75 591 ASN B O 1
ATOM 12573 N N . ARG B 1 592 ? 0.619 4.488 -15.18 1 90.88 592 ARG B N 1
ATOM 12574 C CA . ARG B 1 592 ? 1.554 4.125 -16.25 1 90.88 592 ARG B CA 1
ATOM 12575 C C . ARG B 1 592 ? 2.912 4.781 -16.016 1 90.88 592 ARG B C 1
ATOM 12577 O O . ARG B 1 592 ? 3.951 4.133 -16.172 1 90.88 592 ARG B O 1
ATOM 12584 N N . THR B 1 593 ? 2.857 6.031 -15.617 1 91.5 593 THR B N 1
ATOM 12585 C CA . THR B 1 593 ? 4.09 6.762 -15.352 1 91.5 593 THR B CA 1
ATOM 12586 C C . THR B 1 593 ? 4.836 6.152 -14.164 1 91.5 593 THR B C 1
ATOM 12588 O O . THR B 1 593 ? 6.051 5.953 -14.227 1 91.5 593 THR B O 1
ATOM 12591 N N . ASN B 1 594 ? 4.129 5.914 -13.141 1 92.56 594 ASN B N 1
ATOM 12592 C CA . ASN B 1 594 ? 4.738 5.328 -11.945 1 92.56 594 ASN B CA 1
ATOM 12593 C C . ASN B 1 594 ? 5.344 3.959 -12.242 1 92.56 594 ASN B C 1
ATOM 12595 O O . ASN B 1 594 ? 6.43 3.637 -11.758 1 92.56 594 ASN B O 1
ATOM 12599 N N . LEU B 1 595 ? 4.641 3.123 -13.078 1 93.25 595 LEU B N 1
ATOM 12600 C CA . LEU B 1 595 ? 5.145 1.803 -13.445 1 93.25 595 LEU B CA 1
ATOM 12601 C C . LEU B 1 595 ? 6.41 1.915 -14.281 1 93.25 595 LEU B C 1
ATOM 12603 O O . LEU B 1 595 ? 7.344 1.124 -14.117 1 93.25 595 LEU B O 1
ATOM 12607 N N . SER B 1 596 ? 6.406 2.879 -15.172 1 93.56 596 SER B N 1
ATOM 12608 C CA . SER B 1 596 ? 7.605 3.104 -15.969 1 93.56 596 SER B CA 1
ATOM 12609 C C . SER B 1 596 ? 8.797 3.459 -15.086 1 93.56 596 SER B C 1
ATOM 12611 O O . SER B 1 596 ? 9.898 2.941 -15.289 1 93.56 596 SER B O 1
ATOM 12613 N N . ARG B 1 597 ? 8.633 4.285 -14.156 1 92.19 597 ARG B N 1
ATOM 12614 C CA . ARG B 1 597 ? 9.688 4.664 -13.227 1 92.19 597 ARG B CA 1
ATOM 12615 C C . ARG B 1 597 ? 10.133 3.477 -12.383 1 92.19 597 ARG B C 1
ATOM 12617 O O . ARG B 1 597 ? 11.32 3.324 -12.086 1 92.19 597 ARG B O 1
ATOM 12624 N N . PHE B 1 598 ? 9.227 2.73 -12.031 1 93.75 598 PHE B N 1
ATOM 12625 C CA . PHE B 1 598 ? 9.5 1.513 -11.273 1 93.75 598 PHE B CA 1
ATOM 12626 C C . PHE B 1 598 ? 10.422 0.585 -12.055 1 93.75 598 PHE B C 1
ATOM 12628 O O . PHE B 1 598 ? 11.406 0.08 -11.516 1 93.75 598 PHE B O 1
ATOM 12635 N N . LYS B 1 599 ? 10.023 0.398 -13.297 1 93.56 599 LYS B N 1
ATOM 12636 C CA . LYS B 1 599 ? 10.828 -0.457 -14.164 1 93.56 599 LYS B CA 1
ATOM 12637 C C .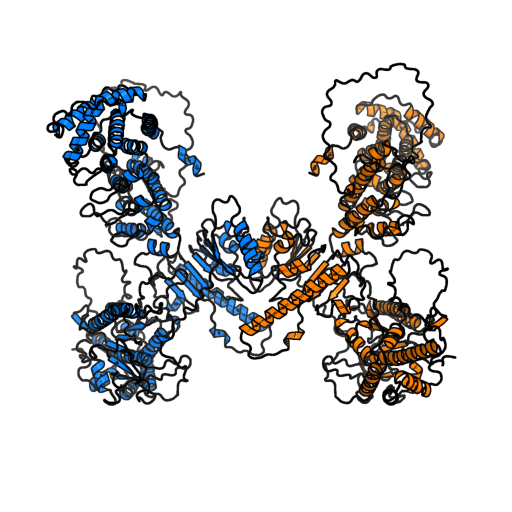 LYS B 1 599 ? 12.266 0.048 -14.25 1 93.56 599 LYS B C 1
ATOM 12639 O O . LYS B 1 599 ? 13.211 -0.741 -14.18 1 93.56 599 LYS B O 1
ATOM 12644 N N . THR B 1 600 ? 12.438 1.344 -14.258 1 92.69 600 THR B N 1
ATOM 12645 C CA . THR B 1 600 ? 13.758 1.955 -14.344 1 92.69 600 THR B CA 1
ATOM 12646 C C . THR B 1 600 ? 14.523 1.788 -13.039 1 92.69 600 THR B C 1
ATOM 12648 O O . THR B 1 600 ? 15.727 1.538 -13.047 1 92.69 600 THR B O 1
ATOM 12651 N N . ARG B 1 601 ? 13.859 1.902 -11.945 1 91.88 601 ARG B N 1
ATOM 12652 C CA . ARG B 1 601 ? 14.516 1.774 -10.648 1 91.88 601 ARG B CA 1
ATOM 12653 C C . ARG B 1 601 ? 14.914 0.328 -10.375 1 91.88 601 ARG B C 1
ATOM 12655 O O . ARG B 1 601 ? 15.945 0.07 -9.75 1 91.88 601 ARG B O 1
ATOM 12662 N N . LEU B 1 602 ? 14.031 -0.561 -10.82 1 93 602 LEU B N 1
ATOM 12663 C CA . LEU B 1 602 ? 14.281 -1.979 -10.594 1 93 602 LEU B CA 1
ATOM 12664 C C . LEU B 1 602 ? 15.477 -2.457 -11.406 1 93 602 LEU B C 1
ATOM 12666 O O . LEU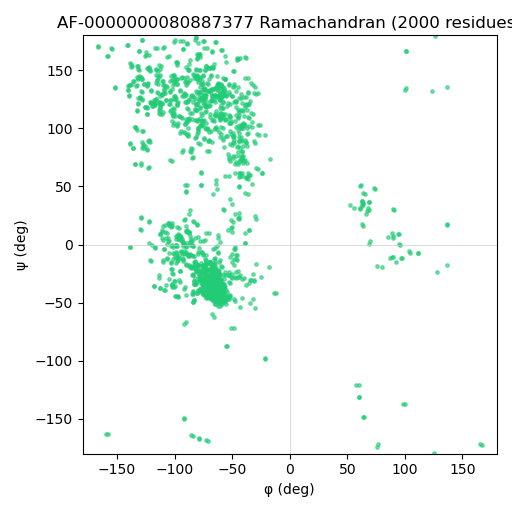 B 1 602 ? 16.234 -3.324 -10.961 1 93 602 LEU B O 1
ATOM 12670 N N . ASN B 1 603 ? 15.578 -1.861 -12.617 1 92.81 603 ASN B N 1
ATOM 12671 C CA . ASN B 1 603 ? 16.672 -2.232 -13.508 1 92.81 603 ASN B CA 1
ATOM 12672 C C . ASN B 1 603 ? 17.516 -1.023 -13.891 1 92.81 603 ASN B C 1
ATOM 12674 O O . ASN B 1 603 ? 17.484 -0.573 -15.039 1 92.81 603 ASN B O 1
ATOM 12678 N N . PRO B 1 604 ? 18.203 -0.489 -12.82 1 87.56 604 PRO B N 1
ATOM 12679 C CA . PRO B 1 604 ? 19.031 0.673 -13.156 1 87.56 604 PRO B CA 1
ATOM 12680 C C . PRO B 1 604 ? 20.094 0.357 -14.211 1 87.56 604 PRO B C 1
ATOM 12682 O O . PRO B 1 604 ? 20.359 -0.814 -14.484 1 87.56 604 PRO B O 1
ATOM 12685 N N . GLU B 1 605 ? 20.672 1.345 -14.727 1 83.5 605 GLU B N 1
ATOM 12686 C CA . GLU B 1 605 ? 21.688 1.174 -15.758 1 83.5 605 GLU B CA 1
ATOM 12687 C C . GLU B 1 605 ? 22.922 0.454 -15.211 1 83.5 605 GLU B C 1
ATOM 12689 O O . GLU B 1 605 ? 23.359 0.737 -14.094 1 83.5 605 GLU B O 1
ATOM 12694 N N . GLY B 1 606 ? 23.375 -0.562 -15.844 1 79.81 606 GLY B N 1
ATOM 12695 C CA . GLY B 1 606 ? 24.609 -1.247 -15.484 1 79.81 606 GLY B CA 1
ATOM 12696 C C . GLY B 1 606 ? 24.375 -2.562 -14.773 1 79.81 606 GLY B C 1
ATOM 12697 O O . GLY B 1 606 ? 25.312 -3.299 -14.484 1 79.81 606 GLY B O 1
ATOM 12698 N N . VAL B 1 607 ? 23.156 -2.781 -14.484 1 80.31 607 VAL B N 1
ATOM 12699 C CA . VAL B 1 607 ? 22.906 -4.031 -13.781 1 80.31 607 VAL B CA 1
ATOM 12700 C C . VAL B 1 607 ? 22.984 -5.203 -14.75 1 80.31 607 VAL B C 1
ATOM 12702 O O . VAL B 1 607 ? 22.547 -5.098 -15.898 1 80.31 607 VAL B O 1
ATOM 12705 N N . THR B 1 608 ? 23.609 -6.277 -14.328 1 79.88 608 THR B N 1
ATOM 12706 C CA . THR B 1 608 ? 23.844 -7.441 -15.172 1 79.88 608 THR B CA 1
ATOM 12707 C C . THR B 1 608 ? 22.594 -8.312 -15.25 1 79.88 608 THR B C 1
ATOM 12709 O O . THR B 1 608 ? 22.25 -8.812 -16.328 1 79.88 608 THR B O 1
ATOM 12712 N N . ARG B 1 609 ? 21.953 -8.469 -14.125 1 86.25 609 ARG B N 1
ATOM 12713 C CA . ARG B 1 609 ? 20.75 -9.289 -14.094 1 86.25 609 ARG B CA 1
ATOM 12714 C C . ARG B 1 609 ? 19.5 -8.414 -14.094 1 86.25 609 ARG B C 1
ATOM 12716 O O . ARG B 1 609 ? 19.234 -7.707 -13.117 1 86.25 609 ARG B O 1
ATOM 12723 N N . LYS B 1 610 ? 18.781 -8.508 -15.18 1 89.06 610 LYS B N 1
ATOM 12724 C CA . LYS B 1 610 ? 17.562 -7.703 -15.297 1 89.06 610 LYS B CA 1
ATOM 12725 C C . LYS B 1 610 ? 16.328 -8.523 -14.938 1 89.06 610 LYS B C 1
ATOM 12727 O O . LYS B 1 610 ? 16.266 -9.719 -15.234 1 89.06 610 LYS B O 1
ATOM 12732 N N . ILE B 1 611 ? 15.453 -7.969 -14.25 1 92.56 611 ILE B N 1
ATOM 12733 C CA . ILE B 1 611 ? 14.156 -8.547 -13.93 1 92.56 611 ILE B CA 1
ATOM 12734 C C . ILE B 1 611 ? 13.094 -8 -14.883 1 92.56 611 ILE B C 1
ATOM 12736 O O . ILE B 1 611 ? 12.898 -6.785 -14.969 1 92.56 611 ILE B O 1
ATOM 12740 N N . ALA B 1 612 ? 12.461 -8.82 -15.609 1 91.38 612 ALA B N 1
ATOM 12741 C CA . ALA B 1 612 ? 11.414 -8.383 -16.531 1 91.38 612 ALA B CA 1
ATOM 12742 C C . ALA B 1 612 ? 10.141 -8.008 -15.773 1 91.38 612 ALA B C 1
ATOM 12744 O O . ALA B 1 612 ? 9.766 -8.672 -14.812 1 91.38 612 ALA B O 1
ATOM 12745 N N . VAL B 1 613 ? 9.555 -6.875 -16.109 1 92.62 613 VAL B N 1
ATOM 12746 C CA . VAL B 1 613 ? 8.297 -6.438 -15.531 1 92.62 613 VAL B CA 1
ATOM 12747 C C . VAL B 1 613 ? 7.199 -6.457 -16.594 1 92.62 613 VAL B C 1
ATOM 12749 O O . VAL B 1 613 ? 7.285 -5.742 -17.594 1 92.62 613 VAL B O 1
ATOM 12752 N N . GLU B 1 614 ? 6.172 -7.285 -16.359 1 88.31 614 GLU B N 1
ATOM 12753 C CA . GLU B 1 614 ? 5.066 -7.414 -17.297 1 88.31 614 GLU B CA 1
ATOM 12754 C C . GLU B 1 614 ? 3.734 -7.074 -16.641 1 88.31 614 GLU B C 1
ATOM 12756 O O . GLU B 1 614 ? 3.615 -7.117 -15.414 1 88.31 614 GLU B O 1
ATOM 12761 N N . THR B 1 615 ? 2.773 -6.559 -17.391 1 84.31 615 THR B N 1
ATOM 12762 C CA . THR B 1 615 ? 1.43 -6.289 -16.891 1 84.31 615 THR B CA 1
ATOM 12763 C C . THR B 1 615 ? 0.587 -7.562 -16.891 1 84.31 615 THR B C 1
ATOM 12765 O O . THR B 1 615 ? 0.627 -8.336 -17.859 1 84.31 615 THR B O 1
ATOM 12768 N N . ALA B 1 616 ? 0.169 -7.875 -15.719 1 75 616 ALA B N 1
ATOM 12769 C CA . ALA B 1 616 ? -0.668 -9.062 -15.617 1 75 616 ALA B CA 1
ATOM 12770 C C . ALA B 1 616 ? -2.082 -8.789 -16.125 1 75 616 ALA B C 1
ATOM 12772 O O . ALA B 1 616 ? -2.662 -7.742 -15.812 1 75 616 ALA B O 1
ATOM 12773 N N . ASP B 1 617 ? -2.615 -9.211 -17.281 1 55.62 617 ASP B N 1
ATOM 12774 C CA . ASP B 1 617 ? -3.994 -9.102 -17.75 1 55.62 617 ASP B CA 1
ATOM 12775 C C . ASP B 1 617 ? -4.957 -9.789 -16.781 1 55.62 617 ASP B C 1
ATOM 12777 O O . ASP B 1 617 ? -4.605 -10.781 -16.156 1 55.62 617 ASP B O 1
ATOM 12781 N N . ASP B 1 618 ? -5.816 -8.992 -16.078 1 47.84 618 ASP B N 1
ATOM 12782 C CA . ASP B 1 618 ? -6.836 -9.672 -15.281 1 47.84 618 ASP B CA 1
ATOM 12783 C C . ASP B 1 618 ? -7.477 -10.812 -16.062 1 47.84 618 ASP B C 1
ATOM 12785 O O . ASP B 1 618 ? -8.391 -10.594 -16.859 1 47.84 618 ASP B O 1
ATOM 12789 N N . ASP B 1 619 ? -6.844 -11.609 -16.609 1 39.53 619 ASP B N 1
ATOM 12790 C CA . ASP B 1 619 ? -7.555 -12.68 -17.297 1 39.53 619 ASP B CA 1
ATOM 12791 C C . ASP B 1 619 ? -8.586 -13.328 -16.375 1 39.53 619 ASP B C 1
ATOM 12793 O O . ASP B 1 619 ? -8.453 -14.5 -16.016 1 39.53 619 ASP B O 1
ATOM 12797 N N . SER B 1 620 ? -8.898 -12.719 -15.32 1 37.19 620 SER B N 1
ATOM 12798 C CA . SER B 1 620 ? -10.094 -13.43 -14.891 1 37.19 620 SER B CA 1
ATOM 12799 C C . SER B 1 620 ? -11.039 -13.688 -16.062 1 37.19 620 SER B C 1
ATOM 12801 O O . SER B 1 620 ? -11.922 -12.875 -16.344 1 37.19 620 SER B O 1
ATOM 12803 N N . ALA B 1 621 ? -10.594 -13.688 -17.234 1 32.41 621 ALA B N 1
ATOM 12804 C CA . ALA B 1 621 ? -11.555 -14.188 -18.203 1 32.41 621 ALA B CA 1
ATOM 12805 C C . ALA B 1 621 ? -12.477 -15.234 -17.594 1 32.41 621 ALA B C 1
ATOM 12807 O O . ALA B 1 621 ? -12.008 -16.219 -17 1 32.41 621 ALA B O 1
ATOM 12808 N N . ASP B 1 622 ? -13.453 -14.773 -17.094 1 32.62 622 ASP B N 1
ATOM 12809 C CA . ASP B 1 622 ? -14.578 -15.695 -16.953 1 32.62 622 ASP B CA 1
ATOM 12810 C C . ASP B 1 622 ? -14.547 -16.781 -18.016 1 32.62 622 ASP B C 1
ATOM 12812 O O . ASP B 1 622 ? -14.656 -16.5 -19.203 1 32.62 622 ASP B O 1
ATOM 12816 N N . LEU B 1 623 ? -13.602 -17.594 -18 1 29.62 623 LEU B N 1
ATOM 12817 C CA . LEU B 1 623 ? -13.953 -18.75 -18.844 1 29.62 623 LEU B CA 1
ATOM 12818 C C . LEU B 1 623 ? -15.469 -18.891 -18.953 1 29.62 623 LEU B C 1
ATOM 12820 O O . LEU B 1 623 ? -16.141 -19.281 -18 1 29.62 623 LEU B O 1
ATOM 12824 N N . THR B 1 624 ? -16.062 -17.828 -19.516 1 28 624 THR B N 1
ATOM 12825 C CA . THR B 1 624 ? -17.453 -18.016 -19.906 1 28 624 THR B CA 1
ATOM 12826 C C . THR B 1 624 ? -17.625 -19.375 -20.578 1 28 624 THR B C 1
ATOM 12828 O O . THR B 1 624 ? -17.047 -19.641 -21.625 1 28 624 THR B O 1
ATOM 12831 N N . PHE B 1 625 ? -17.562 -20.281 -19.844 1 27.47 625 PHE B N 1
ATOM 12832 C CA . PHE B 1 625 ? -18.078 -21.547 -20.344 1 27.47 625 PHE B CA 1
ATOM 12833 C C . PHE B 1 625 ? -19.391 -21.344 -21.109 1 27.47 625 PHE B C 1
ATOM 12835 O O . PHE B 1 625 ? -20.219 -20.547 -20.703 1 27.47 625 PHE B O 1
ATOM 12842 N N . ASP B 1 626 ? -19.297 -21.328 -22.312 1 27.31 626 ASP B N 1
ATOM 12843 C CA . ASP B 1 626 ? -20.547 -21.375 -23.062 1 27.31 626 ASP B CA 1
ATOM 12844 C C . ASP B 1 626 ? -21.562 -22.281 -22.359 1 27.31 626 ASP B C 1
ATOM 12846 O O . ASP B 1 626 ? -21.312 -23.453 -22.125 1 27.31 626 ASP B O 1
ATOM 12850 N N . THR B 1 627 ? -22.359 -21.75 -21.641 1 30.67 627 THR B N 1
ATOM 12851 C CA . THR B 1 627 ? -23.5 -22.359 -20.969 1 30.67 627 THR B CA 1
ATOM 12852 C C . THR B 1 627 ? -24.281 -23.25 -21.938 1 30.67 627 THR B C 1
ATOM 12854 O O . THR B 1 627 ? -25.312 -23.812 -21.578 1 30.67 627 THR B O 1
ATOM 12857 N N . ASN B 1 628 ? -23.891 -23.141 -23.234 1 31.45 628 ASN B N 1
ATOM 12858 C CA . ASN B 1 628 ? -24.859 -23.812 -24.094 1 31.45 628 ASN B CA 1
ATOM 12859 C C . ASN B 1 628 ? -24.797 -25.328 -23.906 1 31.45 628 ASN B C 1
ATOM 12861 O O . ASN B 1 628 ? -25.484 -26.078 -24.625 1 31.45 628 ASN B O 1
ATOM 12865 N N . PHE B 1 629 ? -23.703 -25.797 -23.562 1 30.55 629 PHE B N 1
ATOM 12866 C CA . PHE B 1 629 ? -23.734 -27.25 -23.5 1 30.55 629 PHE B CA 1
ATOM 12867 C C . PHE B 1 629 ? -24.859 -27.719 -22.578 1 30.55 629 PHE B C 1
ATOM 12869 O O . PHE B 1 629 ? -25.344 -28.844 -22.703 1 30.55 629 PHE B O 1
ATOM 12876 N N . MET B 1 630 ? -24.906 -27.031 -21.297 1 34.22 630 MET B N 1
ATOM 12877 C CA . MET B 1 630 ? -25.703 -27.578 -20.219 1 34.22 630 MET B CA 1
ATOM 12878 C C . MET B 1 630 ? -27.141 -27.062 -20.297 1 34.22 630 MET B C 1
ATOM 12880 O O . MET B 1 630 ? -27.375 -25.906 -20.641 1 34.22 630 MET B O 1
ATOM 12884 N N . GLY B 1 631 ? -27.984 -27.828 -20.625 1 31.73 631 GLY B N 1
ATOM 12885 C CA . GLY B 1 631 ? -29.406 -27.5 -20.609 1 31.73 631 GLY B CA 1
ATOM 12886 C C . GLY B 1 631 ? -29.766 -26.453 -19.578 1 31.73 631 GLY B C 1
ATOM 12887 O O . GLY B 1 631 ? -29 -26.203 -18.641 1 31.73 631 GLY B O 1
ATOM 12888 N N . HIS B 1 632 ? -30.5 -25.453 -20.047 1 29.91 632 HIS B N 1
ATOM 12889 C CA . HIS B 1 632 ? -31.109 -24.406 -19.25 1 29.91 632 HIS B CA 1
ATOM 12890 C C . HIS B 1 632 ? -31.609 -24.938 -17.922 1 29.91 632 HIS B C 1
ATOM 12892 O O . HIS B 1 632 ? -32.469 -25.844 -17.891 1 29.91 632 HIS B O 1
ATOM 12898 N N . GLU B 1 633 ? -30.75 -24.984 -17.047 1 32.22 633 GLU B N 1
ATOM 12899 C CA . GLU B 1 633 ? -31.281 -25.344 -15.734 1 32.22 633 GLU B CA 1
ATOM 12900 C C . GLU B 1 633 ? -32.125 -24.219 -15.156 1 32.22 633 GLU B C 1
ATOM 12902 O O . GLU B 1 633 ? -31.688 -23.078 -15.039 1 32.22 633 GLU B O 1
ATOM 12907 N N . THR B 1 634 ? -33.344 -24.156 -15.609 1 29.25 634 THR B N 1
ATOM 12908 C CA . THR B 1 634 ? -34.25 -23.234 -14.953 1 29.25 634 THR B CA 1
ATOM 12909 C C . THR B 1 634 ? -34.406 -23.578 -13.477 1 29.25 634 THR B C 1
ATOM 12911 O O . THR B 1 634 ? -34.5 -24.75 -13.117 1 29.25 634 THR B O 1
ATOM 12914 N N . GLN B 1 635 ? -33.969 -22.781 -12.672 1 30.84 635 GLN B N 1
ATOM 12915 C CA . GLN B 1 635 ? -34.094 -22.812 -11.219 1 30.84 635 GLN B CA 1
ATOM 12916 C C . GLN B 1 635 ? -35.562 -22.953 -10.797 1 30.84 635 GLN B C 1
ATOM 12918 O O . GLN B 1 635 ? -36.312 -21.984 -10.836 1 30.84 635 GLN B O 1
ATOM 12923 N N . GLY B 1 636 ? -36.219 -23.953 -11.188 1 30.39 636 GLY B N 1
ATOM 12924 C CA . GLY B 1 636 ? -37.562 -24.031 -10.695 1 30.39 636 GLY B CA 1
ATOM 12925 C C . GLY B 1 636 ? -37.688 -24.578 -9.281 1 30.39 636 GLY B C 1
ATOM 12926 O O . GLY B 1 636 ? -36.719 -25.188 -8.781 1 30.39 636 GLY B O 1
ATOM 12927 N N . ALA B 1 637 ? -38.531 -24.234 -8.359 1 31.27 637 ALA B N 1
ATOM 12928 C CA . ALA B 1 637 ? -38.844 -24.578 -6.984 1 31.27 637 ALA B CA 1
ATOM 12929 C C . ALA B 1 637 ? -39.219 -26.062 -6.867 1 31.27 637 ALA B C 1
ATOM 12931 O O . ALA B 1 637 ? -39.812 -26.641 -7.777 1 31.27 637 ALA B O 1
ATOM 12932 N N . LEU B 1 638 ? -38.5 -26.922 -6.074 1 36.19 638 LEU B N 1
ATOM 12933 C CA . LEU B 1 638 ? -38.906 -28.266 -5.699 1 36.19 638 LEU B CA 1
ATOM 12934 C C . LEU B 1 638 ? -40.375 -28.328 -5.398 1 36.19 638 LEU B C 1
ATOM 12936 O O . LEU B 1 638 ? -40.875 -27.641 -4.496 1 36.19 638 LEU B O 1
ATOM 12940 N N . LYS B 1 639 ? -41.156 -28.828 -6.246 1 41.75 639 LYS B N 1
ATOM 12941 C CA . LYS B 1 639 ? -42.562 -28.938 -5.918 1 41.75 639 LYS B CA 1
ATOM 12942 C C . LYS B 1 639 ? -42.812 -30.094 -4.961 1 41.75 639 LYS B C 1
ATOM 12944 O O . LYS B 1 639 ? -42.312 -31.203 -5.176 1 41.75 639 LYS B O 1
ATOM 12949 N N . GLN B 1 640 ? -43.188 -30.078 -3.713 1 47.62 640 GLN B N 1
ATOM 12950 C CA . GLN B 1 640 ? -43.781 -30.984 -2.754 1 47.62 640 GLN B CA 1
ATOM 12951 C C . GLN B 1 640 ? -44.75 -31.938 -3.445 1 47.62 640 GLN B C 1
ATOM 12953 O O . GLN B 1 640 ? -45.438 -31.562 -4.398 1 47.62 640 GLN B O 1
ATOM 12958 N N . GLY B 1 641 ? -44.375 -33.562 -3.504 1 56.44 641 GLY B N 1
ATOM 12959 C CA . GLY B 1 641 ? -45.406 -34.5 -3.91 1 56.44 641 GLY B CA 1
ATOM 12960 C C . GLY B 1 641 ? -44.906 -35.562 -4.883 1 56.44 641 GLY B C 1
ATOM 12961 O O . GLY B 1 641 ? -45.719 -36.281 -5.496 1 56.44 641 GLY B O 1
ATOM 12962 N N . ASN B 1 642 ? -43.469 -35.844 -5.086 1 72.44 642 ASN B N 1
ATOM 12963 C CA . ASN B 1 642 ? -43.031 -36.875 -6.02 1 72.44 642 ASN B CA 1
ATOM 12964 C C . ASN B 1 642 ? -42.969 -38.25 -5.344 1 72.44 642 ASN B C 1
ATOM 12966 O O . ASN B 1 642 ? -42.062 -38.5 -4.562 1 72.44 642 ASN B O 1
ATOM 12970 N N . ASN B 1 643 ? -43.875 -39.188 -5.621 1 77.81 643 ASN B N 1
ATOM 12971 C CA . ASN B 1 643 ? -44 -40.469 -4.98 1 77.81 643 ASN B CA 1
ATOM 12972 C C . ASN B 1 643 ? -42.781 -41.344 -5.258 1 77.81 643 ASN B C 1
ATOM 12974 O O . ASN B 1 643 ? -42.375 -42.188 -4.422 1 77.81 643 ASN B O 1
ATOM 12978 N N . TRP B 1 644 ? -42.219 -41.156 -6.449 1 86.88 644 TRP B N 1
ATOM 12979 C CA . TRP B 1 644 ? -41.031 -41.969 -6.82 1 86.88 644 TRP B CA 1
ATOM 12980 C C . TRP B 1 644 ? -39.875 -41.625 -5.902 1 86.88 644 TRP B C 1
ATOM 12982 O O . TRP B 1 644 ? -39.25 -42.562 -5.344 1 86.88 644 TRP B O 1
ATOM 12992 N N . LEU B 1 645 ? -39.562 -40.406 -5.664 1 85.62 645 LEU B N 1
ATOM 12993 C CA . LEU B 1 645 ? -38.438 -39.969 -4.816 1 85.62 645 LEU B CA 1
ATOM 12994 C C . LEU B 1 645 ? -38.75 -40.281 -3.352 1 85.62 645 LEU B C 1
ATOM 12996 O O . LEU B 1 645 ? -37.812 -40.594 -2.588 1 85.62 645 LEU B O 1
ATOM 13000 N N . GLU B 1 646 ? -39.938 -40.25 -2.986 1 80.81 646 GLU B N 1
ATOM 13001 C CA . GLU B 1 646 ? -40.312 -40.625 -1.624 1 80.81 646 GLU B CA 1
ATOM 13002 C C . GLU B 1 646 ? -40.031 -42.094 -1.358 1 80.81 646 GLU B C 1
ATOM 13004 O O . GLU B 1 646 ? -39.562 -42.469 -0.266 1 80.81 646 GLU B O 1
ATOM 13009 N N . ALA B 1 647 ? -40.375 -42.906 -2.354 1 85.12 647 ALA B N 1
ATOM 13010 C CA . ALA B 1 647 ? -40.062 -44.312 -2.219 1 85.12 647 ALA B CA 1
ATOM 13011 C C . ALA B 1 647 ? -38.562 -44.562 -2.084 1 85.12 647 ALA B C 1
ATOM 13013 O O . ALA B 1 647 ? -38.094 -45.375 -1.277 1 85.12 647 ALA B O 1
ATOM 13014 N N . VAL B 1 648 ? -37.781 -43.781 -2.859 1 89.31 648 VAL B N 1
ATOM 13015 C CA . VAL B 1 648 ? -36.344 -43.875 -2.795 1 89.31 648 VAL B CA 1
ATOM 13016 C C . VAL B 1 648 ? -35.844 -43.469 -1.401 1 89.31 648 VAL B C 1
ATOM 13018 O O . VAL B 1 648 ? -35.031 -44.156 -0.808 1 89.31 648 VAL B O 1
ATOM 13021 N N . HIS B 1 649 ? -36.406 -42.438 -0.901 1 86.94 649 HIS B N 1
ATOM 13022 C CA . HIS B 1 649 ? -36.031 -41.938 0.418 1 86.94 649 HIS B CA 1
ATOM 13023 C C . HIS B 1 649 ? -36.344 -42.969 1.5 1 86.94 649 HIS B C 1
ATOM 13025 O O . HIS B 1 649 ? -35.531 -43.156 2.424 1 86.94 649 HIS B O 1
ATOM 13031 N N . ALA B 1 650 ? -37.469 -43.531 1.339 1 82.25 650 ALA B N 1
ATOM 13032 C CA . ALA B 1 650 ? -37.875 -44.531 2.311 1 82.25 650 ALA B CA 1
ATOM 13033 C C . ALA B 1 650 ? -36.906 -45.719 2.303 1 82.25 650 ALA B C 1
ATOM 13035 O O . ALA B 1 650 ? -36.469 -46.188 3.361 1 82.25 650 ALA B O 1
ATOM 13036 N N . PHE B 1 651 ? -36.656 -46.156 1.197 1 92.19 651 PHE B N 1
ATOM 13037 C CA . PHE B 1 651 ? -35.719 -47.281 1.1 1 92.19 651 PHE B CA 1
ATOM 13038 C C . PHE B 1 651 ? -34.344 -46.906 1.585 1 92.19 651 PHE B C 1
ATOM 13040 O O . PHE B 1 651 ? -33.688 -47.688 2.293 1 92.19 651 PHE B O 1
ATOM 13047 N N . ARG B 1 652 ? -33.906 -45.781 1.154 1 89.69 652 ARG B N 1
ATOM 13048 C CA . ARG B 1 652 ? -32.562 -45.281 1.55 1 89.69 652 ARG B CA 1
ATOM 13049 C C . ARG B 1 652 ? -32.438 -45.219 3.068 1 89.69 652 ARG B C 1
ATOM 13051 O O . ARG B 1 652 ? -31.422 -45.625 3.625 1 89.69 652 ARG B O 1
ATOM 13058 N N . THR B 1 653 ? -33.406 -44.75 3.66 1 87.69 653 THR B N 1
ATOM 13059 C CA . THR B 1 653 ? -33.406 -44.656 5.117 1 87.69 653 THR B CA 1
ATOM 13060 C C . THR B 1 653 ? -33.312 -46.062 5.742 1 87.69 653 THR B C 1
ATOM 13062 O O . THR B 1 653 ? -32.562 -46.281 6.695 1 87.69 653 THR B O 1
ATOM 13065 N N . ALA B 1 654 ? -34.062 -46.938 5.215 1 88.31 654 ALA B N 1
ATOM 13066 C CA . ALA B 1 654 ? -34.031 -48.312 5.703 1 88.31 654 ALA B CA 1
ATOM 13067 C C . ALA B 1 654 ? -32.656 -48.938 5.484 1 88.31 654 ALA B C 1
ATOM 13069 O O . ALA B 1 654 ? -32.125 -49.625 6.359 1 88.31 654 ALA B O 1
ATOM 13070 N N . LEU B 1 655 ? -32.188 -48.688 4.363 1 90.75 655 LEU B N 1
ATOM 13071 C CA . LEU B 1 655 ? -30.875 -49.219 4.008 1 90.75 655 LEU B CA 1
ATOM 13072 C C . LEU B 1 655 ? -29.797 -48.688 4.965 1 90.75 655 LEU B C 1
ATOM 13074 O O . LEU B 1 655 ? -28.984 -49.469 5.457 1 90.75 655 LEU B O 1
ATOM 13078 N N . THR B 1 656 ? -29.734 -47.375 5.215 1 88.06 656 THR B N 1
ATOM 13079 C CA . THR B 1 656 ? -28.734 -46.75 6.066 1 88.06 656 THR B CA 1
ATOM 13080 C C . THR B 1 656 ? -28.859 -47.25 7.504 1 88.06 656 THR B C 1
ATOM 13082 O O . THR B 1 656 ? -27.859 -47.375 8.203 1 88.06 656 THR B O 1
ATOM 13085 N N . ARG B 1 657 ? -30.031 -47.594 7.883 1 85.38 657 ARG B N 1
ATOM 13086 C CA . ARG B 1 657 ? -30.281 -48.031 9.258 1 85.38 657 ARG B CA 1
ATOM 13087 C C . ARG B 1 657 ? -29.938 -49.5 9.438 1 85.38 657 ARG B C 1
ATOM 13089 O O . ARG B 1 657 ? -29.406 -49.875 10.484 1 85.38 657 ARG B O 1
ATOM 13096 N N . LYS B 1 658 ? -30.141 -50.25 8.469 1 88.31 658 LYS B N 1
ATOM 13097 C CA . LYS B 1 658 ? -30.109 -51.719 8.672 1 88.31 658 LYS B CA 1
ATOM 13098 C C . LYS B 1 658 ? -28.797 -52.312 8.172 1 88.31 658 LYS B C 1
ATOM 13100 O O . LYS B 1 658 ? -28.438 -53.438 8.531 1 88.31 658 LYS B O 1
ATOM 13105 N N . VAL B 1 659 ? -28.125 -51.625 7.316 1 90.06 659 VAL B N 1
ATOM 13106 C CA . VAL B 1 659 ? -26.859 -52.156 6.809 1 90.06 659 VAL B CA 1
ATOM 13107 C C . VAL B 1 659 ? -25.703 -51.656 7.688 1 90.06 659 VAL B C 1
ATOM 13109 O O . VAL B 1 659 ? -25.578 -50.438 7.93 1 90.06 659 VAL B O 1
ATOM 13112 N N . SER B 1 660 ? -24.828 -52.5 8.156 1 87.19 660 SER B N 1
ATOM 13113 C CA . SER B 1 660 ? -23.75 -52.156 9.078 1 87.19 660 SER B CA 1
ATOM 13114 C C . SER B 1 660 ? -22.578 -51.531 8.328 1 87.19 660 SER B C 1
ATOM 13116 O O . SER B 1 660 ? -22.469 -51.656 7.109 1 87.19 660 SER B O 1
ATOM 13118 N N . ALA B 1 661 ? -21.781 -50.938 9.078 1 86.44 661 ALA B N 1
ATOM 13119 C CA . ALA B 1 661 ? -20.578 -50.312 8.531 1 86.44 661 ALA B CA 1
ATOM 13120 C C . ALA B 1 661 ? -19.641 -51.344 7.941 1 86.44 661 ALA B C 1
ATOM 13122 O O . ALA B 1 661 ? -19 -51.094 6.914 1 86.44 661 ALA B O 1
ATOM 13123 N N . LYS B 1 662 ? -19.594 -52.438 8.609 1 86 662 LYS B N 1
ATOM 13124 C CA . LYS B 1 662 ? -18.734 -53.5 8.141 1 86 662 LYS B CA 1
ATOM 13125 C C . LYS B 1 662 ? -19.188 -54.031 6.773 1 86 662 LYS B C 1
ATOM 13127 O O . LYS B 1 662 ? -18.359 -54.25 5.895 1 86 662 LYS B O 1
ATOM 13132 N N . GLN B 1 663 ? -20.531 -54.188 6.625 1 86.81 663 GLN B N 1
ATOM 13133 C CA . GLN B 1 663 ? -21.078 -54.625 5.352 1 86.81 663 GLN B CA 1
ATOM 13134 C C . GLN B 1 663 ? -20.812 -53.625 4.25 1 86.81 663 GLN B C 1
ATOM 13136 O O . GLN B 1 663 ? -20.484 -53.969 3.119 1 86.81 663 GLN B O 1
ATOM 13141 N N . ARG B 1 664 ? -20.922 -52.375 4.578 1 87.62 664 ARG B N 1
ATOM 13142 C CA . ARG B 1 664 ? -20.656 -51.312 3.623 1 87.62 664 ARG B CA 1
ATOM 13143 C C . ARG B 1 664 ? -19.219 -51.344 3.143 1 87.62 664 ARG B C 1
ATOM 13145 O O . ARG B 1 664 ? -18.953 -51.188 1.949 1 87.62 664 ARG B O 1
ATOM 13152 N N . GLU B 1 665 ? -18.344 -51.562 4.051 1 86.44 665 GLU B N 1
ATOM 13153 C CA . GLU B 1 665 ? -16.922 -51.594 3.723 1 86.44 665 GLU B CA 1
ATOM 13154 C C . GLU B 1 665 ? -16.578 -52.781 2.848 1 86.44 665 GLU B C 1
ATOM 13156 O O . GLU B 1 665 ? -15.734 -52.719 1.96 1 86.44 665 GLU B O 1
ATOM 13161 N N . GLU B 1 666 ? -17.266 -53.781 3.141 1 81.94 666 GLU B N 1
ATOM 13162 C CA . GLU B 1 666 ? -17.031 -55.031 2.387 1 81.94 666 GLU B CA 1
ATOM 13163 C C . GLU B 1 666 ? -17.438 -54.844 0.925 1 81.94 666 GLU B C 1
ATOM 13165 O O . GLU B 1 666 ? -16.828 -55.469 0.036 1 81.94 666 GLU B O 1
ATOM 13170 N N . ILE B 1 667 ? -18.438 -54.094 0.72 1 85.75 667 ILE B N 1
ATOM 13171 C CA . ILE B 1 667 ? -18.984 -53.969 -0.626 1 85.75 667 ILE B CA 1
ATOM 13172 C C . ILE B 1 667 ? -18.328 -52.781 -1.331 1 85.75 667 ILE B C 1
ATOM 13174 O O . ILE B 1 667 ? -18.406 -52.656 -2.557 1 85.75 667 ILE B O 1
ATOM 13178 N N . LYS B 1 668 ? -17.594 -52.062 -0.61 1 86.5 668 LYS B N 1
ATOM 13179 C CA . LYS B 1 668 ? -16.984 -50.844 -1.174 1 86.5 668 LYS B CA 1
ATOM 13180 C C . LYS B 1 668 ? -16.094 -51.188 -2.361 1 86.5 668 LYS B C 1
ATOM 13182 O O . LYS B 1 668 ? -15.273 -52.094 -2.283 1 86.5 668 LYS B O 1
ATOM 13187 N N . GLY B 1 669 ? -16.344 -50.5 -3.479 1 82.69 669 GLY B N 1
ATOM 13188 C CA . GLY B 1 669 ? -15.516 -50.688 -4.66 1 82.69 669 GLY B CA 1
ATOM 13189 C C . GLY B 1 669 ? -15.992 -51.781 -5.574 1 82.69 669 GLY B C 1
ATOM 13190 O O . GLY B 1 669 ? -15.523 -51.906 -6.707 1 82.69 669 GLY B O 1
ATOM 13191 N N . LYS B 1 670 ? -16.938 -52.562 -5.117 1 82.94 670 LYS B N 1
ATOM 13192 C CA . LYS B 1 670 ? -17.406 -53.688 -5.926 1 82.94 670 LYS B CA 1
ATOM 13193 C C . LYS B 1 670 ? -18.344 -53.219 -7.027 1 82.94 670 LYS B C 1
ATOM 13195 O O . LYS B 1 670 ? -18.391 -53.812 -8.109 1 82.94 670 LYS B O 1
ATOM 13200 N N . ILE B 1 671 ? -19.109 -52.281 -6.641 1 88.25 671 ILE B N 1
ATOM 13201 C CA . ILE B 1 671 ? -19.984 -51.656 -7.629 1 88.25 671 ILE B CA 1
ATOM 13202 C C . ILE B 1 671 ? -19.547 -50.188 -7.859 1 88.25 671 ILE B C 1
ATOM 13204 O O . ILE B 1 671 ? -19.594 -49.375 -6.945 1 88.25 671 ILE B O 1
ATOM 13208 N N . VAL B 1 672 ? -19.109 -49.969 -9.094 1 90.88 672 VAL B N 1
ATOM 13209 C CA . VAL B 1 672 ? -18.578 -48.625 -9.422 1 90.88 672 VAL B CA 1
ATOM 13210 C C . VAL B 1 672 ? -19.469 -47.969 -10.477 1 90.88 672 VAL B C 1
ATOM 13212 O O . VAL B 1 672 ? -19.797 -48.594 -11.492 1 90.88 672 VAL B O 1
ATOM 13215 N N . VAL B 1 673 ? -19.922 -46.812 -10.164 1 93.88 673 VAL B N 1
ATOM 13216 C CA . VAL B 1 673 ? -20.625 -46 -11.148 1 93.88 673 VAL B CA 1
ATOM 13217 C C . VAL B 1 673 ? -19.688 -44.938 -11.695 1 93.88 673 VAL B C 1
ATOM 13219 O O . VAL B 1 673 ? -19.156 -44.125 -10.938 1 93.88 673 VAL B O 1
ATOM 13222 N N . ALA B 1 674 ? -19.422 -45 -12.961 1 94.56 674 ALA B N 1
ATOM 13223 C CA . ALA B 1 674 ? -18.594 -43.969 -13.594 1 94.56 674 ALA B CA 1
ATOM 13224 C C . ALA B 1 674 ? -19.453 -42.781 -14.078 1 94.56 674 ALA B C 1
ATOM 13226 O O . ALA B 1 674 ? -20.438 -43 -14.797 1 94.56 674 ALA B O 1
ATOM 13227 N N . ILE B 1 675 ? -19.125 -41.656 -13.633 1 94.19 675 ILE B N 1
ATOM 13228 C CA . ILE B 1 675 ? -19.75 -40.438 -14.086 1 94.19 675 ILE B CA 1
ATOM 13229 C C . ILE B 1 675 ? -18.875 -39.75 -15.125 1 94.19 675 ILE B C 1
ATOM 13231 O O . ILE B 1 675 ? -17.766 -39.281 -14.805 1 94.19 675 ILE B O 1
ATOM 13235 N N . ILE B 1 676 ? -19.281 -39.719 -16.312 1 92.88 676 ILE B N 1
ATOM 13236 C CA . ILE B 1 676 ? -18.578 -39.031 -17.359 1 92.88 676 ILE B CA 1
ATOM 13237 C C . ILE B 1 676 ? -19.203 -37.656 -17.578 1 92.88 676 ILE B C 1
ATOM 13239 O O . ILE B 1 676 ? -20.297 -37.531 -18.141 1 92.88 676 ILE B O 1
ATOM 13243 N N . ASP B 1 677 ? -18.547 -36.656 -17.062 1 90.38 677 ASP B N 1
ATOM 13244 C CA . ASP B 1 677 ? -19.078 -35.312 -17.016 1 90.38 677 ASP B CA 1
ATOM 13245 C C . ASP B 1 677 ? -17.953 -34.281 -16.875 1 90.38 677 ASP B C 1
ATOM 13247 O O . ASP B 1 677 ? -16.812 -34.531 -17.281 1 90.38 677 ASP B O 1
ATOM 13251 N N . ASP B 1 678 ? -18.312 -33.062 -16.469 1 83.25 678 ASP B N 1
ATOM 13252 C CA . ASP B 1 678 ? -17.344 -31.984 -16.438 1 83.25 678 ASP B CA 1
ATOM 13253 C C . ASP B 1 678 ? -16.531 -32 -15.148 1 83.25 678 ASP B C 1
ATOM 13255 O O . ASP B 1 678 ? -15.883 -31.031 -14.789 1 83.25 678 ASP B O 1
ATOM 13259 N N . GLY B 1 679 ? -16.484 -33.125 -14.461 1 86.12 679 GLY B N 1
ATOM 13260 C CA . GLY B 1 679 ? -15.836 -33.219 -13.172 1 86.12 679 GLY B CA 1
ATOM 13261 C C . GLY B 1 679 ? -16.812 -33.188 -12.008 1 86.12 679 GLY B C 1
ATOM 13262 O O . GLY B 1 679 ? -18 -32.938 -12.195 1 86.12 679 GLY B O 1
ATOM 13263 N N . VAL B 1 680 ? -16.312 -33.562 -10.789 1 88.31 680 VAL B N 1
ATOM 13264 C CA . VAL B 1 680 ? -17.156 -33.562 -9.602 1 88.31 680 VAL B CA 1
ATOM 13265 C C . VAL B 1 680 ? -16.422 -32.844 -8.461 1 88.31 680 VAL B C 1
ATOM 13267 O O . VAL B 1 680 ? -15.289 -33.188 -8.141 1 88.31 680 VAL B O 1
ATOM 13270 N N . ASP B 1 681 ? -17.125 -31.891 -7.941 1 86.81 681 ASP B N 1
ATOM 13271 C CA . ASP B 1 681 ? -16.594 -31.266 -6.734 1 86.81 681 ASP B CA 1
ATOM 13272 C C . ASP B 1 681 ? -16.797 -32.156 -5.516 1 86.81 681 ASP B C 1
ATOM 13274 O O . ASP B 1 681 ? -17.906 -32.25 -4.977 1 86.81 681 ASP B O 1
ATOM 13278 N N . LEU B 1 682 ? -15.781 -32.719 -5.082 1 86.25 682 LEU B N 1
ATOM 13279 C CA . LEU B 1 682 ? -15.875 -33.719 -4.012 1 86.25 682 LEU B CA 1
ATOM 13280 C C . LEU B 1 682 ? -16.406 -33.094 -2.734 1 86.25 682 LEU B C 1
ATOM 13282 O O . LEU B 1 682 ? -17.125 -33.719 -1.969 1 86.25 682 LEU B O 1
ATOM 13286 N N . GLU B 1 683 ? -16.094 -31.891 -2.484 1 82.31 683 GLU B N 1
ATOM 13287 C CA . GLU B 1 683 ? -16.453 -31.219 -1.237 1 82.31 683 GLU B CA 1
ATOM 13288 C C . GLU B 1 683 ? -17.953 -30.984 -1.158 1 82.31 683 GLU B C 1
ATOM 13290 O O . GLU B 1 683 ? -18.516 -30.797 -0.069 1 82.31 683 GLU B O 1
ATOM 13295 N N . ASP B 1 684 ? -18.578 -30.984 -2.23 1 81.19 684 ASP B N 1
ATOM 13296 C CA . ASP B 1 684 ? -20.016 -30.75 -2.27 1 81.19 684 ASP B CA 1
ATOM 13297 C C . ASP B 1 684 ? -20.797 -32.062 -2.109 1 81.19 684 ASP B C 1
ATOM 13299 O O . ASP B 1 684 ? -22.031 -32.031 -1.98 1 81.19 684 ASP B O 1
ATOM 13303 N N . LEU B 1 685 ? -20.094 -33.156 -2.164 1 85.19 685 LEU B N 1
ATOM 13304 C CA . LEU B 1 685 ? -20.781 -34.438 -2.068 1 85.19 685 LEU B CA 1
ATOM 13305 C C . LEU B 1 685 ? -21.078 -34.781 -0.615 1 85.19 685 LEU B C 1
ATOM 13307 O O . LEU B 1 685 ? -20.328 -34.406 0.287 1 85.19 685 LEU B O 1
ATOM 13311 N N . GLN B 1 686 ? -22.125 -35.5 -0.438 1 77.19 686 GLN B N 1
ATOM 13312 C CA . GLN B 1 686 ? -22.5 -35.969 0.896 1 77.19 686 GLN B CA 1
ATOM 13313 C C . GLN B 1 686 ? -21.609 -37.125 1.345 1 77.19 686 GLN B C 1
ATOM 13315 O O . GLN B 1 686 ? -21.25 -37.219 2.521 1 77.19 686 GLN B O 1
ATOM 13320 N N . ALA B 1 687 ? -21.203 -37.938 0.414 1 81.31 687 ALA B N 1
ATOM 13321 C CA . ALA B 1 687 ? -20.359 -39.125 0.715 1 81.31 687 ALA B CA 1
ATOM 13322 C C . ALA B 1 687 ? -19.125 -39.156 -0.183 1 81.31 687 ALA B C 1
ATOM 13324 O O . ALA B 1 687 ? -18.953 -40.094 -0.971 1 81.31 687 ALA B O 1
ATOM 13325 N N . PRO B 1 688 ? -18.281 -38.219 0.052 1 77.94 688 PRO B N 1
ATOM 13326 C CA . PRO B 1 688 ? -17.094 -38.125 -0.805 1 77.94 688 PRO B CA 1
ATOM 13327 C C . PRO B 1 688 ? -16.156 -39.312 -0.603 1 77.94 688 PRO B C 1
ATOM 13329 O O . PRO B 1 688 ? -15.312 -39.594 -1.466 1 77.94 688 PRO B O 1
ATOM 13332 N N . GLN B 1 689 ? -16.297 -40.062 0.461 1 76.5 689 GLN B N 1
ATOM 13333 C CA . GLN B 1 689 ? -15.398 -41.156 0.775 1 76.5 689 GLN B CA 1
ATOM 13334 C C . GLN B 1 689 ? -15.594 -42.344 -0.195 1 76.5 689 GLN B C 1
ATOM 13336 O O . GLN B 1 689 ? -14.734 -43.219 -0.287 1 76.5 689 GLN B O 1
ATOM 13341 N N . TYR B 1 690 ? -16.672 -42.312 -0.873 1 77.94 690 TYR B N 1
ATOM 13342 C CA . TYR B 1 690 ? -16.969 -43.406 -1.772 1 77.94 690 TYR B CA 1
ATOM 13343 C C . TYR B 1 690 ? -16.531 -43.094 -3.195 1 77.94 690 TYR B C 1
ATOM 13345 O O . TYR B 1 690 ? -16.734 -43.875 -4.113 1 77.94 690 TYR B O 1
ATOM 13353 N N . VAL B 1 691 ? -15.898 -41.969 -3.381 1 77.94 691 VAL B N 1
ATOM 13354 C CA . VAL B 1 691 ? -15.32 -41.688 -4.688 1 77.94 691 VAL B CA 1
ATOM 13355 C C . VAL B 1 691 ? -13.977 -42.406 -4.824 1 77.94 691 VAL B C 1
ATOM 13357 O O . VAL B 1 691 ? -13.055 -42.188 -4.039 1 77.94 691 VAL B O 1
ATOM 13360 N N . ALA B 1 692 ? -13.914 -43.312 -5.723 1 73.12 692 ALA B N 1
ATOM 13361 C CA . ALA B 1 692 ? -12.773 -44.219 -5.879 1 73.12 692 ALA B CA 1
ATOM 13362 C C . ALA B 1 692 ? -11.641 -43.531 -6.645 1 73.12 692 ALA B C 1
ATOM 13364 O O . ALA B 1 692 ? -10.477 -43.906 -6.492 1 73.12 692 ALA B O 1
ATOM 13365 N N . GLY B 1 693 ? -11.922 -42.719 -7.492 1 78.62 693 GLY B N 1
ATOM 13366 C CA . GLY B 1 693 ? -10.898 -42.062 -8.297 1 78.62 693 GLY B CA 1
ATOM 13367 C C . GLY B 1 693 ? -11.461 -41.375 -9.516 1 78.62 693 GLY B C 1
ATOM 13368 O O . GLY B 1 693 ? -12.68 -41.219 -9.648 1 78.62 693 GLY B O 1
ATOM 13369 N N . GLY B 1 694 ? -10.523 -40.938 -10.312 1 81.88 694 GLY B N 1
ATOM 13370 C CA . GLY B 1 694 ? -10.984 -40.25 -11.508 1 81.88 694 GLY B CA 1
ATOM 13371 C C . GLY B 1 694 ? -9.898 -40.062 -12.539 1 81.88 694 GLY B C 1
ATOM 13372 O O . GLY B 1 694 ? -8.758 -40.5 -12.344 1 81.88 694 GLY B O 1
ATOM 13373 N N . TRP B 1 695 ? -10.398 -39.625 -13.68 1 77.25 695 TRP B N 1
ATOM 13374 C CA . TRP B 1 695 ? -9.539 -39.406 -14.836 1 77.25 695 TRP B CA 1
ATOM 13375 C C . TRP B 1 695 ? -9.883 -38.062 -15.523 1 77.25 695 TRP B C 1
ATOM 13377 O O . TRP B 1 695 ? -11.047 -37.656 -15.523 1 77.25 695 TRP B O 1
ATOM 13387 N N . HIS B 1 696 ? -8.852 -37.344 -15.984 1 76.31 696 HIS B N 1
ATOM 13388 C CA . HIS B 1 696 ? -9.078 -36.156 -16.797 1 76.31 696 HIS B CA 1
ATOM 13389 C C . HIS B 1 696 ? -8.18 -36.156 -18.031 1 76.31 696 HIS B C 1
ATOM 13391 O O . HIS B 1 696 ? -7.09 -36.719 -18.016 1 76.31 696 HIS B O 1
ATOM 13397 N N . PRO B 1 697 ? -8.898 -35.594 -19.125 1 65.62 697 PRO B N 1
ATOM 13398 C CA . PRO B 1 697 ? -8.125 -35.656 -20.375 1 65.62 697 PRO B CA 1
ATOM 13399 C C . PRO B 1 697 ? -6.871 -34.812 -20.328 1 65.62 697 PRO B C 1
ATOM 13401 O O . PRO B 1 697 ? -6.824 -33.812 -19.594 1 65.62 697 PRO B O 1
ATOM 13404 N N . ASP B 1 698 ? -5.609 -35.219 -20.766 1 55.25 698 ASP B N 1
ATOM 13405 C CA . ASP B 1 698 ? -4.242 -34.719 -20.75 1 55.25 698 ASP B CA 1
ATOM 13406 C C . ASP B 1 698 ? -4.148 -33.375 -21.438 1 55.25 698 ASP B C 1
ATOM 13408 O O . ASP B 1 698 ? -3.828 -33.281 -22.625 1 55.25 698 ASP B O 1
ATOM 13412 N N . LYS B 1 699 ? -5.145 -32.594 -21.406 1 54.31 699 LYS B N 1
ATOM 13413 C CA . LYS B 1 699 ? -4.766 -31.5 -22.312 1 54.31 699 LYS B CA 1
ATOM 13414 C C . LYS B 1 699 ? -3.967 -30.438 -21.562 1 54.31 699 LYS B C 1
ATOM 13416 O O . LYS B 1 699 ? -4 -30.359 -20.344 1 54.31 699 LYS B O 1
ATOM 13421 N N . LYS B 1 700 ? -3.18 -29.641 -22.5 1 49.88 700 LYS B N 1
ATOM 13422 C CA . LYS B 1 700 ? -2.238 -28.562 -22.203 1 49.88 700 LYS B CA 1
ATOM 13423 C C . LYS B 1 700 ? -2.877 -27.5 -21.312 1 49.88 700 LYS B C 1
ATOM 13425 O O . LYS B 1 700 ? -3.988 -27.047 -21.578 1 49.88 700 LYS B O 1
ATOM 13430 N N . ALA B 1 701 ? -2.426 -27.625 -20.062 1 50.41 701 ALA B N 1
ATOM 13431 C CA . ALA B 1 701 ? -2.797 -26.625 -19.062 1 50.41 701 ALA B CA 1
ATOM 13432 C C . ALA B 1 701 ? -2.619 -25.219 -19.609 1 50.41 701 ALA B C 1
ATOM 13434 O O . ALA B 1 701 ? -1.689 -24.953 -20.391 1 50.41 701 ALA B O 1
ATOM 13435 N N . PRO B 1 702 ? -3.664 -24.391 -19.625 1 46.81 702 PRO B N 1
ATOM 13436 C CA . PRO B 1 702 ? -3.363 -23 -19.953 1 46.81 702 PRO B CA 1
ATOM 13437 C C . PRO B 1 702 ? -2.182 -22.453 -19.156 1 46.81 702 PRO B C 1
ATOM 13439 O O . PRO B 1 702 ? -1.812 -23 -18.125 1 46.81 702 PRO B O 1
ATOM 13442 N N . ASP B 1 703 ? -1.465 -21.516 -19.797 1 43.72 703 ASP B N 1
ATOM 13443 C CA . ASP B 1 703 ? -0.266 -20.906 -19.219 1 43.72 703 ASP B CA 1
ATOM 13444 C C . ASP B 1 703 ? -0.507 -20.469 -17.781 1 43.72 703 ASP B C 1
ATOM 13446 O O . ASP B 1 703 ? 0.386 -20.562 -16.938 1 43.72 703 ASP B O 1
ATOM 13450 N N . ARG B 1 704 ? -1.658 -19.734 -17.516 1 44.97 704 ARG B N 1
ATOM 13451 C CA . ARG B 1 704 ? -1.714 -19.141 -16.188 1 44.97 704 ARG B CA 1
ATOM 13452 C C . ARG B 1 704 ? -2.551 -19.984 -15.242 1 44.97 704 ARG B C 1
ATOM 13454 O O . ARG B 1 704 ? -2.283 -20.031 -14.039 1 44.97 704 ARG B O 1
ATOM 13461 N N . ARG B 1 705 ? -3.723 -20.484 -15.648 1 51.88 705 ARG B N 1
ATOM 13462 C CA . ARG B 1 705 ? -4.605 -21.125 -14.688 1 51.88 705 ARG B CA 1
ATOM 13463 C C . ARG B 1 705 ? -4.496 -22.641 -14.781 1 51.88 705 ARG B C 1
ATOM 13465 O O . ARG B 1 705 ? -3.908 -23.172 -15.727 1 51.88 705 ARG B O 1
ATOM 13472 N N . THR B 1 706 ? -4.645 -23.328 -13.578 1 57.22 706 THR B N 1
ATOM 13473 C CA . THR B 1 706 ? -4.543 -24.766 -13.359 1 57.22 706 THR B CA 1
ATOM 13474 C C . THR B 1 706 ? -5.703 -25.5 -14.031 1 57.22 706 THR B C 1
ATOM 13476 O O . THR B 1 706 ? -6.797 -24.938 -14.172 1 57.22 706 THR B O 1
ATOM 13479 N N . MET B 1 707 ? -5.344 -26.359 -14.812 1 63.59 707 MET B N 1
ATOM 13480 C CA . MET B 1 707 ? -6.352 -27.328 -15.258 1 63.59 707 MET B CA 1
ATOM 13481 C C . MET B 1 707 ? -7.051 -27.969 -14.062 1 63.59 707 MET B C 1
ATOM 13483 O O . MET B 1 707 ? -6.43 -28.203 -13.023 1 63.59 707 MET B O 1
ATOM 13487 N N . ASN B 1 708 ? -8.422 -27.938 -14.148 1 71.25 708 ASN B N 1
ATOM 13488 C CA . ASN B 1 708 ? -9.195 -28.609 -13.109 1 71.25 708 ASN B CA 1
ATOM 13489 C C . ASN B 1 708 ? -9.094 -30.125 -13.227 1 71.25 708 ASN B C 1
ATOM 13491 O O . ASN B 1 708 ? -9.328 -30.688 -14.305 1 71.25 708 ASN B O 1
ATOM 13495 N N . ALA B 1 709 ? -8.586 -30.672 -12.219 1 75.38 709 ALA B N 1
ATOM 13496 C CA . ALA B 1 709 ? -8.602 -32.125 -12.172 1 75.38 709 ALA B CA 1
ATOM 13497 C C . ALA B 1 709 ? -10.031 -32.656 -12.102 1 75.38 709 ALA B C 1
ATOM 13499 O O . ALA B 1 709 ? -10.984 -31.891 -12.039 1 75.38 709 ALA B O 1
ATOM 13500 N N . TRP B 1 710 ? -10.148 -33.969 -12.172 1 82.69 710 TRP B N 1
ATOM 13501 C CA . TRP B 1 710 ? -11.461 -34.625 -12.211 1 82.69 710 TRP B CA 1
ATOM 13502 C C . TRP B 1 710 ? -12.258 -34.312 -10.945 1 82.69 710 TRP B C 1
ATOM 13504 O O . TRP B 1 710 ? -13.484 -34.344 -10.961 1 82.69 710 TRP B O 1
ATOM 13514 N N . TYR B 1 711 ? -11.617 -34 -9.852 1 82.88 711 TYR B N 1
ATOM 13515 C CA . TYR B 1 711 ? -12.312 -33.781 -8.586 1 82.88 711 TYR B CA 1
ATOM 13516 C C . TYR B 1 711 ? -12.719 -32.312 -8.422 1 82.88 711 TYR B C 1
ATOM 13518 O O . TYR B 1 711 ? -13.039 -31.891 -7.312 1 82.88 711 TYR B O 1
ATOM 13526 N N . TYR B 1 712 ? -12.578 -31.672 -9.5 1 82 712 TYR B N 1
ATOM 13527 C CA . TYR B 1 712 ? -13.047 -30.281 -9.555 1 82 712 TYR B CA 1
ATOM 13528 C C . TYR B 1 712 ? -13.867 -30.031 -10.812 1 82 712 TYR B C 1
ATOM 13530 O O . TYR B 1 712 ? -13.367 -30.172 -11.93 1 82 712 TYR B O 1
ATOM 13538 N N . SER B 1 713 ? -15.195 -29.734 -10.586 1 81.69 713 SER B N 1
ATOM 13539 C CA . SER B 1 713 ? -16.125 -29.562 -11.695 1 81.69 713 SER B CA 1
ATOM 13540 C C . SER B 1 713 ? -15.977 -28.188 -12.336 1 81.69 713 SER B C 1
ATOM 13542 O O . SER B 1 713 ? -15.688 -27.203 -11.648 1 81.69 713 SER B O 1
ATOM 13544 N N . GLU B 1 714 ? -16.078 -28.141 -13.555 1 74.06 714 GLU B N 1
ATOM 13545 C CA . GLU B 1 714 ? -15.984 -26.859 -14.258 1 74.06 714 GLU B CA 1
ATOM 13546 C C . GLU B 1 714 ? -17.25 -26.031 -14.07 1 74.06 714 GLU B C 1
ATOM 13548 O O . GLU B 1 714 ? -17.188 -24.828 -13.836 1 74.06 714 GLU B O 1
ATOM 13553 N N . LYS B 1 715 ? -18.469 -26.641 -14.141 1 72.62 715 LYS B N 1
ATOM 13554 C CA . LYS B 1 715 ? -19.734 -25.922 -14.078 1 72.62 715 LYS B CA 1
ATOM 13555 C C . LYS B 1 715 ? -20.672 -26.562 -13.047 1 72.62 715 LYS B C 1
ATOM 13557 O O . LYS B 1 715 ? -21.891 -26.422 -13.148 1 72.62 715 LYS B O 1
ATOM 13562 N N . LYS B 1 716 ? -20.188 -27.406 -12.219 1 80.62 716 LYS B N 1
ATOM 13563 C CA . LYS B 1 716 ? -20.906 -28.047 -11.125 1 80.62 716 LYS B CA 1
ATOM 13564 C C . LYS B 1 716 ? -21.953 -29.031 -11.656 1 80.62 716 LYS B C 1
ATOM 13566 O O . LYS B 1 716 ? -22.75 -29.562 -10.891 1 80.62 716 LYS B O 1
ATOM 13571 N N . HIS B 1 717 ? -22.047 -29.172 -12.945 1 83.12 717 HIS B N 1
ATOM 13572 C CA . HIS B 1 717 ? -23.016 -30.109 -13.5 1 83.12 717 HIS B CA 1
ATOM 13573 C C . HIS B 1 717 ? -22.75 -31.531 -13.039 1 83.12 717 HIS B C 1
ATOM 13575 O O . HIS B 1 717 ? -23.656 -32.219 -12.531 1 83.12 717 HIS B O 1
ATOM 13581 N N . GLY B 1 718 ? -21.484 -32.062 -13.211 1 87.5 718 GLY B N 1
ATOM 13582 C CA . GLY B 1 718 ? -21.125 -33.406 -12.75 1 87.5 718 GLY B CA 1
ATOM 13583 C C . GLY B 1 718 ? -21.359 -33.594 -11.258 1 87.5 718 GLY B C 1
ATOM 13584 O O . GLY B 1 718 ? -21.688 -34.719 -10.82 1 87.5 718 GLY B O 1
ATOM 13585 N N . THR B 1 719 ? -21.125 -32.562 -10.562 1 87.81 719 THR B N 1
ATOM 13586 C CA . THR B 1 719 ? -21.344 -32.625 -9.125 1 87.81 719 THR B CA 1
ATOM 13587 C C . THR B 1 719 ? -22.812 -32.906 -8.82 1 87.81 719 THR B C 1
ATOM 13589 O O . THR B 1 719 ? -23.141 -33.719 -7.973 1 87.81 719 THR B O 1
ATOM 13592 N N . GLU B 1 720 ? -23.703 -32.219 -9.469 1 86.94 720 GLU B N 1
ATOM 13593 C CA . GLU B 1 720 ? -25.141 -32.438 -9.266 1 86.94 720 GLU B CA 1
ATOM 13594 C C . GLU B 1 720 ? -25.562 -33.844 -9.648 1 86.94 720 GLU B C 1
ATOM 13596 O O . GLU B 1 720 ? -26.391 -34.438 -8.977 1 86.94 720 GLU B O 1
ATOM 13601 N N . MET B 1 721 ? -24.984 -34.312 -10.727 1 90.5 721 MET B N 1
ATOM 13602 C CA . MET B 1 721 ? -25.281 -35.688 -11.141 1 90.5 721 MET B CA 1
ATOM 13603 C C . MET B 1 721 ? -24.797 -36.688 -10.094 1 90.5 721 MET B C 1
ATOM 13605 O O . MET B 1 721 ? -25.5 -37.656 -9.781 1 90.5 721 MET B O 1
ATOM 13609 N N . ALA B 1 722 ? -23.641 -36.438 -9.656 1 91.06 722 ALA B N 1
ATOM 13610 C CA . ALA B 1 722 ? -23.094 -37.312 -8.633 1 91.06 722 ALA B CA 1
ATOM 13611 C C . ALA B 1 722 ? -23.984 -37.344 -7.391 1 91.06 722 ALA B C 1
ATOM 13613 O O . ALA B 1 722 ? -24.219 -38.375 -6.797 1 91.06 722 ALA B O 1
ATOM 13614 N N . LYS B 1 723 ? -24.516 -36.25 -6.992 1 88.81 723 LYS B N 1
ATOM 13615 C CA . LYS B 1 723 ? -25.406 -36.125 -5.844 1 88.81 723 LYS B CA 1
ATOM 13616 C C . LYS B 1 723 ? -26.672 -36.969 -6.055 1 88.81 723 LYS B C 1
ATOM 13618 O O . LYS B 1 723 ? -27.141 -37.625 -5.125 1 88.81 723 LYS B O 1
ATOM 13623 N N . LEU B 1 724 ? -27.203 -36.875 -7.211 1 89 724 LEU B N 1
ATOM 13624 C CA . LEU B 1 724 ? -28.422 -37.625 -7.523 1 89 724 LEU B CA 1
ATOM 13625 C C . LEU B 1 724 ? -28.172 -39.125 -7.496 1 89 724 LEU B C 1
ATOM 13627 O O . LEU B 1 724 ? -29.016 -39.906 -7.027 1 89 724 LEU B O 1
ATOM 13631 N N . ILE B 1 725 ? -27.062 -39.594 -8.016 1 91.88 725 ILE B N 1
ATOM 13632 C CA . ILE B 1 725 ? -26.719 -41 -7.977 1 91.88 725 ILE B CA 1
ATOM 13633 C C . ILE B 1 725 ? -26.594 -41.469 -6.527 1 91.88 725 ILE B C 1
ATOM 13635 O O . ILE B 1 725 ? -27.141 -42.5 -6.148 1 91.88 725 ILE B O 1
ATOM 13639 N N . GLN B 1 726 ? -25.938 -40.625 -5.75 1 90.38 726 GLN B N 1
ATOM 13640 C CA . GLN B 1 726 ? -25.75 -40.969 -4.348 1 90.38 726 GLN B CA 1
ATOM 13641 C C . GLN B 1 726 ? -27.047 -40.875 -3.566 1 90.38 726 GLN B C 1
ATOM 13643 O O . GLN B 1 726 ? -27.203 -41.5 -2.512 1 90.38 726 GLN B O 1
ATOM 13648 N N . LEU B 1 727 ? -27.875 -40.062 -4.031 1 87.69 727 LEU B N 1
ATOM 13649 C CA . LEU B 1 727 ? -29.203 -39.969 -3.412 1 87.69 727 LEU B CA 1
ATOM 13650 C C . LEU B 1 727 ? -29.891 -41.344 -3.436 1 87.69 727 LEU B C 1
ATOM 13652 O O . LEU B 1 727 ? -30.547 -41.719 -2.461 1 87.69 727 LEU B O 1
ATOM 13656 N N . ILE B 1 728 ? -29.734 -42.062 -4.535 1 90.25 728 ILE B N 1
ATOM 13657 C CA . ILE B 1 728 ? -30.391 -43.344 -4.707 1 90.25 728 ILE B CA 1
ATOM 13658 C C . ILE B 1 728 ? -29.562 -44.438 -4.027 1 90.25 728 ILE B C 1
ATOM 13660 O O . ILE B 1 728 ? -30.094 -45.25 -3.275 1 90.25 728 ILE B O 1
ATOM 13664 N N . CYS B 1 729 ? -28.312 -44.406 -4.293 1 91.75 729 CYS B N 1
ATOM 13665 C CA . CYS B 1 729 ? -27.391 -45.375 -3.75 1 91.75 729 CYS B CA 1
ATOM 13666 C C . CYS B 1 729 ? -26.281 -44.719 -2.941 1 91.75 729 CYS B C 1
ATOM 13668 O O . CYS B 1 729 ? -25.188 -44.5 -3.447 1 91.75 729 CYS B O 1
ATOM 13670 N N . PRO B 1 730 ? -26.469 -44.5 -1.676 1 88.94 730 PRO B N 1
ATOM 13671 C CA . PRO B 1 730 ? -25.578 -43.688 -0.876 1 88.94 730 PRO B CA 1
ATOM 13672 C C . PRO B 1 730 ? -24.203 -44.312 -0.688 1 88.94 730 PRO B C 1
ATOM 13674 O O . PRO B 1 730 ? -23.219 -43.594 -0.444 1 88.94 730 PRO B O 1
ATOM 13677 N N . PHE B 1 731 ? -24.016 -45.625 -0.84 1 89.56 731 PHE B N 1
ATOM 13678 C CA . PHE B 1 731 ? -22.766 -46.281 -0.509 1 89.56 731 PHE B CA 1
ATOM 13679 C C . PHE B 1 731 ? -22.031 -46.75 -1.771 1 89.56 731 PHE B C 1
ATOM 13681 O O . PHE B 1 731 ? -21.078 -47.5 -1.7 1 89.56 731 PHE B O 1
ATOM 13688 N N . VAL B 1 732 ? -22.453 -46.219 -2.871 1 90.69 732 VAL B N 1
ATOM 13689 C CA . VAL B 1 732 ? -21.859 -46.656 -4.133 1 90.69 732 VAL B CA 1
ATOM 13690 C C . VAL B 1 732 ? -20.531 -45.969 -4.359 1 90.69 732 VAL B C 1
ATOM 13692 O O . VAL B 1 732 ? -20.375 -44.781 -4.008 1 90.69 732 VAL B O 1
ATOM 13695 N N . SER B 1 733 ? -19.625 -46.719 -4.918 1 90.5 733 SER B N 1
ATOM 13696 C CA . SER B 1 733 ? -18.359 -46.094 -5.316 1 90.5 733 SER B CA 1
ATOM 13697 C C . SER B 1 733 ? -18.484 -45.375 -6.648 1 90.5 733 SER B C 1
ATOM 13699 O O . SER B 1 733 ? -19.031 -45.938 -7.609 1 90.5 733 SER B O 1
ATOM 13701 N N . LEU B 1 734 ? -17.984 -44.156 -6.645 1 91.94 734 LEU B N 1
ATOM 13702 C CA . LEU B 1 734 ? -18.062 -43.344 -7.855 1 91.94 734 LEU B CA 1
ATOM 13703 C C . LEU B 1 734 ? -16.688 -43.219 -8.516 1 91.94 734 LEU B C 1
ATOM 13705 O O . LEU B 1 734 ? -15.664 -43.156 -7.828 1 91.94 734 LEU B O 1
ATOM 13709 N N . TYR B 1 735 ? -16.625 -43.344 -9.781 1 90.81 735 TYR B N 1
ATOM 13710 C CA . TYR B 1 735 ? -15.469 -43.031 -10.602 1 90.81 735 TYR B CA 1
ATOM 13711 C C . TYR B 1 735 ? -15.766 -41.844 -11.523 1 90.81 735 TYR B C 1
ATOM 13713 O O . TYR B 1 735 ? -16.688 -41.906 -12.328 1 90.81 735 TYR B O 1
ATOM 13721 N N . VAL B 1 736 ? -14.969 -40.812 -11.406 1 90.94 736 VAL B N 1
ATOM 13722 C CA . VAL B 1 736 ? -15.25 -39.594 -12.141 1 90.94 736 VAL B CA 1
ATOM 13723 C C . VAL B 1 736 ? -14.32 -39.5 -13.344 1 90.94 736 VAL B C 1
ATOM 13725 O O . VAL B 1 736 ? -13.102 -39.375 -13.188 1 90.94 736 VAL B O 1
ATOM 13728 N N . ALA B 1 737 ? -14.867 -39.531 -14.484 1 89.44 737 ALA B N 1
ATOM 13729 C CA . ALA B 1 737 ? -14.109 -39.312 -15.719 1 89.44 737 ALA B CA 1
ATOM 13730 C C . ALA B 1 737 ? -14.492 -38 -16.359 1 89.44 737 ALA B C 1
ATOM 13732 O O . ALA B 1 737 ? -15.594 -37.844 -16.906 1 89.44 737 ALA B O 1
ATOM 13733 N N . LYS B 1 738 ? -13.594 -37.156 -16.344 1 86.5 738 LYS B N 1
ATOM 13734 C CA . LYS B 1 738 ? -13.891 -35.781 -16.75 1 86.5 738 LYS B CA 1
ATOM 13735 C C . LYS B 1 738 ? -13.75 -35.625 -18.25 1 86.5 738 LYS B C 1
ATOM 13737 O O . LYS B 1 738 ? -12.812 -36.125 -18.859 1 86.5 738 LYS B O 1
ATOM 13742 N N . LEU B 1 739 ? -14.734 -34.781 -18.812 1 81.88 739 LEU B N 1
ATOM 13743 C CA . LEU B 1 739 ? -14.734 -34.438 -20.219 1 81.88 739 LEU B CA 1
ATOM 13744 C C . LEU B 1 739 ? -13.891 -33.188 -20.469 1 81.88 739 LEU B C 1
ATOM 13746 O O . LEU B 1 739 ? -13.719 -32.375 -19.562 1 81.88 739 LEU B O 1
ATOM 13750 N N . ASP B 1 740 ? -13.281 -33.031 -21.609 1 74.06 740 ASP B N 1
ATOM 13751 C CA . ASP B 1 740 ? -12.633 -31.797 -22.031 1 74.06 740 ASP B CA 1
ATOM 13752 C C . ASP B 1 740 ? -13.656 -30.734 -22.438 1 74.06 740 ASP B C 1
ATOM 13754 O O . ASP B 1 740 ? -14.102 -30.703 -23.578 1 74.06 740 ASP B O 1
ATOM 13758 N N . THR B 1 741 ? -14.078 -29.906 -21.516 1 62.69 741 THR B N 1
ATOM 13759 C CA . THR B 1 741 ? -15.141 -28.953 -21.797 1 62.69 741 THR B CA 1
ATOM 13760 C C . THR B 1 741 ? -14.562 -27.578 -22.125 1 62.69 741 THR B C 1
ATOM 13762 O O . THR B 1 741 ? -15.289 -26.578 -22.125 1 62.69 741 THR B O 1
ATOM 13765 N N . ARG B 1 742 ? -13.281 -27.234 -22.141 1 53.75 742 ARG B N 1
ATOM 13766 C CA . ARG B 1 742 ? -12.688 -25.922 -22.344 1 53.75 742 ARG B CA 1
ATOM 13767 C C . ARG B 1 742 ? -13.164 -25.297 -23.641 1 53.75 742 ARG B C 1
ATOM 13769 O O . ARG B 1 742 ? -13.289 -24.078 -23.75 1 53.75 742 ARG B O 1
ATOM 13776 N N . ARG B 1 743 ? -12.5 -25.547 -24.891 1 43.28 743 ARG B N 1
ATOM 13777 C CA . ARG B 1 743 ? -12.805 -24.812 -26.109 1 43.28 743 ARG B CA 1
ATOM 13778 C C . ARG B 1 743 ? -14.258 -25.031 -26.531 1 43.28 743 ARG B C 1
ATOM 13780 O O . ARG B 1 743 ? -14.852 -26.062 -26.234 1 43.28 743 ARG B O 1
ATOM 13787 N N . LEU B 1 744 ? -14.766 -23.906 -26.891 1 39.22 744 LEU B N 1
ATOM 13788 C CA . LEU B 1 744 ? -16.047 -23.906 -27.594 1 39.22 744 LEU B CA 1
ATOM 13789 C C . LEU B 1 744 ? -16.203 -25.172 -28.438 1 39.22 744 LEU B C 1
ATOM 13791 O O . LEU B 1 744 ? -17.281 -25.438 -28.953 1 39.22 744 LEU B O 1
ATOM 13795 N N . VAL B 1 745 ? -15.055 -25.656 -28.906 1 40.94 745 VAL B N 1
ATOM 13796 C CA . VAL B 1 745 ? -15.219 -26.484 -30.078 1 40.94 745 VAL B CA 1
ATOM 13797 C C . VAL B 1 745 ? -15.555 -27.922 -29.656 1 40.94 745 VAL B C 1
ATOM 13799 O O . VAL B 1 745 ? -14.844 -28.516 -28.859 1 40.94 745 VAL B O 1
ATOM 13802 N N . TYR B 1 746 ? -16.719 -28.391 -29.938 1 52.81 746 TYR B N 1
ATOM 13803 C CA . TYR B 1 746 ? -17.438 -29.656 -30.016 1 52.81 746 TYR B CA 1
ATOM 13804 C C . TYR B 1 746 ? -16.547 -30.75 -30.594 1 52.81 746 TYR B C 1
ATOM 13806 O O . TYR B 1 746 ? -16.859 -31.938 -30.469 1 52.81 746 TYR B O 1
ATOM 13814 N N . LYS B 1 747 ? -15.227 -30.203 -30.875 1 57.03 747 LYS B N 1
ATOM 13815 C CA . LYS B 1 747 ? -14.461 -31.234 -31.594 1 57.03 747 LYS B CA 1
ATOM 13816 C C . LYS B 1 747 ? -13.844 -32.219 -30.609 1 57.03 747 LYS B C 1
ATOM 13818 O O . LYS B 1 747 ? -13.828 -33.438 -30.891 1 57.03 747 LYS B O 1
ATOM 13823 N N . SER B 1 748 ? -13.477 -31.766 -29.344 1 69.31 748 SER B N 1
ATOM 13824 C CA . SER B 1 748 ? -12.68 -32.656 -28.484 1 69.31 748 SER B CA 1
ATOM 13825 C C . SER B 1 748 ? -13.555 -33.375 -27.453 1 69.31 748 SER B C 1
ATOM 13827 O O . SER B 1 748 ? -13.125 -34.344 -26.844 1 69.31 748 SER B O 1
ATOM 13829 N N . VAL B 1 749 ? -14.742 -32.938 -27.375 1 77.62 749 VAL B N 1
ATOM 13830 C CA . VAL B 1 749 ? -15.594 -33.531 -26.344 1 77.62 749 VAL B CA 1
ATOM 13831 C C . VAL B 1 749 ? -15.883 -35 -26.672 1 77.62 749 VAL B C 1
ATOM 13833 O O . VAL B 1 749 ? -15.82 -35.844 -25.797 1 77.62 749 VAL B O 1
ATOM 13836 N N . ALA B 1 750 ? -16.094 -35.25 -27.953 1 81.25 750 ALA B N 1
ATOM 13837 C CA . ALA B 1 750 ? -16.422 -36.625 -28.344 1 81.25 750 ALA B CA 1
ATOM 13838 C C . ALA B 1 750 ? -15.227 -37.531 -28.141 1 81.25 750 ALA B C 1
ATOM 13840 O O . ALA B 1 750 ? -15.391 -38.656 -27.656 1 81.25 750 ALA B O 1
ATOM 13841 N N . GLU B 1 751 ? -14.094 -37.031 -28.5 1 81.62 751 GLU B N 1
ATOM 13842 C CA . GLU B 1 751 ? -12.883 -37.812 -28.297 1 81.62 751 GLU B CA 1
ATOM 13843 C C . GLU B 1 751 ? -12.602 -38.031 -26.812 1 81.62 751 GLU B C 1
ATOM 13845 O O . GLU B 1 751 ? -12.203 -39.125 -26.422 1 81.62 751 GLU B O 1
ATOM 13850 N N . SER B 1 752 ? -12.734 -37.062 -26.078 1 85.12 752 SER B N 1
ATOM 13851 C CA . SER B 1 752 ? -12.516 -37.188 -24.641 1 85.12 752 SER B CA 1
ATOM 13852 C C . SER B 1 752 ? -13.531 -38.156 -24.016 1 85.12 752 SER B C 1
ATOM 13854 O O . SER B 1 752 ? -13.203 -38.906 -23.094 1 85.12 752 SER B O 1
ATOM 13856 N N . ALA B 1 753 ? -14.742 -38.094 -24.531 1 87.94 753 ALA B N 1
ATOM 13857 C CA . ALA B 1 753 ? -15.773 -39 -24.031 1 87.94 753 ALA B CA 1
ATOM 13858 C C . ALA B 1 753 ? -15.406 -40.438 -24.328 1 87.94 753 ALA B C 1
ATOM 13860 O O . ALA B 1 753 ? -15.594 -41.312 -23.484 1 87.94 753 ALA B O 1
ATOM 13861 N N . ALA B 1 754 ? -14.898 -40.625 -25.516 1 88 754 ALA B N 1
ATOM 13862 C CA . ALA B 1 754 ? -14.453 -41.969 -25.875 1 88 754 ALA B CA 1
ATOM 13863 C C . ALA B 1 754 ? -13.375 -42.469 -24.922 1 88 754 ALA B C 1
ATOM 13865 O O . ALA B 1 754 ? -13.461 -43.594 -24.422 1 88 754 ALA B O 1
ATOM 13866 N N . LYS B 1 755 ? -12.445 -41.625 -24.688 1 85.25 755 LYS B N 1
ATOM 13867 C CA . LYS B 1 755 ? -11.367 -42 -23.766 1 85.25 755 LYS B CA 1
ATOM 13868 C C . LYS B 1 755 ? -11.898 -42.219 -22.344 1 85.25 755 LYS B C 1
ATOM 13870 O O . LYS B 1 755 ? -11.469 -43.125 -21.656 1 85.25 755 LYS B O 1
ATOM 13875 N N . ALA B 1 756 ? -12.758 -41.406 -21.984 1 89.75 756 ALA B N 1
ATOM 13876 C CA . ALA B 1 756 ? -13.359 -41.5 -20.656 1 89.75 756 ALA B CA 1
ATOM 13877 C C . ALA B 1 756 ? -14.078 -42.844 -20.469 1 89.75 756 ALA B C 1
ATOM 13879 O O . ALA B 1 756 ? -13.977 -43.469 -19.406 1 89.75 756 ALA B O 1
ATOM 13880 N N . ILE B 1 757 ? -14.805 -43.25 -21.469 1 90 757 ILE B N 1
ATOM 13881 C CA . ILE B 1 757 ? -15.531 -44.5 -21.406 1 90 757 ILE B CA 1
ATOM 13882 C C . ILE B 1 757 ? -14.539 -45.656 -21.266 1 90 757 ILE B C 1
ATOM 13884 O O . ILE B 1 757 ? -14.719 -46.562 -20.438 1 90 757 ILE B O 1
ATOM 13888 N N . ARG B 1 758 ? -13.523 -45.594 -22 1 86.44 758 ARG B N 1
ATOM 13889 C CA . ARG B 1 758 ? -12.523 -46.656 -21.938 1 86.44 758 ARG B CA 1
ATOM 13890 C C . ARG B 1 758 ? -11.859 -46.688 -20.562 1 86.44 758 ARG B C 1
ATOM 13892 O O . ARG B 1 758 ? -11.617 -47.781 -20.016 1 86.44 758 ARG B O 1
ATOM 13899 N N . GLU B 1 759 ? -11.578 -45.531 -20.109 1 84.56 759 GLU B N 1
ATOM 13900 C CA . GLU B 1 759 ? -10.977 -45.469 -18.781 1 84.56 759 GLU B CA 1
ATOM 13901 C C . GLU B 1 759 ? -11.93 -46 -17.719 1 84.56 759 GLU B C 1
ATOM 13903 O O . GLU B 1 759 ? -11.508 -46.656 -16.781 1 84.56 759 GLU B O 1
ATOM 13908 N N . ALA B 1 760 ? -13.141 -45.625 -17.797 1 89.06 760 ALA B N 1
ATOM 13909 C CA . ALA B 1 760 ? -14.148 -46.094 -16.859 1 89.06 760 ALA B CA 1
ATOM 13910 C C . ALA B 1 760 ? -14.227 -47.625 -16.859 1 89.06 760 ALA B C 1
ATOM 13912 O O . ALA B 1 760 ? -14.273 -48.25 -15.805 1 89.06 760 ALA B O 1
ATOM 13913 N N . VAL B 1 761 ? -14.227 -48.188 -18.031 1 84.94 761 VAL B N 1
ATOM 13914 C CA . VAL B 1 761 ? -14.289 -49.656 -18.156 1 84.94 761 VAL B CA 1
ATOM 13915 C C . VAL B 1 761 ? -13.039 -50.281 -17.562 1 84.94 761 VAL B C 1
ATOM 13917 O O . VAL B 1 761 ? -13.117 -51.281 -16.844 1 84.94 761 VAL B O 1
ATOM 13920 N N . ALA B 1 762 ? -11.961 -49.656 -17.859 1 76.75 762 ALA B N 1
ATOM 13921 C CA . ALA B 1 762 ? -10.695 -50.156 -17.328 1 76.75 762 ALA B CA 1
ATOM 13922 C C . ALA B 1 762 ? -10.68 -50.125 -15.812 1 76.75 762 ALA B C 1
ATOM 13924 O O . ALA B 1 762 ? -10.047 -51 -15.18 1 76.75 762 ALA B O 1
ATOM 13925 N N . GLN B 1 763 ? -11.43 -49.281 -15.273 1 80.31 763 GLN B N 1
ATOM 13926 C CA . GLN B 1 763 ? -11.461 -49.125 -13.82 1 80.31 763 GLN B CA 1
ATOM 13927 C C . GLN B 1 763 ? -12.57 -50 -13.211 1 80.31 763 GLN B C 1
ATOM 13929 O O . GLN B 1 763 ? -12.852 -49.906 -12.016 1 80.31 763 GLN B O 1
ATOM 13934 N N . GLY B 1 764 ? -13.266 -50.656 -14.016 1 78.69 764 GLY B N 1
ATOM 13935 C CA . GLY B 1 764 ? -14.234 -51.625 -13.531 1 78.69 764 GLY B CA 1
ATOM 13936 C C . GLY B 1 764 ? -15.609 -51.031 -13.32 1 78.69 764 GLY B C 1
ATOM 13937 O O . GLY B 1 764 ? -16.359 -51.469 -12.461 1 78.69 764 GLY B O 1
ATOM 13938 N N . ALA B 1 765 ? -15.992 -50.062 -14.031 1 88.88 765 ALA B N 1
ATOM 13939 C CA . ALA B 1 765 ? -17.312 -49.469 -13.891 1 88.88 765 ALA B CA 1
ATOM 13940 C C . ALA B 1 765 ? -18.422 -50.469 -14.219 1 88.88 765 ALA B C 1
ATOM 13942 O O . ALA B 1 765 ? -18.391 -51.094 -15.281 1 88.88 765 ALA B O 1
ATOM 13943 N N . SER B 1 766 ? -19.344 -50.562 -13.25 1 87.75 766 SER B N 1
ATOM 13944 C CA . SER B 1 766 ? -20.531 -51.375 -13.492 1 87.75 766 SER B CA 1
ATOM 13945 C C . SER B 1 766 ? -21.594 -50.594 -14.266 1 87.75 766 SER B C 1
ATOM 13947 O O . SER B 1 766 ? -22.375 -51.188 -15.023 1 87.75 766 SER B O 1
ATOM 13949 N N . VAL B 1 767 ? -21.625 -49.375 -14 1 91.81 767 VAL B N 1
ATOM 13950 C CA . VAL B 1 767 ? -22.578 -48.469 -14.625 1 91.81 767 VAL B CA 1
ATOM 13951 C C . VAL B 1 767 ? -21.859 -47.219 -15.109 1 91.81 767 VAL B C 1
ATOM 13953 O O . VAL B 1 767 ? -20.953 -46.719 -14.43 1 91.81 767 VAL B O 1
ATOM 13956 N N . ILE B 1 768 ? -22.188 -46.75 -16.312 1 93.81 768 ILE B N 1
ATOM 13957 C CA . ILE B 1 768 ? -21.688 -45.5 -16.828 1 93.81 768 ILE B CA 1
ATOM 13958 C C . ILE B 1 768 ? -22.844 -44.531 -17.062 1 93.81 768 ILE B C 1
ATOM 13960 O O . ILE B 1 768 ? -23.797 -44.844 -17.75 1 93.81 768 ILE B O 1
ATOM 13964 N N . SER B 1 769 ? -22.766 -43.406 -16.422 1 95 769 SER B N 1
ATOM 13965 C CA . SER B 1 769 ? -23.766 -42.344 -16.547 1 95 769 SER B CA 1
ATOM 13966 C C . SER B 1 769 ? -23.25 -41.219 -17.422 1 95 769 SER B C 1
ATOM 13968 O O . SER B 1 769 ? -22.234 -40.594 -17.109 1 95 769 SER B O 1
ATOM 13970 N N . MET B 1 770 ? -23.922 -40.906 -18.5 1 92.69 770 MET B N 1
ATOM 13971 C CA . MET B 1 770 ? -23.594 -39.812 -19.406 1 92.69 770 MET B CA 1
ATOM 13972 C C . MET B 1 770 ? -24.766 -38.844 -19.547 1 92.69 770 MET B C 1
ATOM 13974 O O . MET B 1 770 ? -25.562 -38.969 -20.469 1 92.69 770 MET B O 1
ATOM 13978 N N . SER B 1 771 ? -24.781 -37.844 -18.656 1 90.25 771 SER B N 1
ATOM 13979 C CA . SER B 1 771 ? -25.906 -36.906 -18.562 1 90.25 771 SER B CA 1
ATOM 13980 C C . SER B 1 771 ? -25.703 -35.719 -19.469 1 90.25 771 SER B C 1
ATOM 13982 O O . SER B 1 771 ? -25.828 -34.562 -19.031 1 90.25 771 SER B O 1
ATOM 13984 N N . TRP B 1 772 ? -25.406 -35.938 -20.719 1 84.62 772 TRP B N 1
ATOM 13985 C CA . TRP B 1 772 ? -25.156 -34.875 -21.688 1 84.62 772 TRP B CA 1
ATOM 13986 C C . TRP B 1 772 ? -25.359 -35.375 -23.109 1 84.62 772 TRP B C 1
ATOM 13988 O O . TRP B 1 772 ? -25.469 -36.594 -23.344 1 84.62 772 TRP B O 1
ATOM 13998 N N . THR B 1 773 ? -25.516 -34.469 -24.016 1 79.44 773 THR B N 1
ATOM 13999 C CA . THR B 1 773 ? -25.625 -34.781 -25.438 1 79.44 773 THR B CA 1
ATOM 14000 C C . THR B 1 773 ? -24.625 -33.938 -26.234 1 79.44 773 THR B C 1
ATOM 14002 O O . THR B 1 773 ? -24.297 -32.812 -25.859 1 79.44 773 THR B O 1
ATOM 14005 N N . ILE B 1 774 ? -24.078 -34.562 -27.234 1 78.12 774 ILE B N 1
ATOM 14006 C CA . ILE B 1 774 ? -23.172 -33.875 -28.156 1 78.12 774 ILE B CA 1
ATOM 14007 C C . ILE B 1 774 ? -23.719 -34 -29.578 1 78.12 774 ILE B C 1
ATOM 14009 O O . ILE B 1 774 ? -24.453 -34.938 -29.906 1 78.12 774 ILE B O 1
ATOM 14013 N N . TYR B 1 775 ? -23.391 -33.062 -30.328 1 75.56 775 TYR B N 1
ATOM 14014 C CA . TYR B 1 775 ? -23.875 -33.062 -31.703 1 75.56 775 TYR B CA 1
ATOM 14015 C C . TYR B 1 775 ? -22.734 -33.219 -32.688 1 75.56 775 TYR B C 1
ATOM 14017 O O . TYR B 1 775 ? -21.594 -32.812 -32.406 1 75.56 775 TYR B O 1
ATOM 14025 N N . GLN B 1 776 ? -23.062 -33.906 -33.719 1 75.5 776 GLN B N 1
ATOM 14026 C CA . GLN B 1 776 ? -22.047 -34.094 -34.75 1 75.5 776 GLN B CA 1
ATOM 14027 C C . GLN B 1 776 ? -21.844 -32.812 -35.562 1 75.5 776 GLN B C 1
ATOM 14029 O O . GLN B 1 776 ? -22.812 -32.188 -36 1 75.5 776 GLN B O 1
ATOM 14034 N N . LEU B 1 777 ? -20.688 -32.438 -35.594 1 73.44 777 LEU B N 1
ATOM 14035 C CA . LEU B 1 777 ? -20.234 -31.328 -36.438 1 73.44 777 LEU B CA 1
ATOM 14036 C C . LEU B 1 777 ? -19.25 -31.812 -37.5 1 73.44 777 LEU B C 1
ATOM 14038 O O . LEU B 1 777 ? -18.844 -32.969 -37.5 1 73.44 777 LEU B O 1
ATOM 14042 N N . THR B 1 778 ? -18.938 -30.922 -38.469 1 68.56 778 THR B N 1
ATOM 14043 C CA . THR B 1 778 ? -18.016 -31.281 -39.531 1 68.56 778 THR B CA 1
ATOM 14044 C C . THR B 1 778 ? -16.641 -31.672 -38.969 1 68.56 778 THR B C 1
ATOM 14046 O O . THR B 1 778 ? -15.992 -32.594 -39.469 1 68.56 778 THR B O 1
ATOM 14049 N N . ASP B 1 779 ? -16.328 -31.047 -37.844 1 72.12 779 ASP B N 1
ATOM 14050 C CA . ASP B 1 779 ? -14.961 -31.172 -37.375 1 72.12 779 ASP B CA 1
ATOM 14051 C C . ASP B 1 779 ? -14.852 -32.25 -36.281 1 72.12 779 ASP B C 1
ATOM 14053 O O . ASP B 1 779 ? -13.758 -32.531 -35.812 1 72.12 779 ASP B O 1
ATOM 14057 N N . ASN B 1 780 ? -15.961 -32.938 -35.875 1 79.12 780 ASN B N 1
ATOM 14058 C CA . ASN B 1 780 ? -15.852 -33.906 -34.781 1 79.12 780 ASN B CA 1
ATOM 14059 C C . ASN B 1 780 ? -16.297 -35.281 -35.219 1 79.12 780 ASN B C 1
ATOM 14061 O O . ASN B 1 780 ? -16.656 -36.125 -34.406 1 79.12 780 ASN B O 1
ATOM 14065 N N . LYS B 1 781 ? -16.328 -35.531 -36.531 1 81.62 781 LYS B N 1
ATOM 14066 C CA . LYS B 1 781 ? -16.781 -36.812 -37.062 1 81.62 781 LYS B CA 1
ATOM 14067 C C . LYS B 1 781 ? -15.914 -37.969 -36.531 1 81.62 781 LYS B C 1
ATOM 14069 O O . LYS B 1 781 ? -16.438 -39 -36.156 1 81.62 781 LYS B O 1
ATOM 14074 N N . LYS B 1 782 ? -14.641 -37.688 -36.594 1 82.5 782 LYS B N 1
ATOM 14075 C CA . LYS B 1 782 ? -13.742 -38.719 -36.062 1 82.5 782 LYS B CA 1
ATOM 14076 C C . LYS B 1 782 ? -14 -38.969 -34.594 1 82.5 782 LYS B C 1
ATOM 14078 O O . LYS B 1 782 ? -14.016 -40.125 -34.156 1 82.5 782 LYS B O 1
ATOM 14083 N N . GLY B 1 783 ? -14.195 -38 -33.875 1 85.5 783 GLY B N 1
ATOM 14084 C CA . GLY B 1 783 ? -14.484 -38.156 -32.469 1 85.5 783 GLY B CA 1
ATOM 14085 C C . GLY B 1 783 ? -15.773 -38.906 -32.188 1 85.5 783 GLY B C 1
ATOM 14086 O O . GLY B 1 783 ? -15.836 -39.75 -31.281 1 85.5 783 GLY B O 1
ATOM 14087 N N . ILE B 1 784 ? -16.75 -38.656 -32.969 1 87.44 784 ILE B N 1
ATOM 14088 C CA . ILE B 1 784 ? -18.031 -39.312 -32.844 1 87.44 784 ILE B CA 1
ATOM 14089 C C . ILE B 1 784 ? -17.875 -40.812 -33.156 1 87.44 784 ILE B C 1
ATOM 14091 O O . ILE B 1 784 ? -18.453 -41.656 -32.469 1 87.44 784 ILE B O 1
ATOM 14095 N N . GLY B 1 785 ? -17.062 -41.031 -34.156 1 86.62 785 GLY B N 1
ATOM 14096 C CA . GLY B 1 785 ? -16.766 -42.438 -34.438 1 86.62 785 GLY B CA 1
ATOM 14097 C C . GLY B 1 785 ? -16.078 -43.156 -33.281 1 86.62 785 GLY B C 1
ATOM 14098 O O . GLY B 1 785 ? -16.438 -44.281 -32.938 1 86.62 785 GLY B O 1
ATOM 14099 N N . GLU B 1 786 ? -15.156 -42.5 -32.688 1 88.44 786 GLU B N 1
ATOM 14100 C CA . GLU B 1 786 ? -14.453 -43.062 -31.547 1 88.44 786 GLU B CA 1
ATOM 14101 C C . GLU B 1 786 ? -15.406 -43.25 -30.375 1 88.44 786 GLU B C 1
ATOM 14103 O O . GLU B 1 786 ? -15.273 -44.25 -29.625 1 88.44 786 GLU B O 1
ATOM 14108 N N . LEU B 1 787 ? -16.266 -42.375 -30.234 1 90 787 LEU B N 1
ATOM 14109 C CA . LEU B 1 787 ? -17.266 -42.469 -29.172 1 90 787 LEU B CA 1
ATOM 14110 C C . LEU B 1 787 ? -18.141 -43.719 -29.375 1 90 787 LEU B C 1
ATOM 14112 O O . LEU B 1 787 ? -18.359 -44.5 -28.453 1 90 787 LEU B O 1
ATOM 14116 N N . LYS B 1 788 ? -18.578 -43.938 -30.562 1 88.25 788 LYS B N 1
ATOM 14117 C CA . LYS B 1 788 ? -19.406 -45.125 -30.875 1 88.25 788 LYS B CA 1
ATOM 14118 C C . LYS B 1 788 ? -18.625 -46.406 -30.625 1 88.25 788 LYS B C 1
ATOM 14120 O O . LYS B 1 788 ? -19.172 -47.375 -30.062 1 88.25 788 LYS B O 1
ATOM 14125 N N . ASP B 1 789 ? -17.406 -46.344 -31 1 87.56 789 ASP B N 1
ATOM 14126 C CA . ASP B 1 789 ? -16.562 -47.5 -30.781 1 87.56 789 ASP B CA 1
ATOM 14127 C C . ASP B 1 789 ? -16.391 -47.781 -29.297 1 87.56 789 ASP B C 1
ATOM 14129 O O . ASP B 1 789 ? -16.406 -48.938 -28.875 1 87.56 789 ASP B O 1
ATOM 14133 N N . ALA B 1 790 ? -16.141 -46.719 -28.578 1 89.75 790 ALA B N 1
ATOM 14134 C CA . ALA B 1 790 ? -15.953 -46.875 -27.141 1 89.75 790 ALA B CA 1
ATOM 14135 C C . ALA B 1 790 ? -17.203 -47.438 -26.484 1 89.75 790 ALA B C 1
ATOM 14137 O O . ALA B 1 790 ? -17.125 -48.281 -25.562 1 89.75 790 ALA B O 1
ATOM 14138 N N . ILE B 1 791 ? -18.375 -47 -26.922 1 89.31 791 ILE B N 1
ATOM 14139 C CA . ILE B 1 791 ? -19.641 -47.5 -26.375 1 89.31 791 ILE B CA 1
ATOM 14140 C C . ILE B 1 791 ? -19.797 -48.969 -26.703 1 89.31 791 ILE B C 1
ATOM 14142 O O . ILE B 1 791 ? -20.172 -49.75 -25.844 1 89.31 791 ILE B O 1
ATOM 14146 N N . GLN B 1 792 ? -19.5 -49.312 -27.875 1 84.75 792 GLN B N 1
ATOM 14147 C CA . GLN B 1 792 ? -19.594 -50.719 -28.266 1 84.75 792 GLN B CA 1
ATOM 14148 C C . GLN B 1 792 ? -18.609 -51.562 -27.469 1 84.75 792 GLN B C 1
ATOM 14150 O O . GLN B 1 792 ? -18.953 -52.688 -27.047 1 84.75 792 GLN B O 1
ATOM 14155 N N . TYR B 1 793 ? -17.469 -50.969 -27.359 1 83.44 793 TYR B N 1
ATOM 14156 C CA . TYR B 1 793 ? -16.453 -51.656 -26.562 1 83.44 793 TYR B CA 1
ATOM 14157 C C . TYR B 1 793 ? -16.953 -51.906 -25.141 1 83.44 793 TYR B C 1
ATOM 14159 O O . TYR B 1 793 ? -16.797 -53 -24.609 1 83.44 793 TYR B O 1
ATOM 14167 N N . ALA B 1 794 ? -17.578 -50.938 -24.547 1 85.25 794 ALA B N 1
ATOM 14168 C CA . ALA B 1 794 ? -18.062 -51.031 -23.188 1 85.25 794 ALA B CA 1
ATOM 14169 C C . ALA B 1 794 ? -19.203 -52.062 -23.078 1 85.25 794 ALA B C 1
ATOM 14171 O O . ALA B 1 794 ? -19.391 -52.688 -22.031 1 85.25 794 ALA B O 1
ATOM 14172 N N . GLY B 1 795 ? -20.016 -52.125 -24.188 1 77.44 795 GLY B N 1
ATOM 14173 C CA . GLY B 1 795 ? -21.172 -53.031 -24.203 1 77.44 795 GLY B CA 1
ATOM 14174 C C . GLY B 1 795 ? -20.781 -54.469 -24.484 1 77.44 795 GLY B C 1
ATOM 14175 O O . GLY B 1 795 ? -21.578 -55.375 -24.266 1 77.44 795 GLY B O 1
ATOM 14176 N N . LYS B 1 796 ? -19.781 -54.562 -25.203 1 69.88 796 LYS B N 1
ATOM 14177 C CA . LYS B 1 796 ? -19.375 -55.938 -25.562 1 69.88 796 LYS B CA 1
ATOM 14178 C C . LYS B 1 796 ? -19 -56.75 -24.328 1 69.88 796 LYS B C 1
ATOM 14180 O O . LYS B 1 796 ? -18.484 -56.188 -23.344 1 69.88 796 LYS B O 1
ATOM 14185 N N . GLU B 1 797 ? -19.578 -57.844 -24.422 1 55.47 797 GLU B N 1
ATOM 14186 C CA . GLU B 1 797 ? -19.344 -58.812 -23.344 1 55.47 797 GLU B CA 1
ATOM 14187 C C . GLU B 1 797 ? -17.859 -58.969 -23.047 1 55.47 797 GLU B C 1
ATOM 14189 O O . GLU B 1 797 ? -17.094 -59.406 -23.891 1 55.47 797 GLU B O 1
ATOM 14194 N N . MET B 1 798 ? -17.359 -58 -22.375 1 50.09 798 MET B N 1
ATOM 14195 C CA . MET B 1 798 ? -15.969 -58.156 -21.969 1 50.09 798 MET B CA 1
ATOM 14196 C C . MET B 1 798 ? -15.828 -59.25 -20.891 1 50.09 798 MET B C 1
ATOM 14198 O O . MET B 1 798 ? -16.688 -59.375 -20.016 1 50.09 798 MET B O 1
ATOM 14202 N N . LYS B 1 799 ? -15.094 -60.219 -21.25 1 44.72 799 LYS B N 1
ATOM 14203 C CA . LYS B 1 799 ? -14.766 -61.25 -20.266 1 44.72 799 LYS B CA 1
ATOM 14204 C C . LYS B 1 799 ? -14.016 -60.656 -19.078 1 44.72 799 LYS B C 1
ATOM 14206 O O . LYS B 1 799 ? -13.016 -59.938 -19.25 1 44.72 799 LYS B O 1
ATOM 14211 N N . GLY B 1 800 ? -14.672 -60.281 -18.062 1 41.53 800 GLY B N 1
ATOM 14212 C CA . GLY B 1 800 ? -13.984 -59.812 -16.875 1 41.53 800 GLY B CA 1
ATOM 14213 C C . GLY B 1 800 ? -12.781 -60.656 -16.5 1 41.53 800 GLY B C 1
ATOM 14214 O O . GLY B 1 800 ? -12.5 -61.656 -17.156 1 41.53 800 GLY B O 1
ATOM 14215 N N . ALA B 1 801 ? -11.828 -60.188 -15.703 1 39.19 801 ALA B N 1
ATOM 14216 C CA . ALA B 1 801 ? -10.594 -60.875 -15.32 1 39.19 801 ALA B CA 1
ATOM 14217 C C . ALA B 1 801 ? -10.844 -62.344 -15.031 1 39.19 801 ALA B C 1
ATOM 14219 O O . ALA B 1 801 ? -9.953 -63.188 -15.211 1 39.19 801 ALA B O 1
ATOM 14220 N N . ASN B 1 802 ? -12.07 -62.812 -14.539 1 37.78 802 ASN B N 1
ATOM 14221 C CA . ASN B 1 802 ? -12.359 -64.188 -14.195 1 37.78 802 ASN B CA 1
ATOM 14222 C C . ASN B 1 802 ? -13.188 -64.875 -15.273 1 37.78 802 ASN B C 1
ATOM 14224 O O . ASN B 1 802 ? -13.844 -65.875 -15.008 1 37.78 802 ASN B O 1
ATOM 14228 N N . GLY B 1 803 ? -13.258 -64.438 -16.375 1 42.38 803 GLY B N 1
ATOM 14229 C CA . GLY B 1 803 ? -13.984 -65.062 -17.438 1 42.38 803 GLY B CA 1
ATOM 14230 C C . GLY B 1 803 ? -15.438 -64.688 -17.531 1 42.38 803 GLY B C 1
ATOM 14231 O O . GLY B 1 803 ? -16.203 -65.188 -18.344 1 42.38 803 GLY B O 1
ATOM 14232 N N . GLU B 1 804 ? -15.898 -64 -16.438 1 41.97 804 GLU B N 1
ATOM 14233 C CA . GLU B 1 804 ? -17.297 -63.594 -16.438 1 41.97 804 GLU B CA 1
ATOM 14234 C C . GLU B 1 804 ? -17.547 -62.5 -17.469 1 41.97 804 GLU B C 1
ATOM 14236 O O . GLU B 1 804 ? -16.625 -61.719 -17.781 1 41.97 804 GLU B O 1
ATOM 14241 N N . ILE B 1 805 ? -18.516 -62.688 -18.203 1 47.47 805 ILE B N 1
ATOM 14242 C CA . ILE B 1 805 ? -18.906 -61.719 -19.25 1 47.47 805 ILE B CA 1
ATOM 14243 C C . ILE B 1 805 ? -19.453 -60.469 -18.609 1 47.47 805 ILE B C 1
ATOM 14245 O O . ILE B 1 805 ? -20.438 -60.5 -17.875 1 47.47 805 ILE B O 1
ATOM 14249 N N . CYS B 1 806 ? -18.641 -59.469 -18.281 1 51.81 806 CYS B N 1
ATOM 14250 C CA . CYS B 1 806 ? -19.078 -58.25 -17.609 1 51.81 806 CYS B CA 1
ATOM 14251 C C . CYS B 1 806 ? -19.406 -57.156 -18.625 1 51.81 806 CYS B C 1
ATOM 14253 O O . CYS B 1 806 ? -18.578 -56.844 -19.469 1 51.81 806 CYS B O 1
ATOM 14255 N N . ASN B 1 807 ? -20.75 -56.938 -18.672 1 69.44 807 ASN B N 1
ATOM 14256 C CA . ASN B 1 807 ? -21.172 -55.812 -19.5 1 69.44 807 ASN B CA 1
ATOM 14257 C C . ASN B 1 807 ? -21.484 -54.562 -18.656 1 69.44 807 ASN B C 1
ATOM 14259 O O . ASN B 1 807 ? -22.062 -54.688 -17.578 1 69.44 807 ASN B O 1
ATOM 14263 N N . THR B 1 808 ? -20.859 -53.406 -18.984 1 85 808 THR B N 1
ATOM 14264 C CA . THR B 1 808 ? -21.141 -52.125 -18.312 1 85 808 THR B CA 1
ATOM 14265 C C . THR B 1 808 ? -22.484 -51.562 -18.766 1 85 808 THR B C 1
ATOM 14267 O O . THR B 1 808 ? -22.781 -51.531 -19.953 1 85 808 THR B O 1
ATOM 14270 N N . LEU B 1 809 ? -23.375 -51.344 -17.797 1 89.38 809 LEU B N 1
ATOM 14271 C CA . LEU B 1 809 ? -24.625 -50.656 -18.109 1 89.38 809 LEU B CA 1
ATOM 14272 C C . LEU B 1 809 ? -24.359 -49.188 -18.453 1 89.38 809 LEU B C 1
ATOM 14274 O O . LEU B 1 809 ? -23.562 -48.531 -17.812 1 89.38 809 LEU B O 1
ATOM 14278 N N . MET B 1 810 ? -24.984 -48.75 -19.516 1 92.31 810 MET B N 1
ATOM 14279 C CA . MET B 1 810 ? -24.75 -47.375 -19.938 1 92.31 810 MET B CA 1
ATOM 14280 C C . MET B 1 810 ? -26.078 -46.656 -20.141 1 92.31 810 MET B C 1
ATOM 14282 O O . MET B 1 810 ? -27 -47.188 -20.75 1 92.31 810 MET B O 1
ATOM 14286 N N . PHE B 1 811 ? -26.141 -45.469 -19.578 1 93.25 811 PHE B N 1
ATOM 14287 C CA . PHE B 1 811 ? -27.297 -44.594 -19.75 1 93.25 811 PHE B CA 1
ATOM 14288 C C . PHE B 1 811 ? -26.875 -43.25 -20.312 1 93.25 811 PHE B C 1
ATOM 14290 O O . PHE B 1 811 ? -25.844 -42.719 -19.906 1 93.25 811 PHE B O 1
ATOM 14297 N N . CYS B 1 812 ? -27.578 -42.688 -21.219 1 91.75 812 CYS B N 1
ATOM 14298 C CA . CYS B 1 812 ? -27.328 -41.344 -21.734 1 91.75 812 CYS B CA 1
ATOM 14299 C C . CYS B 1 812 ? -28.625 -40.531 -21.766 1 91.75 812 CYS B C 1
ATOM 14301 O O . CYS B 1 812 ? -29.719 -41.094 -21.828 1 91.75 812 CYS B O 1
ATOM 14303 N N . ALA B 1 813 ? -28.453 -39.25 -21.688 1 88.38 813 ALA B N 1
ATOM 14304 C CA . ALA B 1 813 ? -29.609 -38.344 -21.672 1 88.38 813 ALA B CA 1
ATOM 14305 C C . ALA B 1 813 ? -30.172 -38.156 -23.078 1 88.38 813 ALA B C 1
ATOM 14307 O O . ALA B 1 813 ? -29.406 -38.062 -24.047 1 88.38 813 ALA B O 1
ATOM 14308 N N . SER B 1 814 ? -31.453 -38.062 -23.109 1 81.75 814 SER B N 1
ATOM 14309 C CA . SER B 1 814 ? -32.094 -37.656 -24.344 1 81.75 814 SER B CA 1
ATOM 14310 C C . SER B 1 814 ? -32.031 -36.156 -24.562 1 81.75 814 SER B C 1
ATOM 14312 O O . SER B 1 814 ? -31.75 -35.406 -23.625 1 81.75 814 SER B O 1
ATOM 14314 N N . GLU B 1 815 ? -32.25 -35.719 -25.75 1 77.12 815 GLU B N 1
ATOM 14315 C CA . GLU B 1 815 ? -32.25 -34.281 -26.031 1 77.12 815 GLU B CA 1
ATOM 14316 C C . GLU B 1 815 ? -33.531 -33.625 -25.531 1 77.12 815 GLU B C 1
ATOM 14318 O O . GLU B 1 815 ? -34.625 -34.156 -25.734 1 77.12 815 GLU B O 1
ATOM 14323 N N . ASP B 1 816 ? -33.375 -32.531 -24.75 1 72.25 816 ASP B N 1
ATOM 14324 C CA . ASP B 1 816 ? -34.531 -31.828 -24.188 1 72.25 816 ASP B CA 1
ATOM 14325 C C . ASP B 1 816 ? -35.031 -30.734 -25.125 1 72.25 816 ASP B C 1
ATOM 14327 O O . ASP B 1 816 ? -35.062 -29.562 -24.75 1 72.25 816 ASP B O 1
ATOM 14331 N N . SER B 1 817 ? -35.156 -31.016 -26.281 1 65.62 817 SER B N 1
ATOM 14332 C CA . SER B 1 817 ? -35.656 -30.047 -27.25 1 65.62 817 SER B CA 1
ATOM 14333 C C . SER B 1 817 ? -37.062 -30.438 -27.766 1 65.62 817 SER B C 1
ATOM 14335 O O . SER B 1 817 ? -37.594 -29.781 -28.656 1 65.62 817 SER B O 1
ATOM 14337 N N . GLY B 1 818 ? -37.531 -31.359 -27.094 1 61.06 818 GLY B N 1
ATOM 14338 C CA . GLY B 1 818 ? -38.875 -31.781 -27.469 1 61.06 818 GLY B CA 1
ATOM 14339 C C . GLY B 1 818 ? -38.969 -32.281 -28.906 1 61.06 818 GLY B C 1
ATOM 14340 O O . GLY B 1 818 ? -38.188 -33.125 -29.312 1 61.06 818 GLY B O 1
ATOM 14341 N N . PHE B 1 819 ? -39.969 -31.75 -29.625 1 56.88 819 PHE B N 1
ATOM 14342 C CA . PHE B 1 819 ? -40.188 -32.188 -30.984 1 56.88 819 PHE B CA 1
ATOM 14343 C C . PHE B 1 819 ? -39.438 -31.297 -31.969 1 56.88 819 PHE B C 1
ATOM 14345 O O . PHE B 1 819 ? -39.469 -31.516 -33.188 1 56.88 819 PHE B O 1
ATOM 14352 N N . THR B 1 820 ? -38.719 -30.328 -31.406 1 58.12 820 THR B N 1
ATOM 14353 C CA . THR B 1 820 ? -38.062 -29.359 -32.281 1 58.12 820 THR B CA 1
ATOM 14354 C C . THR B 1 820 ? -36.594 -29.734 -32.5 1 58.12 820 THR B C 1
ATOM 14356 O O . THR B 1 820 ? -35.812 -28.938 -33.031 1 58.12 820 THR B O 1
ATOM 14359 N N . ALA B 1 821 ? -36.281 -30.922 -32.156 1 57.09 821 ALA B N 1
ATOM 14360 C CA . ALA B 1 821 ? -34.906 -31.344 -32.281 1 57.09 821 ALA B CA 1
ATOM 14361 C C . ALA B 1 821 ? -34.5 -31.469 -33.75 1 57.09 821 ALA B C 1
ATOM 14363 O O . ALA B 1 821 ? -35.219 -32.094 -34.531 1 57.09 821 ALA B O 1
ATOM 14364 N N . TYR B 1 822 ? -33.625 -30.656 -34.281 1 60.75 822 TYR B N 1
ATOM 14365 C CA . TYR B 1 822 ? -33.219 -30.719 -35.688 1 60.75 822 TYR B CA 1
ATOM 14366 C C . TYR B 1 822 ? -31.828 -31.344 -35.812 1 60.75 822 TYR B C 1
ATOM 14368 O O . TYR B 1 822 ? -31.391 -31.672 -36.938 1 60.75 822 TYR B O 1
ATOM 14376 N N . ARG B 1 823 ? -31.172 -31.578 -34.719 1 65.06 823 ARG B N 1
ATOM 14377 C CA . ARG B 1 823 ? -29.859 -32.219 -34.781 1 65.06 823 ARG B CA 1
ATOM 14378 C C . ARG B 1 823 ? -29.875 -33.562 -34.094 1 65.06 823 ARG B C 1
ATOM 14380 O O . ARG B 1 823 ? -30.75 -33.844 -33.281 1 65.06 823 ARG B O 1
ATOM 14387 N N . GLN B 1 824 ? -29 -34.438 -34.594 1 72.5 824 GLN B N 1
ATOM 14388 C CA . GLN B 1 824 ? -28.891 -35.781 -34.031 1 72.5 824 GLN B CA 1
ATOM 14389 C C . GLN B 1 824 ? -28.031 -35.75 -32.75 1 72.5 824 GLN B C 1
ATOM 14391 O O . GLN B 1 824 ? -26.828 -35.5 -32.844 1 72.5 824 GLN B O 1
ATOM 14396 N N . PRO B 1 825 ? -28.641 -35.875 -31.594 1 79.06 825 PRO B N 1
ATOM 14397 C CA . PRO B 1 825 ? -27.859 -35.875 -30.344 1 79.06 825 PRO B CA 1
ATOM 14398 C C . PRO B 1 825 ? -27.078 -37.156 -30.125 1 79.06 825 PRO B C 1
ATOM 14400 O O . PRO B 1 825 ? -27.609 -38.25 -30.375 1 79.06 825 PRO B O 1
ATOM 14403 N N . TYR B 1 826 ? -25.812 -37.156 -29.859 1 78.81 826 TYR B N 1
ATOM 14404 C CA . TYR B 1 826 ? -25 -38.281 -29.469 1 78.81 826 TYR B CA 1
ATOM 14405 C C . TYR B 1 826 ? -24.734 -38.281 -27.969 1 78.81 826 TYR B C 1
ATOM 14407 O O . TYR B 1 826 ? -24.609 -37.188 -27.359 1 78.81 826 TYR B O 1
ATOM 14415 N N . PRO B 1 827 ? -24.641 -39.406 -27.328 1 80.06 827 PRO B N 1
ATOM 14416 C CA . PRO B 1 827 ? -24.609 -40.75 -27.922 1 80.06 827 PRO B CA 1
ATOM 14417 C C . PRO B 1 827 ? -26 -41.344 -28.141 1 80.06 827 PRO B C 1
ATOM 14419 O O . PRO B 1 827 ? -26.125 -42.5 -28.516 1 80.06 827 PRO B O 1
ATOM 14422 N N . ALA B 1 828 ? -26.984 -40.625 -28 1 74.25 828 ALA B N 1
ATOM 14423 C CA . ALA B 1 828 ? -28.344 -41.156 -28.078 1 74.25 828 ALA B CA 1
ATOM 14424 C C . ALA B 1 828 ? -28.656 -41.625 -29.5 1 74.25 828 ALA B C 1
ATOM 14426 O O . ALA B 1 828 ? -29.484 -42.531 -29.688 1 74.25 828 ALA B O 1
ATOM 14427 N N . THR B 1 829 ? -28 -41 -30.453 1 75.62 829 THR B N 1
ATOM 14428 C CA . THR B 1 829 ? -28.297 -41.344 -31.844 1 75.62 829 THR B CA 1
ATOM 14429 C C . THR B 1 829 ? -27.391 -42.469 -32.312 1 75.62 829 THR B C 1
ATOM 14431 O O . THR B 1 829 ? -26.188 -42.5 -32.031 1 75.62 829 THR B O 1
ATOM 14434 N N . ASP B 1 830 ? -27.938 -43.406 -33.094 1 65.88 830 ASP B N 1
ATOM 14435 C CA . ASP B 1 830 ? -27.266 -44.469 -33.844 1 65.88 830 ASP B CA 1
ATOM 14436 C C . ASP B 1 830 ? -26.547 -45.438 -32.875 1 65.88 830 ASP B C 1
ATOM 14438 O O . ASP B 1 830 ? -25.5 -45.969 -33.219 1 65.88 830 ASP B O 1
ATOM 14442 N N . CYS B 1 831 ? -26.938 -45.375 -31.656 1 67.5 831 CYS B N 1
ATOM 14443 C CA . CYS B 1 831 ? -26.312 -46.344 -30.766 1 67.5 831 CYS B CA 1
ATOM 14444 C C . CYS B 1 831 ? -27.234 -47.531 -30.531 1 67.5 831 CYS B C 1
ATOM 14446 O O . CYS B 1 831 ? -28.453 -47.406 -30.672 1 67.5 831 CYS B O 1
ATOM 14448 N N . ASP B 1 832 ? -26.516 -48.656 -30.484 1 74.25 832 ASP B N 1
ATOM 14449 C CA . ASP B 1 832 ? -27.234 -49.906 -30.188 1 74.25 832 ASP B CA 1
ATOM 14450 C C . ASP B 1 832 ? -27.953 -49.812 -28.844 1 74.25 832 ASP B C 1
ATOM 14452 O O . ASP B 1 832 ? -27.312 -49.719 -27.797 1 74.25 832 ASP B O 1
ATOM 14456 N N . THR B 1 833 ? -29.312 -49.75 -28.891 1 77.25 833 THR B N 1
ATOM 14457 C CA . THR B 1 833 ? -30.125 -49.594 -27.688 1 77.25 833 THR B CA 1
ATOM 14458 C C . THR B 1 833 ? -29.938 -50.781 -26.75 1 77.25 833 THR B C 1
ATOM 14460 O O . THR B 1 833 ? -30.406 -50.75 -25.609 1 77.25 833 THR B O 1
ATOM 14463 N N . ASN B 1 834 ? -29.25 -51.719 -27.266 1 75.75 834 ASN B N 1
ATOM 14464 C CA . ASN B 1 834 ? -28.953 -52.844 -26.391 1 75.75 834 ASN B CA 1
ATOM 14465 C C . ASN B 1 834 ? -27.719 -52.594 -25.531 1 75.75 834 ASN B C 1
ATOM 14467 O O . ASN B 1 834 ? -27.484 -53.25 -24.531 1 75.75 834 ASN B O 1
ATOM 14471 N N . VAL B 1 835 ? -27 -51.656 -26.047 1 81.31 835 VAL B N 1
ATOM 14472 C CA . VAL B 1 835 ? -25.734 -51.406 -25.359 1 81.31 835 VAL B CA 1
ATOM 14473 C C . VAL B 1 835 ? -25.875 -50.156 -24.5 1 81.31 835 VAL B C 1
ATOM 14475 O O . VAL B 1 835 ? -25.281 -50.062 -23.422 1 81.31 835 VAL B O 1
ATOM 14478 N N . ILE B 1 836 ? -26.641 -49.219 -24.953 1 88.81 836 ILE B N 1
ATOM 14479 C CA . ILE B 1 836 ? -26.844 -47.969 -24.219 1 88.81 836 ILE B CA 1
ATOM 14480 C C . ILE B 1 836 ? -28.312 -47.562 -24.281 1 88.81 836 ILE B C 1
ATOM 14482 O O . ILE B 1 836 ? -28.969 -47.75 -25.312 1 88.81 836 ILE B O 1
ATOM 14486 N N . LYS B 1 837 ? -28.828 -47.125 -23.156 1 90.94 837 LYS B N 1
ATOM 14487 C CA . LYS B 1 837 ? -30.234 -46.75 -23.094 1 90.94 837 LYS B CA 1
ATOM 14488 C C . LYS B 1 837 ? -30.406 -45.219 -22.953 1 90.94 837 LYS B C 1
ATOM 14490 O O . LYS B 1 837 ? -29.656 -44.594 -22.203 1 90.94 837 LYS B O 1
ATOM 14495 N N . ARG B 1 838 ? -31.375 -44.625 -23.703 1 91.56 838 ARG B N 1
ATOM 14496 C CA . ARG B 1 838 ? -31.719 -43.219 -23.703 1 91.56 838 ARG B CA 1
ATOM 14497 C C . ARG B 1 838 ? -32.781 -42.906 -22.641 1 91.56 838 ARG B C 1
ATOM 14499 O O . ARG B 1 838 ? -33.844 -43.5 -22.656 1 91.56 838 ARG B O 1
ATOM 14506 N N . VAL B 1 839 ? -32.406 -42 -21.766 1 92.56 839 VAL B N 1
ATOM 14507 C CA . VAL B 1 839 ? -33.312 -41.688 -20.641 1 92.56 839 VAL B CA 1
ATOM 14508 C C . VAL B 1 839 ? -33.875 -40.281 -20.797 1 92.56 839 VAL B C 1
ATOM 14510 O O . VAL B 1 839 ? -33.125 -39.344 -21.078 1 92.56 839 VAL B O 1
ATOM 14513 N N . GLY B 1 840 ? -35.156 -40.094 -20.719 1 89.62 840 GLY B N 1
ATOM 14514 C CA . GLY B 1 840 ? -35.844 -38.812 -20.734 1 89.62 840 GLY B CA 1
ATOM 14515 C C . GLY B 1 840 ? -36.469 -38.438 -19.406 1 89.62 840 GLY B C 1
ATOM 14516 O O . GLY B 1 840 ? -36.562 -39.281 -18.5 1 89.62 840 GLY B O 1
ATOM 14517 N N . ALA B 1 841 ? -36.906 -37.219 -19.297 1 88.25 841 ALA B N 1
ATOM 14518 C CA . ALA B 1 841 ? -37.438 -36.656 -18.047 1 88.25 841 ALA B CA 1
ATOM 14519 C C . ALA B 1 841 ? -38.938 -36.906 -17.953 1 88.25 841 ALA B C 1
ATOM 14521 O O . ALA B 1 841 ? -39.656 -36.781 -18.938 1 88.25 841 ALA B O 1
ATOM 14522 N N . ALA B 1 842 ? -39.312 -37.25 -16.75 1 85.94 842 ALA B N 1
ATOM 14523 C CA . ALA B 1 842 ? -40.719 -37.375 -16.422 1 85.94 842 ALA B CA 1
ATOM 14524 C C . ALA B 1 842 ? -41.094 -36.344 -15.359 1 85.94 842 ALA B C 1
ATOM 14526 O O . ALA B 1 842 ? -40.281 -35.938 -14.539 1 85.94 842 ALA B O 1
ATOM 14527 N N . GLY B 1 843 ? -42.344 -35.938 -15.422 1 79.5 843 GLY B N 1
ATOM 14528 C CA . GLY B 1 843 ? -42.844 -35.031 -14.422 1 79.5 843 GLY B CA 1
ATOM 14529 C C . GLY B 1 843 ? -43.062 -35.656 -13.062 1 79.5 843 GLY B C 1
ATOM 14530 O O . GLY B 1 843 ? -42.656 -36.812 -12.859 1 79.5 843 GLY B O 1
ATOM 14531 N N . ILE B 1 844 ? -43.719 -35 -12.148 1 77.38 844 ILE B N 1
ATOM 14532 C CA . ILE B 1 844 ? -43.844 -35.406 -10.75 1 77.38 844 ILE B CA 1
ATOM 14533 C C . ILE B 1 844 ? -44.75 -36.625 -10.648 1 77.38 844 ILE B C 1
ATOM 14535 O O . ILE B 1 844 ? -44.656 -37.406 -9.703 1 77.38 844 ILE B O 1
ATOM 14539 N N . TYR B 1 845 ? -45.594 -36.781 -11.672 1 76.56 845 TYR B N 1
ATOM 14540 C CA . TYR B 1 845 ? -46.531 -37.875 -11.625 1 76.56 845 TYR B CA 1
ATOM 14541 C C . TYR B 1 845 ? -46.125 -39 -12.586 1 76.56 845 TYR B C 1
ATOM 14543 O O . TYR B 1 845 ? -46.875 -39.938 -12.797 1 76.56 845 TYR B O 1
ATOM 14551 N N . GLY B 1 846 ? -44.969 -38.844 -13.188 1 82.31 846 GLY B N 1
ATOM 14552 C CA . GLY B 1 846 ? -44.438 -39.875 -14.047 1 82.31 846 GLY B CA 1
ATOM 14553 C C . GLY B 1 846 ? -44.75 -39.656 -15.516 1 82.31 846 GLY B C 1
ATOM 14554 O O . GLY B 1 846 ? -44.375 -40.469 -16.359 1 82.31 846 GLY B O 1
ATOM 14555 N N . GLU B 1 847 ? -45.438 -38.594 -15.781 1 80.5 847 GLU B N 1
ATOM 14556 C CA . GLU B 1 847 ? -45.719 -38.281 -17.172 1 80.5 847 GLU B CA 1
ATOM 14557 C C . GLU B 1 847 ? -44.5 -37.719 -17.875 1 80.5 847 GLU B C 1
ATOM 14559 O O . GLU B 1 847 ? -43.656 -37.062 -17.219 1 80.5 847 GLU B O 1
ATOM 14564 N N . ARG B 1 848 ? -44.406 -38.062 -19.109 1 84.5 848 ARG B N 1
ATOM 14565 C CA . ARG B 1 848 ? -43.281 -37.531 -19.891 1 84.5 848 ARG B CA 1
ATOM 14566 C C . ARG B 1 848 ? -43.281 -36 -19.875 1 84.5 848 ARG B C 1
ATOM 14568 O O . ARG B 1 848 ? -44.312 -35.375 -20.062 1 84.5 848 ARG B O 1
ATOM 14575 N N . SER B 1 849 ? -42.156 -35.406 -19.609 1 81.81 849 SER B N 1
ATOM 14576 C CA . SER B 1 849 ? -42.031 -33.969 -19.672 1 81.81 849 SER B CA 1
ATOM 14577 C C . SER B 1 849 ? -42.188 -33.438 -21.094 1 81.81 849 SER B C 1
ATOM 14579 O O . SER B 1 849 ? -41.844 -34.125 -22.047 1 81.81 849 SER B O 1
ATOM 14581 N N . GLU B 1 850 ? -42.625 -32.312 -21.219 1 72.19 850 GLU B N 1
ATOM 14582 C CA . GLU B 1 850 ? -42.969 -31.75 -22.516 1 72.19 850 GLU B CA 1
ATOM 14583 C C . GLU B 1 850 ? -41.75 -31.609 -23.422 1 72.19 850 GLU B C 1
ATOM 14585 O O . GLU B 1 850 ? -41.875 -31.703 -24.641 1 72.19 850 GLU B O 1
ATOM 14590 N N . TYR B 1 851 ? -40.656 -31.453 -22.938 1 78.56 851 TYR B N 1
ATOM 14591 C CA . TYR B 1 851 ? -39.469 -31.172 -23.734 1 78.56 851 TYR B CA 1
ATOM 14592 C C . TYR B 1 851 ? -38.781 -32.469 -24.141 1 78.56 851 TYR B C 1
ATOM 14594 O O . TYR B 1 851 ? -37.781 -32.438 -24.844 1 78.56 851 TYR B O 1
ATOM 14602 N N . VAL B 1 852 ? -39.281 -33.594 -23.734 1 84.56 852 VAL B N 1
ATOM 14603 C CA . VAL B 1 852 ? -38.688 -34.875 -24.062 1 84.56 852 VAL B CA 1
ATOM 14604 C C . VAL B 1 852 ? -39.375 -35.438 -25.328 1 84.56 852 VAL B C 1
ATOM 14606 O O . VAL B 1 852 ? -40.594 -35.438 -25.438 1 84.56 852 VAL B O 1
ATOM 14609 N N . ASN B 1 853 ? -38.625 -35.812 -26.297 1 79.44 853 ASN B N 1
ATOM 14610 C CA . ASN B 1 853 ? -39.125 -36.469 -27.5 1 79.44 853 ASN B CA 1
ATOM 14611 C C . ASN B 1 853 ? -39.438 -37.938 -27.266 1 79.44 853 ASN B C 1
ATOM 14613 O O . ASN B 1 853 ? -38.531 -38.719 -26.969 1 79.44 853 ASN B O 1
ATOM 14617 N N . PRO B 1 854 ? -40.656 -38.375 -27.406 1 77.81 854 PRO B N 1
ATOM 14618 C CA . PRO B 1 854 ? -41 -39.75 -27.078 1 77.81 854 PRO B CA 1
ATOM 14619 C C . PRO B 1 854 ? -40.375 -40.781 -28.016 1 77.81 854 PRO B C 1
ATOM 14621 O O . PRO B 1 854 ? -40.219 -41.938 -27.656 1 77.81 854 PRO B O 1
ATOM 14624 N N . ASN B 1 855 ? -39.969 -40.375 -29.219 1 75.75 855 ASN B N 1
ATOM 14625 C CA . ASN B 1 855 ? -39.406 -41.312 -30.188 1 75.75 855 ASN B CA 1
ATOM 14626 C C . ASN B 1 855 ? -37.938 -41.5 -29.984 1 75.75 855 ASN B C 1
ATOM 14628 O O . ASN B 1 855 ? -37.312 -42.312 -30.656 1 75.75 855 ASN B O 1
ATOM 14632 N N . LYS B 1 856 ? -37.469 -40.875 -29 1 79.94 856 LYS B N 1
ATOM 14633 C CA . LYS B 1 856 ? -36 -40.906 -28.859 1 79.94 856 LYS B CA 1
ATOM 14634 C C . LYS B 1 856 ? -35.594 -41.312 -27.453 1 79.94 856 LYS B C 1
ATOM 14636 O O . LYS B 1 856 ? -34.531 -40.938 -26.969 1 79.94 856 LYS B O 1
ATOM 14641 N N . ILE B 1 857 ? -36.5 -42 -26.766 1 88.5 857 ILE B N 1
ATOM 14642 C CA . ILE B 1 857 ? -36.156 -42.406 -25.406 1 88.5 857 ILE B CA 1
ATOM 14643 C C . ILE B 1 857 ? -36.469 -43.875 -25.203 1 88.5 857 ILE B C 1
ATOM 14645 O O . ILE B 1 857 ? -37.344 -44.438 -25.891 1 88.5 857 ILE B O 1
ATOM 14649 N N . ASP B 1 858 ? -35.75 -44.5 -24.344 1 89.5 858 ASP B N 1
ATOM 14650 C CA . ASP B 1 858 ? -36 -45.875 -23.938 1 89.5 858 ASP B CA 1
ATOM 14651 C C . ASP B 1 858 ? -36.688 -45.906 -22.562 1 89.5 858 ASP B C 1
ATOM 14653 O O . ASP B 1 858 ? -37.5 -46.781 -22.312 1 89.5 858 ASP B O 1
ATOM 14657 N N . TYR B 1 859 ? -36.344 -45 -21.703 1 93.12 859 TYR B N 1
ATOM 14658 C CA . TYR B 1 859 ? -36.906 -44.938 -20.359 1 93.12 859 TYR B CA 1
ATOM 14659 C C . TYR B 1 859 ? -37.25 -43.5 -19.969 1 93.12 859 TYR B C 1
ATOM 14661 O O . TYR B 1 859 ? -36.656 -42.562 -20.484 1 93.12 859 TYR B O 1
ATOM 14669 N N . LEU B 1 860 ? -38.219 -43.406 -19.078 1 92.69 860 LEU B N 1
ATOM 14670 C CA . LEU B 1 860 ? -38.5 -42.156 -18.391 1 92.69 860 LEU B CA 1
ATOM 14671 C C . LEU B 1 860 ? -38.219 -42.312 -16.891 1 92.69 860 LEU B C 1
ATOM 14673 O O . LEU B 1 860 ? -38.562 -43.312 -16.281 1 92.69 860 LEU B O 1
ATOM 14677 N N . PHE B 1 861 ? -37.531 -41.438 -16.375 1 92.75 861 PHE B N 1
ATOM 14678 C CA . PHE B 1 861 ? -37.281 -41.281 -14.945 1 92.75 861 PHE B CA 1
ATOM 14679 C C . PHE B 1 861 ? -37.656 -39.875 -14.469 1 92.75 861 PHE B C 1
ATOM 14681 O O . PHE B 1 861 ? -37.75 -38.938 -15.281 1 92.75 861 PHE B O 1
ATOM 14688 N N . PRO B 1 862 ? -37.812 -39.719 -13.148 1 87.88 862 PRO B N 1
ATOM 14689 C CA . PRO B 1 862 ? -38.125 -38.375 -12.688 1 87.88 862 PRO B CA 1
ATOM 14690 C C . PRO B 1 862 ? -37.094 -37.344 -13.109 1 87.88 862 PRO B C 1
ATOM 14692 O O . PRO B 1 862 ? -35.875 -37.594 -12.969 1 87.88 862 PRO B O 1
ATOM 14695 N N . GLY B 1 863 ? -37.531 -36.312 -13.688 1 84.31 863 GLY B N 1
ATOM 14696 C CA . GLY B 1 863 ? -36.625 -35.281 -14.148 1 84.31 863 GLY B CA 1
ATOM 14697 C C . GLY B 1 863 ? -36.906 -33.906 -13.539 1 84.31 863 GLY B C 1
ATOM 14698 O O . GLY B 1 863 ? -36.125 -32.969 -13.68 1 84.31 863 GLY B O 1
ATOM 14699 N N . GLU B 1 864 ? -37.938 -33.75 -12.961 1 75.25 864 GLU B N 1
ATOM 14700 C CA . GLU B 1 864 ? -38.281 -32.5 -12.289 1 75.25 864 GLU B CA 1
ATOM 14701 C C . GLU B 1 864 ? -38.125 -32.625 -10.773 1 75.25 864 GLU B C 1
ATOM 14703 O O . GLU B 1 864 ? -39.094 -32.812 -10.055 1 75.25 864 GLU B O 1
ATOM 14708 N N . ILE B 1 865 ? -36.719 -32.656 -10.336 1 66.62 865 ILE B N 1
ATOM 14709 C CA . ILE B 1 865 ? -36.344 -32.906 -8.945 1 66.62 865 ILE B CA 1
ATOM 14710 C C . ILE B 1 865 ? -35.969 -31.578 -8.281 1 66.62 865 ILE B C 1
ATOM 14712 O O . ILE B 1 865 ? -35.156 -30.812 -8.812 1 66.62 865 ILE B O 1
ATOM 14716 N N . VAL B 1 866 ? -36.781 -30.938 -7.363 1 48.06 866 VAL B N 1
ATOM 14717 C CA . VAL B 1 866 ? -36.5 -29.672 -6.668 1 48.06 866 VAL B CA 1
ATOM 14718 C C . VAL B 1 866 ? -35.781 -29.953 -5.352 1 48.06 866 VAL B C 1
ATOM 14720 O O . VAL B 1 866 ? -36.25 -30.766 -4.551 1 48.06 866 VAL B O 1
ATOM 14723 N N . SER B 1 867 ? -34.531 -29.891 -5.316 1 48.38 867 SER B N 1
ATOM 14724 C CA . SER B 1 867 ? -33.969 -29.922 -3.965 1 48.38 867 SER B CA 1
ATOM 14725 C C . SER B 1 867 ? -33.781 -28.5 -3.412 1 48.38 867 SER B C 1
ATOM 14727 O O . SER B 1 867 ? -33.719 -27.547 -4.176 1 48.38 867 SER B O 1
ATOM 14729 N N . THR B 1 868 ? -34 -28.234 -2.123 1 43.44 868 THR B N 1
ATOM 14730 C CA . THR B 1 868 ? -34 -26.953 -1.403 1 43.44 868 THR B CA 1
ATOM 14731 C C . THR B 1 868 ? -33 -25.984 -2.014 1 43.44 868 THR B C 1
ATOM 14733 O O . THR B 1 868 ? -33.219 -24.766 -2.008 1 43.44 868 THR B O 1
ATOM 14736 N N . ARG B 1 869 ? -31.797 -26.469 -2.277 1 47.28 869 ARG B N 1
ATOM 14737 C CA . ARG B 1 869 ? -30.797 -25.438 -2.58 1 47.28 869 ARG B CA 1
ATOM 14738 C C . ARG B 1 869 ? -30.438 -25.438 -4.062 1 47.28 869 ARG B C 1
ATOM 14740 O O . ARG B 1 869 ? -30 -24.438 -4.602 1 47.28 869 ARG B O 1
ATOM 14747 N N . ASP B 1 870 ? -30.406 -26.562 -4.758 1 47.19 870 ASP B N 1
ATOM 14748 C CA . ASP B 1 870 ? -29.922 -26.641 -6.133 1 47.19 870 ASP B CA 1
ATOM 14749 C C . ASP B 1 870 ? -30.875 -27.438 -7.012 1 47.19 870 ASP B C 1
ATOM 14751 O O . ASP B 1 870 ? -31.266 -28.547 -6.66 1 47.19 870 ASP B O 1
ATOM 14755 N N . VAL B 1 871 ? -31.719 -26.734 -7.809 1 45.75 871 VAL B N 1
ATOM 14756 C CA . VAL B 1 871 ? -32.719 -27.328 -8.688 1 45.75 871 VAL B CA 1
ATOM 14757 C C . VAL B 1 871 ? -32.031 -27.969 -9.898 1 45.75 871 VAL B C 1
ATOM 14759 O O . VAL B 1 871 ? -31.266 -27.297 -10.609 1 45.75 871 VAL B O 1
ATOM 14762 N N . CYS B 1 872 ? -31.922 -29.359 -9.953 1 60.19 872 CYS B N 1
ATOM 14763 C CA . CYS B 1 872 ? -31.438 -30 -11.172 1 60.19 872 CYS B CA 1
ATOM 14764 C C . CYS B 1 872 ? -32.594 -30.578 -11.977 1 60.19 872 CYS B C 1
ATOM 14766 O O . CYS B 1 872 ? -33.406 -31.359 -11.461 1 60.19 872 CYS B O 1
ATOM 14768 N N . SER B 1 873 ? -33.062 -29.922 -13.109 1 63.12 873 SER B N 1
ATOM 14769 C CA . SER B 1 873 ? -34.156 -30.422 -13.93 1 63.12 873 SER B CA 1
ATOM 14770 C C . SER B 1 873 ? -33.656 -30.828 -15.312 1 63.12 873 SER B C 1
ATOM 14772 O O . SER B 1 873 ? -32.625 -30.375 -15.773 1 63.12 873 SER B O 1
ATOM 14774 N N . GLY B 1 874 ? -34.344 -31.969 -15.898 1 78.75 874 GLY B N 1
ATOM 14775 C CA . GLY B 1 874 ? -34.125 -32.375 -17.266 1 78.75 874 GLY B CA 1
ATOM 14776 C C . GLY B 1 874 ? -33.719 -33.844 -17.406 1 78.75 874 GLY B C 1
ATOM 14777 O O . GLY B 1 874 ? -33.719 -34.562 -16.406 1 78.75 874 GLY B O 1
ATOM 14778 N N . SER B 1 875 ? -33.5 -34.281 -18.609 1 83 875 SER B N 1
ATOM 14779 C CA . SER B 1 875 ? -33.094 -35.656 -18.906 1 83 875 SER B CA 1
ATOM 14780 C C . SER B 1 875 ? -31.75 -35.969 -18.297 1 83 875 SER B C 1
ATOM 14782 O O . SER B 1 875 ? -31.453 -37.156 -18.047 1 83 875 SER B O 1
ATOM 14784 N N . SER B 1 876 ? -30.875 -35.125 -18.078 1 88.19 876 SER B N 1
ATOM 14785 C CA . SER B 1 876 ? -29.609 -35.344 -17.391 1 88.19 876 SER B CA 1
ATOM 14786 C C . SER B 1 876 ? -29.812 -35.938 -16.016 1 88.19 876 SER B C 1
ATOM 14788 O O . SER B 1 876 ? -29.172 -36.938 -15.664 1 88.19 876 SER B O 1
ATOM 14790 N N . ALA B 1 877 ? -30.781 -35.188 -15.211 1 88.06 877 ALA B N 1
ATOM 14791 C CA . ALA B 1 877 ? -31.094 -35.688 -13.867 1 88.06 877 ALA B CA 1
ATOM 14792 C C . ALA B 1 877 ? -31.672 -37.094 -13.93 1 88.06 877 ALA B C 1
ATOM 14794 O O . ALA B 1 877 ? -31.328 -37.938 -13.117 1 88.06 877 ALA B O 1
ATOM 14795 N N . SER B 1 878 ? -32.562 -37.281 -14.906 1 90.44 878 SER B N 1
ATOM 14796 C CA . SER B 1 878 ? -33.188 -38.562 -15.078 1 90.44 878 SER B CA 1
ATOM 14797 C C . SER B 1 878 ? -32.156 -39.656 -15.352 1 90.44 878 SER B C 1
ATOM 14799 O O . SER B 1 878 ? -32.25 -40.781 -14.828 1 90.44 878 SER B O 1
ATOM 14801 N N . THR B 1 879 ? -31.219 -39.312 -16.141 1 91.75 879 THR B N 1
ATOM 14802 C CA . THR B 1 879 ? -30.156 -40.25 -16.469 1 91.75 879 THR B CA 1
ATOM 14803 C C . THR B 1 879 ? -29.359 -40.625 -15.227 1 91.75 879 THR B C 1
ATOM 14805 O O . THR B 1 879 ? -29.047 -41.781 -15.016 1 91.75 879 THR B O 1
ATOM 14808 N N . ALA B 1 880 ? -29.031 -39.656 -14.43 1 93.56 880 ALA B N 1
ATOM 14809 C CA . ALA B 1 880 ? -28.328 -39.906 -13.18 1 93.56 880 ALA B CA 1
ATOM 14810 C C . ALA B 1 880 ? -29.141 -40.812 -12.258 1 93.56 880 ALA B C 1
ATOM 14812 O O . ALA B 1 880 ? -28.594 -41.719 -11.609 1 93.56 880 ALA B O 1
ATOM 14813 N N . LEU B 1 881 ? -30.422 -40.594 -12.203 1 93.06 881 LEU B N 1
ATOM 14814 C CA . LEU B 1 881 ? -31.297 -41.406 -11.367 1 93.06 881 LEU B CA 1
ATOM 14815 C C . LEU B 1 881 ? -31.359 -42.844 -11.875 1 93.06 881 LEU B C 1
ATOM 14817 O O . LEU B 1 881 ? -31.375 -43.781 -11.078 1 93.06 881 LEU B O 1
ATOM 14821 N N . ALA B 1 882 ? -31.406 -43 -13.172 1 93.94 882 ALA B N 1
ATOM 14822 C CA . ALA B 1 882 ? -31.391 -44.344 -13.75 1 93.94 882 ALA B CA 1
ATOM 14823 C C . ALA B 1 882 ? -30.094 -45.094 -13.383 1 93.94 882 ALA B C 1
ATOM 14825 O O . ALA B 1 882 ? -30.141 -46.25 -12.992 1 93.94 882 ALA B O 1
ATOM 14826 N N . ALA B 1 883 ? -29.031 -44.344 -13.539 1 94.44 883 ALA B N 1
ATOM 14827 C CA . ALA B 1 883 ? -27.75 -44.938 -13.156 1 94.44 883 ALA B CA 1
ATOM 14828 C C . ALA B 1 883 ? -27.719 -45.25 -11.672 1 94.44 883 ALA B C 1
ATOM 14830 O O . ALA B 1 883 ? -27.266 -46.344 -11.281 1 94.44 883 ALA B O 1
ATOM 14831 N N . GLY B 1 884 ? -28.234 -44.406 -10.867 1 94.75 884 GLY B N 1
ATOM 14832 C CA . GLY B 1 884 ? -28.297 -44.625 -9.43 1 94.75 884 GLY B CA 1
ATOM 14833 C C . GLY B 1 884 ? -29.141 -45.812 -9.047 1 94.75 884 GLY B C 1
ATOM 14834 O O . GLY B 1 884 ? -28.75 -46.594 -8.172 1 94.75 884 GLY B O 1
ATOM 14835 N N . LEU B 1 885 ? -30.266 -45.938 -9.656 1 93.88 885 LEU B N 1
ATOM 14836 C CA . LEU B 1 885 ? -31.141 -47.062 -9.352 1 93.88 885 LEU B CA 1
ATOM 14837 C C . LEU B 1 885 ? -30.484 -48.375 -9.742 1 93.88 885 LEU B C 1
ATOM 14839 O O . LEU B 1 885 ? -30.562 -49.344 -8.992 1 93.88 885 LEU B O 1
ATOM 14843 N N . SER B 1 886 ? -29.875 -48.375 -10.906 1 93.06 886 SER B N 1
ATOM 14844 C CA . SER B 1 886 ? -29.141 -49.562 -11.32 1 93.06 886 SER B CA 1
ATOM 14845 C C . SER B 1 886 ? -28.062 -49.938 -10.32 1 93.06 886 SER B C 1
ATOM 14847 O O . SER B 1 886 ? -27.891 -51.094 -9.969 1 93.06 886 SER B O 1
ATOM 14849 N N . ALA B 1 887 ? -27.375 -48.938 -9.922 1 93.25 887 ALA B N 1
ATOM 14850 C CA . ALA B 1 887 ? -26.297 -49.156 -8.961 1 93.25 887 ALA B CA 1
ATOM 14851 C C . ALA B 1 887 ? -26.844 -49.688 -7.641 1 93.25 887 ALA B C 1
ATOM 14853 O O . ALA B 1 887 ? -26.219 -50.562 -7.023 1 93.25 887 ALA B O 1
ATOM 14854 N N . LEU B 1 888 ? -27.984 -49.156 -7.219 1 93.81 888 LEU B N 1
ATOM 14855 C CA . LEU B 1 888 ? -28.594 -49.594 -5.973 1 93.81 888 LEU B CA 1
ATOM 14856 C C . LEU B 1 888 ? -28.922 -51.094 -6.035 1 93.81 888 LEU B C 1
ATOM 14858 O O . LEU B 1 888 ? -28.609 -51.844 -5.105 1 93.81 888 LEU B O 1
ATOM 14862 N N . ILE B 1 889 ? -29.516 -51.5 -7.082 1 91.38 889 ILE B N 1
ATOM 14863 C CA . ILE B 1 889 ? -29.938 -52.906 -7.242 1 91.38 889 ILE B CA 1
ATOM 14864 C C . ILE B 1 889 ? -28.703 -53.812 -7.297 1 91.38 889 ILE B C 1
ATOM 14866 O O . ILE B 1 889 ? -28.641 -54.844 -6.629 1 91.38 889 ILE B O 1
ATOM 14870 N N . LEU B 1 890 ? -27.719 -53.312 -8.031 1 88.88 890 LEU B N 1
ATOM 14871 C CA . LEU B 1 890 ? -26.484 -54.094 -8.117 1 88.88 890 LEU B CA 1
ATOM 14872 C C . LEU B 1 890 ? -25.781 -54.156 -6.762 1 88.88 890 LEU B C 1
ATOM 14874 O O . LEU B 1 890 ? -25.234 -55.219 -6.402 1 88.88 890 LEU B O 1
ATOM 14878 N N . TRP B 1 891 ? -25.766 -53.094 -6.121 1 91.12 891 TRP B N 1
ATOM 14879 C CA . TRP B 1 891 ? -25.141 -53.031 -4.805 1 91.12 891 TRP B CA 1
ATOM 14880 C C . TRP B 1 891 ? -25.797 -54 -3.836 1 91.12 891 TRP B C 1
ATOM 14882 O O . TRP B 1 891 ? -25.109 -54.75 -3.133 1 91.12 891 TRP B O 1
ATOM 14892 N N . CYS B 1 892 ? -27.094 -54.031 -3.811 1 90.94 892 CYS B N 1
ATOM 14893 C CA . CYS B 1 892 ? -27.844 -54.938 -2.941 1 90.94 892 CYS B CA 1
ATOM 14894 C C . CYS B 1 892 ? -27.594 -56.406 -3.332 1 90.94 892 CYS B C 1
ATOM 14896 O O . CYS B 1 892 ? -27.484 -57.281 -2.467 1 90.94 892 CYS B O 1
ATOM 14898 N N . ALA B 1 893 ? -27.484 -56.594 -4.582 1 86.25 893 ALA B N 1
ATOM 14899 C CA . ALA B 1 893 ? -27.188 -57.938 -5.055 1 86.25 893 ALA B CA 1
ATOM 14900 C C . ALA B 1 893 ? -25.797 -58.406 -4.594 1 86.25 893 ALA B C 1
ATOM 14902 O O . ALA B 1 893 ? -25.609 -59.531 -4.164 1 86.25 893 ALA B O 1
ATOM 14903 N N . ALA B 1 894 ? -24.922 -57.5 -4.746 1 84.56 894 ALA B N 1
ATOM 14904 C CA . ALA B 1 894 ? -23.547 -57.781 -4.305 1 84.56 894 ALA B CA 1
ATOM 14905 C C . ALA B 1 894 ? -23.516 -58.062 -2.809 1 84.56 894 ALA B C 1
ATOM 14907 O O . ALA B 1 894 ? -22.766 -58.969 -2.361 1 84.56 894 ALA B O 1
ATOM 14908 N N . LEU B 1 895 ? -24.281 -57.406 -2.051 1 88.44 895 LEU B N 1
ATOM 14909 C CA . LEU B 1 895 ? -24.344 -57.594 -0.609 1 88.44 895 LEU B CA 1
ATOM 14910 C C . LEU B 1 895 ? -24.891 -59 -0.285 1 88.44 895 LEU B C 1
ATOM 14912 O O . LEU B 1 895 ? -24.391 -59.656 0.61 1 88.44 895 LEU B O 1
ATOM 14916 N N . GLN B 1 896 ? -25.891 -59.406 -0.995 1 84.62 896 GLN B N 1
ATOM 14917 C CA . GLN B 1 896 ? -26.5 -60.719 -0.776 1 84.62 896 GLN B CA 1
ATOM 14918 C C . GLN B 1 896 ? -25.516 -61.844 -1.14 1 84.62 896 GLN B C 1
ATOM 14920 O O . GLN B 1 896 ? -25.453 -62.844 -0.453 1 84.62 896 GLN B O 1
ATOM 14925 N N . SER B 1 897 ? -24.859 -61.562 -2.209 1 79.69 897 SER B N 1
ATOM 14926 C CA . SER B 1 897 ? -23.859 -62.531 -2.611 1 79.69 897 SER B CA 1
ATOM 14927 C C . SER B 1 897 ? -22.75 -62.656 -1.569 1 79.69 897 SER B C 1
ATOM 14929 O O . SER B 1 897 ? -22.25 -63.75 -1.297 1 79.69 897 SER B O 1
ATOM 14931 N N . ALA B 1 898 ? -22.344 -61.562 -1.037 1 79.81 898 ALA B N 1
ATOM 14932 C CA . ALA B 1 898 ? -21.312 -61.562 -0.015 1 79.81 898 ALA B CA 1
ATOM 14933 C C . ALA B 1 898 ? -21.781 -62.25 1.262 1 79.81 898 ALA B C 1
ATOM 14935 O O . ALA B 1 898 ? -21.016 -62.938 1.923 1 79.81 898 ALA B O 1
ATOM 14936 N N . LYS B 1 899 ? -23 -62.125 1.604 1 78.38 899 LYS B N 1
ATOM 14937 C CA . LYS B 1 899 ? -23.578 -62.781 2.773 1 78.38 899 LYS B CA 1
ATOM 14938 C C . LYS B 1 899 ? -23.641 -64.312 2.582 1 78.38 899 LYS B C 1
ATOM 14940 O O . LYS B 1 899 ? -23.391 -65.062 3.52 1 78.38 899 LYS B O 1
ATOM 14945 N N . ALA B 1 900 ? -24.016 -64.75 1.386 1 66.56 900 ALA B N 1
ATOM 14946 C CA . ALA B 1 900 ? -24.125 -66.188 1.097 1 66.56 900 ALA B CA 1
ATOM 14947 C C . ALA B 1 900 ? -22.766 -66.875 1.098 1 66.56 900 ALA B C 1
ATOM 14949 O O . ALA B 1 900 ? -22.625 -68 1.537 1 66.56 900 ALA B O 1
ATOM 14950 N N . GLY B 1 901 ? -21.781 -66.25 0.525 1 57 901 GLY B N 1
ATOM 14951 C CA . GLY B 1 901 ? -20.438 -66.812 0.558 1 57 901 GLY B CA 1
ATOM 14952 C C . GLY B 1 901 ? -19.875 -66.875 1.961 1 57 901 GLY B C 1
ATOM 14953 O O . GLY B 1 901 ? -19.172 -67.875 2.279 1 57 901 GLY B O 1
ATOM 14954 N N . SER B 1 902 ? -20.172 -65.938 2.781 1 51.84 902 SER B N 1
ATOM 14955 C CA . SER B 1 902 ? -19.719 -66.062 4.164 1 51.84 902 SER B CA 1
ATOM 14956 C C . SER B 1 902 ? -20.422 -67.188 4.891 1 51.84 902 SER B C 1
ATOM 14958 O O . SER B 1 902 ? -19.859 -67.75 5.816 1 51.84 902 SER B O 1
ATOM 14960 N N . LEU B 1 903 ? -21.719 -67.562 4.66 1 43.59 903 LEU B N 1
ATOM 14961 C CA . LEU B 1 903 ? -22.422 -68.625 5.324 1 43.59 903 LEU B CA 1
ATOM 14962 C C . LEU B 1 903 ? -21.891 -70 4.844 1 43.59 903 LEU B C 1
ATOM 14964 O O . LEU B 1 903 ? -21.906 -70.938 5.602 1 43.59 903 LEU B O 1
ATOM 14968 N N . SER B 1 904 ? -21.672 -70.188 3.602 1 38.5 904 SER B N 1
ATOM 14969 C CA . SER B 1 904 ? -21.156 -71.5 3.23 1 38.5 904 SER B CA 1
ATOM 14970 C C . SER B 1 904 ? -19.75 -71.75 3.777 1 38.5 904 SER B C 1
ATOM 14972 O O . SER B 1 904 ? -19.391 -72.875 4.145 1 38.5 904 SER B O 1
ATOM 14974 N N . ASN B 1 905 ? -18.703 -70.938 3.379 1 38.47 905 ASN B N 1
ATOM 14975 C CA . ASN B 1 905 ? -17.344 -71.25 3.828 1 38.47 905 ASN B CA 1
ATOM 14976 C C . ASN B 1 905 ? -17.109 -70.812 5.27 1 38.47 905 ASN B C 1
ATOM 14978 O O . ASN B 1 905 ? -17.391 -69.688 5.625 1 38.47 905 ASN B O 1
ATOM 14982 N N . GLY B 1 906 ? -17.406 -71.562 6.398 1 33.97 906 GLY B N 1
ATOM 14983 C CA . GLY B 1 906 ? -16.844 -71.438 7.734 1 33.97 906 GLY B CA 1
ATOM 14984 C C . GLY B 1 906 ? -15.578 -70.562 7.773 1 33.97 906 GLY B C 1
ATOM 14985 O O . GLY B 1 906 ? -14.875 -70.562 8.789 1 33.97 906 GLY B O 1
ATOM 14986 N N . VAL B 1 907 ? -14.703 -70.75 6.746 1 30.36 907 VAL B N 1
ATOM 14987 C CA . VAL B 1 907 ? -13.367 -70.188 6.824 1 30.36 907 VAL B CA 1
ATOM 14988 C C . VAL B 1 907 ? -13.461 -68.625 6.949 1 30.36 907 VAL B C 1
ATOM 14990 O O . VAL B 1 907 ? -14.234 -68 6.23 1 30.36 907 VAL B O 1
ATOM 14993 N N . GLU B 1 908 ? -13.109 -68.188 8.164 1 31.47 908 GLU B N 1
ATOM 14994 C CA . GLU B 1 908 ? -12.812 -66.812 8.516 1 31.47 908 GLU B CA 1
ATOM 14995 C C . GLU B 1 908 ? -12.086 -66.125 7.375 1 31.47 908 GLU B C 1
ATOM 14997 O O . GLU B 1 908 ? -10.953 -66.438 7.039 1 31.47 908 GLU B O 1
ATOM 15002 N N . MET B 1 909 ? -12.711 -65.875 6.324 1 25.36 909 MET B N 1
ATOM 15003 C CA . MET B 1 909 ? -11.984 -65.062 5.375 1 25.36 909 MET B CA 1
ATOM 15004 C C . MET B 1 909 ? -11.406 -63.844 6.066 1 25.36 909 MET B C 1
ATOM 15006 O O . MET B 1 909 ? -12.148 -63.031 6.664 1 25.36 909 MET B O 1
ATOM 15010 N N . LYS B 1 910 ? -10.219 -63.938 6.613 1 29.25 910 LYS B N 1
ATOM 15011 C CA . LYS B 1 910 ? -9.469 -62.719 6.961 1 29.25 910 LYS B CA 1
ATOM 15012 C C . LYS B 1 910 ? -9.656 -61.625 5.906 1 29.25 910 LYS B C 1
ATOM 15014 O O . LYS B 1 910 ? -9.359 -61.844 4.73 1 29.25 910 LYS B O 1
ATOM 15019 N N . THR B 1 911 ? -10.719 -60.844 6.117 1 27.41 911 THR B N 1
ATOM 15020 C CA . THR B 1 911 ? -11.016 -59.625 5.375 1 27.41 911 THR B CA 1
ATOM 15021 C C . THR B 1 911 ? -9.734 -58.875 5.07 1 27.41 911 THR B C 1
ATOM 15023 O O . THR B 1 911 ? -9.102 -58.312 5.977 1 27.41 911 THR B O 1
ATOM 15026 N N . GLN B 1 912 ? -8.75 -59.469 4.371 1 25.47 912 GLN B N 1
ATOM 15027 C CA . GLN B 1 912 ? -7.723 -58.469 4.086 1 25.47 912 GLN B CA 1
ATOM 15028 C C . GLN B 1 912 ? -8.328 -57.219 3.455 1 25.47 912 GLN B C 1
ATOM 15030 O O . GLN B 1 912 ? -9.203 -57.312 2.594 1 25.47 912 GLN B O 1
ATOM 15035 N N . PRO B 1 913 ? -8.344 -56.156 4.164 1 29.06 913 PRO B N 1
ATOM 15036 C CA . PRO B 1 913 ? -8.758 -54.844 3.621 1 29.06 913 PRO B CA 1
ATOM 15037 C C . PRO B 1 913 ? -8.391 -54.688 2.15 1 29.06 913 PRO B C 1
ATOM 15039 O O . PRO B 1 913 ? -7.344 -55.188 1.711 1 29.06 913 PRO B O 1
ATOM 15042 N N . GLY B 1 914 ? -9.398 -54.875 1.231 1 26.91 914 GLY B N 1
ATOM 15043 C CA . GLY B 1 914 ? -9.242 -54.562 -0.184 1 26.91 914 GLY B CA 1
ATOM 15044 C C . GLY B 1 914 ? -8.211 -53.5 -0.462 1 26.91 914 GLY B C 1
ATOM 15045 O O . GLY B 1 914 ? -8.117 -52.5 0.281 1 26.91 914 GLY B O 1
ATOM 15046 N N . ALA B 1 915 ? -7.02 -53.938 -0.932 1 27.23 915 ALA B N 1
ATOM 15047 C CA . ALA B 1 915 ? -5.98 -53 -1.355 1 27.23 915 ALA B CA 1
ATOM 15048 C C . ALA B 1 915 ? -6.578 -51.844 -2.131 1 27.23 915 ALA B C 1
ATOM 15050 O O . ALA B 1 915 ? -7.543 -52 -2.879 1 27.23 915 ALA B O 1
ATOM 15051 N N . PRO B 1 916 ? -6.461 -50.719 -1.604 1 28.8 916 PRO B N 1
ATOM 15052 C CA . PRO B 1 916 ? -6.875 -49.562 -2.398 1 28.8 916 PRO B CA 1
ATOM 15053 C C . PRO B 1 916 ? -6.551 -49.719 -3.881 1 28.8 916 PRO B C 1
ATOM 15055 O O . PRO B 1 916 ? -5.633 -50.438 -4.242 1 28.8 916 PRO B O 1
ATOM 15058 N N . LEU B 1 917 ? -7.539 -49.469 -4.777 1 26.3 917 LEU B N 1
ATOM 15059 C CA . LEU B 1 917 ? -7.332 -49.375 -6.219 1 26.3 917 LEU B CA 1
ATOM 15060 C C . LEU B 1 917 ? -5.91 -48.938 -6.543 1 26.3 917 LEU B C 1
ATOM 15062 O O . LEU B 1 917 ? -5.457 -47.906 -6.035 1 26.3 917 LEU B O 1
ATOM 15066 N N . LYS B 1 918 ? -4.992 -49.844 -6.789 1 27.38 918 LYS B N 1
ATOM 15067 C CA . LYS B 1 918 ? -3.633 -49.594 -7.25 1 27.38 918 LYS B CA 1
ATOM 15068 C C . LYS B 1 918 ? -3.615 -48.469 -8.297 1 27.38 918 LYS B C 1
ATOM 15070 O O . LYS B 1 918 ? -4.48 -48.438 -9.172 1 27.38 918 LYS B O 1
ATOM 15075 N N . ARG B 1 919 ? -2.791 -47.562 -7.988 1 27.55 919 ARG B N 1
ATOM 15076 C CA . ARG B 1 919 ? -2.311 -46.438 -8.797 1 27.55 919 ARG B CA 1
ATOM 15077 C C . ARG B 1 919 ? -1.797 -46.906 -10.148 1 27.55 919 ARG B C 1
ATOM 15079 O O . ARG B 1 919 ? -0.85 -47.688 -10.211 1 27.55 919 ARG B O 1
ATOM 15086 N N . VAL B 1 920 ? -2.623 -47.344 -11.148 1 22.77 920 VAL B N 1
ATOM 15087 C CA . VAL B 1 920 ? -1.969 -47.562 -12.438 1 22.77 920 VAL B CA 1
ATOM 15088 C C . VAL B 1 920 ? -0.982 -46.438 -12.695 1 22.77 920 VAL B C 1
ATOM 15090 O O . VAL B 1 920 ? -1.378 -45.25 -12.797 1 22.77 920 VAL B O 1
ATOM 15093 N N . THR B 1 921 ? 0.225 -46.5 -12.086 1 23.38 921 THR B N 1
ATOM 15094 C CA . THR B 1 921 ? 1.312 -45.656 -12.547 1 23.38 921 THR B CA 1
ATOM 15095 C C . THR B 1 921 ? 1.462 -45.719 -14.062 1 23.38 921 THR B C 1
ATOM 15097 O O . THR B 1 921 ? 1.526 -46.812 -14.633 1 23.38 921 THR B O 1
ATOM 15100 N N . SER B 1 922 ? 0.894 -44.875 -14.766 1 24.3 922 SER B N 1
ATOM 15101 C CA . SER B 1 922 ? 1.1 -44.75 -16.203 1 24.3 922 SER B CA 1
ATOM 15102 C C . SER B 1 922 ? 2.58 -44.844 -16.562 1 24.3 922 SER B C 1
ATOM 15104 O O . SER B 1 922 ? 3.197 -43.844 -16.906 1 24.3 922 SER B O 1
ATOM 15106 N N . MET B 1 923 ? 3.588 -45.5 -15.742 1 21.36 923 MET B N 1
ATOM 15107 C CA . MET B 1 923 ? 4.887 -45.594 -16.406 1 21.36 923 MET B CA 1
ATOM 15108 C C . MET B 1 923 ? 4.785 -46.375 -17.703 1 21.36 923 MET B C 1
ATOM 15110 O O . MET B 1 923 ? 4.281 -47.5 -17.703 1 21.36 923 MET B O 1
ATOM 15114 N N . HIS B 1 924 ? 4.895 -45.75 -18.875 1 22.83 924 HIS B N 1
ATOM 15115 C CA . HIS B 1 924 ? 5 -46.219 -20.234 1 22.83 924 HIS B CA 1
ATOM 15116 C C . HIS B 1 924 ? 6.066 -47.312 -20.344 1 22.83 924 HIS B C 1
ATOM 15118 O O . HIS B 1 924 ? 6.406 -47.75 -21.453 1 22.83 924 HIS B O 1
ATOM 15124 N N . SER B 1 925 ? 7.039 -47.594 -19.469 1 22.66 925 SER B N 1
ATOM 15125 C CA . SER B 1 925 ? 7.988 -48.406 -20.203 1 22.66 925 SER B CA 1
ATOM 15126 C C . SER B 1 925 ? 7.348 -49.719 -20.656 1 22.66 925 SER B C 1
ATOM 15128 O O . SER B 1 925 ? 6.457 -50.25 -20 1 22.66 925 SER B O 1
ATOM 15130 N N . LYS B 1 926 ? 7.602 -50.156 -21.969 1 24.94 926 LYS B N 1
ATOM 15131 C CA . LYS B 1 926 ? 7.316 -51.312 -22.797 1 24.94 926 LYS B CA 1
ATOM 15132 C C . LYS B 1 926 ? 7.684 -52.594 -22.062 1 24.94 926 LYS B C 1
ATOM 15134 O O . LYS B 1 926 ? 7.613 -53.688 -22.656 1 24.94 926 LYS B O 1
ATOM 15139 N N . ALA B 1 927 ? 8.445 -52.625 -20.984 1 23.61 927 ALA B N 1
ATOM 15140 C CA . ALA B 1 927 ? 8.938 -54 -21 1 23.61 927 ALA B CA 1
ATOM 15141 C C . ALA B 1 927 ? 7.785 -55 -21.047 1 23.61 927 ALA B C 1
ATOM 15143 O O . ALA B 1 927 ? 6.656 -54.688 -20.672 1 23.61 927 ALA B O 1
ATOM 15144 N N . ALA B 1 928 ? 8.125 -56.281 -21.578 1 21.88 928 ALA B N 1
ATOM 15145 C CA . ALA B 1 928 ? 7.426 -57.531 -21.859 1 21.88 928 ALA B CA 1
ATOM 15146 C C . ALA B 1 928 ? 6.652 -58 -20.641 1 21.88 928 ALA B C 1
ATOM 15148 O O . ALA B 1 928 ? 7.219 -58.125 -19.547 1 21.88 928 ALA B O 1
ATOM 15149 N N . LEU B 1 929 ? 5.402 -57.562 -20.406 1 22.27 929 LEU B N 1
ATOM 15150 C CA . LEU B 1 929 ? 4.523 -58.344 -19.531 1 22.27 929 LEU B CA 1
ATOM 15151 C C . LEU B 1 929 ? 4.773 -59.844 -19.703 1 22.27 929 LEU B C 1
ATOM 15153 O O . LEU B 1 929 ? 4.402 -60.438 -20.719 1 22.27 929 LEU B O 1
ATOM 15157 N N . ASP B 1 930 ? 6.082 -60.25 -19.406 1 20.78 930 ASP B N 1
ATOM 15158 C CA . ASP B 1 930 ? 6.027 -61.688 -19.188 1 20.78 930 ASP B CA 1
ATOM 15159 C C . ASP B 1 930 ? 4.867 -62.062 -18.266 1 20.78 930 ASP B C 1
ATOM 15161 O O . ASP B 1 930 ? 4.68 -61.469 -17.219 1 20.78 930 ASP B O 1
ATOM 15165 N N . THR B 1 931 ? 3.865 -62.719 -18.797 1 23.19 931 THR B N 1
ATOM 15166 C CA . THR B 1 931 ? 2.559 -63.312 -18.5 1 23.19 931 THR B CA 1
ATOM 15167 C C . THR B 1 931 ? 2.611 -64.125 -17.234 1 23.19 931 THR B C 1
ATOM 15169 O O . THR B 1 931 ? 1.61 -64.75 -16.844 1 23.19 931 THR B O 1
ATOM 15172 N N . ASN B 1 932 ? 3.873 -64.438 -16.688 1 22.8 932 ASN B N 1
ATOM 15173 C CA . ASN B 1 932 ? 3.641 -65.562 -15.773 1 22.8 932 ASN B CA 1
ATOM 15174 C C . ASN B 1 932 ? 3.072 -65.062 -14.438 1 22.8 932 ASN B C 1
ATOM 15176 O O . ASN B 1 932 ? 3.76 -65.125 -13.414 1 22.8 932 ASN B O 1
ATOM 15180 N N . THR B 1 933 ? 2.756 -63.812 -14.312 1 23.09 933 THR B N 1
ATOM 15181 C CA . THR B 1 933 ? 2.17 -63.625 -12.992 1 23.09 933 THR B CA 1
ATOM 15182 C C . THR B 1 933 ? 1.156 -64.75 -12.688 1 23.09 933 THR B C 1
ATOM 15184 O O . THR B 1 933 ? 0.252 -65 -13.484 1 23.09 933 THR B O 1
ATOM 15187 N N . ALA B 1 934 ? 1.641 -65.688 -11.961 1 23.92 934 ALA B N 1
ATOM 15188 C CA . ALA B 1 934 ? 0.804 -66.688 -11.281 1 23.92 934 ALA B CA 1
ATOM 15189 C C . ALA B 1 934 ? -0.484 -66.062 -10.766 1 23.92 934 ALA B C 1
ATOM 15191 O O . ALA B 1 934 ? -0.472 -64.938 -10.273 1 23.92 934 ALA B O 1
ATOM 15192 N N . ASP B 1 935 ? -1.561 -66.5 -11.297 1 23.48 935 ASP B N 1
ATOM 15193 C CA . ASP B 1 935 ? -3.02 -66.5 -11.25 1 23.48 935 ASP B CA 1
ATOM 15194 C C . ASP B 1 935 ? -3.525 -66.438 -9.812 1 23.48 935 ASP B C 1
ATOM 15196 O O . ASP B 1 935 ? -4.387 -67.188 -9.414 1 23.48 935 ASP B O 1
ATOM 15200 N N . THR B 1 936 ? -2.602 -66.125 -8.82 1 24.02 936 THR B N 1
ATOM 15201 C CA . THR B 1 936 ? -3.303 -66.25 -7.551 1 24.02 936 THR B CA 1
ATOM 15202 C C . THR B 1 936 ? -4.387 -65.188 -7.422 1 24.02 936 THR B C 1
ATOM 15204 O O . THR B 1 936 ? -4.113 -64.062 -7.012 1 24.02 936 THR B O 1
ATOM 15207 N N . THR B 1 937 ? -5.125 -65 -8.523 1 24.89 937 THR B N 1
ATOM 15208 C CA . THR B 1 937 ? -6.438 -64.375 -8.672 1 24.89 937 THR B CA 1
ATOM 15209 C C . THR B 1 937 ? -7.328 -64.688 -7.473 1 24.89 937 THR B C 1
ATOM 15211 O O . THR B 1 937 ? -7.785 -65.812 -7.332 1 24.89 937 THR B O 1
ATOM 15214 N N . THR B 1 938 ? -6.777 -64.312 -6.281 1 25.77 938 THR B N 1
ATOM 15215 C CA . THR B 1 938 ? -7.816 -64.5 -5.273 1 25.77 938 THR B CA 1
ATOM 15216 C C . THR B 1 938 ? -9.156 -63.969 -5.793 1 25.77 938 THR B C 1
ATOM 15218 O O . THR B 1 938 ? -9.281 -62.812 -6.203 1 25.77 938 THR B O 1
ATOM 15221 N N . SER B 1 939 ? -9.859 -64.812 -6.43 1 26.03 939 SER B N 1
ATOM 15222 C CA . SER B 1 939 ? -11.195 -64.812 -7.016 1 26.03 939 SER B CA 1
ATOM 15223 C C . SER B 1 939 ? -12.172 -64 -6.148 1 26.03 939 SER B C 1
ATOM 15225 O O . SER B 1 939 ? -12.617 -64.5 -5.105 1 26.03 939 SER B O 1
ATOM 15227 N N . GLN B 1 940 ? -11.656 -62.844 -5.715 1 29.55 940 GLN B N 1
ATOM 15228 C CA . GLN B 1 940 ? -12.797 -62.156 -5.121 1 29.55 940 GLN B CA 1
ATOM 15229 C C . GLN B 1 940 ? -14.047 -62.312 -5.984 1 29.55 940 GLN B C 1
ATOM 15231 O O . GLN B 1 940 ? -14.031 -61.969 -7.176 1 29.55 940 GLN B O 1
ATOM 15236 N N . GLN B 1 941 ? -14.773 -63.281 -5.68 1 29.67 941 GLN B N 1
ATOM 15237 C CA . GLN B 1 941 ? -16.031 -63.688 -6.32 1 29.67 941 GLN B CA 1
ATOM 15238 C C . GLN B 1 941 ? -16.891 -62.469 -6.633 1 29.67 941 GLN B C 1
ATOM 15240 O O . GLN B 1 941 ? -17.438 -61.812 -5.727 1 29.67 941 GLN B O 1
ATOM 15245 N N . ARG B 1 942 ? -16.312 -61.562 -7.516 1 35.25 942 ARG B N 1
ATOM 15246 C CA . ARG B 1 942 ? -17.25 -60.562 -8.008 1 35.25 942 ARG B CA 1
ATOM 15247 C C . ARG B 1 942 ? -18.578 -61.188 -8.43 1 35.25 942 ARG B C 1
ATOM 15249 O O . ARG B 1 942 ? -18.594 -62.344 -8.891 1 35.25 942 ARG B O 1
ATOM 15256 N N . ILE B 1 943 ? -19.641 -61 -7.715 1 36.22 943 ILE B N 1
ATOM 15257 C CA . ILE B 1 943 ? -20.953 -61.531 -8.078 1 36.22 943 ILE B CA 1
ATOM 15258 C C . ILE B 1 943 ? -21.141 -61.469 -9.586 1 36.22 943 ILE B C 1
ATOM 15260 O O . ILE B 1 943 ? -20.922 -60.406 -10.195 1 36.22 943 ILE B O 1
ATOM 15264 N N . ASN B 1 944 ? -20.938 -62.625 -10.281 1 36.34 944 ASN B N 1
ATOM 15265 C CA . ASN B 1 944 ? -21.219 -62.812 -11.695 1 36.34 944 ASN B CA 1
ATOM 15266 C C . ASN B 1 944 ? -22.594 -62.281 -12.078 1 36.34 944 ASN B C 1
ATOM 15268 O O . ASN B 1 944 ? -23.609 -62.906 -11.812 1 36.34 944 ASN B O 1
ATOM 15272 N N . PHE B 1 945 ? -22.734 -61.094 -12.078 1 36.53 945 PHE B N 1
ATOM 15273 C CA . PHE B 1 945 ? -24 -60.531 -12.547 1 36.53 945 PHE B CA 1
ATOM 15274 C C . PHE B 1 945 ? -24.234 -60.875 -14.008 1 36.53 945 PHE B C 1
ATOM 15276 O O . PHE B 1 945 ? -25.094 -60.281 -14.664 1 36.53 945 PHE B O 1
ATOM 15283 N N . GLN B 1 946 ? -23.484 -61.656 -14.695 1 37.31 946 GLN B N 1
ATOM 15284 C CA . GLN B 1 946 ? -23.438 -61.969 -16.125 1 37.31 946 GLN B CA 1
ATOM 15285 C C . GLN B 1 946 ? -24.828 -62.281 -16.672 1 37.31 946 GLN B C 1
ATOM 15287 O O . GLN B 1 946 ? -25.203 -61.812 -17.75 1 37.31 946 GLN B O 1
ATOM 15292 N N . THR B 1 947 ? -25.375 -63.562 -16.25 1 40.28 947 THR B N 1
ATOM 15293 C CA . THR B 1 947 ? -26.594 -63.938 -16.953 1 40.28 947 THR B CA 1
ATOM 15294 C C . THR B 1 947 ? -27.75 -63 -16.594 1 40.28 947 THR B C 1
ATOM 15296 O O . THR B 1 947 ? -28.922 -63.375 -16.719 1 40.28 947 THR B O 1
ATOM 15299 N N . HIS B 1 948 ? -27.531 -62.156 -15.758 1 39.28 948 HIS B N 1
ATOM 15300 C CA . HIS B 1 948 ? -28.641 -61.312 -15.344 1 39.28 948 HIS B CA 1
ATOM 15301 C C . HIS B 1 948 ? -29.375 -60.719 -16.547 1 39.28 948 HIS B C 1
ATOM 15303 O O . HIS B 1 948 ? -28.766 -60.062 -17.391 1 39.28 948 HIS B O 1
ATOM 15309 N N . ARG B 1 949 ? -30.203 -61.375 -17.016 1 48.97 949 ARG B N 1
ATOM 15310 C CA . ARG B 1 949 ? -31.094 -60.594 -17.875 1 48.97 949 ARG B CA 1
ATOM 15311 C C . ARG B 1 949 ? -31.031 -59.094 -17.5 1 48.97 949 ARG B C 1
ATOM 15313 O O . ARG B 1 949 ? -31.188 -58.75 -16.344 1 48.97 949 ARG B O 1
ATOM 15320 N N . ARG B 1 950 ? -30.125 -58.156 -18.203 1 60.53 950 ARG B N 1
ATOM 15321 C CA . ARG B 1 950 ? -29.516 -56.844 -17.938 1 60.53 950 ARG B CA 1
ATOM 15322 C C . ARG B 1 950 ? -30.562 -55.875 -17.391 1 60.53 950 ARG B C 1
ATOM 15324 O O . ARG B 1 950 ? -31.75 -56.031 -17.625 1 60.53 950 ARG B O 1
ATOM 15331 N N . MET B 1 951 ? -30.141 -55.188 -16.266 1 77.88 951 MET B N 1
ATOM 15332 C CA . MET B 1 951 ? -30.875 -54.062 -15.664 1 77.88 951 MET B CA 1
ATOM 15333 C C . MET B 1 951 ? -31.875 -53.469 -16.656 1 77.88 951 MET B C 1
ATOM 15335 O O . MET B 1 951 ? -33 -53.094 -16.281 1 77.88 951 MET B O 1
ATOM 15339 N N . TYR B 1 952 ? -31.594 -53.781 -17.906 1 84.75 952 TYR B N 1
ATOM 15340 C CA . TYR B 1 952 ? -32.469 -53.219 -18.922 1 84.75 952 TYR B CA 1
ATOM 15341 C C . TYR B 1 952 ? -33.781 -54.031 -19.016 1 84.75 952 TYR B C 1
ATOM 15343 O O . TYR B 1 952 ? -34.844 -53.469 -19.203 1 84.75 952 TYR B O 1
ATOM 15351 N N . GLY B 1 953 ? -33.625 -55.375 -18.891 1 81.44 953 GLY B N 1
ATOM 15352 C CA . GLY B 1 953 ? -34.812 -56.188 -18.875 1 81.44 953 GLY B CA 1
ATOM 15353 C C . GLY B 1 953 ? -35.75 -55.875 -17.719 1 81.44 953 GLY B C 1
ATOM 15354 O O . GLY B 1 953 ? -36.969 -55.844 -17.891 1 81.44 953 GLY B O 1
ATOM 15355 N N . LEU B 1 954 ? -35.188 -55.688 -16.578 1 86.69 954 LEU B N 1
ATOM 15356 C CA . LEU B 1 954 ? -36 -55.312 -15.414 1 86.69 954 LEU B CA 1
ATOM 15357 C C . LEU B 1 954 ? -36.688 -54 -15.648 1 86.69 954 LEU B C 1
ATOM 15359 O O . LEU B 1 954 ? -37.875 -53.844 -15.398 1 86.69 954 LEU B O 1
ATOM 15363 N N . PHE B 1 955 ? -35.969 -52.969 -16.141 1 91.12 955 PHE B N 1
ATOM 15364 C CA . PHE B 1 955 ? -36.562 -51.656 -16.391 1 91.12 955 PHE B CA 1
ATOM 15365 C C . PHE B 1 955 ? -37.625 -51.75 -17.453 1 91.12 955 PHE B C 1
ATOM 15367 O O . PHE B 1 955 ? -38.656 -51.062 -17.375 1 91.12 955 PHE B O 1
ATOM 15374 N N . ASP B 1 956 ? -37.375 -52.625 -18.438 1 87.44 956 ASP B N 1
ATOM 15375 C CA . ASP B 1 956 ? -38.375 -52.844 -19.469 1 87.44 956 ASP B CA 1
ATOM 15376 C C . ASP B 1 956 ? -39.656 -53.375 -18.875 1 87.44 956 ASP B C 1
ATOM 15378 O O . ASP B 1 956 ? -40.75 -52.969 -19.281 1 87.44 956 ASP B O 1
ATOM 15382 N N . LYS B 1 957 ? -39.531 -54.25 -17.891 1 85.62 957 LYS B N 1
ATOM 15383 C CA . LYS B 1 957 ? -40.688 -54.844 -17.25 1 85.62 957 LYS B CA 1
ATOM 15384 C C . LYS B 1 957 ? -41.375 -53.812 -16.328 1 85.62 957 LYS B C 1
ATOM 15386 O O . LYS B 1 957 ? -42.594 -53.906 -16.125 1 85.62 957 LYS B O 1
ATOM 15391 N N . LEU B 1 958 ? -40.688 -52.875 -15.852 1 89.31 958 LEU B N 1
ATOM 15392 C CA . LEU B 1 958 ? -41.219 -51.938 -14.875 1 89.31 958 LEU B CA 1
ATOM 15393 C C . LEU B 1 958 ? -41.781 -50.688 -15.57 1 89.31 958 LEU B C 1
ATOM 15395 O O . LEU B 1 958 ? -42.25 -49.75 -14.898 1 89.31 958 LEU B O 1
ATOM 15399 N N . LYS B 1 959 ? -41.75 -50.719 -16.859 1 89.69 959 LYS B N 1
ATOM 15400 C CA . LYS B 1 959 ? -42.344 -49.625 -17.594 1 89.69 959 LYS B CA 1
ATOM 15401 C C . LYS B 1 959 ? -43.844 -49.531 -17.312 1 89.69 959 LYS B C 1
ATOM 15403 O O . LYS B 1 959 ? -44.531 -50.531 -17.25 1 89.69 959 LYS B O 1
ATOM 15408 N N . SER B 1 960 ? -44.281 -48.344 -17.156 1 84.5 960 SER B N 1
ATOM 15409 C CA . SER B 1 960 ? -45.719 -48.125 -16.953 1 84.5 960 SER B CA 1
ATOM 15410 C C . SER B 1 960 ? -46.5 -48.5 -18.203 1 84.5 960 SER B C 1
ATOM 15412 O O . SER B 1 960 ? -47.594 -49.094 -18.094 1 84.5 960 SER B O 1
ATOM 15414 N N . SER B 1 961 ? -46 -47.969 -19.391 1 80.62 961 SER B N 1
ATOM 15415 C CA . SER B 1 961 ? -46.594 -48.344 -20.672 1 80.62 961 SER B CA 1
ATOM 15416 C C . SER B 1 961 ? -45.594 -48.188 -21.797 1 80.62 961 SER B C 1
ATOM 15418 O O . SER B 1 961 ? -44.5 -47.656 -21.594 1 80.62 961 SER B O 1
ATOM 15420 N N . GLN B 1 962 ? -45.969 -48.719 -22.875 1 78.94 962 GLN B N 1
ATOM 15421 C CA . GLN B 1 962 ? -45.094 -48.594 -24.031 1 78.94 962 GLN B CA 1
ATOM 15422 C C . GLN B 1 962 ? -45.031 -47.125 -24.484 1 78.94 962 GLN B C 1
ATOM 15424 O O . GLN B 1 962 ? -44 -46.656 -24.938 1 78.94 962 GLN B O 1
ATOM 15429 N N . GLU B 1 963 ? -46.156 -46.344 -24.266 1 77.12 963 GLU B N 1
ATOM 15430 C CA . GLU B 1 963 ? -46.219 -44.969 -24.688 1 77.12 963 GLU B CA 1
ATOM 15431 C C . GLU B 1 963 ? -45.594 -44.031 -23.641 1 77.12 963 GLU B C 1
ATOM 15433 O O . GLU B 1 963 ? -45.125 -42.969 -23.984 1 77.12 963 GLU B O 1
ATOM 15438 N N . ASN B 1 964 ? -45.656 -44.531 -22.5 1 86 964 ASN B N 1
ATOM 15439 C CA . ASN B 1 964 ? -45.031 -43.844 -21.391 1 86 964 ASN B CA 1
ATOM 15440 C C . ASN B 1 964 ? -44.062 -44.75 -20.609 1 86 964 ASN B C 1
ATOM 15442 O O . ASN B 1 964 ? -44.406 -45.219 -19.516 1 86 964 ASN B O 1
ATOM 15446 N N . PRO B 1 965 ? -42.844 -44.844 -21.125 1 90.62 965 PRO B N 1
ATOM 15447 C CA . PRO B 1 965 ? -41.906 -45.812 -20.531 1 90.62 965 PRO B CA 1
ATOM 15448 C C . PRO B 1 965 ? -41.312 -45.312 -19.219 1 90.62 965 PRO B C 1
ATOM 15450 O O . PRO B 1 965 ? -40.094 -45.344 -19.047 1 90.62 965 PRO B O 1
ATOM 15453 N N . PHE B 1 966 ? -42.188 -44.875 -18.297 1 91.56 966 PHE B N 1
ATOM 15454 C CA . PHE B 1 966 ? -41.781 -44.5 -16.953 1 91.56 966 PHE B CA 1
ATOM 15455 C C . PHE B 1 966 ? -41.469 -45.75 -16.109 1 91.56 966 PHE B C 1
ATOM 15457 O O . PHE B 1 966 ? -42.312 -46.656 -15.992 1 91.56 966 PHE B O 1
ATOM 15464 N N . VAL B 1 967 ? -40.25 -45.812 -15.656 1 92.31 967 VAL B N 1
ATOM 15465 C CA . VAL B 1 967 ? -39.844 -46.969 -14.836 1 92.31 967 VAL B CA 1
ATOM 15466 C C . VAL B 1 967 ? -40.438 -46.812 -13.43 1 92.31 967 VAL B C 1
ATOM 15468 O O . VAL B 1 967 ? -39.906 -46.031 -12.633 1 92.31 967 VAL B O 1
ATOM 15471 N N . ASN B 1 968 ? -41.469 -47.531 -13.156 1 89.94 968 ASN B N 1
ATOM 15472 C CA . ASN B 1 968 ? -42.188 -47.438 -11.883 1 89.94 968 ASN B CA 1
ATOM 15473 C C . ASN B 1 968 ? -41.719 -48.469 -10.883 1 89.94 968 ASN B C 1
ATOM 15475 O O . ASN B 1 968 ? -42.219 -49.594 -10.844 1 89.94 968 ASN B O 1
ATOM 15479 N N . ILE B 1 969 ? -40.812 -48.062 -10.031 1 91.06 969 ILE B N 1
ATOM 15480 C CA . ILE B 1 969 ? -40.219 -48.969 -9.055 1 91.06 969 ILE B CA 1
ATOM 15481 C C . ILE B 1 969 ? -40.781 -48.656 -7.668 1 91.06 969 ILE B C 1
ATOM 15483 O O . ILE B 1 969 ? -40.281 -49.188 -6.664 1 91.06 969 ILE B O 1
ATOM 15487 N N . ILE B 1 970 ? -41.781 -47.844 -7.512 1 86.19 970 ILE B N 1
ATOM 15488 C CA . ILE B 1 970 ? -42.312 -47.312 -6.266 1 86.19 970 ILE B CA 1
ATOM 15489 C C . ILE B 1 970 ? -42.781 -48.469 -5.359 1 86.19 970 ILE B C 1
ATOM 15491 O O . ILE B 1 970 ? -42.344 -48.562 -4.207 1 86.19 970 ILE B O 1
ATOM 15495 N N . GLY B 1 971 ? -43.562 -49.375 -5.855 1 82.88 971 GLY B N 1
ATOM 15496 C CA . GLY B 1 971 ? -44.094 -50.469 -5.066 1 82.88 971 GLY B CA 1
ATOM 15497 C C . GLY B 1 971 ? -43 -51.375 -4.52 1 82.88 971 GLY B C 1
ATOM 15498 O O . GLY B 1 971 ? -43.031 -51.75 -3.352 1 82.88 971 GLY B O 1
ATOM 15499 N N . ILE B 1 972 ? -42.031 -51.656 -5.344 1 88.5 972 ILE B N 1
ATOM 15500 C CA . ILE B 1 972 ? -40.938 -52.562 -4.973 1 88.5 972 ILE B CA 1
ATOM 15501 C C . ILE B 1 972 ? -40.094 -51.938 -3.863 1 88.5 972 ILE B C 1
ATOM 15503 O O . ILE B 1 972 ? -39.812 -52.594 -2.855 1 88.5 972 ILE B O 1
ATOM 15507 N N . LEU B 1 973 ? -39.781 -50.656 -3.998 1 91.5 973 LEU B N 1
ATOM 15508 C CA . LEU B 1 973 ? -38.938 -49.969 -3.025 1 91.5 973 LEU B CA 1
ATOM 15509 C C . LEU B 1 973 ? -39.656 -49.812 -1.692 1 91.5 973 LEU B C 1
ATOM 15511 O O . LEU B 1 973 ? -39.062 -50 -0.631 1 91.5 973 LEU B O 1
ATOM 15515 N N . ARG B 1 974 ? -40.938 -49.562 -1.728 1 85 974 ARG B N 1
ATOM 15516 C CA . ARG B 1 974 ? -41.688 -49.375 -0.498 1 85 974 ARG B CA 1
ATOM 15517 C C . ARG B 1 974 ? -41.844 -50.688 0.254 1 85 974 ARG B C 1
ATOM 15519 O O . ARG B 1 974 ? -41.688 -50.75 1.477 1 85 974 ARG B O 1
ATOM 15526 N N . GLU B 1 975 ? -42.125 -51.688 -0.527 1 85.5 975 GLU B N 1
ATOM 15527 C CA . GLU B 1 975 ? -42.25 -53 0.094 1 85.5 975 GLU B CA 1
ATOM 15528 C C . GLU B 1 975 ? -40.906 -53.469 0.664 1 85.5 975 GLU B C 1
ATOM 15530 O O . GLU B 1 975 ? -40.844 -54 1.773 1 85.5 975 GLU B O 1
ATOM 15535 N N . ALA B 1 976 ? -39.906 -53.281 -0.038 1 92 976 ALA B N 1
ATOM 15536 C CA . ALA B 1 976 ? -38.594 -53.688 0.421 1 92 976 ALA B CA 1
ATOM 15537 C C . ALA B 1 976 ? -38.156 -52.906 1.649 1 92 976 ALA B C 1
ATOM 15539 O O . ALA B 1 976 ? -37.5 -53.438 2.545 1 92 976 ALA B O 1
ATOM 15540 N N . ALA B 1 977 ? -38.531 -51.656 1.751 1 90.12 977 ALA B N 1
ATOM 15541 C CA . ALA B 1 977 ? -38.156 -50.75 2.848 1 90.12 977 ALA B CA 1
ATOM 15542 C C . ALA B 1 977 ? -38.75 -51.219 4.168 1 90.12 977 ALA B C 1
ATOM 15544 O O . ALA B 1 977 ? -38.188 -51 5.238 1 90.12 977 ALA B O 1
ATOM 15545 N N . GLU B 1 978 ? -39.812 -51.938 4.121 1 85.56 978 GLU B N 1
ATOM 15546 C CA . GLU B 1 978 ? -40.531 -52.344 5.316 1 85.56 978 GLU B CA 1
ATOM 15547 C C . GLU B 1 978 ? -40.031 -53.688 5.824 1 85.56 978 GLU B C 1
ATOM 15549 O O . GLU B 1 978 ? -40.375 -54.094 6.934 1 85.56 978 GLU B O 1
ATOM 15554 N N . ASP B 1 979 ? -39.219 -54.281 5.094 1 87.56 979 ASP B N 1
ATOM 15555 C CA . ASP B 1 979 ? -38.719 -55.594 5.438 1 87.56 979 ASP B CA 1
ATOM 15556 C C . ASP B 1 979 ? -37.594 -55.531 6.461 1 87.56 979 ASP B C 1
ATOM 15558 O O . ASP B 1 979 ? -37 -54.469 6.645 1 87.56 979 ASP B O 1
ATOM 15562 N N . ASN B 1 980 ? -37.312 -56.625 7.172 1 86.19 980 ASN B N 1
ATOM 15563 C CA . ASN B 1 980 ? -36.219 -56.688 8.148 1 86.19 980 ASN B CA 1
ATOM 15564 C C . ASN B 1 980 ? -34.875 -56.656 7.473 1 86.19 980 ASN B C 1
ATOM 15566 O O . ASN B 1 980 ? -33.875 -56.281 8.102 1 86.19 980 ASN B O 1
ATOM 15570 N N . ASP B 1 981 ? -34.875 -57.125 6.312 1 91.06 981 ASP B N 1
ATOM 15571 C CA . ASP B 1 981 ? -33.688 -57.062 5.469 1 91.06 981 ASP B CA 1
ATOM 15572 C C . ASP B 1 981 ? -34 -56.438 4.109 1 91.06 981 ASP B C 1
ATOM 15574 O O . ASP B 1 981 ? -34.125 -57.156 3.113 1 91.06 981 ASP B O 1
ATOM 15578 N N . PRO B 1 982 ? -33.938 -55.156 4.055 1 91.81 982 PRO B N 1
ATOM 15579 C CA . PRO B 1 982 ? -34.406 -54.438 2.863 1 91.81 982 PRO B CA 1
ATOM 15580 C C . PRO B 1 982 ? -33.625 -54.812 1.605 1 91.81 982 PRO B C 1
ATOM 15582 O O . PRO B 1 982 ? -34.219 -55.094 0.559 1 91.81 982 PRO B O 1
ATOM 15585 N N . PRO B 1 983 ? -32.312 -54.906 1.649 1 93.12 983 PRO B N 1
ATOM 15586 C CA . PRO B 1 983 ? -31.578 -55.281 0.425 1 93.12 983 PRO B CA 1
ATOM 15587 C C . PRO B 1 983 ? -31.984 -56.656 -0.104 1 93.12 983 PRO B C 1
ATOM 15589 O O . PRO B 1 983 ? -32.156 -56.844 -1.314 1 93.12 983 PRO B O 1
ATOM 15592 N N . ALA B 1 984 ? -32.156 -57.594 0.759 1 90.75 984 ALA B N 1
ATOM 15593 C CA . ALA B 1 984 ? -32.562 -58.938 0.338 1 90.75 984 ALA B CA 1
ATOM 15594 C C . ALA B 1 984 ? -33.938 -58.906 -0.279 1 90.75 984 ALA B C 1
ATOM 15596 O O . ALA B 1 984 ? -34.188 -59.594 -1.287 1 90.75 984 ALA B O 1
ATOM 15597 N N . LYS B 1 985 ? -34.844 -58.188 0.409 1 90.81 985 LYS B N 1
ATOM 15598 C CA . LYS B 1 985 ? -36.219 -58.125 -0.086 1 90.81 985 LYS B CA 1
ATOM 15599 C C . LYS B 1 985 ? -36.281 -57.438 -1.444 1 90.81 985 LYS B C 1
ATOM 15601 O O . LYS B 1 985 ? -37.062 -57.812 -2.309 1 90.81 985 LYS B O 1
ATOM 15606 N N . LEU B 1 986 ? -35.5 -56.406 -1.644 1 93.81 986 LEU B N 1
ATOM 15607 C CA . LEU B 1 986 ? -35.438 -55.719 -2.928 1 93.81 986 LEU B CA 1
ATOM 15608 C C . LEU B 1 986 ? -35.062 -56.656 -4.047 1 93.81 986 LEU B C 1
ATOM 15610 O O . LEU B 1 986 ? -35.688 -56.688 -5.098 1 93.81 986 LEU B O 1
ATOM 15614 N N . ILE B 1 987 ? -34.031 -57.5 -3.793 1 90.31 987 ILE B N 1
ATOM 15615 C CA . ILE B 1 987 ? -33.562 -58.406 -4.809 1 90.31 987 ILE B CA 1
ATOM 15616 C C . ILE B 1 987 ? -34.594 -59.5 -5.059 1 90.31 987 ILE B C 1
ATOM 15618 O O . ILE B 1 987 ? -34.844 -59.875 -6.203 1 90.31 987 ILE B O 1
ATOM 15622 N N . GLU B 1 988 ? -35.219 -59.875 -4 1 88.75 988 GLU B N 1
ATOM 15623 C CA . GLU B 1 988 ? -36.281 -60.875 -4.133 1 88.75 988 GLU B CA 1
ATOM 15624 C C . GLU B 1 988 ? -37.406 -60.375 -5.016 1 88.75 988 GLU B C 1
ATOM 15626 O O . GLU B 1 988 ? -37.875 -61.062 -5.918 1 88.75 988 GLU B O 1
ATOM 15631 N N . LEU B 1 989 ? -37.812 -59.188 -4.77 1 89.06 989 LEU B N 1
ATOM 15632 C CA . LEU B 1 989 ? -38.906 -58.594 -5.52 1 89.06 989 LEU B CA 1
ATOM 15633 C C . LEU B 1 989 ? -38.5 -58.344 -6.973 1 89.06 989 LEU B C 1
ATOM 15635 O O . LEU B 1 989 ? -39.344 -58.5 -7.883 1 89.06 989 LEU B O 1
ATOM 15639 N N . CYS B 1 990 ? -37.281 -57.938 -7.211 1 89.44 990 CYS B N 1
ATOM 15640 C CA . CYS B 1 990 ? -36.812 -57.75 -8.57 1 89.44 990 CYS B CA 1
ATOM 15641 C C . CYS B 1 990 ? -36.75 -59.062 -9.336 1 89.44 990 CYS B C 1
ATOM 15643 O O . CYS B 1 990 ? -37.094 -59.125 -10.516 1 89.44 990 CYS B O 1
ATOM 15645 N N . LYS B 1 991 ? -36.406 -60.125 -8.648 1 85.31 991 LYS B N 1
ATOM 15646 C CA . LYS B 1 991 ? -36.344 -61.469 -9.258 1 85.31 991 LYS B CA 1
ATOM 15647 C C . LYS B 1 991 ? -37.75 -61.938 -9.617 1 85.31 991 LYS B C 1
ATOM 15649 O O . LYS B 1 991 ? -37.938 -62.688 -10.57 1 85.31 991 LYS B O 1
ATOM 15654 N N . LEU B 1 992 ? -38.719 -61.531 -8.836 1 82.81 992 LEU B N 1
ATOM 15655 C CA . LEU B 1 992 ? -40.094 -61.906 -9.125 1 82.81 992 LEU B CA 1
ATOM 15656 C C . LEU B 1 992 ? -40.562 -61.25 -10.422 1 82.81 992 LEU B C 1
ATOM 15658 O O . LEU B 1 992 ? -41.344 -61.844 -11.164 1 82.81 992 LEU B O 1
ATOM 15662 N N . GLU B 1 993 ? -40.125 -60.062 -10.672 1 82.25 993 GLU B N 1
ATOM 15663 C CA . GLU B 1 993 ? -40.469 -59.375 -11.906 1 82.25 993 GLU B CA 1
ATOM 15664 C C . GLU B 1 993 ? -39.75 -59.969 -13.109 1 82.25 993 GLU B C 1
ATOM 15666 O O . GLU B 1 993 ? -40.312 -60.094 -14.195 1 82.25 993 GLU B O 1
ATOM 15671 N N . VAL B 1 994 ? -38.469 -60.25 -12.953 1 82.38 994 VAL B N 1
ATOM 15672 C CA . VAL B 1 994 ? -37.656 -60.875 -13.992 1 82.38 994 VAL B CA 1
ATOM 15673 C C . VAL B 1 994 ? -36.938 -62.094 -13.43 1 82.38 994 VAL B C 1
ATOM 15675 O O . VAL B 1 994 ? -35.844 -61.969 -12.867 1 82.38 994 VAL B O 1
ATOM 15678 N N . PRO B 1 995 ? -37.594 -63.25 -13.727 1 75.06 995 PRO B N 1
ATOM 15679 C CA . PRO B 1 995 ? -37 -64.5 -13.211 1 75.06 995 PRO B CA 1
ATOM 15680 C C . PRO B 1 995 ? -35.594 -64.688 -13.773 1 75.06 995 PRO B C 1
ATOM 15682 O O . PRO B 1 995 ? -35.344 -64.438 -14.953 1 75.06 995 PRO B O 1
ATOM 15685 N N . GLY B 1 996 ? -34.656 -65.062 -13.039 1 64.81 996 GLY B N 1
ATOM 15686 C CA . GLY B 1 996 ? -33.281 -65.312 -13.461 1 64.81 996 GLY B CA 1
ATOM 15687 C C . GLY B 1 996 ? -32.406 -64.125 -13.492 1 64.81 996 GLY B C 1
ATOM 15688 O O . GLY B 1 996 ? -31.328 -64.125 -14.094 1 64.81 996 GLY B O 1
ATOM 15689 N N . LEU B 1 997 ? -32.969 -62.938 -12.969 1 71.5 997 LEU B N 1
ATOM 15690 C CA . LEU B 1 997 ? -32.219 -61.688 -12.977 1 71.5 997 LEU B CA 1
ATOM 15691 C C . LEU B 1 997 ? -30.844 -61.875 -12.344 1 71.5 997 LEU B C 1
ATOM 15693 O O . LEU B 1 997 ? -29.859 -61.312 -12.836 1 71.5 997 LEU B O 1
ATOM 15697 N N . PHE B 1 998 ? -30.734 -62.594 -11.195 1 69.94 998 PHE B N 1
ATOM 15698 C CA . PHE B 1 998 ? -29.453 -62.844 -10.547 1 69.94 998 PHE B CA 1
ATOM 15699 C C . PHE B 1 998 ? -29.266 -64.312 -10.281 1 69.94 998 PHE B C 1
ATOM 15701 O O . PHE B 1 998 ? -30.234 -65.062 -10.023 1 69.94 998 PHE B O 1
ATOM 15708 N N . LYS B 1 999 ? -28.188 -65 -10.711 1 56.44 999 LYS B N 1
ATOM 15709 C CA . LYS B 1 999 ? -27.938 -66.438 -10.461 1 56.44 999 LYS B CA 1
ATOM 15710 C C . LYS B 1 999 ? -27.891 -66.688 -8.961 1 56.44 999 LYS B C 1
ATOM 15712 O O . LYS B 1 999 ? -27.328 -65.938 -8.195 1 56.44 999 LYS B O 1
ATOM 15717 N N . ASP B 1 1000 ? -28.812 -67.5 -8.445 1 47 1000 ASP B N 1
ATOM 15718 C CA . ASP B 1 1000 ? -28.75 -67.938 -7.062 1 47 1000 ASP B CA 1
ATOM 15719 C C . ASP B 1 1000 ? -27.406 -68.562 -6.742 1 47 1000 ASP B C 1
ATOM 15721 O O . ASP B 1 1000 ? -26.781 -69.188 -7.609 1 47 1000 ASP B O 1
ATOM 15725 N N . PRO B 1 1001 ? -26.641 -68.062 -5.766 1 40.62 1001 PRO B N 1
ATOM 15726 C CA . PRO B 1 1001 ? -25.453 -68.875 -5.445 1 40.62 1001 PRO B CA 1
ATOM 15727 C C . PRO B 1 1001 ? -25.734 -70.375 -5.414 1 40.62 1001 PRO B C 1
ATOM 15729 O O . PRO B 1 1001 ? -26.75 -70.812 -4.871 1 40.62 1001 PRO B O 1
ATOM 15732 N N . GLN B 1 1002 ? -25.391 -71.25 -6.426 1 31.88 1002 GLN B N 1
ATOM 15733 C CA . GLN B 1 1002 ? -25.422 -72.688 -6.156 1 31.88 1002 GLN B CA 1
ATOM 15734 C C . GLN B 1 1002 ? -24.609 -73.062 -4.922 1 31.88 1002 GLN B C 1
ATOM 15736 O O . GLN B 1 1002 ? -23.5 -72.5 -4.738 1 31.88 1002 GLN B O 1
#

Organism: NCBI:txid3140254

Solvent-accessible surface area (backbone atoms only — not comparable to full-atom values): 109502 Å² total; per-residue (Å²): 123,75,77,71,63,70,67,71,70,71,74,79,67,47,54,52,52,50,50,34,58,59,54,66,67,47,73,75,66,71,90,69,49,64,82,63,82,87,65,80,70,77,64,54,55,35,76,64,41,49,50,52,49,53,50,48,59,72,59,52,68,83,74,79,73,85,47,48,63,53,46,44,54,50,42,51,73,43,45,58,58,55,51,51,47,50,54,29,24,61,72,55,64,16,42,82,24,47,73,57,33,52,55,39,66,52,84,60,94,59,79,59,58,57,58,52,51,49,50,53,52,50,52,28,57,73,70,69,47,69,66,58,64,40,43,16,64,66,76,81,45,25,38,24,27,60,45,45,12,50,76,66,66,35,58,58,59,50,53,30,53,41,65,61,41,94,62,39,44,61,48,41,51,35,50,29,74,39,40,36,28,42,60,39,51,32,54,59,38,33,76,76,73,37,64,72,32,50,56,51,39,48,52,48,56,70,59,42,52,53,70,54,51,54,44,48,17,50,63,80,54,96,79,58,86,61,37,34,35,28,44,59,35,63,58,44,32,46,85,68,26,50,30,57,53,63,64,64,84,56,85,82,45,61,65,59,56,55,46,67,69,41,85,78,28,66,34,50,52,38,49,53,52,51,51,49,47,51,50,50,52,47,69,68,27,58,65,43,45,58,45,51,23,71,84,52,32,13,32,56,42,41,25,54,47,44,28,54,71,32,84,89,43,36,81,66,67,70,42,55,75,50,79,80,57,83,82,35,78,83,72,55,69,74,74,76,79,72,66,77,72,82,74,71,83,68,84,64,74,68,77,74,70,75,76,84,88,83,81,77,82,76,71,78,76,77,71,73,58,75,49,60,78,38,76,23,67,69,53,43,26,52,50,39,35,51,48,49,49,55,34,68,64,39,80,52,70,66,50,25,44,41,16,70,44,31,82,59,49,60,39,64,38,29,42,48,76,34,76,52,61,53,94,54,51,67,68,65,50,60,82,59,62,62,42,40,57,25,56,32,40,38,38,22,54,58,69,77,73,71,69,66,71,71,72,83,84,66,53,74,65,52,53,50,52,52,55,50,50,55,39,51,52,46,41,49,48,51,36,48,48,39,50,50,40,48,74,64,52,40,44,31,32,43,29,40,37,35,43,46,36,90,88,55,36,74,34,70,70,51,53,42,59,33,46,52,84,39,51,35,32,28,44,32,52,53,36,70,44,66,47,62,44,71,31,51,75,69,60,36,39,63,60,27,28,36,38,41,41,26,35,53,48,52,61,16,34,48,38,9,45,36,16,71,84,55,18,57,70,60,42,79,48,43,41,38,38,29,41,31,78,38,72,74,54,34,55,70,67,58,47,54,51,52,50,53,51,34,54,44,55,60,46,43,90,84,60,85,79,64,59,45,77,45,77,41,73,80,63,71,58,66,75,67,61,71,61,75,73,52,71,80,58,60,78,52,79,43,69,90,80,40,57,60,61,50,20,43,50,48,24,39,52,38,46,64,71,66,53,50,71,66,59,52,58,69,47,50,70,73,44,20,39,21,41,49,30,48,11,27,37,46,85,78,39,92,57,42,86,33,50,75,48,67,40,52,66,63,57,83,53,56,91,84,56,78,65,70,40,22,62,35,32,78,77,48,56,28,28,54,38,50,46,44,20,34,61,53,22,66,75,47,15,31,30,32,21,14,41,53,74,79,62,90,57,66,38,49,35,34,40,29,45,17,51,30,47,48,50,34,52,74,72,52,29,45,30,38,29,30,52,51,62,44,61,81,44,92,79,16,49,68,18,47,51,44,27,53,49,30,49,48,57,43,34,37,69,35,59,38,101,84,65,38,41,46,55,32,45,35,34,26,13,31,64,72,50,18,89,68,59,85,67,66,42,31,72,59,48,96,47,59,66,87,38,37,38,22,18,19,19,7,34,61,83,50,45,73,32,81,38,38,34,79,91,56,43,66,35,24,31,66,6,66,49,38,42,97,86,60,37,52,50,37,16,32,44,7,14,20,40,52,44,11,48,53,48,34,55,50,44,30,47,48,48,52,50,53,53,54,54,58,67,68,47,81,65,78,69,73,74,64,76,74,71,69,85,70,76,78,68,82,69,73,77,73,74,77,77,72,74,72,68,79,75,77,63,74,68,70,74,63,76,68,61,45,74,28,62,38,77,61,53,48,44,62,68,30,29,72,36,91,91,46,31,20,53,60,55,40,68,54,34,46,56,13,33,72,41,95,48,31,49,59,42,38,49,52,53,52,30,71,75,31,77,59,31,63,77,68,86,127,122,76,75,72,62,69,67,72,69,71,72,78,68,47,53,51,53,50,50,36,58,59,53,65,68,47,72,74,67,71,89,69,49,64,82,63,81,84,65,79,69,79,64,53,55,36,75,64,42,49,52,52,48,54,50,47,59,71,59,52,68,82,74,80,70,83,47,48,66,51,46,45,55,49,43,50,71,43,46,55,59,55,50,50,46,51,52,28,22,62,72,56,65,18,40,81,23,49,73,58,32,54,54,39,67,53,84,59,94,59,80,59,58,56,60,51,51,50,50,52,52,50,51,28,56,75,69,69,47,68,66,57,64,41,44,16,65,66,76,81,44,26,40,25,28,58,46,45,12,50,77,64,67,34,59,59,58,49,54,30,55,42,66,62,41,93,62,39,43,60,49,41,49,35,50,30,74,38,39,36,28,43,58,39,52,31,52,59,36,32,77,74,72,36,64,73,33,49,56,50,39,47,52,48,55,70,59,40,53,52,71,53,50,53,43,49,17,49,64,80,55,98,78,59,90,60,36,35,36,28,43,59,37,61,59,44,34,45,83,67,26,50,29,56,52,60,59,63,82,56,84,82,45,63,65,59,57,55,45,68,69,38,87,79,26,65,34,50,51,40,48,52,52,51,52,49,46,51,48,50,51,47,70,67,28,57,66,45,46,57,43,53,23,72,85,52,32,11,31,57,41,42,27,53,48,43,28,55,73,32,84,89,42,38,82,66,65,70,42,56,75,50,79,79,57,84,82,36,79,82,72,54,70,74,74,76,78,73,66,77,71,83,72,71,81,69,82,65,73,66,78,74,70,76,72,80,79,78,78,73,75,74,67,77,75,76,68,69,53,74,46,59,77,38,76,24,65,69,53,41,26,52,50,39,35,51,47,48,50,55,34,69,65,41,78,52,71,65,49,24,45,41,16,70,45,32,82,59,52,58,39,64,38,28,42,48,76,36,77,51,60,54,93,53,50,67,68,67,50,60,84,57,63,61,42,42,57,24,55,34,40,38,40,21,55,56,69,76,75,71,69,65,73,71,73,82,85,66,52,74,66,51,55,51,52,52,54,50,50,56,40,50,50,46,43,50,49,51,35,48,48,39,48,50,41,48,75,64,52,41,42,31,33,45,29,39,38,35,43,45,37,89,89,54,36,74,34,68,69,50,53,43,59,34,45,52,85,38,51,34,32,28,42,32,51,53,35,68,42,65,46,59,42,70,30,51,75,68,62,36,38,64,61,26,28,36,38,41,43,27,34,53,47,53,61,16,35,48,39,10,45,37,16,72,85,56,19,58,70,61,44,80,48,43,41,38,39,29,40,31,77,39,74,74,55,35,55,72,68,58,46,52,51,53,50,54,50,35,54,43,56,60,47,45,90,85,61,84,80,64,58,46,79,44,76,41,72,80,64,71,57,66,76,68,60,71,62,74,74,54,72,80,59,59,78,51,80,43,70,90,80,41,58,59,61,50,21,43,51,47,25,40,52,40,47,66,70,68,52,50,70,67,59,50,60,69,47,49,68,72,44,21,39,22,40,47,29,48,10,28,36,46,86,78,39,92,55,41,84,33,50,74,48,64,40,51,66,64,55,85,54,56,93,86,55,78,63,71,41,22,62,34,31,78,78,49,56,27,28,53,38,49,46,44,20,33,62,53,21,67,75,48,16,32,31,30,22,15,40,53,74,78,64,90,56,65,36,49,34,32,39,29,44,17,51,30,48,48,50,33,51,73,72,52,28,44,30,37,29,29,53,52,63,45,61,80,45,92,79,15,49,68,18,46,51,44,28,53,49,29,49,49,57,43,33,36,69,35,58,37,98,81,64,42,42,45,54,31,44,36,34,25,12,30,64,72,48,17,88,69,59,87,66,65,42,31,70,59,50,95,47,60,66,87,41,38,40,22,17,21,19,7,33,62,86,51,44,74,32,80,38,39,33,77,90,57,44,66,35,24,32,65,6,65,50,37,42,98,86,60,36,51,48,35,16,35,43,8,14,20,40,52,44,9,49,52,47,33,56,49,44,31,48,44,50,50,48,54,53,52,54,54,68,69,48,82,65,77,69,74,74,63,74,75,71,68,84,72,74,79,68,83,69,74,76,73,75,77,78,70,74,73,66,77,73,78,62,76,69,69,75,64,69,68,59,48,74,16,58,49,77,59,53,50,45,62,68,31,30,72,37,91,89,45,30,21,53,61,55,40,68,54,35,47,55,13,33,71,43,95,50,30,51,59,42,38,51,51,52,50,30,69,76,32,77,60,33,58,74,70,87,127

Secondary structure (DSSP, 8-state):
--GGGGGGS-GGGHHHHHHHHHHTT----GGG--------HHHHTSHHHHHHHHHHHHHS------SHHHHHHHHHHHHHHHHHHHHHHHHTTTTT--HHHHHHH---SSTTHHHHHHHHHHHHHHHT--GGG---SSSSS---HHHHHHHTT-HHHHHHHHHHSS-HHHHHH---TT---HHHHHHHHHHHH-THHHHHHHHHHHH--HHHHT--B---STT---SSB-HHHHHT-GGG-EE------STT-HHHHHHHHSTT-HHHHHHHHHHHHHHHHHHH-GGGGT---TTS--HHHHHHHHHHHSTTTGGG--GGGS---TT-TTTS------------S----------------------------EE-HHHHHHHHHHHHHHHHTSSSHHHHHHHHTGGG-S-TTTEEEESS--TTHHHHTTTS---SEEEEEEEE---GGGGG----S--HHHHHHHHHHHHHHHHHHHHHHHHHHHHTT--EEEEEEEE--SSSPPPHHHHHHHHTT-EEEEEEEEEET--THHHHTTT-STT--EEEEEE-S-HHHHHHHT-TTTSGGG-TT--EEEEEEPSSSS-HHHHHHHHHHHHHHHS-TT-SSPPEEEE-----------GGGS---------S--HHHHHHHHHHHHHHHHS-HHHHHHHTTTSEEEEEES---GGG-S-GGGEEEEE-------SSSPPP-TTS-SSSHHHHHHHHHHHH-TT-EEEEEE----SS-THHHHHHHHHHHHHHHHTT-SEEEE---EE--GGGHHHHHHHHHHHHHHHS-EE-TTS-EEPPEEEEEPPSSTT---S-EETTTT--TTT-EEEEEE-TTSPBPTTS-GGG-SEEEE-EEE-SS-EEESHHHHHHHHHHHHHHHHHHHHHHHHHHHHHH--S-------------------------S------------TT---HHHHHHHTBS-SSS-BB--HHHHHHHHTSSSHHHHHHHHHHHHSTTSS----/--GGGGGGS-GGGHHHHHHHHHHHT----GGG--------HHHHTSHHHHHHHHHHHHHS------SHHHHHHHHHHHHHHHHHHHHHHHHTTTTT--HHHHHHH----STHHHHHHHHHHHHHHHHT--TTS---SSSSS---HHHHHHHTT-HHHHHHHHHHSS-HHHHHH---TT---HHHHHHHHHHHH-THHHHHHHHHHHH--HHHHT--B---STT-S-SSB-HHHHHT-GGG-EE------STT-HHHHHHHTSTT-HHHHHHHHHHHHHHHHHHH-GGGGT---TTS--HHHHHHHHHHHSTTTGGG--GGGS---TT-TTTS------------S----------------------------EE-HHHHHHHHHHHHHHHHTSSSHHHHHHHHTGGG-S-TTTEEEESS--TTHHHHTTTS---SEEEEEEEE---GGGGG----S--HHHHHHHHHHHHHHHHHHHHHHHHHHHHTT--EEEEEEEE--SSSPPPHHHHHHHHTT-EEEEEEEEEET--THHHHHTT-STT--EEEEEE-S-HHHHHHHT-TTTSGGG-TT--EEEEEEPSSSS-HHHHHHHHHHHHHHHS-TT-SSPPEEEE-----------GGGS---------S--HHHHHHHHHHHHHHHHS-HHHHHHHTTTSEEEEEES---GGG-S-GGGEEEEE-------SSSPPP-TTS-SSSHHHHHHHHHHHH-TT-EEEEEE----SS-THHHHHHHHHHHHHHHHTT-SEEEE---EE--GGGHHHHHHHHHHHHHHHS-EE-TTS-EEPPEEEEEPPSSTT---S-EETTTT--TTT-EEEEEE-TTSPBPTTS-GGG-SEEEE-EE--SS--EESHHHHHHHHHHHHHHHHHHHHHHHHHHHHHH--S-----------------------S--------------TTS--HHHHHHHTBS-SSS-BB--HHHHHHHHTSSSHHHHHHHHHHHHSTTSS----

Nearest PDB structures (foldseek):
  4h6w-assembly2_B  TM=6.644E-01  e=2.074E-06  Planktothrix agardhii NIES-596
  1k1b-assembly1_A  TM=5.165E-01  e=5.745E-03  Homo sapiens
  4aib-assembly2_D  TM=4.255E-01  e=9.675E-01  Entamoeba histolytica HM-1:IMSS
  4kxf-assembly1_K  TM=1.908E-01  e=1.712E-02  Mus musculus
  2ixd-assembly1_A  TM=3.624E-01  e=1.116E+00  Bacillus cereus

Foldseek 3Di:
DVVVPVPPDDCVLCPLLVVLVQVLPQAADPVLQPLPDPPPLPPCLDPVVLVVVVVVLVVPPPPDDRHSVVLNVVCSVCVNVLVSQQVSCVVVLNQVAHNLLVLLQDPDPDPSSLSVLLSNVNSCVVVVHPSLLQFHPHPVFRDGSLLSNLLVVVLSSNSSVCSSDPQSQVSQCRATPQNDGSLQSLLVCCLPPNQSSLVSNLVSLVSYALVSQQFFTADDDDPDPFGRAGSLLSLLQLLSQWALQQPDPDDPPPVSVVLVPPLPHSRNSRLVSSLVSNVSSCVRHVVQLLRATPLQAGSLRSNVVNQCPDPQRVPVPQLLPDDDPPPQSNPDDDPDPPPPDPPDDPPVVPPPPPPDDDDDDPPPPPPSPRRDGDRDSSSSSVSNNSSLVSLLLDPALLSSCCSNQNLPPPDQQQEEEPAEQDPCRLVLCVPPHHDLEHSEYEYELDPVPPPPPCPDDDPPVVVVVVVVVSQVVSLVRLLVVLVSSVVSNHQEYAAYAYHADAPRGHDLVSVLSSQPRYAYAEYHDAHELDACLSCVVVVRNLNHAEYEHEYQLDLVSLVRLLPCVRHVVSSPNHAEYEYEYHDPPDHPVSSVVSVVVSLCSNDPPPDPHHHHYHYDPPCCVPLPLPCVFPPDLDQDAFDPFQLQLVLLQLLVVLCVVQQDPVLLLLLQLLAEEEEEEQAAQLVLAPCSVLAQEEEEDNDDAPRPDGDDGRNDGPVNLSHVLVNLLCSNVVSHRYYYYHAPRRDPDLARRLQSLLVSLVVCVVSPHQEYFALGWGFDDPRRVVSVVSNLVSLVVQQFQDLPPPRQRRHRAYEYEAFQQAPPDPTDIPPLPPHDCSRYFYEWAADSHQHGDRSGYLVRGLAYAHFQGRDPPRGGGIRSSRRSNLRSNVSLLLSLVQSVVVVVVCVPPPPPPPPPSPDRPDDPPPPPDPDDPPVPPPPVVVCPVSQSLRVQPDSSNLLQLQAPDPSRRYRDCSVLSNVLSPDSHSSVSSNVVSCVSPPPNGDDPD/DVVVPVPPDDCVLCPLLVVLVQLLPQDADPVLQPLPDPPPLPPCLDPVVLVVVVVVLVVPDPPDDRHNVSLNVVCSVCVNVLVSQQVSCVVVLQQVAHNLLVLLQDPDPDPSSLSVLLSNVNSCVVVVHPRLLQFHPHPVFRDGSLLSNLLVVVLSSNSSNCSSDPQSQVSQCRATPQNDGSLLSLLVCCLPPNQSSLVSNLVSLVSYALVSQQFFTADDDDPPPFGRAGSLLSLLQLLSQWAQQQPQPDDPPPVSVVLVPDCPHSRNSRLVSSLVSNVSSCVRHVVQLLRATPLQAGSLRSNVVNQCPDPQRVPVPQLLPDDDDPPQSNPDDDPDPPDPDPPPDPPPVDPPPPPPPPPPDPPPPSPSPRRPGDRDSSSSSVSNNSSLVSLLLDPALLSSCCSNQNLPPPDQQQEEEPAEQDPCRLVLCVPPHHDLEHSEYEYELDPVPPVPPCPDDDPPVVVVVVVVVSQVVSLVRLLVVLVSSVVSNHQEYAAYAYHADAPRGHDLVSVLNSQPRYAYAEYHDAHELDACLSCVVVVRNLNHAEYEHEYQLDLVSLVRQLPCVRHVVSSPNHAEYEYEYHDPPDHPVSSVVSVVVSLCSNDPPPDPHHHHYHYDPCCCVPLPLPCVFPPPLDQDAFDPFQLQLVLLQLLVVLCVVQQDPVLLLLLQLLAEEEEEEQAAQLVLAPCSVQAQEEEEDNDDAPRPDGDDGRNDGPVNLSHVLVNLLCSNVVSHHYYYYHAPRRDPDLQRRLQSLLVSLVVCVVSPHQEYFALGWGFDDPRRVVSVVSNLVSLVVQQFQDLPPPRQRRHRAYEYEAFQQAPPDPTDIPPLPPHDCSRYFYEWAADSHQHGDRSGYLVRGLAYAHFQGRDPPDGGGIRSSRRSNLRSNLSLLLSLVQSVVVVVVCVPPVPPPPPPSPDRPDDPPPPPDPDDPPVPPPCVVVCPVSQSLRVQPPSSVLLQLQAPDPSRSYRDCSVLSNVLSPDSHSSVSSNVVSCVSPPPNGDDPD